Protein AF-0000000075676302 (afdb_homodimer)

Radius of gyration: 42.21 Å; Cα contacts (8 Å, |Δi|>4): 3689; chains: 2; bounding box: 155×115×108 Å

Solvent-accessible surface area (backbone atoms only — not comparable to full-atom values): 83565 Å² total; per-residue (Å²): 137,85,82,83,81,79,83,79,82,81,79,82,78,75,69,57,62,63,54,48,50,52,50,48,52,51,49,50,51,52,47,47,48,51,48,45,50,60,64,64,36,65,80,64,75,72,76,80,48,50,56,42,46,77,70,50,62,76,39,70,73,65,54,80,78,78,80,67,66,45,62,78,32,50,48,30,32,37,32,60,46,97,77,55,24,31,31,38,37,32,65,88,75,70,46,71,43,81,59,41,58,38,64,66,31,64,74,67,53,34,83,47,72,48,69,24,63,68,60,47,37,29,38,39,32,20,74,74,42,77,71,59,97,67,33,39,33,23,31,37,32,40,26,32,43,82,77,68,42,78,75,43,72,57,50,80,46,89,87,49,91,74,47,70,27,56,43,74,46,64,30,62,40,52,56,17,37,38,32,23,49,71,28,17,33,32,37,24,73,34,87,88,49,76,48,42,78,62,51,83,77,35,32,79,90,35,23,26,32,36,30,53,51,63,63,45,22,68,72,44,58,67,32,48,66,28,56,45,61,19,72,71,40,52,29,40,35,30,36,35,35,40,32,80,78,22,50,71,44,77,34,60,35,73,83,49,80,73,67,61,65,47,73,47,73,40,55,51,32,28,44,78,54,50,66,56,48,72,47,41,34,34,30,37,70,88,45,57,86,51,73,36,62,52,68,69,56,69,81,49,53,72,59,74,54,48,47,68,57,44,76,46,65,32,38,68,50,32,35,31,40,29,36,26,36,61,54,32,24,40,37,38,34,25,47,24,33,64,85,80,30,52,59,43,84,71,47,77,50,72,39,96,58,49,54,81,78,80,68,64,72,46,55,40,90,83,29,51,29,31,39,31,76,39,76,40,78,50,69,95,66,29,29,19,33,18,43,30,38,35,67,54,73,59,84,76,66,71,78,64,68,48,81,78,85,51,79,41,92,54,56,47,64,44,45,81,55,101,35,33,52,78,42,83,70,48,72,31,76,90,75,39,31,39,32,30,32,29,20,70,88,37,64,43,33,26,36,41,32,36,33,33,72,91,41,56,64,58,62,46,70,72,44,70,83,68,48,87,68,40,49,20,47,49,72,50,60,23,75,63,48,46,28,32,40,42,34,36,43,3,46,40,78,37,35,32,34,38,39,48,65,82,44,59,84,82,52,82,60,44,77,76,39,66,46,61,69,46,46,53,51,52,72,53,30,35,52,56,45,81,45,75,46,75,47,74,57,98,90,40,80,30,47,31,33,36,36,32,27,56,81,65,54,77,88,39,72,27,38,35,36,36,53,43,47,69,39,77,56,38,77,77,48,58,40,47,50,78,72,42,71,65,47,26,35,8,28,60,68,50,26,31,36,34,24,68,38,48,55,6,20,40,67,62,30,45,55,36,30,52,61,36,54,46,32,54,75,44,59,43,35,50,44,54,55,50,51,51,57,58,48,42,69,37,80,32,34,36,55,79,24,24,32,36,30,17,53,36,56,4,4,26,39,34,44,38,46,42,23,62,44,80,71,66,51,49,30,36,35,21,32,37,31,56,34,40,59,56,60,32,46,25,72,64,39,18,34,45,38,41,52,51,82,42,70,73,25,31,52,32,51,56,65,33,31,38,59,38,75,78,25,46,62,26,36,49,78,32,72,36,35,39,36,40,34,37,22,52,35,13,82,68,52,42,43,64,33,54,41,52,45,51,39,48,32,33,69,65,66,42,60,61,43,50,48,73,40,57,68,16,33,71,80,39,70,51,72,46,48,42,52,42,50,53,49,49,52,50,53,50,52,53,57,60,52,43,79,77,78,68,82,63,67,80,109,142,87,80,83,82,79,82,78,83,78,80,81,77,74,64,56,62,59,51,48,49,50,49,47,50,50,50,50,51,51,49,47,48,51,46,42,47,60,65,62,37,65,79,65,74,72,77,81,48,50,56,41,46,77,71,51,61,76,39,70,75,64,55,79,77,79,80,67,67,46,62,77,32,50,48,29,32,38,32,58,48,96,78,56,23,33,32,38,36,33,65,88,77,68,45,72,45,80,58,40,60,38,64,65,31,63,74,67,54,33,82,48,70,49,69,23,64,66,60,47,38,29,39,38,31,21,73,75,43,77,71,59,97,70,32,40,34,24,32,38,32,39,26,32,42,83,78,69,42,78,74,43,72,57,51,79,45,88,85,51,93,74,47,70,28,56,44,75,46,61,30,62,40,52,56,17,36,41,32,22,49,68,28,17,33,32,36,24,74,34,86,86,46,76,48,42,77,62,51,83,75,35,32,78,88,35,23,25,31,36,29,53,52,63,62,46,23,68,72,43,59,66,32,48,64,29,54,44,62,19,70,70,40,53,30,39,36,30,36,35,36,40,31,81,77,23,50,70,43,78,34,60,34,73,82,49,80,74,67,60,63,47,72,48,74,41,58,51,34,28,45,78,52,49,65,56,48,73,46,42,34,34,30,36,69,89,45,57,85,51,72,35,62,51,67,70,56,68,80,49,52,71,59,74,53,49,47,66,58,42,78,44,66,33,39,68,51,31,35,32,40,30,35,26,38,62,54,32,24,40,35,40,35,25,46,23,32,64,85,80,28,53,60,42,83,71,47,76,49,74,40,96,57,49,54,80,79,80,71,66,72,47,54,40,89,82,29,51,28,30,39,32,76,39,76,39,79,49,70,95,66,28,30,20,34,19,44,28,38,35,66,54,74,58,84,76,64,70,78,64,70,46,81,78,85,52,78,39,92,54,57,47,63,44,45,82,56,99,35,32,52,78,43,82,71,47,72,32,76,89,75,38,31,40,33,30,32,28,21,71,89,38,62,43,34,26,37,41,33,36,34,32,72,92,41,56,63,57,62,45,68,72,42,70,84,69,46,84,67,41,49,20,48,51,71,52,61,22,77,64,48,46,26,33,40,42,34,36,44,3,46,40,79,36,35,32,34,37,40,47,65,83,46,59,83,82,50,82,61,45,76,76,38,65,45,60,69,47,44,53,51,51,72,53,30,34,53,56,44,81,45,76,46,76,47,76,57,97,89,41,80,29,46,32,34,35,36,32,26,55,83,64,53,78,88,40,71,27,39,36,35,36,52,44,46,66,39,79,55,39,75,76,47,56,39,47,49,78,70,42,72,65,46,29,34,8,27,61,68,49,28,31,34,34,24,67,39,48,55,6,19,41,68,63,31,47,56,36,29,52,61,35,55,45,33,55,73,43,58,44,35,50,42,54,54,48,49,52,56,58,49,42,69,38,78,34,35,36,55,80,24,25,33,37,30,18,52,36,56,4,4,25,38,34,44,38,47,43,22,63,44,78,70,66,51,50,28,37,35,21,33,36,31,55,34,40,59,56,61,30,46,25,72,63,39,18,34,46,37,41,52,52,83,40,70,72,26,30,51,32,50,57,65,34,29,37,59,38,76,79,24,47,64,25,38,49,77,33,71,35,35,37,37,41,36,37,22,52,36,12,81,69,52,42,44,64,32,55,42,52,45,50,37,49,32,31,68,65,67,40,60,60,43,50,45,72,40,57,68,16,32,72,80,40,70,51,72,46,47,42,52,42,48,54,49,50,54,50,51,51,50,53,58,61,53,43,78,79,77,66,80,62,66,80,107

Secondary structure (DSSP, 8-state):
---------------HHHHHHHHHHHHHHHHHHHHHHHHHS-------SPB--GGGGG-GGGSPP---EEE-SSSEEEEE-TTS-EEEEETTTTEEEEEE-HHHHHHTTEEEEEE-TTSSEEEEEEEEEE-SSS-EEEEEEEEETTTTEEEEE--S-TT-S---BSEEEE-SSTT-EEEEETTEEEEESSTTSPPEE-----BTTTEEESS--HHIIIIIS-SS--EEE-TTSSEEEEEEEE-TTSPEEEEEETTSSSSSPEEEEEE-PPTTSPPPEEEEEEEETTEEEEEEEEPPPHHHHTTS-EEEEEEEESSSSEEEEEEEETTSSEEEEEEEETTT--EEEEEEEE-SS-PPTT---EE-TTSSEEEEEEEEE-GGG-EEEEEEEEE---SS------SSS---TTEEES--SSS-EEEEEEEETTTTEEEEEE-SS-TT-BEEEEEETTSTT-EEESSTTSSTTEEEEEEEE-TTSSEEEEEEEEESS-EEEEEESSSPTTTT-EEEE--HHHHHHHHTSB--EEEEEEEEETTEEEEEEEEE-TT--TTS-EEEEEEE---TT--S-------SHHHHIIIII-PEEEEEE-TT-SSS-HHHHGGGTT-TTTHHHHHHHHHHHHHHTSTTEEEEEEEEEEETHHHHHHHHHHHHT-S--SEEEEES--S-GGGS-HHHHHHHH--TTSHHHHHHHHHT-TT-HHHHHHGGGGTT-EEEEEETT-SSS-THHHHHHHHHHHHTT---EEEEETT--TT--SHHHHHHHHHHHHHHHHHHTS----GGGG-/---------------HHHHHHHHHHHHHHHHHHHHHHHHHS-------SPB--GGGGG-GGGSPP---EEE-SSSEEEEE-TTS-EEEEETTTTEEEEEE-HHHHHHTTEEEEEE-TTSSEEEEEEEEEE-SSS-EEEEEEEEETTTTEEEEE--S-TT-S---BSEEEE-SSTT-EEEEETTEEEEESSTTSPPEE-----BTTTEEESS--HHIIIIII-SS--EEE-TTSSEEEEEEEE-TTSPEEEEEETTSSSSSPEEEEEE-PPTTSPPPEEEEEEEETTEEEEEEEEPPPHHHHTTS-EEEEEEEESSSSEEEEEEEETTSSEEEEEEEETTT--EEEEEEEE-SS-PPTT---EE-TTSSEEEEEEEEE-GGG-EEEEEEEEE---SS------SSS---TTEEES--SSS-EEEEEEEETTTTEEEEEE-SS-TT-BEEEEEEGGGTT-EEESSTTSSTTEEEEEEEE-TTSSEEEEEEEEESS-EEEEEESSSPTTTT-EEEE--HHHHHHHHTSB--EEEEEEEEETTEEEEEEEEE-TT--TTS-EEEEEEE---TT--S-------SHHHHIIIII-PEEEEEE-TT-SSS-HHHHGGGTT-TTTHHHHHHHHHHHHHHTSTTEEEEEEEEEEETHHHHHHHHHHHHT-S--SEEEEES--S-GGGS-HHHHHHHH--TTSHHHHHHHHHT-TT-HHHHHHGGGGTT-EEEEEETT-SSS-THHHHHHHHHHHHTT---EEEEETT--TT--SHHHHHHHHHHHHHHHHHHTS----GGGG-

Organism: Branchiostoma floridae (NCBI:txid7739)

Structure (mmCIF, N/CA/C/O backbone):
data_AF-0000000075676302-model_v1
#
loop_
_entity.id
_entity.type
_entity.pdbx_description
1 polymer 'Dipeptidyl aminopeptidase-like protein 6 isoform X16'
#
loop_
_atom_site.group_PDB
_atom_site.id
_atom_site.type_symbol
_atom_site.label_atom_id
_atom_site.label_alt_id
_atom_site.label_comp_id
_atom_site.label_asym_id
_atom_site.label_entity_id
_atom_site.label_seq_id
_atom_site.pdbx_PDB_ins_code
_atom_site.Cartn_x
_atom_site.Cartn_y
_atom_site.Cartn_z
_atom_site.occupancy
_atom_site.B_iso_or_equiv
_atom_site.auth_seq_id
_atom_site.auth_comp_id
_atom_site.auth_asym_id
_atom_site.auth_atom_id
_atom_site.pdbx_PDB_model_num
ATOM 1 N N . MET A 1 1 ? 91.062 -41.625 58.625 1 20.3 1 MET A N 1
ATOM 2 C CA . MET A 1 1 ? 89.75 -41.062 58.938 1 20.3 1 MET A CA 1
ATOM 3 C C . MET A 1 1 ? 89.688 -39.594 58.594 1 20.3 1 MET A C 1
ATOM 5 O O . MET A 1 1 ? 88.812 -38.875 59.125 1 20.3 1 MET A O 1
ATOM 9 N N . ALA A 1 2 ? 90.688 -39.094 57.812 1 24.72 2 ALA A N 1
ATOM 10 C CA . ALA A 1 2 ? 91.25 -37.75 57.625 1 24.72 2 ALA A CA 1
ATOM 11 C C . ALA A 1 2 ? 90.188 -36.812 57.031 1 24.72 2 ALA A C 1
ATOM 13 O O . ALA A 1 2 ? 89.438 -37.188 56.156 1 24.72 2 ALA A O 1
ATOM 14 N N . GLN A 1 3 ? 89.938 -35.562 57.656 1 23.25 3 GLN A N 1
ATOM 15 C CA . GLN A 1 3 ? 89 -34.531 57.969 1 23.25 3 GLN A CA 1
ATOM 16 C C . GLN A 1 3 ? 88.75 -33.594 56.781 1 23.25 3 GLN A C 1
ATOM 18 O O . GLN A 1 3 ? 89.688 -32.969 56.312 1 23.25 3 GLN A O 1
ATOM 23 N N . GLN A 1 4 ? 87.875 -34 55.875 1 23.81 4 GLN A N 1
ATOM 24 C CA . GLN A 1 4 ? 87.25 -33.438 54.656 1 23.81 4 GLN A CA 1
ATOM 25 C C . GLN A 1 4 ? 86.75 -32.031 54.906 1 23.81 4 GLN A C 1
ATOM 27 O O . GLN A 1 4 ? 85.75 -31.859 55.656 1 23.81 4 GLN A O 1
ATOM 32 N N . GLU A 1 5 ? 87.688 -31.016 54.938 1 22.92 5 GLU A N 1
ATOM 33 C CA . GLU A 1 5 ? 87.562 -29.578 55.125 1 22.92 5 GLU A CA 1
ATOM 34 C C . GLU A 1 5 ? 86.625 -28.938 54.125 1 22.92 5 GLU A C 1
ATOM 36 O O . GLU A 1 5 ? 86.688 -29.172 52.906 1 22.92 5 GLU A O 1
ATOM 41 N N . LEU A 1 6 ? 85.375 -28.469 54.562 1 24.53 6 LEU A N 1
ATOM 42 C CA . LEU A 1 6 ? 84.062 -27.984 54.156 1 24.53 6 LEU A CA 1
ATOM 43 C C . LEU A 1 6 ? 84.188 -26.625 53.469 1 24.53 6 LEU A C 1
ATOM 45 O O . LEU A 1 6 ? 84.625 -25.656 54.062 1 24.53 6 LEU A O 1
ATOM 49 N N . VAL A 1 7 ? 84.5 -26.531 52.188 1 24.83 7 VAL A N 1
ATOM 50 C CA . VAL A 1 7 ? 84.75 -25.406 51.281 1 24.83 7 VAL A CA 1
ATOM 51 C C . VAL A 1 7 ? 83.562 -24.453 51.281 1 24.83 7 VAL A C 1
ATOM 53 O O . VAL A 1 7 ? 82.438 -24.875 51 1 24.83 7 VAL A O 1
ATOM 56 N N . GLY A 1 8 ? 83.5 -23.344 52.156 1 24.75 8 GLY A N 1
ATOM 57 C CA . GLY A 1 8 ? 82.625 -22.266 52.531 1 24.75 8 GLY A CA 1
ATOM 58 C C . GLY A 1 8 ? 82.25 -21.359 51.375 1 24.75 8 GLY A C 1
ATOM 59 O O . GLY A 1 8 ? 83.062 -20.766 50.75 1 24.75 8 GLY A O 1
ATOM 60 N N . ASN A 1 9 ? 81.25 -21.719 50.5 1 25.19 9 ASN A N 1
ATOM 61 C CA . ASN A 1 9 ? 80.688 -21.109 49.281 1 25.19 9 ASN A CA 1
ATOM 62 C C . ASN A 1 9 ? 80.125 -19.703 49.531 1 25.19 9 ASN A C 1
ATOM 64 O O . ASN A 1 9 ? 79.25 -19.516 50.375 1 25.19 9 ASN A O 1
ATOM 68 N N . ASN A 1 10 ? 81 -18.609 49.5 1 25.66 10 ASN A N 1
ATOM 69 C CA . ASN A 1 10 ? 80.75 -17.203 49.781 1 25.66 10 ASN A CA 1
ATOM 70 C C . ASN A 1 10 ? 79.625 -16.625 48.875 1 25.66 10 ASN A C 1
ATOM 72 O O . ASN A 1 10 ? 79.75 -16.688 47.656 1 25.66 10 ASN A O 1
ATOM 76 N N . PRO A 1 11 ? 78.312 -16.359 49.281 1 31.17 11 PRO A N 1
ATOM 77 C CA . PRO A 1 11 ? 77.125 -15.914 48.656 1 31.17 11 PRO A CA 1
ATOM 78 C C . PRO A 1 11 ? 77.188 -14.484 48.125 1 31.17 11 PRO A C 1
ATOM 80 O O . PRO A 1 11 ? 77.75 -13.617 48.781 1 31.17 11 PRO A O 1
ATOM 83 N N . SER A 1 12 ? 77.438 -14.273 46.812 1 33.12 12 SER A N 1
ATOM 84 C CA . SER A 1 12 ? 77.5 -13.008 46.125 1 33.12 12 SER A CA 1
ATOM 85 C C . SER A 1 12 ? 76.312 -12.133 46.406 1 33.12 12 SER A C 1
ATOM 87 O O . SER A 1 12 ? 75.188 -12.594 46.312 1 33.12 12 SER A O 1
ATOM 89 N N . GLN A 1 13 ? 76.375 -11.086 47.281 1 32.84 13 GLN A N 1
ATOM 90 C CA . GLN A 1 13 ? 75.438 -10.102 47.812 1 32.84 13 GLN A CA 1
ATOM 91 C C . GLN A 1 13 ? 74.875 -9.234 46.688 1 32.84 13 GLN A C 1
ATOM 93 O O . GLN A 1 13 ? 75.562 -8.477 46.031 1 32.84 13 GLN A O 1
ATOM 98 N N . ARG A 1 14 ? 73.812 -9.727 45.969 1 41.59 14 ARG A N 1
ATOM 99 C CA . ARG A 1 14 ? 73.062 -9.008 44.969 1 41.59 14 ARG A CA 1
ATOM 100 C C . ARG A 1 14 ? 72.562 -7.656 45.5 1 41.59 14 ARG A C 1
ATOM 102 O O . ARG A 1 14 ? 72.125 -7.551 46.656 1 41.59 14 ARG A O 1
ATOM 109 N N . ASN A 1 15 ? 73.25 -6.566 44.969 1 41.72 15 ASN A N 1
ATOM 110 C CA . ASN A 1 15 ? 73.062 -5.168 45.344 1 41.72 15 ASN A CA 1
ATOM 111 C C . ASN A 1 15 ? 71.625 -4.723 45.25 1 41.72 15 ASN A C 1
ATOM 113 O O . ASN A 1 15 ? 71.188 -4.234 44.219 1 41.72 15 ASN A O 1
ATOM 117 N N . TRP A 1 16 ? 70.75 -5.199 46.094 1 50.38 16 TRP A N 1
ATOM 118 C CA . TRP A 1 16 ? 69.312 -4.988 46.25 1 50.38 16 TRP A CA 1
ATOM 119 C C . TRP A 1 16 ? 69 -3.514 46.469 1 50.38 16 TRP A C 1
ATOM 121 O O . TRP A 1 16 ? 68 -3.02 46.031 1 50.38 16 TRP A O 1
ATOM 131 N N . LYS A 1 17 ? 70.062 -2.674 46.906 1 61.59 17 LYS A N 1
ATOM 132 C CA . LYS A 1 17 ? 69.75 -1.274 47.219 1 61.59 17 LYS A CA 1
ATOM 133 C C . LYS A 1 17 ? 69.625 -0.449 45.938 1 61.59 17 LYS A C 1
ATOM 135 O O . LYS A 1 17 ? 68.688 0.382 45.844 1 61.59 17 LYS A O 1
ATOM 140 N N . GLY A 1 18 ? 70.562 -0.754 45.094 1 58.59 18 GLY A N 1
ATOM 141 C CA . GLY A 1 18 ? 70.5 -0.036 43.812 1 58.59 18 GLY A CA 1
ATOM 142 C C . GLY A 1 18 ? 69.188 -0.338 43.031 1 58.59 18 GLY A C 1
ATOM 143 O O . GLY A 1 18 ? 68.625 0.56 42.438 1 58.59 18 GLY A O 1
ATOM 144 N N . ILE A 1 19 ? 68.812 -1.653 43.156 1 63.31 19 ILE A N 1
ATOM 145 C CA . ILE A 1 19 ? 67.625 -2.066 42.469 1 63.31 19 ILE A CA 1
ATOM 146 C C . ILE A 1 19 ? 66.375 -1.409 43.094 1 63.31 19 ILE A C 1
ATOM 148 O O . ILE A 1 19 ? 65.5 -0.915 42.375 1 63.31 19 ILE A O 1
ATOM 152 N N . ILE A 1 20 ? 66.438 -1.219 44.5 1 65.62 20 ILE A N 1
ATOM 153 C CA . ILE A 1 20 ? 65.312 -0.633 45.188 1 65.62 20 ILE A CA 1
ATOM 154 C C . ILE A 1 20 ? 65.25 0.862 44.875 1 65.62 20 ILE A C 1
ATOM 156 O O . ILE A 1 20 ? 64.188 1.394 44.625 1 65.62 20 ILE A O 1
ATOM 160 N N . ILE A 1 21 ? 66.438 1.527 44.844 1 67.06 21 ILE A N 1
ATOM 161 C CA . ILE A 1 21 ? 66.438 2.959 44.562 1 67.06 21 ILE A CA 1
ATOM 162 C C . ILE A 1 21 ? 66 3.215 43.125 1 67.06 21 ILE A C 1
ATOM 164 O O . ILE A 1 21 ? 65.188 4.137 42.875 1 67.06 21 ILE A O 1
ATOM 168 N N . ALA A 1 22 ? 66.438 2.348 42.219 1 67.06 22 ALA A N 1
ATOM 169 C CA . ALA A 1 22 ? 66.062 2.492 40.812 1 67.06 22 ALA A CA 1
ATOM 170 C C . ALA A 1 22 ? 64.5 2.268 40.688 1 67.06 22 ALA A C 1
ATOM 172 O O . ALA A 1 22 ? 63.844 3.008 39.969 1 67.06 22 ALA A O 1
ATOM 173 N N . LEU A 1 23 ? 64.062 1.307 41.469 1 71.12 23 LEU A N 1
ATOM 174 C CA . LEU A 1 23 ? 62.594 1.03 41.438 1 71.12 23 LEU A CA 1
ATOM 175 C C . LEU A 1 23 ? 61.812 2.17 42.094 1 71.12 23 LEU A C 1
ATOM 177 O O . LEU A 1 23 ? 60.75 2.541 41.594 1 71.12 23 LEU A O 1
ATOM 181 N N . LEU A 1 24 ? 62.438 2.822 43.094 1 71.44 24 LEU A N 1
ATOM 182 C CA . LEU A 1 24 ? 61.812 3.941 43.781 1 71.44 24 LEU A CA 1
ATOM 183 C C . LEU A 1 24 ? 61.75 5.172 42.875 1 71.44 24 LEU A C 1
ATOM 185 O O . LEU A 1 24 ? 60.75 5.879 42.812 1 71.44 24 LEU A O 1
ATOM 189 N N . VAL A 1 25 ? 62.844 5.457 42.188 1 69.31 25 VAL A N 1
ATOM 190 C CA . VAL A 1 25 ? 62.875 6.582 41.25 1 69.31 25 VAL A CA 1
ATOM 191 C C . VAL A 1 25 ? 61.875 6.359 40.125 1 69.31 25 VAL A C 1
ATOM 193 O O . VAL A 1 25 ? 61.156 7.277 39.75 1 69.31 25 VAL A O 1
ATOM 196 N N . ILE A 1 26 ? 61.781 5.137 39.594 1 69.31 26 ILE A N 1
ATOM 197 C CA . ILE A 1 26 ? 60.812 4.809 38.562 1 69.31 26 ILE A CA 1
ATOM 198 C C . ILE A 1 26 ? 59.406 4.984 39.094 1 69.31 26 ILE A C 1
ATOM 200 O O . ILE A 1 26 ? 58.562 5.559 38.406 1 69.31 26 ILE A O 1
ATOM 204 N N . LEU A 1 27 ? 59.219 4.586 40.375 1 69.56 27 LEU A N 1
ATOM 205 C CA . LEU A 1 27 ? 57.906 4.734 40.969 1 69.56 27 LEU A CA 1
ATOM 206 C C . LEU A 1 27 ? 57.562 6.203 41.156 1 69.56 27 LEU A C 1
ATOM 208 O O . LEU A 1 27 ? 56.406 6.613 40.969 1 69.56 27 LEU A O 1
ATOM 212 N N . ILE A 1 28 ? 58.5 7.004 41.531 1 68.69 28 ILE A N 1
ATOM 213 C CA . ILE A 1 28 ? 58.281 8.43 41.75 1 68.69 28 ILE A CA 1
ATOM 214 C C . ILE A 1 28 ? 58.031 9.117 40.406 1 68.69 28 ILE A C 1
ATOM 216 O O . ILE A 1 28 ? 57.125 9.93 40.281 1 68.69 28 ILE A O 1
ATOM 220 N N . VAL A 1 29 ? 58.75 8.828 39.406 1 69.19 29 VAL A N 1
ATOM 221 C CA . VAL A 1 29 ? 58.562 9.43 38.094 1 69.19 29 VAL A CA 1
ATOM 222 C C . VAL A 1 29 ? 57.219 8.984 37.5 1 69.19 29 VAL A C 1
ATOM 224 O O . VAL A 1 29 ? 56.469 9.789 36.938 1 69.19 29 VAL A O 1
ATOM 227 N N . CYS A 1 30 ? 56.844 7.703 37.625 1 69.62 30 CYS A N 1
ATOM 228 C CA . CYS A 1 30 ? 55.531 7.223 37.188 1 69.62 30 CYS A CA 1
ATOM 229 C C . CYS A 1 30 ? 54.406 7.891 37.938 1 69.62 30 CYS A C 1
ATOM 231 O O . CYS A 1 30 ? 53.375 8.25 37.375 1 69.62 30 CYS A O 1
ATOM 233 N N . SER A 1 31 ? 54.625 8.102 39.25 1 68.31 31 SER A N 1
ATOM 234 C CA . SER A 1 31 ? 53.656 8.781 40.062 1 68.31 31 SER A CA 1
ATOM 235 C C . SER A 1 31 ? 53.5 10.25 39.656 1 68.31 31 SER A C 1
ATOM 237 O O . SER A 1 31 ? 52.406 10.797 39.656 1 68.31 31 SER A O 1
ATOM 239 N N . LEU A 1 32 ? 54.562 10.883 39.344 1 66.81 32 LEU A N 1
ATOM 240 C CA . LEU A 1 32 ? 54.5 12.266 38.875 1 66.81 32 LEU A CA 1
ATOM 241 C C . LEU A 1 32 ? 53.844 12.367 37.531 1 66.81 32 LEU A C 1
ATOM 243 O O . LEU A 1 32 ? 53.094 13.305 37.281 1 66.81 32 LEU A O 1
ATOM 247 N N . ILE A 1 33 ? 54.062 11.461 36.594 1 63.94 33 ILE A N 1
ATOM 248 C CA . ILE A 1 33 ? 53.406 11.438 35.312 1 63.94 33 ILE A CA 1
ATOM 249 C C . ILE A 1 33 ? 51.906 11.211 35.5 1 63.94 33 ILE A C 1
ATOM 251 O O . ILE A 1 33 ? 51.094 11.906 34.906 1 63.94 33 ILE A O 1
ATOM 255 N N . VAL A 1 34 ? 51.562 10.242 36.375 1 62.41 34 VAL A N 1
ATOM 256 C CA . VAL A 1 34 ? 50.156 9.992 36.656 1 62.41 34 VAL A CA 1
ATOM 257 C C . VAL A 1 34 ? 49.531 11.227 37.281 1 62.41 34 VAL A C 1
ATOM 259 O O . VAL A 1 34 ? 48.406 11.633 36.938 1 62.41 34 VAL A O 1
ATOM 262 N N . THR A 1 35 ? 50.25 11.82 38.25 1 61.69 35 THR A N 1
ATOM 263 C CA . THR A 1 35 ? 49.75 13.039 38.875 1 61.69 35 THR A CA 1
ATOM 264 C C . THR A 1 35 ? 49.656 14.172 37.844 1 61.69 35 THR A C 1
ATOM 266 O O . THR A 1 35 ? 48.688 14.938 37.844 1 61.69 35 THR A O 1
ATOM 269 N N . ALA A 1 36 ? 50.656 14.391 37.062 1 58.59 36 ALA A N 1
ATOM 270 C CA . ALA A 1 36 ? 50.625 15.406 36 1 58.59 36 ALA A CA 1
ATOM 271 C C . ALA A 1 36 ? 49.469 15.125 35 1 58.59 36 ALA A C 1
ATOM 273 O O . ALA A 1 36 ? 48.781 16.047 34.594 1 58.59 36 ALA A O 1
ATOM 274 N N . VAL A 1 37 ? 49.312 13.898 34.562 1 58.81 37 VAL A N 1
ATOM 275 C CA . VAL A 1 37 ? 48.219 13.539 33.688 1 58.81 37 VAL A CA 1
ATOM 276 C C . VAL A 1 37 ? 46.875 13.836 34.406 1 58.81 37 VAL A C 1
ATOM 278 O O . VAL A 1 37 ? 45.969 14.367 33.781 1 58.81 37 VAL A O 1
ATOM 281 N N . ILE A 1 38 ? 46.844 13.438 35.656 1 55.72 38 ILE A N 1
ATOM 282 C CA . ILE A 1 38 ? 45.625 13.727 36.438 1 55.72 38 ILE A CA 1
ATOM 283 C C . ILE A 1 38 ? 45.469 15.234 36.594 1 55.72 38 ILE A C 1
ATOM 285 O O . ILE A 1 38 ? 44.344 15.758 36.469 1 55.72 38 ILE A O 1
ATOM 289 N N . LEU A 1 39 ? 46.531 15.875 36.969 1 52.34 39 LEU A N 1
ATOM 290 C CA . LEU A 1 39 ? 46.469 17.312 37.188 1 52.34 39 LEU A CA 1
ATOM 291 C C . LEU A 1 39 ? 46.312 18.078 35.875 1 52.34 39 LEU A C 1
ATOM 293 O O . LEU A 1 39 ? 45.656 19.125 35.844 1 52.34 39 LEU A O 1
ATOM 297 N N . LEU A 1 40 ? 47.094 17.75 34.938 1 48.44 40 LEU A N 1
ATOM 298 C CA . LEU A 1 40 ? 47 18.438 33.656 1 48.44 40 LEU A CA 1
ATOM 299 C C . LEU A 1 40 ? 45.844 17.906 32.812 1 48.44 40 LEU A C 1
ATOM 301 O O . LEU A 1 40 ? 45.594 18.406 31.703 1 48.44 40 LEU A O 1
ATOM 305 N N . THR A 1 41 ? 45.438 16.656 33.062 1 45 41 THR A N 1
ATOM 306 C CA . THR A 1 41 ? 44.188 16.375 32.406 1 45 41 THR A CA 1
ATOM 307 C C . THR A 1 41 ? 43.156 17.438 32.719 1 45 41 THR A C 1
ATOM 309 O O . THR A 1 41 ? 42.875 17.703 33.906 1 45 41 THR A O 1
ATOM 312 N N . PRO A 1 42 ? 43.094 18.438 31.953 1 41.59 42 PRO A N 1
ATOM 313 C CA . PRO A 1 42 ? 42.062 19.406 32.281 1 41.59 42 PRO A CA 1
ATOM 314 C C . PRO A 1 42 ? 40.875 18.766 33.031 1 41.59 42 PRO A C 1
ATOM 316 O O . PRO A 1 42 ? 40.594 17.578 32.844 1 41.59 42 PRO A O 1
ATOM 319 N N . ASP A 1 43 ? 40.625 19.203 34.281 1 41.66 43 ASP A N 1
ATOM 320 C CA . ASP A 1 43 ? 39.375 18.844 34.906 1 41.66 43 ASP A CA 1
ATOM 321 C C . ASP A 1 43 ? 38.25 18.703 33.875 1 41.66 43 ASP A C 1
ATOM 323 O O . ASP A 1 43 ? 37.656 19.703 33.469 1 41.66 43 ASP A O 1
ATOM 327 N N . SER A 1 44 ? 38.469 18.141 32.781 1 45.44 44 SER A N 1
ATOM 328 C CA . SER A 1 44 ? 37.25 17.891 32.031 1 45.44 44 SER A CA 1
ATOM 329 C C . SER A 1 44 ? 36.094 17.484 32.906 1 45.44 44 SER A C 1
ATOM 331 O O . SER A 1 44 ? 36.156 16.484 33.625 1 45.44 44 SER A O 1
ATOM 333 N N . HIS A 1 45 ? 35.594 18.375 33.656 1 50.03 45 HIS A N 1
ATOM 334 C CA . HIS A 1 45 ? 34.344 18.141 34.375 1 50.03 45 HIS A CA 1
ATOM 335 C C . HIS A 1 45 ? 33.531 17.062 33.688 1 50.03 45 HIS A C 1
ATOM 337 O O . HIS A 1 45 ? 33 17.297 32.594 1 50.03 45 HIS A O 1
ATOM 343 N N . ILE A 1 46 ? 33.938 15.875 33.844 1 60.31 46 ILE A N 1
ATOM 344 C CA . ILE A 1 46 ? 33.125 14.773 33.344 1 60.31 46 ILE A CA 1
ATOM 345 C C . ILE A 1 46 ? 31.688 14.938 33.844 1 60.31 46 ILE A C 1
ATOM 347 O O . ILE A 1 46 ? 31.422 14.914 35.062 1 60.31 46 ILE A O 1
ATOM 351 N N . ASN A 1 47 ? 30.844 15.5 33.094 1 73.06 47 ASN A N 1
ATOM 352 C CA . ASN A 1 47 ? 29.422 15.531 33.375 1 73.06 47 ASN A CA 1
ATOM 353 C C . ASN A 1 47 ? 28.875 14.133 33.688 1 73.06 47 ASN A C 1
ATOM 355 O O . ASN A 1 47 ? 28.875 13.258 32.812 1 73.06 47 ASN A O 1
ATOM 359 N N . THR A 1 48 ? 28.625 13.75 34.906 1 85.31 48 THR A N 1
ATOM 360 C CA . THR A 1 48 ? 28.188 12.43 35.344 1 85.31 48 THR A CA 1
ATOM 361 C C . THR A 1 48 ? 26.656 12.312 35.25 1 85.31 48 THR A C 1
ATOM 363 O O . THR A 1 48 ? 26.094 11.258 35.531 1 85.31 48 THR A O 1
ATOM 366 N N . ASN A 1 49 ? 26.047 13.352 34.812 1 92.62 49 ASN A N 1
ATOM 367 C CA . ASN A 1 49 ? 24.609 13.273 34.656 1 92.62 49 ASN A CA 1
ATOM 368 C C . ASN A 1 49 ? 24.219 12.258 33.562 1 92.62 49 ASN A C 1
ATOM 370 O O . ASN A 1 49 ? 25.016 11.977 32.656 1 92.62 49 ASN A O 1
ATOM 374 N N . PRO A 1 50 ? 23.047 11.703 33.812 1 95.94 50 PRO A N 1
ATOM 375 C CA . PRO A 1 50 ? 22.594 10.789 32.75 1 95.94 50 PRO A CA 1
ATOM 376 C C . PRO A 1 50 ? 22.281 11.516 31.453 1 95.94 50 PRO A C 1
ATOM 378 O O . PRO A 1 50 ? 21.922 12.695 31.453 1 95.94 50 PRO A O 1
ATOM 381 N N . LYS A 1 51 ? 22.422 10.82 30.375 1 97.25 51 LYS A N 1
ATOM 382 C CA . LYS A 1 51 ? 22.062 11.336 29.062 1 97.25 51 LYS A CA 1
ATOM 383 C C . LYS A 1 51 ? 20.562 11.258 28.812 1 97.25 51 LYS A C 1
ATOM 385 O O . LYS A 1 51 ? 19.844 10.57 29.547 1 97.25 51 LYS A O 1
ATOM 390 N N . PHE A 1 52 ? 20.062 12.055 27.875 1 98 52 PHE A N 1
ATOM 391 C CA . PHE A 1 52 ? 18.703 11.891 27.375 1 98 52 PHE A CA 1
ATOM 392 C C . PHE A 1 52 ? 18.609 10.648 26.5 1 98 52 PHE A C 1
ATOM 394 O O . PHE A 1 52 ? 19.078 10.648 25.359 1 98 52 PHE A O 1
ATOM 401 N N . MET A 1 53 ? 17.906 9.609 27.047 1 97.69 53 MET A N 1
ATOM 402 C CA . MET A 1 53 ? 17.938 8.289 26.422 1 97.69 53 MET A CA 1
ATOM 403 C C . MET A 1 53 ? 16.766 8.133 25.438 1 97.69 53 MET A C 1
ATOM 405 O O . MET A 1 53 ? 15.844 8.945 25.438 1 97.69 53 MET A O 1
ATOM 409 N N . PHE A 1 54 ? 16.859 7.051 24.688 1 97.56 54 PHE A N 1
ATOM 410 C CA . PHE A 1 54 ? 15.844 6.785 23.672 1 97.56 54 PHE A CA 1
ATOM 411 C C . PHE A 1 54 ? 14.453 6.719 24.297 1 97.56 54 PHE A C 1
ATOM 413 O O . PHE A 1 54 ? 13.5 7.293 23.766 1 97.56 54 PHE A O 1
ATOM 420 N N . ASP A 1 55 ? 14.32 6.105 25.375 1 96.75 55 ASP A N 1
ATOM 421 C CA . ASP A 1 55 ? 13.023 5.93 26.031 1 96.75 55 ASP A CA 1
ATOM 422 C C . ASP A 1 55 ? 12.461 7.266 26.5 1 96.75 55 ASP A C 1
ATOM 424 O O . ASP A 1 55 ? 11.25 7.422 26.656 1 96.75 55 ASP A O 1
ATOM 428 N N . ASP A 1 56 ? 13.367 8.234 26.75 1 97.19 56 ASP A N 1
ATOM 429 C CA . ASP A 1 56 ? 12.938 9.547 27.219 1 97.19 56 ASP A CA 1
ATOM 430 C C . ASP A 1 56 ? 12.125 10.281 26.156 1 97.19 56 ASP A C 1
ATOM 432 O O . ASP A 1 56 ? 11.312 11.148 26.484 1 97.19 56 ASP A O 1
ATOM 436 N N . LEU A 1 57 ? 12.312 9.93 24.891 1 95.5 57 LEU A N 1
ATOM 437 C CA . LEU A 1 57 ? 11.578 10.508 23.766 1 95.5 57 LEU A CA 1
ATOM 438 C C . LEU A 1 57 ? 10.07 10.305 23.953 1 95.5 57 LEU A C 1
ATOM 440 O O . LEU A 1 57 ? 9.273 11.109 23.469 1 95.5 57 LEU A O 1
ATOM 444 N N . PHE A 1 58 ? 9.758 9.273 24.641 1 95.56 58 PHE A N 1
ATOM 445 C CA . PHE A 1 58 ? 8.359 8.875 24.719 1 95.56 58 PHE A CA 1
ATOM 446 C C . PHE A 1 58 ? 7.816 9.047 26.125 1 95.56 58 PHE A C 1
ATOM 448 O O . PHE A 1 58 ? 6.684 8.648 26.422 1 95.56 58 PHE A O 1
ATOM 455 N N . ASP A 1 59 ? 8.617 9.578 27.031 1 95.88 59 ASP A N 1
ATOM 456 C CA . ASP A 1 59 ? 8.242 9.852 28.406 1 95.88 59 ASP A CA 1
ATOM 457 C C . ASP A 1 59 ? 7.625 11.234 28.562 1 95.88 59 ASP A C 1
ATOM 459 O O . ASP A 1 59 ? 8.305 12.25 28.359 1 95.88 59 ASP A O 1
ATOM 463 N N . ASP A 1 60 ? 6.406 11.312 28.969 1 92.94 60 ASP A N 1
ATOM 464 C CA . ASP A 1 60 ? 5.641 12.547 29.047 1 92.94 60 ASP A CA 1
ATOM 465 C C . ASP A 1 60 ? 6.23 13.492 30.094 1 92.94 60 ASP A C 1
ATOM 467 O O . ASP A 1 60 ? 5.91 14.68 30.125 1 92.94 60 ASP A O 1
ATOM 471 N N . SER A 1 61 ? 7.074 13 30.938 1 94.69 61 SER A N 1
ATOM 472 C CA . SER A 1 61 ? 7.668 13.836 31.969 1 94.69 61 SER A CA 1
ATOM 473 C C . SER A 1 61 ? 8.625 14.867 31.375 1 94.69 61 SER A C 1
ATOM 475 O O . SER A 1 61 ? 9.023 15.82 32.062 1 94.69 61 SER A O 1
ATOM 477 N N . TRP A 1 62 ? 8.938 14.719 30.109 1 96.94 62 TRP A N 1
ATOM 478 C CA . TRP A 1 62 ? 9.844 15.656 29.469 1 96.94 62 TRP A CA 1
ATOM 479 C C . TRP A 1 62 ? 9.062 16.734 28.703 1 96.94 62 TRP A C 1
ATOM 481 O O . TRP A 1 62 ? 9.656 17.672 28.172 1 96.94 62 TRP A O 1
ATOM 491 N N . LYS A 1 63 ? 7.797 16.609 28.703 1 94.56 63 LYS A N 1
ATOM 492 C CA . LYS A 1 63 ? 6.953 17.625 28.062 1 94.56 63 LYS A CA 1
ATOM 493 C C . LYS A 1 63 ? 6.637 18.766 29.031 1 94.56 63 LYS A C 1
ATOM 495 O O . LYS A 1 63 ? 6.352 18.516 30.219 1 94.56 63 LYS A O 1
ATOM 500 N N . ALA A 1 64 ? 6.77 19.938 28.516 1 94.75 64 ALA A N 1
ATOM 501 C CA . ALA A 1 64 ? 6.414 21.078 29.344 1 94.75 64 ALA A CA 1
ATOM 502 C C . ALA A 1 64 ? 4.902 21.172 29.531 1 94.75 64 ALA A C 1
ATOM 504 O O . ALA A 1 64 ? 4.141 20.953 28.594 1 94.75 64 ALA A O 1
ATOM 505 N N . GLN A 1 65 ? 4.539 21.406 30.703 1 90.25 65 GLN A N 1
ATOM 506 C CA . GLN A 1 65 ? 3.129 21.656 30.984 1 90.25 65 GLN A CA 1
ATOM 507 C C . GLN A 1 65 ? 2.746 23.094 30.641 1 90.25 65 GLN A C 1
ATOM 509 O O . GLN A 1 65 ? 3.469 24.031 30.969 1 90.25 65 GLN A O 1
ATOM 514 N N . GLY A 1 66 ? 1.776 23.203 29.781 1 87.56 66 GLY A N 1
ATOM 515 C CA . GLY A 1 66 ? 1.232 24.516 29.484 1 87.56 66 GLY A CA 1
ATOM 516 C C . GLY A 1 66 ? -0.053 24.812 30.234 1 87.56 66 GLY A C 1
ATOM 517 O O . GLY A 1 66 ? -0.476 24.031 31.094 1 87.56 66 GLY A O 1
ATOM 518 N N . VAL A 1 67 ? -0.552 26.047 30.047 1 88.06 67 VAL A N 1
ATOM 519 C CA . VAL A 1 67 ? -1.845 26.453 30.594 1 88.06 67 VAL A CA 1
ATOM 520 C C . VAL A 1 67 ? -2.768 26.891 29.453 1 88.06 67 VAL A C 1
ATOM 522 O O . VAL A 1 67 ? -2.607 27.969 28.891 1 88.06 67 VAL A O 1
ATOM 525 N N . SER A 1 68 ? -3.559 25.969 29.078 1 87.88 68 SER A N 1
ATOM 526 C CA . SER A 1 68 ? -4.605 26.359 28.141 1 87.88 68 SER A CA 1
ATOM 527 C C . SER A 1 68 ? -5.797 26.969 28.875 1 87.88 68 SER A C 1
ATOM 529 O O . SER A 1 68 ? -6.48 26.297 29.641 1 87.88 68 SER A O 1
ATOM 531 N N . LEU A 1 69 ? -5.98 28.234 28.641 1 92.81 69 LEU A N 1
ATOM 532 C CA . LEU A 1 69 ? -7.02 28.922 29.422 1 92.81 69 LEU A CA 1
ATOM 533 C C . LEU A 1 69 ? -7.965 29.672 28.5 1 92.81 69 LEU A C 1
ATOM 535 O O . LEU A 1 69 ? -7.652 29.906 27.328 1 92.81 69 LEU A O 1
ATOM 539 N N . LYS A 1 70 ? -9.133 29.984 29.031 1 91.88 70 LYS A N 1
ATOM 540 C CA . LYS A 1 70 ? -10.141 30.828 28.391 1 91.88 70 LYS A CA 1
ATOM 541 C C . LYS A 1 70 ? -10.562 31.969 29.312 1 91.88 70 LYS A C 1
ATOM 543 O O . LYS A 1 70 ? -11.109 31.75 30.391 1 91.88 70 LYS A O 1
ATOM 548 N N . TRP A 1 71 ? -10.242 33.219 28.844 1 94.5 71 TRP A N 1
ATOM 549 C CA . TRP A 1 71 ? -10.695 34.375 29.609 1 94.5 71 TRP A CA 1
ATOM 550 C C . TRP A 1 71 ? -12.211 34.5 29.531 1 94.5 71 TRP A C 1
ATOM 552 O O . TRP A 1 71 ? -12.797 34.469 28.453 1 94.5 71 TRP A O 1
ATOM 562 N N . ILE A 1 72 ? -12.852 34.719 30.688 1 92.19 72 ILE A N 1
ATOM 563 C CA . ILE A 1 72 ? -14.305 34.75 30.719 1 92.19 72 ILE A CA 1
ATOM 564 C C . ILE A 1 72 ? -14.758 36.156 31.141 1 92.19 72 ILE A C 1
ATOM 566 O O . ILE A 1 72 ? -15.93 36.5 30.969 1 92.19 72 ILE A O 1
ATOM 570 N N . SER A 1 73 ? -13.875 36.906 31.75 1 92.56 73 SER A N 1
ATOM 571 C CA . SER A 1 73 ? -14.156 38.281 32.125 1 92.56 73 SER A CA 1
ATOM 572 C C . SER A 1 73 ? -12.898 39.125 32.062 1 92.56 73 SER A C 1
ATOM 574 O O . SER A 1 73 ? -11.898 38.75 31.438 1 92.56 73 SER A O 1
ATOM 576 N N . GLY A 1 74 ? -13.055 40.312 32.594 1 93.56 74 GLY A N 1
ATOM 577 C CA . GLY A 1 74 ? -11.922 41.219 32.625 1 93.56 74 GLY A CA 1
ATOM 578 C C . GLY A 1 74 ? -10.82 40.781 33.562 1 93.56 74 GLY A C 1
ATOM 579 O O . GLY A 1 74 ? -9.68 41.219 33.438 1 93.56 74 GLY A O 1
ATOM 580 N N . ASP A 1 75 ? -11.141 39.875 34.406 1 95 75 ASP A N 1
ATOM 581 C CA . ASP A 1 75 ? -10.094 39.469 35.375 1 95 75 ASP A CA 1
ATOM 582 C C . ASP A 1 75 ? -10.211 38 35.75 1 95 75 ASP A C 1
ATOM 584 O O . ASP A 1 75 ? -9.609 37.562 36.719 1 95 75 ASP A O 1
ATOM 588 N N . GLU A 1 76 ? -11.055 37.312 35 1 95.44 76 GLU A N 1
ATOM 589 C CA . GLU A 1 76 ? -11.219 35.875 35.312 1 95.44 76 GLU A CA 1
ATOM 590 C C . GLU A 1 76 ? -10.969 35 34.094 1 95.44 76 GLU A C 1
ATOM 592 O O . GLU A 1 76 ? -11.328 35.406 32.969 1 95.44 76 GLU A O 1
ATOM 597 N N . PHE A 1 77 ? -10.398 33.812 34.344 1 95.56 77 PHE A N 1
ATOM 598 C CA . PHE A 1 77 ? -10.273 32.812 33.312 1 95.56 77 PHE A CA 1
ATOM 599 C C . PHE A 1 77 ? -10.484 31.422 33.875 1 95.56 77 PHE A C 1
ATOM 601 O O . PHE A 1 77 ? -10.445 31.234 35.094 1 95.56 77 PHE A O 1
ATOM 608 N N . VAL A 1 78 ? -10.828 30.516 32.969 1 94.81 78 VAL A N 1
ATOM 609 C CA . VAL A 1 78 ? -10.984 29.109 33.312 1 94.81 78 VAL A CA 1
ATOM 610 C C . VAL A 1 78 ? -9.883 28.281 32.656 1 94.81 78 VAL A C 1
ATOM 612 O O . VAL A 1 78 ? -9.469 28.578 31.531 1 94.81 78 VAL A O 1
ATOM 615 N N . TYR A 1 79 ? -9.352 27.312 33.344 1 92.69 79 TYR A N 1
ATOM 616 C CA . TYR A 1 79 ? -8.359 26.406 32.781 1 92.69 79 TYR A CA 1
ATOM 617 C C . TYR A 1 79 ? -8.367 25.062 33.531 1 92.69 79 TYR A C 1
ATOM 619 O O . TYR A 1 79 ? -8.938 24.953 34.594 1 92.69 79 TYR A O 1
ATOM 627 N N . ARG A 1 80 ? -7.914 24.094 32.812 1 89.62 80 ARG A N 1
ATOM 628 C CA . ARG A 1 80 ? -7.719 22.797 33.469 1 89.62 80 ARG A CA 1
ATOM 629 C C . ARG A 1 80 ? -6.359 22.719 34.125 1 89.62 80 ARG A C 1
ATOM 631 O O . ARG A 1 80 ? -5.324 22.906 33.5 1 89.62 80 ARG A O 1
ATOM 638 N N . ASN A 1 81 ? -6.324 22.359 35.406 1 84.38 81 ASN A N 1
ATOM 639 C CA . ASN A 1 81 ? -5.074 22.391 36.156 1 84.38 81 ASN A CA 1
ATOM 640 C C . ASN A 1 81 ? -4.371 21.031 36.125 1 84.38 81 ASN A C 1
ATOM 642 O O . ASN A 1 81 ? -4.793 20.141 35.375 1 84.38 81 ASN A O 1
ATOM 646 N N . GLY A 1 82 ? -3.258 20.906 36.75 1 78.94 82 GLY A N 1
ATOM 647 C CA . GLY A 1 82 ? -2.434 19.719 36.719 1 78.94 82 GLY A CA 1
ATOM 648 C C . GLY A 1 82 ? -3.139 18.5 37.281 1 78.94 82 GLY A C 1
ATOM 649 O O . GLY A 1 82 ? -2.789 17.359 36.938 1 78.94 82 GLY A O 1
ATOM 650 N N . SER A 1 83 ? -4.141 18.734 38.125 1 81.56 83 SER A N 1
ATOM 651 C CA . SER A 1 83 ? -4.91 17.625 38.688 1 81.56 83 SER A CA 1
ATOM 652 C C . SER A 1 83 ? -6.098 17.266 37.781 1 81.56 83 SER A C 1
ATOM 654 O O . SER A 1 83 ? -6.949 16.469 38.156 1 81.56 83 SER A O 1
ATOM 656 N N . ASP A 1 84 ? -6.246 17.969 36.688 1 86.81 84 ASP A N 1
ATOM 657 C CA . ASP A 1 84 ? -7.246 17.719 35.656 1 86.81 84 ASP A CA 1
ATOM 658 C C . ASP A 1 84 ? -8.609 18.266 36.062 1 86.81 84 ASP A C 1
ATOM 660 O O . ASP A 1 84 ? -9.641 17.859 35.5 1 86.81 84 ASP A O 1
ATOM 664 N N . ALA A 1 85 ? -8.617 19.094 37.062 1 91.88 85 ALA A N 1
ATOM 665 C CA . ALA A 1 85 ? -9.844 19.812 37.406 1 91.88 85 ALA A CA 1
ATOM 666 C C . ALA A 1 85 ? -9.961 21.109 36.625 1 91.88 85 ALA A C 1
ATOM 668 O O . ALA A 1 85 ? -8.953 21.734 36.281 1 91.88 85 ALA A O 1
ATOM 669 N N . VAL A 1 86 ? -11.203 21.484 36.375 1 94.62 86 VAL A N 1
ATOM 670 C CA . VAL A 1 86 ? -11.438 22.797 35.781 1 94.62 86 VAL A CA 1
ATOM 671 C C . VAL A 1 86 ? -11.609 23.844 36.875 1 94.62 86 VAL A C 1
ATOM 673 O O . VAL A 1 86 ? -12.477 23.703 37.75 1 94.62 86 VAL A O 1
ATOM 676 N N . VAL A 1 87 ? -10.789 24.859 36.781 1 94.44 87 VAL A N 1
ATOM 677 C CA . VAL A 1 87 ? -10.734 25.875 37.844 1 94.44 87 VAL A CA 1
ATOM 678 C C . VAL A 1 87 ? -10.977 27.25 37.25 1 94.44 87 VAL A C 1
ATOM 680 O O . VAL A 1 87 ? -10.531 27.547 36.156 1 94.44 87 VAL A O 1
ATOM 683 N N . LYS A 1 88 ? -11.727 28 37.938 1 95.69 88 LYS A N 1
ATOM 684 C CA . LYS A 1 88 ? -11.859 29.438 37.656 1 95.69 88 LYS A CA 1
ATOM 685 C C . LYS A 1 88 ? -10.875 30.25 38.5 1 95.69 88 LYS A C 1
ATOM 687 O O . LYS A 1 88 ? -10.812 30.078 39.719 1 95.69 88 LYS A O 1
ATOM 692 N N . PHE A 1 89 ? -10.109 31.062 37.906 1 95.81 89 PHE A N 1
ATOM 693 C CA . PHE A 1 89 ? -9.102 31.891 38.531 1 95.81 89 PHE A CA 1
ATOM 694 C C . PHE A 1 89 ? -9.438 33.375 38.406 1 95.81 89 PHE A C 1
ATOM 696 O O . PHE A 1 89 ? -9.82 33.812 37.344 1 95.81 89 PHE A O 1
ATOM 703 N N . LYS A 1 90 ? -9.352 34.062 39.469 1 95.94 90 LYS A N 1
ATOM 704 C CA . LYS A 1 90 ? -9.555 35.5 39.469 1 95.94 90 LYS A CA 1
ATOM 705 C C . LYS A 1 90 ? -8.227 36.25 39.656 1 95.94 90 LYS A C 1
ATOM 707 O O . LYS A 1 90 ? -7.582 36.156 40.688 1 95.94 90 LYS A O 1
ATOM 712 N N . ALA A 1 91 ? -7.887 37.062 38.75 1 94.06 91 ALA A N 1
ATOM 713 C CA . ALA A 1 91 ? -6.57 37.688 38.656 1 94.06 91 ALA A CA 1
ATOM 714 C C . ALA A 1 91 ? -6.406 38.781 39.719 1 94.06 91 ALA A C 1
ATOM 716 O O . ALA A 1 91 ? -5.305 39 40.219 1 94.06 91 ALA A O 1
ATOM 717 N N . THR A 1 92 ? -7.438 39.438 40.094 1 91.75 92 THR A N 1
ATOM 718 C CA . THR A 1 92 ? -7.375 40.594 40.969 1 91.75 92 THR A CA 1
ATOM 719 C C . THR A 1 92 ? -6.953 40.156 42.375 1 91.75 92 THR A C 1
ATOM 721 O O . THR A 1 92 ? -6.25 40.906 43.062 1 91.75 92 THR A O 1
ATOM 724 N N . ASP A 1 93 ? -7.355 38.969 42.75 1 92.06 93 ASP A N 1
ATOM 725 C CA . ASP A 1 93 ? -7.035 38.562 44.125 1 92.06 93 ASP A CA 1
ATOM 726 C C . ASP A 1 93 ? -6.383 37.188 44.156 1 92.06 93 ASP A C 1
ATOM 728 O O . ASP A 1 93 ? -6.16 36.594 45.219 1 92.06 93 ASP A O 1
ATOM 732 N N . ASN A 1 94 ? -6.156 36.625 43.094 1 91.62 94 ASN A N 1
ATOM 733 C CA . ASN A 1 94 ? -5.457 35.344 42.906 1 91.62 94 ASN A CA 1
ATOM 734 C C . ASN A 1 94 ? -6.242 34.188 43.531 1 91.62 94 ASN A C 1
ATOM 736 O O . ASN A 1 94 ? -5.656 33.219 44 1 91.62 94 ASN A O 1
ATOM 740 N N . SER A 1 95 ? -7.52 34.375 43.594 1 94.12 95 SER A N 1
ATOM 741 C CA . SER A 1 95 ? -8.336 33.281 44.125 1 94.12 95 SER A CA 1
ATOM 742 C C . SER A 1 95 ? -8.727 32.281 43.031 1 94.12 95 SER A C 1
ATOM 744 O O . SER A 1 95 ? -8.812 32.656 41.844 1 94.12 95 SER A O 1
ATOM 746 N N . SER A 1 96 ? -8.875 31.062 43.438 1 92.75 96 SER A N 1
ATOM 747 C CA . SER A 1 96 ? -9.258 30 42.531 1 92.75 96 SER A CA 1
ATOM 748 C C . SER A 1 96 ? -10.438 29.203 43.062 1 92.75 96 SER A C 1
ATOM 750 O O . SER A 1 96 ? -10.531 28.984 44.281 1 92.75 96 SER A O 1
ATOM 752 N N . THR A 1 97 ? -11.352 28.844 42.219 1 93.69 97 THR A N 1
ATOM 753 C CA . THR A 1 97 ? -12.5 28.016 42.562 1 93.69 97 THR A CA 1
ATOM 754 C C . THR A 1 97 ? -12.641 26.859 41.562 1 93.69 97 THR A C 1
ATOM 756 O O . THR A 1 97 ? -12.609 27.062 40.344 1 93.69 97 THR A O 1
ATOM 759 N N . VAL A 1 98 ? -12.859 25.641 42.156 1 93.5 98 VAL A N 1
ATOM 760 C CA . VAL A 1 98 ? -13.062 24.469 41.281 1 93.5 98 VAL A CA 1
ATOM 761 C C . VAL A 1 98 ? -14.477 24.5 40.688 1 93.5 98 VAL A C 1
ATOM 763 O O . VAL A 1 98 ? -15.461 24.609 41.438 1 93.5 98 VAL A O 1
ATOM 766 N N . ILE A 1 99 ? -14.516 24.469 39.375 1 93.44 99 ILE A N 1
ATOM 767 C CA . ILE A 1 99 ? -15.789 24.516 38.656 1 93.44 99 ILE A CA 1
ATOM 768 C C . ILE A 1 99 ? -16.234 23.094 38.312 1 93.44 99 ILE A C 1
ATOM 770 O O . ILE A 1 99 ? -17.406 22.766 38.406 1 93.44 99 ILE A O 1
ATOM 774 N N . ILE A 1 100 ? -15.344 22.266 37.844 1 93.75 100 ILE A N 1
ATOM 775 C CA . ILE A 1 100 ? -15.57 20.859 37.5 1 93.75 100 ILE A CA 1
ATOM 776 C C . ILE A 1 100 ? -14.469 20 38.125 1 93.75 100 ILE A C 1
ATOM 778 O O . ILE A 1 100 ? -13.289 20.188 37.844 1 93.75 100 ILE A O 1
ATOM 782 N N . LYS A 1 101 ? -14.828 19.047 38.844 1 93.12 101 LYS A N 1
ATOM 783 C CA . LYS A 1 101 ? -13.867 18.188 39.5 1 93.12 101 LYS A CA 1
ATOM 784 C C . LYS A 1 101 ? -13.266 17.172 38.531 1 93.12 101 LYS A C 1
ATOM 786 O O . LYS A 1 101 ? -13.875 16.828 37.531 1 93.12 101 LYS A O 1
ATOM 791 N N . ASN A 1 102 ? -12.094 16.719 38.906 1 92.12 102 ASN A N 1
ATOM 792 C CA . ASN A 1 102 ? -11.391 15.734 38.094 1 92.12 102 ASN A CA 1
ATOM 793 C C . ASN A 1 102 ? -12.18 14.438 37.969 1 92.12 102 ASN A C 1
ATOM 795 O O . ASN A 1 102 ? -12.18 13.789 36.906 1 92.12 102 ASN A O 1
ATOM 799 N N . ASP A 1 103 ? -12.898 14.016 38.969 1 91.88 103 ASP A N 1
ATOM 800 C CA . ASP A 1 103 ? -13.656 12.766 39 1 91.88 103 ASP A CA 1
ATOM 801 C C . ASP A 1 103 ? -14.789 12.797 37.969 1 91.88 103 ASP A C 1
ATOM 803 O O . ASP A 1 103 ? -15.18 11.758 37.438 1 91.88 103 ASP A O 1
ATOM 807 N N . THR A 1 104 ? -15.273 14 37.719 1 90.69 104 THR A N 1
ATOM 808 C CA . THR A 1 104 ? -16.328 14.164 36.719 1 90.69 104 THR A CA 1
ATOM 809 C C . THR A 1 104 ? -15.875 13.695 35.344 1 90.69 104 THR A C 1
ATOM 811 O O . THR A 1 104 ? -16.641 13.078 34.594 1 90.69 104 THR A O 1
ATOM 814 N N . PHE A 1 105 ? -14.711 13.891 35 1 91.56 105 PHE A N 1
ATOM 815 C CA . PHE A 1 105 ? -14.148 13.492 33.719 1 91.56 105 PHE A CA 1
ATOM 816 C C . PHE A 1 105 ? -13.922 11.984 33.688 1 91.56 105 PHE A C 1
ATOM 818 O O . PHE A 1 105 ? -14.219 11.336 32.688 1 91.56 105 PHE A O 1
ATOM 825 N N . SER A 1 106 ? -13.406 11.398 34.719 1 91.06 106 SER A N 1
ATOM 826 C CA . SER A 1 106 ? -13.055 9.977 34.781 1 91.06 106 SER A CA 1
ATOM 827 C C . SER A 1 106 ? -14.305 9.102 34.781 1 91.06 106 SER A C 1
ATOM 829 O O . SER A 1 106 ? -14.289 7.988 34.25 1 91.06 106 SER A O 1
ATOM 831 N N . ASP A 1 107 ? -15.344 9.609 35.344 1 89.94 107 ASP A N 1
ATOM 832 C CA . ASP A 1 107 ? -16.578 8.844 35.469 1 89.94 107 ASP A CA 1
ATOM 833 C C . ASP A 1 107 ? -17.125 8.43 34.094 1 89.94 107 ASP A C 1
ATOM 835 O O . ASP A 1 107 ? -17.672 7.344 33.938 1 89.94 107 ASP A O 1
ATOM 839 N N . ILE A 1 108 ? -16.969 9.266 33.094 1 90.25 108 ILE A N 1
ATOM 840 C CA . ILE A 1 108 ? -17.531 8.938 31.797 1 90.25 108 ILE A CA 1
ATOM 841 C C . ILE A 1 108 ? -16.422 8.867 30.75 1 90.25 108 ILE A C 1
ATOM 843 O O . ILE A 1 108 ? -16.672 8.875 29.547 1 90.25 108 ILE A O 1
ATOM 847 N N . ASP A 1 109 ? -15.195 9.008 31.203 1 92.56 109 ASP A N 1
ATOM 848 C CA . ASP A 1 109 ? -14.016 8.961 30.359 1 92.56 109 ASP A CA 1
ATOM 849 C C . ASP A 1 109 ? -14.008 10.117 29.359 1 92.56 109 ASP A C 1
ATOM 851 O O . ASP A 1 109 ? -13.852 9.906 28.156 1 92.56 109 ASP A O 1
ATOM 855 N N . ALA A 1 110 ? -14.352 11.273 29.844 1 93.69 110 ALA A N 1
ATOM 856 C CA . ALA A 1 110 ? -14.32 12.477 29.016 1 93.69 110 ALA A CA 1
ATOM 857 C C . ALA A 1 110 ? -12.891 12.992 28.875 1 93.69 110 ALA A C 1
ATOM 859 O O . ALA A 1 110 ? -12.156 13.109 29.859 1 93.69 110 ALA A O 1
ATOM 860 N N . SER A 1 111 ? -12.547 13.234 27.625 1 92.06 111 SER A N 1
ATOM 861 C CA . SER A 1 111 ? -11.18 13.688 27.391 1 92.06 111 SER A CA 1
ATOM 862 C C . SER A 1 111 ? -11.125 15.195 27.172 1 92.06 111 SER A C 1
ATOM 864 O O . SER A 1 111 ? -10.062 15.805 27.297 1 92.06 111 SER A O 1
ATOM 866 N N . ARG A 1 112 ? -12.219 15.852 26.828 1 93.12 112 ARG A N 1
ATOM 867 C CA . ARG A 1 112 ? -12.312 17.281 26.547 1 93.12 112 ARG A CA 1
ATOM 868 C C . ARG A 1 112 ? -13.586 17.875 27.141 1 93.12 112 ARG A C 1
ATOM 870 O O . ARG A 1 112 ? -14.445 17.141 27.641 1 93.12 112 ARG A O 1
ATOM 877 N N . TYR A 1 113 ? -13.602 19.156 27.172 1 94.06 113 TYR A N 1
ATOM 878 C CA . TYR A 1 113 ? -14.797 19.828 27.656 1 94.06 113 TYR A CA 1
ATOM 879 C C . TYR A 1 113 ? -14.945 21.219 27.031 1 94.06 113 TYR A C 1
ATOM 881 O O . TYR A 1 113 ? -13.984 21.75 26.469 1 94.06 113 TYR A O 1
ATOM 889 N N . ARG A 1 114 ? -16.125 21.75 27.031 1 93.88 114 ARG A N 1
ATOM 890 C CA . ARG A 1 114 ? -16.469 23.141 26.75 1 93.88 114 ARG A CA 1
ATOM 891 C C . ARG A 1 114 ? -17.359 23.703 27.844 1 93.88 114 ARG A C 1
ATOM 893 O O . ARG A 1 114 ? -18.203 22.984 28.406 1 93.88 114 ARG A O 1
ATOM 900 N N . ILE A 1 115 ? -17.125 24.922 28.125 1 93.19 115 ILE A N 1
ATOM 901 C CA . ILE A 1 115 ? -17.906 25.531 29.188 1 93.19 115 ILE A CA 1
ATOM 902 C C . ILE A 1 115 ? -18.719 26.703 28.641 1 93.19 115 ILE A C 1
ATOM 904 O O . ILE A 1 115 ? -18.234 27.438 27.75 1 93.19 115 ILE A O 1
ATOM 908 N N . SER A 1 116 ? -19.969 26.828 29.219 1 93.19 116 SER A N 1
ATOM 909 C CA . SER A 1 116 ? -20.859 27.875 28.75 1 93.19 116 SER A CA 1
ATOM 910 C C . SER A 1 116 ? -20.391 29.25 29.234 1 93.19 116 SER A C 1
ATOM 912 O O . SER A 1 116 ? -19.641 29.344 30.188 1 93.19 116 SER A O 1
ATOM 914 N N . ALA A 1 117 ? -20.891 30.281 28.547 1 90.31 117 ALA A N 1
ATOM 915 C CA . ALA A 1 117 ? -20.484 31.641 28.828 1 90.31 117 ALA A CA 1
ATOM 916 C C . ALA A 1 117 ? -20.875 32.031 30.25 1 90.31 117 ALA A C 1
ATOM 918 O O . ALA A 1 117 ? -20.156 32.781 30.922 1 90.31 117 ALA A O 1
ATOM 919 N N . ASP A 1 118 ? -21.953 31.531 30.781 1 90.88 118 ASP A N 1
ATOM 920 C CA . ASP A 1 118 ? -22.438 31.891 32.094 1 90.88 118 ASP A CA 1
ATOM 921 C C . ASP A 1 118 ? -21.906 30.922 33.156 1 90.88 118 ASP A C 1
ATOM 923 O O . ASP A 1 118 ? -22.266 31 34.344 1 90.88 118 ASP A O 1
ATOM 927 N N . LEU A 1 119 ? -21.141 29.938 32.781 1 92.88 119 LEU A N 1
ATOM 928 C CA . LEU A 1 119 ? -20.469 28.969 33.625 1 92.88 119 LEU A CA 1
ATOM 929 C C . LEU A 1 119 ? -21.469 28.078 34.344 1 92.88 119 LEU A C 1
ATOM 931 O O . LEU A 1 119 ? -21.156 27.484 35.375 1 92.88 119 LEU A O 1
ATOM 935 N N . GLN A 1 120 ? -22.625 27.984 33.781 1 92.25 120 GLN A N 1
ATOM 936 C CA . GLN A 1 120 ? -23.641 27.172 34.406 1 92.25 120 GLN A CA 1
ATOM 937 C C . GLN A 1 120 ? -23.625 25.734 33.906 1 92.25 120 GLN A C 1
ATOM 939 O O . GLN A 1 120 ? -24.016 24.812 34.594 1 92.25 120 GLN A O 1
ATOM 944 N N . TYR A 1 121 ? -23.234 25.641 32.688 1 92.88 121 TYR A N 1
ATOM 945 C CA . TYR A 1 121 ? -23.234 24.312 32.062 1 92.88 121 TYR A CA 1
ATOM 946 C C . TYR A 1 121 ? -21.906 24.047 31.375 1 92.88 121 TYR A C 1
ATOM 948 O O . TYR A 1 121 ? -21.156 24.969 31.047 1 92.88 121 TYR A O 1
ATOM 956 N N . ALA A 1 122 ? -21.578 22.75 31.234 1 94.31 122 ALA A N 1
ATOM 957 C CA . ALA A 1 122 ? -20.422 22.312 30.469 1 94.31 122 ALA A CA 1
ATOM 958 C C . ALA A 1 122 ? -20.766 21.125 29.578 1 94.31 122 ALA A C 1
ATOM 960 O O . ALA A 1 122 ? -21.703 20.391 29.859 1 94.31 122 ALA A O 1
ATOM 961 N N . LEU A 1 123 ? -20.172 21.031 28.422 1 95.56 123 LEU A N 1
ATOM 962 C CA . LEU A 1 123 ? -20.219 19.844 27.578 1 95.56 123 LEU A CA 1
ATOM 963 C C . LEU A 1 123 ? -19 18.953 27.844 1 95.56 123 LEU A C 1
ATOM 965 O O . LEU A 1 123 ? -17.875 19.344 27.578 1 95.56 123 LEU A O 1
ATOM 969 N N . LEU A 1 124 ? -19.25 17.797 28.391 1 95.75 124 LEU A N 1
ATOM 970 C CA . LEU A 1 124 ? -18.203 16.781 28.531 1 95.75 124 LEU A CA 1
ATOM 971 C C . LEU A 1 124 ? -18.094 15.93 27.266 1 95.75 124 LEU A C 1
ATOM 973 O O . LEU A 1 124 ? -19.078 15.305 26.859 1 95.75 124 LEU A O 1
ATOM 977 N N . ILE A 1 125 ? -16.969 15.883 26.672 1 96.62 125 ILE A N 1
ATOM 978 C CA . ILE A 1 125 ? -16.781 15.234 25.375 1 96.62 125 ILE A CA 1
ATOM 979 C C . ILE A 1 125 ? -16.094 13.883 25.578 1 96.62 125 ILE A C 1
ATOM 981 O O . ILE A 1 125 ? -14.969 13.82 26.094 1 96.62 125 ILE A O 1
ATOM 985 N N . TYR A 1 126 ? -16.75 12.797 25.172 1 95.56 126 TYR A N 1
ATOM 986 C CA . TYR A 1 126 ? -16.25 11.445 25.391 1 95.56 126 TYR A CA 1
ATOM 987 C C . TYR A 1 126 ? -16.516 10.562 24.172 1 95.56 126 TYR A C 1
ATOM 989 O O . TYR A 1 126 ? -17.203 10.984 23.234 1 95.56 126 TYR A O 1
ATOM 997 N N . ASN A 1 127 ? -15.883 9.391 24.031 1 95.94 127 ASN A N 1
ATOM 998 C CA . ASN A 1 127 ? -15.953 8.5 22.875 1 95.94 127 ASN A CA 1
ATOM 999 C C . ASN A 1 127 ? -15.484 9.203 21.609 1 95.94 127 ASN A C 1
ATOM 1001 O O . ASN A 1 127 ? -16.188 9.195 20.594 1 95.94 127 ASN A O 1
ATOM 1005 N N . VAL A 1 128 ? -14.344 9.828 21.703 1 95.69 128 VAL A N 1
ATOM 1006 C CA . VAL A 1 128 ? -13.82 10.664 20.625 1 95.69 128 VAL A CA 1
ATOM 1007 C C . VAL A 1 128 ? -13.227 9.789 19.531 1 95.69 128 VAL A C 1
ATOM 1009 O O . VAL A 1 128 ? -12.406 8.914 19.797 1 95.69 128 VAL A O 1
ATOM 1012 N N . ASN A 1 129 ? -13.727 9.93 18.344 1 93.75 129 ASN A N 1
ATOM 1013 C CA . ASN A 1 129 ? -13.203 9.266 17.156 1 93.75 129 ASN A CA 1
ATOM 1014 C C . ASN A 1 129 ? -12.664 10.273 16.141 1 93.75 129 ASN A C 1
ATOM 1016 O O . ASN A 1 129 ? -13.438 10.945 15.453 1 93.75 129 ASN A O 1
ATOM 1020 N N . LYS A 1 130 ? -11.383 10.273 15.953 1 91.94 130 LYS A N 1
ATOM 1021 C CA . LYS A 1 130 ? -10.711 11.242 15.086 1 91.94 130 LYS A CA 1
ATOM 1022 C C . LYS A 1 130 ? -11.102 11.031 13.625 1 91.94 130 LYS A C 1
ATOM 1024 O O . LYS A 1 130 ? -11.234 9.891 13.172 1 91.94 130 LYS A O 1
ATOM 1029 N N . ARG A 1 131 ? -11.273 12.078 12.844 1 91.25 131 ARG A N 1
ATOM 1030 C CA . ARG A 1 131 ? -11.609 12.016 11.43 1 91.25 131 ARG A CA 1
ATOM 1031 C C . ARG A 1 131 ? -10.477 12.57 10.57 1 91.25 131 ARG A C 1
ATOM 1033 O O . ARG A 1 131 ? -9.82 11.82 9.844 1 91.25 131 ARG A O 1
ATOM 1040 N N . TYR A 1 132 ? -10.266 13.898 10.562 1 92.25 132 TYR A N 1
ATOM 1041 C CA . TYR A 1 132 ? -9.148 14.555 9.898 1 92.25 132 TYR A CA 1
ATOM 1042 C C . TYR A 1 132 ? -8.164 15.125 10.914 1 92.25 132 TYR A C 1
ATOM 1044 O O . TYR A 1 132 ? -8.039 14.602 12.023 1 92.25 132 TYR A O 1
ATOM 1052 N N . ARG A 1 133 ? -7.402 16.109 10.523 1 91.69 133 ARG A N 1
ATOM 1053 C CA . ARG A 1 133 ? -6.363 16.672 11.375 1 91.69 133 ARG A CA 1
ATOM 1054 C C . ARG A 1 133 ? -6.965 17.312 12.625 1 91.69 133 ARG A C 1
ATOM 1056 O O . ARG A 1 133 ? -6.457 17.125 13.734 1 91.69 133 ARG A O 1
ATOM 1063 N N . HIS A 1 134 ? -8.117 18.016 12.477 1 93.75 134 HIS A N 1
ATOM 1064 C CA . HIS A 1 134 ? -8.695 18.797 13.562 1 93.75 134 HIS A CA 1
ATOM 1065 C C . HIS A 1 134 ? -10.039 18.234 14 1 93.75 134 HIS A C 1
ATOM 1067 O O . HIS A 1 134 ? -10.492 18.484 15.117 1 93.75 134 HIS A O 1
ATOM 1073 N N . SER A 1 135 ? -10.672 17.453 13.141 1 95.25 135 SER A N 1
ATOM 1074 C CA . SER A 1 135 ? -12.055 17.062 13.391 1 95.25 135 SER A CA 1
ATOM 1075 C C . SER A 1 135 ? -12.125 15.695 14.055 1 95.25 135 SER A C 1
ATOM 1077 O O . SER A 1 135 ? -11.203 14.891 13.93 1 95.25 135 SER A O 1
ATOM 1079 N N . PHE A 1 136 ? -13.164 15.531 14.781 1 96.06 136 PHE A N 1
ATOM 1080 C CA . PHE A 1 136 ? -13.531 14.273 15.422 1 96.06 136 PHE A CA 1
ATOM 1081 C C . PHE A 1 136 ? -15.039 14.172 15.609 1 96.06 136 PHE A C 1
ATOM 1083 O O . PHE A 1 136 ? -15.742 15.188 15.555 1 96.06 136 PHE A O 1
ATOM 1090 N N . ALA A 1 137 ? -15.508 13.016 15.695 1 97.19 137 ALA A N 1
ATOM 1091 C CA . ALA A 1 137 ? -16.875 12.742 16.156 1 97.19 137 ALA A CA 1
ATOM 1092 C C . ALA A 1 137 ? -16.859 12.25 17.609 1 97.19 137 ALA A C 1
ATOM 1094 O O . ALA A 1 137 ? -15.938 11.562 18.031 1 97.19 137 ALA A O 1
ATOM 1095 N N . ALA A 1 138 ? -17.859 12.719 18.344 1 97.81 138 ALA A N 1
ATOM 1096 C CA . ALA A 1 138 ? -17.891 12.375 19.75 1 97.81 138 ALA A CA 1
ATOM 1097 C C . ALA A 1 138 ? -19.297 12.445 20.312 1 97.81 138 ALA A C 1
ATOM 1099 O O . ALA A 1 138 ? -20.219 12.891 19.625 1 97.81 138 ALA A O 1
ATOM 1100 N N . LYS A 1 139 ? -19.406 11.906 21.469 1 97.06 139 LYS A N 1
ATOM 1101 C CA . LYS A 1 139 ? -20.609 12.133 22.281 1 97.06 139 LYS A CA 1
ATOM 1102 C C . LYS A 1 139 ? -20.406 13.289 23.25 1 97.06 139 LYS A C 1
ATOM 1104 O O . LYS A 1 139 ? -19.281 13.57 23.672 1 97.06 139 LYS A O 1
ATOM 1109 N N . TYR A 1 140 ? -21.484 13.969 23.516 1 96.62 140 TYR A N 1
ATOM 1110 C CA . TYR A 1 140 ? -21.453 15.148 24.391 1 96.62 140 TYR A CA 1
ATOM 1111 C C . TYR A 1 140 ? -22.453 15.016 25.516 1 96.62 140 TYR A C 1
ATOM 1113 O O . TYR A 1 140 ? -23.641 14.812 25.281 1 96.62 140 TYR A O 1
ATOM 1121 N N . SER A 1 141 ? -21.969 15.125 26.719 1 94.31 141 SER A N 1
ATOM 1122 C CA . SER A 1 141 ? -22.844 15.133 27.891 1 94.31 141 SER A CA 1
ATOM 1123 C C . SER A 1 141 ? -22.953 16.531 28.5 1 94.31 141 SER A C 1
ATOM 1125 O O . SER A 1 141 ? -21.938 17.188 28.719 1 94.31 141 SER A O 1
ATOM 1127 N N . ILE A 1 142 ? -24.141 16.938 28.75 1 93.38 142 ILE A N 1
ATOM 1128 C CA . ILE A 1 142 ? -24.359 18.234 29.375 1 93.38 142 ILE A CA 1
ATOM 1129 C C . ILE A 1 142 ? -24.188 18.125 30.891 1 93.38 142 ILE A C 1
ATOM 1131 O O . ILE A 1 142 ? -24.875 17.312 31.531 1 93.38 142 ILE A O 1
ATOM 1135 N N . PHE A 1 143 ? -23.328 18.859 31.375 1 93.69 143 PHE A N 1
ATOM 1136 C CA . PHE A 1 143 ? -23.031 18.891 32.812 1 93.69 143 PHE A CA 1
ATOM 1137 C C . PHE A 1 143 ? -23.5 20.203 33.406 1 93.69 143 PHE A C 1
ATOM 1139 O O . PHE A 1 143 ? -23.188 21.281 32.906 1 93.69 143 PHE A O 1
ATOM 1146 N N . ASN A 1 144 ? -24.25 20.031 34.5 1 92.12 144 ASN A N 1
ATOM 1147 C CA . ASN A 1 144 ? -24.656 21.203 35.25 1 92.12 144 ASN A CA 1
ATOM 1148 C C . ASN A 1 144 ? -23.641 21.547 36.344 1 92.12 144 ASN A C 1
ATOM 1150 O O . ASN A 1 144 ? -23.484 20.781 37.312 1 92.12 144 ASN A O 1
ATOM 1154 N N . VAL A 1 145 ? -23.078 22.688 36.25 1 91.75 145 VAL A N 1
ATOM 1155 C CA . VAL A 1 145 ? -21.969 23.094 37.125 1 91.75 145 VAL A CA 1
ATOM 1156 C C . VAL A 1 145 ? -22.484 23.312 38.531 1 91.75 145 VAL A C 1
ATOM 1158 O O . VAL A 1 145 ? -21.781 23.031 39.5 1 91.75 145 VAL A O 1
ATOM 1161 N N . ASN A 1 146 ? -23.688 23.734 38.719 1 88.25 146 ASN A N 1
ATOM 1162 C CA . ASN A 1 146 ? -24.25 24.031 40.031 1 88.25 146 ASN A CA 1
ATOM 1163 C C . ASN A 1 146 ? -24.656 22.766 40.75 1 88.25 146 ASN A C 1
ATOM 1165 O O . ASN A 1 146 ? -24.328 22.594 41.938 1 88.25 146 ASN A O 1
ATOM 1169 N N . THR A 1 147 ? -25.25 21.922 40.031 1 86.38 147 THR A N 1
ATOM 1170 C CA . THR A 1 147 ? -25.75 20.719 40.688 1 86.38 147 THR A CA 1
ATOM 1171 C C . THR A 1 147 ? -24.703 19.609 40.625 1 86.38 147 THR A C 1
ATOM 1173 O O . THR A 1 147 ? -24.812 18.609 41.344 1 86.38 147 THR A O 1
ATOM 1176 N N . LYS A 1 148 ? -23.719 19.812 39.875 1 84.06 148 LYS A N 1
ATOM 1177 C CA . LYS A 1 148 ? -22.609 18.875 39.719 1 84.06 148 LYS A CA 1
ATOM 1178 C C . LYS A 1 148 ? -23.094 17.531 39.188 1 84.06 148 LYS A C 1
ATOM 1180 O O . LYS A 1 148 ? -22.656 16.484 39.656 1 84.06 148 LYS A O 1
ATOM 1185 N N . ARG A 1 149 ? -24.062 17.516 38.406 1 78.94 149 ARG A N 1
ATOM 1186 C CA . ARG A 1 149 ? -24.609 16.297 37.844 1 78.94 149 ARG A CA 1
ATOM 1187 C C . ARG A 1 149 ? -24.562 16.344 36.312 1 78.94 149 ARG A C 1
ATOM 1189 O O . ARG A 1 149 ? -24.828 17.391 35.719 1 78.94 149 ARG A O 1
ATOM 1196 N N . ALA A 1 150 ? -23.891 15.172 35.844 1 69.56 150 ALA A N 1
ATOM 1197 C CA . ALA A 1 150 ? -23.938 14.977 34.375 1 69.56 150 ALA A CA 1
ATOM 1198 C C . ALA A 1 150 ? -25.219 14.266 33.969 1 69.56 150 ALA A C 1
ATOM 1200 O O . ALA A 1 150 ? -25.562 13.227 34.531 1 69.56 150 ALA A O 1
ATOM 1201 N N . SER A 1 151 ? -26.156 15.008 33.219 1 65.06 151 SER A N 1
ATOM 1202 C CA . SER A 1 151 ? -27.422 14.258 33.219 1 65.06 151 SER A CA 1
ATOM 1203 C C . SER A 1 151 ? -27.859 13.938 31.781 1 65.06 151 SER A C 1
ATOM 1205 O O . SER A 1 151 ? -28.5 12.914 31.547 1 65.06 151 SER A O 1
ATOM 1207 N N . VAL A 1 152 ? -27.406 14.672 30.781 1 79.62 152 VAL A N 1
ATOM 1208 C CA . VAL A 1 152 ? -28.141 14.406 29.562 1 79.62 152 VAL A CA 1
ATOM 1209 C C . VAL A 1 152 ? -27.203 14.469 28.359 1 79.62 152 VAL A C 1
ATOM 1211 O O . VAL A 1 152 ? -26.406 15.398 28.234 1 79.62 152 VAL A O 1
ATOM 1214 N N . GLU A 1 153 ? -27.266 13.398 27.562 1 89.12 153 GLU A N 1
ATOM 1215 C CA . GLU A 1 153 ? -26.531 13.398 26.312 1 89.12 153 GLU A CA 1
ATOM 1216 C C . GLU A 1 153 ? -27.156 14.359 25.297 1 89.12 153 GLU A C 1
ATOM 1218 O O . GLU A 1 153 ? -28.375 14.43 25.188 1 89.12 153 GLU A O 1
ATOM 1223 N N . LEU A 1 154 ? -26.297 15.156 24.688 1 93.81 154 LEU A N 1
ATOM 1224 C CA . LEU A 1 154 ? -26.75 16.062 23.625 1 93.81 154 LEU A CA 1
ATOM 1225 C C . LEU A 1 154 ? -27.094 15.281 22.359 1 93.81 154 LEU A C 1
ATOM 1227 O O . LEU A 1 154 ? -26.25 14.555 21.828 1 93.81 154 LEU A O 1
ATOM 1231 N N . LYS A 1 155 ? -28.359 15.359 21.891 1 94.94 155 LYS A N 1
ATOM 1232 C CA . LYS A 1 155 ? -28.875 14.648 20.734 1 94.94 155 LYS A CA 1
ATOM 1233 C C . LYS A 1 155 ? -29.812 15.531 19.906 1 94.94 155 LYS A C 1
ATOM 1235 O O . LYS A 1 155 ? -30.422 16.453 20.453 1 94.94 155 LYS A O 1
ATOM 1240 N N . PRO A 1 156 ? -29.906 15.258 18.641 1 94.88 156 PRO A N 1
ATOM 1241 C CA . PRO A 1 156 ? -30.828 16.031 17.812 1 94.88 156 PRO A CA 1
ATOM 1242 C C . PRO A 1 156 ? -32.281 15.797 18.188 1 94.88 156 PRO A C 1
ATOM 1244 O O . PRO A 1 156 ? -33.125 16.656 17.953 1 94.88 156 PRO A O 1
ATOM 1247 N N . ASP A 1 157 ? -32.531 14.594 18.609 1 92.19 157 ASP A N 1
ATOM 1248 C CA . ASP A 1 157 ? -33.875 14.203 19.016 1 92.19 157 ASP A CA 1
ATOM 1249 C C . ASP A 1 157 ? -33.844 13.367 20.297 1 92.19 157 ASP A C 1
ATOM 1251 O O . ASP A 1 157 ? -33.094 12.391 20.391 1 92.19 157 ASP A O 1
ATOM 1255 N N . SER A 1 158 ? -34.719 13.758 21.234 1 87.44 158 SER A N 1
ATOM 1256 C CA . SER A 1 158 ? -34.719 13.117 22.547 1 87.44 158 SER A CA 1
ATOM 1257 C C . SER A 1 158 ? -35.125 11.648 22.422 1 87.44 158 SER A C 1
ATOM 1259 O O . SER A 1 158 ? -34.812 10.844 23.312 1 87.44 158 SER A O 1
ATOM 1261 N N . SER A 1 159 ? -35.75 11.281 21.359 1 90.5 159 SER A N 1
ATOM 1262 C CA . SER A 1 159 ? -36.219 9.906 21.156 1 90.5 159 SER A CA 1
ATOM 1263 C C . SER A 1 159 ? -35.031 9 20.797 1 90.5 159 SER A C 1
ATOM 1265 O O . SER A 1 159 ? -35.125 7.773 20.906 1 90.5 159 SER A O 1
ATOM 1267 N N . MET A 1 160 ? -33.969 9.617 20.406 1 92.56 160 MET A N 1
ATOM 1268 C CA . MET A 1 160 ? -32.781 8.828 20.047 1 92.56 160 MET A CA 1
ATOM 1269 C C . MET A 1 160 ? -32.094 8.258 21.281 1 92.56 160 MET A C 1
ATOM 1271 O O . MET A 1 160 ? -32.031 8.922 22.312 1 92.56 160 MET A O 1
ATOM 1275 N N . ARG A 1 161 ? -31.641 6.992 21.156 1 91.75 161 ARG A N 1
ATOM 1276 C CA . ARG A 1 161 ? -30.906 6.371 22.25 1 91.75 161 ARG A CA 1
ATOM 1277 C C . ARG A 1 161 ? -29.547 7.031 22.438 1 91.75 161 ARG A C 1
ATOM 1279 O O . ARG A 1 161 ? -29.109 7.273 23.562 1 91.75 161 ARG A O 1
ATOM 1286 N N . GLU A 1 162 ? -28.859 7.32 21.422 1 92.69 162 GLU A N 1
ATOM 1287 C CA . GLU A 1 162 ? -27.547 7.945 21.422 1 92.69 162 GLU A CA 1
ATOM 1288 C C . GLU A 1 162 ? -27.281 8.68 20.109 1 92.69 162 GLU A C 1
ATOM 1290 O O . GLU A 1 162 ? -28 8.5 19.125 1 92.69 162 GLU A O 1
ATOM 1295 N N . ALA A 1 163 ? -26.391 9.562 20.25 1 95.94 163 ALA A N 1
ATOM 1296 C CA . ALA A 1 163 ? -26 10.273 19.031 1 95.94 163 ALA A CA 1
ATOM 1297 C C . ALA A 1 163 ? -24.516 10.672 19.094 1 95.94 163 ALA A C 1
ATOM 1299 O O . ALA A 1 163 ? -24.047 11.18 20.109 1 95.94 163 ALA A O 1
ATOM 1300 N N . THR A 1 164 ? -23.766 10.336 18.062 1 97.12 164 THR A N 1
ATOM 1301 C CA . THR A 1 164 ? -22.406 10.828 17.891 1 97.12 164 THR A CA 1
ATOM 1302 C C . THR A 1 164 ? -22.391 12.094 17.031 1 97.12 164 THR A C 1
ATOM 1304 O O . THR A 1 164 ? -22.828 12.078 15.883 1 97.12 164 THR A O 1
ATOM 1307 N N . LEU A 1 165 ? -21.906 13.172 17.641 1 98.19 165 LEU A N 1
ATOM 1308 C CA . LEU A 1 165 ? -21.953 14.469 16.984 1 98.19 165 LEU A CA 1
ATOM 1309 C C . LEU A 1 165 ? -20.594 14.828 16.375 1 98.19 165 LEU A C 1
ATOM 1311 O O . LEU A 1 165 ? -19.562 14.352 16.844 1 98.19 165 LEU A O 1
ATOM 1315 N N . GLN A 1 166 ? -20.672 15.617 15.328 1 98.31 166 GLN A N 1
ATOM 1316 C CA . GLN A 1 166 ? -19.438 16.047 14.656 1 98.31 166 GLN A CA 1
ATOM 1317 C C . GLN A 1 166 ? -18.906 17.344 15.266 1 98.31 166 GLN A C 1
ATOM 1319 O O . GLN A 1 166 ? -17.719 17.656 15.102 1 98.31 166 GLN A O 1
ATOM 1324 N N . LEU A 1 167 ? -19.734 18.109 15.922 1 98.31 167 LEU A N 1
ATOM 1325 C CA . LEU A 1 167 ? -19.359 19.359 16.562 1 98.31 167 LEU A CA 1
ATOM 1326 C C . LEU A 1 167 ? -20.438 19.812 17.531 1 98.31 167 LEU A C 1
ATOM 1328 O O . LEU A 1 167 ? -21.625 19.625 17.281 1 98.31 167 LEU A O 1
ATOM 1332 N N . ALA A 1 168 ? -20.078 20.375 18.641 1 97.81 168 ALA A N 1
ATOM 1333 C CA . ALA A 1 168 ? -20.969 21.125 19.516 1 97.81 168 ALA A CA 1
ATOM 1334 C C . ALA A 1 168 ? -20.266 22.312 20.141 1 97.81 168 ALA A C 1
ATOM 1336 O O . ALA A 1 168 ? -19.156 22.188 20.672 1 97.81 168 ALA A O 1
ATOM 1337 N N . ILE A 1 169 ? -20.906 23.516 20.047 1 96.69 169 ILE A N 1
ATOM 1338 C CA . ILE A 1 169 ? -20.297 24.719 20.625 1 96.69 169 ILE A CA 1
ATOM 1339 C C . ILE A 1 169 ? -21.344 25.484 21.422 1 96.69 169 ILE A C 1
ATOM 1341 O O . ILE A 1 169 ? -22.547 25.406 21.141 1 96.69 169 ILE A O 1
ATOM 1345 N N . PHE A 1 170 ? -20.922 26.219 22.453 1 95.56 170 PHE A N 1
ATOM 1346 C CA . PHE A 1 170 ? -21.781 27.141 23.188 1 95.56 170 PHE A CA 1
ATOM 1347 C C . PHE A 1 170 ? -21.828 28.5 22.5 1 95.56 170 PHE A C 1
ATOM 1349 O O . PHE A 1 170 ? -20.828 28.938 21.906 1 95.56 170 PHE A O 1
ATOM 1356 N N . GLY A 1 171 ? -23 29.109 22.578 1 94.06 171 GLY A N 1
ATOM 1357 C CA . GLY A 1 171 ? -23.094 30.5 22.188 1 94.06 171 GLY A CA 1
ATOM 1358 C C . GLY A 1 171 ? -22.641 31.469 23.266 1 94.06 171 GLY A C 1
ATOM 1359 O O . GLY A 1 171 ? -22.312 31.047 24.375 1 94.06 171 GLY A O 1
ATOM 1360 N N . PRO A 1 172 ? -22.547 32.75 22.922 1 92.75 172 PRO A N 1
ATOM 1361 C CA . PRO A 1 172 ? -22.031 33.75 23.859 1 92.75 172 PRO A CA 1
ATOM 1362 C C . PRO A 1 172 ? -23.078 34.156 24.891 1 92.75 172 PRO A C 1
ATOM 1364 O O . PRO A 1 172 ? -22.734 34.812 25.875 1 92.75 172 PRO A O 1
ATOM 1367 N N . ARG A 1 173 ? -24.297 33.75 24.688 1 89 173 ARG A N 1
ATOM 1368 C CA . ARG A 1 173 ? -25.344 34.125 25.625 1 89 173 ARG A CA 1
ATOM 1369 C C . ARG A 1 173 ? -25.844 32.938 26.422 1 89 173 ARG A C 1
ATOM 1371 O O . ARG A 1 173 ? -26.266 31.938 25.844 1 89 173 ARG A O 1
ATOM 1378 N N . ASP A 1 174 ? -25.75 33.125 27.656 1 88.88 174 ASP A N 1
ATOM 1379 C CA . ASP A 1 174 ? -26.234 32.094 28.562 1 88.88 174 ASP A CA 1
ATOM 1380 C C . ASP A 1 174 ? -25.625 30.719 28.219 1 88.88 174 ASP A C 1
ATOM 1382 O O . ASP A 1 174 ? -24.391 30.578 28.203 1 88.88 174 ASP A O 1
ATOM 1386 N N . HIS A 1 175 ? -26.578 29.812 27.891 1 90.25 175 HIS A N 1
ATOM 1387 C CA . HIS A 1 175 ? -26.094 28.469 27.578 1 90.25 175 HIS A CA 1
ATOM 1388 C C . HIS A 1 175 ? -26.75 27.938 26.312 1 90.25 175 HIS A C 1
ATOM 1390 O O . HIS A 1 175 ? -27.172 26.781 26.281 1 90.25 175 HIS A O 1
ATOM 1396 N N . GLN A 1 176 ? -26.844 28.828 25.312 1 93 176 GLN A N 1
ATOM 1397 C CA . GLN A 1 176 ? -27.281 28.344 24 1 93 176 GLN A CA 1
ATOM 1398 C C . GLN A 1 176 ? -26.25 27.391 23.391 1 93 176 GLN A C 1
ATOM 1400 O O . GLN A 1 176 ? -25.062 27.5 23.656 1 93 176 GLN A O 1
ATOM 1405 N N . ILE A 1 177 ? -26.734 26.422 22.625 1 95.75 177 ILE A N 1
ATOM 1406 C CA . ILE A 1 177 ? -25.875 25.422 22.031 1 95.75 177 ILE A CA 1
ATOM 1407 C C . ILE A 1 177 ? -26.188 25.266 20.547 1 95.75 177 ILE A C 1
ATOM 1409 O O . ILE A 1 177 ? -27.359 25.297 20.156 1 95.75 177 ILE A O 1
ATOM 1413 N N . ALA A 1 178 ? -25.219 25.219 19.734 1 97.25 178 ALA A N 1
ATOM 1414 C CA . ALA A 1 178 ? -25.328 24.75 18.344 1 97.25 178 ALA A CA 1
ATOM 1415 C C . ALA A 1 178 ? -24.453 23.531 18.109 1 97.25 178 ALA A C 1
ATOM 1417 O O . ALA A 1 178 ? -23.344 23.438 18.625 1 97.25 178 ALA A O 1
ATOM 1418 N N . PHE A 1 179 ? -24.953 22.578 17.406 1 98 179 PHE A N 1
ATOM 1419 C CA . PHE A 1 179 ? -24.172 21.375 17.141 1 98 179 PHE A CA 1
ATOM 1420 C C . PHE A 1 179 ? -24.5 20.797 15.773 1 98 179 PHE A C 1
ATOM 1422 O O . PHE A 1 179 ? -25.438 21.25 15.109 1 98 179 PHE A O 1
ATOM 1429 N N . VAL A 1 180 ? -23.656 19.906 15.312 1 98.69 180 VAL A N 1
ATOM 1430 C CA . VAL A 1 180 ? -23.797 19.328 13.984 1 98.69 180 VAL A CA 1
ATOM 1431 C C . VAL A 1 180 ? -23.969 17.812 14.086 1 98.69 180 VAL A C 1
ATOM 1433 O O . VAL A 1 180 ? -23.172 17.141 14.75 1 98.69 180 VAL A O 1
ATOM 1436 N N . TYR A 1 181 ? -24.984 17.312 13.477 1 98.31 181 TYR A N 1
ATOM 1437 C CA . TYR A 1 181 ? -25.281 15.898 13.352 1 98.31 181 TYR A CA 1
ATOM 1438 C C . TYR A 1 181 ? -25.594 15.523 11.906 1 98.31 181 TYR A C 1
ATOM 1440 O O . TYR A 1 181 ? -26.469 16.125 11.273 1 98.31 181 TYR A O 1
ATOM 1448 N N . LYS A 1 182 ? -24.828 14.617 11.359 1 98 182 LYS A N 1
ATOM 1449 C CA . LYS A 1 182 ? -24.969 14.156 9.977 1 98 182 LYS A CA 1
ATOM 1450 C C . LYS A 1 182 ? -24.922 15.328 9 1 98 182 LYS A C 1
ATOM 1452 O O . LYS A 1 182 ? -25.797 15.453 8.133 1 98 182 LYS A O 1
ATOM 1457 N N . ASN A 1 183 ? -24.078 16.266 9.305 1 98.44 183 ASN A N 1
ATOM 1458 C CA . ASN A 1 183 ? -23.734 17.406 8.469 1 98.44 183 ASN A CA 1
ATOM 1459 C C . ASN A 1 183 ? -24.828 18.469 8.469 1 98.44 183 ASN A C 1
ATOM 1461 O O . ASN A 1 183 ? -24.875 19.328 7.582 1 98.44 183 ASN A O 1
ATOM 1465 N N . ASN A 1 184 ? -25.719 18.406 9.422 1 98.56 184 ASN A N 1
ATOM 1466 C CA . ASN A 1 184 ? -26.719 19.438 9.594 1 98.56 184 ASN A CA 1
ATOM 1467 C C . ASN A 1 184 ? -26.578 20.141 10.938 1 98.56 184 ASN A C 1
ATOM 1469 O O . ASN A 1 184 ? -26.25 19.516 11.945 1 98.56 184 ASN A O 1
ATOM 1473 N N . ILE A 1 185 ? -26.938 21.422 10.953 1 98.31 185 ILE A N 1
ATOM 1474 C CA . ILE A 1 185 ? -26.812 22.234 12.148 1 98.31 185 ILE A CA 1
ATOM 1475 C C . ILE A 1 185 ? -28.109 22.172 12.961 1 98.31 185 ILE A C 1
ATOM 1477 O O . ILE A 1 185 ? -29.203 22.25 12.398 1 98.31 185 ILE A O 1
ATOM 1481 N N . TYR A 1 186 ? -27.953 21.984 14.211 1 97.56 186 TYR A N 1
ATOM 1482 C CA . TYR A 1 186 ? -29.031 22.062 15.195 1 97.56 186 TYR A CA 1
ATOM 1483 C C . TYR A 1 186 ? -28.75 23.172 16.219 1 97.56 186 TYR A C 1
ATOM 1485 O O . TYR A 1 186 ? -27.594 23.516 16.453 1 97.56 186 TYR A O 1
ATOM 1493 N N . TYR A 1 187 ? -29.859 23.703 16.766 1 96.56 187 TYR A N 1
ATOM 1494 C CA . TYR A 1 187 ? -29.75 24.797 17.719 1 96.56 187 TYR A CA 1
ATOM 1495 C C . TYR A 1 187 ? -30.703 24.609 18.891 1 96.56 187 TYR A C 1
ATOM 1497 O O . TYR A 1 187 ? -31.828 24.125 18.703 1 96.56 187 TYR A O 1
ATOM 1505 N N . LYS A 1 188 ? -30.156 24.922 20.031 1 92.5 188 LYS A N 1
ATOM 1506 C CA . LYS A 1 188 ? -31 24.953 21.219 1 92.5 188 LYS A CA 1
ATOM 1507 C C . LYS A 1 188 ? -30.703 26.188 22.062 1 92.5 188 LYS A C 1
ATOM 1509 O O . LYS A 1 188 ? -29.531 26.5 22.344 1 92.5 188 LYS A O 1
ATOM 1514 N N . ASN A 1 189 ? -31.734 26.781 22.484 1 88.94 189 ASN A N 1
ATOM 1515 C CA . ASN A 1 189 ? -31.594 28.016 23.234 1 88.94 189 ASN A CA 1
ATOM 1516 C C . ASN A 1 189 ? -31.281 27.75 24.703 1 88.94 189 ASN A C 1
ATOM 1518 O O . ASN A 1 189 ? -30.766 28.625 25.391 1 88.94 189 ASN A O 1
ATOM 1522 N N . SER A 1 190 ? -31.719 26.641 25.156 1 82.62 190 SER A N 1
ATOM 1523 C CA . SER A 1 190 ? -31.438 26.281 26.531 1 82.62 190 SER A CA 1
ATOM 1524 C C . SER A 1 190 ? -31.422 24.781 26.734 1 82.62 190 SER A C 1
ATOM 1526 O O . SER A 1 190 ? -31.859 24.031 25.844 1 82.62 190 SER A O 1
ATOM 1528 N N . TYR A 1 191 ? -30.938 24.469 27.891 1 78.69 191 TYR A N 1
ATOM 1529 C CA . TYR A 1 191 ? -30.859 23.047 28.25 1 78.69 191 TYR A CA 1
ATOM 1530 C C . TYR A 1 191 ? -32.219 22.391 28.172 1 78.69 191 TYR A C 1
ATOM 1532 O O . TYR A 1 191 ? -32.344 21.234 27.734 1 78.69 191 TYR A O 1
ATOM 1540 N N . ALA A 1 192 ? -33.188 23.094 28.469 1 78.12 192 ALA A N 1
ATOM 1541 C CA . ALA A 1 192 ? -34.531 22.516 28.672 1 78.12 192 ALA A CA 1
ATOM 1542 C C . ALA A 1 192 ? -35.312 22.453 27.359 1 78.12 192 ALA A C 1
ATOM 1544 O O . ALA A 1 192 ? -36.312 21.766 27.25 1 78.12 192 ALA A O 1
ATOM 1545 N N . THR A 1 193 ? -34.781 23.047 26.344 1 84.25 193 THR A N 1
ATOM 1546 C CA . THR A 1 193 ? -35.531 23.109 25.094 1 84.25 193 THR A CA 1
ATOM 1547 C C . THR A 1 193 ? -35.062 22.031 24.125 1 84.25 193 THR A C 1
ATOM 1549 O O . THR A 1 193 ? -33.938 21.562 24.219 1 84.25 193 THR A O 1
ATOM 1552 N N . GLU A 1 194 ? -36 21.641 23.25 1 90.44 194 GLU A N 1
ATOM 1553 C CA . GLU A 1 194 ? -35.625 20.719 22.172 1 90.44 194 GLU A CA 1
ATOM 1554 C C . GLU A 1 194 ? -34.844 21.438 21.078 1 90.44 194 GLU A C 1
ATOM 1556 O O . GLU A 1 194 ? -35.125 22.594 20.75 1 90.44 194 GLU A O 1
ATOM 1561 N N . PRO A 1 195 ? -33.938 20.688 20.547 1 94.38 195 PRO A N 1
ATOM 1562 C CA . PRO A 1 195 ? -33.156 21.297 19.453 1 94.38 195 PRO A CA 1
ATOM 1563 C C . PRO A 1 195 ? -34 21.516 18.203 1 94.38 195 PRO A C 1
ATOM 1565 O O . PRO A 1 195 ? -34.875 20.719 17.875 1 94.38 195 PRO A O 1
ATOM 1568 N N . VAL A 1 196 ? -33.688 22.547 17.531 1 94.81 196 VAL A N 1
ATOM 1569 C CA . VAL A 1 196 ? -34.281 22.859 16.234 1 94.81 196 VAL A CA 1
ATOM 1570 C C . VAL A 1 196 ? -33.25 22.672 15.133 1 94.81 196 VAL A C 1
ATOM 1572 O O . VAL A 1 196 ? -32.125 23.172 15.227 1 94.81 196 VAL A O 1
ATOM 1575 N N . GLN A 1 197 ? -33.688 21.938 14.117 1 96.38 197 GLN A N 1
ATOM 1576 C CA . GLN A 1 197 ? -32.781 21.766 12.977 1 96.38 197 GLN A CA 1
ATOM 1577 C C . GLN A 1 197 ? -32.75 23.016 12.102 1 96.38 197 GLN A C 1
ATOM 1579 O O . GLN A 1 197 ? -33.812 23.531 11.711 1 96.38 197 GLN A O 1
ATOM 1584 N N . LEU A 1 198 ? -31.578 23.5 11.773 1 97.06 198 LEU A N 1
ATOM 1585 C CA . LEU A 1 198 ? -31.438 24.75 11.039 1 97.06 198 LEU A CA 1
ATOM 1586 C C . LEU A 1 198 ? -31.141 24.484 9.562 1 97.06 198 LEU A C 1
ATOM 1588 O O . LEU A 1 198 ? -31.484 25.297 8.703 1 97.06 198 LEU A O 1
ATOM 1592 N N . THR A 1 199 ? -30.391 23.469 9.219 1 97.25 199 THR A N 1
ATOM 1593 C CA . THR A 1 199 ? -30.078 23.125 7.84 1 97.25 199 THR A CA 1
ATOM 1594 C C . THR A 1 199 ? -30.578 21.719 7.508 1 97.25 199 THR A C 1
ATOM 1596 O O . THR A 1 199 ? -30.75 20.891 8.398 1 97.25 199 THR A O 1
ATOM 1599 N N . PHE A 1 200 ? -30.75 21.375 6.121 1 96.69 200 PHE A N 1
ATOM 1600 C CA . PHE A 1 200 ? -31.422 20.141 5.766 1 96.69 200 PHE A CA 1
ATOM 1601 C C . PHE A 1 200 ? -30.719 19.453 4.598 1 96.69 200 PHE A C 1
ATOM 1603 O O . PHE A 1 200 ? -31.078 18.328 4.227 1 96.69 200 PHE A O 1
ATOM 1610 N N . GLU A 1 201 ? -29.766 20.062 4.039 1 96.12 201 GLU A N 1
ATOM 1611 C CA . GLU A 1 201 ? -29.141 19.547 2.828 1 96.12 201 GLU A CA 1
ATOM 1612 C C . GLU A 1 201 ? -27.891 18.75 3.156 1 96.12 201 GLU A C 1
ATOM 1614 O O . GLU A 1 201 ? -27.172 18.312 2.252 1 96.12 201 GLU A O 1
ATOM 1619 N N . GLY A 1 202 ? -27.562 18.594 4.398 1 98.25 202 GLY A N 1
ATOM 1620 C CA . GLY A 1 202 ? -26.359 17.891 4.801 1 98.25 202 GLY A CA 1
ATOM 1621 C C . GLY A 1 202 ? -26.297 16.469 4.273 1 98.25 202 GLY A C 1
ATOM 1622 O O . GLY A 1 202 ? -27.297 15.766 4.258 1 98.25 202 GLY A O 1
ATOM 1623 N N . GLN A 1 203 ? -25.188 16.109 3.67 1 97.81 203 GLN A N 1
ATOM 1624 C CA . GLN A 1 203 ? -24.859 14.758 3.227 1 97.81 203 GLN A CA 1
ATOM 1625 C C . GLN A 1 203 ? -23.453 14.367 3.654 1 97.81 203 GLN A C 1
ATOM 1627 O O . GLN A 1 203 ? -22.469 14.984 3.232 1 97.81 203 GLN A O 1
ATOM 1632 N N . GLU A 1 204 ? -23.359 13.305 4.512 1 96 204 GLU A N 1
ATOM 1633 C CA . GLU A 1 204 ? -22.047 12.914 5.039 1 96 204 GLU A CA 1
ATOM 1634 C C . GLU A 1 204 ? -21.062 12.617 3.916 1 96 204 GLU A C 1
ATOM 1636 O O . GLU A 1 204 ? -21.406 11.906 2.963 1 96 204 GLU A O 1
ATOM 1641 N N . GLY A 1 205 ? -19.938 13.281 4.004 1 95.62 205 GLY A N 1
ATOM 1642 C CA . GLY A 1 205 ? -18.859 13.078 3.045 1 95.62 205 GLY A CA 1
ATOM 1643 C C . GLY A 1 205 ? -19 13.93 1.799 1 95.62 205 GLY A C 1
ATOM 1644 O O . GLY A 1 205 ? -18.109 13.969 0.958 1 95.62 205 GLY A O 1
ATOM 1645 N N . VAL A 1 206 ? -20.125 14.711 1.646 1 97.81 206 VAL A N 1
ATOM 1646 C CA . VAL A 1 206 ? -20.375 15.383 0.375 1 97.81 206 VAL A CA 1
ATOM 1647 C C . VAL A 1 206 ? -20.719 16.844 0.625 1 97.81 206 VAL A C 1
ATOM 1649 O O . VAL A 1 206 ? -20.078 17.75 0.067 1 97.81 206 VAL A O 1
ATOM 1652 N N . VAL A 1 207 ? -21.734 17.078 1.477 1 98.75 207 VAL A N 1
ATOM 1653 C CA . VAL A 1 207 ? -22.188 18.438 1.763 1 98.75 207 VAL A CA 1
ATOM 1654 C C . VAL A 1 207 ? -22.094 18.719 3.264 1 98.75 207 VAL A C 1
ATOM 1656 O O . VAL A 1 207 ? -22.719 18.016 4.066 1 98.75 207 VAL A O 1
ATOM 1659 N N . PHE A 1 208 ? -21.422 19.719 3.656 1 98.69 208 PHE A N 1
ATOM 1660 C CA . PHE A 1 208 ? -21.141 20.016 5.051 1 98.69 208 PHE A CA 1
ATOM 1661 C C . PHE A 1 208 ? -21.719 21.375 5.445 1 98.69 208 PHE A C 1
ATOM 1663 O O . PHE A 1 208 ? -21.547 22.359 4.723 1 98.69 208 PHE A O 1
ATOM 1670 N N . ASN A 1 209 ? -22.406 21.453 6.559 1 98.75 209 ASN A N 1
ATOM 1671 C CA . ASN A 1 209 ? -22.891 22.703 7.125 1 98.75 209 ASN A CA 1
ATOM 1672 C C . ASN A 1 209 ? -22.297 22.953 8.516 1 98.75 209 ASN A C 1
ATOM 1674 O O . ASN A 1 209 ? -22.469 22.141 9.414 1 98.75 209 ASN A O 1
ATOM 1678 N N . GLY A 1 210 ? -21.625 24.031 8.656 1 98.69 210 GLY A N 1
ATOM 1679 C CA . GLY A 1 210 ? -21.141 24.422 9.961 1 98.69 210 GLY A CA 1
ATOM 1680 C C . GLY A 1 210 ? -19.859 23.719 10.367 1 98.69 210 GLY A C 1
ATOM 1681 O O . GLY A 1 210 ? -19.281 24.016 11.414 1 98.69 210 GLY A O 1
ATOM 1682 N N . ILE A 1 211 ? -19.438 22.75 9.625 1 98.69 211 ILE A N 1
ATOM 1683 C CA . ILE A 1 211 ? -18.156 22.078 9.75 1 98.69 211 ILE A CA 1
ATOM 1684 C C . ILE A 1 211 ? -17.484 22.016 8.383 1 98.69 211 ILE A C 1
ATOM 1686 O O . ILE A 1 211 ? -18.141 21.922 7.352 1 98.69 211 ILE A O 1
ATOM 1690 N N . PRO A 1 212 ? -16.203 22.062 8.383 1 98.38 212 PRO A N 1
ATOM 1691 C CA . PRO A 1 212 ? -15.523 22.109 7.09 1 98.38 212 PRO A CA 1
ATOM 1692 C C . PRO A 1 212 ? -15.367 20.719 6.461 1 98.38 212 PRO A C 1
ATOM 1694 O O . PRO A 1 212 ? -15.453 19.703 7.16 1 98.38 212 PRO A O 1
ATOM 1697 N N . ASP A 1 213 ? -15.266 20.703 5.102 1 98.12 213 ASP A N 1
ATOM 1698 C CA . ASP A 1 213 ? -14.742 19.531 4.422 1 98.12 213 ASP A CA 1
ATOM 1699 C C . ASP A 1 213 ? -13.234 19.375 4.656 1 98.12 213 ASP A C 1
ATOM 1701 O O . ASP A 1 213 ? -12.656 20.125 5.457 1 98.12 213 ASP A O 1
ATOM 1705 N N . TRP A 1 214 ? -12.641 18.359 4.043 1 97.81 214 TRP A N 1
ATOM 1706 C CA . TRP A 1 214 ? -11.242 18.047 4.332 1 97.81 214 TRP A CA 1
ATOM 1707 C C . TRP A 1 214 ? -10.336 19.203 3.932 1 97.81 214 TRP A C 1
ATOM 1709 O O . TRP A 1 214 ? -9.492 19.641 4.715 1 97.81 214 TRP A O 1
ATOM 1719 N N . VAL A 1 215 ? -10.438 19.75 2.725 1 98.19 215 VAL A N 1
ATOM 1720 C CA . VAL A 1 215 ? -9.461 20.688 2.193 1 98.19 215 VAL A CA 1
ATOM 1721 C C . VAL A 1 215 ? -9.547 22.016 2.955 1 98.19 215 VAL A C 1
ATOM 1723 O O . VAL A 1 215 ? -8.531 22.672 3.191 1 98.19 215 VAL A O 1
ATOM 1726 N N . TYR A 1 216 ? -10.781 22.5 3.334 1 98.31 216 TYR A N 1
ATOM 1727 C CA . TYR A 1 216 ? -10.914 23.734 4.105 1 98.31 216 TYR A CA 1
ATOM 1728 C C . TYR A 1 216 ? -10.375 23.547 5.52 1 98.31 216 TYR A C 1
ATOM 1730 O O . TYR A 1 216 ? -9.766 24.469 6.082 1 98.31 216 TYR A O 1
ATOM 1738 N N . GLU A 1 217 ? -10.641 22.406 6.059 1 97.75 217 GLU A N 1
ATOM 1739 C CA . GLU A 1 217 ? -10.078 22.141 7.379 1 97.75 217 GLU A CA 1
ATOM 1740 C C . GLU A 1 217 ? -8.555 22.156 7.348 1 97.75 217 GLU A C 1
ATOM 1742 O O . GLU A 1 217 ? -7.918 22.719 8.234 1 97.75 217 GLU A O 1
ATOM 1747 N N . GLU A 1 218 ? -8.023 21.594 6.344 1 97 218 GLU A N 1
ATOM 1748 C CA . GLU A 1 218 ? -6.582 21.391 6.25 1 97 218 GLU A CA 1
ATOM 1749 C C . GLU A 1 218 ? -5.859 22.672 5.859 1 97 218 GLU A C 1
ATOM 1751 O O . GLU A 1 218 ? -4.836 23.016 6.453 1 97 218 GLU A O 1
ATOM 1756 N N . GLU A 1 219 ? -6.449 23.406 4.93 1 97.75 219 GLU A N 1
ATOM 1757 C CA . GLU A 1 219 ? -5.621 24.406 4.258 1 97.75 219 GLU A CA 1
ATOM 1758 C C . GLU A 1 219 ? -6.09 25.828 4.578 1 97.75 219 GLU A C 1
ATOM 1760 O O . GLU A 1 219 ? -5.324 26.781 4.457 1 97.75 219 GLU A O 1
ATOM 1765 N N . ILE A 1 220 ? -7.34 25.984 4.973 1 97.88 220 ILE A N 1
ATOM 1766 C CA . ILE A 1 220 ? -7.844 27.344 5.012 1 97.88 220 ILE A CA 1
ATOM 1767 C C . ILE A 1 220 ? -8.234 27.719 6.441 1 97.88 220 ILE A C 1
ATOM 1769 O O . ILE A 1 220 ? -7.645 28.625 7.039 1 97.88 220 ILE A O 1
ATOM 1773 N N . LEU A 1 221 ? -9.094 26.875 7.016 1 97.56 221 LEU A N 1
ATOM 1774 C CA . LEU A 1 221 ? -9.633 27.25 8.32 1 97.56 221 LEU A CA 1
ATOM 1775 C C . LEU A 1 221 ? -8.766 26.703 9.445 1 97.56 221 LEU A C 1
ATOM 1777 O O . LEU A 1 221 ? -8.789 27.219 10.562 1 97.56 221 LEU A O 1
ATOM 1781 N N . GLN A 1 222 ? -8.07 25.594 9.148 1 96.56 222 GLN A N 1
ATOM 1782 C CA . GLN A 1 222 ? -7.289 24.922 10.172 1 96.56 222 GLN A CA 1
ATOM 1783 C C . GLN A 1 222 ? -8.102 24.734 11.453 1 96.56 222 GLN A C 1
ATOM 1785 O O . GLN A 1 222 ? -7.609 25 12.555 1 96.56 222 GLN A O 1
ATOM 1790 N N . SER A 1 223 ? -9.297 24.391 11.273 1 96.75 223 SER A N 1
ATOM 1791 C CA . SER A 1 223 ? -10.266 24.203 12.344 1 96.75 223 SER A CA 1
ATOM 1792 C C . SER A 1 223 ? -11.359 23.219 11.93 1 96.75 223 SER A C 1
ATOM 1794 O O . SER A 1 223 ? -11.617 23.047 10.742 1 96.75 223 SER A O 1
ATOM 1796 N N . HIS A 1 224 ? -11.961 22.594 12.898 1 97.5 224 HIS A N 1
ATOM 1797 C CA . HIS A 1 224 ? -13.094 21.734 12.617 1 97.5 224 HIS A CA 1
ATOM 1798 C C . HIS A 1 224 ? -14.414 22.484 12.742 1 97.5 224 HIS A C 1
ATOM 1800 O O . HIS A 1 224 ? -15.484 21.875 12.695 1 97.5 224 HIS A O 1
ATOM 1806 N N . GLU A 1 225 ? -14.312 23.812 12.969 1 98.25 225 GLU A N 1
ATOM 1807 C CA . GLU A 1 225 ? -15.5 24.656 13.094 1 98.25 225 GLU A CA 1
ATOM 1808 C C . GLU A 1 225 ? -15.656 25.562 11.875 1 98.25 225 GLU A C 1
ATOM 1810 O O . GLU A 1 225 ? -14.68 26.172 11.414 1 98.25 225 GLU A O 1
ATOM 1815 N N . ALA A 1 226 ? -16.875 25.609 11.406 1 98.69 226 ALA A N 1
ATOM 1816 C CA . ALA A 1 226 ? -17.219 26.547 10.328 1 98.69 226 ALA A CA 1
ATOM 1817 C C . ALA A 1 226 ? -18.562 27.203 10.57 1 98.69 226 ALA A C 1
ATOM 1819 O O . ALA A 1 226 ? -19.375 27.344 9.648 1 98.69 226 ALA A O 1
ATOM 1820 N N . MET A 1 227 ? -18.891 27.484 11.797 1 98.44 227 MET A N 1
ATOM 1821 C CA . MET A 1 227 ? -20.031 28.281 12.211 1 98.44 227 MET A CA 1
ATOM 1822 C C . MET A 1 227 ? -19.641 29.234 13.344 1 98.44 227 MET A C 1
ATOM 1824 O O . MET A 1 227 ? -18.797 28.906 14.18 1 98.44 227 MET A O 1
ATOM 1828 N N . TRP A 1 228 ? -20.266 30.406 13.359 1 98.31 228 TRP A N 1
ATOM 1829 C CA . TRP A 1 228 ? -19.859 31.5 14.242 1 98.31 228 TRP A CA 1
ATOM 1830 C C . TRP A 1 228 ? -21.078 32.25 14.766 1 98.31 228 TRP A C 1
ATOM 1832 O O . TRP A 1 228 ? -21.828 32.844 13.984 1 98.31 228 TRP A O 1
ATOM 1842 N N . PHE A 1 229 ? -21.234 32.281 16.078 1 97.75 229 PHE A N 1
ATOM 1843 C CA . PHE A 1 229 ? -22.297 33.062 16.703 1 97.75 229 PHE A CA 1
ATOM 1844 C C . PHE A 1 229 ? -21.984 34.562 16.656 1 97.75 229 PHE A C 1
ATOM 1846 O O . PHE A 1 229 ? -20.828 34.969 16.797 1 97.75 229 PHE A O 1
ATOM 1853 N N . SER A 1 230 ? -23.062 35.344 16.453 1 97.25 230 SER A N 1
ATOM 1854 C CA . SER A 1 230 ? -22.891 36.781 16.672 1 97.25 230 SER A CA 1
ATOM 1855 C C . SER A 1 230 ? -22.562 37.062 18.141 1 97.25 230 SER A C 1
ATOM 1857 O O . SER A 1 230 ? -22.875 36.25 19.016 1 97.25 230 SER A O 1
ATOM 1859 N N . PRO A 1 231 ? -21.922 38.219 18.422 1 95.06 231 PRO A N 1
ATOM 1860 C CA . PRO A 1 231 ? -21.5 38.5 19.797 1 95.06 231 PRO A CA 1
ATOM 1861 C C . PRO A 1 231 ? -22.656 38.469 20.797 1 95.06 231 PRO A C 1
ATOM 1863 O O . PRO A 1 231 ? -22.453 38.094 21.953 1 95.06 231 PRO A O 1
ATOM 1866 N N . ASN A 1 232 ? -23.859 38.781 20.375 1 94.38 232 ASN A N 1
ATOM 1867 C CA . ASN A 1 232 ? -24.984 38.781 21.297 1 94.38 232 ASN A CA 1
ATOM 1868 C C . ASN A 1 232 ? -25.766 37.469 21.203 1 94.38 232 ASN A C 1
ATOM 1870 O O . ASN A 1 232 ? -26.812 37.312 21.844 1 94.38 232 ASN A O 1
ATOM 1874 N N . GLY A 1 233 ? -25.391 36.531 20.312 1 95.38 233 GLY A N 1
ATOM 1875 C CA . GLY A 1 233 ? -25.953 35.219 20.234 1 95.38 233 GLY A CA 1
ATOM 1876 C C . GLY A 1 233 ? -27.25 35.156 19.453 1 95.38 233 GLY A C 1
ATOM 1877 O O . GLY A 1 233 ? -27.922 34.125 19.406 1 95.38 233 GLY A O 1
ATOM 1878 N N . THR A 1 234 ? -27.562 36.188 18.734 1 95.44 234 THR A N 1
ATOM 1879 C CA . THR A 1 234 ? -28.844 36.25 18.062 1 95.44 234 THR A CA 1
ATOM 1880 C C . THR A 1 234 ? -28.734 35.719 16.641 1 95.44 234 THR A C 1
ATOM 1882 O O . THR A 1 234 ? -29.75 35.406 16 1 95.44 234 THR A O 1
ATOM 1885 N N . HIS A 1 235 ? -27.562 35.656 16.094 1 96.94 235 HIS A N 1
ATOM 1886 C CA . HIS A 1 235 ? -27.344 35.125 14.75 1 96.94 235 HIS A CA 1
ATOM 1887 C C . HIS A 1 235 ? -26.25 34.062 14.734 1 96.94 235 HIS A C 1
ATOM 1889 O O . HIS A 1 235 ? -25.359 34.094 15.578 1 96.94 235 HIS A O 1
ATOM 1895 N N . ILE A 1 236 ? -26.391 33.125 13.82 1 97.81 236 ILE A N 1
ATOM 1896 C CA . ILE A 1 236 ? -25.328 32.188 13.5 1 97.81 236 ILE A CA 1
ATOM 1897 C C . ILE A 1 236 ? -24.938 32.312 12.039 1 97.81 236 ILE A C 1
ATOM 1899 O O . ILE A 1 236 ? -25.766 32.188 11.141 1 97.81 236 ILE A O 1
ATOM 1903 N N . CYS A 1 237 ? -23.719 32.688 11.82 1 98.62 237 CYS A N 1
ATOM 1904 C CA . CYS A 1 237 ? -23.125 32.625 10.492 1 98.62 237 CYS A CA 1
ATOM 1905 C C . CYS A 1 237 ? -22.422 31.297 10.266 1 98.62 237 CYS A C 1
ATOM 1907 O O . CYS A 1 237 ? -21.719 30.797 11.156 1 98.62 237 CYS A O 1
ATOM 1909 N N . PHE A 1 238 ? -22.672 30.656 9.156 1 98.69 238 PHE A N 1
ATOM 1910 C CA . PHE A 1 238 ? -22.016 29.375 8.914 1 98.69 238 PHE A CA 1
ATOM 1911 C C . PHE A 1 238 ? -21.688 29.188 7.441 1 98.69 238 PHE A C 1
ATOM 1913 O O . PHE A 1 238 ? -22.266 29.875 6.586 1 98.69 238 PHE A O 1
ATOM 1920 N N . ALA A 1 239 ? -20.75 28.344 7.203 1 98.81 239 ALA A N 1
ATOM 1921 C CA . ALA A 1 239 ? -20.359 28 5.836 1 98.81 239 ALA A CA 1
ATOM 1922 C C . ALA A 1 239 ? -20.953 26.656 5.418 1 98.81 239 ALA A C 1
ATOM 1924 O O . ALA A 1 239 ? -21.125 25.766 6.25 1 98.81 239 ALA A O 1
ATOM 1925 N N . THR A 1 240 ? -21.297 26.531 4.18 1 98.69 240 THR A N 1
ATOM 1926 C CA . THR A 1 240 ? -21.672 25.281 3.531 1 98.69 240 THR A CA 1
ATOM 1927 C C . THR A 1 240 ? -20.656 24.891 2.463 1 98.69 240 THR A C 1
ATOM 1929 O O . THR A 1 240 ? -20.328 25.688 1.589 1 98.69 240 THR A O 1
ATOM 1932 N N . PHE A 1 241 ? -20.188 23.719 2.545 1 98.69 241 PHE A N 1
ATOM 1933 C CA . PHE A 1 241 ? -19.25 23.172 1.564 1 98.69 241 PHE A CA 1
ATOM 1934 C C . PHE A 1 241 ? -19.891 22.062 0.753 1 98.69 241 PHE A C 1
ATOM 1936 O O . PHE A 1 241 ? -20.438 21.109 1.319 1 98.69 241 PHE A O 1
ATOM 1943 N N . ASN A 1 242 ? -19.891 22.141 -0.498 1 98.62 242 ASN A N 1
ATOM 1944 C CA . ASN A 1 242 ? -20.438 21.125 -1.396 1 98.62 242 ASN A CA 1
ATOM 1945 C C . ASN A 1 242 ? -19.328 20.453 -2.221 1 98.62 242 ASN A C 1
ATOM 1947 O O . ASN A 1 242 ? -18.797 21.062 -3.154 1 98.62 242 ASN A O 1
ATOM 1951 N N . ASP A 1 243 ? -19.078 19.188 -1.919 1 98.56 243 ASP A N 1
ATOM 1952 C CA . ASP A 1 243 ? -18 18.438 -2.562 1 98.56 243 ASP A CA 1
ATOM 1953 C C . ASP A 1 243 ? -18.562 17.484 -3.617 1 98.56 243 ASP A C 1
ATOM 1955 O O . ASP A 1 243 ? -17.859 16.578 -4.062 1 98.56 243 ASP A O 1
ATOM 1959 N N . SER A 1 244 ? -19.766 17.578 -4.055 1 98.25 244 SER A N 1
ATOM 1960 C CA . SER A 1 244 ? -20.406 16.625 -4.949 1 98.25 244 SER A CA 1
ATOM 1961 C C . SER A 1 244 ? -19.625 16.469 -6.25 1 98.25 244 SER A C 1
ATOM 1963 O O . SER A 1 244 ? -19.641 15.398 -6.859 1 98.25 244 SER A O 1
ATOM 1965 N N . ALA A 1 245 ? -18.938 17.531 -6.68 1 98.06 245 ALA A N 1
ATOM 1966 C CA . ALA A 1 245 ? -18.219 17.5 -7.953 1 98.06 245 ALA A CA 1
ATOM 1967 C C . ALA A 1 245 ? -16.719 17.234 -7.734 1 98.06 245 ALA A C 1
ATOM 1969 O O . ALA A 1 245 ? -15.945 17.203 -8.688 1 98.06 245 ALA A O 1
ATOM 1970 N N . VAL A 1 246 ? -16.281 17.141 -6.488 1 98.38 246 VAL A N 1
ATOM 1971 C CA . VAL A 1 246 ? -14.875 16.891 -6.168 1 98.38 246 VAL A CA 1
ATOM 1972 C C . VAL A 1 246 ? -14.578 15.391 -6.277 1 98.38 246 VAL A C 1
ATOM 1974 O O . VAL A 1 246 ? -15.367 14.562 -5.816 1 98.38 246 VAL A O 1
ATOM 1977 N N . GLN A 1 247 ? -13.5 15.031 -6.898 1 97.38 247 GLN A N 1
ATOM 1978 C CA . GLN A 1 247 ? -13.141 13.633 -7.09 1 97.38 247 GLN A CA 1
ATOM 1979 C C . GLN A 1 247 ? -12.648 13.008 -5.785 1 97.38 247 GLN A C 1
ATOM 1981 O O . GLN A 1 247 ? -12.008 13.68 -4.973 1 97.38 247 GLN A O 1
ATOM 1986 N N . ASP A 1 248 ? -12.883 11.695 -5.629 1 95.75 248 ASP A N 1
ATOM 1987 C CA . ASP A 1 248 ? -12.492 10.961 -4.434 1 95.75 248 ASP A CA 1
ATOM 1988 C C . ASP A 1 248 ? -11.078 10.398 -4.574 1 95.75 248 ASP A C 1
ATOM 1990 O O . ASP A 1 248 ? -10.617 10.125 -5.688 1 95.75 248 ASP A O 1
ATOM 1994 N N . VAL A 1 249 ? -10.406 10.375 -3.492 1 96.5 249 VAL A N 1
ATOM 1995 C CA . VAL A 1 249 ? -9.281 9.461 -3.318 1 96.5 249 VAL A CA 1
ATOM 1996 C C . VAL A 1 249 ? -9.695 8.305 -2.418 1 96.5 249 VAL A C 1
ATOM 1998 O O . VAL A 1 249 ? -10.508 8.477 -1.502 1 96.5 249 VAL A O 1
ATOM 2001 N N . ALA A 1 250 ? -9.25 7.117 -2.717 1 95.25 250 ALA A N 1
ATOM 2002 C CA . ALA A 1 250 ? -9.625 5.914 -1.983 1 95.25 250 ALA A CA 1
ATOM 2003 C C . ALA A 1 250 ? -8.453 5.367 -1.18 1 95.25 250 ALA A C 1
ATOM 2005 O O . ALA A 1 250 ? -7.414 5.02 -1.747 1 95.25 250 ALA A O 1
ATOM 2006 N N . ILE A 1 251 ? -8.562 5.262 0.133 1 96.25 251 ILE A N 1
ATOM 2007 C CA . ILE A 1 251 ? -7.504 4.816 1.028 1 96.25 251 ILE A CA 1
ATOM 2008 C C . ILE A 1 251 ? -7.891 3.48 1.661 1 96.25 251 ILE A C 1
ATOM 2010 O O . ILE A 1 251 ? -8.93 3.373 2.314 1 96.25 251 ILE A O 1
ATOM 2014 N N . PRO A 1 252 ? -7.086 2.453 1.498 1 95.31 252 PRO A N 1
ATOM 2015 C CA . PRO A 1 252 ? -7.395 1.191 2.176 1 95.31 252 PRO A CA 1
ATOM 2016 C C . PRO A 1 252 ? -7.348 1.311 3.697 1 95.31 252 PRO A C 1
ATOM 2018 O O . PRO A 1 252 ? -6.477 1.998 4.238 1 95.31 252 PRO A O 1
ATOM 2021 N N . ASP A 1 253 ? -8.312 0.725 4.363 1 96.06 253 ASP A N 1
ATOM 2022 C CA . ASP A 1 253 ? -8.398 0.636 5.816 1 96.06 253 ASP A CA 1
ATOM 2023 C C . ASP A 1 253 ? -8.344 -0.817 6.285 1 96.06 253 ASP A C 1
ATOM 2025 O O . ASP A 1 253 ? -9.336 -1.543 6.195 1 96.06 253 ASP A O 1
ATOM 2029 N N . TYR A 1 254 ? -7.203 -1.238 6.844 1 96.44 254 TYR A N 1
ATOM 2030 C CA . TYR A 1 254 ? -6.984 -2.623 7.25 1 96.44 254 TYR A CA 1
ATOM 2031 C C . TYR A 1 254 ? -7.375 -2.832 8.711 1 96.44 254 TYR A C 1
ATOM 2033 O O . TYR A 1 254 ? -7.184 -3.92 9.258 1 96.44 254 TYR A O 1
ATOM 2041 N N . SER A 1 255 ? -7.871 -1.857 9.336 1 91.94 255 SER A N 1
ATOM 2042 C CA . SER A 1 255 ? -8.156 -1.92 10.766 1 91.94 255 SER A CA 1
ATOM 2043 C C . SER A 1 255 ? -9.539 -2.5 11.031 1 91.94 255 SER A C 1
ATOM 2045 O O . SER A 1 255 ? -9.875 -2.812 12.172 1 91.94 255 SER A O 1
ATOM 2047 N N . VAL A 1 256 ? -10.289 -2.666 9.969 1 86.25 256 VAL A N 1
ATOM 2048 C CA . VAL A 1 256 ? -11.648 -3.143 10.148 1 86.25 256 VAL A CA 1
ATOM 2049 C C . VAL A 1 256 ? -11.641 -4.629 10.508 1 86.25 256 VAL A C 1
ATOM 2051 O O . VAL A 1 256 ? -10.742 -5.363 10.094 1 86.25 256 VAL A O 1
ATOM 2054 N N . GLU A 1 257 ? -12.641 -5.02 11.211 1 87.56 257 GLU A N 1
ATOM 2055 C CA . GLU A 1 257 ? -12.766 -6.422 11.602 1 87.56 257 GLU A CA 1
ATOM 2056 C C . GLU A 1 257 ? -13.227 -7.277 10.422 1 87.56 257 GLU A C 1
ATOM 2058 O O . GLU A 1 257 ? -13.938 -6.797 9.539 1 87.56 257 GLU A O 1
ATOM 2063 N N . GLY A 1 258 ? -12.797 -8.469 10.445 1 90.62 258 GLY A N 1
ATOM 2064 C CA . GLY A 1 258 ? -13.195 -9.391 9.398 1 90.62 258 GLY A CA 1
ATOM 2065 C C . GLY A 1 258 ? -12.086 -9.695 8.414 1 90.62 258 GLY A C 1
ATOM 2066 O O . GLY A 1 258 ? -10.961 -9.219 8.57 1 90.62 258 GLY A O 1
ATOM 2067 N N . SER A 1 259 ? -12.445 -10.438 7.406 1 95.5 259 SER A N 1
ATOM 2068 C CA . SER A 1 259 ? -11.43 -10.906 6.477 1 95.5 259 SER A CA 1
ATOM 2069 C C . SER A 1 259 ? -11.219 -9.922 5.332 1 95.5 259 SER A C 1
ATOM 2071 O O . SER A 1 259 ? -10.203 -9.969 4.641 1 95.5 259 SER A O 1
ATOM 2073 N N . TYR A 1 260 ? -12.219 -9.039 5.047 1 96.88 260 TYR A N 1
ATOM 2074 C CA . TYR A 1 260 ? -12.086 -8.039 3.996 1 96.88 260 TYR A CA 1
ATOM 2075 C C . TYR A 1 260 ? -11.688 -6.691 4.574 1 96.88 260 TYR A C 1
ATOM 2077 O O . TYR A 1 260 ? -12.133 -6.32 5.664 1 96.88 260 TYR A O 1
ATOM 2085 N N . TYR A 1 261 ? -10.781 -5.973 3.998 1 95.56 261 TYR A N 1
ATOM 2086 C CA . TYR A 1 261 ? -10.5 -4.602 4.41 1 95.56 261 TYR A CA 1
ATOM 2087 C C . TYR A 1 261 ? -11.461 -3.621 3.76 1 95.56 261 TYR A C 1
ATOM 2089 O O . TYR A 1 261 ? -12.148 -3.967 2.795 1 95.56 261 TYR A O 1
ATOM 2097 N N . ALA A 1 262 ? -11.586 -2.488 4.289 1 95.19 262 ALA A N 1
ATOM 2098 C CA . ALA A 1 262 ? -12.492 -1.461 3.785 1 95.19 262 ALA A CA 1
ATOM 2099 C C . ALA A 1 262 ? -11.734 -0.405 2.984 1 95.19 262 ALA A C 1
ATOM 2101 O O . ALA A 1 262 ? -10.5 -0.358 3.016 1 95.19 262 ALA A O 1
ATOM 2102 N N . ILE A 1 263 ? -12.43 0.379 2.174 1 95.31 263 ILE A N 1
ATOM 2103 C CA . ILE A 1 263 ? -11.883 1.523 1.449 1 95.31 263 ILE A CA 1
ATOM 2104 C C . ILE A 1 263 ? -12.508 2.812 1.978 1 95.31 263 ILE A C 1
ATOM 2106 O O . ILE A 1 263 ? -13.734 2.975 1.946 1 95.31 263 ILE A O 1
ATOM 2110 N N . ARG A 1 264 ? -11.672 3.662 2.502 1 94.12 264 ARG A N 1
ATOM 2111 C CA . ARG A 1 264 ? -12.125 4.98 2.932 1 94.12 264 ARG A CA 1
ATOM 2112 C C . ARG A 1 264 ? -11.992 6 1.806 1 94.12 264 ARG A C 1
ATOM 2114 O O . ARG A 1 264 ? -10.891 6.219 1.292 1 94.12 264 ARG A O 1
ATOM 2121 N N . LYS A 1 265 ? -13.117 6.621 1.473 1 94.69 265 LYS A N 1
ATOM 2122 C CA . LYS A 1 265 ? -13.109 7.625 0.413 1 94.69 265 LYS A CA 1
ATOM 2123 C C . LYS A 1 265 ? -13.086 9.039 0.994 1 94.69 265 LYS A C 1
ATOM 2125 O O . LYS A 1 265 ? -13.797 9.328 1.958 1 94.69 265 LYS A O 1
ATOM 2130 N N . ILE A 1 266 ? -12.258 9.875 0.479 1 95.75 266 ILE A N 1
ATOM 2131 C CA . ILE A 1 266 ? -12.156 11.281 0.866 1 95.75 266 ILE A CA 1
ATOM 2132 C C . ILE A 1 266 ? -12.195 12.164 -0.379 1 95.75 266 ILE A C 1
ATOM 2134 O O . ILE A 1 266 ? -11.484 11.906 -1.353 1 95.75 266 ILE A O 1
ATOM 2138 N N . LYS A 1 267 ? -13.156 13.133 -0.364 1 97.94 267 LYS A N 1
ATOM 2139 C CA . LYS A 1 267 ? -13.117 14.141 -1.421 1 97.94 267 LYS A CA 1
ATOM 2140 C C . LYS A 1 267 ? -11.844 14.984 -1.332 1 97.94 267 LYS A C 1
ATOM 2142 O O . LYS A 1 267 ? -11.586 15.617 -0.309 1 97.94 267 LYS A O 1
ATOM 2147 N N . TYR A 1 268 ? -11.031 14.922 -2.334 1 98.19 268 TYR A N 1
ATOM 2148 C CA . TYR A 1 268 ? -9.703 15.531 -2.305 1 98.19 268 TYR A CA 1
ATOM 2149 C C . TYR A 1 268 ? -9.398 16.234 -3.621 1 98.19 268 TYR A C 1
ATOM 2151 O O . TYR A 1 268 ? -8.93 15.602 -4.574 1 98.19 268 TYR A O 1
ATOM 2159 N N . PRO A 1 269 ? -9.609 17.531 -3.719 1 98.56 269 PRO A N 1
ATOM 2160 C CA . PRO A 1 269 ? -9.289 18.234 -4.961 1 98.56 269 PRO A CA 1
ATOM 2161 C C . PRO A 1 269 ? -7.789 18.344 -5.211 1 98.56 269 PRO A C 1
ATOM 2163 O O . PRO A 1 269 ? -7.035 18.75 -4.324 1 98.56 269 PRO A O 1
ATOM 2166 N N . LYS A 1 270 ? -7.336 17.922 -6.352 1 98.56 270 LYS A N 1
ATOM 2167 C CA . LYS A 1 270 ? -5.945 18.047 -6.773 1 98.56 270 LYS A CA 1
ATOM 2168 C C . LYS A 1 270 ? -5.77 19.219 -7.75 1 98.56 270 LYS A C 1
ATOM 2170 O O . LYS A 1 270 ? -6.754 19.734 -8.273 1 98.56 270 LYS A O 1
ATOM 2175 N N . PRO A 1 271 ? -4.555 19.703 -7.926 1 98.38 271 PRO A N 1
ATOM 2176 C CA . PRO A 1 271 ? -4.348 20.891 -8.766 1 98.38 271 PRO A CA 1
ATOM 2177 C C . PRO A 1 271 ? -4.969 20.734 -10.156 1 98.38 271 PRO A C 1
ATOM 2179 O O . PRO A 1 271 ? -4.797 19.703 -10.805 1 98.38 271 PRO A O 1
ATOM 2182 N N . GLY A 1 272 ? -5.668 21.734 -10.547 1 97.44 272 GLY A N 1
ATOM 2183 C CA . GLY A 1 272 ? -6.293 21.734 -11.859 1 97.44 272 GLY A CA 1
ATOM 2184 C C . GLY A 1 272 ? -7.652 21.062 -11.867 1 97.44 272 GLY A C 1
ATOM 2185 O O . GLY A 1 272 ? -8.406 21.203 -12.836 1 97.44 272 GLY A O 1
ATOM 2186 N N . SER A 1 273 ? -8.055 20.359 -10.82 1 97.62 273 SER A N 1
ATOM 2187 C CA . SER A 1 273 ? -9.352 19.688 -10.75 1 97.62 273 SER A CA 1
ATOM 2188 C C . SER A 1 273 ? -10.383 20.547 -10.039 1 97.62 273 SER A C 1
ATOM 2190 O O . SER A 1 273 ? -10.094 21.672 -9.641 1 97.62 273 SER A O 1
ATOM 2192 N N . THR A 1 274 ? -11.609 20.078 -9.891 1 97.75 274 THR A N 1
ATOM 2193 C CA . THR A 1 274 ? -12.719 20.828 -9.336 1 97.75 274 THR A CA 1
ATOM 2194 C C . THR A 1 274 ? -12.586 20.953 -7.82 1 97.75 274 THR A C 1
ATOM 2196 O O . THR A 1 274 ? -12.328 19.969 -7.133 1 97.75 274 THR A O 1
ATOM 2199 N N . ASN A 1 275 ? -12.688 22.172 -7.305 1 98.25 275 ASN A N 1
ATOM 2200 C CA . ASN A 1 275 ? -12.734 22.453 -5.871 1 98.25 275 ASN A CA 1
ATOM 2201 C C . ASN A 1 275 ? -14.156 22.391 -5.336 1 98.25 275 ASN A C 1
ATOM 2203 O O . ASN A 1 275 ? -15.117 22.422 -6.109 1 98.25 275 ASN A O 1
ATOM 2207 N N . PRO A 1 276 ? -14.305 22.281 -4.02 1 98.06 276 PRO A N 1
ATOM 2208 C CA . PRO A 1 276 ? -15.648 22.438 -3.459 1 98.06 276 PRO A CA 1
ATOM 2209 C C . PRO A 1 276 ? -16.234 23.828 -3.688 1 98.06 276 PRO A C 1
ATOM 2211 O O . PRO A 1 276 ? -15.492 24.812 -3.729 1 98.06 276 PRO A O 1
ATOM 2214 N N . THR A 1 277 ? -17.562 23.875 -3.826 1 97.81 277 THR A N 1
ATOM 2215 C CA . THR A 1 277 ? -18.234 25.172 -3.803 1 97.81 277 THR A CA 1
ATOM 2216 C C . THR A 1 277 ? -18.609 25.562 -2.375 1 97.81 277 THR A C 1
ATOM 2218 O O . THR A 1 277 ? -18.906 24.703 -1.552 1 97.81 277 THR A O 1
ATOM 2221 N N . VAL A 1 278 ? -18.594 26.906 -2.094 1 97.75 278 VAL A N 1
ATOM 2222 C CA . VAL A 1 278 ? -18.812 27.344 -0.721 1 97.75 278 VAL A CA 1
ATOM 2223 C C . VAL A 1 278 ? -19.891 28.438 -0.696 1 97.75 278 VAL A C 1
ATOM 2225 O O . VAL A 1 278 ? -19.984 29.234 -1.634 1 97.75 278 VAL A O 1
ATOM 2228 N N . LYS A 1 279 ? -20.672 28.375 0.285 1 97.56 279 LYS A N 1
ATOM 2229 C CA . LYS A 1 279 ? -21.672 29.406 0.589 1 97.56 279 LYS A CA 1
ATOM 2230 C C . LYS A 1 279 ? -21.578 29.859 2.045 1 97.56 279 LYS A C 1
ATOM 2232 O O . LYS A 1 279 ? -21.344 29.031 2.938 1 97.56 279 LYS A O 1
ATOM 2237 N N . ILE A 1 280 ? -21.672 31.156 2.217 1 98.69 280 ILE A N 1
ATOM 2238 C CA . ILE A 1 280 ? -21.766 31.703 3.566 1 98.69 280 ILE A CA 1
ATOM 2239 C C . ILE A 1 280 ? -23.188 32.156 3.832 1 98.69 280 ILE A C 1
ATOM 2241 O O . ILE A 1 280 ? -23.75 32.938 3.049 1 98.69 280 ILE A O 1
ATOM 2245 N N . SER A 1 281 ? -23.75 31.688 4.945 1 98.5 281 SER A N 1
ATOM 2246 C CA . SER A 1 281 ? -25.125 32.031 5.285 1 98.5 281 SER A CA 1
ATOM 2247 C C . SER A 1 281 ? -25.25 32.531 6.715 1 98.5 281 SER A C 1
ATOM 2249 O O . SER A 1 281 ? -24.359 32.312 7.535 1 98.5 281 SER A O 1
ATOM 2251 N N . VAL A 1 282 ? -26.328 33.25 6.957 1 98.25 282 VAL A N 1
ATOM 2252 C CA . VAL A 1 282 ? -26.641 33.719 8.297 1 98.25 282 VAL A CA 1
ATOM 2253 C C . VAL A 1 282 ? -28.094 33.406 8.648 1 98.25 282 VAL A C 1
ATOM 2255 O O . VAL A 1 282 ? -28.984 33.531 7.801 1 98.25 282 VAL A O 1
ATOM 2258 N N . ILE A 1 283 ? -28.281 32.969 9.875 1 97.12 283 ILE A N 1
ATOM 2259 C CA . ILE A 1 283 ? -29.609 32.688 10.383 1 97.12 283 ILE A CA 1
ATOM 2260 C C . ILE A 1 283 ? -29.844 33.469 11.68 1 97.12 283 ILE A C 1
ATOM 2262 O O . ILE A 1 283 ? -28.938 33.594 12.508 1 97.12 283 ILE A O 1
ATOM 2266 N N . ASN A 1 284 ? -31 33.969 11.742 1 95.5 284 ASN A N 1
ATOM 2267 C CA . ASN A 1 284 ? -31.453 34.5 13.023 1 95.5 284 ASN A CA 1
ATOM 2268 C C . ASN A 1 284 ? -32 33.375 13.914 1 95.5 284 ASN A C 1
ATOM 2270 O O . ASN A 1 284 ? -32.969 32.688 13.531 1 95.5 284 ASN A O 1
ATOM 2274 N N . THR A 1 285 ? -31.484 33.25 15.109 1 90.81 285 THR A N 1
ATOM 2275 C CA . THR A 1 285 ? -31.812 32.094 15.969 1 90.81 285 THR A CA 1
ATOM 2276 C C . THR A 1 285 ? -33.25 32.188 16.438 1 90.81 285 THR A C 1
ATOM 2278 O O . THR A 1 285 ? -33.844 31.156 16.828 1 90.81 285 THR A O 1
ATOM 2281 N N . ASN A 1 286 ? -33.844 33.312 16.359 1 88.81 286 ASN A N 1
ATOM 2282 C CA . ASN A 1 286 ? -35.25 33.469 16.75 1 88.81 286 ASN A CA 1
ATOM 2283 C C . ASN A 1 286 ? -36.188 33.188 15.586 1 88.81 286 ASN A C 1
ATOM 2285 O O . ASN A 1 286 ? -37.375 33 15.781 1 88.81 286 ASN A O 1
ATOM 2289 N N . ASN A 1 287 ? -35.719 33.219 14.43 1 88.94 287 ASN A N 1
ATOM 2290 C CA . ASN A 1 287 ? -36.438 32.906 13.211 1 88.94 287 ASN A CA 1
ATOM 2291 C C . ASN A 1 287 ? -35.656 32 12.297 1 88.94 287 ASN A C 1
ATOM 2293 O O . ASN A 1 287 ? -35.25 32.406 11.195 1 88.94 287 ASN A O 1
ATOM 2297 N N . PRO A 1 288 ? -35.594 30.812 12.625 1 88.19 288 PRO A N 1
ATOM 2298 C CA . PRO A 1 288 ? -34.656 29.922 11.938 1 88.19 288 PRO A CA 1
ATOM 2299 C C . PRO A 1 288 ? -35.125 29.578 10.516 1 88.19 288 PRO A C 1
ATOM 2301 O O . PRO A 1 288 ? -34.344 29.016 9.734 1 88.19 288 PRO A O 1
ATOM 2304 N N . SER A 1 289 ? -36.25 29.891 10.102 1 87.38 289 SER A N 1
ATOM 2305 C CA . SER A 1 289 ? -36.75 29.547 8.781 1 87.38 289 SER A CA 1
ATOM 2306 C C . SER A 1 289 ? -36.188 30.453 7.707 1 87.38 289 SER A C 1
ATOM 2308 O O . SER A 1 289 ? -36.188 30.125 6.52 1 87.38 289 SER A O 1
ATOM 2310 N N . ARG A 1 290 ? -35.688 31.547 8.141 1 90.31 290 ARG A N 1
ATOM 2311 C CA . ARG A 1 290 ? -35.156 32.5 7.176 1 90.31 290 ARG A CA 1
ATOM 2312 C C . ARG A 1 290 ? -33.625 32.406 7.125 1 90.31 290 ARG A C 1
ATOM 2314 O O . ARG A 1 290 ? -32.938 32.844 8.055 1 90.31 290 ARG A O 1
ATOM 2321 N N . VAL A 1 291 ? -33.156 31.922 6.07 1 94 291 VAL A N 1
ATOM 2322 C CA . VAL A 1 291 ? -31.719 31.812 5.855 1 94 291 VAL A CA 1
ATOM 2323 C C . VAL A 1 291 ? -31.266 32.844 4.836 1 94 291 VAL A C 1
ATOM 2325 O O . VAL A 1 291 ? -31.812 32.938 3.734 1 94 291 VAL A O 1
ATOM 2328 N N . LEU A 1 292 ? -30.312 33.719 5.145 1 96.62 292 LEU A N 1
ATOM 2329 C CA . LEU A 1 292 ? -29.75 34.719 4.242 1 96.62 292 LEU A CA 1
ATOM 2330 C C . LEU A 1 292 ? -28.391 34.25 3.727 1 96.62 292 LEU A C 1
ATOM 2332 O O . LEU A 1 292 ? -27.547 33.781 4.496 1 96.62 292 LEU A O 1
ATOM 2336 N N . ASN A 1 293 ? -28.203 34.406 2.461 1 96.81 293 ASN A N 1
ATOM 2337 C CA . ASN A 1 293 ? -26.906 34.125 1.857 1 96.81 293 ASN A CA 1
ATOM 2338 C C . ASN A 1 293 ? -26.062 35.375 1.688 1 96.81 293 ASN A C 1
ATOM 2340 O O . ASN A 1 293 ? -26.547 36.406 1.195 1 96.81 293 ASN A O 1
ATOM 2344 N N . LEU A 1 294 ? -24.859 35.344 2.166 1 98.06 294 LEU A N 1
ATOM 2345 C CA . LEU A 1 294 ? -23.922 36.438 1.961 1 98.06 294 LEU A CA 1
ATOM 2346 C C . LEU A 1 294 ? -23.125 36.219 0.672 1 98.06 294 LEU A C 1
ATOM 2348 O O . LEU A 1 294 ? -22.281 35.344 0.594 1 98.06 294 LEU A O 1
ATOM 2352 N N . GLU A 1 295 ? -23.297 37.094 -0.281 1 96.56 295 GLU A N 1
ATOM 2353 C CA . GLU A 1 295 ? -22.734 36.906 -1.615 1 96.56 295 GLU A CA 1
ATOM 2354 C C . GLU A 1 295 ? -21.328 37.5 -1.71 1 96.56 295 GLU A C 1
ATOM 2356 O O . GLU A 1 295 ? -21.047 38.562 -1.144 1 96.56 295 GLU A O 1
ATOM 2361 N N . PRO A 1 296 ? -20.453 36.812 -2.395 1 97.19 296 PRO A N 1
ATOM 2362 C CA . PRO A 1 296 ? -19.156 37.438 -2.688 1 97.19 296 PRO A CA 1
ATOM 2363 C C . PRO A 1 296 ? -19.266 38.656 -3.596 1 97.19 296 PRO A C 1
ATOM 2365 O O . PRO A 1 296 ? -20.281 38.844 -4.266 1 97.19 296 PRO A O 1
ATOM 2368 N N . PRO A 1 297 ? -18.234 39.469 -3.551 1 95.88 297 PRO A N 1
ATOM 2369 C CA . PRO A 1 297 ? -18.281 40.594 -4.492 1 95.88 297 PRO A CA 1
ATOM 2370 C C . PRO A 1 297 ? -18.188 40.156 -5.949 1 95.88 297 PRO A C 1
ATOM 2372 O O . PRO A 1 297 ? -17.703 39.062 -6.23 1 95.88 297 PRO A O 1
ATOM 2375 N N . ALA A 1 298 ? -18.578 41 -6.887 1 94.19 298 ALA A N 1
ATOM 2376 C CA . ALA A 1 298 ? -18.766 40.656 -8.297 1 94.19 298 ALA A CA 1
ATOM 2377 C C . ALA A 1 298 ? -17.453 40.125 -8.906 1 94.19 298 ALA A C 1
ATOM 2379 O O . ALA A 1 298 ? -17.469 39.188 -9.688 1 94.19 298 ALA A O 1
ATOM 2380 N N . ASP A 1 299 ? -16.359 40.719 -8.531 1 92.69 299 ASP A N 1
ATOM 2381 C CA . ASP A 1 299 ? -15.062 40.344 -9.102 1 92.69 299 ASP A CA 1
ATOM 2382 C C . ASP A 1 299 ? -14.68 38.906 -8.727 1 92.69 299 ASP A C 1
ATOM 2384 O O . ASP A 1 299 ? -14.023 38.219 -9.5 1 92.69 299 ASP A O 1
ATOM 2388 N N . ILE A 1 300 ? -15.078 38.531 -7.535 1 95.56 300 ILE A N 1
ATOM 2389 C CA . ILE A 1 300 ? -14.789 37.188 -7.055 1 95.56 300 ILE A CA 1
ATOM 2390 C C . ILE A 1 300 ? -15.789 36.188 -7.641 1 95.56 300 ILE A C 1
ATOM 2392 O O . ILE A 1 300 ? -15.414 35.125 -8.133 1 95.56 300 ILE A O 1
ATOM 2396 N N . LYS A 1 301 ? -17 36.531 -7.609 1 93.56 301 LYS A N 1
ATOM 2397 C CA . LYS A 1 301 ? -18.094 35.688 -8.07 1 93.56 301 LYS A CA 1
ATOM 2398 C C . LYS A 1 301 ? -17.922 35.344 -9.547 1 93.56 301 LYS A C 1
ATOM 2400 O O . LYS A 1 301 ? -18.234 34.219 -9.977 1 93.56 301 LYS A O 1
ATOM 2405 N N . ALA A 1 302 ? -17.438 36.312 -10.281 1 92.44 302 ALA A N 1
ATOM 2406 C CA . ALA A 1 302 ? -17.266 36.125 -11.719 1 92.44 302 ALA A CA 1
ATOM 2407 C C . ALA A 1 302 ? -16.25 35.031 -12.023 1 92.44 302 ALA A C 1
ATOM 2409 O O . ALA A 1 302 ? -16.297 34.438 -13.102 1 92.44 302 ALA A O 1
ATOM 2410 N N . GLN A 1 303 ? -15.391 34.75 -11.148 1 91.44 303 GLN A N 1
ATOM 2411 C CA . GLN A 1 303 ? -14.367 33.719 -11.352 1 91.44 303 GLN A CA 1
ATOM 2412 C C . GLN A 1 303 ? -14.945 32.312 -11.156 1 91.44 303 GLN A C 1
ATOM 2414 O O . GLN A 1 303 ? -14.336 31.328 -11.562 1 91.44 303 GLN A O 1
ATOM 2419 N N . ARG A 1 304 ? -16.062 32.156 -10.617 1 87.81 304 ARG A N 1
ATOM 2420 C CA . ARG A 1 304 ? -16.812 30.906 -10.406 1 87.81 304 ARG A CA 1
ATOM 2421 C C . ARG A 1 304 ? -16.125 30.031 -9.375 1 87.81 304 ARG A C 1
ATOM 2423 O O . ARG A 1 304 ? -16.781 29.406 -8.539 1 87.81 304 ARG A O 1
ATOM 2430 N N . ASP A 1 305 ? -14.789 29.938 -9.469 1 94.5 305 ASP A N 1
ATOM 2431 C CA . ASP A 1 305 ? -14.023 29.188 -8.492 1 94.5 305 ASP A CA 1
ATOM 2432 C C . ASP A 1 305 ? -13.312 30.109 -7.512 1 94.5 305 ASP A C 1
ATOM 2434 O O . ASP A 1 305 ? -12.414 30.859 -7.895 1 94.5 305 ASP A O 1
ATOM 2438 N N . TYR A 1 306 ? -13.781 30.141 -6.262 1 97.69 306 TYR A N 1
ATOM 2439 C CA . TYR A 1 306 ? -13.25 31.031 -5.242 1 97.69 306 TYR A CA 1
ATOM 2440 C C . TYR A 1 306 ? -13.32 30.391 -3.859 1 97.69 306 TYR A C 1
ATOM 2442 O O . TYR A 1 306 ? -13.875 29.312 -3.703 1 97.69 306 TYR A O 1
ATOM 2450 N N . TYR A 1 307 ? -12.625 30.984 -2.918 1 98.19 307 TYR A N 1
ATOM 2451 C CA . TYR A 1 307 ? -12.617 30.562 -1.522 1 98.19 307 TYR A CA 1
ATOM 2452 C C . TYR A 1 307 ? -13.117 31.672 -0.61 1 98.19 307 TYR A C 1
ATOM 2454 O O . TYR A 1 307 ? -13.344 32.812 -1.06 1 98.19 307 TYR A O 1
ATOM 2462 N N . PHE A 1 308 ? -13.398 31.375 0.604 1 98 308 PHE A N 1
ATOM 2463 C CA . PHE A 1 308 ? -13.367 32.312 1.708 1 98 308 PHE A CA 1
ATOM 2464 C C . PHE A 1 308 ? -12.305 31.922 2.732 1 98 308 PHE A C 1
ATOM 2466 O O . PHE A 1 308 ? -12 30.75 2.889 1 98 308 PHE A O 1
ATOM 2473 N N . SER A 1 309 ? -11.727 32.875 3.355 1 97 309 SER A N 1
ATOM 2474 C CA . SER A 1 309 ? -10.625 32.562 4.254 1 97 309 SER A CA 1
ATOM 2475 C C . SER A 1 309 ? -10.984 32.844 5.703 1 97 309 SER A C 1
ATOM 2477 O O . SER A 1 309 ? -10.398 32.281 6.625 1 97 309 SER A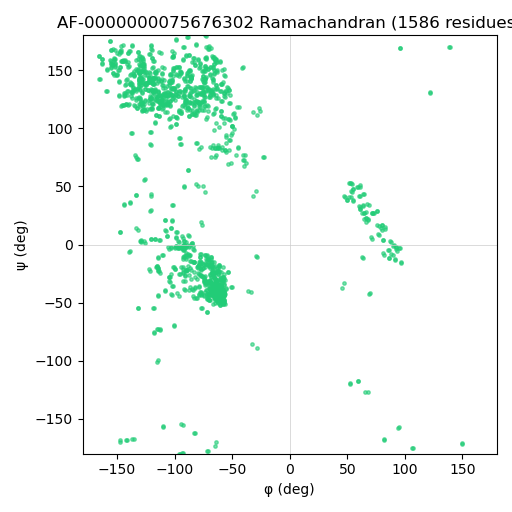 O 1
ATOM 2479 N N . SER A 1 310 ? -11.969 33.781 5.922 1 97.5 310 SER A N 1
ATOM 2480 C CA . SER A 1 310 ? -12.312 34.031 7.309 1 97.5 310 SER A CA 1
ATOM 2481 C C . SER A 1 310 ? -13.711 34.656 7.418 1 97.5 310 SER A C 1
ATOM 2483 O O . SER A 1 310 ? -14.211 35.25 6.465 1 97.5 310 SER A O 1
ATOM 2485 N N . VAL A 1 311 ? -14.328 34.406 8.477 1 98.38 311 VAL A N 1
ATOM 2486 C CA . VAL A 1 311 ? -15.562 35.031 8.93 1 98.38 311 VAL A CA 1
ATOM 2487 C C . VAL A 1 311 ? -15.375 35.562 10.344 1 98.38 311 VAL A C 1
ATOM 2489 O O . VAL A 1 311 ? -15.047 34.844 11.266 1 98.38 311 VAL A O 1
ATOM 2492 N N . VAL A 1 312 ? -15.555 36.938 10.477 1 97.94 312 VAL A N 1
ATOM 2493 C CA . VAL A 1 312 ? -15.375 37.562 11.773 1 97.94 312 VAL A CA 1
ATOM 2494 C C . VAL A 1 312 ? -16.484 38.594 12.016 1 97.94 312 VAL A C 1
ATOM 2496 O O . VAL A 1 312 ? -16.75 39.438 11.18 1 97.94 312 VAL A O 1
ATOM 2499 N N . TRP A 1 313 ? -17.156 38.5 13.141 1 97.5 313 TRP A N 1
ATOM 2500 C CA . TRP A 1 313 ? -18.219 39.438 13.484 1 97.5 313 TRP A CA 1
ATOM 2501 C C . TRP A 1 313 ? -17.625 40.781 13.891 1 97.5 313 TRP A C 1
ATOM 2503 O O . TRP A 1 313 ? -16.734 40.844 14.75 1 97.5 313 TRP A O 1
ATOM 2513 N N . ALA A 1 314 ? -18.078 41.844 13.266 1 95.69 314 ALA A N 1
ATOM 2514 C CA . ALA A 1 314 ? -17.703 43.219 13.633 1 95.69 314 ALA A CA 1
ATOM 2515 C C . ALA A 1 314 ? -18.562 43.719 14.773 1 95.69 314 ALA A C 1
ATOM 2517 O O . ALA A 1 314 ? -18.078 44.406 15.68 1 95.69 314 ALA A O 1
ATOM 2518 N N . THR A 1 315 ? -19.797 43.5 14.641 1 95.44 315 THR A N 1
ATOM 2519 C CA . THR A 1 315 ? -20.797 43.812 15.648 1 95.44 315 THR A CA 1
ATOM 2520 C C . THR A 1 315 ? -21.875 42.719 15.719 1 95.44 315 THR A C 1
ATOM 2522 O O . THR A 1 315 ? -21.703 41.656 15.133 1 95.44 315 THR A O 1
ATOM 2525 N N . ASP A 1 316 ? -22.953 43.031 16.438 1 94.88 316 ASP A N 1
ATOM 2526 C CA . ASP A 1 316 ? -24.031 42.062 16.594 1 94.88 316 ASP A CA 1
ATOM 2527 C C . ASP A 1 316 ? -24.75 41.812 15.266 1 94.88 316 ASP A C 1
ATOM 2529 O O . ASP A 1 316 ? -25.297 40.719 15.047 1 94.88 316 ASP A O 1
ATOM 2533 N N . ASN A 1 317 ? -24.641 42.781 14.398 1 94.75 317 ASN A N 1
ATOM 2534 C CA . ASN A 1 317 ? -25.422 42.656 13.172 1 94.75 317 ASN A CA 1
ATOM 2535 C C . ASN A 1 317 ? -24.547 42.812 11.938 1 94.75 317 ASN A C 1
ATOM 2537 O O . ASN A 1 317 ? -25.047 42.812 10.812 1 94.75 317 ASN A O 1
ATOM 2541 N N . LYS A 1 318 ? -23.281 42.969 12.141 1 95.56 318 LYS A N 1
ATOM 2542 C CA . LYS A 1 318 ? -22.344 43.094 11.016 1 95.56 318 LYS A CA 1
ATOM 2543 C C . LYS A 1 318 ? -21.281 42 11.086 1 95.56 318 LYS A C 1
ATOM 2545 O O . LYS A 1 318 ? -20.672 41.781 12.133 1 95.56 318 LYS A O 1
ATOM 2550 N N . VAL A 1 319 ? -21.078 41.375 9.961 1 97.38 319 VAL A N 1
ATOM 2551 C CA . VAL A 1 319 ? -20.094 40.281 9.883 1 97.38 319 VAL A CA 1
ATOM 2552 C C . VAL A 1 319 ? -19.203 40.469 8.664 1 97.38 319 VAL A C 1
ATOM 2554 O O . VAL A 1 319 ? -19.672 40.844 7.59 1 97.38 319 VAL A O 1
ATOM 2557 N N . ALA A 1 320 ? -17.922 40.312 8.859 1 97.31 320 ALA A N 1
ATOM 2558 C CA . ALA A 1 320 ? -16.938 40.438 7.777 1 97.31 320 ALA A CA 1
ATOM 2559 C C . ALA A 1 320 ? -16.594 39.062 7.191 1 97.31 320 ALA A C 1
ATOM 2561 O O . ALA A 1 320 ? -16.344 38.125 7.93 1 97.31 320 ALA A O 1
ATOM 2562 N N . VAL A 1 321 ? -16.656 38.969 5.879 1 98.12 321 VAL A N 1
ATOM 2563 C CA . VAL A 1 321 ? -16.219 37.781 5.148 1 98.12 321 VAL A CA 1
ATOM 2564 C C . VAL A 1 321 ? -15.047 38.156 4.242 1 98.12 321 VAL A C 1
ATOM 2566 O O . VAL A 1 321 ? -15.117 39.094 3.467 1 98.12 321 VAL A O 1
ATOM 2569 N N . THR A 1 322 ? -13.961 37.438 4.391 1 97.81 322 THR A N 1
ATOM 2570 C CA . THR A 1 322 ? -12.828 37.625 3.484 1 97.81 322 THR A CA 1
ATOM 2571 C C . THR A 1 322 ? -12.875 36.594 2.359 1 97.81 322 THR A C 1
ATOM 2573 O O . THR A 1 322 ? -12.742 35.375 2.604 1 97.81 322 THR A O 1
ATOM 2576 N N . TRP A 1 323 ? -13.039 37.062 1.174 1 98 323 TRP A N 1
ATOM 2577 C CA . TRP A 1 323 ? -13.094 36.219 -0.011 1 98 323 TRP A CA 1
ATOM 2578 C C . TRP A 1 323 ? -11.727 36.125 -0.689 1 98 323 TRP A C 1
ATOM 2580 O O . TRP A 1 323 ? -10.922 37.062 -0.582 1 98 323 TRP A O 1
ATOM 2590 N N . LEU A 1 324 ? -11.469 35.031 -1.309 1 97.44 324 LEU A N 1
ATOM 2591 C CA . LEU A 1 324 ? -10.195 34.75 -1.972 1 97.44 324 LEU A CA 1
ATOM 2592 C C . LEU A 1 324 ? -10.43 34.125 -3.338 1 97.44 324 LEU A C 1
ATOM 2594 O O . LEU A 1 324 ? -11.281 33.25 -3.482 1 97.44 324 LEU A O 1
ATOM 2598 N N . ASN A 1 325 ? -9.727 34.594 -4.367 1 96.88 325 ASN A N 1
ATOM 2599 C CA . ASN A 1 325 ? -9.789 33.906 -5.641 1 96.88 325 ASN A CA 1
ATOM 2600 C C . ASN A 1 325 ? -9.055 32.562 -5.574 1 96.88 325 ASN A C 1
ATOM 2602 O O . ASN A 1 325 ? -8.344 32.281 -4.605 1 96.88 325 ASN A O 1
ATOM 2606 N N . ARG A 1 326 ? -9.188 31.734 -6.488 1 97 326 ARG A N 1
ATOM 2607 C CA . ARG A 1 326 ? -8.609 30.391 -6.473 1 97 326 ARG A CA 1
ATOM 2608 C C . ARG A 1 326 ? -7.086 30.469 -6.422 1 97 326 ARG A C 1
ATOM 2610 O O . ARG A 1 326 ? -6.449 29.703 -5.684 1 97 326 ARG A O 1
ATOM 2617 N N . ARG A 1 327 ? -6.473 31.406 -7.203 1 96.5 327 ARG A N 1
ATOM 2618 C CA . ARG A 1 327 ? -5.023 31.578 -7.262 1 96.5 327 ARG A CA 1
ATOM 2619 C C . ARG A 1 327 ? -4.473 32.094 -5.934 1 96.5 327 ARG A C 1
ATOM 2621 O O . ARG A 1 327 ? -3.279 31.953 -5.66 1 96.5 327 ARG A O 1
ATOM 2628 N N . GLN A 1 328 ? -5.336 32.719 -5.121 1 97.5 328 GLN A N 1
ATOM 2629 C CA . GLN A 1 328 ? -5.043 33.219 -3.785 1 97.5 328 GLN A CA 1
ATOM 2630 C C . GLN A 1 328 ? -4.078 34.406 -3.85 1 97.5 328 GLN A C 1
ATOM 2632 O O . GLN A 1 328 ? -3.143 34.5 -3.049 1 97.5 328 GLN A O 1
ATOM 2637 N N . ASN A 1 329 ? -4.188 35.188 -4.859 1 97.12 329 ASN A N 1
ATOM 2638 C CA . ASN A 1 329 ? -3.402 36.406 -4.973 1 97.12 329 ASN A CA 1
ATOM 2639 C C . ASN A 1 329 ? -4.297 37.656 -4.988 1 97.12 329 ASN A C 1
ATOM 2641 O O . ASN A 1 329 ? -3.826 38.75 -5.254 1 97.12 329 ASN A O 1
ATOM 2645 N N . LEU A 1 330 ? -5.598 37.438 -4.805 1 96.69 330 LEU A N 1
ATOM 2646 C CA . LEU A 1 330 ? -6.586 38.5 -4.609 1 96.69 330 LEU A CA 1
ATOM 2647 C C . LEU A 1 330 ? -7.512 38.156 -3.445 1 96.69 330 LEU A C 1
ATOM 2649 O O . LEU A 1 330 ? -8.109 37.094 -3.408 1 96.69 330 LEU A O 1
ATOM 2653 N N . SER A 1 331 ? -7.602 39.062 -2.51 1 96.44 331 SER A N 1
ATOM 2654 C CA . SER A 1 331 ? -8.531 38.938 -1.394 1 96.44 331 SER A CA 1
ATOM 2655 C C . SER A 1 331 ? -9.383 40.188 -1.217 1 96.44 331 SER A C 1
ATOM 2657 O O . SER A 1 331 ? -8.898 41.312 -1.438 1 96.44 331 SER A O 1
ATOM 2659 N N . ILE A 1 332 ? -10.625 40.031 -0.918 1 95.88 332 ILE A N 1
ATOM 2660 C CA . ILE A 1 332 ? -11.547 41.125 -0.675 1 95.88 332 ILE A CA 1
ATOM 2661 C C . ILE A 1 332 ? -12.281 40.906 0.646 1 95.88 332 ILE A C 1
ATOM 2663 O O . ILE A 1 332 ? -12.93 39.875 0.836 1 95.88 332 ILE A O 1
ATOM 2667 N N . ILE A 1 333 ? -12.172 41.844 1.558 1 95.88 333 ILE A N 1
ATOM 2668 C CA . ILE A 1 333 ? -12.953 41.812 2.793 1 95.88 333 ILE A CA 1
ATOM 2669 C C . ILE A 1 333 ? -14.273 42.562 2.578 1 95.88 333 ILE A C 1
ATOM 2671 O O . ILE A 1 333 ? -14.281 43.75 2.201 1 95.88 333 ILE A O 1
ATOM 2675 N N . CYS A 1 334 ? -15.352 41.844 2.797 1 95.81 334 CYS A N 1
ATOM 2676 C CA . CYS A 1 334 ? -16.688 42.438 2.723 1 95.81 334 CYS A CA 1
ATOM 2677 C C . CYS A 1 334 ? -17.328 42.5 4.105 1 95.81 334 CYS A C 1
ATOM 2679 O O . CYS A 1 334 ? -17.188 41.594 4.91 1 95.81 334 CYS A O 1
ATOM 2681 N N . ILE A 1 335 ? -17.953 43.594 4.379 1 95.69 335 ILE A N 1
ATOM 2682 C CA . ILE A 1 335 ? -18.766 43.719 5.59 1 95.69 335 ILE A CA 1
ATOM 2683 C C . ILE A 1 335 ? -20.234 43.531 5.246 1 95.69 335 ILE A C 1
ATOM 2685 O O . ILE A 1 335 ? -20.781 44.25 4.406 1 95.69 335 ILE A O 1
ATOM 2689 N N . CYS A 1 336 ? -20.859 42.625 5.891 1 96.56 336 CYS A N 1
ATOM 2690 C CA . CYS A 1 336 ? -22.234 42.25 5.57 1 96.56 336 CYS A CA 1
ATOM 2691 C C . CYS A 1 336 ? -23.172 42.531 6.734 1 96.56 336 CYS A C 1
ATOM 2693 O O . CYS A 1 336 ? -22.781 42.406 7.898 1 96.56 336 CYS A O 1
ATOM 2695 N N . ASN A 1 337 ? -24.359 42.938 6.336 1 95.75 337 ASN A N 1
ATOM 2696 C CA . ASN A 1 337 ? -25.422 43.125 7.316 1 95.75 337 ASN A CA 1
ATOM 2697 C C . ASN A 1 337 ? -26.172 41.812 7.562 1 95.75 337 ASN A C 1
ATOM 2699 O O . ASN A 1 337 ? -26.812 41.281 6.66 1 95.75 337 ASN A O 1
ATOM 2703 N N . ALA A 1 338 ? -26.203 41.344 8.758 1 95.94 338 ALA A N 1
ATOM 2704 C CA . ALA A 1 338 ? -26.766 40.031 9.086 1 95.94 338 ALA A CA 1
ATOM 2705 C C . ALA A 1 338 ? -28.281 40.062 9.031 1 95.94 338 ALA A C 1
ATOM 2707 O O . ALA A 1 338 ? -28.922 39 8.961 1 95.94 338 ALA A O 1
ATOM 2708 N N . VAL A 1 339 ? -28.875 41.188 9.07 1 94.62 339 VAL A N 1
ATOM 2709 C CA . VAL A 1 339 ? -30.328 41.312 9.07 1 94.62 339 VAL A CA 1
ATOM 2710 C C . VAL A 1 339 ? -30.844 41.344 7.633 1 94.62 339 VAL A C 1
ATOM 2712 O O . VAL A 1 339 ? -31.875 40.719 7.32 1 94.62 339 VAL A O 1
ATOM 2715 N N . THR A 1 340 ? -30.109 42.031 6.727 1 94.88 340 THR A N 1
ATOM 2716 C CA . THR A 1 340 ? -30.594 42.188 5.363 1 94.88 340 THR A CA 1
ATOM 2717 C C . THR A 1 340 ? -29.875 41.25 4.41 1 94.88 340 THR A C 1
ATOM 2719 O O . THR A 1 340 ? -30.375 40.969 3.318 1 94.88 340 THR A O 1
ATOM 2722 N N . GLY A 1 341 ? -28.719 40.906 4.797 1 95.12 341 GLY A N 1
ATOM 2723 C CA . GLY A 1 341 ? -27.922 40.062 3.92 1 95.12 341 GLY A CA 1
ATOM 2724 C C . GLY A 1 341 ? -27.062 40.844 2.947 1 95.12 341 GLY A C 1
ATOM 2725 O O . GLY A 1 341 ? -26.266 40.25 2.211 1 95.12 341 GLY A O 1
ATOM 2726 N N . SER A 1 342 ? -27.125 42.156 2.967 1 95.12 342 SER A N 1
ATOM 2727 C CA . SER A 1 342 ? -26.359 43 2.045 1 95.12 342 SER A CA 1
ATOM 2728 C C . SER A 1 342 ? -24.891 43.062 2.445 1 95.12 342 SER A C 1
ATOM 2730 O O . SER A 1 342 ? -24.562 43.156 3.629 1 95.12 342 SER A O 1
ATOM 2732 N N . CYS A 1 343 ? -24.047 42.938 1.494 1 95.5 343 CYS A N 1
ATOM 2733 C CA . CYS A 1 343 ? -22.594 42.969 1.717 1 95.5 343 CYS A CA 1
ATOM 2734 C C . CYS A 1 343 ? -21.953 44.094 0.891 1 95.5 343 CYS A C 1
ATOM 2736 O O . CYS A 1 343 ? -22.359 44.312 -0.247 1 95.5 343 CYS A O 1
ATOM 2738 N N . SER A 1 344 ? -20.969 44.719 1.438 1 92.38 344 SER A N 1
ATOM 2739 C CA . SER A 1 344 ? -20.203 45.75 0.745 1 92.38 344 SER A CA 1
ATOM 2740 C C . SER A 1 344 ? -18.703 45.5 0.874 1 92.38 344 SER A C 1
ATOM 2742 O O . SER A 1 344 ? -18.219 45.125 1.943 1 92.38 344 SER A O 1
ATOM 2744 N N . GLU A 1 345 ? -18 45.75 -0.211 1 93.12 345 GLU A N 1
ATOM 2745 C CA . GLU A 1 345 ? -16.547 45.656 -0.174 1 93.12 345 GLU A CA 1
ATOM 2746 C C . GLU A 1 345 ? -15.938 46.688 0.741 1 93.12 345 GLU A C 1
ATOM 2748 O O . GLU A 1 345 ? -16.359 47.875 0.717 1 93.12 345 GLU A O 1
ATOM 2753 N N . ASN A 1 346 ? -15.023 46.25 1.544 1 92.31 346 ASN A N 1
ATOM 2754 C CA . ASN A 1 346 ? -14.359 47.188 2.451 1 92.31 346 ASN A CA 1
ATOM 2755 C C . ASN A 1 346 ? -12.883 47.344 2.104 1 92.31 346 ASN A C 1
ATOM 2757 O O . ASN A 1 346 ? -12.359 48.469 2.09 1 92.31 346 ASN A O 1
ATOM 2761 N N . TYR A 1 347 ? -12.219 46.25 1.828 1 91.69 347 TYR A N 1
ATOM 2762 C CA . TYR A 1 347 ? -10.789 46.281 1.548 1 91.69 347 TYR A CA 1
ATOM 2763 C C . TYR A 1 347 ? -10.398 45.188 0.557 1 91.69 347 TYR A C 1
ATOM 2765 O O . TYR A 1 347 ? -10.906 44.094 0.625 1 91.69 347 TYR A O 1
ATOM 2773 N N . ARG A 1 348 ? -9.5 45.594 -0.324 1 93.06 348 ARG A N 1
ATOM 2774 C CA . ARG A 1 348 ? -8.992 44.656 -1.334 1 93.06 348 ARG A CA 1
ATOM 2775 C C . ARG A 1 348 ? -7.473 44.594 -1.304 1 93.06 348 ARG A C 1
ATOM 2777 O O . ARG A 1 348 ? -6.801 45.625 -1.161 1 93.06 348 ARG A O 1
ATOM 2784 N N . GLN A 1 349 ? -6.91 43.375 -1.325 1 92.44 349 GLN A N 1
ATOM 2785 C CA . GLN A 1 349 ? -5.473 43.156 -1.37 1 92.44 349 GLN A CA 1
ATOM 2786 C C . GLN A 1 349 ? -5.098 42.25 -2.551 1 92.44 349 GLN A C 1
ATOM 2788 O O . GLN A 1 349 ? -5.797 41.281 -2.846 1 92.44 349 GLN A O 1
ATOM 2793 N N . THR A 1 350 ? -4.027 42.562 -3.234 1 94.88 350 THR A N 1
ATOM 2794 C CA . THR A 1 350 ? -3.494 41.75 -4.324 1 94.88 350 THR A CA 1
ATOM 2795 C C . THR A 1 350 ? -2.016 41.469 -4.094 1 94.88 350 THR A C 1
ATOM 2797 O O . THR A 1 350 ? -1.349 42.156 -3.316 1 94.88 350 THR A O 1
ATOM 2800 N N . SER A 1 351 ? -1.56 40.438 -4.629 1 94.94 351 SER A N 1
ATOM 2801 C CA . SER A 1 351 ? -0.153 40.031 -4.598 1 94.94 351 SER A CA 1
ATOM 2802 C C . SER A 1 351 ? 0.318 39.562 -5.965 1 94.94 351 SER A C 1
ATOM 2804 O O . SER A 1 351 ? -0.469 39 -6.742 1 94.94 351 SER A O 1
ATOM 2806 N N . THR A 1 352 ? 1.614 39.844 -6.25 1 92.19 352 THR A N 1
ATOM 2807 C CA . THR A 1 352 ? 2.199 39.312 -7.48 1 92.19 352 THR A CA 1
ATOM 2808 C C . THR A 1 352 ? 2.541 37.844 -7.332 1 92.19 352 THR A C 1
ATOM 2810 O O . THR A 1 352 ? 2.779 37.125 -8.328 1 92.19 352 THR A O 1
ATOM 2813 N N . ALA A 1 353 ? 2.58 37.344 -6.191 1 96.69 353 ALA A N 1
ATOM 2814 C CA . ALA A 1 353 ? 2.795 35.938 -5.891 1 96.69 353 ALA A CA 1
ATOM 2815 C C . ALA A 1 353 ? 1.565 35.344 -5.223 1 96.69 353 ALA A C 1
ATOM 2817 O O . ALA A 1 353 ? 0.55 35.094 -5.879 1 96.69 353 ALA A O 1
ATOM 2818 N N . TRP A 1 354 ? 1.587 35.188 -3.918 1 97.5 354 TRP A N 1
ATOM 2819 C CA . TRP A 1 354 ? 0.427 34.75 -3.164 1 97.5 354 TRP A CA 1
ATOM 2820 C C . TRP A 1 354 ? 0.182 35.625 -1.945 1 97.5 354 TRP A C 1
ATOM 2822 O O . TRP A 1 354 ? 1.056 36.406 -1.549 1 97.5 354 TRP A O 1
ATOM 2832 N N . LEU A 1 355 ? -1.025 35.562 -1.483 1 96.69 355 LEU A N 1
ATOM 2833 C CA . LEU A 1 355 ? -1.347 36.219 -0.225 1 96.69 355 LEU A CA 1
ATOM 2834 C C . LEU A 1 355 ? -1.037 35.312 0.962 1 96.69 355 LEU A C 1
ATOM 2836 O O . LEU A 1 355 ? -1.246 34.094 0.895 1 96.69 355 LEU A O 1
ATOM 2840 N N . ARG A 1 356 ? -0.542 35.969 2.062 1 93.06 356 ARG A N 1
ATOM 2841 C CA . ARG A 1 356 ? -0.267 35.188 3.264 1 93.06 356 ARG A CA 1
ATOM 2842 C C . ARG A 1 356 ? -1.533 34.5 3.781 1 93.06 356 ARG A C 1
ATOM 2844 O O . ARG A 1 356 ? -2.574 35.156 3.916 1 93.06 356 ARG A O 1
ATOM 2851 N N . PRO A 1 357 ? -1.398 33.25 4.066 1 92.25 357 PRO A N 1
ATOM 2852 C CA . PRO A 1 357 ? -2.578 32.5 4.516 1 92.25 357 PRO A CA 1
ATOM 2853 C C . PRO A 1 357 ? -2.916 32.75 5.98 1 92.25 357 PRO A C 1
ATOM 2855 O O . PRO A 1 357 ? -2.047 33.156 6.758 1 92.25 357 PRO A O 1
ATOM 2858 N N . HIS A 1 358 ? -4.164 32.625 6.348 1 91.69 358 HIS A N 1
ATOM 2859 C CA . HIS A 1 358 ? -4.676 32.562 7.711 1 91.69 358 HIS A CA 1
ATOM 2860 C C . HIS A 1 358 ? -4.621 33.906 8.383 1 91.69 358 HIS A C 1
ATOM 2862 O O . HIS A 1 358 ? -4.352 34 9.586 1 91.69 358 HIS A O 1
ATOM 2868 N N . ILE A 1 359 ? -4.676 34.969 7.652 1 92.88 359 ILE A N 1
ATOM 2869 C CA . ILE A 1 359 ? -4.766 36.312 8.188 1 92.88 359 ILE A CA 1
ATOM 2870 C C . ILE A 1 359 ? -6.23 36.719 8.32 1 92.88 359 ILE A C 1
ATOM 2872 O O . ILE A 1 359 ? -7.016 36.562 7.383 1 92.88 359 ILE A O 1
ATOM 2876 N N . LYS A 1 360 ? -6.598 37.188 9.523 1 95.06 360 LYS A N 1
ATOM 2877 C CA . LYS A 1 360 ? -7.965 37.625 9.766 1 95.06 360 LYS A CA 1
ATOM 2878 C C . LYS A 1 360 ? -7.984 39 10.438 1 95.06 360 LYS A C 1
ATOM 2880 O O . LYS A 1 360 ? -7.082 39.344 11.211 1 95.06 360 LYS A O 1
ATOM 2885 N N . PRO A 1 361 ? -8.992 39.781 10.172 1 96.31 361 PRO A N 1
ATOM 2886 C CA . PRO A 1 361 ? -9.102 41.094 10.844 1 96.31 361 PRO A CA 1
ATOM 2887 C C . PRO A 1 361 ? -9.508 40.969 12.312 1 96.31 361 PRO A C 1
ATOM 2889 O O . PRO A 1 361 ? -10.266 40.062 12.672 1 96.31 361 PRO A O 1
ATOM 2892 N N . MET A 1 362 ? -8.945 41.812 13.109 1 96.94 362 MET A N 1
ATOM 2893 C CA . MET A 1 362 ? -9.383 42 14.492 1 96.94 362 MET A CA 1
ATOM 2894 C C . MET A 1 362 ? -10.133 43.312 14.68 1 96.94 362 MET A C 1
ATOM 2896 O O . MET A 1 362 ? -9.531 44.375 14.633 1 96.94 362 MET A O 1
ATOM 2900 N N . PHE A 1 363 ? -11.445 43.281 14.992 1 95.56 363 PHE A N 1
ATOM 2901 C CA . PHE A 1 363 ? -12.281 44.469 15.055 1 95.56 363 PHE A CA 1
ATOM 2902 C C . PHE A 1 363 ? -12.195 45.094 16.438 1 95.56 363 PHE A C 1
ATOM 2904 O O . PHE A 1 363 ? -12.062 44.406 17.438 1 95.56 363 PHE A O 1
ATOM 2911 N N . ALA A 1 364 ? -12.266 46.406 16.375 1 93.31 364 ALA A N 1
ATOM 2912 C CA . ALA A 1 364 ? -12.531 47.125 17.609 1 93.31 364 ALA A CA 1
ATOM 2913 C C . ALA A 1 364 ? -13.914 46.781 18.156 1 93.31 364 ALA A C 1
ATOM 2915 O O . ALA A 1 364 ? -14.781 46.281 17.438 1 93.31 364 ALA A O 1
ATOM 2916 N N . ALA A 1 365 ? -14.117 47.031 19.453 1 89.88 365 ALA A N 1
ATOM 2917 C CA . ALA A 1 365 ? -15.344 46.625 20.125 1 89.88 365 ALA A CA 1
ATOM 2918 C C . ALA A 1 365 ? -16.562 47.25 19.469 1 89.88 365 ALA A C 1
ATOM 2920 O O . ALA A 1 365 ? -17.641 46.625 19.422 1 89.88 365 ALA A O 1
ATOM 2921 N N . ASP A 1 366 ? -16.406 48.438 18.922 1 88.75 366 ASP A N 1
ATOM 2922 C CA . ASP A 1 366 ? -17.547 49.156 18.359 1 88.75 366 ASP A CA 1
ATOM 2923 C C . ASP A 1 366 ? -17.688 48.844 16.859 1 88.75 366 ASP A C 1
ATOM 2925 O O . ASP A 1 366 ? -18.594 49.344 16.203 1 88.75 366 ASP A O 1
ATOM 2929 N N . GLY A 1 367 ? -16.781 48.094 16.312 1 91.56 367 GLY A N 1
ATOM 2930 C CA . GLY A 1 367 ? -16.859 47.688 14.93 1 91.56 367 GLY A CA 1
ATOM 2931 C C . GLY A 1 367 ? -16.484 48.781 13.945 1 91.56 367 GLY A C 1
ATOM 2932 O O . GLY A 1 367 ? -16.578 48.594 12.734 1 91.56 367 GLY A O 1
ATOM 2933 N N . SER A 1 368 ? -15.969 49.906 14.383 1 89 368 SER A N 1
ATOM 2934 C CA . SER A 1 368 ? -15.711 51.062 13.539 1 89 368 SER A CA 1
ATOM 2935 C C . SER A 1 368 ? -14.438 50.875 12.719 1 89 368 SER A C 1
ATOM 2937 O O . SER A 1 368 ? -14.281 51.5 11.656 1 89 368 SER A O 1
ATOM 2939 N N . LYS A 1 369 ? -13.594 50.094 13.227 1 92.06 369 LYS A N 1
ATOM 2940 C CA . LYS A 1 369 ? -12.32 49.812 12.562 1 92.06 369 LYS A CA 1
ATOM 2941 C C . LYS A 1 369 ? -11.828 48.406 12.891 1 92.06 369 LYS A C 1
ATOM 2943 O O . LYS A 1 369 ? -12.359 47.75 13.789 1 92.06 369 LYS A O 1
ATOM 2948 N N . TYR A 1 370 ? -10.906 48 12.125 1 95.06 370 TYR A N 1
ATOM 2949 C CA . TYR A 1 370 ? -10.258 46.719 12.445 1 95.06 370 TYR A CA 1
ATOM 2950 C C . TYR A 1 370 ? -8.758 46.781 12.172 1 95.06 370 TYR A C 1
ATOM 2952 O O . TYR A 1 370 ? -8.289 47.688 11.477 1 95.06 370 TYR A O 1
ATOM 2960 N N . PHE A 1 371 ? -8.008 45.938 12.852 1 96.12 371 PHE A N 1
ATOM 2961 C CA . PHE A 1 371 ? -6.562 45.781 12.727 1 96.12 371 PHE A CA 1
ATOM 2962 C C . PHE A 1 371 ? -6.23 44.5 11.969 1 96.12 371 PHE A C 1
ATOM 2964 O O . PHE A 1 371 ? -6.848 43.438 12.203 1 96.12 371 PHE A O 1
ATOM 2971 N N . ILE A 1 372 ? -5.258 44.594 11.062 1 96.38 372 ILE A N 1
ATOM 2972 C CA . ILE A 1 372 ? -4.938 43.438 10.227 1 96.38 372 ILE A CA 1
ATOM 2973 C C . ILE A 1 372 ? -3.469 43.5 9.805 1 96.38 372 ILE A C 1
ATOM 2975 O O . ILE A 1 372 ? -2.877 44.594 9.75 1 96.38 372 ILE A O 1
ATOM 2979 N N . GLN A 1 373 ? -2.83 42.375 9.68 1 96.5 373 GLN A N 1
ATOM 2980 C CA . GLN A 1 373 ? -1.465 42.312 9.172 1 96.5 373 GLN A CA 1
ATOM 2981 C C . GLN A 1 373 ? -1.431 42.531 7.66 1 96.5 373 GLN A C 1
ATOM 2983 O O . GLN A 1 373 ? -2.033 41.75 6.902 1 96.5 373 GLN A O 1
ATOM 2988 N N . LEU A 1 374 ? -0.762 43.531 7.211 1 95.25 374 LEU A N 1
ATOM 2989 C CA . LEU A 1 374 ? -0.583 43.812 5.793 1 95.25 374 LEU A CA 1
ATOM 2990 C C . LEU A 1 374 ? 0.882 44.094 5.48 1 95.25 374 LEU A C 1
ATOM 2992 O O . LEU A 1 374 ? 1.626 44.562 6.34 1 95.25 374 LEU A O 1
ATOM 2996 N N . PRO A 1 375 ? 1.26 43.781 4.273 1 95.06 375 PRO A N 1
ATOM 2997 C CA . PRO A 1 375 ? 2.65 44.031 3.902 1 95.06 375 PRO A CA 1
ATOM 2998 C C . PRO A 1 375 ? 2.967 45.531 3.832 1 95.06 375 PRO A C 1
ATOM 3000 O O . PRO A 1 375 ? 2.203 46.312 3.244 1 95.06 375 PRO A O 1
ATOM 3003 N N . TYR A 1 376 ? 4.016 45.875 4.457 1 94.81 376 TYR A N 1
ATOM 3004 C CA . TYR A 1 376 ? 4.531 47.25 4.418 1 94.81 376 TYR A CA 1
ATOM 3005 C C . TYR A 1 376 ? 5.914 47.281 3.781 1 94.81 376 TYR A C 1
ATOM 3007 O O . TYR A 1 376 ? 6.812 46.531 4.18 1 94.81 376 TYR A O 1
ATOM 3015 N N . SER A 1 377 ? 6.137 48.188 2.873 1 94.44 377 SER A N 1
ATOM 3016 C CA . SER A 1 377 ? 7.379 48.25 2.115 1 94.44 377 SER A CA 1
ATOM 3017 C C . SER A 1 377 ? 8.516 48.812 2.963 1 94.44 377 SER A C 1
ATOM 3019 O O . SER A 1 377 ? 8.336 49.812 3.67 1 94.44 377 SER A O 1
ATOM 3021 N N . GLN A 1 378 ? 9.602 48.188 2.949 1 93.69 378 GLN A N 1
ATOM 3022 C CA . GLN A 1 378 ? 10.828 48.656 3.592 1 93.69 378 GLN A CA 1
ATOM 3023 C C . GLN A 1 378 ? 11.953 48.812 2.57 1 93.69 378 GLN A C 1
ATOM 3025 O O . GLN A 1 378 ? 13.062 48.312 2.764 1 93.69 378 GLN A O 1
ATOM 3030 N N . GLY A 1 379 ? 11.641 49.375 1.423 1 91.81 379 GLY A N 1
ATOM 3031 C CA . GLY A 1 379 ? 12.617 49.625 0.377 1 91.81 379 GLY A CA 1
ATOM 3032 C C . GLY A 1 379 ? 13.203 48.375 -0.237 1 91.81 379 GLY A C 1
ATOM 3033 O O . GLY A 1 379 ? 12.461 47.469 -0.649 1 91.81 379 GLY A O 1
ATOM 3034 N N . ASN A 1 380 ? 14.57 48.344 -0.227 1 87.88 380 ASN A N 1
ATOM 3035 C CA . ASN A 1 380 ? 15.281 47.25 -0.888 1 87.88 380 ASN A CA 1
ATOM 3036 C C . ASN A 1 380 ? 15.148 45.938 -0.12 1 87.88 380 ASN A C 1
ATOM 3038 O O . ASN A 1 380 ? 15.414 44.875 -0.664 1 87.88 380 ASN A O 1
ATOM 3042 N N . ARG A 1 381 ? 14.625 46 1.013 1 90.12 381 ARG A N 1
ATOM 3043 C CA . ARG A 1 381 ? 14.508 44.812 1.842 1 90.12 381 ARG A CA 1
ATOM 3044 C C . ARG A 1 381 ? 13.188 44.094 1.592 1 90.12 381 ARG A C 1
ATOM 3046 O O . ARG A 1 381 ? 12.984 42.969 2.068 1 90.12 381 ARG A O 1
ATOM 3053 N N . GLY A 1 382 ? 12.32 44.781 0.812 1 92.81 382 GLY A N 1
ATOM 3054 C CA . GLY A 1 382 ? 11.039 44.156 0.501 1 92.81 382 GLY A CA 1
ATOM 3055 C C . GLY A 1 382 ? 9.93 44.594 1.448 1 92.81 382 GLY A C 1
ATOM 3056 O O . GLY A 1 382 ? 9.969 45.688 1.996 1 92.81 382 GLY A O 1
ATOM 3057 N N . LYS A 1 383 ? 8.938 43.75 1.515 1 96.31 383 LYS A N 1
ATOM 3058 C CA . LYS A 1 383 ? 7.801 44.062 2.371 1 96.31 383 LYS A CA 1
ATOM 3059 C C . LYS A 1 383 ? 7.734 43.125 3.57 1 96.31 383 LYS A C 1
ATOM 3061 O O . LYS A 1 383 ? 8.18 41.969 3.49 1 96.31 383 LYS A O 1
ATOM 3066 N N . PHE A 1 384 ? 7.281 43.625 4.625 1 96.81 384 PHE A N 1
ATOM 3067 C CA . PHE A 1 384 ? 7.086 42.875 5.859 1 96.81 384 PHE A CA 1
ATOM 3068 C C . PHE A 1 384 ? 5.68 43.094 6.406 1 96.81 384 PHE A C 1
ATOM 3070 O O . PHE A 1 384 ? 5.133 44.188 6.316 1 96.81 384 PHE A O 1
ATOM 3077 N N . PRO A 1 385 ? 5.047 42.062 6.961 1 96.81 385 PRO A N 1
ATOM 3078 C CA . PRO A 1 385 ? 3.719 42.25 7.551 1 96.81 385 PRO A CA 1
ATOM 3079 C C . PRO A 1 385 ? 3.752 43.156 8.789 1 96.81 385 PRO A C 1
ATOM 3081 O O . PRO A 1 385 ? 4.527 42.906 9.719 1 96.81 385 PRO A O 1
ATOM 3084 N N . HIS A 1 386 ? 2.953 44.094 8.773 1 96.75 386 HIS A N 1
ATOM 3085 C CA . HIS A 1 386 ? 2.811 45.062 9.883 1 96.75 386 HIS A CA 1
ATOM 3086 C C . HIS A 1 386 ? 1.342 45.344 10.172 1 96.75 386 HIS A C 1
ATOM 3088 O O . HIS A 1 386 ? 0.458 44.875 9.445 1 96.75 386 HIS A O 1
ATOM 3094 N N . ILE A 1 387 ? 1.025 46.062 11.281 1 97 387 ILE A N 1
ATOM 3095 C CA . ILE A 1 387 ? -0.344 46.312 11.703 1 97 387 ILE A CA 1
ATOM 3096 C C . ILE A 1 387 ? -0.916 47.469 10.914 1 97 387 ILE A C 1
ATOM 3098 O O . ILE A 1 387 ? -0.441 48.625 11.039 1 97 387 ILE A O 1
ATOM 3102 N N . ALA A 1 388 ? -1.865 47.219 10.148 1 94.75 388 ALA A N 1
ATOM 3103 C CA . ALA A 1 388 ? -2.656 48.25 9.477 1 94.75 388 ALA A CA 1
ATOM 3104 C C . ALA A 1 388 ? -4 48.438 10.172 1 94.75 388 ALA A C 1
ATOM 3106 O O . ALA A 1 388 ? -4.625 47.469 10.617 1 94.75 388 ALA A O 1
ATOM 3107 N N . VAL A 1 389 ? -4.418 49.656 10.297 1 93.81 389 VAL A N 1
ATOM 3108 C CA . VAL A 1 389 ? -5.746 50 10.781 1 93.81 389 VAL A CA 1
ATOM 3109 C C . VAL A 1 389 ? -6.637 50.438 9.609 1 93.81 389 VAL A C 1
ATOM 3111 O O . VAL A 1 389 ? -6.281 51.344 8.852 1 93.81 389 VAL A O 1
ATOM 3114 N N . ILE A 1 390 ? -7.727 49.719 9.516 1 92.44 390 ILE A N 1
ATOM 3115 C CA . ILE A 1 390 ? -8.672 50 8.438 1 92.44 390 ILE A CA 1
ATOM 3116 C C . ILE A 1 390 ? -10.016 50.438 9.031 1 92.44 390 ILE A C 1
ATOM 3118 O O . ILE A 1 390 ? -10.531 49.781 9.938 1 92.44 390 ILE A O 1
ATOM 3122 N N . ARG A 1 391 ? -10.594 51.469 8.586 1 89.62 391 ARG A N 1
ATOM 3123 C CA . ARG A 1 391 ? -11.922 51.906 9.016 1 89.62 391 ARG A CA 1
ATOM 3124 C C . ARG A 1 391 ? -13.008 51.031 8.375 1 89.62 391 ARG A C 1
ATOM 3126 O O . ARG A 1 391 ? -12.914 50.688 7.195 1 89.62 391 ARG A O 1
ATOM 3133 N N . ALA A 1 392 ? -13.969 50.625 9.219 1 84.94 392 ALA A N 1
ATOM 3134 C CA . ALA A 1 392 ? -15.023 49.75 8.75 1 84.94 392 ALA A CA 1
ATOM 3135 C C . ALA A 1 392 ? -16.219 50.531 8.242 1 84.94 392 ALA A C 1
ATOM 3137 O O . ALA A 1 392 ? -17.047 50 7.484 1 84.94 392 ALA A O 1
ATOM 3138 N N . ASP A 1 393 ? -16.734 51.75 8.859 1 66.06 393 ASP A N 1
ATOM 3139 C CA . ASP A 1 393 ? -17.969 52.5 8.617 1 66.06 393 ASP A CA 1
ATOM 3140 C C . ASP A 1 393 ? -17.984 53.125 7.234 1 66.06 393 ASP A C 1
ATOM 3142 O O . ASP A 1 393 ? -17.016 53.812 6.848 1 66.06 393 ASP A O 1
ATOM 3146 N N . TRP A 1 394 ? -18.422 52.375 6.215 1 51.16 394 TRP A N 1
ATOM 3147 C CA . TRP A 1 394 ? -18.578 52.969 4.895 1 51.16 394 TRP A CA 1
ATOM 3148 C C . TRP A 1 394 ? -19.797 53.875 4.848 1 51.16 394 TRP A C 1
ATOM 3150 O O . TRP A 1 394 ? -20.938 53.406 4.867 1 51.16 394 TRP A O 1
ATOM 3160 N N . ASN A 1 395 ? -20.109 54.719 5.727 1 40.84 395 ASN A N 1
ATOM 3161 C CA . ASN A 1 395 ? -21.188 55.469 5.086 1 40.84 395 ASN A CA 1
ATOM 3162 C C . ASN A 1 395 ? -20.906 55.688 3.605 1 40.84 395 ASN A C 1
ATOM 3164 O O . ASN A 1 395 ? -20.391 56.75 3.229 1 40.84 395 ASN A O 1
ATOM 3168 N N . GLY A 1 396 ? -21.078 54.656 2.656 1 40.91 396 GLY A N 1
ATOM 3169 C CA . GLY A 1 396 ? -21.234 54.656 1.21 1 40.91 396 GLY A CA 1
ATOM 3170 C C . GLY A 1 396 ? -20.016 55.219 0.48 1 40.91 396 GLY A C 1
ATOM 3171 O O . GLY A 1 396 ? -20.109 55.594 -0.684 1 40.91 396 GLY A O 1
ATOM 3172 N N . TYR A 1 397 ? -19.125 55.781 1.078 1 37.94 397 TYR A N 1
ATOM 3173 C CA . TYR A 1 397 ? -18.125 56.406 0.208 1 37.94 397 TYR A CA 1
ATOM 3174 C C . TYR A 1 397 ? -17.344 55.344 -0.574 1 37.94 397 TYR A C 1
ATOM 3176 O O . TYR A 1 397 ? -16.938 54.344 -0.016 1 37.94 397 TYR A O 1
ATOM 3184 N N . PRO A 1 398 ? -17.594 55.375 -1.933 1 40.72 398 PRO A N 1
ATOM 3185 C CA . PRO A 1 398 ? -16.984 54.438 -2.873 1 40.72 398 PRO A CA 1
ATOM 3186 C C . PRO A 1 398 ? -15.5 54.188 -2.574 1 40.72 398 PRO A C 1
ATOM 3188 O O . PRO A 1 398 ? -14.844 55.031 -1.957 1 40.72 398 PRO A O 1
ATOM 3191 N N . PHE A 1 399 ? -15.094 53.062 -2.932 1 42.91 399 PHE A N 1
ATOM 3192 C CA . PHE A 1 399 ? -13.75 52.531 -3.074 1 42.91 399 PHE A CA 1
ATOM 3193 C C . PHE A 1 399 ? -12.805 53.562 -3.67 1 42.91 399 PHE A C 1
ATOM 3195 O O . PHE A 1 399 ? -13.031 54.062 -4.777 1 42.91 399 PHE A O 1
ATOM 3202 N N . VAL A 1 400 ? -12.391 54.562 -3.021 1 36.69 400 VAL A N 1
ATOM 3203 C CA . VAL A 1 400 ? -11.406 55.312 -3.795 1 36.69 400 VAL A CA 1
ATOM 3204 C C . VAL A 1 400 ? -10.258 54.375 -4.199 1 36.69 400 VAL A C 1
ATOM 3206 O O . VAL A 1 400 ? -9.547 53.844 -3.344 1 36.69 400 VAL A O 1
ATOM 3209 N N . GLN A 1 401 ? -10.508 53.656 -5.23 1 37.03 401 GLN A N 1
ATOM 3210 C CA . GLN A 1 401 ? -9.367 53 -5.852 1 37.03 401 GLN A CA 1
ATOM 3211 C C . GLN A 1 401 ? -8.18 53.938 -5.996 1 37.03 401 GLN A C 1
ATOM 3213 O O . GLN A 1 401 ? -8.305 55 -6.605 1 37.03 401 GLN A O 1
ATOM 3218 N N . SER A 1 402 ? -7.312 54.188 -5.066 1 33.97 402 SER A N 1
ATOM 3219 C CA . SER A 1 402 ? -6.16 55 -5.484 1 33.97 402 SER A CA 1
ATOM 3220 C C . SER A 1 402 ? -5.57 54.469 -6.789 1 33.97 402 SER A C 1
ATOM 3222 O O . SER A 1 402 ? -5.512 53.25 -7.004 1 33.97 402 SER A O 1
ATOM 3224 N N . GLU A 1 403 ? -5.758 55.25 -7.941 1 33.94 403 GLU A N 1
ATOM 3225 C CA . GLU A 1 403 ? -5.129 54.906 -9.203 1 33.94 403 GLU A CA 1
ATOM 3226 C C . GLU A 1 403 ? -3.809 54.156 -8.977 1 33.94 403 GLU A C 1
ATOM 3228 O O . GLU A 1 403 ? -3.434 53.281 -9.758 1 33.94 403 GLU A O 1
ATOM 3233 N N . ALA A 1 404 ? -2.662 55.062 -8.852 1 30.88 404 ALA A N 1
ATOM 3234 C CA . ALA A 1 404 ? -1.243 54.719 -8.844 1 30.88 404 ALA A CA 1
ATOM 3235 C C . ALA A 1 404 ? -0.897 53.875 -7.621 1 30.88 404 ALA A C 1
ATOM 3237 O O . ALA A 1 404 ? -0.666 54.406 -6.531 1 30.88 404 ALA A O 1
ATOM 3238 N N . GLY A 1 405 ? -1.2 52.562 -7.473 1 34.62 405 GLY A N 1
ATOM 3239 C CA . GLY A 1 405 ? -0.964 51.531 -6.484 1 34.62 405 GLY A CA 1
ATOM 3240 C C . GLY A 1 405 ? -1.266 51.969 -5.066 1 34.62 405 GLY A C 1
ATOM 3241 O O . GLY A 1 405 ? -0.993 51.25 -4.109 1 34.62 405 GLY A O 1
ATOM 3242 N N . GLY A 1 406 ? -1.046 53.281 -4.68 1 32.72 406 GLY A N 1
ATOM 3243 C CA . GLY A 1 406 ? -0.87 53.688 -3.299 1 32.72 406 GLY A CA 1
ATOM 3244 C C . GLY A 1 406 ? -2.109 53.469 -2.447 1 32.72 406 GLY A C 1
ATOM 3245 O O . GLY A 1 406 ? -3.168 53.125 -2.965 1 32.72 406 GLY A O 1
ATOM 3246 N N . VAL A 1 407 ? -1.982 54.031 -1.043 1 37.28 407 VAL A N 1
ATOM 3247 C CA . VAL A 1 407 ? -2.676 53.906 0.235 1 37.28 407 VAL A CA 1
ATOM 3248 C C . VAL A 1 407 ? -4.109 54.406 0.093 1 37.28 407 VAL A C 1
ATOM 3250 O O . VAL A 1 407 ? -4.328 55.562 -0.318 1 37.28 407 VAL A O 1
ATOM 3253 N N . ASN A 1 408 ? -5.012 53.844 -0.29 1 40.59 408 ASN A N 1
ATOM 3254 C CA . ASN A 1 408 ? -6.355 54.25 0.108 1 40.59 408 ASN A CA 1
ATOM 3255 C C . ASN A 1 408 ? -6.355 54.906 1.485 1 40.59 408 ASN A C 1
ATOM 3257 O O . ASN A 1 408 ? -5.602 54.5 2.371 1 40.59 408 ASN A O 1
ATOM 3261 N N . LYS A 1 409 ? -6.617 56.188 1.635 1 48.34 409 LYS A N 1
ATOM 3262 C CA . LYS A 1 409 ? -6.75 57.062 2.791 1 48.34 409 LYS A CA 1
ATOM 3263 C C . LYS A 1 409 ? -7.223 56.312 4.02 1 48.34 409 LYS A C 1
ATOM 3265 O O . LYS A 1 409 ? -7.164 56.812 5.141 1 48.34 409 LYS A O 1
ATOM 3270 N N . VAL A 1 410 ? -7.672 55.031 3.822 1 56.88 410 VAL A N 1
ATOM 3271 C CA . VAL A 1 410 ? -8.422 54.312 4.828 1 56.88 410 VAL A CA 1
ATOM 3272 C C . VAL A 1 410 ? -7.488 53.375 5.594 1 56.88 410 VAL A C 1
ATOM 3274 O O . VAL A 1 410 ? -7.93 52.625 6.465 1 56.88 410 VAL A O 1
ATOM 3277 N N . GLN A 1 411 ? -6.168 53.438 5.352 1 73.5 411 GLN A N 1
ATOM 3278 C CA . GLN A 1 411 ? -5.277 52.531 6.051 1 73.5 411 GLN A CA 1
ATOM 3279 C C . GLN A 1 411 ? -4.129 53.281 6.723 1 73.5 411 GLN A C 1
ATOM 3281 O O . GLN A 1 411 ? -3.553 54.188 6.137 1 73.5 411 GLN A O 1
ATOM 3286 N N . GLU A 1 412 ? -3.979 53.219 7.961 1 86.12 412 GLU A N 1
ATOM 3287 C CA . GLU A 1 412 ? -2.824 53.688 8.719 1 86.12 412 GLU A CA 1
ATOM 3288 C C . GLU A 1 412 ? -2.043 52.531 9.32 1 86.12 412 GLU A C 1
ATOM 3290 O O . GLU A 1 412 ? -2.629 51.625 9.906 1 86.12 412 GLU A O 1
ATOM 3295 N N . PHE A 1 413 ? -0.694 52.562 9.016 1 93.12 413 PHE A N 1
ATOM 3296 C CA . PHE A 1 413 ? 0.137 51.531 9.633 1 93.12 413 PHE A CA 1
ATOM 3297 C C . PHE A 1 413 ? 0.608 51.969 11.008 1 93.12 413 PHE A C 1
ATOM 3299 O O . PHE A 1 413 ? 1.144 53.062 11.164 1 93.12 413 PHE A O 1
ATOM 3306 N N . LEU A 1 414 ? 0.436 51.125 11.93 1 95.56 414 LEU A N 1
ATOM 3307 C CA . LEU A 1 414 ? 0.842 51.406 13.297 1 95.56 414 LEU A CA 1
ATOM 3308 C C . LEU A 1 414 ? 2.307 51.062 13.531 1 95.56 414 LEU A C 1
ATOM 3310 O O . LEU A 1 414 ? 2.938 51.562 14.453 1 95.56 414 LEU A O 1
ATOM 3314 N N . THR A 1 415 ? 2.797 50.094 12.805 1 96.31 415 THR A N 1
ATOM 3315 C CA . THR A 1 415 ? 4.18 49.656 12.93 1 96.31 415 THR A CA 1
ATOM 3316 C C . THR A 1 415 ? 4.852 49.594 11.555 1 96.31 415 THR A C 1
ATOM 3318 O O . THR A 1 415 ? 4.172 49.594 10.531 1 96.31 415 THR A O 1
ATOM 3321 N N . SER A 1 416 ? 6.164 49.562 11.562 1 94.44 416 SER A N 1
ATOM 3322 C CA . SER A 1 416 ? 6.98 49.406 10.359 1 94.44 416 SER A CA 1
ATOM 3323 C C . SER A 1 416 ? 8.406 49 10.719 1 94.44 416 SER A C 1
ATOM 3325 O O . SER A 1 416 ? 8.844 49.156 11.859 1 94.44 416 SER A O 1
ATOM 3327 N N . GLY A 1 417 ? 9.125 48.438 9.758 1 95.12 417 GLY A N 1
ATOM 3328 C CA . GLY A 1 417 ? 10.5 48.031 9.93 1 95.12 417 GLY A CA 1
ATOM 3329 C C . GLY A 1 417 ? 10.797 46.688 9.273 1 95.12 417 GLY A C 1
ATOM 3330 O O . GLY A 1 417 ? 9.883 46 8.789 1 95.12 417 GLY A O 1
ATOM 3331 N N . PRO A 1 418 ? 12.094 46.375 9.219 1 94.75 418 PRO A N 1
ATOM 3332 C CA . PRO A 1 418 ? 12.477 45.062 8.641 1 94.75 418 PRO A CA 1
ATOM 3333 C C . PRO A 1 418 ? 12.312 43.906 9.617 1 94.75 418 PRO A C 1
ATOM 3335 O O . PRO A 1 418 ? 13.25 43.156 9.82 1 94.75 418 PRO A O 1
ATOM 3338 N N . TRP A 1 419 ? 11.203 43.875 10.164 1 96.19 419 TRP A N 1
ATOM 3339 C CA . TRP A 1 419 ? 10.742 42.812 11.055 1 96.19 419 TRP A CA 1
ATOM 3340 C C . TRP A 1 419 ? 9.242 42.562 10.875 1 96.19 419 TRP A C 1
ATOM 3342 O O . TRP A 1 419 ? 8.578 43.312 10.141 1 96.19 419 TRP A O 1
ATOM 3352 N N . GLU A 1 420 ? 8.711 41.5 11.5 1 97.44 420 GLU A N 1
ATOM 3353 C CA . GLU A 1 420 ? 7.332 41.125 11.211 1 97.44 420 GLU A CA 1
ATOM 3354 C C . GLU A 1 420 ? 6.477 41.156 12.477 1 97.44 420 GLU A C 1
ATOM 3356 O O . GLU A 1 420 ? 6.949 40.781 13.555 1 97.44 420 GLU A O 1
ATOM 3361 N N . VAL A 1 421 ? 5.242 41.625 12.297 1 98 421 VAL A N 1
ATOM 3362 C CA . VAL A 1 421 ? 4.176 41.281 13.234 1 98 421 VAL A CA 1
ATOM 3363 C C . VAL A 1 421 ? 3.65 39.875 12.945 1 98 421 VAL A C 1
ATOM 3365 O O . VAL A 1 421 ? 3.098 39.625 11.875 1 98 421 VAL A O 1
ATOM 3368 N N . THR A 1 422 ? 3.85 39.031 13.898 1 97.38 422 THR A N 1
ATOM 3369 C CA . THR A 1 422 ? 3.496 37.625 13.617 1 97.38 422 THR A CA 1
ATOM 3370 C C . THR A 1 422 ? 2.066 37.344 14.062 1 97.38 422 THR A C 1
ATOM 3372 O O . THR A 1 422 ? 1.425 36.438 13.547 1 97.38 422 THR A O 1
ATOM 3375 N N . LYS A 1 423 ? 1.551 38.125 15.008 1 97.56 423 LYS A N 1
ATOM 3376 C CA . LYS A 1 423 ? 0.196 37.938 15.523 1 97.56 423 LYS A CA 1
ATOM 3377 C C . LYS A 1 423 ? -0.307 39.219 16.188 1 97.56 423 LYS A C 1
ATOM 3379 O O . LYS A 1 423 ? 0.435 39.875 16.922 1 97.56 423 LYS A O 1
ATOM 3384 N N . ILE A 1 424 ? -1.503 39.625 15.844 1 98.06 424 ILE A N 1
ATOM 3385 C CA . ILE A 1 424 ? -2.18 40.688 16.594 1 98.06 424 ILE A CA 1
ATOM 3386 C C . ILE A 1 424 ? -3.014 40.062 17.719 1 98.06 424 ILE A C 1
ATOM 3388 O O . ILE A 1 424 ? -3.893 39.219 17.453 1 98.06 424 ILE A O 1
ATOM 3392 N N . LEU A 1 425 ? -2.783 40.5 18.953 1 97.88 425 LEU A N 1
ATOM 3393 C CA . LEU A 1 425 ? -3.316 39.75 20.094 1 97.88 425 LEU A CA 1
ATOM 3394 C C . LEU A 1 425 ? -4.551 40.438 20.656 1 97.88 425 LEU A C 1
ATOM 3396 O O . LEU A 1 425 ? -5.516 39.781 21.047 1 97.88 425 LEU A O 1
ATOM 3400 N N . ALA A 1 426 ? -4.438 41.75 20.766 1 97.38 426 ALA A N 1
ATOM 3401 C CA . ALA A 1 426 ? -5.527 42.469 21.453 1 97.38 426 ALA A CA 1
ATOM 3402 C C . ALA A 1 426 ? -5.477 43.969 21.156 1 97.38 426 ALA A C 1
ATOM 3404 O O . ALA A 1 426 ? -4.434 44.5 20.766 1 97.38 426 ALA A O 1
ATOM 3405 N N . PHE A 1 427 ? -6.617 44.656 21.266 1 96.62 427 PHE A N 1
ATOM 3406 C CA . PHE A 1 427 ? -6.758 46.125 21.203 1 96.62 427 PHE A CA 1
ATOM 3407 C C . PHE A 1 427 ? -7.516 46.656 22.406 1 96.62 427 PHE A C 1
ATOM 3409 O O . PHE A 1 427 ? -8.672 46.281 22.641 1 96.62 427 PHE A O 1
ATOM 3416 N N . ASP A 1 428 ? -6.828 47.406 23.156 1 94.56 428 ASP A N 1
ATOM 3417 C CA . ASP A 1 428 ? -7.457 48.094 24.281 1 94.56 428 ASP A CA 1
ATOM 3418 C C . ASP A 1 428 ? -8.039 49.438 23.828 1 94.56 428 ASP A C 1
ATOM 3420 O O . ASP A 1 428 ? -7.305 50.406 23.641 1 94.56 428 ASP A O 1
ATOM 3424 N N . GLN A 1 429 ? -9.289 49.469 23.828 1 90.75 429 GLN A N 1
ATOM 3425 C CA . GLN A 1 429 ? -9.977 50.656 23.312 1 90.75 429 GLN A CA 1
ATOM 3426 C C . GLN A 1 429 ? -9.797 51.844 24.266 1 90.75 429 GLN A C 1
ATOM 3428 O O . GLN A 1 429 ? -9.75 53 23.828 1 90.75 429 GLN A O 1
ATOM 3433 N N . MET A 1 430 ? -9.703 51.625 25.484 1 89.31 430 MET A N 1
ATOM 3434 C CA . MET A 1 430 ? -9.594 52.688 26.469 1 89.31 430 MET A CA 1
ATOM 3435 C C . MET A 1 430 ? -8.266 53.406 26.344 1 89.31 430 MET A C 1
ATOM 3437 O O . MET A 1 430 ? -8.227 54.656 26.438 1 89.31 430 MET A O 1
ATOM 3441 N N . THR A 1 431 ? -7.262 52.656 26.125 1 90.06 431 THR A N 1
ATOM 3442 C CA . THR A 1 431 ? -5.941 53.281 26.062 1 90.06 431 THR A CA 1
ATOM 3443 C C . THR A 1 431 ? -5.484 53.406 24.609 1 90.06 431 THR A C 1
ATOM 3445 O O . THR A 1 431 ? -4.414 53.969 24.344 1 90.06 431 THR A O 1
ATOM 3448 N N . ASN A 1 432 ? -6.289 52.906 23.672 1 92.44 432 ASN A N 1
ATOM 3449 C CA . ASN A 1 432 ? -5.953 52.875 22.266 1 92.44 432 ASN A CA 1
ATOM 3450 C C . ASN A 1 432 ? -4.629 52.188 22 1 92.44 432 ASN A C 1
ATOM 3452 O O . ASN A 1 432 ? -3.766 52.688 21.297 1 92.44 432 ASN A O 1
ATOM 3456 N N . THR A 1 433 ? -4.527 51.062 22.609 1 94.75 433 THR A N 1
ATOM 3457 C CA . THR A 1 433 ? -3.279 50.312 22.547 1 94.75 433 THR A CA 1
ATOM 3458 C C . THR A 1 433 ? -3.502 48.938 21.875 1 94.75 433 THR A C 1
ATOM 3460 O O . THR A 1 433 ? -4.438 48.219 22.234 1 94.75 433 THR A O 1
ATOM 3463 N N . VAL A 1 434 ? -2.623 48.625 20.891 1 96.75 434 VAL A N 1
ATOM 3464 C CA . VAL A 1 434 ? -2.645 47.312 20.25 1 96.75 434 VAL A CA 1
ATOM 3465 C C . VAL A 1 434 ? -1.493 46.469 20.781 1 96.75 434 VAL A C 1
ATOM 3467 O O . VAL A 1 434 ? -0.357 46.938 20.875 1 96.75 434 VAL A O 1
ATOM 3470 N N . TYR A 1 435 ? -1.763 45.219 21.203 1 97.5 435 TYR A N 1
ATOM 3471 C CA . TYR A 1 435 ? -0.764 44.25 21.641 1 97.5 435 TYR A CA 1
ATOM 3472 C C . TYR A 1 435 ? -0.509 43.219 20.562 1 97.5 435 TYR A C 1
ATOM 3474 O O . TYR A 1 435 ? -1.447 42.719 19.922 1 97.5 435 TYR A O 1
ATOM 3482 N N . PHE A 1 436 ? 0.768 42.938 20.312 1 98.12 436 PHE A N 1
ATOM 3483 C CA . PHE A 1 436 ? 1.098 42.031 19.203 1 98.12 436 PHE A CA 1
ATOM 3484 C C . PHE A 1 436 ? 2.42 41.312 19.453 1 98.12 436 PHE A C 1
ATOM 3486 O O . PHE A 1 436 ? 3.176 41.719 20.359 1 98.12 436 PHE A O 1
ATOM 3493 N N . LEU A 1 437 ? 2.65 40.25 18.797 1 98.38 437 LEU A N 1
ATOM 3494 C CA . LEU A 1 437 ? 3.93 39.531 18.797 1 98.38 437 LEU A CA 1
ATOM 3495 C C . LEU A 1 437 ? 4.77 39.938 17.594 1 98.38 437 LEU A C 1
ATOM 3497 O O . LEU A 1 437 ? 4.234 40.188 16.5 1 98.38 437 LEU A O 1
ATOM 3501 N N . SER A 1 438 ? 6.094 39.969 17.844 1 97.62 438 SER A N 1
ATOM 3502 C CA . SER A 1 438 ? 6.961 40.5 16.797 1 97.62 438 SER A CA 1
ATOM 3503 C C . SER A 1 438 ? 8.289 39.75 16.75 1 97.62 438 SER A C 1
ATOM 3505 O O . SER A 1 438 ? 8.727 39.188 17.75 1 97.62 438 SER A O 1
ATOM 3507 N N . THR A 1 439 ? 8.945 39.844 15.562 1 97.19 439 THR A N 1
ATOM 3508 C CA . THR A 1 439 ? 10.289 39.344 15.352 1 97.19 439 THR A CA 1
ATOM 3509 C C . THR A 1 439 ? 11.32 40.469 15.367 1 97.19 439 THR A C 1
ATOM 3511 O O . THR A 1 439 ? 12.414 40.312 14.82 1 97.19 439 THR A O 1
ATOM 3514 N N . GLU A 1 440 ? 10.984 41.531 15.922 1 96.25 440 GLU A N 1
ATOM 3515 C CA . GLU A 1 440 ? 11.812 42.719 15.844 1 96.25 440 GLU A CA 1
ATOM 3516 C C . GLU A 1 440 ? 13.234 42.438 16.328 1 96.25 440 GLU A C 1
ATOM 3518 O O . GLU A 1 440 ? 14.203 42.938 15.758 1 96.25 440 GLU A O 1
ATOM 3523 N N . VAL A 1 441 ? 13.391 41.625 17.359 1 94.88 441 VAL A N 1
ATOM 3524 C CA . VAL A 1 441 ? 14.719 41.312 17.891 1 94.88 441 VAL A CA 1
ATOM 3525 C C . VAL A 1 441 ? 15.469 40.406 16.922 1 94.88 441 VAL A C 1
ATOM 3527 O O . VAL A 1 441 ? 16.594 40.719 16.516 1 94.88 441 VAL A O 1
ATOM 3530 N N . ARG A 1 442 ? 14.906 39.281 16.625 1 93.25 442 ARG A N 1
ATOM 3531 C CA . ARG A 1 442 ? 15.43 38.312 15.656 1 93.25 442 ARG A CA 1
ATOM 3532 C C . ARG A 1 442 ? 14.305 37.5 15.023 1 93.25 442 ARG A C 1
ATOM 3534 O O . ARG A 1 442 ? 13.266 37.281 15.648 1 93.25 442 ARG A O 1
ATOM 3541 N N . ALA A 1 443 ? 14.578 37.031 13.789 1 93.56 443 ALA A N 1
ATOM 3542 C CA . ALA A 1 443 ? 13.586 36.219 13.086 1 93.56 443 ALA A CA 1
ATOM 3543 C C . ALA A 1 443 ? 13.25 34.938 13.875 1 93.56 443 ALA A C 1
ATOM 3545 O O . ALA A 1 443 ? 12.117 34.469 13.812 1 93.56 443 ALA A O 1
ATOM 3546 N N . ARG A 1 444 ? 14.195 34.469 14.656 1 95 444 ARG A N 1
ATOM 3547 C CA . ARG A 1 444 ? 14.031 33.188 15.359 1 95 444 ARG A CA 1
ATOM 3548 C C . ARG A 1 444 ? 13.414 33.406 16.734 1 95 444 ARG A C 1
ATOM 3550 O O . ARG A 1 444 ? 13.164 32.438 17.469 1 95 444 ARG A O 1
ATOM 3557 N N . SER A 1 445 ? 13.133 34.594 17.188 1 96.12 445 SER A N 1
ATOM 3558 C CA . SER A 1 445 ? 12.531 34.938 18.469 1 96.12 445 SER A CA 1
ATOM 3559 C C . SER A 1 445 ? 11.133 35.5 18.297 1 96.12 445 SER A C 1
ATOM 3561 O O . SER A 1 445 ? 10.711 35.812 17.172 1 96.12 445 SER A O 1
ATOM 3563 N N . ARG A 1 446 ? 10.344 35.562 19.391 1 98.31 446 ARG A N 1
ATOM 3564 C CA . ARG A 1 446 ? 9.023 36.188 19.469 1 98.31 446 ARG A CA 1
ATOM 3565 C C . ARG A 1 446 ? 8.852 36.938 20.781 1 98.31 446 ARG A C 1
ATOM 3567 O O . ARG A 1 446 ? 9.023 36.375 21.859 1 98.31 446 ARG A O 1
ATOM 3574 N N . HIS A 1 447 ? 8.602 38.219 20.609 1 98 447 HIS A N 1
ATOM 3575 C CA . HIS A 1 447 ? 8.406 39.031 21.812 1 98 447 HIS A CA 1
ATOM 3576 C C . HIS A 1 447 ? 7.074 39.781 21.766 1 98 447 HIS A C 1
ATOM 3578 O O . HIS A 1 447 ? 6.543 40.062 20.688 1 98 447 HIS A O 1
ATOM 3584 N N . LEU A 1 448 ? 6.555 39.969 22.953 1 98.06 448 LEU A N 1
ATOM 3585 C CA . LEU A 1 448 ? 5.309 40.719 23.109 1 98.06 448 LEU A CA 1
ATOM 3586 C C . LEU A 1 448 ? 5.57 42.219 23.062 1 98.06 448 LEU A C 1
ATOM 3588 O O . LEU A 1 448 ? 6.422 42.719 23.797 1 98.06 448 LEU A O 1
ATOM 3592 N N . TYR A 1 449 ? 4.824 42.938 22.219 1 97.56 449 TYR A N 1
ATOM 3593 C CA . TYR A 1 449 ? 4.938 44.375 22.078 1 97.56 449 TYR A CA 1
ATOM 3594 C C . TYR A 1 449 ? 3.576 45.062 22.234 1 97.56 449 TYR A C 1
ATOM 3596 O O . TYR A 1 449 ? 2.537 44.406 22.125 1 97.56 449 TYR A O 1
ATOM 3604 N N . SER A 1 450 ? 3.596 46.312 22.562 1 96.25 450 SER A N 1
ATOM 3605 C CA . SER A 1 450 ? 2.422 47.188 22.484 1 96.25 450 SER A CA 1
ATOM 3606 C C . SER A 1 450 ? 2.715 48.438 21.688 1 96.25 450 SER A C 1
ATOM 3608 O O . SER A 1 450 ? 3.863 48.906 21.609 1 96.25 450 SER A O 1
ATOM 3610 N N . VAL A 1 451 ? 1.722 48.938 21.031 1 96.5 451 VAL A N 1
ATOM 3611 C CA . VAL A 1 451 ? 1.821 50.188 20.297 1 96.5 451 VAL A CA 1
ATOM 3612 C C . VAL A 1 451 ? 0.516 50.969 20.438 1 96.5 451 VAL A C 1
ATOM 3614 O O . VAL A 1 451 ? -0.569 50.406 20.406 1 96.5 451 VAL A O 1
ATOM 3617 N N . SER A 1 452 ? 0.668 52.25 20.641 1 92.12 452 SER A N 1
ATOM 3618 C CA . SER A 1 452 ? -0.509 53.094 20.75 1 92.12 452 SER A CA 1
ATOM 3619 C C . SER A 1 452 ? -0.914 53.688 19.406 1 92.12 452 SER A C 1
ATOM 3621 O O . SER A 1 452 ? -0.056 54 18.578 1 92.12 452 SER A O 1
ATOM 3623 N N . MET A 1 453 ? -2.182 53.844 19.078 1 89.25 453 MET A N 1
ATOM 3624 C CA . MET A 1 453 ? -2.666 54.438 17.828 1 89.25 453 MET A CA 1
ATOM 3625 C C . MET A 1 453 ? -2.293 55.906 17.75 1 89.25 453 MET A C 1
ATOM 3627 O O . MET A 1 453 ? -2.115 56.438 16.656 1 89.25 453 MET A O 1
ATOM 3631 N N . GLY A 1 454 ? -2.145 56.594 18.812 1 80.88 454 GLY A N 1
ATOM 3632 C CA . GLY A 1 454 ? -1.787 58 18.828 1 80.88 454 GLY A CA 1
ATOM 3633 C C . GLY A 1 454 ? -0.307 58.25 18.594 1 80.88 454 GLY A C 1
ATOM 3634 O O . GLY A 1 454 ? 0.1 59.344 18.266 1 80.88 454 GLY A O 1
ATOM 3635 N N . SER A 1 455 ? 0.465 57.219 18.766 1 80.31 455 SER A N 1
ATOM 3636 C CA . SER A 1 455 ? 1.909 57.312 18.578 1 80.31 455 SER A CA 1
ATOM 3637 C C . SER A 1 455 ? 2.42 56.156 17.703 1 80.31 455 SER A C 1
ATOM 3639 O O . SER A 1 455 ? 3.174 55.312 18.188 1 80.31 455 SER A O 1
ATOM 3641 N N . ALA A 1 456 ? 2.115 56.312 16.484 1 77.38 456 ALA A N 1
ATOM 3642 C CA . ALA A 1 456 ? 2.492 55.25 15.547 1 77.38 456 ALA A CA 1
ATOM 3643 C C . ALA A 1 456 ? 4.008 55.094 15.469 1 77.38 456 ALA A C 1
ATOM 3645 O O . ALA A 1 456 ? 4.746 56.062 15.602 1 77.38 456 ALA A O 1
ATOM 3646 N N . GLN A 1 457 ? 4.457 53.938 15.5 1 82.81 457 GLN A N 1
ATOM 3647 C CA . GLN A 1 457 ? 5.852 53.531 15.305 1 82.81 457 GLN A CA 1
ATOM 3648 C C . GLN A 1 457 ? 6.617 53.562 16.625 1 82.81 457 GLN A C 1
ATOM 3650 O O . GLN A 1 457 ? 7.734 53.062 16.703 1 82.81 457 GLN A O 1
ATOM 3655 N N . ASP A 1 458 ? 5.891 54.125 17.672 1 87.5 458 ASP A N 1
ATOM 3656 C CA . ASP A 1 458 ? 6.508 54.062 18.984 1 87.5 458 ASP A CA 1
ATOM 3657 C C . ASP A 1 458 ? 6.035 52.844 19.781 1 87.5 458 ASP A C 1
ATOM 3659 O O . ASP A 1 458 ? 5.102 52.938 20.578 1 87.5 458 ASP A O 1
ATOM 3663 N N . ARG A 1 459 ? 6.695 51.719 19.594 1 92.31 459 ARG A N 1
ATOM 3664 C CA . ARG A 1 459 ? 6.273 50.469 20.219 1 92.31 459 ARG A CA 1
ATOM 3665 C C . ARG A 1 459 ? 7.125 50.156 21.438 1 92.31 459 ARG A C 1
ATOM 3667 O O . ARG A 1 459 ? 8.258 50.656 21.547 1 92.31 459 ARG A O 1
ATOM 3674 N N . THR A 1 460 ? 6.57 49.5 22.406 1 94 460 THR A N 1
ATOM 3675 C CA . THR A 1 460 ? 7.23 49.062 23.641 1 94 460 THR A CA 1
ATOM 3676 C C . THR A 1 460 ? 7.285 47.531 23.719 1 94 460 THR A C 1
ATOM 3678 O O . THR A 1 460 ? 6.27 46.875 23.547 1 94 460 THR A O 1
ATOM 3681 N N . CYS A 1 461 ? 8.492 47.062 23.938 1 95.62 461 CYS A N 1
ATOM 3682 C CA . CYS A 1 461 ? 8.633 45.625 24.141 1 95.62 461 CYS A CA 1
ATOM 3683 C C . CYS A 1 461 ? 8.328 45.25 25.578 1 95.62 461 CYS A C 1
ATOM 3685 O O . CYS A 1 461 ? 9.023 45.688 26.5 1 95.62 461 CYS A O 1
ATOM 3687 N N . LEU A 1 462 ? 7.34 44.438 25.797 1 94.94 462 LEU A N 1
ATOM 3688 C CA . LEU A 1 462 ? 6.871 44.094 27.141 1 94.94 462 LEU A CA 1
ATOM 3689 C C . LEU A 1 462 ? 7.598 42.875 27.688 1 94.94 462 LEU A C 1
ATOM 3691 O O . LEU A 1 462 ? 7.625 42.656 28.891 1 94.94 462 LEU A O 1
ATOM 3695 N N . SER A 1 463 ? 8.148 42.062 26.797 1 95.31 463 SER A N 1
ATOM 3696 C CA . SER A 1 463 ? 8.727 40.812 27.266 1 95.31 463 SER A CA 1
ATOM 3697 C C . SER A 1 463 ? 10.25 40.844 27.125 1 95.31 463 SER A C 1
ATOM 3699 O O . SER A 1 463 ? 10.93 39.906 27.594 1 95.31 463 SER A O 1
ATOM 3701 N N . CYS A 1 464 ? 10.836 41.844 26.469 1 94.44 464 CYS A N 1
ATOM 3702 C CA . CYS A 1 464 ? 12.281 41.875 26.25 1 94.44 464 CYS A CA 1
ATOM 3703 C C . CYS A 1 464 ? 13.031 41.969 27.578 1 94.44 464 CYS A C 1
ATOM 3705 O O . CYS A 1 464 ? 12.742 42.812 28.422 1 94.44 464 CYS A O 1
ATOM 3707 N N . GLY A 1 465 ? 13.953 41.031 27.75 1 90.38 465 GLY A N 1
ATOM 3708 C CA . GLY A 1 465 ? 14.812 41.031 28.922 1 90.38 465 GLY A CA 1
ATOM 3709 C C . GLY A 1 465 ? 14.086 40.656 30.203 1 90.38 465 GLY A C 1
ATOM 3710 O O . GLY A 1 465 ? 14.648 40.781 31.297 1 90.38 465 GLY A O 1
ATOM 3711 N N . LEU A 1 466 ? 12.82 40.281 30.172 1 90.81 466 LEU A N 1
ATOM 3712 C CA . LEU A 1 466 ? 12.008 40 31.344 1 90.81 466 LEU A CA 1
ATOM 3713 C C . LEU A 1 466 ? 12.531 38.781 32.094 1 90.81 466 LEU A C 1
ATOM 3715 O O . LEU A 1 466 ? 12.633 38.781 33.312 1 90.81 466 LEU A O 1
ATOM 3719 N N . TYR A 1 467 ? 12.75 37.688 31.375 1 89.44 467 TYR A N 1
ATOM 3720 C CA . TYR A 1 467 ? 13.289 36.469 31.953 1 89.44 467 TYR A CA 1
ATOM 3721 C C . TYR A 1 467 ? 14.578 36.062 31.266 1 89.44 467 TYR A C 1
ATOM 3723 O O . TYR A 1 467 ? 14.703 36.156 30.031 1 89.44 467 TYR A O 1
ATOM 3731 N N . PRO A 1 468 ? 15.469 35.594 32.125 1 89 468 PRO A N 1
ATOM 3732 C CA . PRO A 1 468 ? 16.688 35.094 31.5 1 89 468 PRO A CA 1
ATOM 3733 C C . PRO A 1 468 ? 16.438 33.844 30.656 1 89 468 PRO A C 1
ATOM 3735 O O . PRO A 1 468 ? 15.625 33 31.031 1 89 468 PRO A O 1
ATOM 3738 N N . ASN A 1 469 ? 17.047 33.75 29.609 1 89.69 469 ASN A N 1
ATOM 3739 C CA . ASN A 1 469 ? 17.047 32.594 28.719 1 89.69 469 ASN A CA 1
ATOM 3740 C C . ASN A 1 469 ? 15.648 32.312 28.156 1 89.69 469 ASN A C 1
ATOM 3742 O O . ASN A 1 469 ? 15.211 31.172 28.062 1 89.69 469 ASN A O 1
ATOM 3746 N N . CYS A 1 470 ? 14.797 33.281 28.031 1 94.81 470 CYS A N 1
ATOM 3747 C CA . CYS A 1 470 ? 13.523 33.188 27.328 1 94.81 470 CYS A CA 1
ATOM 3748 C C . CYS A 1 470 ? 13.422 34.25 26.234 1 94.81 470 CYS A C 1
ATOM 3750 O O . CYS A 1 470 ? 13.484 35.469 26.531 1 94.81 470 CYS A O 1
ATOM 3752 N N . THR A 1 471 ? 13.328 33.844 25.031 1 97.06 471 THR A N 1
ATOM 3753 C CA . THR A 1 471 ? 13.281 34.75 23.906 1 97.06 471 THR A CA 1
ATOM 3754 C C . THR A 1 471 ? 12.117 34.438 22.969 1 97.06 471 THR A C 1
ATOM 3756 O O . THR A 1 471 ? 11.984 35.031 21.906 1 97.06 471 THR A O 1
ATOM 3759 N N . PHE A 1 472 ? 11.32 33.5 23.297 1 97.88 472 PHE A N 1
ATOM 3760 C CA . PHE A 1 472 ? 10.148 33.125 22.5 1 97.88 472 PHE A CA 1
ATOM 3761 C C . PHE A 1 472 ? 8.891 33.125 23.359 1 97.88 472 PHE A C 1
ATOM 3763 O O . PHE A 1 472 ? 8.758 32.312 24.281 1 97.88 472 PHE A O 1
ATOM 3770 N N . TYR A 1 473 ? 7.961 34.031 23 1 98.06 473 TYR A N 1
ATOM 3771 C CA . TYR A 1 473 ? 6.82 34.25 23.875 1 98.06 473 TYR A CA 1
ATOM 3772 C C . TYR A 1 473 ? 5.508 34.125 23.125 1 98.06 473 TYR A C 1
ATOM 3774 O O . TYR A 1 473 ? 5.484 34.188 21.891 1 98.06 473 TYR A O 1
ATOM 3782 N N . ASP A 1 474 ? 4.457 33.812 23.797 1 97.75 474 ASP A N 1
ATOM 3783 C CA . ASP A 1 474 ? 3.057 33.969 23.422 1 97.75 474 ASP A CA 1
ATOM 3784 C C . ASP A 1 474 ? 2.256 34.625 24.547 1 97.75 474 ASP A C 1
ATOM 3786 O O . ASP A 1 474 ? 2.756 34.75 25.672 1 97.75 474 ASP A O 1
ATOM 3790 N N . ALA A 1 475 ? 1.049 35.094 24.219 1 97.62 475 ALA A N 1
ATOM 3791 C CA . ALA A 1 475 ? 0.269 35.75 25.266 1 97.62 475 ALA A CA 1
ATOM 3792 C C . ALA A 1 475 ? -1.224 35.688 24.953 1 97.62 475 ALA A C 1
ATOM 3794 O O . ALA A 1 475 ? -1.617 35.531 23.781 1 97.62 475 ALA A O 1
ATOM 3795 N N . THR A 1 476 ? -2.021 35.719 26.016 1 96.94 476 THR A N 1
ATOM 3796 C CA . THR A 1 476 ? -3.471 35.875 25.922 1 96.94 476 THR A CA 1
ATOM 3797 C C . THR A 1 476 ? -3.965 36.969 26.844 1 96.94 476 THR A C 1
ATOM 3799 O O . THR A 1 476 ? -3.438 37.125 27.953 1 96.94 476 THR A O 1
ATOM 3802 N N . PHE A 1 477 ? -4.973 37.719 26.422 1 96.94 477 PHE A N 1
ATOM 3803 C CA . PHE A 1 477 ? -5.426 38.875 27.172 1 96.94 477 PHE A CA 1
ATOM 3804 C C . PHE A 1 477 ? -6.844 38.656 27.688 1 96.94 477 PHE A C 1
ATOM 3806 O O . PHE A 1 477 ? -7.652 38 27.047 1 96.94 477 PHE A O 1
ATOM 3813 N N . SER A 1 478 ? -7.07 39.312 28.844 1 96.38 478 SER A N 1
ATOM 3814 C CA . SER A 1 478 ? -8.414 39.344 29.391 1 96.38 478 SER A CA 1
ATOM 3815 C C . SER A 1 478 ? -9.359 40.156 28.547 1 96.38 478 SER A C 1
ATOM 3817 O O . SER A 1 478 ? -8.922 40.875 27.641 1 96.38 478 SER A O 1
ATOM 3819 N N . LYS A 1 479 ? -10.648 40.094 28.812 1 93.06 479 LYS A N 1
ATOM 3820 C CA . LYS A 1 479 ? -11.664 40.719 27.969 1 93.06 479 LYS A CA 1
ATOM 3821 C C . LYS A 1 479 ? -11.5 42.25 27.938 1 93.06 479 LYS A C 1
ATOM 3823 O O . LYS A 1 479 ? -11.797 42.875 26.938 1 93.06 479 LYS A O 1
ATOM 3828 N N . ASN A 1 480 ? -10.977 42.844 29.047 1 92.44 480 ASN A N 1
ATOM 3829 C CA . ASN A 1 480 ? -10.789 44.281 29.078 1 92.44 480 ASN A CA 1
ATOM 3830 C C . ASN A 1 480 ? -9.32 44.688 28.953 1 92.44 480 ASN A C 1
ATOM 3832 O O . ASN A 1 480 ? -8.945 45.812 29.203 1 92.44 480 ASN A O 1
ATOM 3836 N N . GLN A 1 481 ? -8.492 43.688 28.688 1 94.75 481 GLN A N 1
ATOM 3837 C CA . GLN A 1 481 ? -7.07 43.812 28.375 1 94.75 481 GLN A CA 1
ATOM 3838 C C . GLN A 1 481 ? -6.305 44.344 29.594 1 94.75 481 GLN A C 1
ATOM 3840 O O . GLN A 1 481 ? -5.184 44.844 29.453 1 94.75 481 GLN A O 1
ATOM 3845 N N . LYS A 1 482 ? -6.895 44.219 30.75 1 93.94 482 LYS A N 1
ATOM 3846 C CA . LYS A 1 482 ? -6.207 44.688 31.953 1 93.94 482 LYS A CA 1
ATOM 3847 C C . LYS A 1 482 ? -5.227 43.625 32.469 1 93.94 482 LYS A C 1
ATOM 3849 O O . LYS A 1 482 ? -4.316 43.938 33.25 1 93.94 482 LYS A O 1
ATOM 3854 N N . TRP A 1 483 ? -5.527 42.438 32.094 1 95.25 483 TRP A N 1
ATOM 3855 C CA . TRP A 1 483 ? -4.656 41.312 32.469 1 95.25 483 TRP A CA 1
ATOM 3856 C C . TRP A 1 483 ? -4.246 40.5 31.234 1 95.25 483 TRP A C 1
ATOM 3858 O O . TRP A 1 483 ? -4.961 40.469 30.234 1 95.25 483 TRP A O 1
ATOM 3868 N N . TYR A 1 484 ? -3.096 39.875 31.312 1 96.06 484 TYR A N 1
ATOM 3869 C CA . TYR A 1 484 ? -2.684 38.938 30.266 1 96.06 484 TYR A CA 1
ATOM 3870 C C . TYR A 1 484 ? -1.79 37.844 30.844 1 96.06 484 TYR A C 1
ATOM 3872 O O . TYR A 1 484 ? -1.112 38.062 31.844 1 96.06 484 TYR A O 1
ATOM 3880 N N . THR A 1 485 ? -1.909 36.688 30.297 1 95.75 485 THR A N 1
ATOM 3881 C CA . THR A 1 485 ? -0.955 35.625 30.562 1 95.75 485 THR A CA 1
ATOM 3882 C C . THR A 1 485 ? 0.203 35.688 29.578 1 95.75 485 THR A C 1
ATOM 3884 O O . THR A 1 485 ? 0.002 35.938 28.391 1 95.75 485 THR A O 1
ATOM 3887 N N . LEU A 1 486 ? 1.378 35.531 30.062 1 96.38 486 LEU A N 1
ATOM 3888 C CA . LEU A 1 486 ? 2.592 35.469 29.266 1 96.38 486 LEU A CA 1
ATOM 3889 C C . LEU A 1 486 ? 3.223 34.094 29.297 1 96.38 486 LEU A C 1
ATOM 3891 O O . LEU A 1 486 ? 3.52 33.562 30.359 1 96.38 486 LEU A O 1
ATOM 3895 N N . HIS A 1 487 ? 3.342 33.531 28.141 1 97.06 487 HIS A N 1
ATOM 3896 C CA . HIS A 1 487 ? 3.916 32.188 27.984 1 97.06 487 HIS A CA 1
ATOM 3897 C C . HIS A 1 487 ? 5.344 32.281 27.453 1 97.06 487 HIS A C 1
ATOM 3899 O O . HIS A 1 487 ? 5.555 32.594 26.281 1 97.06 487 HIS A O 1
ATOM 3905 N N . CYS A 1 488 ? 6.305 32.125 28.344 1 97 488 CYS A N 1
ATOM 3906 C CA . CYS A 1 488 ? 7.672 31.906 27.891 1 97 488 CYS A CA 1
ATOM 3907 C C . CYS A 1 488 ? 7.852 30.484 27.359 1 97 488 CYS A C 1
ATOM 3909 O O . CYS A 1 488 ? 7.777 29.516 28.125 1 97 488 CYS A O 1
ATOM 3911 N N . LEU A 1 489 ? 8.141 30.328 26.109 1 97.44 489 LEU A N 1
ATOM 3912 C CA . LEU A 1 489 ? 8.133 29.016 25.484 1 97.44 489 LEU A CA 1
ATOM 3913 C C . LEU A 1 489 ? 9.547 28.516 25.234 1 97.44 489 LEU A C 1
ATOM 3915 O O . LEU A 1 489 ? 9.742 27.391 24.766 1 97.44 489 LEU A O 1
ATOM 3919 N N . GLY A 1 490 ? 10.609 29.328 25.562 1 95.44 490 GLY A N 1
ATOM 3920 C CA . GLY A 1 490 ? 11.984 28.859 25.453 1 95.44 490 GLY A CA 1
ATOM 3921 C C . GLY A 1 490 ? 12.969 29.969 25.141 1 95.44 490 GLY A C 1
ATOM 3922 O O . GLY A 1 490 ? 12.602 31.156 25.141 1 95.44 490 GLY A O 1
ATOM 3923 N N . PRO A 1 491 ? 14.141 29.531 24.875 1 94.81 491 PRO A N 1
ATOM 3924 C CA . PRO A 1 491 ? 14.641 28.188 24.594 1 94.81 491 PRO A CA 1
ATOM 3925 C C . PRO A 1 491 ? 14.781 27.328 25.844 1 94.81 491 PRO A C 1
ATOM 3927 O O . PRO A 1 491 ? 14.867 26.094 25.75 1 94.81 491 PRO A O 1
ATOM 3930 N N . ALA A 1 492 ? 14.875 27.906 27.047 1 94.81 492 ALA A N 1
ATOM 3931 C CA . ALA A 1 492 ? 14.891 27.141 28.297 1 94.81 492 ALA A CA 1
ATOM 3932 C C . ALA A 1 492 ? 13.5 26.594 28.609 1 94.81 492 ALA A C 1
ATOM 3934 O O . ALA A 1 492 ? 12.555 26.781 27.844 1 94.81 492 ALA A O 1
ATOM 3935 N N . VAL A 1 493 ? 13.422 25.859 29.766 1 96.69 493 VAL A N 1
ATOM 3936 C CA . VAL A 1 493 ? 12.164 25.25 30.172 1 96.69 493 VAL A CA 1
ATOM 3937 C C . VAL A 1 493 ? 11.078 26.312 30.266 1 96.69 493 VAL A C 1
ATOM 3939 O O . VAL A 1 493 ? 11.273 27.359 30.891 1 96.69 493 VAL A O 1
ATOM 3942 N N . PRO A 1 494 ? 9.875 26.109 29.703 1 96.81 494 PRO A N 1
ATOM 3943 C CA . PRO A 1 494 ? 8.789 27.094 29.625 1 96.81 494 PRO A CA 1
ATOM 3944 C C . PRO A 1 494 ? 8.234 27.469 31 1 96.81 494 PRO A C 1
ATOM 3946 O O . PRO A 1 494 ? 8.414 26.719 31.969 1 96.81 494 PRO A O 1
ATOM 3949 N N . ARG A 1 495 ? 7.605 28.609 31.062 1 95.5 495 ARG A N 1
ATOM 3950 C CA . ARG A 1 495 ? 6.863 29.078 32.219 1 95.5 495 ARG A CA 1
ATOM 3951 C C . ARG A 1 495 ? 5.684 29.953 31.812 1 95.5 495 ARG A C 1
ATOM 3953 O O . ARG A 1 495 ? 5.711 30.562 30.734 1 95.5 495 ARG A O 1
ATOM 3960 N N . VAL A 1 496 ? 4.66 29.953 32.562 1 95.25 496 VAL A N 1
ATOM 3961 C CA . VAL A 1 496 ? 3.486 30.781 32.312 1 95.25 496 VAL A CA 1
ATOM 3962 C C . VAL A 1 496 ? 3.258 31.703 33.5 1 95.25 496 VAL A C 1
ATOM 3964 O O . VAL A 1 496 ? 3.217 31.266 34.656 1 95.25 496 VAL A O 1
ATOM 3967 N N . THR A 1 497 ? 3.186 33 33.219 1 94.94 497 THR A N 1
ATOM 3968 C CA . THR A 1 497 ? 2.986 34 34.281 1 94.94 497 THR A CA 1
ATOM 3969 C C . THR A 1 497 ? 1.796 34.875 33.938 1 94.94 497 THR A C 1
ATOM 3971 O O . THR A 1 497 ? 1.375 34.969 32.781 1 94.94 497 THR A O 1
ATOM 3974 N N . LEU A 1 498 ? 1.2 35.406 34.969 1 95.25 498 LEU A N 1
ATOM 3975 C CA . LEU A 1 498 ? 0.091 36.344 34.875 1 95.25 498 LEU A CA 1
ATOM 3976 C C . LEU A 1 498 ? 0.559 37.781 35.156 1 95.25 498 LEU A C 1
ATOM 3978 O O . LEU A 1 498 ? 1.258 38.031 36.156 1 95.25 498 LEU A O 1
ATOM 3982 N N . HIS A 1 499 ? 0.22 38.719 34.281 1 95.12 499 HIS A N 1
ATOM 3983 C CA . HIS A 1 499 ? 0.654 40.094 34.375 1 95.12 499 HIS A CA 1
ATOM 3984 C C . HIS A 1 499 ? -0.531 41.062 34.25 1 95.12 499 HIS A C 1
ATOM 3986 O O . HIS A 1 499 ? -1.572 40.688 33.719 1 95.12 499 HIS A O 1
ATOM 3992 N N . SER A 1 500 ? -0.335 42.219 34.844 1 93.19 500 SER A N 1
ATOM 3993 C CA . SER A 1 500 ? -1.258 43.344 34.656 1 93.19 500 SER A CA 1
ATOM 3994 C C . SER A 1 500 ? -0.721 44.312 33.594 1 93.19 500 SER A C 1
ATOM 3996 O O . SER A 1 500 ? 0.482 44.562 33.562 1 93.19 500 SER A O 1
ATOM 3998 N N . THR A 1 501 ? -1.616 44.938 32.812 1 92.25 501 THR A N 1
ATOM 3999 C CA . THR A 1 501 ? -1.186 45.938 31.812 1 92.25 501 THR A CA 1
ATOM 4000 C C . THR A 1 501 ? -0.992 47.312 32.469 1 92.25 501 THR A C 1
ATOM 4002 O O . THR A 1 501 ? -0.386 48.188 31.859 1 92.25 501 THR A O 1
ATOM 4005 N N . THR A 1 502 ? -1.48 47.469 33.594 1 87.06 502 THR A N 1
ATOM 4006 C CA . THR A 1 502 ? -1.441 48.781 34.25 1 87.06 502 THR A CA 1
ATOM 4007 C C . THR A 1 502 ? -0.256 48.875 35.188 1 87.06 502 THR A C 1
ATOM 4009 O O . THR A 1 502 ? 0.174 49.969 35.562 1 87.06 502 THR A O 1
ATOM 4012 N N . ASP A 1 503 ? 0.151 47.781 35.625 1 81.31 503 ASP A N 1
ATOM 4013 C CA . ASP A 1 503 ? 1.3 47.781 36.5 1 81.31 503 ASP A CA 1
ATOM 4014 C C . ASP A 1 503 ? 2.611 47.812 35.719 1 81.31 503 ASP A C 1
ATOM 4016 O O . ASP A 1 503 ? 2.637 47.531 34.531 1 81.31 503 ASP A O 1
ATOM 4020 N N . GLU A 1 504 ? 3.518 48.281 36.5 1 77.12 504 GLU A N 1
ATOM 4021 C CA . GLU A 1 504 ? 4.852 48.188 35.906 1 77.12 504 GLU A CA 1
ATOM 4022 C C . GLU A 1 504 ? 5.207 46.75 35.594 1 77.12 504 GLU A C 1
ATOM 4024 O O . GLU A 1 504 ? 4.871 45.844 36.344 1 77.12 504 GLU A O 1
ATOM 4029 N N . ILE A 1 505 ? 5.797 46.688 34.438 1 72.31 505 ILE A N 1
ATOM 4030 C CA . ILE A 1 505 ? 6.176 45.375 33.969 1 72.31 505 ILE A CA 1
ATOM 4031 C C . ILE A 1 505 ? 6.988 44.656 35.031 1 72.31 505 ILE A C 1
ATOM 4033 O O . ILE A 1 505 ? 7.914 45.219 35.625 1 72.31 505 ILE A O 1
ATOM 4037 N N . GLY A 1 506 ? 6.605 43.469 35.344 1 69.88 506 GLY A N 1
ATOM 4038 C CA . GLY A 1 506 ? 7.344 42.656 36.281 1 69.88 506 GLY A CA 1
ATOM 4039 C C . GLY A 1 506 ? 6.859 42.812 37.719 1 69.88 506 GLY A C 1
ATOM 4040 O O . GLY A 1 506 ? 7.234 42.031 38.594 1 69.88 506 GLY A O 1
ATOM 4041 N N . ARG A 1 507 ? 6.098 43.781 37.875 1 72.38 507 ARG A N 1
ATOM 4042 C CA . ARG A 1 507 ? 5.574 43.969 39.219 1 72.38 507 ARG A CA 1
ATOM 4043 C C . ARG A 1 507 ? 4.348 43.094 39.469 1 72.38 507 ARG A C 1
ATOM 4045 O O . ARG A 1 507 ? 3.457 43.031 38.625 1 72.38 507 ARG A O 1
ATOM 4052 N N . LYS A 1 508 ? 4.27 42.406 40.562 1 74.38 508 LYS A N 1
ATOM 4053 C CA . LYS A 1 508 ? 3.139 41.594 41 1 74.38 508 LYS A CA 1
ATOM 4054 C C . LYS A 1 508 ? 2.818 40.469 40.031 1 74.38 508 LYS A C 1
ATOM 4056 O O . LYS A 1 508 ? 1.683 40.375 39.562 1 74.38 508 LYS A O 1
ATOM 4061 N N . VAL A 1 509 ? 3.771 39.781 39.688 1 86.88 509 VAL A N 1
ATOM 4062 C CA . VAL A 1 509 ? 3.637 38.688 38.719 1 86.88 509 VAL A CA 1
ATOM 4063 C C . VAL A 1 509 ? 3.262 37.406 39.469 1 86.88 509 VAL A C 1
ATOM 4065 O O . VAL A 1 509 ? 3.848 37.094 40.5 1 86.88 509 VAL A O 1
ATOM 4068 N N . VAL A 1 510 ? 2.219 36.75 39.031 1 91.06 510 VAL A N 1
ATOM 4069 C CA . VAL A 1 510 ? 1.826 35.438 39.531 1 91.06 510 VAL A CA 1
ATOM 4070 C C . VAL A 1 510 ? 2.287 34.375 38.562 1 91.06 510 VAL A C 1
ATOM 4072 O O . VAL A 1 510 ? 2.021 34.438 37.375 1 91.06 510 VAL A O 1
ATOM 4075 N N . THR A 1 511 ? 2.998 33.406 39.156 1 92.06 511 THR A N 1
ATOM 4076 C CA . THR A 1 511 ? 3.398 32.281 38.344 1 92.06 511 THR A CA 1
ATOM 4077 C C . THR A 1 511 ? 2.301 31.203 38.312 1 92.06 511 THR A C 1
ATOM 4079 O O . THR A 1 511 ? 1.964 30.625 39.344 1 92.06 511 THR A O 1
ATOM 4082 N N . LEU A 1 512 ? 1.768 31 37.094 1 91.38 512 LEU A N 1
ATOM 4083 C CA . LEU A 1 512 ? 0.718 30 36.969 1 91.38 512 LEU A CA 1
ATOM 4084 C C . LEU A 1 512 ? 1.315 28.609 36.781 1 91.38 512 LEU A C 1
ATOM 4086 O O . LEU A 1 512 ? 0.758 27.625 37.281 1 91.38 512 LEU A O 1
ATOM 4090 N N . GLU A 1 513 ? 2.363 28.469 36.062 1 92.44 513 GLU A N 1
ATOM 4091 C CA . GLU A 1 513 ? 3.096 27.219 35.844 1 92.44 513 GLU A CA 1
ATOM 4092 C C . GLU A 1 513 ? 4.594 27.484 35.688 1 92.44 513 GLU A C 1
ATOM 4094 O O . GLU A 1 513 ? 5.027 28.156 34.75 1 92.44 513 GLU A O 1
ATOM 4099 N N . SER A 1 514 ? 5.41 26.922 36.562 1 92.62 514 SER A N 1
ATOM 4100 C CA . SER A 1 514 ? 6.852 27.156 36.562 1 92.62 514 SER A CA 1
ATOM 4101 C C . SER A 1 514 ? 7.594 26 35.875 1 92.62 514 SER A C 1
ATOM 4103 O O . SER A 1 514 ? 8.75 26.156 35.469 1 92.62 514 SER A O 1
ATOM 4105 N N . ASN A 1 515 ? 6.984 24.859 35.781 1 95.06 515 ASN A N 1
ATOM 4106 C CA . ASN A 1 515 ? 7.625 23.625 35.312 1 95.06 515 ASN A CA 1
ATOM 4107 C C . ASN A 1 515 ? 8.883 23.328 36.125 1 95.06 515 ASN A C 1
ATOM 4109 O O . ASN A 1 515 ? 9.922 23 35.562 1 95.06 515 ASN A O 1
ATOM 4113 N N . GLY A 1 516 ? 8.719 23.469 37.438 1 95.25 516 GLY A N 1
ATOM 4114 C CA . GLY A 1 516 ? 9.859 23.297 38.312 1 95.25 516 GLY A CA 1
ATOM 4115 C C . GLY A 1 516 ? 10.445 21.906 38.281 1 95.25 516 GLY A C 1
ATOM 4116 O O . GLY A 1 516 ? 11.664 21.734 38.281 1 95.25 516 GLY A O 1
ATOM 4117 N N . VAL A 1 517 ? 9.586 20.938 38.219 1 95.38 517 VAL A N 1
ATOM 4118 C CA . VAL A 1 517 ? 10.031 19.547 38.188 1 95.38 517 VAL A CA 1
ATOM 4119 C C . VAL A 1 517 ? 10.805 19.297 36.875 1 95.38 517 VAL A C 1
ATOM 4121 O O . VAL A 1 517 ? 11.867 18.672 36.906 1 95.38 517 VAL A O 1
ATOM 4124 N N . LEU A 1 518 ? 10.25 19.75 35.812 1 96.75 518 LEU A N 1
ATOM 4125 C CA . LEU A 1 518 ? 10.906 19.594 34.5 1 96.75 518 LEU A CA 1
ATOM 4126 C C . LEU A 1 518 ? 12.242 20.328 34.469 1 96.75 518 LEU A C 1
ATOM 4128 O O . LEU A 1 518 ? 13.219 19.812 33.938 1 96.75 518 LEU A O 1
ATOM 4132 N N . ARG A 1 519 ? 12.328 21.5 35.062 1 96.25 519 ARG A N 1
ATOM 4133 C CA . ARG A 1 519 ? 13.547 22.297 35.094 1 96.25 519 ARG A CA 1
ATOM 4134 C C . ARG A 1 519 ? 14.664 21.562 35.844 1 96.25 519 ARG A C 1
ATOM 4136 O O . ARG A 1 519 ? 15.812 21.547 35.375 1 96.25 519 ARG A O 1
ATOM 4143 N N . LYS A 1 520 ? 14.305 20.969 36.938 1 96.88 520 LYS A N 1
ATOM 4144 C CA . LYS A 1 520 ? 15.273 20.203 37.688 1 96.88 520 LYS A CA 1
ATOM 4145 C C . LYS A 1 520 ? 15.75 18.984 36.906 1 96.88 520 LYS A C 1
ATOM 4147 O O . LYS A 1 520 ? 16.938 18.641 36.938 1 96.88 520 LYS A O 1
ATOM 4152 N N . ARG A 1 521 ? 14.812 18.391 36.25 1 96.81 521 ARG A N 1
ATOM 4153 C CA . ARG A 1 521 ? 15.148 17.219 35.438 1 96.81 521 ARG A CA 1
ATOM 4154 C C . ARG A 1 521 ? 16.109 17.562 34.312 1 96.81 521 ARG A C 1
ATOM 4156 O O . ARG A 1 521 ? 17.078 16.844 34.094 1 96.81 521 ARG A O 1
ATOM 4163 N N . VAL A 1 522 ? 15.82 18.625 33.625 1 97 522 VAL A N 1
ATOM 4164 C CA . VAL A 1 522 ? 16.672 19.062 32.531 1 97 522 VAL A CA 1
ATOM 4165 C C . VAL A 1 522 ? 18.062 19.406 33.031 1 97 522 VAL A C 1
ATOM 4167 O O . VAL A 1 522 ? 19.062 19.047 32.438 1 97 522 VAL A O 1
ATOM 4170 N N . SER A 1 523 ? 18.172 20.078 34.219 1 95.12 523 SER A N 1
ATOM 4171 C CA . SER A 1 523 ? 19.438 20.484 34.812 1 95.12 523 SER A CA 1
ATOM 4172 C C . SER A 1 523 ? 20.266 19.266 35.219 1 95.12 523 SER A C 1
ATOM 4174 O O . SER A 1 523 ? 21.484 19.328 35.281 1 95.12 523 SER A O 1
ATOM 4176 N N . ALA A 1 524 ? 19.562 18.203 35.438 1 96.56 524 ALA A N 1
ATOM 4177 C CA . ALA A 1 524 ? 20.219 17 35.906 1 96.56 524 ALA A CA 1
ATOM 4178 C C . ALA A 1 524 ? 20.5 16.031 34.781 1 96.56 524 ALA A C 1
ATOM 4180 O O . ALA A 1 524 ? 20.781 14.852 35 1 96.56 524 ALA A O 1
ATOM 4181 N N . THR A 1 525 ? 20.344 16.438 33.625 1 96.94 525 THR A N 1
ATOM 4182 C CA . THR A 1 525 ? 20.547 15.617 32.438 1 96.94 525 THR A CA 1
ATOM 4183 C C . THR A 1 525 ? 21.594 16.234 31.516 1 96.94 525 THR A C 1
ATOM 4185 O O . THR A 1 525 ? 21.734 17.453 31.469 1 96.94 525 THR A O 1
ATOM 4188 N N . GLN A 1 526 ? 22.422 15.367 30.875 1 96.81 526 GLN A N 1
ATOM 4189 C CA . GLN A 1 526 ? 23.328 15.867 29.844 1 96.81 526 GLN A CA 1
ATOM 4190 C C . GLN A 1 526 ? 22.547 16.422 28.641 1 96.81 526 GLN A C 1
ATOM 4192 O O . GLN A 1 526 ? 22.391 15.734 27.625 1 96.81 526 GLN A O 1
ATOM 4197 N N . TRP A 1 527 ? 22.172 17.641 28.844 1 96.38 527 TRP A N 1
ATOM 4198 C CA . TRP A 1 527 ? 21.344 18.312 27.859 1 96.38 527 TRP A CA 1
ATOM 4199 C C . TRP A 1 527 ? 22.188 18.938 26.766 1 96.38 527 TRP A C 1
ATOM 4201 O O . TRP A 1 527 ? 23.266 19.469 27.031 1 96.38 527 TRP A O 1
ATOM 4211 N N . PRO A 1 528 ? 21.75 18.938 25.484 1 96.56 528 PRO A N 1
ATOM 4212 C CA . PRO A 1 528 ? 22.516 19.562 24.406 1 96.56 528 PRO A CA 1
ATOM 4213 C C . PRO A 1 528 ? 22.578 21.094 24.547 1 96.56 528 PRO A C 1
ATOM 4215 O O . PRO A 1 528 ? 21.781 21.672 25.281 1 96.56 528 PRO A O 1
ATOM 4218 N N . THR A 1 529 ? 23.547 21.609 23.828 1 95.12 529 THR A N 1
ATOM 4219 C CA . THR A 1 529 ? 23.625 23.062 23.734 1 95.12 529 THR A CA 1
ATOM 4220 C C . THR A 1 529 ? 23.281 23.547 22.328 1 95.12 529 THR A C 1
ATOM 4222 O O . THR A 1 529 ? 23.438 22.797 21.359 1 95.12 529 THR A O 1
ATOM 4225 N N . TYR A 1 530 ? 22.781 24.766 22.234 1 95.25 530 TYR A N 1
ATOM 4226 C CA . TYR A 1 530 ? 22.359 25.328 20.969 1 95.25 530 TYR A CA 1
ATOM 4227 C C . TYR A 1 530 ? 23.312 26.422 20.5 1 95.25 530 TYR A C 1
ATOM 4229 O O . TYR A 1 530 ? 23.719 27.266 21.297 1 95.25 530 TYR A O 1
ATOM 4237 N N . ARG A 1 531 ? 23.734 26.266 19.281 1 96.06 531 ARG A N 1
ATOM 4238 C CA . ARG A 1 531 ? 24.562 27.281 18.641 1 96.06 531 ARG A CA 1
ATOM 4239 C C . ARG A 1 531 ? 23.906 27.766 17.344 1 96.06 531 ARG A C 1
ATOM 4241 O O . ARG A 1 531 ? 23.312 26.969 16.609 1 96.06 531 ARG A O 1
ATOM 4248 N N . TYR A 1 532 ? 24 29.062 17.125 1 95.19 532 TYR A N 1
ATOM 4249 C CA . TYR A 1 532 ? 23.438 29.641 15.914 1 95.19 532 TYR A CA 1
ATOM 4250 C C . TYR A 1 532 ? 24.516 30.219 15.008 1 95.19 532 TYR A C 1
ATOM 4252 O O . TYR A 1 532 ? 25.516 30.75 15.5 1 95.19 532 TYR A O 1
ATOM 4260 N N . ARG A 1 533 ? 24.297 30 13.734 1 94.5 533 ARG A N 1
ATOM 4261 C CA . ARG A 1 533 ? 25.203 30.531 12.719 1 94.5 533 ARG A CA 1
ATOM 4262 C C . ARG A 1 533 ? 24.438 31.203 11.594 1 94.5 533 ARG A C 1
ATOM 4264 O O . ARG A 1 533 ? 23.266 30.875 11.352 1 94.5 533 ARG A O 1
ATOM 4271 N N . ASP A 1 534 ? 25.078 32.188 11.039 1 92.38 534 ASP A N 1
ATOM 4272 C CA . ASP A 1 534 ? 24.453 32.875 9.906 1 92.38 534 ASP A CA 1
ATOM 4273 C C . ASP A 1 534 ? 25.25 32.656 8.625 1 92.38 534 ASP A C 1
ATOM 4275 O O . ASP A 1 534 ? 26.469 32.5 8.664 1 92.38 534 ASP A O 1
ATOM 4279 N N . TYR A 1 535 ? 24.562 32.531 7.602 1 94.62 535 TYR A N 1
ATOM 4280 C CA . TYR A 1 535 ? 25.141 32.406 6.262 1 94.62 535 TYR A CA 1
ATOM 4281 C C . TYR A 1 535 ? 24.531 33.406 5.312 1 94.62 535 TYR A C 1
ATOM 4283 O O . TYR A 1 535 ? 23.328 33.719 5.395 1 94.62 535 TYR A O 1
ATOM 4291 N N . THR A 1 536 ? 25.391 33.938 4.434 1 91.12 536 THR A N 1
ATOM 4292 C CA . THR A 1 536 ? 24.906 34.938 3.465 1 91.12 536 THR A CA 1
ATOM 4293 C C . THR A 1 536 ? 24.797 34.312 2.074 1 91.12 536 THR A C 1
ATOM 4295 O O . THR A 1 536 ? 25.766 33.719 1.576 1 91.12 536 THR A O 1
ATOM 4298 N N . ILE A 1 537 ? 23.625 34.344 1.551 1 89.81 537 ILE A N 1
ATOM 4299 C CA . ILE A 1 537 ? 23.359 33.938 0.184 1 89.81 537 ILE A CA 1
ATOM 4300 C C . ILE A 1 537 ? 22.781 35.094 -0.62 1 89.81 537 ILE A C 1
ATOM 4302 O O . ILE A 1 537 ? 21.719 35.625 -0.273 1 89.81 537 ILE A O 1
ATOM 4306 N N . ASP A 1 538 ? 23.391 35.5 -1.701 1 82.81 538 ASP A N 1
ATOM 4307 C CA . ASP A 1 538 ? 22.938 36.562 -2.6 1 82.81 538 ASP A CA 1
ATOM 4308 C C . ASP A 1 538 ? 22.578 37.844 -1.823 1 82.81 538 ASP A C 1
ATOM 4310 O O . ASP A 1 538 ? 21.516 38.406 -2.02 1 82.81 538 ASP A O 1
ATOM 4314 N N . GLY A 1 539 ? 23.312 38.156 -0.821 1 81.5 539 GLY A N 1
ATOM 4315 C CA . GLY A 1 539 ? 23.172 39.438 -0.114 1 81.5 539 GLY A CA 1
ATOM 4316 C C . GLY A 1 539 ? 22.234 39.344 1.073 1 81.5 539 GLY A C 1
ATOM 4317 O O . GLY A 1 539 ? 22.109 40.312 1.84 1 81.5 539 GLY A O 1
ATOM 4318 N N . ASN A 1 540 ? 21.578 38.25 1.298 1 86.75 540 ASN A N 1
ATOM 4319 C CA . ASN A 1 540 ? 20.688 38.062 2.438 1 86.75 540 ASN A CA 1
ATOM 4320 C C . ASN A 1 540 ? 21.266 37.094 3.455 1 86.75 540 ASN A C 1
ATOM 4322 O O . ASN A 1 540 ? 21.906 36.125 3.082 1 86.75 540 ASN A O 1
ATOM 4326 N N . THR A 1 541 ? 21.031 37.438 4.672 1 89.12 541 THR A N 1
ATOM 4327 C CA . THR A 1 541 ? 21.547 36.594 5.75 1 89.12 541 THR A CA 1
ATOM 4328 C C . THR A 1 541 ? 20.469 35.625 6.23 1 89.12 541 THR A C 1
ATOM 4330 O O . THR A 1 541 ? 19.328 36 6.457 1 89.12 541 THR A O 1
ATOM 4333 N N . TYR A 1 542 ? 20.875 34.344 6.34 1 94 542 TYR A N 1
ATOM 4334 C CA . TYR A 1 542 ? 20.016 33.281 6.816 1 94 542 TYR A CA 1
ATOM 4335 C C . TYR A 1 542 ? 20.625 32.594 8.039 1 94 542 TYR A C 1
ATOM 4337 O O . TYR A 1 542 ? 21.812 32.781 8.344 1 94 542 TYR A O 1
ATOM 4345 N N . TRP A 1 543 ? 19.797 31.859 8.742 1 91.75 543 TRP A N 1
ATOM 4346 C CA . TRP A 1 543 ? 20.25 31.359 10.039 1 91.75 543 TRP A CA 1
ATOM 4347 C C . TRP A 1 543 ? 20.219 29.828 10.078 1 91.75 543 TRP A C 1
ATOM 4349 O O . TRP A 1 543 ? 19.312 29.203 9.531 1 91.75 543 TRP A O 1
ATOM 4359 N N . ALA A 1 544 ? 21.219 29.312 10.727 1 97 544 ALA A N 1
ATOM 4360 C CA . ALA A 1 544 ? 21.281 27.891 11.039 1 97 544 ALA A CA 1
ATOM 4361 C C . ALA A 1 544 ? 21.312 27.656 12.547 1 97 544 ALA A C 1
ATOM 4363 O O . ALA A 1 544 ? 21.891 28.453 13.297 1 97 544 ALA A O 1
ATOM 4364 N N . GLU A 1 545 ? 20.609 26.672 12.961 1 97.94 545 GLU A N 1
ATOM 4365 C CA . GLU A 1 545 ? 20.672 26.203 14.336 1 97.94 545 GLU A CA 1
ATOM 4366 C C . GLU A 1 545 ? 21.422 24.875 14.422 1 97.94 545 GLU A C 1
ATOM 4368 O O . GLU A 1 545 ? 21.125 23.938 13.664 1 97.94 545 GLU A O 1
ATOM 4373 N N . MET A 1 546 ? 22.391 24.812 15.305 1 98.25 546 MET A N 1
ATOM 4374 C CA . MET A 1 546 ? 23.141 23.578 15.562 1 98.25 546 MET A CA 1
ATOM 4375 C C . MET A 1 546 ? 22.906 23.094 16.984 1 98.25 546 MET A C 1
ATOM 4377 O O . MET A 1 546 ? 23.109 23.828 17.938 1 98.25 546 MET A O 1
ATOM 4381 N N . ILE A 1 547 ? 22.469 21.922 17.109 1 98.38 547 ILE A N 1
ATOM 4382 C CA . ILE A 1 547 ? 22.328 21.25 18.391 1 98.38 547 ILE A CA 1
ATOM 4383 C C . ILE A 1 547 ? 23.562 20.375 18.656 1 98.38 547 ILE A C 1
ATOM 4385 O O . ILE A 1 547 ? 23.781 19.391 17.953 1 98.38 547 ILE A O 1
ATOM 4389 N N . LEU A 1 548 ? 24.312 20.75 19.672 1 98.19 548 LEU A N 1
ATOM 4390 C CA . LEU A 1 548 ? 25.609 20.141 19.906 1 98.19 548 LEU A CA 1
ATOM 4391 C C . LEU A 1 548 ? 25.562 19.141 21.062 1 98.19 548 LEU A C 1
ATOM 4393 O O . LEU A 1 548 ? 24.812 19.344 22.016 1 98.19 548 LEU A O 1
ATOM 4397 N N . PRO A 1 549 ? 26.344 18.109 20.938 1 97.56 549 PRO A N 1
ATOM 4398 C CA . PRO A 1 549 ? 26.438 17.172 22.062 1 97.56 549 PRO A CA 1
ATOM 4399 C C . PRO A 1 549 ? 26.891 17.859 23.359 1 97.56 549 PRO A C 1
ATOM 4401 O O . PRO A 1 549 ? 27.625 18.844 23.312 1 97.56 549 PRO A O 1
ATOM 4404 N N . PRO A 1 550 ? 26.438 17.297 24.531 1 95.69 550 PRO A N 1
ATOM 4405 C CA . PRO A 1 550 ? 26.781 17.922 25.812 1 95.69 550 PRO A CA 1
ATOM 4406 C C . PRO A 1 550 ? 28.297 17.969 26.062 1 95.69 550 PRO A C 1
ATOM 4408 O O . PRO A 1 550 ? 28.781 18.906 26.703 1 95.69 550 PRO A O 1
ATOM 4411 N N . ASP A 1 551 ? 29.047 17.062 25.562 1 92.06 551 ASP A N 1
ATOM 4412 C CA . ASP A 1 551 ? 30.5 17.016 25.75 1 92.06 551 ASP A CA 1
ATOM 4413 C C . ASP A 1 551 ? 31.219 17.516 24.5 1 92.06 551 ASP A C 1
ATOM 4415 O O . ASP A 1 551 ? 32.312 17.062 24.203 1 92.06 551 ASP A O 1
ATOM 4419 N N . PHE A 1 552 ? 30.594 18.438 23.891 1 96 552 PHE A N 1
ATOM 4420 C CA . PHE A 1 552 ? 31.125 18.953 22.641 1 96 552 PHE A CA 1
ATOM 4421 C C . PHE A 1 552 ? 32.531 19.516 22.844 1 96 552 PHE A C 1
ATOM 4423 O O . PHE A 1 552 ? 32.812 20.172 23.844 1 96 552 PHE A O 1
ATOM 4430 N N . SER A 1 553 ? 33.375 19.203 21.875 1 95.31 553 SER A N 1
ATOM 4431 C CA . SER A 1 553 ? 34.75 19.734 21.781 1 95.31 553 SER A CA 1
ATOM 4432 C C . SER A 1 553 ? 35.094 20.094 20.359 1 95.31 553 SER A C 1
ATOM 4434 O O . SER A 1 553 ? 34.844 19.344 19.422 1 95.31 553 SER A O 1
ATOM 4436 N N . GLU A 1 554 ? 35.781 21.219 20.219 1 95.19 554 GLU A N 1
ATOM 4437 C CA . GLU A 1 554 ? 36.188 21.656 18.891 1 95.19 554 GLU A CA 1
ATOM 4438 C C . GLU A 1 554 ? 37.281 20.75 18.328 1 95.19 554 GLU A C 1
ATOM 4440 O O . GLU A 1 554 ? 37.531 20.766 17.125 1 95.19 554 GLU A O 1
ATOM 4445 N N . ASP A 1 555 ? 37.844 19.953 19.188 1 94 555 ASP A N 1
ATOM 4446 C CA . ASP A 1 555 ? 38.969 19.109 18.781 1 94 555 ASP A CA 1
ATOM 4447 C C . ASP A 1 555 ? 38.5 17.719 18.328 1 94 555 ASP A C 1
ATOM 4449 O O . ASP A 1 555 ? 39.281 16.906 17.859 1 94 555 ASP A O 1
ATOM 4453 N N . SER A 1 556 ? 37.25 17.547 18.438 1 94.81 556 SER A N 1
ATOM 4454 C CA . SER A 1 556 ? 36.656 16.281 18.016 1 94.81 556 SER A CA 1
ATOM 4455 C C . SER A 1 556 ? 36 16.391 16.641 1 94.81 556 SER A C 1
ATOM 4457 O O . SER A 1 556 ? 35.875 17.484 16.094 1 94.81 556 SER A O 1
ATOM 4459 N N . LYS A 1 557 ? 35.719 15.188 16.031 1 96 557 LYS A N 1
ATOM 4460 C CA . LYS A 1 557 ? 34.969 15.133 14.773 1 96 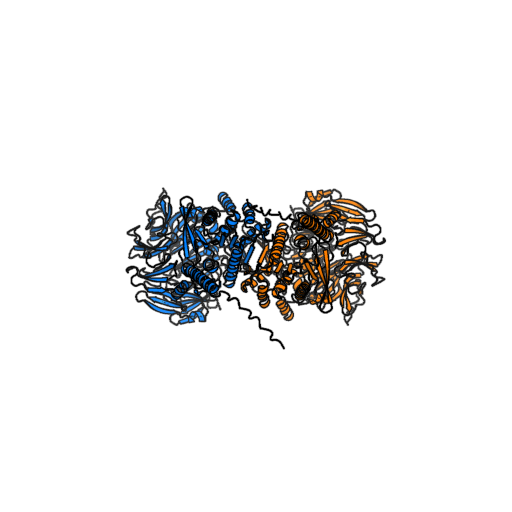557 LYS A CA 1
ATOM 4461 C C . LYS A 1 557 ? 33.594 14.492 14.969 1 96 557 LYS A C 1
ATOM 4463 O O . LYS A 1 557 ? 33.5 13.406 15.539 1 96 557 LYS A O 1
ATOM 4468 N N . TYR A 1 558 ? 32.625 15.188 14.492 1 97.75 558 TYR A N 1
ATOM 4469 C CA . TYR A 1 558 ? 31.25 14.742 14.734 1 97.75 558 TYR A CA 1
ATOM 4470 C C . TYR A 1 558 ? 30.531 14.484 13.414 1 97.75 558 TYR A C 1
ATOM 4472 O O . TYR A 1 558 ? 30.75 15.188 12.43 1 97.75 558 TYR A O 1
ATOM 4480 N N . PRO A 1 559 ? 29.656 13.398 13.367 1 98.06 559 PRO A N 1
ATOM 4481 C CA . PRO A 1 559 ? 28.672 13.344 12.281 1 98.06 559 PRO A CA 1
ATOM 4482 C C . PRO A 1 559 ? 27.641 14.461 12.359 1 98.06 559 PRO A C 1
ATOM 4484 O O . PRO A 1 559 ? 27.391 15.008 13.445 1 98.06 559 PRO A O 1
ATOM 4487 N N . VAL A 1 560 ? 27.062 14.797 11.219 1 98.56 560 VAL A N 1
ATOM 4488 C CA . VAL A 1 560 ? 26.062 15.859 11.156 1 98.56 560 VAL A CA 1
ATOM 4489 C C . VAL A 1 560 ? 24.812 15.352 10.461 1 98.56 560 VAL A C 1
ATOM 4491 O O . VAL A 1 560 ? 24.891 14.648 9.453 1 98.56 560 VAL A O 1
ATOM 4494 N N . LEU A 1 561 ? 23.719 15.586 11.055 1 98.81 561 LEU A N 1
ATOM 4495 C CA . LEU A 1 561 ? 22.422 15.32 10.43 1 98.81 561 LEU A CA 1
ATOM 4496 C C . LEU A 1 561 ? 21.656 16.609 10.188 1 98.81 561 LEU A C 1
ATOM 4498 O O . LEU A 1 561 ? 21.359 17.344 11.141 1 98.81 561 LEU A O 1
ATOM 4502 N N . LEU A 1 562 ? 21.391 16.906 8.93 1 98.81 562 LEU A N 1
ATOM 4503 C CA . LEU A 1 562 ? 20.516 18.031 8.609 1 98.81 562 LEU A CA 1
ATOM 4504 C C . LEU A 1 562 ? 19.047 17.656 8.789 1 98.81 562 LEU A C 1
ATOM 4506 O O . LEU A 1 562 ? 18.594 16.641 8.258 1 98.81 562 LEU A O 1
ATOM 4510 N N . ASP A 1 563 ? 18.359 18.375 9.641 1 98.62 563 ASP A N 1
ATOM 4511 C CA . ASP A 1 563 ? 16.922 18.297 9.828 1 98.62 563 ASP A CA 1
ATOM 4512 C C . ASP A 1 563 ? 16.203 19.406 9.055 1 98.62 563 ASP A C 1
ATOM 4514 O O . ASP A 1 563 ? 16.172 20.547 9.484 1 98.62 563 ASP A O 1
ATOM 4518 N N . VAL A 1 564 ? 15.461 18.984 7.922 1 98.25 564 VAL A N 1
ATOM 4519 C CA . VAL A 1 564 ? 15 20.016 6.984 1 98.25 564 VAL A CA 1
ATOM 4520 C C . VAL A 1 564 ? 13.477 20 6.902 1 98.25 564 VAL A C 1
ATOM 4522 O O . VAL A 1 564 ? 12.859 18.938 7.016 1 98.25 564 VAL A O 1
ATOM 4525 N N . TYR A 1 565 ? 12.852 21.094 6.809 1 96.81 565 TYR A N 1
ATOM 4526 C CA . TYR A 1 565 ? 11.5 21.234 6.289 1 96.81 565 TYR A CA 1
ATOM 4527 C C . TYR A 1 565 ? 11.492 22 4.969 1 96.81 565 TYR A C 1
ATOM 4529 O O . TYR A 1 565 ? 11.641 21.391 3.9 1 96.81 565 TYR A O 1
ATOM 4537 N N . GLY A 1 566 ? 11.711 23.328 4.949 1 95.06 566 GLY A N 1
ATOM 4538 C CA . GLY A 1 566 ? 12.008 24.062 3.73 1 95.06 566 GLY A CA 1
ATOM 4539 C C . GLY A 1 566 ? 10.758 24.531 3.01 1 95.06 566 GLY A C 1
ATOM 4540 O O . GLY A 1 566 ? 10.844 25.172 1.96 1 95.06 566 GLY A O 1
ATOM 4541 N N . GLY A 1 567 ? 9.508 24.297 3.516 1 97.19 567 GLY A N 1
ATOM 4542 C CA . GLY A 1 567 ? 8.281 24.75 2.875 1 97.19 567 GLY A CA 1
ATOM 4543 C C . GLY A 1 567 ? 8.062 26.25 2.98 1 97.19 567 GLY A C 1
ATOM 4544 O O . GLY A 1 567 ? 8.672 26.906 3.828 1 97.19 567 GLY A O 1
ATOM 4545 N N . PRO A 1 568 ? 7.238 26.797 2.121 1 97.44 568 PRO A N 1
ATOM 4546 C CA . PRO A 1 568 ? 7.016 28.25 2.119 1 97.44 568 PRO A CA 1
ATOM 4547 C C . PRO A 1 568 ? 6.484 28.766 3.453 1 97.44 568 PRO A C 1
ATOM 4549 O O . PRO A 1 568 ? 5.453 28.297 3.938 1 97.44 568 PRO A O 1
ATOM 4552 N N . GLY A 1 569 ? 7.184 29.688 4.027 1 96.31 569 GLY A N 1
ATOM 4553 C CA . GLY A 1 569 ? 6.73 30.375 5.219 1 96.31 569 GLY A CA 1
ATOM 4554 C C . GLY A 1 569 ? 6.969 29.594 6.496 1 96.31 569 GLY A C 1
ATOM 4555 O O . GLY A 1 569 ? 6.578 30.031 7.578 1 96.31 569 GLY A O 1
ATOM 4556 N N . THR A 1 570 ? 7.617 28.469 6.375 1 96.19 570 THR A N 1
ATOM 4557 C CA . THR A 1 570 ? 7.859 27.641 7.555 1 96.19 570 THR A CA 1
ATOM 4558 C C . THR A 1 570 ? 9.188 28.016 8.211 1 96.19 570 THR A C 1
ATOM 4560 O O . THR A 1 570 ? 10.008 28.703 7.609 1 96.19 570 THR A O 1
ATOM 4563 N N . GLN A 1 571 ? 9.367 27.609 9.43 1 96.12 571 GLN A N 1
ATOM 4564 C CA . GLN A 1 571 ? 10.562 27.891 10.211 1 96.12 571 GLN A CA 1
ATOM 4565 C C . GLN A 1 571 ? 10.945 26.703 11.086 1 96.12 571 GLN A C 1
ATOM 4567 O O . GLN A 1 571 ? 10.094 26.109 11.742 1 96.12 571 GLN A O 1
ATOM 4572 N N . LYS A 1 572 ? 12.188 26.297 10.992 1 96.25 572 LYS A N 1
ATOM 4573 C CA . LYS A 1 572 ? 12.727 25.266 11.875 1 96.25 572 LYS A CA 1
ATOM 4574 C C . LYS A 1 572 ? 13.617 25.891 12.953 1 96.25 572 LYS A C 1
ATOM 4576 O O . LYS A 1 572 ? 13.688 25.375 14.07 1 96.25 572 LYS A O 1
ATOM 4581 N N . VAL A 1 573 ? 14.266 26.953 12.609 1 96.75 573 VAL A N 1
ATOM 4582 C CA . VAL A 1 573 ? 15.156 27.641 13.547 1 96.75 573 VAL A CA 1
ATOM 4583 C C . VAL A 1 573 ? 14.344 28.531 14.477 1 96.75 573 VAL A C 1
ATOM 4585 O O . VAL A 1 573 ? 14.117 29.703 14.18 1 96.75 573 VAL A O 1
ATOM 4588 N N . GLN A 1 574 ? 13.867 28.031 15.547 1 94.06 574 GLN A N 1
ATOM 4589 C CA . GLN A 1 574 ? 13.078 28.75 16.531 1 94.06 574 GLN A CA 1
ATOM 4590 C C . GLN A 1 574 ? 13.633 28.547 17.938 1 94.06 574 GLN A C 1
ATOM 4592 O O . GLN A 1 574 ? 14.07 27.453 18.281 1 94.06 574 GLN A O 1
ATOM 4597 N N . GLU A 1 575 ? 13.617 29.547 18.75 1 95.5 575 GLU A N 1
ATOM 4598 C CA . GLU A 1 575 ? 14.164 29.5 20.094 1 95.5 575 GLU A CA 1
ATOM 4599 C C . GLU A 1 575 ? 13.125 29.016 21.094 1 95.5 575 GLU A C 1
ATOM 4601 O O . GLU A 1 575 ? 12.734 29.766 22 1 95.5 575 GLU A O 1
ATOM 4606 N N . THR A 1 576 ? 12.68 27.766 20.953 1 96.31 576 THR A N 1
ATOM 4607 C CA . THR A 1 576 ? 11.711 27.141 21.844 1 96.31 576 THR A CA 1
ATOM 4608 C C . THR A 1 576 ? 12.32 25.938 22.547 1 96.31 576 THR A C 1
ATOM 4610 O O . THR A 1 576 ? 13.328 25.391 22.094 1 96.31 576 THR A O 1
ATOM 4613 N N . TYR A 1 577 ? 11.695 25.594 23.688 1 96.81 577 TYR A N 1
ATOM 4614 C CA . TYR A 1 577 ? 12.055 24.359 24.375 1 96.81 577 TYR A CA 1
ATOM 4615 C C . TYR A 1 577 ? 11.633 23.141 23.562 1 96.81 577 TYR A C 1
ATOM 4617 O O . TYR A 1 577 ? 10.516 23.094 23.031 1 96.81 577 TYR A O 1
ATOM 4625 N N . ARG A 1 578 ? 12.594 22.219 23.422 1 95 578 ARG A N 1
ATOM 4626 C CA . ARG A 1 578 ? 12.297 20.984 22.703 1 95 578 ARG A CA 1
ATOM 4627 C C . ARG A 1 578 ? 12.961 19.781 23.375 1 95 578 ARG A C 1
ATOM 4629 O O . ARG A 1 578 ? 14.133 19.859 23.766 1 95 578 ARG A O 1
ATOM 4636 N N . ALA A 1 579 ? 12.242 18.734 23.578 1 96.88 579 ALA A N 1
ATOM 4637 C CA . ALA A 1 579 ? 12.727 17.406 23.922 1 96.88 579 ALA A CA 1
ATOM 4638 C C . ALA A 1 579 ? 12.281 16.375 22.891 1 96.88 579 ALA A C 1
ATOM 4640 O O . ALA A 1 579 ? 11.211 15.773 23.016 1 96.88 579 ALA A O 1
ATOM 4641 N N . ASN A 1 580 ? 13.039 16.234 21.875 1 96.56 580 ASN A N 1
ATOM 4642 C CA . ASN A 1 580 ? 12.625 15.422 20.734 1 96.56 580 ASN A CA 1
ATOM 4643 C C . ASN A 1 580 ? 13.773 14.547 20.234 1 96.56 580 ASN A C 1
ATOM 4645 O O . ASN A 1 580 ? 14.734 14.305 20.953 1 96.56 580 ASN A O 1
ATOM 4649 N N . TRP A 1 581 ? 13.609 13.961 19.047 1 98.31 581 TRP A N 1
ATOM 4650 C CA . TRP A 1 581 ? 14.57 13.016 18.484 1 98.31 581 TRP A CA 1
ATOM 4651 C C . TRP A 1 581 ? 15.945 13.664 18.312 1 98.31 581 TRP A C 1
ATOM 4653 O O . TRP A 1 581 ? 16.969 13.023 18.531 1 98.31 581 TRP A O 1
ATOM 4663 N N . ALA A 1 582 ? 16.016 14.961 17.891 1 98.25 582 ALA A N 1
ATOM 4664 C CA . ALA A 1 582 ? 17.281 15.672 17.781 1 98.25 582 ALA A CA 1
ATOM 4665 C C . ALA A 1 582 ? 18 15.742 19.125 1 98.25 582 ALA A C 1
ATOM 4667 O O . ALA A 1 582 ? 19.234 15.656 19.172 1 98.25 582 ALA A O 1
ATOM 4668 N N . THR A 1 583 ? 17.219 15.93 20.234 1 98.12 583 THR A N 1
ATOM 4669 C CA . THR A 1 583 ? 17.781 15.945 21.578 1 98.12 583 THR A CA 1
ATOM 4670 C C . THR A 1 583 ? 18.469 14.625 21.891 1 98.12 583 THR A C 1
ATOM 4672 O O . THR A 1 583 ? 19.594 14.602 22.422 1 98.12 583 THR A O 1
ATOM 4675 N N . TYR A 1 584 ? 17.812 13.562 21.578 1 98.44 584 TYR A N 1
ATOM 4676 C CA . TYR A 1 584 ? 18.359 12.234 21.797 1 98.44 584 TYR A CA 1
ATOM 4677 C C . TYR A 1 584 ? 19.625 12.023 20.969 1 98.44 584 TYR A C 1
ATOM 4679 O O . TYR A 1 584 ? 20.625 11.531 21.484 1 98.44 584 TYR A O 1
ATOM 4687 N N . LEU A 1 585 ? 19.625 12.391 19.688 1 98.5 585 LEU A N 1
ATOM 4688 C CA . LEU A 1 585 ? 20.766 12.211 18.797 1 98.5 585 LEU A CA 1
ATOM 4689 C C . LEU A 1 585 ? 21.984 12.953 19.328 1 98.5 585 LEU A C 1
ATOM 4691 O O . LEU A 1 585 ? 23.094 12.422 19.328 1 98.5 585 LEU A O 1
ATOM 4695 N N . ALA A 1 586 ? 21.766 14.18 19.781 1 98.25 586 ALA A N 1
ATOM 4696 C CA . ALA A 1 586 ? 22.875 14.977 20.281 1 98.25 586 ALA A CA 1
ATOM 4697 C C . ALA A 1 586 ? 23.359 14.445 21.625 1 98.25 586 ALA A C 1
ATOM 4699 O O . ALA A 1 586 ? 24.562 14.281 21.844 1 98.25 586 ALA A O 1
ATOM 4700 N N . SER A 1 587 ? 22.453 14.156 22.516 1 97.94 587 SER A N 1
ATOM 4701 C CA . SER A 1 587 ? 22.781 13.797 23.891 1 97.94 587 SER A CA 1
ATOM 4702 C C . SER A 1 587 ? 23.406 12.406 23.953 1 97.94 587 SER A C 1
ATOM 4704 O O . SER A 1 587 ? 24.391 12.195 24.672 1 97.94 587 SER A O 1
ATOM 4706 N N . THR A 1 588 ? 22.859 11.5 23.219 1 97.44 588 THR A N 1
ATOM 4707 C CA . THR A 1 588 ? 23.234 10.102 23.391 1 97.44 588 THR A CA 1
ATOM 4708 C C . THR A 1 588 ? 24.062 9.617 22.203 1 97.44 588 THR A C 1
ATOM 4710 O O . THR A 1 588 ? 25.062 8.906 22.391 1 97.44 588 THR A O 1
ATOM 4713 N N . GLU A 1 589 ? 23.766 9.977 20.984 1 97.12 589 GLU A N 1
ATOM 4714 C CA . GLU A 1 589 ? 24.406 9.406 19.812 1 97.12 589 GLU A CA 1
ATOM 4715 C C . GLU A 1 589 ? 25.609 10.242 19.375 1 97.12 589 GLU A C 1
ATOM 4717 O O . GLU A 1 589 ? 26.391 9.828 18.516 1 97.12 589 GLU A O 1
ATOM 4722 N N . GLY A 1 590 ? 25.781 11.453 19.938 1 97.06 590 GLY A N 1
ATOM 4723 C CA . GLY A 1 590 ? 26.922 12.305 19.625 1 97.06 590 GLY A CA 1
ATOM 4724 C C . GLY A 1 590 ? 26.844 12.891 18.219 1 97.06 590 GLY A C 1
ATOM 4725 O O . GLY A 1 590 ? 27.875 13.133 17.594 1 97.06 590 GLY A O 1
ATOM 4726 N N . VAL A 1 591 ? 25.625 13.047 17.719 1 98.25 591 VAL A N 1
ATOM 4727 C CA . VAL A 1 591 ? 25.406 13.609 16.391 1 98.25 591 VAL A CA 1
ATOM 4728 C C . VAL A 1 591 ? 25.047 15.086 16.5 1 98.25 591 VAL A C 1
ATOM 4730 O O . VAL A 1 591 ? 24.25 15.477 17.359 1 98.25 591 VAL A O 1
ATOM 4733 N N . ILE A 1 592 ? 25.688 15.945 15.727 1 98.62 592 ILE A N 1
ATOM 4734 C CA . ILE A 1 592 ? 25.266 17.344 15.625 1 98.62 592 ILE A CA 1
ATOM 4735 C C . ILE A 1 592 ? 24.062 17.453 14.688 1 98.62 592 ILE A C 1
ATOM 4737 O O . ILE A 1 592 ? 24.109 16.984 13.539 1 98.62 592 ILE A O 1
ATOM 4741 N N . VAL A 1 593 ? 22.969 17.984 15.164 1 98.75 593 VAL A N 1
ATOM 4742 C CA . VAL A 1 593 ? 21.781 18.172 14.328 1 98.75 593 VAL A CA 1
ATOM 4743 C C . VAL A 1 593 ? 21.688 19.641 13.906 1 98.75 593 VAL A C 1
ATOM 4745 O O . VAL A 1 593 ? 21.734 20.547 14.742 1 98.75 593 VAL A O 1
ATOM 4748 N N . VAL A 1 594 ? 21.531 19.859 12.586 1 98.75 594 VAL A N 1
ATOM 4749 C CA . VAL A 1 594 ? 21.516 21.219 12.062 1 98.75 594 VAL A CA 1
ATOM 4750 C C . VAL A 1 594 ? 20.219 21.469 11.305 1 98.75 594 VAL A C 1
ATOM 4752 O O . VAL A 1 594 ? 19.75 20.609 10.547 1 98.75 594 VAL A O 1
ATOM 4755 N N . SER A 1 595 ? 19.609 22.578 11.578 1 98.5 595 SER A N 1
ATOM 4756 C CA . SER A 1 595 ? 18.5 23.109 10.773 1 98.5 595 SER A CA 1
ATOM 4757 C C . SER A 1 595 ? 18.859 24.453 10.164 1 98.5 595 SER A C 1
ATOM 4759 O O . SER A 1 595 ? 19.578 25.25 10.773 1 98.5 595 SER A O 1
ATOM 4761 N N . PHE A 1 596 ? 18.406 24.672 8.938 1 98.19 596 PHE A N 1
ATOM 4762 C CA . PHE A 1 596 ? 18.75 25.891 8.211 1 98.19 596 PHE A CA 1
ATOM 4763 C C . PHE A 1 596 ? 17.516 26.5 7.543 1 98.19 596 PHE A C 1
ATOM 4765 O O . PHE A 1 596 ? 16.875 25.844 6.719 1 98.19 596 PHE A O 1
ATOM 4772 N N . ASP A 1 597 ? 17.172 27.703 7.902 1 97.25 597 ASP A N 1
ATOM 4773 C CA . ASP A 1 597 ? 16.078 28.438 7.277 1 97.25 597 ASP A CA 1
ATOM 4774 C C . ASP A 1 597 ? 16.594 29.359 6.172 1 97.25 597 ASP A C 1
ATOM 4776 O O . ASP A 1 597 ? 16.922 30.516 6.426 1 97.25 597 ASP A O 1
ATOM 4780 N N . GLY A 1 598 ? 16.609 28.828 4.98 1 96.44 598 GLY A N 1
ATOM 4781 C CA . GLY A 1 598 ? 17.062 29.562 3.814 1 96.44 598 GLY A CA 1
ATOM 4782 C C . GLY A 1 598 ? 15.945 30.266 3.066 1 96.44 598 GLY A C 1
ATOM 4783 O O . GLY A 1 598 ? 15.008 30.766 3.68 1 96.44 598 GLY A O 1
ATOM 4784 N N . ARG A 1 599 ? 16.172 30.5 1.78 1 95.62 599 ARG A N 1
ATOM 4785 C CA . ARG A 1 599 ? 15.172 31.141 0.922 1 95.62 599 ARG A CA 1
ATOM 4786 C C . ARG A 1 599 ? 13.844 30.406 0.987 1 95.62 599 ARG A C 1
ATOM 4788 O O . ARG A 1 599 ? 13.805 29.172 0.977 1 95.62 599 ARG A O 1
ATOM 4795 N N . GLY A 1 600 ? 12.727 31.125 1.114 1 96.19 600 GLY A N 1
ATOM 4796 C CA . GLY A 1 600 ? 11.383 30.578 1.206 1 96.19 600 GLY A CA 1
ATOM 4797 C C . GLY A 1 600 ? 10.891 30.438 2.635 1 96.19 600 GLY A C 1
ATOM 4798 O O . GLY A 1 600 ? 9.695 30.25 2.869 1 96.19 600 GLY A O 1
ATOM 4799 N N . SER A 1 601 ? 11.742 30.5 3.604 1 95.31 601 SER A N 1
ATOM 4800 C CA . SER A 1 601 ? 11.367 30.344 5.004 1 95.31 601 SER A CA 1
ATOM 4801 C C . SER A 1 601 ? 10.578 31.547 5.508 1 95.31 601 SER A C 1
ATOM 4803 O O . SER A 1 601 ? 10.484 32.562 4.828 1 95.31 601 SER A O 1
ATOM 4805 N N . GLY A 1 602 ? 10.031 31.422 6.68 1 94.88 602 GLY A N 1
ATOM 4806 C CA . GLY A 1 602 ? 9.156 32.438 7.227 1 94.88 602 GLY A CA 1
ATOM 4807 C C . GLY A 1 602 ? 9.891 33.438 8.086 1 94.88 602 GLY A C 1
ATOM 4808 O O . GLY A 1 602 ? 11.047 33.25 8.453 1 94.88 602 GLY A O 1
ATOM 4809 N N . TYR A 1 603 ? 9.258 34.625 8.242 1 95.5 603 TYR A N 1
ATOM 4810 C CA . TYR A 1 603 ? 9.602 35.656 9.203 1 95.5 603 TYR A CA 1
ATOM 4811 C C . TYR A 1 603 ? 10.844 36.406 8.758 1 95.5 603 TYR A C 1
ATOM 4813 O O . TYR A 1 603 ? 11.625 36.875 9.586 1 95.5 603 TYR A O 1
ATOM 4821 N N . GLN A 1 604 ? 11.031 36.469 7.445 1 92.94 604 GLN A N 1
ATOM 4822 C CA . GLN A 1 604 ? 12.172 37.188 6.887 1 92.94 604 GLN A CA 1
ATOM 4823 C C . GLN A 1 604 ? 11.75 38.094 5.738 1 92.94 604 GLN A C 1
ATOM 4825 O O . GLN A 1 604 ? 12.578 38.469 4.91 1 92.94 604 GLN A O 1
ATOM 4830 N N . GLY A 1 605 ? 10.453 38.312 5.641 1 93.88 605 GLY A N 1
ATOM 4831 C CA . GLY A 1 605 ? 9.945 39.219 4.637 1 93.88 605 GLY A CA 1
ATOM 4832 C C . GLY A 1 605 ? 9.5 38.531 3.365 1 93.88 605 GLY A C 1
ATOM 4833 O O . GLY A 1 605 ? 9.812 37.344 3.15 1 93.88 605 GLY A O 1
ATOM 4834 N N . ASP A 1 606 ? 8.82 39.281 2.502 1 94.81 606 ASP A N 1
ATOM 4835 C CA . ASP A 1 606 ? 8.195 38.75 1.304 1 94.81 606 ASP A CA 1
ATOM 4836 C C . ASP A 1 606 ? 9.234 38.406 0.233 1 94.81 606 ASP A C 1
ATOM 4838 O O . ASP A 1 606 ? 9.055 37.5 -0.564 1 94.81 606 ASP A O 1
ATOM 4842 N N . LYS A 1 607 ? 10.281 39.25 0.235 1 93.69 607 LYS A N 1
ATOM 4843 C CA . LYS A 1 607 ? 11.328 38.969 -0.752 1 93.69 607 LYS A CA 1
ATOM 4844 C C . LYS A 1 607 ? 11.906 37.594 -0.593 1 93.69 607 LYS A C 1
ATOM 4846 O O . LYS A 1 607 ? 12.094 36.875 -1.58 1 93.69 607 LYS A O 1
ATOM 4851 N N . VAL A 1 608 ? 12.195 37.188 0.642 1 93.88 608 VAL A N 1
ATOM 4852 C CA . VAL A 1 608 ? 12.711 35.844 0.94 1 93.88 608 VAL A CA 1
ATOM 4853 C C . VAL A 1 608 ? 11.633 34.812 0.678 1 93.88 608 VAL A C 1
ATOM 4855 O O . VAL A 1 608 ? 11.898 33.781 0.057 1 93.88 608 VAL A O 1
ATOM 4858 N N . LEU A 1 609 ? 10.438 35.094 1.061 1 95.75 609 LEU A N 1
ATOM 4859 C CA . LEU A 1 609 ? 9.32 34.156 0.968 1 95.75 609 LEU A CA 1
ATOM 4860 C C . LEU A 1 609 ? 9.008 33.844 -0.487 1 95.75 609 LEU A C 1
ATOM 4862 O O . LEU A 1 609 ? 8.812 32.656 -0.833 1 95.75 609 LEU A O 1
ATOM 4866 N N . TYR A 1 610 ? 9.023 34.812 -1.4 1 96.31 610 TYR A N 1
ATOM 4867 C CA . TYR A 1 610 ? 8.531 34.656 -2.766 1 96.31 610 TYR A CA 1
ATOM 4868 C C . TYR A 1 610 ? 9.609 34.062 -3.674 1 96.31 610 TYR A C 1
ATOM 4870 O O . TYR A 1 610 ? 9.359 33.812 -4.859 1 96.31 610 TYR A O 1
ATOM 4878 N N . GLU A 1 611 ? 10.758 33.781 -3.041 1 95.56 611 GLU A N 1
ATOM 4879 C CA . GLU A 1 611 ? 11.781 33.062 -3.814 1 95.56 611 GLU A CA 1
ATOM 4880 C C . GLU A 1 611 ? 11.273 31.703 -4.266 1 95.56 611 GLU A C 1
ATOM 4882 O O . GLU A 1 611 ? 11.789 31.141 -5.234 1 95.56 611 GLU A O 1
ATOM 4887 N N . LEU A 1 612 ? 10.234 31.219 -3.615 1 97.38 612 LEU A N 1
ATOM 4888 C CA . LEU A 1 612 ? 9.688 29.891 -3.926 1 97.38 612 LEU A CA 1
ATOM 4889 C C . LEU A 1 612 ? 8.523 30 -4.902 1 97.38 612 LEU A C 1
ATOM 4891 O O . LEU A 1 612 ? 7.953 28.984 -5.309 1 97.38 612 LEU A O 1
ATOM 4895 N N . HIS A 1 613 ? 8.125 31.266 -5.312 1 98 613 HIS A N 1
ATOM 4896 C CA . HIS A 1 613 ? 6.969 31.453 -6.184 1 98 613 HIS A CA 1
ATOM 4897 C C . HIS A 1 613 ? 7.156 30.719 -7.512 1 98 613 HIS A C 1
ATOM 4899 O O . HIS A 1 613 ? 8.016 31.109 -8.312 1 98 613 HIS A O 1
ATOM 4905 N N . GLU A 1 614 ? 6.336 29.625 -7.715 1 98.12 614 GLU A N 1
ATOM 4906 C CA . GLU A 1 614 ? 6.367 28.812 -8.922 1 98.12 614 GLU A CA 1
ATOM 4907 C C . GLU A 1 614 ? 7.734 28.172 -9.125 1 98.12 614 GLU A C 1
ATOM 4909 O O . GLU A 1 614 ? 8.188 28 -10.258 1 98.12 614 GLU A O 1
ATOM 4914 N N . LYS A 1 615 ? 8.43 27.891 -7.98 1 97.69 615 LYS A N 1
ATOM 4915 C CA . LYS A 1 615 ? 9.805 27.406 -8.07 1 97.69 615 LYS A CA 1
ATOM 4916 C C . LYS A 1 615 ? 10.094 26.391 -6.977 1 97.69 615 LYS A C 1
ATOM 4918 O O . LYS A 1 615 ? 11.188 26.375 -6.402 1 97.69 615 LYS A O 1
ATOM 4923 N N . PHE A 1 616 ? 9.109 25.609 -6.637 1 98.12 616 PHE A N 1
ATOM 4924 C CA . PHE A 1 616 ? 9.383 24.578 -5.645 1 98.12 616 PHE A CA 1
ATOM 4925 C C . PHE A 1 616 ? 10.508 23.672 -6.105 1 98.12 616 PHE A C 1
ATOM 4927 O O . PHE A 1 616 ? 10.672 23.422 -7.305 1 98.12 616 PHE A O 1
ATOM 4934 N N . GLY A 1 617 ? 11.328 23.188 -5.16 1 97.19 617 GLY A N 1
ATOM 4935 C CA . GLY A 1 617 ? 12.359 22.203 -5.434 1 97.19 617 GLY A CA 1
ATOM 4936 C C . GLY A 1 617 ? 13.617 22.797 -6.043 1 97.19 617 GLY A C 1
ATOM 4937 O O . GLY A 1 617 ? 14.422 22.078 -6.641 1 97.19 617 GLY A O 1
ATOM 4938 N N . THR A 1 618 ? 13.805 24.078 -5.953 1 96.38 618 THR A N 1
ATOM 4939 C CA . THR A 1 618 ? 14.961 24.719 -6.586 1 96.38 618 THR A CA 1
ATOM 4940 C C . THR A 1 618 ? 15.859 25.375 -5.539 1 96.38 618 THR A C 1
ATOM 4942 O O . THR A 1 618 ? 16.75 24.719 -4.98 1 96.38 618 THR A O 1
ATOM 4945 N N . VAL A 1 619 ? 15.375 26.531 -5.051 1 96.69 619 VAL A N 1
ATOM 4946 C CA . VAL A 1 619 ? 16.281 27.359 -4.246 1 96.69 619 VAL A CA 1
ATOM 4947 C C . VAL A 1 619 ? 16.406 26.766 -2.844 1 96.69 619 VAL A C 1
ATOM 4949 O O . VAL A 1 619 ? 17.469 26.844 -2.221 1 96.69 619 VAL A O 1
ATOM 4952 N N . GLU A 1 620 ? 15.289 26.312 -2.26 1 97.06 620 GLU A N 1
ATOM 4953 C CA . GLU A 1 620 ? 15.352 25.734 -0.916 1 97.06 620 GLU A CA 1
ATOM 4954 C C . GLU A 1 620 ? 16.188 24.469 -0.893 1 97.06 620 GLU A C 1
ATOM 4956 O O . GLU A 1 620 ? 16.828 24.156 0.114 1 97.06 620 GLU A O 1
ATOM 4961 N N . VAL A 1 621 ? 16.203 23.719 -1.995 1 97.88 621 VAL A N 1
ATOM 4962 C CA . VAL A 1 621 ? 17.031 22.516 -2.117 1 97.88 621 VAL A CA 1
ATOM 4963 C C . VAL A 1 621 ? 18.5 22.922 -2.207 1 97.88 621 VAL A C 1
ATOM 4965 O O . VAL A 1 621 ? 19.344 22.375 -1.489 1 97.88 621 VAL A O 1
ATOM 4968 N N . ARG A 1 622 ? 18.844 23.875 -3.041 1 97.19 622 ARG A N 1
ATOM 4969 C CA . ARG A 1 622 ? 20.203 24.375 -3.207 1 97.19 622 ARG A CA 1
ATOM 4970 C C . ARG A 1 622 ? 20.75 24.922 -1.898 1 97.19 622 ARG A C 1
ATOM 4972 O O . ARG A 1 622 ? 21.938 24.797 -1.607 1 97.19 622 ARG A O 1
ATOM 4979 N N . ASP A 1 623 ? 19.875 25.578 -1.155 1 97.25 623 ASP A N 1
ATOM 4980 C CA . ASP A 1 623 ? 20.297 26.172 0.111 1 97.25 623 ASP A CA 1
ATOM 4981 C C . ASP A 1 623 ? 20.734 25.094 1.102 1 97.25 623 ASP A C 1
ATOM 4983 O O . ASP A 1 623 ? 21.688 25.297 1.865 1 97.25 623 ASP A O 1
ATOM 4987 N N . GLN A 1 624 ? 20 23.953 1.165 1 97.94 624 GLN A N 1
ATOM 4988 C CA . GLN A 1 624 ? 20.375 22.875 2.064 1 97.94 624 GLN A CA 1
ATOM 4989 C C . GLN A 1 624 ? 21.719 22.266 1.649 1 97.94 624 GLN A C 1
ATOM 4991 O O . GLN A 1 624 ? 22.547 21.922 2.502 1 97.94 624 GLN A O 1
ATOM 4996 N N . ILE A 1 625 ? 21.922 22.062 0.365 1 97.94 625 ILE A N 1
ATOM 4997 C CA . ILE A 1 625 ? 23.188 21.547 -0.144 1 97.94 625 ILE A CA 1
ATOM 4998 C C . ILE A 1 625 ? 24.312 22.531 0.179 1 97.94 625 ILE A C 1
ATOM 5000 O O . ILE A 1 625 ? 25.391 22.125 0.625 1 97.94 625 ILE A O 1
ATOM 5004 N N . PHE A 1 626 ? 24.062 23.812 -0.017 1 97.25 626 PHE A N 1
ATOM 5005 C CA . PHE A 1 626 ? 25.031 24.875 0.26 1 97.25 626 PHE A CA 1
ATOM 5006 C C . PHE A 1 626 ? 25.484 24.828 1.714 1 97.25 626 PHE A C 1
ATOM 5008 O O . PHE A 1 626 ? 26.688 24.812 1.996 1 97.25 626 PHE A O 1
ATOM 5015 N N . VAL A 1 627 ? 24.516 24.766 2.635 1 97.5 627 VAL A N 1
ATOM 5016 C CA . VAL A 1 627 ? 24.875 24.812 4.047 1 97.5 627 VAL A CA 1
ATOM 5017 C C . VAL A 1 627 ? 25.625 23.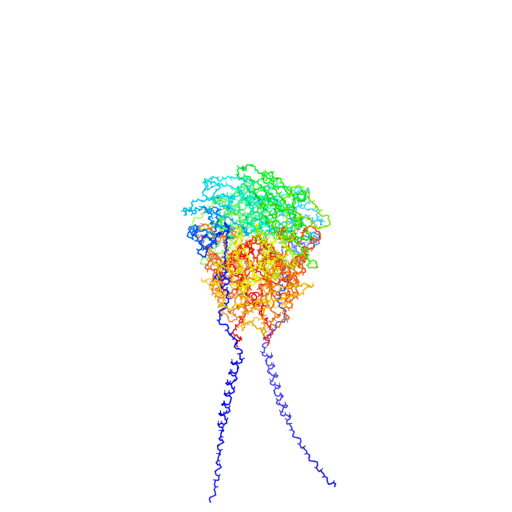547 4.422 1 97.5 627 VAL A C 1
ATOM 5019 O O . VAL A 1 627 ? 26.547 23.578 5.242 1 97.5 627 VAL A O 1
ATOM 5022 N N . ALA A 1 628 ? 25.234 22.422 3.875 1 98.06 628 ALA A N 1
ATOM 5023 C CA . ALA A 1 628 ? 25.953 21.172 4.137 1 98.06 628 ALA A CA 1
ATOM 5024 C C . ALA A 1 628 ? 27.406 21.281 3.707 1 98.06 628 ALA A C 1
ATOM 5026 O O . ALA A 1 628 ? 28.312 20.828 4.418 1 98.06 628 ALA A O 1
ATOM 5027 N N . LYS A 1 629 ? 27.672 21.891 2.584 1 97.62 629 LYS A N 1
ATOM 5028 C CA . LYS A 1 629 ? 29.031 22.078 2.092 1 97.62 629 LYS A CA 1
ATOM 5029 C C . LYS A 1 629 ? 29.812 23.031 2.992 1 97.62 629 LYS A C 1
ATOM 5031 O O . LYS A 1 629 ? 31 22.812 3.254 1 97.62 629 LYS A O 1
ATOM 5036 N N . GLU A 1 630 ? 29.156 24.062 3.404 1 97.25 630 GLU A N 1
ATOM 5037 C CA . GLU A 1 630 ? 29.812 25 4.316 1 97.25 630 GLU A CA 1
ATOM 5038 C C . GLU A 1 630 ? 30.156 24.328 5.645 1 97.25 630 GLU A C 1
ATOM 5040 O O . GLU A 1 630 ? 31.219 24.562 6.207 1 97.25 630 GLU A O 1
ATOM 5045 N N . LEU A 1 631 ? 29.219 23.5 6.113 1 97.25 631 LEU A N 1
ATOM 5046 C CA . LEU A 1 631 ? 29.453 22.781 7.355 1 97.25 631 LEU A CA 1
ATOM 5047 C C . LEU A 1 631 ? 30.625 21.812 7.211 1 97.25 631 LEU A C 1
ATOM 5049 O O . LEU A 1 631 ? 31.406 21.641 8.141 1 97.25 631 LEU A O 1
ATOM 5053 N N . ALA A 1 632 ? 30.766 21.219 6.117 1 97.31 632 ALA A N 1
ATOM 5054 C CA . ALA A 1 632 ? 31.812 20.234 5.855 1 97.31 632 ALA A CA 1
ATOM 5055 C C . ALA A 1 632 ? 33.219 20.844 5.996 1 97.31 632 ALA A C 1
ATOM 5057 O O . ALA A 1 632 ? 34.188 20.141 6.227 1 97.31 632 ALA A O 1
ATOM 5058 N N . LYS A 1 633 ? 33.281 22.172 5.961 1 96.94 633 LYS A N 1
ATOM 5059 C CA . LYS A 1 633 ? 34.562 22.875 6.039 1 96.94 633 LYS A CA 1
ATOM 5060 C C . LYS A 1 633 ? 34.969 23.094 7.488 1 96.94 633 LYS A C 1
ATOM 5062 O O . LYS A 1 633 ? 36.125 23.422 7.77 1 96.94 633 LYS A O 1
ATOM 5067 N N . ILE A 1 634 ? 34.031 22.906 8.359 1 97.06 634 ILE A N 1
ATOM 5068 C CA . ILE A 1 634 ? 34.312 23.125 9.766 1 97.06 634 ILE A CA 1
ATOM 5069 C C . ILE A 1 634 ? 35.156 21.984 10.312 1 97.06 634 ILE A C 1
ATOM 5071 O O . ILE A 1 634 ? 34.875 20.812 10.07 1 97.06 634 ILE A O 1
ATOM 5075 N N . ASP A 1 635 ? 36.125 22.234 11.133 1 96.88 635 ASP A N 1
ATOM 5076 C CA . ASP A 1 635 ? 37.125 21.25 11.586 1 96.88 635 ASP A CA 1
ATOM 5077 C C . ASP A 1 635 ? 36.469 20.156 12.422 1 96.88 635 ASP A C 1
ATOM 5079 O O . ASP A 1 635 ? 36.875 18.984 12.344 1 96.88 635 ASP A O 1
ATOM 5083 N N . TYR A 1 636 ? 35.5 20.484 13.211 1 97.38 636 TYR A N 1
ATOM 5084 C CA . TYR A 1 636 ? 34.906 19.5 14.117 1 97.38 636 TYR A CA 1
ATOM 5085 C C . TYR A 1 636 ? 33.781 18.719 13.445 1 97.38 636 TYR A C 1
ATOM 5087 O O . TYR A 1 636 ? 33.094 17.938 14.094 1 97.38 636 TYR A O 1
ATOM 5095 N N . ILE A 1 637 ? 33.625 18.922 12.195 1 97.75 637 ILE A N 1
ATOM 5096 C CA . ILE A 1 637 ? 32.625 18.172 11.438 1 97.75 637 ILE A CA 1
ATOM 5097 C C . ILE A 1 637 ? 33.312 17.141 10.539 1 97.75 637 ILE A C 1
ATOM 5099 O O . ILE A 1 637 ? 34.312 17.469 9.867 1 97.75 637 ILE A O 1
ATOM 5103 N N . ASP A 1 638 ? 32.875 15.938 10.602 1 96.69 638 ASP A N 1
ATOM 5104 C CA . ASP A 1 638 ? 33.375 14.898 9.695 1 96.69 638 ASP A CA 1
ATOM 5105 C C . ASP A 1 638 ? 32.625 14.953 8.359 1 96.69 638 ASP A C 1
ATOM 5107 O O . ASP A 1 638 ? 31.469 14.555 8.266 1 96.69 638 ASP A O 1
ATOM 5111 N N . GLU A 1 639 ? 33.25 15.297 7.34 1 95.62 639 GLU A N 1
ATOM 5112 C CA . GLU A 1 639 ? 32.656 15.531 6.039 1 95.62 639 GLU A CA 1
ATOM 5113 C C . GLU A 1 639 ? 32.156 14.234 5.422 1 95.62 639 GLU A C 1
ATOM 5115 O O . GLU A 1 639 ? 31.312 14.258 4.504 1 95.62 639 GLU A O 1
ATOM 5120 N N . THR A 1 640 ? 32.562 13.086 5.879 1 95.38 640 THR A N 1
ATOM 5121 C CA . THR A 1 640 ? 32.156 11.797 5.324 1 95.38 640 THR A CA 1
ATOM 5122 C C . THR A 1 640 ? 30.938 11.258 6.051 1 95.38 640 THR A C 1
ATOM 5124 O O . THR A 1 640 ? 30.391 10.219 5.668 1 95.38 640 THR A O 1
ATOM 5127 N N . ARG A 1 641 ? 30.5 11.953 7.086 1 97.38 641 ARG A N 1
ATOM 5128 C CA . ARG A 1 641 ? 29.359 11.5 7.887 1 97.38 641 ARG A CA 1
ATOM 5129 C C . ARG A 1 641 ? 28.297 12.578 7.973 1 97.38 641 ARG A C 1
ATOM 5131 O O . ARG A 1 641 ? 27.828 12.922 9.062 1 97.38 641 ARG A O 1
ATOM 5138 N N . ILE A 1 642 ? 27.812 13.047 6.855 1 98.25 642 ILE A N 1
ATOM 5139 C CA . ILE A 1 642 ? 26.75 14.039 6.777 1 98.25 642 ILE A CA 1
ATOM 5140 C C . ILE A 1 642 ? 25.5 13.398 6.18 1 98.25 642 ILE A C 1
ATOM 5142 O O . ILE A 1 642 ? 25.562 12.781 5.117 1 98.25 642 ILE A O 1
ATOM 5146 N N . GLY A 1 643 ? 24.422 13.453 6.902 1 98.56 643 GLY A N 1
ATOM 5147 C CA . GLY A 1 643 ? 23.125 12.969 6.438 1 98.56 643 GLY A CA 1
ATOM 5148 C C . GLY A 1 643 ? 22.062 14.039 6.41 1 98.56 643 GLY A C 1
ATOM 5149 O O . GLY A 1 643 ? 22.281 15.156 6.875 1 98.56 643 GLY A O 1
ATOM 5150 N N . ILE A 1 644 ? 20.938 13.734 5.836 1 98.81 644 ILE A N 1
ATOM 5151 C CA . ILE A 1 644 ? 19.797 14.656 5.77 1 98.81 644 ILE A CA 1
ATOM 5152 C C . ILE A 1 644 ? 18.5 13.883 5.961 1 98.81 644 ILE A C 1
ATOM 5154 O O . ILE A 1 644 ? 18.375 12.742 5.512 1 98.81 644 ILE A O 1
ATOM 5158 N N . TRP A 1 645 ? 17.547 14.461 6.66 1 98.75 645 TRP A N 1
ATOM 5159 C CA . TRP A 1 645 ? 16.219 13.867 6.773 1 98.75 645 TRP A CA 1
ATOM 5160 C C . TRP A 1 645 ? 15.148 14.945 6.859 1 98.75 645 TRP A C 1
ATOM 5162 O O . TRP A 1 645 ? 15.445 16.109 7.168 1 98.75 645 TRP A O 1
ATOM 5172 N N . GLY A 1 646 ? 14 14.602 6.539 1 98.69 646 GLY A N 1
ATOM 5173 C CA . GLY A 1 646 ? 12.867 15.516 6.652 1 98.69 646 GLY A CA 1
ATOM 5174 C C . GLY A 1 646 ? 11.523 14.812 6.539 1 98.69 646 GLY A C 1
ATOM 5175 O O . GLY A 1 646 ? 11.453 13.664 6.105 1 98.69 646 GLY A O 1
ATOM 5176 N N . TRP A 1 647 ? 10.484 15.469 6.98 1 98.44 647 TRP A N 1
ATOM 5177 C CA . TRP A 1 647 ? 9.109 14.984 7.027 1 98.44 647 TRP A CA 1
ATOM 5178 C C . TRP A 1 647 ? 8.188 15.867 6.199 1 98.44 647 TRP A C 1
ATOM 5180 O O . TRP A 1 647 ? 8.336 17.094 6.195 1 98.44 647 TRP A O 1
ATOM 5190 N N . SER A 1 648 ? 7.227 15.297 5.434 1 98.38 648 SER A N 1
ATOM 5191 C CA . SER A 1 648 ? 6.289 16.047 4.613 1 98.38 648 SER A CA 1
ATOM 5192 C C . SER A 1 648 ? 7.02 16.906 3.578 1 98.38 648 SER A C 1
ATOM 5194 O O . SER A 1 648 ? 7.832 16.391 2.809 1 98.38 648 SER A O 1
ATOM 5196 N N . TYR A 1 649 ? 6.918 18.25 3.609 1 98.56 649 TYR A N 1
ATOM 5197 C CA . TYR A 1 649 ? 7.703 19.094 2.711 1 98.56 649 TYR A CA 1
ATOM 5198 C C . TYR A 1 649 ? 9.195 18.859 2.918 1 98.56 649 TYR A C 1
ATOM 5200 O O . TYR A 1 649 ? 9.977 18.906 1.964 1 98.56 649 TYR A O 1
ATOM 5208 N N . GLY A 1 650 ? 9.617 18.625 4.168 1 98.62 650 GLY A N 1
ATOM 5209 C CA . GLY A 1 650 ? 11.008 18.25 4.418 1 98.62 650 GLY A CA 1
ATOM 5210 C C . GLY A 1 650 ? 11.414 16.969 3.738 1 98.62 650 GLY A C 1
ATOM 5211 O O . GLY A 1 650 ? 12.555 16.812 3.303 1 98.62 650 GLY A O 1
ATOM 5212 N N . GLY A 1 651 ? 10.43 16 3.705 1 98.81 651 GLY A N 1
ATOM 5213 C CA . GLY A 1 651 ? 10.656 14.789 2.928 1 98.81 651 GLY A CA 1
ATOM 5214 C C . GLY A 1 651 ? 10.844 15.062 1.447 1 98.81 651 GLY A C 1
ATOM 5215 O O . GLY A 1 651 ? 11.68 14.438 0.796 1 98.81 651 GLY A O 1
ATOM 5216 N N . TYR A 1 652 ? 10.07 16.016 0.919 1 98.75 652 TYR A N 1
ATOM 5217 C CA . TYR A 1 652 ? 10.203 16.438 -0.469 1 98.75 652 TYR A CA 1
ATOM 5218 C C . TYR A 1 652 ? 11.594 17 -0.735 1 98.75 652 TYR A C 1
ATOM 5220 O O . TYR A 1 652 ? 12.273 16.578 -1.676 1 98.75 652 TYR A O 1
ATOM 5228 N N . VAL A 1 653 ? 12.039 17.891 0.17 1 98.75 653 VAL A N 1
ATOM 5229 C CA . VAL A 1 653 ? 13.352 18.516 -0.007 1 98.75 653 VAL A CA 1
ATOM 5230 C C . VAL A 1 653 ? 14.438 17.453 0.087 1 98.75 653 VAL A C 1
ATOM 5232 O O . VAL A 1 653 ? 15.383 17.438 -0.708 1 98.75 653 VAL A O 1
ATOM 5235 N N . THR A 1 654 ? 14.312 16.547 1.031 1 98.75 654 THR A N 1
ATOM 5236 C CA . THR A 1 654 ? 15.266 15.453 1.198 1 98.75 654 THR A CA 1
ATOM 5237 C C . THR A 1 654 ? 15.328 14.602 -0.064 1 98.75 654 THR A C 1
ATOM 5239 O O . THR A 1 654 ? 16.422 14.234 -0.514 1 98.75 654 THR A O 1
ATOM 5242 N N . THR A 1 655 ? 14.148 14.289 -0.659 1 98.69 655 THR A N 1
ATOM 5243 C CA . THR A 1 655 ? 14.078 13.5 -1.884 1 98.69 655 THR A CA 1
ATOM 5244 C C . THR A 1 655 ? 14.719 14.258 -3.049 1 98.69 655 THR A C 1
ATOM 5246 O O . THR A 1 655 ? 15.445 13.664 -3.85 1 98.69 655 THR A O 1
ATOM 5249 N N . MET A 1 656 ? 14.461 15.578 -3.115 1 98.44 656 MET A N 1
ATOM 5250 C CA . MET A 1 656 ? 15.047 16.406 -4.164 1 98.44 656 MET A CA 1
ATOM 5251 C C . MET A 1 656 ? 16.562 16.469 -4.031 1 98.44 656 MET A C 1
ATOM 5253 O O . MET A 1 656 ? 17.281 16.438 -5.035 1 98.44 656 MET A O 1
ATOM 5257 N N . VAL A 1 657 ? 17.047 16.562 -2.783 1 98 657 VAL A N 1
ATOM 5258 C CA . VAL A 1 657 ? 18.484 16.594 -2.525 1 98 657 VAL A CA 1
ATOM 5259 C C . VAL A 1 657 ? 19.125 15.281 -3.004 1 98 657 VAL A C 1
ATOM 5261 O O . VAL A 1 657 ? 20.188 15.297 -3.621 1 98 657 VAL A O 1
ATOM 5264 N N . ALA A 1 658 ? 18.469 14.172 -2.738 1 97.31 658 ALA A N 1
ATOM 5265 C CA . ALA A 1 658 ? 18.938 12.875 -3.219 1 97.31 658 ALA A CA 1
ATOM 5266 C C . ALA A 1 658 ? 19.016 12.844 -4.742 1 97.31 658 ALA A C 1
ATOM 5268 O O . ALA A 1 658 ? 19.938 12.273 -5.316 1 97.31 658 ALA A O 1
ATOM 5269 N N . GLY A 1 659 ? 18.078 13.531 -5.391 1 96.56 659 GLY A N 1
ATOM 5270 C CA . GLY A 1 659 ? 18 13.562 -6.844 1 96.56 659 GLY A CA 1
ATOM 5271 C C . GLY A 1 659 ? 18.984 14.523 -7.473 1 96.56 659 GLY A C 1
ATOM 5272 O O . GLY A 1 659 ? 19.234 14.469 -8.68 1 96.56 659 GLY A O 1
ATOM 5273 N N . GLU A 1 660 ? 19.469 15.43 -6.672 1 95 660 GLU A N 1
ATOM 5274 C CA . GLU A 1 660 ? 20.5 16.344 -7.18 1 95 660 GLU A CA 1
ATOM 5275 C C . GLU A 1 660 ? 21.844 15.625 -7.324 1 95 660 GLU A C 1
ATOM 5277 O O . GLU A 1 660 ? 22.641 15.969 -8.195 1 95 660 GLU A O 1
ATOM 5282 N N . GLY A 1 661 ? 22.125 14.688 -6.484 1 90.56 661 GLY A N 1
ATOM 5283 C CA . GLY A 1 661 ? 23.328 13.875 -6.578 1 90.56 661 GLY A CA 1
ATOM 5284 C C . GLY A 1 661 ? 24.609 14.68 -6.402 1 90.56 661 GLY A C 1
ATOM 5285 O O . GLY A 1 661 ? 25.609 14.422 -7.082 1 90.56 661 GLY A O 1
ATOM 5286 N N . ASP A 1 662 ? 24.547 15.672 -5.586 1 88.75 662 ASP A N 1
ATOM 5287 C CA . ASP A 1 662 ? 25.688 16.562 -5.402 1 88.75 662 ASP A CA 1
ATOM 5288 C C . ASP A 1 662 ? 26.828 15.844 -4.68 1 88.75 662 ASP A C 1
ATOM 5290 O O . ASP A 1 662 ? 27.984 16.281 -4.75 1 88.75 662 ASP A O 1
ATOM 5294 N N . GLY A 1 663 ? 26.531 14.805 -3.857 1 92.38 663 GLY A N 1
ATOM 5295 C CA . GLY A 1 663 ? 27.547 13.961 -3.268 1 92.38 663 GLY A CA 1
ATOM 5296 C C . GLY A 1 663 ? 27.938 14.375 -1.861 1 92.38 663 GLY A C 1
ATOM 5297 O O . GLY A 1 663 ? 28.734 13.703 -1.2 1 92.38 663 GLY A O 1
ATOM 5298 N N . VAL A 1 664 ? 27.375 15.469 -1.356 1 95.94 664 VAL A N 1
ATOM 5299 C CA . VAL A 1 664 ? 27.75 15.969 -0.039 1 95.94 664 VAL A CA 1
ATOM 5300 C C . VAL A 1 664 ? 27.109 15.109 1.045 1 95.94 664 VAL A C 1
ATOM 5302 O O . VAL A 1 664 ? 27.656 14.953 2.135 1 95.94 664 VAL A O 1
ATOM 5305 N N . PHE A 1 665 ? 26.016 14.492 0.774 1 97.69 665 PHE A N 1
ATOM 5306 C CA . PHE A 1 665 ? 25.312 13.695 1.762 1 97.69 665 PHE A CA 1
ATOM 5307 C C . PHE A 1 665 ? 25.594 12.211 1.562 1 97.69 665 PHE A C 1
ATOM 5309 O O . PHE A 1 665 ? 25.516 11.703 0.44 1 97.69 665 PHE A O 1
ATOM 5316 N N . LYS A 1 666 ? 25.875 11.555 2.668 1 96.38 666 LYS A N 1
ATOM 5317 C CA . LYS A 1 666 ? 26.125 10.109 2.645 1 96.38 666 LYS A CA 1
ATOM 5318 C C . LYS A 1 666 ? 24.812 9.328 2.654 1 96.38 666 LYS A C 1
ATOM 5320 O O . LYS A 1 666 ? 24.734 8.234 2.098 1 96.38 666 LYS A O 1
ATOM 5325 N N . CYS A 1 667 ? 23.859 9.828 3.383 1 96.75 667 CYS A N 1
ATOM 5326 C CA . CYS A 1 667 ? 22.578 9.141 3.484 1 96.75 667 CYS A CA 1
ATOM 5327 C C . CYS A 1 667 ? 21.438 10.133 3.643 1 96.75 667 CYS A C 1
ATOM 5329 O O . CYS A 1 667 ? 21.656 11.273 4.066 1 96.75 667 CYS A O 1
ATOM 5331 N N . ALA A 1 668 ? 20.25 9.75 3.201 1 98.69 668 ALA A N 1
ATOM 5332 C CA . ALA A 1 668 ? 19.047 10.578 3.23 1 98.69 668 ALA A CA 1
ATOM 5333 C C . ALA A 1 668 ? 17.828 9.75 3.654 1 98.69 668 ALA A C 1
ATOM 5335 O O . ALA A 1 668 ? 17.703 8.586 3.266 1 98.69 668 ALA A O 1
ATOM 5336 N N . ALA A 1 669 ? 16.969 10.312 4.512 1 98.88 669 ALA A N 1
ATOM 5337 C CA . ALA A 1 669 ? 15.711 9.688 4.914 1 98.88 669 ALA A CA 1
ATOM 5338 C C . ALA A 1 669 ? 14.539 10.641 4.727 1 98.88 669 ALA A C 1
ATOM 5340 O O . ALA A 1 669 ? 14.539 11.75 5.262 1 98.88 669 ALA A O 1
ATOM 5341 N N . ALA A 1 670 ? 13.562 10.273 3.957 1 98.88 670 ALA A N 1
ATOM 5342 C CA . ALA A 1 670 ? 12.375 11.078 3.689 1 98.88 670 ALA A CA 1
ATOM 5343 C C . ALA A 1 670 ? 11.125 10.438 4.277 1 98.88 670 ALA A C 1
ATOM 5345 O O . ALA A 1 670 ? 10.805 9.289 3.957 1 98.88 670 ALA A O 1
ATOM 5346 N N . VAL A 1 671 ? 10.406 11.148 5.129 1 98.81 671 VAL A N 1
ATOM 5347 C CA . VAL A 1 671 ? 9.172 10.648 5.727 1 98.81 671 VAL A CA 1
ATOM 5348 C C . VAL A 1 671 ? 7.969 11.352 5.105 1 98.81 671 VAL A C 1
ATOM 5350 O O . VAL A 1 671 ? 7.875 12.578 5.137 1 98.81 671 VAL A O 1
ATOM 5353 N N . ALA A 1 672 ? 7.051 10.625 4.48 1 98.62 672 ALA A N 1
ATOM 5354 C CA . ALA A 1 672 ? 5.801 11.078 3.877 1 98.62 672 ALA A CA 1
ATOM 5355 C C . ALA A 1 672 ? 6.047 12.211 2.885 1 98.62 672 ALA A C 1
ATOM 5357 O O . ALA A 1 672 ? 5.402 13.258 2.959 1 98.62 672 ALA A O 1
ATOM 5358 N N . PRO A 1 673 ? 6.961 12.031 1.929 1 98.75 673 PRO A N 1
ATOM 5359 C CA . PRO A 1 673 ? 7.301 13.102 0.995 1 98.75 673 PRO A CA 1
ATOM 5360 C C . PRO A 1 673 ? 6.234 13.312 -0.08 1 98.75 673 PRO A C 1
ATOM 5362 O O . PRO A 1 673 ? 5.633 12.344 -0.553 1 98.75 673 PRO A O 1
ATOM 5365 N N . VAL A 1 674 ? 6.004 14.547 -0.43 1 98.62 674 VAL A N 1
ATOM 5366 C CA . VAL A 1 674 ? 5.402 14.836 -1.728 1 98.62 674 VAL A CA 1
ATOM 5367 C C . VAL A 1 674 ? 6.438 14.633 -2.832 1 98.62 674 VAL A C 1
ATOM 5369 O O . VAL A 1 674 ? 7.574 15.094 -2.715 1 98.62 674 VAL A O 1
ATOM 5372 N N . VAL A 1 675 ? 6.129 13.93 -3.877 1 98.31 675 VAL A N 1
ATOM 5373 C CA . VAL A 1 675 ? 7.145 13.695 -4.895 1 98.31 675 VAL A CA 1
ATOM 5374 C C . VAL A 1 675 ? 6.73 14.359 -6.207 1 98.31 675 VAL A C 1
ATOM 5376 O O . VAL A 1 675 ? 7.559 14.547 -7.102 1 98.31 675 VAL A O 1
ATOM 5379 N N . ASP A 1 676 ? 5.441 14.68 -6.336 1 98.06 676 ASP A N 1
ATOM 5380 C CA . ASP A 1 676 ? 4.84 15.438 -7.426 1 98.06 676 ASP A CA 1
ATOM 5381 C C . ASP A 1 676 ? 3.701 16.328 -6.914 1 98.06 676 ASP A C 1
ATOM 5383 O O . ASP A 1 676 ? 2.701 15.82 -6.398 1 98.06 676 ASP A O 1
ATOM 5387 N N . TRP A 1 677 ? 3.867 17.594 -7.125 1 98.56 677 TRP A N 1
ATOM 5388 C CA . TRP A 1 677 ? 2.922 18.531 -6.531 1 98.56 677 TRP A CA 1
ATOM 5389 C C . TRP A 1 677 ? 1.563 18.453 -7.219 1 98.56 677 TRP A C 1
ATOM 5391 O O . TRP A 1 677 ? 0.565 18.953 -6.703 1 98.56 677 TRP A O 1
ATOM 5401 N N . ARG A 1 678 ? 1.428 17.797 -8.367 1 98.25 678 ARG A N 1
ATOM 5402 C CA . ARG A 1 678 ? 0.141 17.547 -9.008 1 98.25 678 ARG A CA 1
ATOM 5403 C C . ARG A 1 678 ? -0.679 16.547 -8.195 1 98.25 678 ARG A C 1
ATOM 5405 O O . ARG A 1 678 ? -1.889 16.422 -8.398 1 98.25 678 ARG A O 1
ATOM 5412 N N . LEU A 1 679 ? 0.025 15.805 -7.293 1 98.31 679 LEU A N 1
ATOM 5413 C CA . LEU A 1 679 ? -0.641 14.781 -6.492 1 98.31 679 LEU A CA 1
ATOM 5414 C C . LEU A 1 679 ? -1.151 15.359 -5.18 1 98.31 679 LEU A C 1
ATOM 5416 O O . LEU A 1 679 ? -1.872 14.688 -4.438 1 98.31 679 LEU A O 1
ATOM 5420 N N . TYR A 1 680 ? -0.791 16.578 -4.801 1 98.5 680 TYR A N 1
ATOM 5421 C CA . TYR A 1 680 ? -1.193 17.219 -3.557 1 98.5 680 TYR A CA 1
ATOM 5422 C C . TYR A 1 680 ? -2.504 17.984 -3.736 1 98.5 680 TYR A C 1
ATOM 5424 O O . TYR A 1 680 ? -3.117 17.922 -4.805 1 98.5 680 TYR A O 1
ATOM 5432 N N . ASP A 1 681 ? -3.021 18.594 -2.711 1 98.38 681 ASP A N 1
ATOM 5433 C CA . ASP A 1 681 ? -4.316 19.266 -2.82 1 98.38 681 ASP A CA 1
ATOM 5434 C C . ASP A 1 681 ? -4.199 20.562 -3.617 1 98.38 681 ASP A C 1
ATOM 5436 O O . ASP A 1 681 ? -3.141 21.188 -3.639 1 98.38 681 ASP A O 1
ATOM 5440 N N . SER A 1 682 ? -5.25 20.953 -4.215 1 98.5 682 SER A N 1
ATOM 5441 C CA . SER A 1 682 ? -5.301 22.094 -5.117 1 98.5 682 SER A CA 1
ATOM 5442 C C . SER A 1 682 ? -5.043 23.406 -4.371 1 98.5 682 SER A C 1
ATOM 5444 O O . SER A 1 682 ? -4.352 24.297 -4.875 1 98.5 682 SER A O 1
ATOM 5446 N N . VAL A 1 683 ? -5.57 23.547 -3.125 1 98.38 683 VAL A N 1
ATOM 5447 C CA . VAL A 1 683 ? -5.508 24.812 -2.395 1 98.38 683 VAL A CA 1
ATOM 5448 C C . VAL A 1 683 ? -4.051 25.172 -2.109 1 98.38 683 VAL A C 1
ATOM 5450 O O . VAL A 1 683 ? -3.621 26.297 -2.357 1 98.38 683 VAL A O 1
ATOM 5453 N N . TYR A 1 684 ? -3.287 24.234 -1.698 1 98.5 684 TYR A N 1
ATOM 5454 C CA . TYR A 1 684 ? -1.89 24.469 -1.352 1 98.5 684 TYR A CA 1
ATOM 5455 C C . TYR A 1 684 ? -1.031 24.594 -2.605 1 98.5 684 TYR A C 1
ATOM 5457 O O . TYR A 1 684 ? -0.294 25.562 -2.764 1 98.5 684 TYR A O 1
ATOM 5465 N N . ALA A 1 685 ? -1.065 23.641 -3.482 1 98.62 685 ALA A N 1
ATOM 5466 C CA . ALA A 1 685 ? -0.175 23.578 -4.637 1 98.62 685 ALA A CA 1
ATOM 5467 C C . ALA A 1 685 ? -0.391 24.781 -5.559 1 98.62 685 ALA A C 1
ATOM 5469 O O . ALA A 1 685 ? 0.572 25.391 -6.027 1 98.62 685 ALA A O 1
ATOM 5470 N N . GLU A 1 686 ? -1.661 25.172 -5.797 1 98.44 686 GLU A N 1
ATOM 5471 C CA . GLU A 1 686 ? -1.942 26.266 -6.723 1 98.44 686 GLU A CA 1
ATOM 5472 C C . GLU A 1 686 ? -1.586 27.609 -6.105 1 98.44 686 GLU A C 1
ATOM 5474 O O . GLU A 1 686 ? -1.239 28.562 -6.816 1 98.44 686 GLU A O 1
ATOM 5479 N N . ARG A 1 687 ? -1.649 27.672 -4.773 1 98.19 687 ARG A N 1
ATOM 5480 C CA . ARG A 1 687 ? -1.227 28.906 -4.102 1 98.19 687 ARG A CA 1
ATOM 5481 C C . ARG A 1 687 ? 0.212 29.25 -4.461 1 98.19 687 ARG A C 1
ATOM 5483 O O . ARG A 1 687 ? 0.514 30.406 -4.762 1 98.19 687 ARG A O 1
ATOM 5490 N N . TYR A 1 688 ? 1.035 28.25 -4.523 1 98.5 688 TYR A N 1
ATOM 5491 C CA . TYR A 1 688 ? 2.463 28.531 -4.641 1 98.5 688 TYR A CA 1
ATOM 5492 C C . TYR A 1 688 ? 2.957 28.266 -6.055 1 98.5 688 TYR A C 1
ATOM 5494 O O . TYR A 1 688 ? 3.91 28.891 -6.516 1 98.5 688 TYR A O 1
ATOM 5502 N N . MET A 1 689 ? 2.285 27.328 -6.758 1 98.38 689 MET A N 1
ATOM 5503 C CA . MET A 1 689 ? 2.828 26.859 -8.031 1 98.38 689 MET A CA 1
ATOM 5504 C C . MET A 1 689 ? 1.916 27.25 -9.188 1 98.38 689 MET A C 1
ATOM 5506 O O . MET A 1 689 ? 2.297 27.141 -10.352 1 98.38 689 MET A O 1
ATOM 5510 N N . GLY A 1 690 ? 0.735 27.719 -8.914 1 97.81 690 GLY A N 1
ATOM 5511 C CA . GLY A 1 690 ? -0.196 28.141 -9.945 1 97.81 690 GLY A CA 1
ATOM 5512 C C . GLY A 1 690 ? -0.962 26.984 -10.57 1 97.81 690 GLY A C 1
ATOM 5513 O O . GLY A 1 690 ? -1.01 25.891 -10.008 1 97.81 690 GLY A O 1
ATOM 5514 N N . ASP A 1 691 ? -1.636 27.25 -11.656 1 97.19 691 ASP A N 1
ATOM 5515 C CA . ASP A 1 691 ? -2.471 26.297 -12.391 1 97.19 691 ASP A CA 1
ATOM 5516 C C . ASP A 1 691 ? -1.621 25.359 -13.25 1 97.19 691 ASP A C 1
ATOM 5518 O O . ASP A 1 691 ? -0.969 25.797 -14.195 1 97.19 691 ASP A O 1
ATOM 5522 N N . PRO A 1 692 ? -1.706 24.047 -12.953 1 97.5 692 PRO A N 1
ATOM 5523 C CA . PRO A 1 692 ? -0.846 23.109 -13.695 1 97.5 692 PRO A CA 1
ATOM 5524 C C . PRO A 1 692 ? -1.166 23.078 -15.188 1 97.5 692 PRO A C 1
ATOM 5526 O O . PRO A 1 692 ? -0.361 22.578 -15.977 1 97.5 692 PRO A O 1
ATOM 5529 N N . HIS A 1 693 ? -2.391 23.531 -15.617 1 96.19 693 HIS A N 1
ATOM 5530 C CA . HIS A 1 693 ? -2.795 23.5 -17.016 1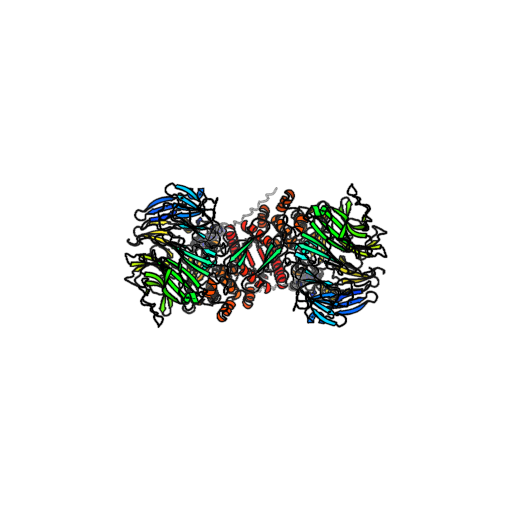 96.19 693 HIS A CA 1
ATOM 5531 C C . HIS A 1 693 ? -2.197 24.672 -17.781 1 96.19 693 HIS A C 1
ATOM 5533 O O . HIS A 1 693 ? -2.191 24.672 -19.016 1 96.19 693 HIS A O 1
ATOM 5539 N N . HIS A 1 694 ? -1.779 25.719 -17.047 1 96.06 694 HIS A N 1
ATOM 5540 C CA . HIS A 1 694 ? -1.059 26.812 -17.703 1 96.06 694 HIS A CA 1
ATOM 5541 C C . HIS A 1 694 ? 0.342 26.375 -18.125 1 96.06 694 HIS A C 1
ATOM 5543 O O . HIS A 1 694 ? 1.069 25.781 -17.328 1 96.06 694 HIS A O 1
ATOM 5549 N N . PRO A 1 695 ? 0.807 26.641 -19.297 1 95.81 695 PRO A N 1
ATOM 5550 C CA . PRO A 1 695 ? 2.082 26.125 -19.797 1 95.81 695 PRO A CA 1
ATOM 5551 C C . PRO A 1 695 ? 3.264 26.5 -18.906 1 95.81 695 PRO A C 1
ATOM 5553 O O . PRO A 1 695 ? 4.129 25.672 -18.641 1 95.81 695 PRO A O 1
ATOM 5556 N N . LYS A 1 696 ? 3.271 27.781 -18.484 1 94.69 696 LYS A N 1
ATOM 5557 C CA . LYS A 1 696 ? 4.363 28.203 -17.625 1 94.69 696 LYS A CA 1
ATOM 5558 C C . LYS A 1 696 ? 4.367 27.438 -16.312 1 94.69 696 LYS A C 1
ATOM 5560 O O . LYS A 1 696 ? 5.422 26.984 -15.852 1 94.69 696 LYS A O 1
ATOM 5565 N N . ASN A 1 697 ? 3.234 27.312 -15.688 1 97.31 697 ASN A N 1
ATOM 5566 C CA . ASN A 1 697 ? 3.133 26.578 -14.43 1 97.31 697 ASN A CA 1
ATOM 5567 C C . ASN A 1 697 ? 3.389 25.078 -14.625 1 97.31 697 ASN A C 1
ATOM 5569 O O . ASN A 1 697 ? 3.969 24.422 -13.758 1 97.31 697 ASN A O 1
ATOM 5573 N N . SER A 1 698 ? 2.93 24.562 -15.758 1 97.19 698 SER A N 1
ATOM 5574 C CA . SER A 1 698 ? 3.16 23.156 -16.062 1 97.19 698 SER A CA 1
ATOM 5575 C C . SER A 1 698 ? 4.648 22.828 -16.047 1 97.19 698 SER A C 1
ATOM 5577 O O . SER A 1 698 ? 5.051 21.781 -15.508 1 97.19 698 SER A O 1
ATOM 5579 N N . ARG A 1 699 ? 5.465 23.641 -16.594 1 96.94 699 ARG A N 1
ATOM 5580 C CA . ARG A 1 699 ? 6.914 23.453 -16.609 1 96.94 699 ARG A CA 1
ATOM 5581 C C . ARG A 1 699 ? 7.477 23.516 -15.188 1 96.94 699 ARG A C 1
ATOM 5583 O O . ARG A 1 699 ? 8.414 22.781 -14.859 1 96.94 699 ARG A O 1
ATOM 5590 N N . ALA A 1 700 ? 6.945 24.453 -14.383 1 97.56 700 ALA A N 1
ATOM 5591 C CA . ALA A 1 700 ? 7.379 24.547 -12.992 1 97.56 700 ALA A CA 1
ATOM 5592 C C . ALA A 1 700 ? 7.051 23.281 -12.227 1 97.56 700 ALA A C 1
ATOM 5594 O O . ALA A 1 700 ? 7.855 22.812 -11.414 1 97.56 700 ALA A O 1
ATOM 5595 N N . TYR A 1 701 ? 5.84 22.734 -12.539 1 97.75 701 TYR A N 1
ATOM 5596 C CA . TYR A 1 701 ? 5.449 21.469 -11.922 1 97.75 701 TYR A CA 1
ATOM 5597 C C . TYR A 1 701 ? 6.387 20.344 -12.344 1 97.75 701 TYR A C 1
ATOM 5599 O O . TYR A 1 701 ? 6.754 19.5 -11.523 1 97.75 701 TYR A O 1
ATOM 5607 N N . ASP A 1 702 ? 6.82 20.312 -13.602 1 96.69 702 ASP A N 1
ATOM 5608 C CA . ASP A 1 702 ? 7.77 19.328 -14.094 1 96.69 702 ASP A CA 1
ATOM 5609 C C . ASP A 1 702 ? 9.117 19.453 -13.383 1 96.69 702 ASP A C 1
ATOM 5611 O O . ASP A 1 702 ? 9.711 18.453 -12.984 1 96.69 702 ASP A O 1
ATOM 5615 N N . ALA A 1 703 ? 9.484 20.688 -13.266 1 96 703 ALA A N 1
ATOM 5616 C CA . ALA A 1 703 ? 10.781 20.953 -12.641 1 96 703 ALA A CA 1
ATOM 5617 C C . ALA A 1 703 ? 10.766 20.578 -11.164 1 96 703 ALA A C 1
ATOM 5619 O O . ALA A 1 703 ? 11.805 20.219 -10.594 1 96 703 ALA A O 1
ATOM 5620 N N . ALA A 1 704 ? 9.594 20.578 -10.562 1 97.81 704 ALA A N 1
ATOM 5621 C CA . ALA A 1 704 ? 9.445 20.312 -9.133 1 97.81 704 ALA A CA 1
ATOM 5622 C C . ALA A 1 704 ? 9.203 18.828 -8.883 1 97.81 704 ALA A C 1
ATOM 5624 O O . ALA A 1 704 ? 9.078 18.391 -7.734 1 97.81 704 ALA A O 1
ATOM 5625 N N . ASN A 1 705 ? 9.148 18.031 -9.922 1 97.38 705 ASN A N 1
ATOM 5626 C CA . ASN A 1 705 ? 8.906 16.594 -9.812 1 97.38 705 ASN A CA 1
ATOM 5627 C C . ASN A 1 705 ? 10.133 15.852 -9.289 1 97.38 705 ASN A C 1
ATOM 5629 O O . ASN A 1 705 ? 11.195 15.883 -9.922 1 97.38 705 ASN A O 1
ATOM 5633 N N . ALA A 1 706 ? 9.969 15.133 -8.18 1 96.94 706 ALA A N 1
ATOM 5634 C CA . ALA A 1 706 ? 11.109 14.555 -7.469 1 96.94 706 ALA A CA 1
ATOM 5635 C C . ALA A 1 706 ? 11.531 13.227 -8.094 1 96.94 706 ALA A C 1
ATOM 5637 O O . ALA A 1 706 ? 12.617 12.711 -7.801 1 96.94 706 ALA A O 1
ATOM 5638 N N . TYR A 1 707 ? 10.75 12.602 -8.922 1 93.38 707 TYR A N 1
ATOM 5639 C CA . TYR A 1 707 ? 11.133 11.32 -9.5 1 93.38 707 TYR A CA 1
ATOM 5640 C C . TYR A 1 707 ? 11.172 11.406 -11.023 1 93.38 707 TYR A C 1
ATOM 5642 O O . TYR A 1 707 ? 10.836 10.438 -11.719 1 93.38 707 TYR A O 1
ATOM 5650 N N . SER A 1 708 ? 11.469 12.602 -11.508 1 90.44 708 SER A N 1
ATOM 5651 C CA . SER A 1 708 ? 11.703 12.75 -12.945 1 90.44 708 SER A CA 1
ATOM 5652 C C . SER A 1 708 ? 12.883 11.898 -13.406 1 90.44 708 SER A C 1
ATOM 5654 O O . SER A 1 708 ? 13.727 11.508 -12.594 1 90.44 708 SER A O 1
ATOM 5656 N N . GLY A 1 709 ? 12.938 11.57 -14.633 1 84.25 709 GLY A N 1
ATOM 5657 C CA . GLY A 1 709 ? 13.914 10.641 -15.172 1 84.25 709 GLY A CA 1
ATOM 5658 C C . GLY A 1 709 ? 15.352 11.039 -14.891 1 84.25 709 GLY A C 1
ATOM 5659 O O . GLY A 1 709 ? 16.156 10.219 -14.461 1 84.25 709 GLY A O 1
ATOM 5660 N N . HIS A 1 710 ? 15.641 12.273 -15.039 1 88.44 710 HIS A N 1
ATOM 5661 C CA . HIS A 1 710 ? 17.016 12.695 -14.836 1 88.44 710 HIS A CA 1
ATOM 5662 C C . HIS A 1 710 ? 17.391 12.68 -13.352 1 88.44 710 HIS A C 1
ATOM 5664 O O . HIS A 1 710 ? 18.531 12.383 -13 1 88.44 710 HIS A O 1
ATOM 5670 N N . ARG A 1 711 ? 16.453 12.93 -12.484 1 93.56 711 ARG A N 1
ATOM 5671 C CA . ARG A 1 711 ? 16.734 12.984 -11.047 1 93.56 711 ARG A CA 1
ATOM 5672 C C . ARG A 1 711 ? 16.844 11.586 -10.461 1 93.56 711 ARG A C 1
ATOM 5674 O O . ARG A 1 711 ? 17.703 11.344 -9.602 1 93.56 711 ARG A O 1
ATOM 5681 N N . ILE A 1 712 ? 16.062 10.703 -10.961 1 95.94 712 ILE A N 1
ATOM 5682 C CA . ILE A 1 712 ? 15.953 9.375 -10.359 1 95.94 712 ILE A CA 1
ATOM 5683 C C . ILE A 1 712 ? 17.281 8.641 -10.484 1 95.94 712 ILE A C 1
ATOM 5685 O O . ILE A 1 712 ? 17.688 7.914 -9.57 1 95.94 712 ILE A O 1
ATOM 5689 N N . LYS A 1 713 ? 18 8.844 -11.539 1 95 713 LYS A N 1
ATOM 5690 C CA . LYS A 1 713 ? 19.281 8.164 -11.766 1 95 713 LYS A CA 1
ATOM 5691 C C . LYS A 1 713 ? 20.328 8.625 -10.766 1 95 713 LYS A C 1
ATOM 5693 O O . LYS A 1 713 ? 21.234 7.867 -10.422 1 95 713 LYS A O 1
ATOM 5698 N N . GLU A 1 714 ? 20.203 9.844 -10.281 1 95.94 714 GLU A N 1
ATOM 5699 C CA . GLU A 1 714 ? 21.188 10.43 -9.375 1 95.94 714 GLU A CA 1
ATOM 5700 C C . GLU A 1 714 ? 21.109 9.797 -7.988 1 95.94 714 GLU A C 1
ATOM 5702 O O . GLU A 1 714 ? 22.062 9.883 -7.211 1 95.94 714 GLU A O 1
ATOM 5707 N N . PHE A 1 715 ? 20.031 9.117 -7.703 1 96.75 715 PHE A N 1
ATOM 5708 C CA . PHE A 1 715 ? 19.906 8.43 -6.422 1 96.75 715 PHE A CA 1
ATOM 5709 C C . PHE A 1 715 ? 20.969 7.355 -6.266 1 96.75 715 PHE A C 1
ATOM 5711 O O . PHE A 1 715 ? 21.266 6.926 -5.148 1 96.75 715 PHE A O 1
ATOM 5718 N N . SER A 1 716 ? 21.469 6.84 -7.395 1 94.62 716 SER A N 1
ATOM 5719 C CA . SER A 1 716 ? 22.484 5.785 -7.359 1 94.62 716 SER A CA 1
ATOM 5720 C C . SER A 1 716 ? 23.734 6.242 -6.629 1 94.62 716 SER A C 1
ATOM 5722 O O . SER A 1 716 ? 24.469 5.422 -6.07 1 94.62 716 SER A O 1
ATOM 5724 N N . LYS A 1 717 ? 23.953 7.535 -6.562 1 94.75 717 LYS A N 1
ATOM 5725 C CA . LYS A 1 717 ? 25.141 8.094 -5.926 1 94.75 717 LYS A CA 1
ATOM 5726 C C . LYS A 1 717 ? 25.094 7.914 -4.41 1 94.75 717 LYS A C 1
ATOM 5728 O O . LYS A 1 717 ? 26.125 7.996 -3.732 1 94.75 717 LYS A O 1
ATOM 5733 N N . LEU A 1 718 ? 23.891 7.668 -3.881 1 95.5 718 LEU A N 1
ATOM 5734 C CA . LEU A 1 718 ? 23.766 7.414 -2.449 1 95.5 718 LEU A CA 1
ATOM 5735 C C . LEU A 1 718 ? 24.062 5.957 -2.123 1 95.5 718 LEU A C 1
ATOM 5737 O O . LEU A 1 718 ? 24.047 5.562 -0.953 1 95.5 718 LEU A O 1
ATOM 5741 N N . GLU A 1 719 ? 24.281 5.137 -3.139 1 92.81 719 GLU A N 1
ATOM 5742 C CA . GLU A 1 719 ? 24.688 3.742 -2.988 1 92.81 719 GLU A CA 1
ATOM 5743 C C . GLU A 1 719 ? 23.734 2.992 -2.062 1 92.81 719 GLU A C 1
ATOM 5745 O O . GLU A 1 719 ? 24.172 2.326 -1.121 1 92.81 719 GLU A O 1
ATOM 5750 N N . GLY A 1 720 ? 22.5 3.297 -2.25 1 93.69 720 GLY A N 1
ATOM 5751 C CA . GLY A 1 720 ? 21.469 2.561 -1.524 1 93.69 720 GLY A CA 1
ATOM 5752 C C . GLY A 1 720 ? 21.078 3.219 -0.216 1 93.69 720 GLY A C 1
ATOM 5753 O O . GLY A 1 720 ? 20.156 2.758 0.468 1 93.69 720 GLY A O 1
ATOM 5754 N N . ASN A 1 721 ? 21.703 4.32 0.153 1 96.44 721 ASN A N 1
ATOM 5755 C CA . ASN A 1 721 ? 21.469 4.977 1.435 1 96.44 721 ASN A CA 1
ATOM 5756 C C . ASN A 1 721 ? 20.375 6.043 1.321 1 96.44 721 ASN A C 1
ATOM 5758 O O . ASN A 1 721 ? 20.578 7.184 1.745 1 96.44 721 ASN A O 1
ATOM 5762 N N . PHE A 1 722 ? 19.281 5.672 0.737 1 98.25 722 PHE A N 1
ATOM 5763 C CA . PHE A 1 722 ? 18.047 6.445 0.708 1 98.25 722 PHE A CA 1
ATOM 5764 C C . PHE A 1 722 ? 16.906 5.664 1.346 1 98.25 722 PHE A C 1
ATOM 5766 O O . PHE A 1 722 ? 16.578 4.559 0.905 1 98.25 722 PHE A O 1
ATOM 5773 N N . LEU A 1 723 ? 16.359 6.176 2.41 1 98.69 723 LEU A N 1
ATOM 5774 C CA . LEU A 1 723 ? 15.25 5.566 3.129 1 98.69 723 LEU A CA 1
ATOM 5775 C C . LEU A 1 723 ? 13.977 6.395 2.963 1 98.69 723 LEU A C 1
ATOM 5777 O O . LEU A 1 723 ? 13.969 7.594 3.254 1 98.69 723 LEU A O 1
ATOM 5781 N N . VAL A 1 724 ? 12.938 5.828 2.438 1 98.81 724 VAL A N 1
ATOM 5782 C CA . VAL A 1 724 ? 11.648 6.512 2.332 1 98.81 724 VAL A CA 1
ATOM 5783 C C . VAL A 1 724 ? 10.617 5.805 3.207 1 98.81 724 VAL A C 1
ATOM 5785 O O . VAL A 1 724 ? 10.555 4.574 3.232 1 98.81 724 VAL A O 1
ATOM 5788 N N . ILE A 1 725 ? 9.875 6.543 4.02 1 98.81 725 ILE A N 1
ATOM 5789 C CA . ILE A 1 725 ? 8.914 6.039 4.996 1 98.81 725 ILE A CA 1
ATOM 5790 C C . ILE A 1 725 ? 7.547 6.672 4.746 1 98.81 725 ILE A C 1
ATOM 5792 O O . ILE A 1 725 ? 7.449 7.867 4.457 1 98.81 725 ILE A O 1
ATOM 5796 N N . HIS A 1 726 ? 6.461 5.926 4.844 1 98.81 726 HIS A N 1
ATOM 5797 C CA . HIS A 1 726 ? 5.137 6.484 4.578 1 98.81 726 HIS A CA 1
ATOM 5798 C C . HIS A 1 726 ? 4.055 5.727 5.34 1 98.81 726 HIS A C 1
ATOM 5800 O O . HIS A 1 726 ? 4.215 4.539 5.633 1 98.81 726 HIS A O 1
ATOM 5806 N N . GLY A 1 727 ? 3 6.383 5.758 1 98.44 727 GLY A N 1
ATOM 5807 C CA . GLY A 1 727 ? 1.808 5.727 6.27 1 98.44 727 GLY A CA 1
ATOM 5808 C C . GLY A 1 727 ? 0.82 5.348 5.184 1 98.44 727 GLY A C 1
ATOM 5809 O O . GLY A 1 727 ? 0.575 6.129 4.262 1 98.44 727 GLY A O 1
ATOM 5810 N N . THR A 1 728 ? 0.195 4.191 5.289 1 98 728 THR A N 1
ATOM 5811 C CA . THR A 1 728 ? -0.69 3.729 4.227 1 98 728 THR A CA 1
ATOM 5812 C C . THR A 1 728 ? -2.014 4.488 4.258 1 98 728 THR A C 1
ATOM 5814 O O . THR A 1 728 ? -2.754 4.496 3.27 1 98 728 THR A O 1
ATOM 5817 N N . ALA A 1 729 ? -2.35 5.105 5.387 1 97.06 729 ALA A N 1
ATOM 5818 C CA . ALA A 1 729 ? -3.625 5.801 5.527 1 97.06 729 ALA A CA 1
ATOM 5819 C C . ALA A 1 729 ? -3.422 7.312 5.555 1 97.06 729 ALA A C 1
ATOM 5821 O O . ALA A 1 729 ? -4.242 8.047 6.109 1 97.06 729 ALA A O 1
ATOM 5822 N N . ASP A 1 730 ? -2.305 7.789 5.043 1 97.69 730 ASP A N 1
ATOM 5823 C CA . ASP A 1 730 ? -2.016 9.219 4.977 1 97.69 730 ASP A CA 1
ATOM 5824 C C . ASP A 1 730 ? -3.076 9.953 4.16 1 97.69 730 ASP A C 1
ATOM 5826 O O . ASP A 1 730 ? -3.184 9.758 2.947 1 97.69 730 ASP A O 1
ATOM 5830 N N . ASP A 1 731 ? -3.818 10.812 4.762 1 96.62 731 ASP A N 1
ATOM 5831 C CA . ASP A 1 731 ? -4.902 11.508 4.082 1 96.62 731 ASP A CA 1
ATOM 5832 C C . ASP A 1 731 ? -4.465 12.906 3.643 1 96.62 731 ASP A C 1
ATOM 5834 O O . ASP A 1 731 ? -5.273 13.68 3.125 1 96.62 731 ASP A O 1
ATOM 5838 N N . ASN A 1 732 ? -3.213 13.227 3.973 1 97.69 732 ASN A N 1
ATOM 5839 C CA . ASN A 1 732 ? -2.646 14.508 3.553 1 97.69 732 ASN A CA 1
ATOM 5840 C C . ASN A 1 732 ? -1.751 14.344 2.326 1 97.69 732 ASN A C 1
ATOM 5842 O O . ASN A 1 732 ? -2.127 14.742 1.223 1 97.69 732 ASN A O 1
ATOM 5846 N N . VAL A 1 733 ? -0.639 13.734 2.51 1 98.44 733 VAL A N 1
ATOM 5847 C CA . VAL A 1 733 ? 0.194 13.273 1.404 1 98.44 733 VAL A CA 1
ATOM 5848 C C . VAL A 1 733 ? -0.048 11.781 1.159 1 98.44 733 VAL A C 1
ATOM 5850 O O . VAL A 1 733 ? 0.52 10.93 1.849 1 98.44 733 VAL A O 1
ATOM 5853 N N . HIS A 1 734 ? -0.782 11.5 0.138 1 98.25 734 HIS A N 1
ATOM 5854 C CA . HIS A 1 734 ? -1.283 10.141 -0.041 1 98.25 734 HIS A CA 1
ATOM 5855 C C . HIS A 1 734 ? -0.149 9.172 -0.363 1 98.25 734 HIS A C 1
ATOM 5857 O O . HIS A 1 734 ? 0.854 9.562 -0.963 1 98.25 734 HIS A O 1
ATOM 5863 N N . PHE A 1 735 ? -0.319 7.91 -0.015 1 98.31 735 PHE A N 1
ATOM 5864 C CA . PHE A 1 735 ? 0.629 6.82 -0.223 1 98.31 735 PHE A CA 1
ATOM 5865 C C . PHE A 1 735 ? 1.046 6.738 -1.687 1 98.31 735 PHE A C 1
ATOM 5867 O O . PHE A 1 735 ? 2.131 6.25 -2.002 1 98.31 735 PHE A O 1
ATOM 5874 N N . GLN A 1 736 ? 0.233 7.238 -2.609 1 98.12 736 GLN A N 1
ATOM 5875 C CA . GLN A 1 736 ? 0.503 7.301 -4.043 1 98.12 736 GLN A CA 1
ATOM 5876 C C . GLN A 1 736 ? 1.868 7.922 -4.32 1 98.12 736 GLN A C 1
ATOM 5878 O O . GLN A 1 736 ? 2.561 7.523 -5.258 1 98.12 736 GLN A O 1
ATOM 5883 N N . ASN A 1 737 ? 2.23 8.914 -3.498 1 98.5 737 ASN A N 1
ATOM 5884 C CA . ASN A 1 737 ? 3.512 9.586 -3.682 1 98.5 737 ASN A CA 1
ATOM 5885 C C . ASN A 1 737 ? 4.68 8.617 -3.537 1 98.5 737 ASN A C 1
ATOM 5887 O O . ASN A 1 737 ? 5.48 8.461 -4.461 1 98.5 737 ASN A O 1
ATOM 5891 N N . THR A 1 738 ? 4.742 7.879 -2.475 1 98.62 738 THR A N 1
ATOM 5892 C CA . THR A 1 738 ? 5.816 6.922 -2.236 1 98.62 738 THR A CA 1
ATOM 5893 C C . THR A 1 738 ? 5.715 5.742 -3.199 1 98.62 738 THR A C 1
ATOM 5895 O O . THR A 1 738 ? 6.734 5.219 -3.656 1 98.62 738 THR A O 1
ATOM 5898 N N . ALA A 1 739 ? 4.488 5.324 -3.521 1 98.38 739 ALA A N 1
ATOM 5899 C CA . ALA A 1 739 ? 4.305 4.23 -4.473 1 98.38 739 ALA A CA 1
ATOM 5900 C C . ALA A 1 739 ? 4.941 4.566 -5.82 1 98.38 739 ALA A C 1
ATOM 5902 O O . ALA A 1 739 ? 5.648 3.74 -6.402 1 98.38 739 ALA A O 1
ATOM 5903 N N . LEU A 1 740 ? 4.715 5.773 -6.32 1 97.81 740 LEU A N 1
ATOM 5904 C CA . LEU A 1 740 ? 5.238 6.172 -7.621 1 97.81 740 LEU A CA 1
ATOM 5905 C C . LEU A 1 740 ? 6.75 6.383 -7.559 1 97.81 740 LEU A C 1
ATOM 5907 O O . LEU A 1 740 ? 7.465 6.047 -8.5 1 97.81 740 LEU A O 1
ATOM 5911 N N . LEU A 1 741 ? 7.223 6.984 -6.43 1 98.19 741 LEU A N 1
ATOM 5912 C CA . LEU A 1 741 ? 8.664 7.117 -6.246 1 98.19 741 LEU A CA 1
ATOM 5913 C C . LEU A 1 741 ? 9.336 5.75 -6.258 1 98.19 741 LEU A C 1
ATOM 5915 O O . LEU A 1 741 ? 10.352 5.562 -6.938 1 98.19 741 LEU A O 1
ATOM 5919 N N . ASN A 1 742 ? 8.812 4.797 -5.535 1 97.5 742 ASN A N 1
ATOM 5920 C CA . ASN A 1 742 ? 9.32 3.434 -5.477 1 97.5 742 ASN A CA 1
ATOM 5921 C C . ASN A 1 742 ? 9.359 2.789 -6.859 1 97.5 742 ASN A C 1
ATOM 5923 O O . ASN A 1 742 ? 10.344 2.135 -7.219 1 97.5 742 ASN A O 1
ATOM 5927 N N . LYS A 1 743 ? 8.266 2.918 -7.578 1 96.88 743 LYS A N 1
ATOM 5928 C CA . LYS A 1 743 ? 8.18 2.371 -8.93 1 96.88 743 LYS A CA 1
ATOM 5929 C C . LYS A 1 743 ? 9.289 2.922 -9.82 1 96.88 743 LYS A C 1
ATOM 5931 O O . LYS A 1 743 ? 9.938 2.17 -10.547 1 96.88 743 LYS A O 1
ATOM 5936 N N . ALA A 1 744 ? 9.539 4.223 -9.734 1 97.19 744 ALA A N 1
ATOM 5937 C CA . ALA A 1 744 ? 10.578 4.867 -10.539 1 97.19 744 ALA A CA 1
ATOM 5938 C C . ALA A 1 744 ? 11.969 4.367 -10.148 1 97.19 744 ALA A C 1
ATOM 5940 O O . ALA A 1 744 ? 12.812 4.121 -11.016 1 97.19 744 ALA A O 1
ATOM 5941 N N . LEU A 1 745 ? 12.25 4.27 -8.844 1 97.88 745 LEU A N 1
ATOM 5942 C CA . LEU A 1 745 ? 13.539 3.785 -8.367 1 97.88 745 LEU A CA 1
ATOM 5943 C C . LEU A 1 745 ? 13.805 2.367 -8.867 1 97.88 745 LEU A C 1
ATOM 5945 O O . LEU A 1 745 ? 14.891 2.072 -9.367 1 97.88 745 LEU A O 1
ATOM 5949 N N . VAL A 1 746 ? 12.805 1.464 -8.828 1 97.38 746 VAL A N 1
ATOM 5950 C CA . VAL A 1 746 ? 12.922 0.07 -9.242 1 97.38 746 VAL A CA 1
ATOM 5951 C C . VAL A 1 746 ? 13.148 -0.002 -10.75 1 97.38 746 VAL A C 1
ATOM 5953 O O . VAL A 1 746 ? 14.023 -0.738 -11.219 1 97.38 746 VAL A O 1
ATOM 5956 N N . GLU A 1 747 ? 12.383 0.809 -11.484 1 95.5 747 GLU A N 1
ATOM 5957 C CA . GLU A 1 747 ? 12.469 0.792 -12.945 1 95.5 747 GLU A CA 1
ATOM 5958 C C . GLU A 1 747 ? 13.82 1.319 -13.422 1 95.5 747 GLU A C 1
ATOM 5960 O O . GLU A 1 747 ? 14.219 1.069 -14.562 1 95.5 747 GLU A O 1
ATOM 5965 N N . ASN A 1 748 ? 14.508 2.029 -12.562 1 95.31 748 ASN A N 1
ATOM 5966 C CA . ASN A 1 748 ? 15.82 2.543 -12.93 1 95.31 748 ASN A CA 1
ATOM 5967 C C . ASN A 1 748 ? 16.938 1.796 -12.195 1 95.31 748 ASN A C 1
ATOM 5969 O O . ASN A 1 748 ? 18.078 2.26 -12.156 1 95.31 748 ASN A O 1
ATOM 5973 N N . ASP A 1 749 ? 16.594 0.702 -11.586 1 93.75 749 ASP A N 1
ATOM 5974 C CA . ASP A 1 749 ? 17.531 -0.231 -10.961 1 93.75 749 ASP A CA 1
ATOM 5975 C C . ASP A 1 749 ? 18.328 0.452 -9.859 1 93.75 749 ASP A C 1
ATOM 5977 O O . ASP A 1 749 ? 19.562 0.328 -9.812 1 93.75 749 ASP A O 1
ATOM 5981 N N . ILE A 1 750 ? 17.656 1.278 -9.062 1 96.62 750 ILE A N 1
ATOM 5982 C CA . ILE A 1 750 ? 18.266 2 -7.953 1 96.62 750 ILE A CA 1
ATOM 5983 C C . ILE A 1 750 ? 17.984 1.269 -6.641 1 96.62 750 ILE A C 1
ATOM 5985 O O . ILE A 1 750 ? 16.828 0.94 -6.344 1 96.62 750 ILE A O 1
ATOM 5989 N N . ASP A 1 751 ? 19.047 1.01 -5.852 1 95.75 751 ASP A N 1
ATOM 5990 C CA . ASP A 1 751 ? 18.875 0.428 -4.523 1 95.75 751 ASP A CA 1
ATOM 5991 C C . ASP A 1 751 ? 18.438 1.484 -3.514 1 95.75 751 ASP A C 1
ATOM 5993 O O . ASP A 1 751 ? 18.906 2.623 -3.549 1 95.75 751 ASP A O 1
ATOM 5997 N N . TYR A 1 752 ? 17.516 1.163 -2.734 1 97.44 752 TYR A N 1
ATOM 5998 C CA . TYR A 1 752 ? 16.969 2.025 -1.695 1 97.44 752 TYR A CA 1
ATOM 5999 C C . TYR A 1 752 ? 16.328 1.201 -0.585 1 97.44 752 TYR A C 1
ATOM 6001 O O . TYR A 1 752 ? 16.359 -0.031 -0.624 1 97.44 752 TYR A O 1
ATOM 6009 N N . ARG A 1 753 ? 15.883 1.846 0.477 1 97.69 753 ARG A N 1
ATOM 6010 C CA . ARG A 1 753 ? 15.117 1.225 1.552 1 97.69 753 ARG A CA 1
ATOM 6011 C C . ARG A 1 753 ? 13.758 1.898 1.716 1 97.69 753 ARG A C 1
ATOM 6013 O O . ARG A 1 753 ? 13.641 3.115 1.551 1 97.69 753 ARG A O 1
ATOM 6020 N N . VAL A 1 754 ? 12.766 1.081 1.99 1 98.44 754 VAL A N 1
ATOM 6021 C CA . VAL A 1 754 ? 11.43 1.632 2.189 1 98.44 754 VAL A CA 1
ATOM 6022 C C . VAL A 1 754 ? 10.828 1.07 3.477 1 98.44 754 VAL A C 1
ATOM 6024 O O . VAL A 1 754 ? 11.211 -0.011 3.928 1 98.44 754 VAL A O 1
ATOM 6027 N N . GLN A 1 755 ? 10.031 1.821 4.164 1 98.56 755 GLN A N 1
ATOM 6028 C CA . GLN A 1 755 ? 9.211 1.418 5.301 1 98.56 755 GLN A CA 1
ATOM 6029 C C . GLN A 1 755 ? 7.805 2.012 5.203 1 98.56 755 GLN A C 1
ATOM 6031 O O . GLN A 1 755 ? 7.641 3.176 4.836 1 98.56 755 GLN A O 1
ATOM 6036 N N . PHE A 1 756 ? 6.773 1.198 5.371 1 98.38 756 PHE A N 1
ATOM 6037 C CA . PHE A 1 756 ? 5.438 1.769 5.5 1 98.38 756 PHE A CA 1
ATOM 6038 C C . PHE A 1 756 ? 4.801 1.358 6.82 1 98.38 756 PHE A C 1
ATOM 6040 O O . PHE A 1 756 ? 5.137 0.313 7.379 1 98.38 756 PHE A O 1
ATOM 6047 N N . TYR A 1 757 ? 4.008 2.162 7.383 1 98.56 757 TYR A N 1
ATOM 6048 C CA . TYR A 1 757 ? 3.244 1.909 8.594 1 98.56 757 TYR A CA 1
ATOM 6049 C C . TYR A 1 757 ? 1.756 1.788 8.289 1 98.56 757 TYR A C 1
ATOM 6051 O O . TYR A 1 757 ? 1.125 2.754 7.852 1 98.56 757 TYR A O 1
ATOM 6059 N N . THR A 1 758 ? 1.214 0.639 8.547 1 98.06 758 THR A N 1
ATOM 6060 C CA . THR A 1 758 ? -0.146 0.277 8.164 1 98.06 758 THR A CA 1
ATOM 6061 C C . THR A 1 758 ? -1.166 1.072 8.977 1 98.06 758 THR A C 1
ATOM 6063 O O . THR A 1 758 ? -1.075 1.14 10.203 1 98.06 758 THR A O 1
ATOM 6066 N N . ASP A 1 759 ? -2.117 1.705 8.32 1 96.88 759 ASP A N 1
ATOM 6067 C CA . ASP A 1 759 ? -3.273 2.395 8.883 1 96.88 759 ASP A CA 1
ATOM 6068 C C . ASP A 1 759 ? -2.85 3.645 9.648 1 96.88 759 ASP A C 1
ATOM 6070 O O . ASP A 1 759 ? -3.535 4.07 10.578 1 96.88 759 ASP A O 1
ATOM 6074 N N . ARG A 1 760 ? -1.632 4.137 9.312 1 97.25 760 ARG A N 1
ATOM 6075 C CA . ARG A 1 760 ? -1.181 5.371 9.945 1 97.25 760 ARG A CA 1
ATOM 6076 C C . ARG A 1 760 ? -1.294 6.555 8.992 1 97.25 760 ARG A C 1
ATOM 6078 O O . ARG A 1 760 ? -1.006 6.426 7.797 1 97.25 760 ARG A O 1
ATOM 6085 N N . ALA A 1 761 ? -1.727 7.645 9.531 1 96.25 761 ALA A N 1
ATOM 6086 C CA . ALA A 1 761 ? -1.912 8.875 8.758 1 96.25 761 ALA A CA 1
ATOM 6087 C C . ALA A 1 761 ? -0.595 9.625 8.609 1 96.25 761 ALA A C 1
ATOM 6089 O O . ALA A 1 761 ? 0.483 9.039 8.734 1 96.25 761 ALA A O 1
ATOM 6090 N N . HIS A 1 762 ? -0.645 10.875 8.273 1 96.75 762 HIS A N 1
ATOM 6091 C CA . HIS A 1 762 ? 0.486 11.695 7.859 1 96.75 762 HIS A CA 1
ATOM 6092 C C . HIS A 1 762 ? 1.502 11.852 8.984 1 96.75 762 HIS A C 1
ATOM 6094 O O . HIS A 1 762 ? 2.709 11.883 8.734 1 96.75 762 HIS A O 1
ATOM 6100 N N . ASN A 1 763 ? 1.044 11.906 10.25 1 95.19 763 ASN A N 1
ATOM 6101 C CA . ASN A 1 763 ? 1.927 12.156 11.383 1 95.19 763 ASN A CA 1
ATOM 6102 C C . ASN A 1 763 ? 2.41 10.859 12.016 1 95.19 763 ASN A C 1
ATOM 6104 O O . ASN A 1 763 ? 3.168 10.875 12.984 1 95.19 763 ASN A O 1
ATOM 6108 N N . LEU A 1 764 ? 1.927 9.727 11.469 1 96.12 764 LEU A N 1
ATOM 6109 C CA . LEU A 1 764 ? 2.301 8.414 11.984 1 96.12 764 LEU A CA 1
ATOM 6110 C C . LEU A 1 764 ? 2.08 8.336 13.492 1 96.12 764 LEU A C 1
ATOM 6112 O O . LEU A 1 764 ? 2.982 7.941 14.234 1 96.12 764 LEU A O 1
ATOM 6116 N N . GLN A 1 765 ? 0.912 8.672 13.875 1 89.62 765 GLN A N 1
ATOM 6117 C CA . GLN A 1 765 ? 0.584 8.773 15.289 1 89.62 765 GLN A CA 1
ATOM 6118 C C . GLN A 1 765 ? 0.534 7.391 15.938 1 89.62 765 GLN A C 1
ATOM 6120 O O . GLN A 1 765 ? 0.182 6.402 15.289 1 89.62 765 GLN A O 1
ATOM 6125 N N . GLY A 1 766 ? 0.834 7.277 17.219 1 88.56 766 GLY A N 1
ATOM 6126 C CA . GLY A 1 766 ? 0.885 6.07 18.031 1 88.56 766 GLY A CA 1
ATOM 6127 C C . GLY A 1 766 ? 2.24 5.84 18.672 1 88.56 766 GLY A C 1
ATOM 6128 O O . GLY A 1 766 ? 3.273 5.945 18.016 1 88.56 766 GLY A O 1
ATOM 6129 N N . GLN A 1 767 ? 2.127 5.586 19.953 1 84.88 767 GLN A N 1
ATOM 6130 C CA . GLN A 1 767 ? 3.381 5.457 20.688 1 84.88 767 GLN A CA 1
ATOM 6131 C C . GLN A 1 767 ? 4.234 4.324 20.125 1 84.88 767 GLN A C 1
ATOM 6133 O O . GLN A 1 767 ? 5.441 4.484 19.922 1 84.88 767 GLN A O 1
ATOM 6138 N N . LYS A 1 768 ? 3.66 3.23 19.859 1 93.69 768 LYS A N 1
ATOM 6139 C CA . LYS A 1 768 ? 4.414 2.086 19.359 1 93.69 768 LYS A CA 1
ATOM 6140 C C . LYS A 1 768 ? 4.98 2.369 17.969 1 93.69 768 LYS A C 1
ATOM 6142 O O . LYS A 1 768 ? 6.121 2.012 17.672 1 93.69 768 LYS A O 1
ATOM 6147 N N . THR A 1 769 ? 4.168 3.002 17.156 1 96.69 769 THR A N 1
ATOM 6148 C CA . THR A 1 769 ? 4.605 3.355 15.805 1 96.69 769 THR A CA 1
ATOM 6149 C C . THR A 1 769 ? 5.762 4.344 15.852 1 96.69 769 THR A C 1
ATOM 6151 O O . THR A 1 769 ? 6.766 4.172 15.156 1 96.69 769 THR A O 1
ATOM 6154 N N . LYS A 1 770 ? 5.668 5.348 16.703 1 96.94 770 LYS A N 1
ATOM 6155 C CA . LYS A 1 770 ? 6.719 6.355 16.812 1 96.94 770 LYS A CA 1
ATOM 6156 C C . LYS A 1 770 ? 8.008 5.75 17.359 1 96.94 770 LYS A C 1
ATOM 6158 O O . LYS A 1 770 ? 9.102 6.105 16.922 1 96.94 770 LYS A O 1
ATOM 6163 N N . ARG A 1 771 ? 7.844 4.902 18.344 1 96.81 771 ARG A N 1
ATOM 6164 C CA . ARG A 1 771 ? 9.016 4.227 18.906 1 96.81 771 ARG A CA 1
ATOM 6165 C C . ARG A 1 771 ? 9.75 3.439 17.828 1 96.81 771 ARG A C 1
ATOM 6167 O O . ARG A 1 771 ? 10.969 3.545 17.688 1 96.81 771 ARG A O 1
ATOM 6174 N N . HIS A 1 772 ? 8.977 2.65 17.078 1 97.62 772 HIS A N 1
ATOM 6175 C CA . HIS A 1 772 ? 9.578 1.877 15.992 1 97.62 772 HIS A CA 1
ATOM 6176 C C . HIS A 1 772 ? 10.227 2.791 14.961 1 97.62 772 HIS A C 1
ATOM 6178 O O . HIS A 1 772 ? 11.336 2.521 14.492 1 97.62 772 HIS A O 1
ATOM 6184 N N . LEU A 1 773 ? 9.539 3.857 14.586 1 98.19 773 LEU A N 1
ATOM 6185 C CA . LEU A 1 773 ? 10.008 4.801 13.578 1 98.19 773 LEU A CA 1
ATOM 6186 C C . LEU A 1 773 ? 11.352 5.398 13.969 1 98.19 773 LEU A C 1
ATOM 6188 O O . LEU A 1 773 ? 12.305 5.363 13.188 1 98.19 773 LEU A O 1
ATOM 6192 N N . TYR A 1 774 ? 11.477 5.914 15.148 1 98.06 774 TYR A N 1
ATOM 6193 C CA . TYR A 1 774 ? 12.695 6.617 15.539 1 98.06 774 TYR A CA 1
ATOM 6194 C C . TYR A 1 774 ? 13.828 5.637 15.805 1 98.06 774 TYR A C 1
ATOM 6196 O O . TYR A 1 774 ? 15 5.973 15.633 1 98.06 774 TYR A O 1
ATOM 6204 N N . ARG A 1 775 ? 13.477 4.449 16.219 1 97.38 775 ARG A N 1
ATOM 6205 C CA . ARG A 1 775 ? 14.523 3.432 16.312 1 97.38 775 ARG A CA 1
ATOM 6206 C C . ARG A 1 775 ? 15.07 3.1 14.922 1 97.38 775 ARG A C 1
ATOM 6208 O O . ARG A 1 775 ? 16.281 2.979 14.75 1 97.38 775 ARG A O 1
ATOM 6215 N N . LEU A 1 776 ? 14.164 2.928 13.984 1 97.69 776 LEU A N 1
ATOM 6216 C CA . LEU A 1 776 ? 14.578 2.668 12.609 1 97.69 776 LEU A CA 1
ATOM 6217 C C . LEU A 1 776 ? 15.469 3.791 12.086 1 97.69 776 LEU A C 1
ATOM 6219 O O . LEU A 1 776 ? 16.547 3.533 11.539 1 97.69 776 LEU A O 1
ATOM 6223 N N . LEU A 1 777 ? 15.031 5.004 12.273 1 98.5 777 LEU A N 1
ATOM 6224 C CA . LEU A 1 777 ? 15.797 6.156 11.797 1 98.5 777 LEU A CA 1
ATOM 6225 C C . LEU A 1 777 ? 17.156 6.23 12.484 1 98.5 777 LEU A C 1
ATOM 6227 O O . LEU A 1 777 ? 18.172 6.5 11.828 1 98.5 777 LEU A O 1
ATOM 6231 N N . SER A 1 778 ? 17.188 5.973 13.812 1 98.12 778 SER A N 1
ATOM 6232 C CA . SER A 1 778 ? 18.453 6.012 14.547 1 98.12 778 SER A CA 1
ATOM 6233 C C . SER A 1 778 ? 19.422 4.941 14.055 1 98.12 778 SER A C 1
ATOM 6235 O O . SER A 1 778 ? 20.594 5.223 13.828 1 98.12 778 SER A O 1
ATOM 6237 N N . SER A 1 779 ? 18.875 3.744 13.875 1 96.38 779 SER A N 1
ATOM 6238 C CA . SER A 1 779 ? 19.703 2.646 13.398 1 96.38 779 SER A CA 1
ATOM 6239 C C . SER A 1 779 ? 20.188 2.902 11.969 1 96.38 779 SER A C 1
ATOM 6241 O O . SER A 1 779 ? 21.344 2.609 11.641 1 96.38 779 SER A O 1
ATOM 6243 N N . TYR A 1 780 ? 19.406 3.408 11.172 1 97.5 780 TYR A N 1
ATOM 6244 C CA . TYR A 1 780 ? 19.719 3.705 9.781 1 97.5 780 TYR A CA 1
ATOM 6245 C C . TYR A 1 780 ? 20.891 4.684 9.688 1 97.5 780 TYR A C 1
ATOM 6247 O O . TYR A 1 780 ? 21.859 4.449 8.961 1 97.5 780 TYR A O 1
ATOM 6255 N N . PHE A 1 781 ? 20.781 5.789 10.438 1 98.06 781 PHE A N 1
ATOM 6256 C CA . PHE A 1 781 ? 21.828 6.805 10.367 1 98.06 781 PHE A CA 1
ATOM 6257 C C . PHE A 1 781 ? 23.078 6.34 11.078 1 98.06 781 PHE A C 1
ATOM 6259 O O . PHE A 1 781 ? 24.203 6.684 10.672 1 98.06 781 PHE A O 1
ATOM 6266 N N . ARG A 1 782 ? 22.969 5.527 12.117 1 96.31 782 ARG A N 1
ATOM 6267 C CA . ARG A 1 782 ? 24.141 4.949 12.773 1 96.31 782 ARG A CA 1
ATOM 6268 C C . ARG A 1 782 ? 24.969 4.125 11.789 1 96.31 782 ARG A C 1
ATOM 6270 O O . ARG A 1 782 ? 26.188 4.273 11.711 1 96.31 782 ARG A O 1
ATOM 6277 N N . VAL A 1 783 ? 24.219 3.314 11.031 1 93.19 783 VAL A N 1
ATOM 6278 C CA . VAL A 1 783 ? 24.891 2.455 10.055 1 93.19 783 VAL A CA 1
ATOM 6279 C C . VAL A 1 783 ? 25.469 3.307 8.93 1 93.19 783 VAL A C 1
ATOM 6281 O O . VAL A 1 783 ? 26.609 3.066 8.492 1 93.19 783 VAL A O 1
ATOM 6284 N N . CYS A 1 784 ? 24.703 4.254 8.523 1 93.88 784 CYS A N 1
ATOM 6285 C CA . CYS A 1 784 ? 25.141 5.148 7.457 1 93.88 784 CYS A CA 1
ATOM 6286 C C . CYS A 1 784 ? 26.422 5.867 7.84 1 93.88 784 CYS A C 1
ATOM 6288 O O . CYS A 1 784 ? 27.312 6.051 7 1 93.88 784 CYS A O 1
ATOM 6290 N N . PHE A 1 785 ? 26.594 6.277 9.109 1 94.81 785 PHE A N 1
ATOM 6291 C CA . PHE A 1 785 ? 27.719 7.094 9.562 1 94.81 785 PHE A CA 1
ATOM 6292 C C . PHE A 1 785 ? 28.906 6.215 9.953 1 94.81 785 PHE A C 1
ATOM 6294 O O . PHE A 1 785 ? 29.984 6.723 10.258 1 94.81 785 PHE A O 1
ATOM 6301 N N . GLU A 1 786 ? 28.688 4.945 9.836 1 85.31 786 GLU A N 1
ATOM 6302 C CA . GLU A 1 786 ? 29.797 4.051 10.125 1 85.31 786 GLU A CA 1
ATOM 6303 C C . GLU A 1 786 ? 30.75 3.947 8.938 1 85.31 786 GLU A C 1
ATOM 6305 O O . GLU A 1 786 ? 30.328 4.094 7.785 1 85.31 786 GLU A O 1
ATOM 6310 N N . GLU A 1 787 ? 32.062 4.105 9.211 1 63.31 787 GLU A N 1
ATOM 6311 C CA . GLU A 1 787 ? 33.094 4.012 8.18 1 63.31 787 GLU A CA 1
ATOM 6312 C C . GLU A 1 787 ? 32.969 2.707 7.398 1 63.31 787 GLU A C 1
ATOM 6314 O O . GLU A 1 787 ? 32.719 1.646 7.977 1 63.31 787 GLU A O 1
ATOM 6319 N N . PRO A 1 788 ? 32.781 2.787 6.031 1 55 788 PRO A N 1
ATOM 6320 C CA . PRO A 1 788 ? 32.781 1.562 5.227 1 55 788 PRO A CA 1
ATOM 6321 C C . PRO A 1 788 ? 33.906 0.602 5.598 1 55 788 PRO A C 1
ATOM 6323 O O . PRO A 1 788 ? 35.031 1.036 5.855 1 55 788 PRO A O 1
ATOM 6326 N N . LYS A 1 789 ? 33.688 -0.487 6.008 1 45.16 789 LYS A N 1
ATOM 6327 C CA . LYS A 1 789 ? 34.75 -1.471 6.141 1 45.16 789 LYS A CA 1
ATOM 6328 C C . LYS A 1 789 ? 35.531 -1.626 4.836 1 45.16 789 LYS A C 1
ATOM 6330 O O . LYS A 1 789 ? 34.906 -1.787 3.77 1 45.16 789 LYS A O 1
ATOM 6335 N N . LYS A 1 790 ? 36.75 -1.202 4.605 1 39.47 790 LYS A N 1
ATOM 6336 C CA . LYS A 1 790 ? 37.594 -1.486 3.441 1 39.47 790 LYS A CA 1
ATOM 6337 C C . LYS A 1 790 ? 37.594 -2.982 3.137 1 39.47 790 LYS A C 1
ATOM 6339 O O . LYS A 1 790 ? 37.844 -3.797 4.027 1 39.47 790 LYS A O 1
ATOM 6344 N N . GLU A 1 791 ? 37.062 -3.451 2.064 1 38 791 GLU A N 1
ATOM 6345 C CA . GLU A 1 791 ? 37.344 -4.797 1.579 1 38 791 GLU A CA 1
ATOM 6346 C C . GLU A 1 791 ? 38.812 -5.168 1.852 1 38 791 GLU A C 1
ATOM 6348 O O . GLU A 1 791 ? 39.156 -6.348 1.975 1 38 791 GLU A O 1
ATOM 6353 N N . GLY A 1 792 ? 39.75 -4.16 1.641 1 34.72 792 GLY A N 1
ATOM 6354 C CA . GLY A 1 792 ? 41.125 -4.551 1.498 1 34.72 792 GLY A CA 1
ATOM 6355 C C . GLY A 1 792 ? 41.781 -4.992 2.805 1 34.72 792 GLY A C 1
ATOM 6356 O O . GLY A 1 792 ? 42.969 -5.32 2.846 1 34.72 792 GLY A O 1
ATOM 6357 N N . ASP A 1 793 ? 41.219 -4.766 3.809 1 32.22 793 ASP A N 1
ATOM 6358 C CA . ASP A 1 793 ? 42.188 -4.988 4.879 1 32.22 793 ASP A CA 1
ATOM 6359 C C . ASP A 1 793 ? 42.375 -6.48 5.148 1 32.22 793 ASP A C 1
ATOM 6361 O O . ASP A 1 793 ? 42.938 -6.867 6.172 1 32.22 793 ASP A O 1
ATOM 6365 N N . ASP A 1 794 ? 41.562 -7.293 4.535 1 28.77 794 ASP A N 1
ATOM 6366 C CA . ASP A 1 794 ? 42.094 -8.648 4.641 1 28.77 794 ASP A CA 1
ATOM 6367 C C . ASP A 1 794 ? 43.25 -8.859 3.672 1 28.77 794 ASP A C 1
ATOM 6369 O O . ASP A 1 794 ? 43.625 -9.992 3.377 1 28.77 794 ASP A O 1
ATOM 6373 N N . GLU A 1 795 ? 43.969 -7.848 3.096 1 23.33 795 GLU A N 1
ATOM 6374 C CA . GLU A 1 795 ? 45.281 -8.359 2.779 1 23.33 795 GLU A CA 1
ATOM 6375 C C . GLU A 1 795 ? 46.125 -8.539 4.043 1 23.33 795 GLU A C 1
ATOM 6377 O O . GLU A 1 795 ? 46.125 -7.688 4.934 1 23.33 795 GLU A O 1
ATOM 6382 N N . MET B 1 1 ? 119.25 -3.814 21.609 1 22.34 1 MET B N 1
ATOM 6383 C CA . MET B 1 1 ? 118.25 -2.982 20.938 1 22.34 1 MET B CA 1
ATOM 6384 C C . MET B 1 1 ? 117 -3.803 20.547 1 22.34 1 MET B C 1
ATOM 6386 O O . MET B 1 1 ? 117.062 -4.672 19.688 1 22.34 1 MET B O 1
ATOM 6390 N N . ALA B 1 2 ? 116.125 -4.102 21.594 1 24.55 2 ALA B N 1
ATOM 6391 C CA . ALA B 1 2 ? 115.125 -5.035 22.109 1 24.55 2 ALA B CA 1
ATOM 6392 C C . ALA B 1 2 ? 113.812 -4.949 21.328 1 24.55 2 ALA B C 1
ATOM 6394 O O . ALA B 1 2 ? 113.312 -3.859 21.109 1 24.55 2 ALA B O 1
ATOM 6395 N N . GLN B 1 3 ? 113.438 -6.082 20.594 1 23.3 3 GLN B N 1
ATOM 6396 C CA . GLN B 1 3 ? 112.75 -6.664 19.438 1 23.3 3 GLN B CA 1
ATOM 6397 C C . GLN B 1 3 ? 111.25 -6.68 19.641 1 23.3 3 GLN B C 1
ATOM 6399 O O . GLN B 1 3 ? 110.75 -7.297 20.578 1 23.3 3 GLN B O 1
ATOM 6404 N N . GLN B 1 4 ? 110.625 -5.559 19.328 1 24.34 4 GLN B N 1
ATOM 6405 C CA . GLN B 1 4 ? 109.188 -5.137 19.375 1 24.34 4 GLN B CA 1
ATOM 6406 C C . GLN B 1 4 ? 108.312 -6.137 18.641 1 24.34 4 GLN B C 1
ATOM 6408 O O . GLN B 1 4 ? 108.438 -6.328 17.438 1 24.34 4 GLN B O 1
ATOM 6413 N N . GLU B 1 5 ? 107.938 -7.305 19.344 1 24.31 5 GLU B N 1
ATOM 6414 C CA . GLU B 1 5 ? 107.25 -8.516 18.906 1 24.31 5 GLU B CA 1
ATOM 6415 C C . GLU B 1 5 ? 105.812 -8.195 18.422 1 24.31 5 GLU B C 1
ATOM 6417 O O . GLU B 1 5 ? 105 -7.691 19.172 1 24.31 5 GLU B O 1
ATOM 6422 N N . LEU B 1 6 ? 105.625 -7.742 17.109 1 23.61 6 LEU B N 1
ATOM 6423 C CA . LEU B 1 6 ? 104.5 -7.242 16.297 1 23.61 6 LEU B CA 1
ATOM 6424 C C . LEU B 1 6 ? 103.438 -8.305 16.141 1 23.61 6 LEU B C 1
ATOM 6426 O O . LEU B 1 6 ? 103.688 -9.383 15.594 1 23.61 6 LEU B O 1
ATOM 6430 N N . VAL B 1 7 ? 102.438 -8.508 17.062 1 26.91 7 VAL B N 1
ATOM 6431 C CA . VAL B 1 7 ? 101.438 -9.547 17.297 1 26.91 7 VAL B CA 1
ATOM 6432 C C . VAL B 1 7 ? 100.438 -9.523 16.172 1 26.91 7 VAL B C 1
ATOM 6434 O O . VAL B 1 7 ? 99.75 -8.523 15.977 1 26.91 7 VAL B O 1
ATOM 6437 N N . GLY B 1 8 ? 100.75 -10.047 14.898 1 24.73 8 GLY B N 1
ATOM 6438 C CA . GLY B 1 8 ? 100 -10.039 13.648 1 24.73 8 GLY B CA 1
ATOM 6439 C C . GLY B 1 8 ? 98.625 -10.703 13.758 1 24.73 8 GLY B C 1
ATOM 6440 O O . GLY B 1 8 ? 98.5 -11.734 14.414 1 24.73 8 GLY B O 1
ATOM 6441 N N . ASN B 1 9 ? 97.438 -9.961 13.719 1 25.52 9 ASN B N 1
ATOM 6442 C CA . ASN B 1 9 ? 96 -10.086 13.781 1 25.52 9 ASN B CA 1
ATOM 6443 C C . ASN B 1 9 ? 95.5 -11.047 12.719 1 25.52 9 ASN B C 1
ATOM 6445 O O . ASN B 1 9 ? 95.688 -10.805 11.523 1 25.52 9 ASN B O 1
ATOM 6449 N N . ASN B 1 10 ? 95.562 -12.398 12.859 1 25.72 10 ASN B N 1
ATOM 6450 C CA . ASN B 1 10 ? 95.25 -13.438 11.906 1 25.72 10 ASN B CA 1
ATOM 6451 C C . ASN B 1 10 ? 93.75 -13.391 11.555 1 25.72 10 ASN B C 1
ATOM 6453 O O . ASN B 1 10 ? 92.875 -13.406 12.445 1 25.72 10 ASN B O 1
ATOM 6457 N N . PRO B 1 11 ? 93.312 -12.883 10.352 1 31.62 11 PRO B N 1
ATOM 6458 C CA . PRO B 1 11 ? 91.938 -12.641 9.789 1 31.62 11 PRO B CA 1
ATOM 6459 C C . PRO B 1 11 ? 91.125 -13.914 9.648 1 31.62 11 PRO B C 1
ATOM 6461 O O . PRO B 1 11 ? 91.688 -14.953 9.25 1 31.62 11 PRO B O 1
ATOM 6464 N N . SER B 1 12 ? 90.188 -14.195 10.578 1 33.5 12 SER B N 1
ATOM 6465 C CA . SER B 1 12 ? 89.312 -15.328 10.641 1 33.5 12 SER B CA 1
ATOM 6466 C C . SER B 1 12 ? 88.5 -15.469 9.344 1 33.5 12 SER B C 1
ATOM 6468 O O . SER B 1 12 ? 87.875 -14.508 8.867 1 33.5 12 SER B O 1
ATOM 6470 N N . GLN B 1 13 ? 88.938 -16.266 8.367 1 32.78 13 GLN B N 1
ATOM 6471 C CA . GLN B 1 13 ? 88.375 -16.625 7.062 1 32.78 13 GLN B CA 1
ATOM 6472 C C . GLN B 1 13 ? 87 -17.188 7.199 1 32.78 13 GLN B C 1
ATOM 6474 O O . GLN B 1 13 ? 86.812 -18.234 7.824 1 32.78 13 GLN B O 1
ATOM 6479 N N . ARG B 1 14 ? 86 -16.281 7.211 1 41.62 14 ARG B N 1
ATOM 6480 C CA . ARG B 1 14 ? 84.562 -16.578 7.191 1 41.62 14 ARG B CA 1
ATOM 6481 C C . ARG B 1 14 ? 84.25 -17.578 6.098 1 41.62 14 ARG B C 1
ATOM 6483 O O . ARG B 1 14 ? 84.688 -17.453 4.961 1 41.62 14 ARG B O 1
ATOM 6490 N N . ASN B 1 15 ? 84.125 -18.859 6.559 1 42.09 15 ASN B N 1
ATOM 6491 C CA . ASN B 1 15 ? 83.875 -20.047 5.746 1 42.09 15 ASN B CA 1
ATOM 6492 C C . ASN B 1 15 ? 82.688 -19.859 4.809 1 42.09 15 ASN B C 1
ATOM 6494 O O . ASN B 1 15 ? 81.562 -20.156 5.172 1 42.09 15 ASN B O 1
ATOM 6498 N N . TRP B 1 16 ? 82.875 -19 3.797 1 50.25 16 TRP B N 1
ATOM 6499 C CA . TRP B 1 16 ? 81.875 -18.625 2.771 1 50.25 16 TRP B CA 1
ATOM 6500 C C . TRP B 1 16 ? 81.375 -19.859 2.043 1 50.25 16 TRP B C 1
ATOM 6502 O O . TRP B 1 16 ? 80.188 -19.906 1.647 1 50.25 16 TRP B O 1
ATOM 6512 N N . LYS B 1 17 ? 82.188 -20.953 1.992 1 61.34 17 LYS B N 1
ATOM 6513 C CA . LYS B 1 17 ? 81.75 -22.156 1.267 1 61.34 17 LYS B CA 1
ATOM 6514 C C . LYS B 1 17 ? 80.625 -22.844 1.988 1 61.34 17 LYS B C 1
ATOM 6516 O O . LYS B 1 17 ? 79.625 -23.281 1.355 1 61.34 17 LYS B O 1
ATOM 6521 N N . GLY B 1 18 ? 80.875 -22.875 3.326 1 57.66 18 GLY B N 1
ATOM 6522 C CA . GLY B 1 18 ? 79.75 -23.469 4.102 1 57.66 18 GLY B CA 1
ATOM 6523 C C . GLY B 1 18 ? 78.5 -22.703 4.008 1 57.66 18 GLY B C 1
ATOM 6524 O O . GLY B 1 18 ? 77.375 -23.297 3.938 1 57.66 18 GLY B O 1
ATOM 6525 N N . ILE B 1 19 ? 78.688 -21.359 3.922 1 63.75 19 ILE B N 1
ATOM 6526 C CA . ILE B 1 19 ? 77.5 -20.5 3.846 1 63.75 19 ILE B CA 1
ATOM 6527 C C . ILE B 1 19 ? 76.812 -20.688 2.494 1 63.75 19 ILE B C 1
ATOM 6529 O O . ILE B 1 19 ? 75.625 -20.797 2.422 1 63.75 19 ILE B O 1
ATOM 6533 N N . ILE B 1 20 ? 77.688 -20.859 1.414 1 65.5 20 ILE B N 1
ATOM 6534 C CA . ILE B 1 20 ? 77.125 -21.016 0.077 1 65.5 20 ILE B CA 1
ATOM 6535 C C . ILE B 1 20 ? 76.438 -22.375 -0.047 1 65.5 20 ILE B C 1
ATOM 6537 O O . ILE B 1 20 ? 75.375 -22.484 -0.594 1 65.5 20 ILE B O 1
ATOM 6541 N N . ILE B 1 21 ? 77.125 -23.422 0.502 1 66.5 21 ILE B N 1
ATOM 6542 C CA . ILE B 1 21 ? 76.562 -24.766 0.447 1 66.5 21 ILE B CA 1
ATOM 6543 C C . ILE B 1 21 ? 75.25 -24.797 1.265 1 66.5 21 ILE B C 1
ATOM 6545 O O . ILE B 1 21 ? 74.25 -25.375 0.833 1 66.5 21 ILE B O 1
ATOM 6549 N N . ALA B 1 22 ? 75.312 -24.094 2.424 1 66.62 22 ALA B N 1
ATOM 6550 C CA . ALA B 1 22 ? 74.125 -24.031 3.244 1 66.62 22 ALA B CA 1
ATOM 6551 C C . ALA B 1 22 ? 73 -23.281 2.516 1 66.62 22 ALA B C 1
ATOM 6553 O O . ALA B 1 22 ? 71.812 -23.719 2.537 1 66.62 22 ALA B O 1
ATOM 6554 N N . LEU B 1 23 ? 73.438 -22.234 1.798 1 71.75 23 LEU B N 1
ATOM 6555 C CA . LEU B 1 23 ? 72.438 -21.469 1.035 1 71.75 23 LEU B CA 1
ATOM 6556 C C . LEU B 1 23 ? 71.938 -22.281 -0.144 1 71.75 23 LEU B C 1
ATOM 6558 O O . LEU B 1 23 ? 70.75 -22.234 -0.45 1 71.75 23 LEU B O 1
ATOM 6562 N N . LEU B 1 24 ? 72.812 -23.109 -0.737 1 70.56 24 LEU B N 1
ATOM 6563 C CA . LEU B 1 24 ? 72.438 -23.953 -1.855 1 70.56 24 LEU B CA 1
ATOM 6564 C C . LEU B 1 24 ? 71.5 -25.078 -1.388 1 70.56 24 LEU B C 1
ATOM 6566 O O . LEU B 1 24 ? 70.5 -25.391 -2.057 1 70.56 24 LEU B O 1
ATOM 6570 N N . VAL B 1 25 ? 71.812 -25.672 -0.269 1 68.44 25 VAL B N 1
ATOM 6571 C CA . VAL B 1 25 ? 71 -26.703 0.296 1 68.44 25 VAL B CA 1
ATOM 6572 C C . VAL B 1 25 ? 69.625 -26.109 0.67 1 68.44 25 VAL B C 1
ATOM 6574 O O . VAL B 1 25 ? 68.562 -26.703 0.406 1 68.44 25 VAL B O 1
ATOM 6577 N N . ILE B 1 26 ? 69.625 -24.906 1.223 1 69.69 26 ILE B N 1
ATOM 6578 C CA . ILE B 1 26 ? 68.375 -24.219 1.565 1 69.69 26 ILE B CA 1
ATOM 6579 C C . ILE B 1 26 ? 67.562 -23.922 0.295 1 69.69 26 ILE B C 1
ATOM 6581 O O . ILE B 1 26 ? 66.375 -24.141 0.247 1 69.69 26 ILE B O 1
ATOM 6585 N N . LEU B 1 27 ? 68.312 -23.531 -0.746 1 69.75 27 LEU B N 1
ATOM 6586 C CA . LEU B 1 27 ? 67.688 -23.234 -2.008 1 69.75 27 LEU B CA 1
ATOM 6587 C C . LEU B 1 27 ? 67.125 -24.5 -2.627 1 69.75 27 LEU B C 1
ATOM 6589 O O . LEU B 1 27 ? 66 -24.5 -3.172 1 69.75 27 LEU B O 1
ATOM 6593 N N . ILE B 1 28 ? 67.812 -25.594 -2.547 1 68.12 28 ILE B N 1
ATOM 6594 C CA . ILE B 1 28 ? 67.375 -26.859 -3.082 1 68.12 28 ILE B CA 1
ATOM 6595 C C . ILE B 1 28 ? 66.188 -27.375 -2.258 1 68.12 28 ILE B C 1
ATOM 6597 O O . ILE B 1 28 ? 65.188 -27.828 -2.814 1 68.12 28 ILE B O 1
ATOM 6601 N N . VAL B 1 29 ? 66.25 -27.281 -0.98 1 68.69 29 VAL B N 1
ATOM 6602 C CA . VAL B 1 29 ? 65.125 -27.719 -0.13 1 68.69 29 VAL B CA 1
ATOM 6603 C C . VAL B 1 29 ? 63.906 -26.828 -0.354 1 68.69 29 VAL B C 1
ATOM 6605 O O . VAL B 1 29 ? 62.781 -27.312 -0.454 1 68.69 29 VAL B O 1
ATOM 6608 N N . CYS B 1 30 ? 64.062 -25.516 -0.479 1 69.69 30 CYS B N 1
ATOM 6609 C CA . CYS B 1 30 ? 62.938 -24.609 -0.774 1 69.69 30 CYS B CA 1
ATOM 6610 C C . CYS B 1 30 ? 62.344 -24.891 -2.146 1 69.69 30 CYS B C 1
ATOM 6612 O O . CYS B 1 30 ? 61.125 -24.875 -2.316 1 69.69 30 CYS B O 1
ATOM 6614 N N . SER B 1 31 ? 63.25 -25.203 -3.096 1 68.25 31 SER B N 1
ATOM 6615 C CA . SER B 1 31 ? 62.781 -25.562 -4.43 1 68.25 31 SER B CA 1
ATOM 6616 C C . SER B 1 31 ? 62 -26.891 -4.41 1 68.25 31 SER B C 1
ATOM 6618 O O . SER B 1 31 ? 61 -27.047 -5.102 1 68.25 31 SER B O 1
ATOM 6620 N N . LEU B 1 32 ? 62.469 -27.797 -3.674 1 66.31 32 LEU B N 1
ATOM 6621 C CA . LEU B 1 32 ? 61.75 -29.078 -3.535 1 66.31 32 LEU B CA 1
ATOM 6622 C C . LEU B 1 32 ? 60.438 -28.891 -2.807 1 66.31 32 LEU B C 1
ATOM 6624 O O . LEU B 1 32 ? 59.438 -29.516 -3.166 1 66.31 32 LEU B O 1
ATOM 6628 N N . ILE B 1 33 ? 60.344 -28.062 -1.807 1 63.75 33 ILE B N 1
ATOM 6629 C CA . ILE B 1 33 ? 59.094 -27.766 -1.115 1 63.75 33 ILE B CA 1
ATOM 6630 C C . ILE B 1 33 ? 58.125 -27.078 -2.074 1 63.75 33 ILE B C 1
ATOM 6632 O O . ILE B 1 33 ? 56.969 -27.438 -2.145 1 63.75 33 ILE B O 1
ATOM 6636 N N . VAL B 1 34 ? 58.656 -26.078 -2.824 1 62.31 34 VAL B N 1
ATOM 6637 C CA . VAL B 1 34 ? 57.781 -25.406 -3.799 1 62.31 34 VAL B CA 1
ATOM 6638 C C . VAL B 1 34 ? 57.312 -26.406 -4.852 1 62.31 34 VAL B C 1
ATOM 6640 O O . VAL B 1 34 ? 56.156 -26.422 -5.215 1 62.31 34 VAL B O 1
ATOM 6643 N N . THR B 1 35 ? 58.25 -27.219 -5.34 1 61.44 35 THR B N 1
ATOM 6644 C CA . THR B 1 35 ? 57.875 -28.25 -6.297 1 61.44 35 THR B CA 1
ATOM 6645 C C . THR B 1 35 ? 56.906 -29.25 -5.66 1 61.44 35 THR B C 1
ATOM 6647 O O . THR B 1 35 ? 55.938 -29.672 -6.285 1 61.44 35 THR B O 1
ATOM 6650 N N . ALA B 1 36 ? 57.188 -29.719 -4.496 1 58.03 36 ALA B N 1
ATOM 6651 C CA . ALA B 1 36 ? 56.281 -30.609 -3.783 1 58.03 36 ALA B CA 1
ATOM 6652 C C . ALA B 1 36 ? 54.938 -29.938 -3.541 1 58.03 36 ALA B C 1
ATOM 6654 O O . ALA B 1 36 ? 53.875 -30.562 -3.689 1 58.03 36 ALA B O 1
ATOM 6655 N N . VAL B 1 37 ? 54.906 -28.703 -3.086 1 58.56 37 VAL B N 1
ATOM 6656 C CA . VAL B 1 37 ? 53.656 -27.969 -2.934 1 58.56 37 VAL B CA 1
ATOM 6657 C C . VAL B 1 37 ? 52.938 -27.875 -4.281 1 58.56 37 VAL B C 1
ATOM 6659 O O . VAL B 1 37 ? 51.719 -28.062 -4.359 1 58.56 37 VAL B O 1
ATOM 6662 N N . ILE B 1 38 ? 53.719 -27.531 -5.293 1 55.91 38 ILE B N 1
ATOM 6663 C CA . ILE B 1 38 ? 53.125 -27.484 -6.629 1 55.91 38 ILE B CA 1
ATOM 6664 C C . ILE B 1 38 ? 52.656 -28.875 -7.043 1 55.91 38 ILE B C 1
ATOM 6666 O O . ILE B 1 38 ? 51.562 -29.016 -7.609 1 55.91 38 ILE B O 1
ATOM 6670 N N . LEU B 1 39 ? 53.5 -29.812 -6.887 1 52.19 39 LEU B N 1
ATOM 6671 C CA . LEU B 1 39 ? 53.156 -31.172 -7.289 1 52.19 39 LEU B CA 1
ATOM 6672 C C . LEU B 1 39 ? 52.094 -31.766 -6.371 1 52.19 39 LEU B C 1
ATOM 6674 O O . LEU B 1 39 ? 51.281 -32.562 -6.809 1 52.19 39 LEU B O 1
ATOM 6678 N N . LEU B 1 40 ? 52.281 -31.641 -5.105 1 48.09 40 LEU B N 1
ATOM 6679 C CA . LEU B 1 40 ? 51.344 -32.188 -4.156 1 48.09 40 LEU B CA 1
ATOM 6680 C C . LEU B 1 40 ? 50.125 -31.281 -4.012 1 48.09 40 LEU B C 1
ATOM 6682 O O . LEU B 1 40 ? 49.188 -31.609 -3.299 1 48.09 40 LEU B O 1
ATOM 6686 N N . THR B 1 41 ? 50.312 -29.984 -4.305 1 45 41 THR B N 1
ATOM 6687 C CA . THR B 1 41 ? 49.031 -29.281 -4.398 1 45 41 THR B CA 1
ATOM 6688 C C . THR B 1 41 ? 48.094 -30 -5.359 1 45 41 THR B C 1
ATOM 6690 O O . THR B 1 41 ? 48.438 -30.266 -6.512 1 45 41 THR B O 1
ATOM 6693 N N . PRO B 1 42 ? 47.344 -30.891 -4.832 1 41.19 42 PRO B N 1
ATOM 6694 C CA . PRO B 1 42 ? 46.406 -31.531 -5.773 1 41.19 42 PRO B CA 1
ATOM 6695 C C . PRO B 1 42 ? 46.062 -30.625 -6.957 1 41.19 42 PRO B C 1
ATOM 6697 O O . PRO B 1 42 ? 46.094 -29.406 -6.828 1 41.19 42 PRO B O 1
ATOM 6700 N N . ASP B 1 43 ? 46.469 -31.047 -8.18 1 41.59 43 ASP B N 1
ATOM 6701 C CA . ASP B 1 43 ? 45.906 -30.406 -9.359 1 41.59 43 ASP B CA 1
ATOM 6702 C C . ASP B 1 43 ? 44.469 -29.891 -9.078 1 41.59 43 ASP B C 1
ATOM 6704 O O . ASP B 1 43 ? 43.531 -30.656 -9.148 1 41.59 43 ASP B O 1
ATOM 6708 N N . SER B 1 44 ? 44.25 -29.281 -8.047 1 45.53 44 SER B N 1
ATOM 6709 C CA . SER B 1 44 ? 42.938 -28.656 -8.039 1 45.53 44 SER B CA 1
ATOM 6710 C C . SER B 1 44 ? 42.594 -28.062 -9.406 1 45.53 44 SER B C 1
ATOM 6712 O O . SER B 1 44 ? 43.281 -27.172 -9.891 1 45.53 44 SER B O 1
ATOM 6714 N N . HIS B 1 45 ? 42.406 -28.859 -10.359 1 50.16 45 HIS B N 1
ATOM 6715 C CA . HIS B 1 45 ? 41.844 -28.391 -11.625 1 50.16 45 HIS B CA 1
ATOM 6716 C C . HIS B 1 45 ? 41.062 -27.094 -11.438 1 50.16 45 HIS B C 1
ATOM 6718 O O . HIS B 1 45 ? 40 -27.094 -10.836 1 50.16 45 HIS B O 1
ATOM 6724 N N . ILE B 1 46 ? 41.812 -26.062 -11.289 1 60.34 46 ILE B N 1
ATOM 6725 C CA . ILE B 1 46 ? 41.156 -24.75 -11.25 1 60.34 46 ILE B CA 1
ATOM 6726 C C . ILE B 1 46 ? 40.219 -24.609 -12.445 1 60.34 46 ILE B C 1
ATOM 6728 O O . ILE B 1 46 ? 40.656 -24.625 -13.594 1 60.34 46 ILE B O 1
ATOM 6732 N N . ASN B 1 47 ? 39 -24.891 -12.336 1 73.12 47 ASN B N 1
ATOM 6733 C CA . ASN B 1 47 ? 38 -24.594 -13.344 1 73.12 47 ASN B CA 1
ATOM 6734 C C . ASN B 1 47 ? 38.062 -23.141 -13.797 1 73.12 47 ASN B C 1
ATOM 6736 O O . ASN B 1 47 ? 37.781 -22.219 -13.008 1 73.12 47 ASN B O 1
ATOM 6740 N N . THR B 1 48 ? 38.625 -22.797 -14.93 1 85.62 48 THR B N 1
ATOM 6741 C CA . THR B 1 48 ? 38.812 -21.438 -15.445 1 85.62 48 THR B CA 1
ATOM 6742 C C . THR B 1 48 ? 37.562 -20.953 -16.172 1 85.62 48 THR B C 1
ATOM 6744 O O . THR B 1 48 ? 37.5 -19.828 -16.641 1 85.62 48 THR B O 1
ATOM 6747 N N . ASN B 1 49 ? 36.562 -21.781 -16.25 1 92.75 49 ASN B N 1
ATOM 6748 C CA . ASN B 1 49 ? 35.344 -21.344 -16.859 1 92.75 49 ASN B CA 1
ATOM 6749 C C . ASN B 1 49 ? 34.688 -20.188 -16.094 1 92.75 49 ASN B C 1
ATOM 6751 O O . ASN B 1 49 ? 34.906 -20.047 -14.898 1 92.75 49 ASN B O 1
ATOM 6755 N N . PRO B 1 50 ? 34 -19.391 -16.891 1 95.94 50 PRO B N 1
ATOM 6756 C CA . PRO B 1 50 ? 33.281 -18.312 -16.188 1 95.94 50 PRO B CA 1
ATOM 6757 C C . PRO B 1 50 ? 32.156 -18.844 -15.305 1 95.94 50 PRO B C 1
ATOM 6759 O O . PRO B 1 50 ? 31.594 -19.906 -15.578 1 95.94 50 PRO B O 1
ATOM 6762 N N . LYS B 1 51 ? 31.859 -18.125 -14.281 1 97.31 51 LYS B N 1
ATOM 6763 C CA . LYS B 1 51 ? 30.734 -18.438 -13.398 1 97.31 51 LYS B CA 1
ATOM 6764 C C . LYS B 1 51 ? 29.422 -17.984 -14 1 97.31 51 LYS B C 1
ATOM 6766 O O . LYS B 1 51 ? 29.391 -17.203 -14.953 1 97.31 51 LYS B O 1
ATOM 6771 N N . PHE B 1 52 ? 28.328 -18.562 -13.539 1 98 52 PHE B N 1
ATOM 6772 C CA . PHE B 1 52 ? 27 -18.047 -13.836 1 98 52 PHE B CA 1
ATOM 6773 C C . PHE B 1 52 ? 26.734 -16.766 -13.07 1 98 52 PHE B C 1
ATOM 6775 O O . PHE B 1 52 ? 26.516 -16.781 -11.859 1 98 52 PHE B O 1
ATOM 6782 N N . MET B 1 53 ? 26.719 -15.633 -13.812 1 97.69 53 MET B N 1
ATOM 6783 C CA . MET B 1 53 ? 26.719 -14.312 -13.18 1 97.69 53 MET B CA 1
ATOM 6784 C C . MET B 1 53 ? 25.281 -13.812 -12.977 1 97.69 53 MET B C 1
ATOM 6786 O O . MET B 1 53 ? 24.344 -14.375 -13.531 1 97.69 53 MET B O 1
ATOM 6790 N N . PHE B 1 54 ? 25.203 -12.727 -12.234 1 97.56 54 PHE B N 1
ATOM 6791 C CA . PHE B 1 54 ? 23.906 -12.156 -11.898 1 97.56 54 PHE B CA 1
ATOM 6792 C C . PHE B 1 54 ? 23.141 -11.805 -13.164 1 97.56 54 PHE B C 1
ATOM 6794 O O . PHE B 1 54 ? 21.938 -12.094 -13.273 1 97.56 54 PHE B O 1
ATOM 6801 N N . ASP B 1 55 ? 23.75 -11.266 -14.102 1 96.81 55 ASP B N 1
ATOM 6802 C CA . ASP B 1 55 ? 23.094 -10.828 -15.336 1 96.81 55 ASP B CA 1
ATOM 6803 C C . ASP B 1 55 ? 22.578 -12.023 -16.125 1 96.81 55 ASP B C 1
ATOM 6805 O O . ASP B 1 55 ? 21.641 -11.898 -16.922 1 96.81 55 ASP B O 1
ATOM 6809 N N . ASP B 1 56 ? 23.203 -13.188 -15.922 1 97.19 56 ASP B N 1
ATOM 6810 C CA . ASP B 1 56 ? 22.812 -14.391 -16.641 1 97.19 56 ASP B CA 1
ATOM 6811 C C . ASP B 1 56 ? 21.406 -14.836 -16.234 1 97.19 56 ASP B C 1
ATOM 6813 O O . ASP B 1 56 ? 20.703 -15.5 -17.016 1 97.19 56 ASP B O 1
ATOM 6817 N N . LEU B 1 57 ? 20.953 -14.445 -15.047 1 95.56 57 LEU B N 1
ATOM 6818 C CA . LEU B 1 57 ? 19.609 -14.75 -14.547 1 95.56 57 LEU B CA 1
ATOM 6819 C C . LEU B 1 57 ? 18.547 -14.211 -15.492 1 95.56 57 LEU B C 1
ATOM 6821 O O . LEU B 1 57 ? 17.438 -14.758 -15.57 1 95.56 57 LEU B O 1
ATOM 6825 N N . PHE B 1 58 ? 18.906 -13.18 -16.172 1 95.56 58 PHE B N 1
ATOM 6826 C CA . PHE B 1 58 ? 17.906 -12.461 -16.953 1 95.56 58 PHE B CA 1
ATOM 6827 C C . PHE B 1 58 ? 18.188 -12.602 -18.438 1 95.56 58 PHE B C 1
ATOM 6829 O O . PHE B 1 58 ? 17.531 -11.961 -19.266 1 95.56 58 PHE B O 1
ATOM 6836 N N . ASP B 1 59 ? 19.188 -13.375 -18.797 1 95.88 59 ASP B N 1
ATOM 6837 C CA . ASP B 1 59 ? 19.578 -13.641 -20.188 1 95.88 59 ASP B CA 1
ATOM 6838 C C . ASP B 1 59 ? 18.812 -14.852 -20.734 1 95.88 59 ASP B C 1
ATOM 6840 O O . ASP B 1 59 ? 19.016 -15.977 -20.281 1 95.88 59 ASP B O 1
ATOM 6844 N N . ASP B 1 60 ? 18.047 -14.672 -21.75 1 92.94 60 ASP B N 1
ATOM 6845 C CA . ASP B 1 60 ? 17.172 -15.688 -22.312 1 92.94 60 ASP B CA 1
ATOM 6846 C C . ASP B 1 60 ? 17.984 -16.812 -22.938 1 92.94 60 ASP B C 1
ATOM 6848 O O . ASP B 1 60 ? 17.453 -17.891 -23.219 1 92.94 60 ASP B O 1
ATOM 6852 N N . SER B 1 61 ? 19.234 -16.594 -23.156 1 94.69 61 SER B N 1
ATOM 6853 C CA . SER B 1 61 ? 20.078 -17.625 -23.766 1 94.69 61 SER B CA 1
ATOM 6854 C C . SER B 1 61 ? 20.281 -18.797 -22.828 1 94.69 61 SER B C 1
ATOM 6856 O O . SER B 1 61 ? 20.734 -19.875 -23.25 1 94.69 61 SER B O 1
ATOM 6858 N N . TRP B 1 62 ? 19.891 -18.656 -21.594 1 96.94 62 TRP B N 1
ATOM 6859 C CA . TRP B 1 62 ? 20.047 -19.734 -20.625 1 96.94 62 TRP B CA 1
ATOM 6860 C C . TRP B 1 62 ? 18.75 -20.531 -20.484 1 96.94 62 TRP B C 1
ATOM 6862 O O . TRP B 1 62 ? 18.703 -21.547 -19.781 1 96.94 62 TRP B O 1
ATOM 6872 N N . LYS B 1 63 ? 17.75 -20.125 -21.141 1 94.5 63 LYS B N 1
ATOM 6873 C CA . LYS B 1 63 ? 16.484 -20.844 -21.141 1 94.5 63 LYS B CA 1
ATOM 6874 C C . LYS B 1 63 ? 16.484 -21.938 -22.203 1 94.5 63 LYS B C 1
ATOM 6876 O O . LYS B 1 63 ? 16.938 -21.734 -23.328 1 94.5 63 LYS B O 1
ATOM 6881 N N . ALA B 1 64 ? 16.016 -23.062 -21.781 1 94.81 64 ALA B N 1
ATOM 6882 C CA . ALA B 1 64 ? 15.898 -24.156 -22.75 1 94.81 64 ALA B CA 1
ATOM 6883 C C . ALA B 1 64 ? 14.758 -23.906 -23.719 1 94.81 64 ALA B C 1
ATOM 6885 O O . ALA B 1 64 ? 13.688 -23.422 -23.328 1 94.81 64 ALA B O 1
ATOM 6886 N N . GLN B 1 65 ? 15.039 -24.141 -24.906 1 90.31 65 GLN B N 1
ATOM 6887 C CA . GLN B 1 65 ? 13.984 -24.062 -25.922 1 90.31 65 GLN B CA 1
ATOM 6888 C C . GLN B 1 65 ? 13.148 -25.344 -25.938 1 90.31 65 GLN B C 1
ATOM 6890 O O . GLN B 1 65 ? 13.688 -26.453 -25.906 1 90.31 65 GLN B O 1
ATOM 6895 N N . GLY B 1 66 ? 11.883 -25.156 -25.75 1 87.69 66 GLY B N 1
ATOM 6896 C CA . GLY B 1 66 ? 10.961 -26.266 -25.891 1 87.69 66 GLY B CA 1
ATOM 6897 C C . GLY B 1 66 ? 10.25 -26.312 -27.234 1 87.69 66 GLY B C 1
ATOM 6898 O O . GLY B 1 66 ? 10.547 -25.5 -28.109 1 87.69 66 GLY B O 1
ATOM 6899 N N . VAL B 1 67 ? 9.453 -27.359 -27.422 1 88.06 67 VAL B N 1
ATOM 6900 C CA . VAL B 1 67 ? 8.602 -27.5 -28.594 1 88.06 67 VAL B CA 1
ATOM 6901 C C . VAL B 1 67 ? 7.137 -27.609 -28.172 1 88.06 67 VAL B C 1
ATOM 6903 O O . VAL B 1 67 ? 6.703 -28.656 -27.688 1 88.06 67 VAL B O 1
ATOM 6906 N N . SER B 1 68 ? 6.508 -26.516 -28.219 1 87.88 68 SER B N 1
ATOM 6907 C CA . SER B 1 68 ? 5.062 -26.562 -28.016 1 87.88 68 SER B CA 1
ATOM 6908 C C . SER B 1 68 ? 4.34 -26.938 -29.297 1 87.88 68 SER B C 1
ATOM 6910 O O . SER B 1 68 ? 4.359 -26.172 -30.266 1 87.88 68 SER B O 1
ATOM 6912 N N . LEU B 1 69 ? 3.773 -28.094 -29.297 1 92.88 69 LEU B N 1
ATOM 6913 C CA . LEU B 1 69 ? 3.184 -28.562 -30.547 1 92.88 69 LEU B CA 1
ATOM 6914 C C . LEU B 1 69 ? 1.74 -29 -30.344 1 92.88 69 LEU B C 1
ATOM 6916 O O . LEU B 1 69 ? 1.309 -29.203 -29.203 1 92.88 69 LEU B O 1
ATOM 6920 N N . LYS B 1 70 ? 1.013 -29.078 -31.438 1 91.94 70 LYS B N 1
ATOM 6921 C CA . LYS B 1 70 ? -0.348 -29.594 -31.5 1 91.94 70 LYS B CA 1
ATOM 6922 C C . LYS B 1 70 ? -0.471 -30.672 -32.594 1 91.94 70 LYS B C 1
ATOM 6924 O O . LYS B 1 70 ? -0.277 -30.391 -33.781 1 91.94 70 LYS B O 1
ATOM 6929 N N . TRP B 1 71 ? -0.763 -31.906 -32.094 1 94.5 71 TRP B N 1
ATOM 6930 C CA . TRP B 1 71 ? -0.997 -32.969 -33.062 1 94.5 71 TRP B CA 1
ATOM 6931 C C . TRP B 1 71 ? -2.293 -32.75 -33.844 1 94.5 71 TRP B C 1
ATOM 6933 O O . TRP B 1 71 ? -3.342 -32.5 -33.25 1 94.5 71 TRP B O 1
ATOM 6943 N N . ILE B 1 72 ? -2.229 -32.875 -35.156 1 92.25 72 ILE B N 1
ATOM 6944 C CA . ILE B 1 72 ? -3.408 -32.562 -35.969 1 92.25 72 ILE B CA 1
ATOM 6945 C C . ILE B 1 72 ? -3.883 -33.844 -36.656 1 92.25 72 ILE B C 1
ATOM 6947 O O . ILE B 1 72 ? -5.004 -33.906 -37.188 1 92.25 72 ILE B O 1
ATOM 6951 N N . SER B 1 73 ? -3.027 -34.812 -36.75 1 92.62 73 SER B N 1
ATOM 6952 C CA . SER B 1 73 ? -3.391 -36.125 -37.312 1 92.62 73 SER B CA 1
ATOM 6953 C C . SER B 1 73 ? -2.615 -37.25 -36.656 1 92.62 73 SER B C 1
ATOM 6955 O O . SER B 1 73 ? -2.043 -37.062 -35.562 1 92.62 73 SER B O 1
ATOM 6957 N N . GLY B 1 74 ? -2.727 -38.375 -37.281 1 93.56 74 GLY B N 1
ATOM 6958 C CA . GLY B 1 74 ? -2.016 -39.531 -36.75 1 93.56 74 GLY B CA 1
ATOM 6959 C C . GLY B 1 74 ? -0.512 -39.438 -36.906 1 93.56 74 GLY B C 1
ATOM 6960 O O . GLY B 1 74 ? 0.244 -40.125 -36.25 1 93.56 74 GLY B O 1
ATOM 6961 N N . ASP B 1 75 ? -0.087 -38.531 -37.75 1 95 75 ASP B N 1
ATOM 6962 C CA . ASP B 1 75 ? 1.357 -38.5 -37.938 1 95 75 ASP B CA 1
ATOM 6963 C C . ASP B 1 75 ? 1.817 -37.062 -38.219 1 95 75 ASP B C 1
ATOM 6965 O O . ASP B 1 75 ? 2.941 -36.844 -38.656 1 95 75 ASP B O 1
ATOM 6969 N N . GLU B 1 76 ? 0.916 -36.125 -38.031 1 95.5 76 GLU B N 1
ATOM 6970 C CA . GLU B 1 76 ? 1.292 -34.719 -38.281 1 95.5 76 GLU B CA 1
ATOM 6971 C C . GLU B 1 76 ? 1.043 -33.844 -37.031 1 95.5 76 GLU B C 1
ATOM 6973 O O . GLU B 1 76 ? 0.065 -34.062 -36.312 1 95.5 76 GLU B O 1
ATOM 6978 N N . PHE B 1 77 ? 1.92 -32.875 -36.875 1 95.56 77 PHE B N 1
ATOM 6979 C CA . PHE B 1 77 ? 1.714 -31.844 -35.844 1 95.56 77 PHE B CA 1
ATOM 6980 C C . PHE B 1 77 ? 2.188 -30.484 -36.344 1 95.56 77 PHE B C 1
ATOM 6982 O O . PHE B 1 77 ? 2.92 -30.406 -37.344 1 95.56 77 PHE B O 1
ATOM 6989 N N . VAL B 1 78 ? 1.634 -29.453 -35.688 1 94.81 78 VAL B N 1
ATOM 6990 C CA . VAL B 1 78 ? 2.031 -28.078 -35.969 1 94.81 78 VAL B CA 1
ATOM 6991 C C . VAL B 1 78 ? 2.762 -27.5 -34.781 1 94.81 78 VAL B C 1
ATOM 6993 O O . VAL B 1 78 ? 2.422 -27.797 -33.625 1 94.81 78 VAL B O 1
ATOM 6996 N N . TYR B 1 79 ? 3.795 -26.734 -35 1 92.75 79 TYR B N 1
ATOM 6997 C CA . TYR B 1 79 ? 4.52 -26.047 -33.938 1 92.75 79 TYR B CA 1
ATOM 6998 C C . TYR B 1 79 ? 5.23 -24.812 -34.469 1 92.75 79 TYR B C 1
ATOM 7000 O O . TYR B 1 79 ? 5.375 -24.641 -35.656 1 92.75 79 TYR B O 1
ATOM 7008 N N . ARG B 1 80 ? 5.453 -23.938 -33.562 1 89.81 80 ARG B N 1
ATOM 7009 C CA . ARG B 1 80 ? 6.262 -22.766 -33.906 1 89.81 80 ARG B CA 1
ATOM 7010 C C . ARG B 1 80 ? 7.75 -23.062 -33.75 1 89.81 80 ARG B C 1
ATOM 7012 O O . ARG B 1 80 ? 8.195 -23.453 -32.656 1 89.81 80 ARG B O 1
ATOM 7019 N N . ASN B 1 81 ? 8.539 -22.828 -34.75 1 84.69 81 ASN B N 1
ATOM 7020 C CA . ASN B 1 81 ? 9.945 -23.203 -34.719 1 84.69 81 ASN B CA 1
ATOM 7021 C C . ASN B 1 81 ? 10.82 -22.062 -34.219 1 84.69 81 ASN B C 1
ATOM 7023 O O . ASN B 1 81 ? 10.305 -21.031 -33.75 1 84.69 81 ASN B O 1
ATOM 7027 N N . GLY B 1 82 ? 12.094 -22.25 -34.156 1 79.25 82 GLY B N 1
ATOM 7028 C CA . GLY B 1 82 ? 13.031 -21.281 -33.594 1 79.25 82 GLY B CA 1
ATOM 7029 C C . GLY B 1 82 ? 13.047 -19.969 -34.344 1 79.25 82 GLY B C 1
ATOM 7030 O O . GLY B 1 82 ? 13.422 -18.922 -33.812 1 79.25 82 GLY B O 1
ATOM 7031 N N . SER B 1 83 ? 12.625 -20.016 -35.625 1 82 83 SER B N 1
ATOM 7032 C CA . SER B 1 83 ? 12.562 -18.797 -36.406 1 82 83 SER B CA 1
ATOM 7033 C C . SER B 1 83 ? 11.211 -18.109 -36.281 1 82 83 SER B C 1
ATOM 7035 O O . SER B 1 83 ? 10.914 -17.156 -37 1 82 83 SER B O 1
ATOM 7037 N N . ASP B 1 84 ? 10.328 -18.688 -35.469 1 87 84 ASP B N 1
ATOM 7038 C CA . ASP B 1 84 ? 9.023 -18.125 -35.125 1 87 84 ASP B CA 1
ATOM 7039 C C . ASP B 1 84 ? 8 -18.375 -36.219 1 87 84 ASP B C 1
ATOM 7041 O O . ASP B 1 84 ? 6.977 -17.688 -36.312 1 87 84 ASP B O 1
ATOM 7045 N N . ALA B 1 85 ? 8.344 -19.234 -37.125 1 92 85 ALA B N 1
ATOM 7046 C CA . ALA B 1 85 ? 7.367 -19.656 -38.125 1 92 85 ALA B CA 1
ATOM 7047 C C . ALA B 1 85 ? 6.539 -20.828 -37.625 1 92 85 ALA B C 1
ATOM 7049 O O . ALA B 1 85 ? 7.02 -21.641 -36.844 1 92 85 ALA B O 1
ATOM 7050 N N . VAL B 1 86 ? 5.316 -20.875 -38.125 1 94.62 86 VAL B N 1
ATOM 7051 C CA . VAL B 1 86 ? 4.488 -22.047 -37.844 1 94.62 86 VAL B CA 1
ATOM 7052 C C . VAL B 1 86 ? 4.688 -23.109 -38.938 1 94.62 86 VAL B C 1
ATOM 7054 O O . VAL B 1 86 ? 4.484 -22.828 -40.125 1 94.62 86 VAL B O 1
ATOM 7057 N N . VAL B 1 87 ? 5.07 -24.281 -38.5 1 94.5 87 VAL B N 1
ATOM 7058 C CA . VAL B 1 87 ? 5.445 -25.344 -39.438 1 94.5 87 VAL B CA 1
ATOM 7059 C C . VAL B 1 87 ? 4.602 -26.594 -39.156 1 94.5 87 VAL B C 1
ATOM 7061 O O . VAL B 1 87 ? 4.301 -26.906 -38 1 94.5 87 VAL B O 1
ATOM 7064 N N . LYS B 1 88 ? 4.176 -27.172 -40.188 1 95.69 88 LYS B N 1
ATOM 7065 C CA . LYS B 1 88 ? 3.58 -28.5 -40.125 1 95.69 88 LYS B CA 1
ATOM 7066 C C . LYS B 1 88 ? 4.629 -29.578 -40.344 1 95.69 88 LYS B C 1
ATOM 7068 O O . LYS B 1 88 ? 5.375 -29.531 -41.344 1 95.69 88 LYS B O 1
ATOM 7073 N N . PHE B 1 89 ? 4.723 -30.516 -39.5 1 95.88 89 PHE B N 1
ATOM 7074 C CA . PHE B 1 89 ? 5.695 -31.609 -39.562 1 95.88 89 PHE B CA 1
ATOM 7075 C C . PHE B 1 89 ? 4.996 -32.938 -39.719 1 95.88 89 PHE B C 1
ATOM 7077 O O . PHE B 1 89 ? 3.99 -33.219 -39.062 1 95.88 89 PHE B O 1
ATOM 7084 N N . LYS B 1 90 ? 5.469 -33.719 -40.594 1 95.88 90 LYS B N 1
ATOM 7085 C CA . LYS B 1 90 ? 4.965 -35.062 -40.812 1 95.88 90 LYS B CA 1
ATOM 7086 C C . LYS B 1 90 ? 5.945 -36.125 -40.312 1 95.88 90 LYS B C 1
ATOM 7088 O O . LYS B 1 90 ? 7.051 -36.25 -40.844 1 95.88 90 LYS B O 1
ATOM 7093 N N . ALA B 1 91 ? 5.543 -36.938 -39.406 1 94.06 91 ALA B N 1
ATOM 7094 C CA . ALA B 1 91 ? 6.41 -37.844 -38.688 1 94.06 91 ALA B CA 1
ATOM 7095 C C . ALA B 1 91 ? 6.852 -39 -39.562 1 94.06 91 ALA B C 1
ATOM 7097 O O . ALA B 1 91 ? 7.965 -39.531 -39.406 1 94.06 91 ALA B O 1
ATOM 7098 N N . THR B 1 92 ? 6.051 -39.406 -40.469 1 91.69 92 THR B N 1
ATOM 7099 C CA . THR B 1 92 ? 6.301 -40.625 -41.25 1 91.69 92 THR B CA 1
ATOM 7100 C C . THR B 1 92 ? 7.5 -40.406 -42.188 1 91.69 92 THR B C 1
ATOM 7102 O O . THR B 1 92 ? 8.258 -41.344 -42.438 1 91.69 92 THR B O 1
ATOM 7105 N N . ASP B 1 93 ? 7.668 -39.188 -42.656 1 92.06 93 ASP B N 1
ATOM 7106 C CA . ASP B 1 93 ? 8.758 -38.969 -43.594 1 92.06 93 ASP B CA 1
ATOM 7107 C C . ASP B 1 93 ? 9.633 -37.781 -43.156 1 92.06 93 ASP B C 1
ATOM 7109 O O . ASP B 1 93 ? 10.523 -37.375 -43.906 1 92.06 93 ASP B O 1
ATOM 7113 N N . ASN B 1 94 ? 9.367 -37.219 -42.125 1 91.62 94 ASN B N 1
ATOM 7114 C CA . ASN B 1 94 ? 10.156 -36.156 -41.5 1 91.62 94 ASN B CA 1
ATOM 7115 C C . ASN B 1 94 ? 10.125 -34.906 -42.375 1 91.62 94 ASN B C 1
ATOM 7117 O O . ASN B 1 94 ? 11.086 -34.125 -42.375 1 91.62 94 ASN B O 1
ATOM 7121 N N . SER B 1 95 ? 9.078 -34.75 -43.125 1 94.06 95 SER B N 1
ATOM 7122 C CA . SER B 1 95 ? 8.969 -33.531 -43.938 1 94.06 95 SER B CA 1
ATOM 7123 C C . SER B 1 95 ? 8.305 -32.406 -43.156 1 94.06 95 SER B C 1
ATOM 7125 O O . SER B 1 95 ? 7.527 -32.656 -42.219 1 94.06 95 SER B O 1
ATOM 7127 N N . SER B 1 96 ? 8.703 -31.234 -43.5 1 92.88 96 SER B N 1
ATOM 7128 C CA . SER B 1 96 ? 8.156 -30.031 -42.844 1 92.88 96 SER B CA 1
ATOM 7129 C C . SER B 1 96 ? 7.691 -29.016 -43.906 1 92.88 96 SER B C 1
ATOM 7131 O O . SER B 1 96 ? 8.312 -28.875 -44.938 1 92.88 96 SER B O 1
ATOM 7133 N N . THR B 1 97 ? 6.566 -28.391 -43.625 1 93.69 97 THR B N 1
ATOM 7134 C CA . THR B 1 97 ? 6.016 -27.344 -44.469 1 93.69 97 THR B CA 1
ATOM 7135 C C . THR B 1 97 ? 5.652 -26.109 -43.656 1 93.69 97 THR B C 1
ATOM 7137 O O . THR B 1 97 ? 4.977 -26.234 -42.625 1 93.69 97 THR B O 1
ATOM 7140 N N . VAL B 1 98 ? 6.07 -24.922 -44.156 1 93.62 98 VAL B N 1
ATOM 7141 C CA . VAL B 1 98 ? 5.719 -23.688 -43.469 1 93.62 98 VAL B CA 1
ATOM 7142 C C . VAL B 1 98 ? 4.258 -23.328 -43.719 1 93.62 98 VAL B C 1
ATOM 7144 O O . VAL B 1 98 ? 3.838 -23.25 -44.875 1 93.62 98 VAL B O 1
ATOM 7147 N N . ILE B 1 99 ? 3.529 -23.188 -42.625 1 93.44 99 ILE B N 1
ATOM 7148 C CA . ILE B 1 99 ? 2.109 -22.875 -42.75 1 93.44 99 ILE B CA 1
ATOM 7149 C C . ILE B 1 99 ? 1.901 -21.359 -42.562 1 93.44 99 ILE B C 1
ATOM 7151 O O . ILE B 1 99 ? 1.075 -20.766 -43.25 1 93.44 99 ILE B O 1
ATOM 7155 N N . ILE B 1 100 ? 2.559 -20.75 -41.625 1 93.69 100 ILE B N 1
ATOM 7156 C CA . ILE B 1 100 ? 2.537 -19.312 -41.375 1 93.69 100 ILE B CA 1
ATOM 7157 C C . ILE B 1 100 ? 3.967 -18.781 -41.25 1 93.69 100 ILE B C 1
ATOM 7159 O O . ILE B 1 100 ? 4.719 -19.219 -40.375 1 93.69 100 ILE B O 1
ATOM 7163 N N . LYS B 1 101 ? 4.285 -17.828 -41.969 1 93.12 101 LYS B N 1
ATOM 7164 C CA . LYS B 1 101 ? 5.633 -17.266 -41.969 1 93.12 101 LYS B CA 1
ATOM 7165 C C . LYS B 1 101 ? 5.844 -16.359 -40.75 1 93.12 101 LYS B C 1
ATOM 7167 O O . LYS B 1 101 ? 4.887 -15.812 -40.219 1 93.12 101 LYS B O 1
ATOM 7172 N N . ASN B 1 102 ? 7.109 -16.234 -40.406 1 92.19 102 ASN B N 1
ATOM 7173 C CA . ASN B 1 102 ? 7.457 -15.383 -39.281 1 92.19 102 ASN B CA 1
ATOM 7174 C C . ASN B 1 102 ? 7.074 -13.93 -39.5 1 92.19 102 ASN B C 1
ATOM 7176 O O . ASN B 1 102 ? 6.668 -13.227 -38.562 1 92.19 102 ASN B O 1
ATOM 7180 N N . ASP B 1 103 ? 7.133 -13.422 -40.688 1 91.81 103 ASP B N 1
ATOM 7181 C CA . ASP B 1 103 ? 6.828 -12.039 -41.031 1 91.81 103 ASP B CA 1
ATOM 7182 C C . ASP B 1 103 ? 5.355 -11.719 -40.781 1 91.81 103 ASP B C 1
ATOM 7184 O O . ASP B 1 103 ? 5.008 -10.578 -40.469 1 91.81 103 ASP B O 1
ATOM 7188 N N . THR B 1 104 ? 4.547 -12.75 -40.906 1 90.62 104 THR B N 1
ATOM 7189 C CA . THR B 1 104 ? 3.119 -12.578 -40.688 1 90.62 104 THR B CA 1
ATOM 7190 C C . THR B 1 104 ? 2.863 -12.141 -39.219 1 90.62 104 THR B C 1
ATOM 7192 O O . THR B 1 104 ? 1.993 -11.305 -38.969 1 90.62 104 THR B O 1
ATOM 7195 N N . PHE B 1 105 ? 3.578 -12.594 -38.344 1 91.44 105 PHE B N 1
ATOM 7196 C CA . PHE B 1 105 ? 3.434 -12.25 -36.938 1 91.44 105 PHE B CA 1
ATOM 7197 C C . PHE B 1 105 ? 3.957 -10.844 -36.688 1 91.44 105 PHE B C 1
ATOM 7199 O O . PHE B 1 105 ? 3.332 -10.07 -35.938 1 91.44 105 PHE B O 1
ATOM 7206 N N . SER B 1 106 ? 5.078 -10.469 -37.219 1 91.06 106 SER B N 1
ATOM 7207 C CA . SER B 1 106 ? 5.723 -9.18 -36.969 1 91.06 106 SER B CA 1
ATOM 7208 C C . SER B 1 106 ? 4.922 -8.031 -37.594 1 91.06 106 SER B C 1
ATOM 7210 O O . SER B 1 106 ? 4.926 -6.918 -37.062 1 91.06 106 SER B O 1
ATOM 7212 N N . ASP B 1 107 ? 4.262 -8.32 -38.656 1 89.94 107 ASP B N 1
ATOM 7213 C CA . ASP B 1 107 ? 3.516 -7.293 -39.375 1 89.94 107 ASP B CA 1
ATOM 7214 C C . ASP B 1 107 ? 2.443 -6.668 -38.5 1 89.94 107 ASP B C 1
ATOM 7216 O O . ASP B 1 107 ? 2.168 -5.469 -38.594 1 89.94 107 ASP B O 1
ATOM 7220 N N . ILE B 1 108 ? 1.823 -7.438 -37.625 1 90.25 108 ILE B N 1
ATOM 7221 C CA . ILE B 1 108 ? 0.75 -6.887 -36.812 1 90.25 108 ILE B CA 1
ATOM 7222 C C . ILE B 1 108 ? 1.112 -7.016 -35.312 1 90.25 108 ILE B C 1
ATOM 7224 O O . ILE B 1 108 ? 0.253 -6.871 -34.469 1 90.25 108 ILE B O 1
ATOM 7228 N N . ASP B 1 109 ? 2.311 -7.477 -35.062 1 92.5 109 ASP B N 1
ATOM 7229 C CA . ASP B 1 109 ? 2.82 -7.652 -33.719 1 92.5 109 ASP B CA 1
ATOM 7230 C C . ASP B 1 109 ? 2.008 -8.695 -32.938 1 92.5 109 ASP B C 1
ATOM 7232 O O . ASP B 1 109 ? 1.545 -8.445 -31.828 1 92.5 109 ASP B O 1
ATOM 7236 N N . ALA B 1 110 ? 1.717 -9.766 -33.625 1 93.69 110 ALA B N 1
ATOM 7237 C CA . ALA B 1 110 ? 1.012 -10.883 -33 1 93.69 110 ALA B CA 1
ATOM 7238 C C . ALA B 1 110 ? 1.96 -11.719 -32.125 1 93.69 110 ALA B C 1
ATOM 7240 O O . ALA B 1 110 ? 3.047 -12.086 -32.594 1 93.69 110 ALA B O 1
ATOM 7241 N N . SER B 1 111 ? 1.516 -11.93 -30.922 1 92.06 111 SER B N 1
ATOM 7242 C CA . SER B 1 111 ? 2.385 -12.68 -30.031 1 92.06 111 SER B CA 1
ATOM 7243 C C . SER B 1 111 ? 1.95 -14.133 -29.922 1 92.06 111 SER B C 1
ATOM 7245 O O . SER B 1 111 ? 2.73 -14.992 -29.484 1 92.06 111 SER B O 1
ATOM 7247 N N . ARG B 1 112 ? 0.715 -14.484 -30.266 1 93.19 112 ARG B N 1
ATOM 7248 C CA . ARG B 1 112 ? 0.149 -15.828 -30.172 1 93.19 112 ARG B CA 1
ATOM 7249 C C . ARG B 1 112 ? -0.7 -16.156 -31.391 1 93.19 112 ARG B C 1
ATOM 7251 O O . ARG B 1 112 ? -0.96 -15.273 -32.219 1 93.19 112 ARG B O 1
ATOM 7258 N N . TYR B 1 113 ? -1.001 -17.391 -31.516 1 94.12 113 TYR B N 1
ATOM 7259 C CA . TYR B 1 113 ? -1.867 -17.781 -32.625 1 94.12 113 TYR B CA 1
ATOM 7260 C C . TYR B 1 113 ? -2.652 -19.047 -32.25 1 94.12 113 TYR B C 1
ATOM 7262 O O . TYR B 1 113 ? -2.314 -19.75 -31.312 1 94.12 113 TYR B O 1
ATOM 7270 N N . ARG B 1 114 ? -3.74 -19.281 -32.938 1 93.94 114 ARG B N 1
ATOM 7271 C CA . ARG B 1 114 ? -4.5 -20.531 -32.969 1 93.94 114 ARG B CA 1
ATOM 7272 C C . ARG B 1 114 ? -4.781 -20.938 -34.438 1 93.94 114 ARG B C 1
ATOM 7274 O O . ARG B 1 114 ? -4.988 -20.078 -35.281 1 93.94 114 ARG B O 1
ATOM 7281 N N . ILE B 1 115 ? -4.73 -22.203 -34.625 1 93.12 115 ILE B N 1
ATOM 7282 C CA . ILE B 1 115 ? -4.941 -22.672 -35.969 1 93.12 115 ILE B CA 1
ATOM 7283 C C . ILE B 1 115 ? -6.164 -23.578 -36.031 1 93.12 115 ILE B C 1
ATOM 7285 O O . ILE B 1 115 ? -6.422 -24.328 -35.094 1 93.12 115 ILE B O 1
ATOM 7289 N N . SER B 1 116 ? -6.902 -23.438 -37.188 1 93.12 116 SER B N 1
ATOM 7290 C CA . SER B 1 116 ? -8.133 -24.219 -37.344 1 93.12 116 SER B CA 1
ATOM 7291 C C . SER B 1 116 ? -7.824 -25.688 -37.625 1 93.12 116 SER B C 1
ATOM 7293 O O . SER B 1 116 ? -6.715 -26.031 -38.031 1 93.12 116 SER B O 1
ATOM 7295 N N . ALA B 1 117 ? -8.828 -26.516 -37.375 1 90.31 117 ALA B N 1
ATOM 7296 C CA . ALA B 1 117 ? -8.672 -27.969 -37.5 1 90.31 117 ALA B CA 1
ATOM 7297 C C . ALA B 1 117 ? -8.32 -28.359 -38.938 1 90.31 117 ALA B C 1
ATOM 7299 O O . ALA B 1 117 ? -7.566 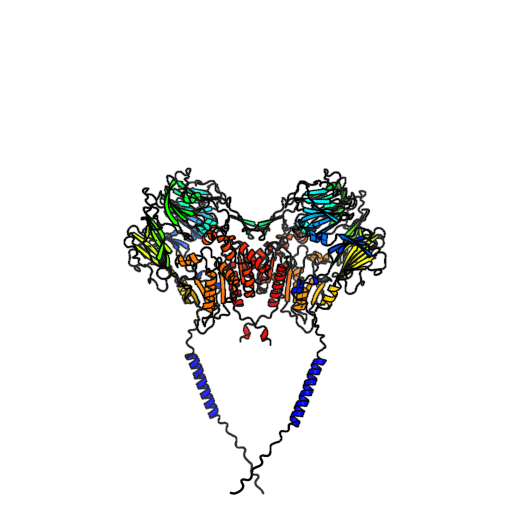-29.297 -39.156 1 90.31 117 ALA B O 1
ATOM 7300 N N . ASP B 1 118 ? -8.805 -27.625 -39.906 1 90.88 118 ASP B N 1
ATOM 7301 C CA . ASP B 1 118 ? -8.562 -27.938 -41.312 1 90.88 118 ASP B CA 1
ATOM 7302 C C . ASP B 1 118 ? -7.328 -27.219 -41.844 1 90.88 118 ASP B C 1
ATOM 7304 O O . ASP B 1 118 ? -7.023 -27.297 -43.031 1 90.88 118 ASP B O 1
ATOM 7308 N N . LEU B 1 119 ? -6.684 -26.422 -41.031 1 92.81 119 LEU B N 1
ATOM 7309 C CA . LEU B 1 119 ? -5.445 -25.719 -41.312 1 92.81 119 LEU B CA 1
ATOM 7310 C C . LEU B 1 119 ? -5.656 -24.656 -42.406 1 92.81 119 LEU B C 1
ATOM 7312 O O . LEU B 1 119 ? -4.707 -24.25 -43.062 1 92.81 119 LEU B O 1
ATOM 7316 N N . GLN B 1 120 ? -6.879 -24.25 -42.531 1 92.19 120 GLN B N 1
ATOM 7317 C CA . GLN B 1 120 ? -7.164 -23.266 -43.562 1 92.19 120 GLN B CA 1
ATOM 7318 C C . GLN B 1 120 ? -7.074 -21.844 -43 1 92.19 120 GLN B C 1
ATOM 7320 O O . GLN B 1 120 ? -6.801 -20.891 -43.75 1 92.19 120 GLN B O 1
ATOM 7325 N N . TYR B 1 121 ? -7.402 -21.766 -41.781 1 92.81 121 TYR B N 1
ATOM 7326 C CA . TYR B 1 121 ? -7.41 -20.438 -41.156 1 92.81 121 TYR B CA 1
ATOM 7327 C C . TYR B 1 121 ? -6.641 -20.438 -39.844 1 92.81 121 TYR B C 1
ATOM 7329 O O . TYR B 1 121 ? -6.445 -21.5 -39.219 1 92.81 121 TYR B O 1
ATOM 7337 N N . ALA B 1 122 ? -6.145 -19.266 -39.469 1 94.31 122 ALA B N 1
ATOM 7338 C CA . ALA B 1 122 ? -5.504 -19.062 -38.188 1 94.31 122 ALA B CA 1
ATOM 7339 C C . ALA B 1 122 ? -5.98 -17.766 -37.531 1 94.31 122 ALA B C 1
ATOM 7341 O O . ALA B 1 122 ? -6.41 -16.844 -38.219 1 94.31 122 ALA B O 1
ATOM 7342 N N . LEU B 1 123 ? -6.09 -17.734 -36.25 1 95.5 123 LEU B N 1
ATOM 7343 C CA . LEU B 1 123 ? -6.297 -16.5 -35.469 1 95.5 123 LEU B CA 1
ATOM 7344 C C . LEU B 1 123 ? -4.969 -15.945 -34.969 1 95.5 123 LEU B C 1
ATOM 7346 O O . LEU B 1 123 ? -4.277 -16.578 -34.188 1 95.5 123 LEU B O 1
ATOM 7350 N N . LEU B 1 124 ? -4.594 -14.797 -35.469 1 95.75 124 LEU B N 1
ATOM 7351 C CA . LEU B 1 124 ? -3.43 -14.086 -34.969 1 95.75 124 LEU B CA 1
ATOM 7352 C C . LEU B 1 124 ? -3.816 -13.188 -33.781 1 95.75 124 LEU B C 1
ATOM 7354 O O . LEU B 1 124 ? -4.68 -12.312 -33.938 1 95.75 124 LEU B O 1
ATOM 7358 N N . ILE B 1 125 ? -3.219 -13.367 -32.688 1 96.62 125 ILE B N 1
ATOM 7359 C CA . ILE B 1 125 ? -3.596 -12.695 -31.453 1 96.62 125 ILE B CA 1
ATOM 7360 C C . ILE B 1 125 ? -2.609 -11.57 -31.156 1 96.62 125 ILE B C 1
ATOM 7362 O O . ILE B 1 125 ? -1.414 -11.812 -30.984 1 96.62 125 ILE B O 1
ATOM 7366 N N . TYR B 1 126 ? -3.094 -10.32 -31.094 1 95.56 126 TYR B N 1
ATOM 7367 C CA . TYR B 1 126 ? -2.246 -9.148 -30.906 1 95.56 126 TYR B CA 1
ATOM 7368 C C . TYR B 1 126 ? -2.9 -8.148 -29.969 1 95.56 126 TYR B C 1
ATOM 7370 O O . TYR B 1 126 ? -4.062 -8.312 -29.578 1 95.56 126 TYR B O 1
ATOM 7378 N N . ASN B 1 127 ? -2.195 -7.152 -29.422 1 95.94 127 ASN B N 1
ATOM 7379 C CA . ASN B 1 127 ? -2.656 -6.191 -28.422 1 95.94 127 ASN B CA 1
ATOM 7380 C C . ASN B 1 127 ? -3.131 -6.891 -27.156 1 95.94 127 ASN B C 1
ATOM 7382 O O . ASN B 1 127 ? -4.242 -6.637 -26.688 1 95.94 127 ASN B O 1
ATOM 7386 N N . VAL B 1 128 ? -2.305 -7.77 -26.672 1 95.69 128 VAL B N 1
ATOM 7387 C CA . VAL B 1 128 ? -2.654 -8.633 -25.547 1 95.69 128 VAL B CA 1
ATOM 7388 C C . VAL B 1 128 ? -2.561 -7.84 -24.25 1 95.69 128 VAL B C 1
ATOM 7390 O O . VAL B 1 128 ? -1.535 -7.215 -23.969 1 95.69 128 VAL B O 1
ATOM 7393 N N . ASN B 1 129 ? -3.639 -7.773 -23.531 1 93.81 129 ASN B N 1
ATOM 7394 C CA . ASN B 1 129 ? -3.693 -7.172 -22.203 1 93.81 129 ASN B CA 1
ATOM 7395 C C . ASN B 1 129 ? -4.047 -8.195 -21.125 1 93.81 129 ASN B C 1
ATOM 7397 O O . ASN B 1 129 ? -5.203 -8.617 -21.031 1 93.81 129 ASN B O 1
ATOM 7401 N N . LYS B 1 130 ? -3.113 -8.484 -20.281 1 91.88 130 LYS B N 1
ATOM 7402 C CA . LYS B 1 130 ? -3.273 -9.516 -19.266 1 91.88 130 LYS B CA 1
ATOM 7403 C C . LYS B 1 130 ? -4.324 -9.109 -18.234 1 91.88 130 LYS B C 1
ATOM 7405 O O . LYS B 1 130 ? -4.398 -7.941 -17.844 1 91.88 130 LYS B O 1
ATOM 7410 N N . ARG B 1 131 ? -5.125 -10.039 -17.734 1 91.19 131 ARG B N 1
ATOM 7411 C CA . ARG B 1 131 ? -6.145 -9.797 -16.719 1 91.19 131 ARG B CA 1
ATOM 7412 C C . ARG B 1 131 ? -5.816 -10.539 -15.43 1 91.19 131 ARG B C 1
ATOM 7414 O O . ARG B 1 131 ? -5.516 -9.914 -14.414 1 91.19 131 ARG B O 1
ATOM 7421 N N . TYR B 1 132 ? -5.965 -11.867 -15.414 1 92.12 132 TYR B N 1
ATOM 7422 C CA . TYR B 1 132 ? -5.578 -12.719 -14.297 1 92.12 132 TYR B CA 1
ATOM 7423 C C . TYR B 1 132 ? -4.371 -13.578 -14.664 1 92.12 132 TYR B C 1
ATOM 7425 O O . TYR B 1 132 ? -3.557 -13.188 -15.508 1 92.12 132 TYR B O 1
ATOM 7433 N N . ARG B 1 133 ? -4.195 -14.688 -13.984 1 91.62 133 ARG B N 1
ATOM 7434 C CA . ARG B 1 133 ? -3.031 -15.539 -14.188 1 91.62 133 ARG B CA 1
ATOM 7435 C C . ARG B 1 133 ? -3.008 -16.109 -15.602 1 91.62 133 ARG B C 1
ATOM 7437 O O . ARG B 1 133 ? -1.961 -16.125 -16.25 1 91.62 133 ARG B O 1
ATOM 7444 N N . HIS B 1 134 ? -4.195 -16.516 -16.141 1 93.75 134 HIS B N 1
ATOM 7445 C CA . HIS B 1 134 ? -4.266 -17.203 -17.422 1 93.75 134 HIS B CA 1
ATOM 7446 C C . HIS B 1 134 ? -4.984 -16.375 -18.469 1 93.75 134 HIS B C 1
ATOM 7448 O O . HIS B 1 134 ? -4.809 -16.578 -19.672 1 93.75 134 HIS B O 1
ATOM 7454 N N . SER B 1 135 ? -5.77 -15.406 -18.047 1 95.25 135 SER B N 1
ATOM 7455 C CA . SER B 1 135 ? -6.66 -14.711 -18.969 1 95.25 135 SER B CA 1
ATOM 7456 C C . SER B 1 135 ? -6.035 -13.414 -19.469 1 95.25 135 SER B C 1
ATOM 7458 O O . SER B 1 135 ? -5.156 -12.852 -18.812 1 95.25 135 SER B O 1
ATOM 7460 N N . PHE B 1 136 ? -6.449 -13.062 -20.625 1 96.06 136 PHE B N 1
ATOM 7461 C CA . PHE B 1 136 ? -6.098 -11.805 -21.281 1 96.06 136 PHE B CA 1
ATOM 7462 C C . PHE B 1 136 ? -7.199 -11.359 -22.234 1 96.06 136 PHE B C 1
ATOM 7464 O O . PHE B 1 136 ? -8.039 -12.164 -22.641 1 96.06 136 PHE B O 1
ATOM 7471 N N . ALA B 1 137 ? -7.25 -10.133 -22.484 1 97.19 137 ALA B N 1
ATOM 7472 C CA . ALA B 1 137 ? -8.031 -9.578 -23.594 1 97.19 137 ALA B CA 1
ATOM 7473 C C . ALA B 1 137 ? -7.133 -9.211 -24.766 1 97.19 137 ALA B C 1
ATOM 7475 O O . ALA B 1 137 ? -5.988 -8.789 -24.578 1 97.19 137 ALA B O 1
ATOM 7476 N N . ALA B 1 138 ? -7.664 -9.484 -25.938 1 97.81 138 ALA B N 1
ATOM 7477 C CA . ALA B 1 138 ? -6.84 -9.242 -27.125 1 97.81 138 ALA B CA 1
ATOM 7478 C C . ALA B 1 138 ? -7.703 -9.016 -28.359 1 97.81 138 ALA B C 1
ATOM 7480 O O . ALA B 1 138 ? -8.922 -9.18 -28.312 1 97.81 138 ALA B O 1
ATOM 7481 N N . LYS B 1 139 ? -7.027 -8.547 -29.359 1 97.06 139 LYS B N 1
ATOM 7482 C CA . LYS B 1 139 ? -7.609 -8.547 -30.703 1 97.06 139 LYS B CA 1
ATOM 7483 C C . LYS B 1 139 ? -7.203 -9.789 -31.484 1 97.06 139 LYS B C 1
ATOM 7485 O O . LYS B 1 139 ? -6.133 -10.352 -31.25 1 97.06 139 LYS B O 1
ATOM 7490 N N . TYR B 1 140 ? -8.109 -10.219 -32.344 1 96.62 140 TYR B N 1
ATOM 7491 C CA . TYR B 1 140 ? -7.895 -11.43 -33.125 1 96.62 140 TYR B CA 1
ATOM 7492 C C . TYR B 1 140 ? -8.07 -11.141 -34.625 1 96.62 140 TYR B C 1
ATOM 7494 O O . TYR B 1 140 ? -9.109 -10.648 -35.031 1 96.62 140 TYR B O 1
ATOM 7502 N N . SER B 1 141 ? -7.047 -11.445 -35.375 1 94.38 141 SER B N 1
ATOM 7503 C CA . SER B 1 141 ? -7.121 -11.328 -36.812 1 94.38 141 SER B CA 1
ATOM 7504 C C . SER B 1 141 ? -7.219 -12.703 -37.469 1 94.38 141 SER B C 1
ATOM 7506 O O . SER B 1 141 ? -6.438 -13.602 -37.156 1 94.38 141 SER B O 1
ATOM 7508 N N . ILE B 1 142 ? -8.156 -12.828 -38.344 1 93.38 142 ILE B N 1
ATOM 7509 C CA . ILE B 1 142 ? -8.305 -14.086 -39.062 1 93.38 142 ILE B CA 1
ATOM 7510 C C . ILE B 1 142 ? -7.336 -14.125 -40.25 1 93.38 142 ILE B C 1
ATOM 7512 O O . ILE B 1 142 ? -7.355 -13.234 -41.125 1 93.38 142 ILE B O 1
ATOM 7516 N N . PHE B 1 143 ? -6.547 -15.086 -40.25 1 93.69 143 PHE B N 1
ATOM 7517 C CA . PHE B 1 143 ? -5.547 -15.289 -41.312 1 93.69 143 PHE B CA 1
ATOM 7518 C C . PHE B 1 143 ? -5.906 -16.484 -42.156 1 93.69 143 PHE B C 1
ATOM 7520 O O . PHE B 1 143 ? -6.18 -17.578 -41.656 1 93.69 143 PHE B O 1
ATOM 7527 N N . ASN B 1 144 ? -5.902 -16.219 -43.438 1 92.06 144 ASN B N 1
ATOM 7528 C CA . ASN B 1 144 ? -6.098 -17.312 -44.406 1 92.06 144 ASN B CA 1
ATOM 7529 C C . ASN B 1 144 ? -4.773 -17.969 -44.781 1 92.06 144 ASN B C 1
ATOM 7531 O O . ASN B 1 144 ? -3.943 -17.344 -45.469 1 92.06 144 ASN B O 1
ATOM 7535 N N . VAL B 1 145 ? -4.648 -19.203 -44.469 1 91.62 145 VAL B N 1
ATOM 7536 C CA . VAL B 1 145 ? -3.385 -19.922 -44.656 1 91.62 145 VAL B CA 1
ATOM 7537 C C . VAL B 1 145 ? -3.094 -20.109 -46.125 1 91.62 145 VAL B C 1
ATOM 7539 O O . VAL B 1 145 ? -1.936 -20.094 -46.562 1 91.62 145 VAL B O 1
ATOM 7542 N N . ASN B 1 146 ? -4.066 -20.25 -46.938 1 88.19 146 ASN B N 1
ATOM 7543 C CA . ASN B 1 146 ? -3.893 -20.5 -48.375 1 88.19 146 ASN B CA 1
ATOM 7544 C C . ASN B 1 146 ? -3.521 -19.234 -49.125 1 88.19 146 ASN B C 1
ATOM 7546 O O . ASN B 1 146 ? -2.588 -19.234 -49.938 1 88.19 146 ASN B O 1
ATOM 7550 N N . THR B 1 147 ? -4.199 -18.219 -48.781 1 86.19 147 THR B N 1
ATOM 7551 C CA . THR B 1 147 ? -3.961 -16.969 -49.5 1 86.19 147 THR B CA 1
ATOM 7552 C C . THR B 1 147 ? -2.867 -16.156 -48.812 1 86.19 147 THR B C 1
ATOM 7554 O O . THR B 1 147 ? -2.338 -15.211 -49.406 1 86.19 147 THR B O 1
ATOM 7557 N N . LYS B 1 148 ? -2.525 -16.531 -47.656 1 83.5 148 LYS B N 1
ATOM 7558 C CA . LYS B 1 148 ? -1.491 -15.883 -46.875 1 83.5 148 LYS B CA 1
ATOM 7559 C C . LYS B 1 148 ? -1.84 -14.422 -46.594 1 83.5 148 LYS B C 1
ATOM 7561 O O . LYS B 1 148 ? -0.975 -13.547 -46.688 1 83.5 148 LYS B O 1
ATOM 7566 N N . ARG B 1 149 ? -3.041 -14.125 -46.469 1 78.75 149 ARG B N 1
ATOM 7567 C CA . ARG B 1 149 ? -3.498 -12.766 -46.188 1 78.75 149 ARG B CA 1
ATOM 7568 C C . ARG B 1 149 ? -4.293 -12.711 -44.875 1 78.75 149 ARG B C 1
ATOM 7570 O O . ARG B 1 149 ? -5.082 -13.609 -44.594 1 78.75 149 ARG B O 1
ATOM 7577 N N . ALA B 1 150 ? -3.719 -11.711 -44.031 1 69.38 150 ALA B N 1
ATOM 7578 C CA . ALA B 1 150 ? -4.484 -11.414 -42.844 1 69.38 150 ALA B CA 1
ATOM 7579 C C . ALA B 1 150 ? -5.57 -10.383 -43.125 1 69.38 150 ALA B C 1
ATOM 7581 O O . ALA B 1 150 ? -5.301 -9.32 -43.688 1 69.38 150 ALA B O 1
ATOM 7582 N N . SER B 1 151 ? -6.91 -10.82 -43.062 1 64.94 151 SER B N 1
ATOM 7583 C CA . SER B 1 151 ? -7.738 -9.781 -43.688 1 64.94 151 SER B CA 1
ATOM 7584 C C . SER B 1 151 ? -8.797 -9.281 -42.688 1 64.94 151 SER B C 1
ATOM 7586 O O . SER B 1 151 ? -9.227 -8.125 -42.781 1 64.94 151 SER B O 1
ATOM 7588 N N . VAL B 1 152 ? -9.133 -10.023 -41.656 1 79.69 152 VAL B N 1
ATOM 7589 C CA . VAL B 1 152 ? -10.336 -9.5 -41.031 1 79.69 152 VAL B CA 1
ATOM 7590 C C . VAL B 1 152 ? -10.242 -9.695 -39.5 1 79.69 152 VAL B C 1
ATOM 7592 O O . VAL B 1 152 ? -9.891 -10.781 -39.031 1 79.69 152 VAL B O 1
ATOM 7595 N N . GLU B 1 153 ? -10.469 -8.586 -38.812 1 89 153 GLU B N 1
ATOM 7596 C CA . GLU B 1 153 ? -10.547 -8.664 -37.344 1 89 153 GLU B CA 1
ATOM 7597 C C . GLU B 1 153 ? -11.828 -9.375 -36.906 1 89 153 GLU B C 1
ATOM 7599 O O . GLU B 1 153 ? -12.898 -9.141 -37.469 1 89 153 GLU B O 1
ATOM 7604 N N . LEU B 1 154 ? -11.656 -10.305 -36 1 93.81 154 LEU B N 1
ATOM 7605 C CA . LEU B 1 154 ? -12.805 -10.992 -35.406 1 93.81 154 LEU B CA 1
ATOM 7606 C C . LEU B 1 154 ? -13.57 -10.062 -34.469 1 93.81 154 LEU B C 1
ATOM 7608 O O . LEU B 1 154 ? -13.008 -9.516 -33.531 1 93.81 154 LEU B O 1
ATOM 7612 N N . LYS B 1 155 ? -14.875 -9.805 -34.781 1 95 155 LYS B N 1
ATOM 7613 C CA . LYS B 1 155 ? -15.742 -8.906 -34.031 1 95 155 LYS B CA 1
ATOM 7614 C C . LYS B 1 155 ? -17.156 -9.477 -33.906 1 95 155 LYS B C 1
ATOM 7616 O O . LYS B 1 155 ? -17.578 -10.266 -34.75 1 95 155 LYS B O 1
ATOM 7621 N N . PRO B 1 156 ? -17.844 -9.094 -32.875 1 94.81 156 PRO B N 1
ATOM 7622 C CA . PRO B 1 156 ? -19.234 -9.562 -32.719 1 94.81 156 PRO B CA 1
ATOM 7623 C C . PRO B 1 156 ? -20.156 -9.016 -33.781 1 94.81 156 PRO B C 1
ATOM 7625 O O . PRO B 1 156 ? -21.172 -9.633 -34.125 1 94.81 156 PRO B O 1
ATOM 7628 N N . ASP B 1 157 ? -19.812 -7.82 -34.188 1 92.12 157 ASP B N 1
ATOM 7629 C CA . ASP B 1 157 ? -20.594 -7.145 -35.219 1 92.12 157 ASP B CA 1
ATOM 7630 C C . ASP B 1 157 ? -19.688 -6.441 -36.219 1 92.12 157 ASP B C 1
ATOM 7632 O O . ASP B 1 157 ? -18.797 -5.68 -35.844 1 92.12 157 ASP B O 1
ATOM 7636 N N . SER B 1 158 ? -19.969 -6.688 -37.531 1 87.44 158 SER B N 1
ATOM 7637 C CA . SER B 1 158 ? -19.125 -6.152 -38.594 1 87.44 158 SER B CA 1
ATOM 7638 C C . SER B 1 158 ? -19.156 -4.629 -38.594 1 87.44 158 SER B C 1
ATOM 7640 O O . SER B 1 158 ? -18.25 -3.99 -39.125 1 87.44 158 SER B O 1
ATOM 7642 N N . SER B 1 159 ? -20.172 -4.051 -38.031 1 90.5 159 SER B N 1
ATOM 7643 C CA . SER B 1 159 ? -20.312 -2.6 -38 1 90.5 159 SER B CA 1
ATOM 7644 C C . SER B 1 159 ? -19.344 -1.968 -37 1 90.5 159 SER B C 1
ATOM 7646 O O . SER B 1 159 ? -19.062 -0.769 -37.062 1 90.5 159 SER B O 1
ATOM 7648 N N . MET B 1 160 ? -18.844 -2.807 -36.156 1 92.69 160 MET B N 1
ATOM 7649 C CA . MET B 1 160 ? -17.906 -2.293 -35.156 1 92.69 160 MET B CA 1
ATOM 7650 C C . MET B 1 160 ? -16.547 -1.989 -35.781 1 92.69 160 MET B C 1
ATOM 7652 O O . MET B 1 160 ? -16.078 -2.729 -36.656 1 92.69 160 MET B O 1
ATOM 7656 N N . ARG B 1 161 ? -15.93 -0.845 -35.344 1 91.5 161 ARG B N 1
ATOM 7657 C CA . ARG B 1 161 ? -14.594 -0.501 -35.844 1 91.5 161 ARG B CA 1
ATOM 7658 C C . ARG B 1 161 ? -13.555 -1.48 -35.312 1 91.5 161 ARG B C 1
ATOM 7660 O O . ARG B 1 161 ? -12.664 -1.901 -36.031 1 91.5 161 ARG B O 1
ATOM 7667 N N . GLU B 1 162 ? -13.617 -1.862 -34.094 1 92.75 162 GLU B N 1
ATOM 7668 C CA . GLU B 1 162 ? -12.695 -2.783 -33.438 1 92.75 162 GLU B CA 1
ATOM 7669 C C . GLU B 1 162 ? -13.352 -3.465 -32.25 1 92.75 162 GLU B C 1
ATOM 7671 O O . GLU B 1 162 ? -14.422 -3.043 -31.781 1 92.75 162 GLU B O 1
ATOM 7676 N N . ALA B 1 163 ? -12.773 -4.535 -31.922 1 95.94 163 ALA B N 1
ATOM 7677 C CA . ALA B 1 163 ? -13.266 -5.234 -30.75 1 95.94 163 ALA B CA 1
ATOM 7678 C C . ALA B 1 163 ? -12.141 -5.977 -30.031 1 95.94 163 ALA B C 1
ATOM 7680 O O . ALA B 1 163 ? -11.336 -6.66 -30.672 1 95.94 163 ALA B O 1
ATOM 7681 N N . THR B 1 164 ? -12 -5.758 -28.734 1 97.12 164 THR B N 1
ATOM 7682 C CA . THR B 1 164 ? -11.109 -6.547 -27.891 1 97.12 164 THR B CA 1
ATOM 7683 C C . THR B 1 164 ? -11.867 -7.707 -27.25 1 97.12 164 THR B C 1
ATOM 7685 O O . THR B 1 164 ? -12.844 -7.5 -26.516 1 97.12 164 THR B O 1
ATOM 7688 N N . LEU B 1 165 ? -11.398 -8.906 -27.562 1 98.19 165 LEU B N 1
ATOM 7689 C CA . LEU B 1 165 ? -12.109 -10.102 -27.125 1 98.19 165 LEU B CA 1
ATOM 7690 C C . LEU B 1 165 ? -11.43 -10.727 -25.906 1 98.19 165 LEU B C 1
ATOM 7692 O O . LEU B 1 165 ? -10.227 -10.547 -25.703 1 98.19 165 LEU B O 1
ATOM 7696 N N . GLN B 1 166 ? -12.234 -11.398 -25.125 1 98.31 166 GLN B N 1
ATOM 7697 C CA . GLN B 1 166 ? -11.719 -12.055 -23.938 1 98.31 166 GLN B CA 1
ATOM 7698 C C . GLN B 1 166 ? -11.258 -13.477 -24.234 1 98.31 166 GLN B C 1
ATOM 7700 O O . GLN B 1 166 ? -10.477 -14.062 -23.484 1 98.31 166 GLN B O 1
ATOM 7705 N N . LEU B 1 167 ? -11.758 -14.07 -25.297 1 98.31 167 LEU B N 1
ATOM 7706 C CA . LEU B 1 167 ? -11.422 -15.43 -25.719 1 98.31 167 LEU B CA 1
ATOM 7707 C C . LEU B 1 167 ? -11.875 -15.68 -27.141 1 98.31 167 LEU B C 1
ATOM 7709 O O . LEU B 1 167 ? -12.93 -15.188 -27.562 1 98.31 167 LEU B O 1
ATOM 7713 N N . ALA B 1 168 ? -11.125 -16.391 -27.906 1 97.81 168 ALA B N 1
ATOM 7714 C CA . ALA B 1 168 ? -11.555 -16.953 -29.188 1 97.81 168 ALA B CA 1
ATOM 7715 C C . ALA B 1 168 ? -10.93 -18.328 -29.406 1 97.81 168 ALA B C 1
ATOM 7717 O O . ALA B 1 168 ? -9.727 -18.516 -29.25 1 97.81 168 ALA B O 1
ATOM 7718 N N . ILE B 1 169 ? -11.789 -19.328 -29.781 1 96.69 169 ILE B N 1
ATOM 7719 C CA . ILE B 1 169 ? -11.289 -20.688 -30.016 1 96.69 169 ILE B CA 1
ATOM 7720 C C . ILE B 1 169 ? -11.891 -21.25 -31.297 1 96.69 169 ILE B C 1
ATOM 7722 O O . ILE B 1 169 ? -12.992 -20.859 -31.703 1 96.69 169 ILE B O 1
ATOM 7726 N N . PHE B 1 170 ? -11.148 -22.125 -31.984 1 95.56 170 PHE B N 1
ATOM 7727 C CA . PHE B 1 170 ? -11.672 -22.859 -33.125 1 95.56 170 PHE B CA 1
ATOM 7728 C C . PHE B 1 170 ? -12.406 -24.125 -32.656 1 95.56 170 PHE B C 1
ATOM 7730 O O . PHE B 1 170 ? -12.031 -24.734 -31.656 1 95.56 170 PHE B O 1
ATOM 7737 N N . GLY B 1 171 ? -13.461 -24.453 -33.406 1 94 171 GLY B N 1
ATOM 7738 C CA . GLY B 1 171 ? -14.094 -25.75 -33.219 1 94 171 GLY B CA 1
ATOM 7739 C C . GLY B 1 171 ? -13.359 -26.859 -33.938 1 94 171 GLY B C 1
ATOM 7740 O O . GLY B 1 171 ? -12.398 -26.625 -34.688 1 94 171 GLY B O 1
ATOM 7741 N N . PRO B 1 172 ? -13.781 -28.109 -33.688 1 92.62 172 PRO B N 1
ATOM 7742 C CA . PRO B 1 172 ? -13.109 -29.266 -34.281 1 92.62 172 PRO B CA 1
ATOM 7743 C C . PRO B 1 172 ? -13.484 -29.5 -35.75 1 92.62 172 PRO B C 1
ATOM 7745 O O . PRO B 1 172 ? -12.836 -30.297 -36.438 1 92.62 172 PRO B O 1
ATOM 7748 N N . ARG B 1 173 ? -14.484 -28.797 -36.188 1 88.81 173 ARG B N 1
ATOM 7749 C CA . ARG B 1 173 ? -14.922 -28.984 -37.562 1 88.81 173 ARG B CA 1
ATOM 7750 C C . ARG B 1 173 ? -14.602 -27.75 -38.406 1 88.81 173 ARG B C 1
ATOM 7752 O O . ARG B 1 173 ? -15.016 -26.641 -38.094 1 88.81 173 ARG B O 1
ATOM 7759 N N . ASP B 1 174 ? -13.898 -28.047 -39.438 1 88.81 174 ASP B N 1
ATOM 7760 C CA . ASP B 1 174 ? -13.562 -26.984 -40.375 1 88.81 174 ASP B CA 1
ATOM 7761 C C . ASP B 1 174 ? -12.93 -25.797 -39.656 1 88.81 174 ASP B C 1
ATOM 7763 O O . ASP B 1 174 ? -11.914 -25.938 -38.969 1 88.81 174 ASP B O 1
ATOM 7767 N N . HIS B 1 175 ? -13.664 -24.672 -39.844 1 90.12 175 HIS B N 1
ATOM 7768 C CA . HIS B 1 175 ? -13.125 -23.469 -39.219 1 90.12 175 HIS B CA 1
ATOM 7769 C C . HIS B 1 175 ? -14.203 -22.688 -38.469 1 90.12 175 HIS B C 1
ATOM 7771 O O . HIS B 1 175 ? -14.297 -21.469 -38.594 1 90.12 175 HIS B O 1
ATOM 7777 N N . GLN B 1 176 ? -15.031 -23.453 -37.75 1 92.94 176 GLN B N 1
ATOM 7778 C CA . GLN B 1 176 ? -15.977 -22.797 -36.844 1 92.94 176 GLN B CA 1
ATOM 7779 C C . GLN B 1 176 ? -15.25 -22.078 -35.719 1 92.94 176 GLN B C 1
ATOM 7781 O O . GLN B 1 176 ? -14.156 -22.484 -35.312 1 92.94 176 GLN B O 1
ATOM 7786 N N . ILE B 1 177 ? -15.82 -20.969 -35.281 1 95.75 177 ILE B N 1
ATOM 7787 C CA . ILE B 1 177 ? -15.195 -20.156 -34.219 1 95.75 177 ILE B CA 1
ATOM 7788 C C . ILE B 1 177 ? -16.219 -19.828 -33.156 1 95.75 177 ILE B C 1
ATOM 7790 O O . ILE B 1 177 ? -17.375 -19.531 -33.469 1 95.75 177 ILE B O 1
ATOM 7794 N N . ALA B 1 178 ? -15.852 -19.938 -31.938 1 97.25 178 ALA B N 1
ATOM 7795 C CA . ALA B 1 178 ? -16.578 -19.375 -30.797 1 97.25 178 ALA B CA 1
ATOM 7796 C C . ALA B 1 178 ? -15.703 -18.359 -30.047 1 97.25 178 ALA B C 1
ATOM 7798 O O . ALA B 1 178 ? -14.5 -18.578 -29.875 1 97.25 178 ALA B O 1
ATOM 7799 N N . PHE B 1 179 ? -16.266 -17.281 -29.656 1 98 179 PHE B N 1
ATOM 7800 C CA . PHE B 1 179 ? -15.484 -16.281 -28.938 1 98 179 PHE B CA 1
ATOM 7801 C C . PHE B 1 179 ? -16.344 -15.555 -27.922 1 98 179 PHE B C 1
ATOM 7803 O O . PHE B 1 179 ? -17.562 -15.719 -27.891 1 98 179 PHE B O 1
ATOM 7810 N N . VAL B 1 180 ? -15.695 -14.844 -27.031 1 98.69 180 VAL B N 1
ATOM 7811 C CA . VAL B 1 180 ? -16.391 -14.156 -25.938 1 98.69 180 VAL B CA 1
ATOM 7812 C C . VAL B 1 180 ? -16.094 -12.656 -26.016 1 98.69 180 VAL B C 1
ATOM 7814 O O . VAL B 1 180 ? -14.938 -12.242 -26.094 1 98.69 180 VAL B O 1
ATOM 7817 N N . TYR B 1 181 ? -17.125 -11.891 -26.016 1 98.31 181 TYR B N 1
ATOM 7818 C CA . TYR B 1 181 ? -17.109 -10.43 -25.969 1 98.31 181 TYR B CA 1
ATOM 7819 C C . TYR B 1 181 ? -18.031 -9.898 -24.891 1 98.31 181 TYR B C 1
ATOM 7821 O O . TYR B 1 181 ? -19.219 -10.219 -24.875 1 98.31 181 TYR B O 1
ATOM 7829 N N . LYS B 1 182 ? -17.484 -9.164 -23.953 1 98 182 LYS B N 1
ATOM 7830 C CA . LYS B 1 182 ? -18.234 -8.578 -22.828 1 98 182 LYS B CA 1
ATOM 7831 C C . LYS B 1 182 ? -19 -9.648 -22.078 1 98 182 LYS B C 1
ATOM 7833 O O . LYS B 1 182 ? -20.203 -9.492 -21.812 1 98 182 LYS B O 1
ATOM 7838 N N . ASN B 1 183 ? -18.391 -10.789 -21.953 1 98.44 183 ASN B N 1
ATOM 7839 C CA . ASN B 1 183 ? -18.828 -11.922 -21.125 1 98.44 183 ASN B CA 1
ATOM 7840 C C . ASN B 1 183 ? -19.969 -12.688 -21.797 1 98.44 183 ASN B C 1
ATOM 7842 O O . ASN B 1 183 ? -20.688 -13.43 -21.141 1 98.44 183 ASN B O 1
ATOM 7846 N N . ASN B 1 184 ? -20.156 -12.469 -23.062 1 98.62 184 ASN B N 1
ATOM 7847 C CA . ASN B 1 184 ? -21.141 -13.25 -23.828 1 98.62 184 ASN B CA 1
ATOM 7848 C C . ASN B 1 184 ? -20.469 -14.062 -24.938 1 98.62 184 ASN B C 1
ATOM 7850 O O . ASN B 1 184 ? -19.5 -13.602 -25.547 1 98.62 184 ASN B O 1
ATOM 7854 N N . ILE B 1 185 ? -21.062 -15.203 -25.219 1 98.31 185 ILE B N 1
ATOM 7855 C CA . ILE B 1 185 ? -20.516 -16.125 -26.203 1 98.31 185 ILE B CA 1
ATOM 7856 C C . ILE B 1 185 ? -21.109 -15.805 -27.578 1 98.31 185 ILE B C 1
ATOM 7858 O O . ILE B 1 185 ? -22.312 -15.578 -27.703 1 98.31 185 ILE B O 1
ATOM 7862 N N . TYR B 1 186 ? -20.266 -15.758 -28.547 1 97.56 186 TYR B N 1
ATOM 7863 C CA . TYR B 1 186 ? -20.625 -15.648 -29.953 1 97.56 186 TYR B CA 1
ATOM 7864 C C . TYR B 1 186 ? -20.109 -16.859 -30.75 1 97.56 186 TYR B C 1
ATOM 7866 O O . TYR B 1 186 ? -19.141 -17.484 -30.344 1 97.56 186 TYR B O 1
ATOM 7874 N N . TYR B 1 187 ? -20.844 -17.156 -31.828 1 96.56 187 TYR B N 1
ATOM 7875 C CA . TYR B 1 187 ? -20.5 -18.312 -32.656 1 96.56 187 TYR B CA 1
ATOM 7876 C C . TYR B 1 187 ? -20.594 -17.984 -34.125 1 96.56 187 TYR B C 1
ATOM 7878 O O . TYR B 1 187 ? -21.484 -17.234 -34.562 1 96.56 187 TYR B O 1
ATOM 7886 N N . LYS B 1 188 ? -19.594 -18.5 -34.812 1 92.5 188 LYS B N 1
ATOM 7887 C CA . LYS B 1 188 ? -19.625 -18.406 -36.281 1 92.5 188 LYS B CA 1
ATOM 7888 C C . LYS B 1 188 ? -19.25 -19.734 -36.906 1 92.5 188 LYS B C 1
ATOM 7890 O O . LYS B 1 188 ? -18.234 -20.344 -36.531 1 92.5 188 LYS B O 1
ATOM 7895 N N . ASN B 1 189 ? -20.016 -20.094 -37.844 1 88.94 189 ASN B N 1
ATOM 7896 C CA . ASN B 1 189 ? -19.797 -21.391 -38.5 1 88.94 189 ASN B CA 1
ATOM 7897 C C . ASN B 1 189 ? -18.688 -21.312 -39.531 1 88.94 189 ASN B C 1
ATOM 7899 O O . ASN B 1 189 ? -18.109 -22.328 -39.906 1 88.94 189 ASN B O 1
ATOM 7903 N N . SER B 1 190 ? -18.531 -20.172 -40.094 1 82.75 190 SER B N 1
ATOM 7904 C CA . SER B 1 190 ? -17.484 -19.984 -41.094 1 82.75 190 SER B CA 1
ATOM 7905 C C . SER B 1 190 ? -17 -18.547 -41.125 1 82.75 190 SER B C 1
ATOM 7907 O O . SER B 1 190 ? -17.641 -17.656 -40.562 1 82.75 190 SER B O 1
ATOM 7909 N N . TYR B 1 191 ? -15.922 -18.438 -41.812 1 78.69 191 TYR B N 1
ATOM 7910 C CA . TYR B 1 191 ? -15.312 -17.125 -41.969 1 78.69 191 TYR B CA 1
ATOM 7911 C C . TYR B 1 191 ? -16.297 -16.141 -42.594 1 78.69 191 TYR B C 1
ATOM 7913 O O . TYR B 1 191 ? -16.359 -14.977 -42.219 1 78.69 191 TYR B O 1
ATOM 7921 N N . ALA B 1 192 ? -17.094 -16.594 -43.438 1 78.12 192 ALA B N 1
ATOM 7922 C CA . ALA B 1 192 ? -17.938 -15.742 -44.25 1 78.12 192 ALA B CA 1
ATOM 7923 C C . ALA B 1 192 ? -19.25 -15.406 -43.562 1 78.12 192 ALA B C 1
ATOM 7925 O O . ALA B 1 192 ? -19.953 -14.484 -43.969 1 78.12 192 ALA B O 1
ATOM 7926 N N . THR B 1 193 ? -19.531 -16.031 -42.5 1 84.19 193 THR B N 1
ATOM 7927 C CA . THR B 1 193 ? -20.812 -15.828 -41.844 1 84.19 193 THR B CA 1
ATOM 7928 C C . THR B 1 193 ? -20.703 -14.82 -40.688 1 84.19 193 THR B C 1
ATOM 7930 O O . THR B 1 193 ? -19.625 -14.641 -40.125 1 84.19 193 THR B O 1
ATOM 7933 N N . GLU B 1 194 ? -21.812 -14.172 -40.438 1 90.44 194 GLU B N 1
ATOM 7934 C CA . GLU B 1 194 ? -21.875 -13.281 -39.281 1 90.44 194 GLU B CA 1
ATOM 7935 C C . GLU B 1 194 ? -22 -14.078 -37.969 1 90.44 194 GLU B C 1
ATOM 7937 O O . GLU B 1 194 ? -22.688 -15.102 -37.938 1 90.44 194 GLU B O 1
ATOM 7942 N N . PRO B 1 195 ? -21.375 -13.523 -37 1 94.44 195 PRO B N 1
ATOM 7943 C CA . PRO B 1 195 ? -21.484 -14.219 -35.719 1 94.44 195 PRO B CA 1
ATOM 7944 C C . PRO B 1 195 ? -22.875 -14.156 -35.125 1 94.44 195 PRO B C 1
ATOM 7946 O O . PRO B 1 195 ? -23.578 -13.141 -35.25 1 94.44 195 PRO B O 1
ATOM 7949 N N . VAL B 1 196 ? -23.25 -15.172 -34.469 1 94.81 196 VAL B N 1
ATOM 7950 C CA . VAL B 1 196 ? -24.5 -15.25 -33.719 1 94.81 196 VAL B CA 1
ATOM 7951 C C . VAL B 1 196 ? -24.219 -15.227 -32.219 1 94.81 196 VAL B C 1
ATOM 7953 O O . VAL B 1 196 ? -23.375 -15.984 -31.734 1 94.81 196 VAL B O 1
ATOM 7956 N N . GLN B 1 197 ? -24.938 -14.352 -31.547 1 96.38 197 GLN B N 1
ATOM 7957 C CA . GLN B 1 197 ? -24.781 -14.305 -30.094 1 96.38 197 GLN B CA 1
ATOM 7958 C C . GLN B 1 197 ? -25.531 -15.461 -29.422 1 96.38 197 GLN B C 1
ATOM 7960 O O . GLN B 1 197 ? -26.703 -15.695 -29.703 1 96.38 197 GLN B O 1
ATOM 7965 N N . LEU B 1 198 ? -24.859 -16.188 -28.547 1 97.06 198 LEU B N 1
ATOM 7966 C CA . LEU B 1 198 ? -25.438 -17.375 -27.938 1 97.06 198 LEU B CA 1
ATOM 7967 C C . LEU B 1 198 ? -25.938 -17.078 -26.516 1 97.06 198 LEU B C 1
ATOM 7969 O O . LEU B 1 198 ? -26.859 -17.719 -26.031 1 97.06 198 LEU B O 1
ATOM 7973 N N . THR B 1 199 ? -25.281 -16.25 -25.75 1 97.31 199 THR B N 1
ATOM 7974 C CA . THR B 1 199 ? -25.672 -15.891 -24.406 1 97.31 199 THR B CA 1
ATOM 7975 C C . THR B 1 199 ? -25.922 -14.383 -24.297 1 97.31 199 THR B C 1
ATOM 7977 O O . THR B 1 199 ? -25.375 -13.609 -25.078 1 97.31 199 THR B O 1
ATOM 7980 N N . PHE B 1 200 ? -26.703 -13.906 -23.203 1 96.69 200 PHE B N 1
ATOM 7981 C CA . PHE B 1 200 ? -27.156 -12.516 -23.188 1 96.69 200 PHE B CA 1
ATOM 7982 C C . PHE B 1 200 ? -27.047 -11.938 -21.781 1 96.69 200 PHE B C 1
ATOM 7984 O O . PHE B 1 200 ? -27.281 -10.742 -21.578 1 96.69 200 PHE B O 1
ATOM 7991 N N . GLU B 1 201 ? -26.719 -12.719 -20.828 1 96.12 201 GLU B N 1
ATOM 7992 C CA . GLU B 1 201 ? -26.75 -12.273 -19.438 1 96.12 201 GLU B CA 1
ATOM 7993 C C . GLU B 1 201 ? -25.359 -11.828 -18.984 1 96.12 201 GLU B C 1
ATOM 7995 O O . GLU B 1 201 ? -25.172 -11.508 -17.812 1 96.12 201 GLU B O 1
ATOM 8000 N N . GLY B 1 202 ? -24.406 -11.852 -19.859 1 98.25 202 GLY B N 1
ATOM 8001 C CA . GLY B 1 202 ? -23.047 -11.484 -19.484 1 98.25 202 GLY B CA 1
ATOM 8002 C C . GLY B 1 202 ? -22.938 -10.086 -18.906 1 98.25 202 GLY B C 1
ATOM 8003 O O . GLY B 1 202 ? -23.594 -9.156 -19.391 1 98.25 202 GLY B O 1
ATOM 8004 N N . GLN B 1 203 ? -22.281 -9.953 -17.781 1 97.88 203 GLN B N 1
ATOM 8005 C CA . GLN B 1 203 ? -21.922 -8.695 -17.141 1 97.88 203 GLN B CA 1
ATOM 8006 C C . GLN B 1 203 ? -20.469 -8.68 -16.719 1 97.88 203 GLN B C 1
ATOM 8008 O O . GLN B 1 203 ? -20.047 -9.484 -15.867 1 97.88 203 GLN B O 1
ATOM 8013 N N . GLU B 1 204 ? -19.688 -7.754 -17.312 1 96 204 GLU B N 1
ATOM 8014 C CA . GLU B 1 204 ? -18.25 -7.727 -17.031 1 96 204 GLU B CA 1
ATOM 8015 C C . GLU B 1 204 ? -17.984 -7.582 -15.531 1 96 204 GLU B C 1
ATOM 8017 O O . GLU B 1 204 ? -18.594 -6.746 -14.859 1 96 204 GLU B O 1
ATOM 8022 N N . GLY B 1 205 ? -17.172 -8.492 -15.039 1 95.56 205 GLY B N 1
ATOM 8023 C CA . GLY B 1 205 ? -16.766 -8.484 -13.641 1 95.56 205 GLY B CA 1
ATOM 8024 C C . GLY B 1 205 ? -17.766 -9.188 -12.734 1 95.56 205 GLY B C 1
ATOM 8025 O O . GLY B 1 205 ? -17.484 -9.391 -11.547 1 95.56 205 GLY B O 1
ATOM 8026 N N . VAL B 1 206 ? -18.938 -9.656 -13.266 1 97.81 206 VAL B N 1
ATOM 8027 C CA . VAL B 1 206 ? -19.969 -10.156 -12.375 1 97.81 206 VAL B CA 1
ATOM 8028 C C . VAL B 1 206 ? -20.469 -11.508 -12.883 1 97.81 206 VAL B C 1
ATOM 8030 O O . VAL B 1 206 ? -20.469 -12.492 -12.133 1 97.81 206 VAL B O 1
ATOM 8033 N N . VAL B 1 207 ? -20.906 -11.562 -14.156 1 98.75 207 VAL B N 1
ATOM 8034 C CA . VAL B 1 207 ? -21.438 -12.797 -14.734 1 98.75 207 VAL B CA 1
ATOM 8035 C C . VAL B 1 207 ? -20.609 -13.188 -15.961 1 98.75 207 VAL B C 1
ATOM 8037 O O . VAL B 1 207 ? -20.531 -12.422 -16.922 1 98.75 207 VAL B O 1
ATOM 8040 N N . PHE B 1 208 ? -20.094 -14.344 -16 1 98.69 208 PHE B N 1
ATOM 8041 C CA . PHE B 1 208 ? -19.188 -14.805 -17.047 1 98.69 208 PHE B CA 1
ATOM 8042 C C . PHE B 1 208 ? -19.781 -16.016 -17.781 1 98.69 208 PHE B C 1
ATOM 8044 O O . PHE B 1 208 ? -20.266 -16.953 -17.156 1 98.69 208 PHE B O 1
ATOM 8051 N N . ASN B 1 209 ? -19.75 -16.016 -19.078 1 98.75 209 ASN B N 1
ATOM 8052 C CA . ASN B 1 209 ? -20.141 -17.141 -19.906 1 98.75 209 ASN B CA 1
ATOM 8053 C C . ASN B 1 209 ? -18.969 -17.625 -20.781 1 98.75 209 ASN B C 1
ATOM 8055 O O . ASN B 1 209 ? -18.422 -16.859 -21.578 1 98.75 209 ASN B O 1
ATOM 8059 N N . GLY B 1 210 ? -18.609 -18.828 -20.625 1 98.69 210 GLY B N 1
ATOM 8060 C CA . GLY B 1 210 ? -17.609 -19.438 -21.484 1 98.69 210 GLY B CA 1
ATOM 8061 C C . GLY B 1 210 ? -16.188 -19.078 -21.078 1 98.69 210 GLY B C 1
ATOM 8062 O O . GLY B 1 210 ? -15.227 -19.578 -21.672 1 98.69 210 GLY B O 1
ATOM 8063 N N . ILE B 1 211 ? -16.016 -18.203 -20.156 1 98.69 211 ILE B N 1
ATOM 8064 C CA . ILE B 1 211 ? -14.75 -17.859 -19.531 1 98.69 211 ILE B CA 1
ATOM 8065 C C . ILE B 1 211 ? -14.914 -17.859 -18.016 1 98.69 211 ILE B C 1
ATOM 8067 O O . ILE B 1 211 ? -15.992 -17.531 -17.5 1 98.69 211 ILE B O 1
ATOM 8071 N N . PRO B 1 212 ? -13.898 -18.203 -17.344 1 98.38 212 PRO B N 1
ATOM 8072 C CA . PRO B 1 212 ? -14.047 -18.312 -15.883 1 98.38 212 PRO B CA 1
ATOM 8073 C C . PRO B 1 212 ? -13.93 -16.969 -15.18 1 98.38 212 PRO B C 1
ATOM 8075 O O . PRO B 1 212 ? -13.391 -16.016 -15.75 1 98.38 212 PRO B O 1
ATOM 8078 N N . ASP B 1 213 ? -14.57 -16.875 -13.977 1 98.12 213 ASP B N 1
ATOM 8079 C CA . ASP B 1 213 ? -14.227 -15.805 -13.047 1 98.12 213 ASP B CA 1
ATOM 8080 C C . ASP B 1 213 ? -12.852 -16.047 -12.422 1 98.12 213 ASP B C 1
ATOM 8082 O O . ASP B 1 213 ? -12.133 -16.953 -12.836 1 98.12 213 ASP B O 1
ATOM 8086 N N . TRP B 1 214 ? -12.453 -15.156 -11.516 1 97.81 214 TRP B N 1
ATOM 8087 C CA . TRP B 1 214 ? -11.094 -15.219 -10.984 1 97.81 214 TRP B CA 1
ATOM 8088 C C . TRP B 1 214 ? -10.859 -16.531 -10.242 1 97.81 214 TRP B C 1
ATOM 8090 O O . TRP B 1 214 ? -9.859 -17.219 -10.484 1 97.81 214 TRP B O 1
ATOM 8100 N N . VAL B 1 215 ? -11.719 -16.938 -9.32 1 98.19 215 VAL B N 1
ATOM 8101 C CA . VAL B 1 215 ? -11.438 -18.047 -8.414 1 98.19 215 VAL B CA 1
ATOM 8102 C C . VAL B 1 215 ? -11.422 -19.359 -9.195 1 98.19 215 VAL B C 1
ATOM 8104 O O . VAL B 1 215 ? -10.625 -20.25 -8.891 1 98.19 215 VAL B O 1
ATOM 8107 N N . TYR B 1 216 ? -12.336 -19.562 -10.203 1 98.31 216 TYR B N 1
ATOM 8108 C CA . TYR B 1 216 ? -12.32 -20.781 -11.008 1 98.31 216 TYR B CA 1
ATOM 8109 C C . TYR B 1 216 ? -11.078 -20.828 -11.891 1 98.31 216 TYR B C 1
ATOM 8111 O O . TYR B 1 216 ? -10.5 -21.906 -12.094 1 98.31 216 TYR B O 1
ATOM 8119 N N . GLU B 1 217 ? -10.734 -19.703 -12.414 1 97.75 217 GLU B N 1
ATOM 8120 C CA . GLU B 1 217 ? -9.508 -19.672 -13.203 1 97.75 217 GLU B CA 1
ATOM 8121 C C . GLU B 1 217 ? -8.297 -20.062 -12.359 1 97.75 217 GLU B C 1
ATOM 8123 O O . GLU B 1 217 ? -7.441 -20.828 -12.805 1 97.75 217 GLU B O 1
ATOM 8128 N N . GLU B 1 218 ? -8.266 -19.562 -11.195 1 96.94 218 GLU B N 1
ATOM 8129 C CA . GLU B 1 218 ? -7.098 -19.703 -10.328 1 96.94 218 GLU B CA 1
ATOM 8130 C C . GLU B 1 218 ? -7.031 -21.094 -9.695 1 96.94 218 GLU B C 1
ATOM 8132 O O . GLU B 1 218 ? -5.969 -21.719 -9.664 1 96.94 218 GLU B O 1
ATOM 8137 N N . GLU B 1 219 ? -8.188 -21.594 -9.281 1 97.75 219 GLU B N 1
ATOM 8138 C CA . GLU B 1 219 ? -8.117 -22.703 -8.344 1 97.75 219 GLU B CA 1
ATOM 8139 C C . GLU B 1 219 ? -8.664 -23.984 -8.961 1 97.75 219 GLU B C 1
ATOM 8141 O O . GLU B 1 219 ? -8.344 -25.094 -8.516 1 97.75 219 GLU B O 1
ATOM 8146 N N . ILE B 1 220 ? -9.492 -23.875 -9.977 1 97.81 220 ILE B N 1
ATOM 8147 C CA . ILE B 1 220 ? -10.211 -25.078 -10.375 1 97.81 220 ILE B CA 1
ATOM 8148 C C . ILE B 1 220 ? -9.844 -25.438 -11.812 1 97.81 220 ILE B C 1
ATOM 8150 O O . ILE B 1 220 ? -9.258 -26.5 -12.062 1 97.81 220 ILE B O 1
ATOM 8154 N N . LEU B 1 221 ? -10.023 -24.469 -12.695 1 97.56 221 LEU B N 1
ATOM 8155 C CA . LEU B 1 221 ? -9.852 -24.797 -14.102 1 97.56 221 LEU B CA 1
ATOM 8156 C C . LEU B 1 221 ? -8.414 -24.562 -14.547 1 97.56 221 LEU B C 1
ATOM 8158 O O . LEU B 1 221 ? -7.965 -25.141 -15.539 1 97.56 221 LEU B O 1
ATOM 8162 N N . GLN B 1 222 ? -7.754 -23.641 -13.852 1 96.5 222 GLN B N 1
ATOM 8163 C CA . GLN B 1 222 ? -6.402 -23.234 -14.25 1 96.5 222 GLN B CA 1
ATOM 8164 C C . GLN B 1 222 ? -6.332 -22.953 -15.742 1 96.5 222 GLN B C 1
ATOM 8166 O O . GLN B 1 222 ? -5.406 -23.406 -16.422 1 96.5 222 GLN B O 1
ATOM 8171 N N . SER B 1 223 ? -7.316 -22.312 -16.219 1 96.75 223 SER B N 1
ATOM 8172 C CA . SER B 1 223 ? -7.484 -21.984 -17.625 1 96.75 223 SER B CA 1
ATOM 8173 C C . SER B 1 223 ? -8.359 -20.734 -17.797 1 96.75 223 SER B C 1
ATOM 8175 O O . SER B 1 223 ? -9.156 -20.406 -16.922 1 96.75 223 SER B O 1
ATOM 8177 N N . HIS B 1 224 ? -8.156 -20.078 -18.891 1 97.5 224 HIS B N 1
ATOM 8178 C CA . HIS B 1 224 ? -9.023 -18.938 -19.188 1 97.5 224 HIS B CA 1
ATOM 8179 C C . HIS B 1 224 ? -10.203 -19.359 -20.062 1 97.5 224 HIS B C 1
ATOM 8181 O O . HIS B 1 224 ? -10.953 -18.516 -20.547 1 97.5 224 HIS B O 1
ATOM 8187 N N . GLU B 1 225 ? -10.336 -20.672 -20.281 1 98.25 225 GLU B N 1
ATOM 8188 C CA . GLU B 1 225 ? -11.43 -21.219 -21.078 1 98.25 225 GLU B CA 1
ATOM 8189 C C . GLU B 1 225 ? -12.422 -21.984 -20.219 1 98.25 225 GLU B C 1
ATOM 8191 O O . GLU B 1 225 ? -12.031 -22.75 -19.344 1 98.25 225 GLU B O 1
ATOM 8196 N N . ALA B 1 226 ? -13.672 -21.703 -20.484 1 98.69 226 ALA B N 1
ATOM 8197 C CA . ALA B 1 226 ? -14.75 -22.438 -19.828 1 98.69 226 ALA B CA 1
ATOM 8198 C C . ALA B 1 226 ? -15.867 -22.766 -20.812 1 98.69 226 ALA B C 1
ATOM 8200 O O . ALA B 1 226 ? -17.047 -22.641 -20.469 1 98.69 226 ALA B O 1
ATOM 8201 N N . MET B 1 227 ? -15.539 -23.062 -22.016 1 98.44 227 MET B N 1
ATOM 8202 C CA . MET B 1 227 ? -16.438 -23.594 -23.047 1 98.44 227 MET B CA 1
ATOM 8203 C C . MET B 1 227 ? -15.742 -24.688 -23.859 1 98.44 227 MET B C 1
ATOM 8205 O O . MET B 1 227 ? -14.531 -24.625 -24.094 1 98.44 227 MET B O 1
ATOM 8209 N N . TRP B 1 228 ? -16.531 -25.688 -24.281 1 98.31 228 TRP B N 1
ATOM 8210 C CA . TRP B 1 228 ? -15.984 -26.891 -24.891 1 98.31 228 TRP B CA 1
ATOM 8211 C C . TRP B 1 228 ? -16.875 -27.375 -26.031 1 98.31 228 TRP B C 1
ATOM 8213 O O . TRP B 1 228 ? -18.031 -27.703 -25.828 1 98.31 228 TRP B O 1
ATOM 8223 N N . PHE B 1 229 ? -16.281 -27.453 -27.219 1 97.69 229 PHE B N 1
ATOM 8224 C CA . PHE B 1 229 ? -17 -28 -28.375 1 97.69 229 PHE B CA 1
ATOM 8225 C C . PHE B 1 229 ? -17.125 -29.516 -28.266 1 97.69 229 PHE B C 1
ATOM 8227 O O . PHE B 1 229 ? -16.219 -30.188 -27.781 1 97.69 229 PHE B O 1
ATOM 8234 N N . SER B 1 230 ? -18.312 -30.016 -28.719 1 97.25 230 SER B N 1
ATOM 8235 C CA . SER B 1 230 ? -18.391 -31.453 -28.906 1 97.25 230 SER B CA 1
ATOM 8236 C C . SER B 1 230 ? -17.406 -31.922 -29.984 1 97.25 230 SER B C 1
ATOM 8238 O O . SER B 1 230 ? -16.984 -31.125 -30.828 1 97.25 230 SER B O 1
ATOM 8240 N N . PRO B 1 231 ? -17.016 -33.219 -29.953 1 95.06 231 PRO B N 1
ATOM 8241 C CA . PRO B 1 231 ? -16 -33.688 -30.906 1 95.06 231 PRO B CA 1
ATOM 8242 C C . PRO B 1 231 ? -16.391 -33.438 -32.344 1 95.06 231 PRO B C 1
ATOM 8244 O O . PRO B 1 231 ? -15.516 -33.219 -33.188 1 95.06 231 PRO B O 1
ATOM 8247 N N . ASN B 1 232 ? -17.656 -33.438 -32.688 1 94.31 232 ASN B N 1
ATOM 8248 C CA . ASN B 1 232 ? -18.078 -33.219 -34.062 1 94.31 232 ASN B CA 1
ATOM 8249 C C . ASN B 1 232 ? -18.438 -31.766 -34.312 1 94.31 232 ASN B C 1
ATOM 8251 O O . ASN B 1 232 ? -18.906 -31.406 -35.406 1 94.31 232 ASN B O 1
ATOM 8255 N N . GLY B 1 233 ? -18.391 -30.906 -33.312 1 95.31 233 GLY B N 1
ATOM 8256 C CA . GLY B 1 233 ? -18.578 -29.484 -33.438 1 95.31 233 GLY B CA 1
ATOM 8257 C C . GLY B 1 233 ? -20.047 -29.062 -33.469 1 95.31 233 GLY B C 1
ATOM 8258 O O . GLY B 1 233 ? -20.359 -27.906 -33.719 1 95.31 233 GLY B O 1
ATOM 8259 N N . THR B 1 234 ? -20.906 -29.922 -33.094 1 95.38 234 THR B N 1
ATOM 8260 C CA . THR B 1 234 ? -22.328 -29.625 -33.25 1 95.38 234 THR B CA 1
ATOM 8261 C C . THR B 1 234 ? -22.875 -29.031 -31.953 1 95.38 234 THR B C 1
ATOM 8263 O O . THR B 1 234 ? -23.969 -28.453 -31.938 1 95.38 234 THR B O 1
ATOM 8266 N N . HIS B 1 235 ? -22.203 -29.219 -30.859 1 96.94 235 HIS B N 1
ATOM 8267 C CA . HIS B 1 235 ? -22.625 -28.672 -29.578 1 96.94 235 HIS B CA 1
ATOM 8268 C C . HIS B 1 235 ? -21.5 -27.891 -28.906 1 96.94 235 HIS B C 1
ATOM 8270 O O . HIS B 1 235 ? -20.328 -28.188 -29.125 1 96.94 235 HIS B O 1
ATOM 8276 N N . ILE B 1 236 ? -21.859 -26.891 -28.141 1 97.81 236 ILE B N 1
ATOM 8277 C CA . ILE B 1 236 ? -20.953 -26.188 -27.25 1 97.81 236 ILE B CA 1
ATOM 8278 C C . ILE B 1 236 ? -21.453 -26.328 -25.812 1 97.81 236 ILE B C 1
ATOM 8280 O O . ILE B 1 236 ? -22.578 -25.922 -25.5 1 97.81 236 ILE B O 1
ATOM 8284 N N . CYS B 1 237 ? -20.688 -26.953 -24.984 1 98.62 237 CYS B N 1
ATOM 8285 C CA . CYS B 1 237 ? -20.906 -26.938 -23.547 1 98.62 237 CYS B CA 1
ATOM 8286 C C . CYS B 1 237 ? -20.125 -25.797 -22.891 1 98.62 237 CYS B C 1
ATOM 8288 O O . CYS B 1 237 ? -18.969 -25.547 -23.234 1 98.62 237 CYS B O 1
ATOM 8290 N N . PHE B 1 238 ? -20.781 -25.047 -22.047 1 98.69 238 PHE B N 1
ATOM 8291 C CA . PHE B 1 238 ? -20.062 -23.938 -21.406 1 98.69 238 PHE B CA 1
ATOM 8292 C C . PHE B 1 238 ? -20.547 -23.75 -19.984 1 98.69 238 PHE B C 1
ATOM 8294 O O . PHE B 1 238 ? -21.641 -24.203 -19.609 1 98.69 238 PHE B O 1
ATOM 8301 N N . ALA B 1 239 ? -19.719 -23.125 -19.219 1 98.81 239 ALA B N 1
ATOM 8302 C CA . ALA B 1 239 ? -20.062 -22.797 -17.844 1 98.81 239 ALA B CA 1
ATOM 8303 C C . ALA B 1 239 ? -20.438 -21.312 -17.719 1 98.81 239 ALA B C 1
ATOM 8305 O O . ALA B 1 239 ? -19.922 -20.469 -18.453 1 98.81 239 ALA B O 1
ATOM 8306 N N . THR B 1 240 ? -21.344 -21.016 -16.844 1 98.69 240 THR B N 1
ATOM 8307 C CA . THR B 1 240 ? -21.703 -19.672 -16.422 1 98.69 240 THR B CA 1
ATOM 8308 C C . THR B 1 240 ? -21.375 -19.453 -14.945 1 98.69 240 THR B C 1
ATOM 8310 O O . THR B 1 240 ? -21.766 -20.25 -14.094 1 98.69 240 THR B O 1
ATOM 8313 N N . PHE B 1 241 ? -20.656 -18.438 -14.68 1 98.69 241 PHE B N 1
ATOM 8314 C CA . PHE B 1 241 ? -20.297 -18.062 -13.32 1 98.69 241 PHE B CA 1
ATOM 8315 C C . PHE B 1 241 ? -20.984 -16.781 -12.906 1 98.69 241 PHE B C 1
ATOM 8317 O O . PHE B 1 241 ? -20.906 -15.766 -13.609 1 98.69 241 PHE B O 1
ATOM 8324 N N . ASN B 1 242 ? -21.672 -16.766 -11.852 1 98.69 242 ASN B N 1
ATOM 8325 C CA . ASN B 1 242 ? -22.344 -15.586 -11.32 1 98.69 242 ASN B CA 1
ATOM 8326 C C . ASN B 1 242 ? -21.75 -15.148 -9.992 1 98.69 242 ASN B C 1
ATOM 8328 O O . ASN B 1 242 ? -21.953 -15.789 -8.961 1 98.69 242 ASN B O 1
ATOM 8332 N N . ASP B 1 243 ? -21.078 -14 -10.016 1 98.56 243 ASP B N 1
ATOM 8333 C CA . ASP B 1 243 ? -20.375 -13.484 -8.844 1 98.56 243 ASP B CA 1
ATOM 8334 C C . ASP B 1 243 ? -21.156 -12.352 -8.188 1 98.56 243 ASP B C 1
ATOM 8336 O O . ASP B 1 243 ? -20.609 -11.602 -7.371 1 98.56 243 ASP B O 1
ATOM 8340 N N . SER B 1 244 ? -22.375 -12.125 -8.469 1 98.25 244 SER B N 1
ATOM 8341 C CA . SER B 1 244 ? -23.156 -10.984 -8 1 98.25 244 SER B CA 1
ATOM 8342 C C . SER B 1 244 ? -23.188 -10.922 -6.48 1 98.25 244 SER B C 1
ATOM 8344 O O . SER B 1 244 ? -23.266 -9.836 -5.898 1 98.25 244 SER B O 1
ATOM 8346 N N . ALA B 1 245 ? -23.125 -12.094 -5.816 1 98.06 245 ALA B N 1
ATOM 8347 C CA . ALA B 1 245 ? -23.219 -12.133 -4.359 1 98.06 245 ALA B CA 1
ATOM 8348 C C . ALA B 1 245 ? -21.828 -12.25 -3.725 1 98.06 245 ALA B C 1
ATOM 8350 O O . ALA B 1 245 ? -21.719 -12.344 -2.5 1 98.06 245 ALA B O 1
ATOM 8351 N N . VAL B 1 246 ? -20.766 -12.344 -4.52 1 98.38 246 VAL B N 1
ATOM 8352 C CA . VAL B 1 246 ? -19.406 -12.461 -4.02 1 98.38 246 VAL B CA 1
ATOM 8353 C C . VAL B 1 246 ? -18.875 -11.07 -3.662 1 98.38 246 VAL B C 1
ATOM 8355 O O . VAL B 1 246 ? -19.062 -10.117 -4.418 1 98.38 246 VAL B O 1
ATOM 8358 N N . GLN B 1 247 ? -18.234 -10.938 -2.535 1 97.31 247 GLN B N 1
ATOM 8359 C CA . GLN B 1 247 ? -17.719 -9.656 -2.084 1 97.31 247 GLN B CA 1
ATOM 8360 C C . GLN B 1 247 ? -16.469 -9.266 -2.871 1 97.31 247 GLN B C 1
ATOM 8362 O O . GLN B 1 247 ? -15.672 -10.125 -3.258 1 97.31 247 GLN B O 1
ATOM 8367 N N . ASP B 1 248 ? -16.266 -7.945 -3.043 1 95.75 248 ASP B N 1
ATOM 8368 C CA . ASP B 1 248 ? -15.125 -7.41 -3.783 1 95.75 248 ASP B CA 1
ATOM 8369 C C . ASP B 1 248 ? -13.93 -7.195 -2.863 1 95.75 248 ASP B C 1
ATOM 8371 O O . ASP B 1 248 ? -14.094 -6.957 -1.666 1 95.75 248 ASP B O 1
ATOM 8375 N N . VAL B 1 249 ? -12.805 -7.406 -3.414 1 96.5 249 VAL B N 1
ATOM 8376 C CA . VAL B 1 249 ? -11.578 -6.805 -2.891 1 96.5 249 VAL B CA 1
ATOM 8377 C C . VAL B 1 249 ? -11.148 -5.645 -3.785 1 96.5 249 VAL B C 1
ATOM 8379 O O . VAL B 1 249 ? -11.352 -5.684 -5 1 96.5 249 VAL B O 1
ATOM 8382 N N . ALA B 1 250 ? -10.664 -4.582 -3.205 1 95.25 250 ALA B N 1
ATOM 8383 C CA . ALA B 1 250 ? -10.289 -3.375 -3.939 1 95.25 250 ALA B CA 1
ATOM 8384 C C . ALA B 1 250 ? -8.773 -3.186 -3.941 1 95.25 250 ALA B C 1
ATOM 8386 O O . ALA B 1 250 ? -8.156 -3.055 -2.883 1 95.25 250 ALA B O 1
ATOM 8387 N N . ILE B 1 251 ? -8.141 -3.152 -5.102 1 96.25 251 ILE B N 1
ATOM 8388 C CA . ILE B 1 251 ? -6.691 -3.041 -5.25 1 96.25 251 ILE B CA 1
ATOM 8389 C C . ILE B 1 251 ? -6.34 -1.702 -5.895 1 96.25 251 ILE B C 1
ATOM 8391 O O . ILE B 1 251 ? -6.805 -1.394 -6.992 1 96.25 251 ILE B O 1
ATOM 8395 N N . PRO B 1 252 ? -5.523 -0.895 -5.258 1 95.38 252 PRO B N 1
ATOM 8396 C CA . PRO B 1 252 ? -5.105 0.353 -5.902 1 95.38 252 PRO B CA 1
ATOM 8397 C C . PRO B 1 252 ? -4.281 0.119 -7.164 1 95.38 252 PRO B C 1
ATOM 8399 O O . PRO B 1 252 ? -3.451 -0.794 -7.203 1 95.38 252 PRO B O 1
ATOM 8402 N N . ASP B 1 253 ? -4.562 0.875 -8.203 1 96.12 253 ASP B N 1
ATOM 8403 C CA . ASP B 1 253 ? -3.834 0.88 -9.469 1 96.12 253 ASP B CA 1
ATOM 8404 C C . ASP B 1 253 ? -3.188 2.24 -9.727 1 96.12 253 ASP B C 1
ATOM 8406 O O . ASP B 1 253 ? -3.865 3.189 -10.125 1 96.12 253 ASP B O 1
ATOM 8410 N N . TYR B 1 254 ? -1.868 2.34 -9.547 1 96.5 254 TYR B N 1
ATOM 8411 C CA . TYR B 1 254 ? -1.144 3.6 -9.672 1 96.5 254 TYR B CA 1
ATOM 8412 C C . TYR B 1 254 ? -0.629 3.799 -11.094 1 96.5 254 TYR B C 1
ATOM 8414 O O . TYR B 1 254 ? 0.078 4.77 -11.375 1 96.5 254 TYR B O 1
ATOM 8422 N N . SER B 1 255 ? -0.933 2.93 -11.961 1 92.12 255 SER B N 1
ATOM 8423 C CA . SER B 1 255 ? -0.377 2.959 -13.305 1 92.12 255 SER B CA 1
ATOM 8424 C C . SER B 1 255 ? -1.217 3.834 -14.234 1 92.12 255 SER B C 1
ATOM 8426 O O . SER B 1 255 ? -0.801 4.141 -15.352 1 92.12 255 SER B O 1
ATOM 8428 N N . VAL B 1 256 ? -2.354 4.242 -13.734 1 86.62 256 VAL B N 1
ATOM 8429 C CA . VAL B 1 256 ? -3.248 5.02 -14.586 1 86.62 256 VAL B CA 1
ATOM 8430 C C . VAL B 1 256 ? -2.689 6.426 -14.781 1 86.62 256 VAL B C 1
ATOM 8432 O O . VAL B 1 256 ? -2.006 6.953 -13.898 1 86.62 256 VAL B O 1
ATOM 8435 N N . GLU B 1 257 ? -3.029 6.988 -15.883 1 87.69 257 GLU B N 1
ATOM 8436 C CA . GLU B 1 257 ? -2.59 8.352 -16.172 1 87.69 257 GLU B CA 1
ATOM 8437 C C . GLU B 1 257 ? -3.387 9.375 -15.367 1 87.69 257 GLU B C 1
ATOM 8439 O O . GLU B 1 257 ? -4.551 9.141 -15.039 1 87.69 257 GLU B O 1
ATOM 8444 N N . GLY B 1 258 ? -2.74 10.414 -15.086 1 90.75 258 GLY B N 1
ATOM 8445 C CA . GLY B 1 258 ? -3.404 11.484 -14.344 1 90.75 258 GLY B CA 1
ATOM 8446 C C . GLY B 1 258 ? -2.955 11.578 -12.898 1 90.75 258 GLY B C 1
ATOM 8447 O O . GLY B 1 258 ? -2.068 10.836 -12.469 1 90.75 258 GLY B O 1
ATOM 8448 N N . SER B 1 259 ? -3.607 12.445 -12.195 1 95.56 259 SER B N 1
ATOM 8449 C CA . SER B 1 259 ? -3.164 12.727 -10.828 1 95.56 259 SER B CA 1
ATOM 8450 C C . SER B 1 259 ? -3.846 11.805 -9.828 1 95.56 259 SER B C 1
ATOM 8452 O O . SER B 1 259 ? -3.369 11.641 -8.703 1 95.56 259 SER B O 1
ATOM 8454 N N . TYR B 1 260 ? -5.023 11.219 -10.18 1 96.94 260 TYR B N 1
ATOM 8455 C CA . TYR B 1 260 ? -5.723 10.297 -9.297 1 96.94 260 TYR B CA 1
ATOM 8456 C C . TYR B 1 260 ? -5.41 8.852 -9.656 1 96.94 260 TYR B C 1
ATOM 8458 O O . TYR B 1 260 ? -5.266 8.516 -10.836 1 96.94 260 TYR B O 1
ATOM 8466 N N . TYR B 1 261 ? -5.168 7.98 -8.734 1 95.69 261 TYR B N 1
ATOM 8467 C CA . TYR B 1 261 ? -5.039 6.555 -9.023 1 95.69 261 TYR B CA 1
ATOM 8468 C C . TYR B 1 261 ? -6.406 5.883 -9.062 1 95.69 261 TYR B C 1
ATOM 8470 O O . TYR B 1 261 ? -7.398 6.449 -8.594 1 95.69 261 TYR B O 1
ATOM 8478 N N . ALA B 1 262 ? -6.484 4.766 -9.664 1 95.25 262 ALA B N 1
ATOM 8479 C CA . ALA B 1 262 ? -7.734 4.023 -9.805 1 95.25 262 ALA B CA 1
ATOM 8480 C C . ALA B 1 262 ? -7.805 2.875 -8.797 1 95.25 262 ALA B C 1
ATOM 8482 O O . ALA B 1 262 ? -6.801 2.533 -8.164 1 95.25 262 ALA B O 1
ATOM 8483 N N . ILE B 1 263 ? -8.992 2.34 -8.539 1 95.38 263 ILE B N 1
ATOM 8484 C CA . ILE B 1 263 ? -9.219 1.154 -7.723 1 95.38 263 ILE B CA 1
ATOM 8485 C C . ILE B 1 263 ? -9.75 0.019 -8.594 1 95.38 263 ILE B C 1
ATOM 8487 O O . ILE B 1 263 ? -10.789 0.157 -9.234 1 95.38 263 ILE B O 1
ATOM 8491 N N . ARG B 1 264 ? -8.992 -1.032 -8.656 1 94.12 264 ARG B N 1
ATOM 8492 C CA . ARG B 1 264 ? -9.438 -2.23 -9.352 1 94.12 264 ARG B CA 1
ATOM 8493 C C . ARG B 1 264 ? -10.18 -3.172 -8.406 1 94.12 264 ARG B C 1
ATOM 8495 O O . ARG B 1 264 ? -9.617 -3.611 -7.402 1 94.12 264 ARG B O 1
ATOM 8502 N N . LYS B 1 265 ? -11.414 -3.484 -8.781 1 94.75 265 LYS B N 1
ATOM 8503 C CA . LYS B 1 265 ? -12.219 -4.387 -7.957 1 94.75 265 LYS B CA 1
ATOM 8504 C C . LYS B 1 265 ? -12.219 -5.797 -8.531 1 94.75 265 LYS B C 1
ATOM 8506 O O . LYS B 1 265 ? -12.344 -5.98 -9.742 1 94.75 265 LYS B O 1
ATOM 8511 N N . ILE B 1 266 ? -12.039 -6.766 -7.715 1 95.81 266 ILE B N 1
ATOM 8512 C CA . ILE B 1 266 ? -12.078 -8.172 -8.086 1 95.81 266 ILE B CA 1
ATOM 8513 C C . ILE B 1 266 ? -12.992 -8.93 -7.121 1 95.81 266 ILE B C 1
ATOM 8515 O O . ILE B 1 266 ? -12.883 -8.781 -5.902 1 95.81 266 ILE B O 1
ATOM 8519 N N . LYS B 1 267 ? -13.992 -9.656 -7.727 1 98 267 LYS B N 1
ATOM 8520 C CA . LYS B 1 267 ? -14.773 -10.57 -6.887 1 98 267 LYS B CA 1
ATOM 8521 C C . LYS B 1 267 ? -13.898 -11.688 -6.336 1 98 267 LYS B C 1
ATOM 8523 O O . LYS B 1 267 ? -13.289 -12.438 -7.102 1 98 267 LYS B O 1
ATOM 8528 N N . TYR B 1 268 ? -13.758 -11.75 -5.051 1 98.19 268 TYR B N 1
ATOM 8529 C CA . TYR B 1 268 ? -12.812 -12.656 -4.402 1 98.19 268 TYR B CA 1
ATOM 8530 C C . TYR B 1 268 ? -13.445 -13.32 -3.182 1 98.19 268 TYR B C 1
ATOM 8532 O O . TYR B 1 268 ? -13.43 -12.75 -2.084 1 98.19 268 TYR B O 1
ATOM 8540 N N . PRO B 1 269 ? -13.984 -14.523 -3.305 1 98.56 269 PRO B N 1
ATOM 8541 C CA . PRO B 1 269 ? -14.555 -15.195 -2.137 1 98.56 269 PRO B CA 1
ATOM 8542 C C . PRO B 1 269 ? -13.5 -15.633 -1.127 1 98.56 269 PRO B C 1
ATOM 8544 O O . PRO B 1 269 ? -12.516 -16.266 -1.5 1 98.56 269 PRO B O 1
ATOM 8547 N N . LYS B 1 270 ? -13.648 -15.258 0.109 1 98.56 270 LYS B N 1
ATOM 8548 C CA . LYS B 1 270 ? -12.781 -15.688 1.199 1 98.56 270 LYS B CA 1
ATOM 8549 C C . LYS B 1 270 ? -13.438 -16.781 2.033 1 98.56 270 LYS B C 1
ATOM 8551 O O . LYS B 1 270 ? -14.648 -17.016 1.913 1 98.56 270 LYS B O 1
ATOM 8556 N N . PRO B 1 271 ? -12.664 -17.531 2.807 1 98.38 271 PRO B N 1
ATOM 8557 C CA . PRO B 1 271 ? -13.234 -18.672 3.541 1 98.38 271 PRO B CA 1
ATOM 8558 C C . PRO B 1 271 ? -14.445 -18.281 4.383 1 98.38 271 PRO B C 1
ATOM 8560 O O . PRO B 1 271 ? -14.414 -17.266 5.094 1 98.38 271 PRO B O 1
ATOM 8563 N N . GLY B 1 272 ? -15.461 -19.062 4.27 1 97.44 272 GLY B N 1
ATOM 8564 C CA . GLY B 1 272 ? -16.672 -18.812 5.039 1 97.44 272 GLY B CA 1
ATOM 8565 C C . GLY B 1 272 ? -17.625 -17.844 4.363 1 97.44 272 GLY B C 1
ATOM 8566 O O . GLY B 1 272 ? -18.781 -17.719 4.77 1 97.44 272 GLY B O 1
ATOM 8567 N N . SER B 1 273 ? -17.219 -17.141 3.311 1 97.62 273 SER B N 1
ATOM 8568 C CA . SER B 1 273 ? -18.062 -16.172 2.605 1 97.62 273 SER B CA 1
ATOM 8569 C C . SER B 1 273 ? -18.719 -16.812 1.392 1 97.62 273 SER B C 1
ATOM 8571 O O . SER B 1 273 ? -18.547 -18 1.136 1 97.62 273 SER B O 1
ATOM 8573 N N . THR B 1 274 ? -19.516 -16.062 0.644 1 97.75 274 THR B N 1
ATOM 8574 C CA . THR B 1 274 ? -20.297 -16.578 -0.477 1 97.75 274 THR B CA 1
ATOM 8575 C C . THR B 1 274 ? -19.406 -16.844 -1.686 1 97.75 274 THR B C 1
ATOM 8577 O O . THR B 1 274 ? -18.594 -15.992 -2.057 1 97.75 274 THR B O 1
ATOM 8580 N N . ASN B 1 275 ? -19.5 -18.031 -2.258 1 98.25 275 ASN B N 1
ATOM 8581 C CA . ASN B 1 275 ? -18.844 -18.391 -3.506 1 98.25 275 ASN B CA 1
ATOM 8582 C C . ASN B 1 275 ? -19.703 -18.031 -4.719 1 98.25 275 ASN B C 1
ATOM 8584 O O . ASN B 1 275 ? -20.891 -17.781 -4.586 1 98.25 275 ASN B O 1
ATOM 8588 N N . PRO B 1 276 ? -19.078 -17.984 -5.895 1 98.06 276 PRO B N 1
ATOM 8589 C CA . PRO B 1 276 ? -19.906 -17.844 -7.098 1 98.06 276 PRO B CA 1
ATOM 8590 C C . PRO B 1 276 ? -20.828 -19.031 -7.32 1 98.06 276 PRO B C 1
ATOM 8592 O O . PRO B 1 276 ? -20.484 -20.156 -6.961 1 98.06 276 PRO B O 1
ATOM 8595 N N . THR B 1 277 ? -21.984 -18.766 -7.922 1 97.81 277 THR B N 1
ATOM 8596 C CA . THR B 1 277 ? -22.828 -19.859 -8.398 1 97.81 277 THR B CA 1
ATOM 8597 C C . THR B 1 277 ? -22.453 -20.25 -9.82 1 97.81 277 THR B C 1
ATOM 8599 O O . THR B 1 277 ? -22.047 -19.406 -10.617 1 97.81 277 THR B O 1
ATOM 8602 N N . VAL B 1 278 ? -22.625 -21.562 -10.141 1 97.75 278 VAL B N 1
ATOM 8603 C CA . VAL B 1 278 ? -22.172 -22.031 -11.445 1 97.75 278 VAL B CA 1
ATOM 8604 C C . VAL B 1 278 ? -23.281 -22.844 -12.117 1 97.75 278 VAL B C 1
ATOM 8606 O O . VAL B 1 278 ? -24.047 -23.516 -11.438 1 97.75 278 VAL B O 1
ATOM 8609 N N . LYS B 1 279 ? -23.375 -22.672 -13.359 1 97.56 279 LYS B N 1
ATOM 8610 C CA . LYS B 1 279 ? -24.266 -23.453 -14.219 1 97.56 279 LYS B CA 1
ATOM 8611 C C . LYS B 1 279 ? -23.516 -24.016 -15.422 1 97.56 279 LYS B C 1
ATOM 8613 O O . LYS B 1 279 ? -22.656 -23.328 -16 1 97.56 279 LYS B O 1
ATOM 8618 N N . ILE B 1 280 ? -23.812 -25.266 -15.703 1 98.69 280 ILE B N 1
ATOM 8619 C CA . ILE B 1 280 ? -23.297 -25.859 -16.922 1 98.69 280 ILE B CA 1
ATOM 8620 C C . ILE B 1 280 ? -24.422 -26 -17.953 1 98.69 280 ILE B C 1
ATOM 8622 O O . ILE B 1 280 ? -25.484 -26.547 -17.641 1 98.69 280 ILE B O 1
ATOM 8626 N N . SER B 1 281 ? -24.156 -25.484 -19.172 1 98.5 281 SER B N 1
ATOM 8627 C CA . SER B 1 281 ? -25.172 -25.484 -20.219 1 98.5 281 SER B CA 1
ATOM 8628 C C . SER B 1 281 ? -24.625 -26.062 -21.516 1 98.5 281 SER B C 1
ATOM 8630 O O . SER B 1 281 ? -23.406 -26.109 -21.703 1 98.5 281 SER B O 1
ATOM 8632 N N . VAL B 1 282 ? -25.547 -26.516 -22.344 1 98.25 282 VAL B N 1
ATOM 8633 C CA . VAL B 1 282 ? -25.188 -27 -23.672 1 98.25 282 VAL B CA 1
ATOM 8634 C C . VAL B 1 282 ? -26.094 -26.375 -24.719 1 98.25 282 VAL B C 1
ATOM 8636 O O . VAL B 1 282 ? -27.297 -26.219 -24.5 1 98.25 282 VAL B O 1
ATOM 8639 N N . ILE B 1 283 ? -25.484 -26 -25.828 1 97.12 283 ILE B N 1
ATOM 8640 C CA . ILE B 1 283 ? -26.219 -25.438 -26.953 1 97.12 283 ILE B CA 1
ATOM 8641 C C . ILE B 1 283 ? -25.906 -26.234 -28.219 1 97.12 283 ILE B C 1
ATOM 8643 O O . ILE B 1 283 ? -24.75 -26.625 -28.438 1 97.12 283 ILE B O 1
ATOM 8647 N N . ASN B 1 284 ? -26.906 -26.453 -28.938 1 95.44 284 ASN B N 1
ATOM 8648 C CA . ASN B 1 284 ? -26.734 -26.938 -30.297 1 95.44 284 ASN B CA 1
ATOM 8649 C C . ASN B 1 284 ? -26.422 -25.797 -31.266 1 95.44 284 ASN B C 1
ATOM 8651 O O . ASN B 1 284 ? -27.234 -24.875 -31.406 1 95.44 284 ASN B O 1
ATOM 8655 N N . THR B 1 285 ? -25.328 -25.875 -31.969 1 90.81 285 THR B N 1
ATOM 8656 C CA . THR B 1 285 ? -24.859 -24.75 -32.781 1 90.81 285 THR B CA 1
ATOM 8657 C C . THR B 1 285 ? -25.797 -24.516 -33.969 1 90.81 285 THR B C 1
ATOM 8659 O O . THR B 1 285 ? -25.828 -23.422 -34.562 1 90.81 285 THR B O 1
ATOM 8662 N N . ASN B 1 286 ? -26.578 -25.453 -34.312 1 88.75 286 ASN B N 1
ATOM 8663 C CA . ASN B 1 286 ? -27.547 -25.328 -35.375 1 88.75 286 ASN B CA 1
ATOM 8664 C C . ASN B 1 286 ? -28.875 -24.734 -34.875 1 88.75 286 ASN B C 1
ATOM 8666 O O . ASN B 1 286 ? -29.688 -24.281 -35.688 1 88.75 286 ASN B O 1
ATOM 8670 N N . ASN B 1 287 ? -29.109 -24.797 -33.656 1 89 287 ASN B N 1
ATOM 8671 C CA . ASN B 1 287 ? -30.281 -24.234 -33.031 1 89 287 ASN B CA 1
ATOM 8672 C C . ASN B 1 287 ? -29.906 -23.469 -31.75 1 89 287 ASN B C 1
ATOM 8674 O O . ASN B 1 287 ? -30.266 -23.875 -30.641 1 89 287 ASN B O 1
ATOM 8678 N N . PRO B 1 288 ? -29.406 -22.359 -31.922 1 88.44 288 PRO B N 1
ATOM 8679 C CA . PRO B 1 288 ? -28.812 -21.672 -30.781 1 88.44 288 PRO B CA 1
ATOM 8680 C C . PRO B 1 288 ? -29.859 -21.125 -29.812 1 88.44 288 PRO B C 1
ATOM 8682 O O . PRO B 1 288 ? -29.516 -20.703 -28.703 1 88.44 288 PRO B O 1
ATOM 8685 N N . SER B 1 289 ? -31.078 -21.125 -30.078 1 87.5 289 SER B N 1
ATOM 8686 C CA . SER B 1 289 ? -32.125 -20.562 -29.219 1 87.5 289 SER B CA 1
ATOM 8687 C C . SER B 1 289 ? -32.438 -21.516 -28.078 1 87.5 289 SER B C 1
ATOM 8689 O O . SER B 1 289 ? -33 -21.109 -27.062 1 87.5 289 SER B O 1
ATOM 8691 N N . ARG B 1 290 ? -32.094 -22.719 -28.25 1 90.25 290 ARG B N 1
ATOM 8692 C CA . ARG B 1 290 ? -32.375 -23.703 -27.219 1 90.25 290 ARG B CA 1
ATOM 8693 C C . ARG B 1 290 ? -31.156 -23.969 -26.344 1 90.25 290 ARG B C 1
ATOM 8695 O O . ARG B 1 290 ? -30.188 -24.609 -26.797 1 90.25 290 ARG B O 1
ATOM 8702 N N . VAL B 1 291 ? -31.219 -23.547 -25.172 1 94.06 291 VAL B N 1
ATOM 8703 C CA . VAL B 1 291 ? -30.141 -23.766 -24.219 1 94.06 291 VAL B CA 1
ATOM 8704 C C . VAL B 1 291 ? -30.578 -24.812 -23.188 1 94.06 291 VAL B C 1
ATOM 8706 O O . VAL B 1 291 ? -31.625 -24.672 -22.547 1 94.06 291 VAL B O 1
ATOM 8709 N N . LEU B 1 292 ? -29.844 -25.875 -23 1 96.62 292 LEU B N 1
ATOM 8710 C CA . LEU B 1 292 ? -30.109 -26.922 -22 1 96.62 292 LEU B CA 1
ATOM 8711 C C . LEU B 1 292 ? -29.172 -26.766 -20.812 1 96.62 292 LEU B C 1
ATOM 8713 O O . LEU B 1 292 ? -27.969 -26.547 -20.984 1 96.62 292 LEU B O 1
ATOM 8717 N N . ASN B 1 293 ? -29.766 -26.875 -19.656 1 96.75 293 ASN B N 1
ATOM 8718 C CA . ASN B 1 293 ? -28.969 -26.859 -18.438 1 96.75 293 ASN B CA 1
ATOM 8719 C C . ASN B 1 293 ? -28.672 -28.266 -17.922 1 96.75 293 ASN B C 1
ATOM 8721 O O . ASN B 1 293 ? -29.578 -29.094 -17.844 1 96.75 293 ASN B O 1
ATOM 8725 N N . LEU B 1 294 ? -27.438 -28.547 -17.688 1 98.06 294 LEU B N 1
ATOM 8726 C CA . LEU B 1 294 ? -27.047 -29.812 -17.078 1 98.06 294 LEU B CA 1
ATOM 8727 C C . LEU B 1 294 ? -27.047 -29.703 -15.555 1 98.06 294 LEU B C 1
ATOM 8729 O O . LEU B 1 294 ? -26.203 -29.016 -14.969 1 98.06 294 LEU B O 1
ATOM 8733 N N . GLU B 1 295 ? -27.891 -30.469 -14.906 1 96.5 295 GLU B N 1
ATOM 8734 C CA . GLU B 1 295 ? -28.109 -30.312 -13.469 1 96.5 295 GLU B CA 1
ATOM 8735 C C . GLU B 1 295 ? -27.156 -31.219 -12.672 1 96.5 295 GLU B C 1
ATOM 8737 O O . GLU B 1 295 ? -26.891 -32.344 -13.078 1 96.5 295 GLU B O 1
ATOM 8742 N N . PRO B 1 296 ? -26.656 -30.719 -11.578 1 97.19 296 PRO B N 1
ATOM 8743 C CA . PRO B 1 296 ? -25.906 -31.594 -10.68 1 97.19 296 PRO B CA 1
ATOM 8744 C C . PRO B 1 296 ? -26.781 -32.688 -10.062 1 97.19 296 PRO B C 1
ATOM 8746 O O . PRO B 1 296 ? -28.016 -32.562 -10.062 1 97.19 296 PRO B O 1
ATOM 8749 N N . PRO B 1 297 ? -26.141 -33.719 -9.602 1 95.94 297 PRO B N 1
ATOM 8750 C CA . PRO B 1 297 ? -26.938 -34.75 -8.914 1 95.94 297 PRO B CA 1
ATOM 8751 C C . PRO B 1 297 ? -27.547 -34.219 -7.605 1 95.94 297 PRO B C 1
ATOM 8753 O O . PRO B 1 297 ? -27.031 -33.25 -7.035 1 95.94 297 PRO B O 1
ATOM 8756 N N . ALA B 1 298 ? -28.562 -34.875 -7.09 1 94.06 298 ALA B N 1
ATOM 8757 C CA . ALA B 1 298 ? -29.391 -34.406 -5.973 1 94.06 298 ALA B CA 1
ATOM 8758 C C . ALA B 1 298 ? -28.531 -34.156 -4.73 1 94.06 298 ALA B C 1
ATOM 8760 O O . ALA B 1 298 ? -28.734 -33.188 -4.012 1 94.06 298 ALA B O 1
ATOM 8761 N N . ASP B 1 299 ? -27.578 -35 -4.492 1 92.56 299 ASP B N 1
ATOM 8762 C CA . ASP B 1 299 ? -26.75 -34.938 -3.293 1 92.56 299 ASP B CA 1
ATOM 8763 C C . ASP B 1 299 ? -25.891 -33.656 -3.305 1 92.56 299 ASP B C 1
ATOM 8765 O O . ASP B 1 299 ? -25.609 -33.094 -2.252 1 92.56 299 ASP B O 1
ATOM 8769 N N . ILE B 1 300 ? -25.5 -33.281 -4.496 1 95.5 300 ILE B N 1
ATOM 8770 C CA . ILE B 1 300 ? -24.688 -32.094 -4.645 1 95.5 300 ILE B CA 1
ATOM 8771 C C . ILE B 1 300 ? -25.578 -30.844 -4.625 1 95.5 300 ILE B C 1
ATOM 8773 O O . ILE B 1 300 ? -25.281 -29.859 -3.934 1 95.5 300 ILE B O 1
ATOM 8777 N N . LYS B 1 301 ? -26.609 -30.891 -5.324 1 93.44 301 LYS B N 1
ATOM 8778 C CA . LYS B 1 301 ? -27.531 -29.766 -5.461 1 93.44 301 LYS B CA 1
ATOM 8779 C C . LYS B 1 301 ? -28.109 -29.375 -4.109 1 93.44 301 LYS B C 1
ATOM 8781 O O . LYS B 1 301 ? -28.328 -28.188 -3.842 1 93.44 301 LYS B O 1
ATOM 8786 N N . ALA B 1 302 ? -28.328 -30.375 -3.293 1 92.38 302 ALA B N 1
ATOM 8787 C CA . ALA B 1 302 ? -28.922 -30.141 -1.98 1 92.38 302 ALA B CA 1
ATOM 8788 C C . ALA B 1 302 ? -28.016 -29.281 -1.105 1 92.38 302 ALA B C 1
ATOM 8790 O O . ALA B 1 302 ? -28.469 -28.609 -0.178 1 92.38 302 ALA B O 1
ATOM 8791 N N . GLN B 1 303 ? -26.781 -29.266 -1.359 1 91.38 303 GLN B N 1
ATOM 8792 C CA . GLN B 1 303 ? -25.812 -28.516 -0.57 1 91.38 303 GLN B CA 1
ATOM 8793 C C . GLN B 1 303 ? -25.844 -27.031 -0.95 1 91.38 303 GLN B C 1
ATOM 8795 O O . GLN B 1 303 ? -25.312 -26.188 -0.218 1 91.38 303 GLN B O 1
ATOM 8800 N N . ARG B 1 304 ? -26.406 -26.641 -1.987 1 87.88 304 ARG B N 1
ATOM 8801 C CA . ARG B 1 304 ? -26.609 -25.281 -2.486 1 87.88 304 ARG B CA 1
ATOM 8802 C C . ARG B 1 304 ? -25.281 -24.656 -2.924 1 87.88 304 ARG B C 1
ATOM 8804 O O . ARG B 1 304 ? -25.219 -24 -3.959 1 87.88 304 ARG B O 1
ATOM 8811 N N . ASP B 1 305 ? -24.234 -24.891 -2.113 1 94.5 305 ASP B N 1
ATOM 8812 C CA . ASP B 1 305 ? -22.906 -24.391 -2.469 1 94.5 305 ASP B CA 1
ATOM 8813 C C . ASP B 1 305 ? -22.016 -25.531 -2.977 1 94.5 305 ASP B C 1
ATOM 8815 O O . ASP B 1 305 ? -21.672 -26.438 -2.221 1 94.5 305 ASP B O 1
ATOM 8819 N N . TYR B 1 306 ? -21.75 -25.547 -4.289 1 97.69 306 TYR B N 1
ATOM 8820 C CA . TYR B 1 306 ? -20.969 -26.609 -4.918 1 97.69 306 TYR B CA 1
ATOM 8821 C C . TYR B 1 306 ? -20.141 -26.078 -6.07 1 97.69 306 TYR B C 1
ATOM 8823 O O . TYR B 1 306 ? -20.25 -24.906 -6.43 1 97.69 306 TYR B O 1
ATOM 8831 N N . TYR B 1 307 ? -19.219 -26.891 -6.535 1 98.19 307 TYR B N 1
ATOM 8832 C CA . TYR B 1 307 ? -18.359 -26.578 -7.672 1 98.19 307 TYR B CA 1
ATOM 8833 C C . TYR B 1 307 ? -18.547 -27.609 -8.789 1 98.19 307 TYR B C 1
ATOM 8835 O O . TYR B 1 307 ? -19.25 -28.609 -8.609 1 98.19 307 TYR B O 1
ATOM 8843 N N . PHE B 1 308 ? -18.031 -27.328 -9.93 1 98 308 PHE B N 1
ATOM 8844 C CA . PHE B 1 308 ? -17.641 -28.328 -10.906 1 98 308 PHE B CA 1
ATOM 8845 C C . PHE B 1 308 ? -16.141 -28.281 -11.172 1 98 308 PHE B C 1
ATOM 8847 O O . PHE B 1 308 ? -15.531 -27.219 -11.055 1 98 308 PHE B O 1
ATOM 8854 N N . SER B 1 309 ? -15.578 -29.391 -11.445 1 97 309 SER B N 1
ATOM 8855 C CA . SER B 1 309 ? -14.125 -29.406 -11.586 1 97 309 SER B CA 1
ATOM 8856 C C . SER B 1 309 ? -13.703 -29.719 -13.016 1 97 309 SER B C 1
ATOM 8858 O O . SER B 1 309 ? -12.602 -29.359 -13.438 1 97 309 SER B O 1
ATOM 8860 N N . SER B 1 310 ? -14.602 -30.375 -13.797 1 97.5 310 SER B N 1
ATOM 8861 C CA . SER B 1 310 ? -14.203 -30.672 -15.164 1 97.5 310 SER B CA 1
ATOM 8862 C C . SER B 1 310 ? -15.422 -30.922 -16.047 1 97.5 310 SER B C 1
ATOM 8864 O O . SER B 1 310 ? -16.484 -31.312 -15.555 1 97.5 310 SER B O 1
ATOM 8866 N N . VAL B 1 311 ? -15.289 -30.609 -17.266 1 98.31 311 VAL B N 1
ATOM 8867 C CA . VAL B 1 311 ? -16.203 -30.953 -18.344 1 98.31 311 VAL B CA 1
ATOM 8868 C C . VAL B 1 311 ? -15.422 -31.641 -19.469 1 98.31 311 VAL B C 1
ATOM 8870 O O . VAL B 1 311 ? -14.477 -31.062 -20.016 1 98.31 311 VAL B O 1
ATOM 8873 N N . VAL B 1 312 ? -15.828 -32.906 -19.781 1 97.94 312 VAL B N 1
ATOM 8874 C CA . VAL B 1 312 ? -15.133 -33.688 -20.812 1 97.94 312 VAL B CA 1
ATOM 8875 C C . VAL B 1 312 ? -16.156 -34.406 -21.688 1 97.94 312 VAL B C 1
ATOM 8877 O O . VAL B 1 312 ? -17.016 -35.125 -21.188 1 97.94 312 VAL B O 1
ATOM 8880 N N . TRP B 1 313 ? -16.062 -34.219 -23 1 97.5 313 TRP B N 1
ATOM 8881 C CA . TRP B 1 313 ? -16.953 -34.938 -23.906 1 97.5 313 TRP B CA 1
ATOM 8882 C C . TRP B 1 313 ? -16.578 -36.406 -24.031 1 97.5 313 TRP B C 1
ATOM 8884 O O . TRP B 1 313 ? -15.422 -36.719 -24.281 1 97.5 313 TRP B O 1
ATOM 8894 N N . ALA B 1 314 ? -17.547 -37.281 -23.812 1 95.69 314 ALA B N 1
ATOM 8895 C CA . ALA B 1 314 ? -17.359 -38.719 -24.016 1 95.69 314 ALA B CA 1
ATOM 8896 C C . ALA B 1 314 ? -17.578 -39.094 -25.484 1 95.69 314 ALA B C 1
ATOM 8898 O O . ALA B 1 314 ? -16.859 -39.938 -26.016 1 95.69 314 ALA B O 1
ATOM 8899 N N . THR B 1 315 ? -18.594 -38.562 -26.016 1 95.38 315 THR B N 1
ATOM 8900 C CA . THR B 1 315 ? -18.938 -38.719 -27.422 1 95.38 315 THR B CA 1
ATOM 8901 C C . THR B 1 315 ? -19.5 -37.406 -27.984 1 95.38 315 THR B C 1
ATOM 8903 O O . THR B 1 315 ? -19.406 -36.344 -27.328 1 95.38 315 THR B O 1
ATOM 8906 N N . ASP B 1 316 ? -20.062 -37.5 -29.172 1 94.88 316 ASP B N 1
ATOM 8907 C CA . ASP B 1 316 ? -20.625 -36.312 -29.828 1 94.88 316 ASP B CA 1
ATOM 8908 C C . ASP B 1 316 ? -21.844 -35.812 -29.078 1 94.88 316 ASP B C 1
ATOM 8910 O O . ASP B 1 316 ? -22.156 -34.594 -29.125 1 94.88 316 ASP B O 1
ATOM 8914 N N . ASN B 1 317 ? -22.469 -36.719 -28.359 1 94.69 317 ASN B N 1
ATOM 8915 C CA . ASN B 1 317 ? -23.719 -36.312 -27.734 1 94.69 317 ASN B CA 1
ATOM 8916 C C . ASN B 1 317 ? -23.719 -36.562 -26.234 1 94.69 317 ASN B C 1
ATOM 8918 O O . ASN B 1 317 ? -24.719 -36.375 -25.562 1 94.69 317 ASN B O 1
ATOM 8922 N N . LYS B 1 318 ? -22.625 -37.062 -25.734 1 95.56 318 LYS B N 1
ATOM 8923 C CA . LYS B 1 318 ? -22.5 -37.281 -24.297 1 95.56 318 LYS B CA 1
ATOM 8924 C C . LYS B 1 318 ? -21.344 -36.5 -23.703 1 95.56 318 LYS B C 1
ATOM 8926 O O . LYS B 1 318 ? -20.234 -36.5 -24.25 1 95.56 318 LYS B O 1
ATOM 8931 N N . VAL B 1 319 ? -21.625 -35.875 -22.609 1 97.38 319 VAL B N 1
ATOM 8932 C CA . VAL B 1 319 ? -20.625 -35.031 -21.953 1 97.38 319 VAL B CA 1
ATOM 8933 C C . VAL B 1 319 ? -20.594 -35.344 -20.453 1 97.38 319 VAL B C 1
ATOM 8935 O O . VAL B 1 319 ? -21.641 -35.531 -19.844 1 97.38 319 VAL B O 1
ATOM 8938 N N . ALA B 1 320 ? -19.422 -35.531 -19.922 1 97.31 320 ALA B N 1
ATOM 8939 C CA . ALA B 1 320 ? -19.234 -35.781 -18.5 1 97.31 320 ALA B CA 1
ATOM 8940 C C . ALA B 1 320 ? -18.953 -34.5 -17.734 1 97.31 320 ALA B C 1
ATOM 8942 O O . ALA B 1 320 ? -18.109 -33.719 -18.141 1 97.31 320 ALA B O 1
ATOM 8943 N N . VAL B 1 321 ? -19.672 -34.312 -16.641 1 98.12 321 VAL B N 1
ATOM 8944 C CA . VAL B 1 321 ? -19.438 -33.219 -15.711 1 98.12 321 VAL B CA 1
ATOM 8945 C C . VAL B 1 321 ? -19.047 -33.781 -14.344 1 98.12 321 VAL B C 1
ATOM 8947 O O . VAL B 1 321 ? -19.75 -34.625 -13.797 1 98.12 321 VAL B O 1
ATOM 8950 N N . THR B 1 322 ? -17.922 -33.375 -13.844 1 97.81 322 THR B N 1
ATOM 8951 C CA . THR B 1 322 ? -17.531 -33.719 -12.484 1 97.81 322 THR B CA 1
ATOM 8952 C C . THR B 1 322 ? -17.922 -32.625 -11.5 1 97.81 322 THR B C 1
ATOM 8954 O O . THR B 1 322 ? -17.406 -31.516 -11.547 1 97.81 322 THR B O 1
ATOM 8957 N N . TRP B 1 323 ? -18.812 -32.969 -10.617 1 98 323 TRP B N 1
ATOM 8958 C CA . TRP B 1 323 ? -19.281 -32.062 -9.586 1 98 323 TRP B CA 1
ATOM 8959 C C . TRP B 1 323 ? -18.531 -32.25 -8.281 1 98 323 TRP B C 1
ATOM 8961 O O . TRP B 1 323 ? -18.031 -33.344 -8 1 98 323 TRP B O 1
ATOM 8971 N N . LEU B 1 324 ? -18.375 -31.203 -7.547 1 97.44 324 LEU B N 1
ATOM 8972 C CA . LEU B 1 324 ? -17.641 -31.188 -6.285 1 97.44 324 LEU B CA 1
ATOM 8973 C C . LEU B 1 324 ? -18.406 -30.422 -5.215 1 97.44 324 LEU B C 1
ATOM 8975 O O . LEU B 1 324 ? -18.969 -29.359 -5.492 1 97.44 324 LEU B O 1
ATOM 8979 N N . ASN B 1 325 ? -18.516 -30.984 -4.016 1 96.88 325 ASN B N 1
ATOM 8980 C CA . ASN B 1 325 ? -19.078 -30.188 -2.928 1 96.88 325 ASN B CA 1
ATOM 8981 C C . ASN B 1 325 ? -18.125 -29.078 -2.492 1 96.88 325 ASN B C 1
ATOM 8983 O O . ASN B 1 325 ? -16.969 -29.031 -2.914 1 96.88 325 ASN B O 1
ATOM 8987 N N . ARG B 1 326 ? -18.531 -28.188 -1.741 1 97 326 ARG B N 1
ATOM 8988 C CA . ARG B 1 326 ? -17.734 -27.031 -1.348 1 97 326 ARG B CA 1
ATOM 8989 C C . ARG B 1 326 ? -16.484 -27.453 -0.578 1 97 326 ARG B C 1
ATOM 8991 O O . ARG B 1 326 ? -15.398 -26.922 -0.804 1 97 326 ARG B O 1
ATOM 8998 N N . ARG B 1 327 ? -16.641 -28.469 0.339 1 96.44 327 ARG B N 1
ATOM 8999 C CA . ARG B 1 327 ? -15.531 -28.953 1.156 1 96.44 327 ARG B CA 1
ATOM 9000 C C . ARG B 1 327 ? -14.5 -29.688 0.299 1 96.44 327 ARG B C 1
ATOM 9002 O O . ARG B 1 327 ? -13.359 -29.875 0.721 1 96.44 327 ARG B O 1
ATOM 9009 N N . GLN B 1 328 ? -14.906 -30.141 -0.887 1 97.5 328 GLN B N 1
ATOM 9010 C CA . GLN B 1 328 ? -14.078 -30.797 -1.887 1 97.5 328 GLN B CA 1
ATOM 9011 C C . GLN B 1 328 ? -13.609 -32.156 -1.396 1 97.5 328 GLN B C 1
ATOM 9013 O O . GLN B 1 328 ? -12.445 -32.531 -1.576 1 97.5 328 GLN B O 1
ATOM 9018 N N . ASN B 1 329 ? -14.43 -32.812 -0.657 1 97.06 329 ASN B N 1
ATOM 9019 C CA . ASN B 1 329 ? -14.148 -34.188 -0.227 1 97.06 329 ASN B CA 1
ATOM 9020 C C . ASN B 1 329 ? -15.18 -35.188 -0.777 1 97.06 329 ASN B C 1
ATOM 9022 O O . ASN B 1 329 ? -15.203 -36.344 -0.382 1 97.06 329 ASN B O 1
ATOM 9026 N N . LEU B 1 330 ? -16.078 -34.688 -1.621 1 96.69 330 LEU B N 1
ATOM 9027 C CA . LEU B 1 330 ? -17.031 -35.469 -2.387 1 96.69 330 LEU B CA 1
ATOM 9028 C C . LEU B 1 330 ? -17.078 -35.031 -3.842 1 96.69 330 LEU B C 1
ATOM 9030 O O . LEU B 1 330 ? -17.281 -33.844 -4.121 1 96.69 330 LEU B O 1
ATOM 9034 N N . SER B 1 331 ? -16.859 -35.938 -4.738 1 96.44 331 SER B N 1
ATOM 9035 C CA . SER B 1 331 ? -16.984 -35.688 -6.168 1 96.44 331 SER B CA 1
ATOM 9036 C C . SER B 1 331 ? -17.875 -36.688 -6.855 1 96.44 331 SER B C 1
ATOM 9038 O O . SER B 1 331 ? -17.875 -37.875 -6.492 1 96.44 331 SER B O 1
ATOM 9040 N N . ILE B 1 332 ? -18.688 -36.25 -7.77 1 95.88 332 ILE B N 1
ATOM 9041 C CA . ILE B 1 332 ? -19.562 -37.125 -8.539 1 95.88 332 ILE B CA 1
ATOM 9042 C C . ILE B 1 332 ? -19.391 -36.844 -10.031 1 95.88 332 ILE B C 1
ATOM 9044 O O . ILE B 1 332 ? -19.578 -35.688 -10.469 1 95.88 332 ILE B O 1
ATOM 9048 N N . ILE B 1 333 ? -19.062 -37.844 -10.805 1 95.88 333 ILE B N 1
ATOM 9049 C CA . ILE B 1 333 ? -19.016 -37.719 -12.258 1 95.88 333 ILE B CA 1
ATOM 9050 C C . ILE B 1 333 ? -20.375 -38.094 -12.836 1 95.88 333 ILE B C 1
ATOM 9052 O O . ILE B 1 333 ? -20.875 -39.219 -12.609 1 95.88 333 ILE B O 1
ATOM 9056 N N . CYS B 1 334 ? -20.969 -37.188 -13.547 1 95.81 334 CYS B N 1
ATOM 9057 C CA . CYS B 1 334 ? -22.219 -37.406 -14.25 1 95.81 334 CYS B CA 1
ATOM 9058 C C . CYS B 1 334 ? -22.016 -37.438 -15.758 1 95.81 334 CYS B C 1
ATOM 9060 O O . CYS B 1 334 ? -21.25 -36.625 -16.297 1 95.81 334 CYS B O 1
ATOM 9062 N N . ILE B 1 335 ? -22.641 -38.344 -16.406 1 95.69 335 ILE B N 1
ATOM 9063 C CA . ILE B 1 335 ? -22.672 -38.344 -17.859 1 95.69 335 ILE B CA 1
ATOM 9064 C C . ILE B 1 335 ? -24 -37.812 -18.359 1 95.69 335 ILE B C 1
ATOM 9066 O O . ILE B 1 335 ? -25.062 -38.344 -17.984 1 95.69 335 ILE B O 1
ATOM 9070 N N . CYS B 1 336 ? -23.953 -36.844 -19.172 1 96.56 336 CYS B N 1
ATOM 9071 C CA . CYS B 1 336 ? -25.141 -36.125 -19.609 1 96.56 336 CYS B CA 1
ATOM 9072 C C . CYS B 1 336 ? -25.344 -36.25 -21.109 1 96.56 336 CYS B C 1
ATOM 9074 O O . CYS B 1 336 ? -24.375 -36.312 -21.875 1 96.56 336 CYS B O 1
ATOM 9076 N N . ASN B 1 337 ? -26.609 -36.344 -21.453 1 95.75 337 ASN B N 1
ATOM 9077 C CA . ASN B 1 337 ? -26.984 -36.312 -22.859 1 95.75 337 ASN B CA 1
ATOM 9078 C C . ASN B 1 337 ? -27.141 -34.906 -23.375 1 95.75 337 ASN B C 1
ATOM 9080 O O . ASN B 1 337 ? -28.031 -34.156 -22.922 1 95.75 337 ASN B O 1
ATOM 9084 N N . ALA B 1 338 ? -26.422 -34.531 -24.359 1 95.94 338 ALA B N 1
ATOM 9085 C CA . ALA B 1 338 ? -26.375 -33.156 -24.844 1 95.94 338 ALA B CA 1
ATOM 9086 C C . ALA B 1 338 ? -27.641 -32.781 -25.609 1 95.94 338 ALA B C 1
ATOM 9088 O O . ALA B 1 338 ? -27.938 -31.609 -25.812 1 95.94 338 ALA B O 1
ATOM 9089 N N . VAL B 1 339 ? -28.359 -33.75 -26.047 1 94.69 339 VAL B N 1
ATOM 9090 C CA . VAL B 1 339 ? -29.578 -33.5 -26.828 1 94.69 339 VAL B CA 1
ATOM 9091 C C . VAL B 1 339 ? -30.766 -33.312 -25.906 1 94.69 339 VAL B C 1
ATOM 9093 O O . VAL B 1 339 ? -31.625 -32.469 -26.156 1 94.69 339 VAL B O 1
ATOM 9096 N N . THR B 1 340 ? -30.812 -34.062 -24.797 1 94.88 340 THR B N 1
ATOM 9097 C CA . THR B 1 340 ? -31.984 -34.031 -23.922 1 94.88 340 THR B CA 1
ATOM 9098 C C . THR B 1 340 ? -31.688 -33.219 -22.672 1 94.88 340 THR B C 1
ATOM 9100 O O . THR B 1 340 ? -32.625 -32.75 -22 1 94.88 340 THR B O 1
ATOM 9103 N N . GLY B 1 341 ? -30.484 -33.219 -22.344 1 95.12 341 GLY B N 1
ATOM 9104 C CA . GLY B 1 341 ? -30.109 -32.531 -21.125 1 95.12 341 GLY B CA 1
ATOM 9105 C C . GLY B 1 341 ? -30.125 -33.406 -19.891 1 95.12 341 GLY B C 1
ATOM 9106 O O . GLY B 1 341 ? -29.734 -32.969 -18.812 1 95.12 341 GLY B O 1
ATOM 9107 N N . SER B 1 342 ? -30.469 -34.656 -20.047 1 95.12 342 SER B N 1
ATOM 9108 C CA . SER B 1 342 ? -30.547 -35.594 -18.906 1 95.12 342 SER B CA 1
ATOM 9109 C C . SER B 1 342 ? -29.156 -36.031 -18.469 1 95.12 342 SER B C 1
ATOM 9111 O O . SER B 1 342 ? -28.281 -36.312 -19.297 1 95.12 342 SER B O 1
ATOM 9113 N N . CYS B 1 343 ? -28.953 -36.031 -17.203 1 95.56 343 CYS B N 1
ATOM 9114 C CA . CYS B 1 343 ? -27.672 -36.438 -16.609 1 95.56 343 CYS B CA 1
ATOM 9115 C C . CYS B 1 343 ? -27.859 -37.625 -15.648 1 95.56 343 CYS B C 1
ATOM 9117 O O . CYS B 1 343 ? -28.859 -37.688 -14.922 1 95.56 343 CYS B O 1
ATOM 9119 N N . SER B 1 344 ? -26.922 -38.5 -15.617 1 92.38 344 SER B N 1
ATOM 9120 C CA . SER B 1 344 ? -26.922 -39.625 -14.695 1 92.38 344 SER B CA 1
ATOM 9121 C C . SER B 1 344 ? -25.578 -39.75 -13.984 1 92.38 344 SER B C 1
ATOM 9123 O O . SER B 1 344 ? -24.531 -39.594 -14.594 1 92.38 344 SER B O 1
ATOM 9125 N N . GLU B 1 345 ? -25.656 -40.094 -12.719 1 93.12 345 GLU B N 1
ATOM 9126 C CA . GLU B 1 345 ? -24.438 -40.344 -11.961 1 93.12 345 GLU B CA 1
ATOM 9127 C C . GLU B 1 345 ? -23.703 -41.594 -12.477 1 93.12 345 GLU B C 1
ATOM 9129 O O . GLU B 1 345 ? -24.344 -42.594 -12.766 1 93.12 345 GLU B O 1
ATOM 9134 N N . ASN B 1 346 ? -22.422 -41.438 -12.633 1 92.31 346 ASN B N 1
ATOM 9135 C CA . ASN B 1 346 ? -21.625 -42.562 -13.102 1 92.31 346 ASN B CA 1
ATOM 9136 C C . ASN B 1 346 ? -20.656 -43.031 -12.031 1 92.31 346 ASN B C 1
ATOM 9138 O O . ASN B 1 346 ? -20.516 -44.25 -11.82 1 92.31 346 ASN B O 1
ATOM 9142 N N . TYR B 1 347 ? -20 -42.125 -11.367 1 91.69 347 TYR B N 1
ATOM 9143 C CA . TYR B 1 347 ? -19 -42.469 -10.367 1 91.69 347 TYR B CA 1
ATOM 9144 C C . TYR B 1 347 ? -18.953 -41.438 -9.25 1 91.69 347 TYR B C 1
ATOM 9146 O O . TYR B 1 347 ? -19.062 -40.25 -9.5 1 91.69 347 TYR B O 1
ATOM 9154 N N . ARG B 1 348 ? -18.797 -41.969 -8.047 1 93.06 348 ARG B N 1
ATOM 9155 C CA . ARG B 1 348 ? -18.703 -41.125 -6.867 1 93.06 348 ARG B CA 1
ATOM 9156 C C . ARG B 1 348 ? -17.438 -41.438 -6.07 1 93.06 348 ARG B C 1
ATOM 9158 O O . ARG B 1 348 ? -17.062 -42.594 -5.902 1 93.06 348 ARG B O 1
ATOM 9165 N N . GLN B 1 349 ? -16.703 -40.375 -5.66 1 92.44 349 GLN B N 1
ATOM 9166 C CA . GLN B 1 349 ? -15.508 -40.5 -4.836 1 92.44 349 GLN B CA 1
ATOM 9167 C C . GLN B 1 349 ? -15.625 -39.625 -3.58 1 92.44 349 GLN B C 1
ATOM 9169 O O . GLN B 1 349 ? -16.109 -38.5 -3.637 1 92.44 349 GLN B O 1
ATOM 9174 N N . THR B 1 350 ? -15.203 -40.156 -2.449 1 94.81 350 THR B N 1
ATOM 9175 C CA . THR B 1 350 ? -15.156 -39.406 -1.188 1 94.81 350 THR B CA 1
ATOM 9176 C C . THR B 1 350 ? -13.766 -39.5 -0.569 1 94.81 350 THR B C 1
ATOM 9178 O O . THR B 1 350 ? -12.969 -40.375 -0.912 1 94.81 350 THR B O 1
ATOM 9181 N N . SER B 1 351 ? -13.438 -38.562 0.193 1 94.94 351 SER B N 1
ATOM 9182 C CA . SER B 1 351 ? -12.188 -38.531 0.945 1 94.94 351 SER B CA 1
ATOM 9183 C C . SER B 1 351 ? -12.422 -38.062 2.381 1 94.94 351 SER B C 1
ATOM 9185 O O . SER B 1 351 ? -13.344 -37.312 2.65 1 94.94 351 SER B O 1
ATOM 9187 N N . THR B 1 352 ? -11.586 -38.625 3.293 1 92.12 352 THR B N 1
ATOM 9188 C CA . THR B 1 352 ? -11.648 -38.156 4.676 1 92.12 352 THR B CA 1
ATOM 9189 C C . THR B 1 352 ? -10.938 -36.812 4.84 1 92.12 352 THR B C 1
ATOM 9191 O O . THR B 1 352 ? -11.109 -36.125 5.852 1 92.12 352 THR B O 1
ATOM 9194 N N . ALA B 1 353 ? -10.18 -36.469 3.932 1 96.69 353 ALA B N 1
ATOM 9195 C CA . ALA B 1 353 ? -9.508 -35.156 3.889 1 96.69 353 ALA B CA 1
ATOM 9196 C C . ALA B 1 353 ? -10 -34.312 2.713 1 96.69 353 ALA B C 1
ATOM 9198 O O . ALA B 1 353 ? -11.117 -33.812 2.738 1 96.69 353 ALA B O 1
ATOM 9199 N N . TRP B 1 354 ? -9.258 -34.281 1.64 1 97.5 354 TRP B N 1
ATOM 9200 C CA . TRP B 1 354 ? -9.68 -33.625 0.415 1 97.5 354 TRP B CA 1
ATOM 9201 C C . TRP B 1 354 ? -9.438 -34.5 -0.802 1 97.5 354 TRP B C 1
ATOM 9203 O O . TRP B 1 354 ? -8.711 -35.5 -0.72 1 97.5 354 TRP B O 1
ATOM 9213 N N . LEU B 1 355 ? -10.148 -34.188 -1.835 1 96.62 355 LEU B N 1
ATOM 9214 C CA . LEU B 1 355 ? -9.898 -34.844 -3.113 1 96.62 355 LEU B CA 1
ATOM 9215 C C . LEU B 1 355 ? -8.789 -34.125 -3.881 1 96.62 355 LEU B C 1
ATOM 9217 O O . LEU B 1 355 ? -8.703 -32.906 -3.854 1 96.62 355 LEU B O 1
ATOM 9221 N N . ARG B 1 356 ? -7.949 -34.938 -4.582 1 93.06 356 ARG B N 1
ATOM 9222 C CA . ARG B 1 356 ? -6.895 -34.344 -5.391 1 93.06 356 ARG B CA 1
ATOM 9223 C C . ARG B 1 356 ? -7.48 -33.438 -6.461 1 93.06 356 ARG B C 1
ATOM 9225 O O . ARG B 1 356 ? -8.406 -33.812 -7.18 1 93.06 356 ARG B O 1
ATOM 9232 N N . PRO B 1 357 ? -6.91 -32.25 -6.543 1 92.12 357 PRO B N 1
ATOM 9233 C CA . PRO B 1 357 ? -7.445 -31.281 -7.5 1 92.12 357 PRO B CA 1
ATOM 9234 C C . PRO B 1 357 ? -6.996 -31.562 -8.93 1 92.12 357 PRO B C 1
ATOM 9236 O O . PRO B 1 357 ? -5.977 -32.219 -9.148 1 92.12 357 PRO B O 1
ATOM 9239 N N . HIS B 1 358 ? -7.781 -31.156 -9.891 1 91.62 358 HIS B N 1
ATOM 9240 C CA . HIS B 1 358 ? -7.453 -31.062 -11.305 1 91.62 358 HIS B CA 1
ATOM 9241 C C . HIS B 1 358 ? -7.375 -32.469 -11.938 1 91.62 358 HIS B C 1
ATOM 9243 O O . HIS B 1 358 ? -6.535 -32.688 -12.812 1 91.62 358 HIS B O 1
ATOM 9249 N N . ILE B 1 359 ? -8.062 -33.406 -11.43 1 92.88 359 ILE B N 1
ATOM 9250 C CA . ILE B 1 359 ? -8.172 -34.719 -12.023 1 92.88 359 ILE B CA 1
ATOM 9251 C C . ILE B 1 359 ? -9.383 -34.781 -12.953 1 92.88 359 ILE B C 1
ATOM 9253 O O . ILE B 1 359 ? -10.477 -34.375 -12.578 1 92.88 359 ILE B O 1
ATOM 9257 N N . LYS B 1 360 ? -9.141 -35.219 -14.188 1 95 360 LYS B N 1
ATOM 9258 C CA . LYS B 1 360 ? -10.219 -35.344 -15.164 1 95 360 LYS B CA 1
ATOM 9259 C C . LYS B 1 360 ? -10.203 -36.719 -15.836 1 95 360 LYS B C 1
ATOM 9261 O O . LYS B 1 360 ? -9.133 -37.312 -16.016 1 95 360 LYS B O 1
ATOM 9266 N N . PRO B 1 361 ? -11.352 -37.219 -16.203 1 96.31 361 PRO B N 1
ATOM 9267 C CA . PRO B 1 361 ? -11.391 -38.5 -16.922 1 96.31 361 PRO B CA 1
ATOM 9268 C C . PRO B 1 361 ? -10.898 -38.375 -18.359 1 96.31 361 PRO B C 1
ATOM 9270 O O . PRO B 1 361 ? -11.109 -37.344 -19 1 96.31 361 PRO B O 1
ATOM 9273 N N . MET B 1 362 ? -10.227 -39.438 -18.781 1 96.94 362 MET B N 1
ATOM 9274 C CA . MET B 1 362 ? -9.875 -39.594 -20.203 1 96.94 362 MET B CA 1
ATOM 9275 C C . MET B 1 362 ? -10.703 -40.688 -20.844 1 96.94 362 MET B C 1
ATOM 9277 O O . MET B 1 362 ? -10.492 -41.875 -20.547 1 96.94 362 MET B O 1
ATOM 9281 N N . PHE B 1 363 ? -11.586 -40.375 -21.797 1 95.5 363 PHE B N 1
ATOM 9282 C CA . PHE B 1 363 ? -12.516 -41.312 -22.391 1 95.5 363 PHE B CA 1
ATOM 9283 C C . PHE B 1 363 ? -11.867 -42.062 -23.547 1 95.5 363 PHE B C 1
ATOM 9285 O O . PHE B 1 363 ? -11.055 -41.5 -24.281 1 95.5 363 PHE B O 1
ATOM 9292 N N . ALA B 1 364 ? -12.258 -43.281 -23.625 1 93.25 364 ALA B N 1
ATOM 9293 C CA . ALA B 1 364 ? -11.984 -44.031 -24.859 1 93.25 364 ALA B CA 1
ATOM 9294 C C . ALA B 1 364 ? -12.727 -43.406 -26.047 1 93.25 364 ALA B C 1
ATOM 9296 O O . ALA B 1 364 ? -13.695 -42.656 -25.859 1 93.25 364 ALA B O 1
ATOM 9297 N N . ALA B 1 365 ? -12.258 -43.688 -27.234 1 89.69 365 ALA B N 1
ATOM 9298 C CA . ALA B 1 365 ? -12.789 -43.062 -28.438 1 89.69 365 ALA B CA 1
ATOM 9299 C C . ALA B 1 365 ? -14.289 -43.312 -28.594 1 89.69 365 ALA B C 1
ATOM 9301 O O . ALA B 1 365 ? -15.031 -42.469 -29.078 1 89.69 365 ALA B O 1
ATOM 9302 N N . ASP B 1 366 ? -14.734 -44.469 -28.125 1 88.56 366 ASP B N 1
ATOM 9303 C CA . ASP B 1 366 ? -16.141 -44.844 -28.297 1 88.56 366 ASP B CA 1
ATOM 9304 C C . ASP B 1 366 ? -16.969 -44.406 -27.109 1 88.56 366 ASP B C 1
ATOM 9306 O O . ASP B 1 366 ? -18.188 -44.625 -27.062 1 88.56 366 ASP B O 1
ATOM 9310 N N . GLY B 1 367 ? -16.359 -43.875 -26.109 1 91.5 367 GLY B N 1
ATOM 9311 C CA . GLY B 1 367 ? -17.062 -43.344 -24.953 1 91.5 367 GLY B CA 1
ATOM 9312 C C . GLY B 1 367 ? -17.547 -44.406 -24 1 91.5 367 GLY B C 1
ATOM 9313 O O . GLY B 1 367 ? -18.234 -44.125 -23.031 1 91.5 367 GLY B O 1
ATOM 9314 N N . SER B 1 368 ? -17.172 -45.656 -24.172 1 89.06 368 SER B N 1
ATOM 9315 C CA . SER B 1 368 ? -17.688 -46.781 -23.406 1 89.06 368 SER B CA 1
ATOM 9316 C C . SER B 1 368 ? -17.062 -46.844 -22.016 1 89.06 368 SER B C 1
ATOM 9318 O O . SER B 1 368 ? -17.641 -47.406 -21.094 1 89.06 368 SER B O 1
ATOM 9320 N N . LYS B 1 369 ? -15.914 -46.344 -21.938 1 92.12 369 LYS B N 1
ATOM 9321 C CA . LYS B 1 369 ? -15.164 -46.312 -20.688 1 92.12 369 LYS B CA 1
ATOM 9322 C C . LYS B 1 369 ? -14.25 -45.094 -20.594 1 92.12 369 LYS B C 1
ATOM 9324 O O . LYS B 1 369 ? -14.047 -44.406 -21.594 1 92.12 369 LYS B O 1
ATOM 9329 N N . TYR B 1 370 ? -13.82 -44.844 -19.438 1 95.06 370 TYR B N 1
ATOM 9330 C CA . TYR B 1 370 ? -12.812 -43.812 -19.266 1 95.06 370 TYR B CA 1
ATOM 9331 C C . TYR B 1 370 ? -11.766 -44.219 -18.234 1 95.06 370 TYR B C 1
ATOM 9333 O O . TYR B 1 370 ? -11.977 -45.156 -17.469 1 95.06 370 TYR B O 1
ATOM 9341 N N . PHE B 1 371 ? -10.594 -43.594 -18.344 1 96.12 371 PHE B N 1
ATOM 9342 C CA . PHE B 1 371 ? -9.445 -43.781 -17.453 1 96.12 371 PHE B CA 1
ATOM 9343 C C . PHE B 1 371 ? -9.281 -42.562 -16.547 1 96.12 371 PHE B C 1
ATOM 9345 O O . PHE B 1 371 ? -9.398 -41.438 -17 1 96.12 371 PHE B O 1
ATOM 9352 N N . ILE B 1 372 ? -9.016 -42.844 -15.273 1 96.38 372 ILE B N 1
ATOM 9353 C CA . ILE B 1 372 ? -8.922 -41.75 -14.312 1 96.38 372 ILE B CA 1
ATOM 9354 C C . ILE B 1 372 ? -7.977 -42.125 -13.18 1 96.38 372 ILE B C 1
ATOM 9356 O O . ILE B 1 372 ? -7.781 -43.312 -12.898 1 96.38 372 ILE B O 1
ATOM 9360 N N . GLN B 1 373 ? -7.246 -41.156 -12.656 1 96.5 373 GLN B N 1
ATOM 9361 C CA . GLN B 1 373 ? -6.398 -41.375 -11.492 1 96.5 373 GLN B CA 1
ATOM 9362 C C . GLN B 1 373 ? -7.23 -41.5 -10.219 1 96.5 373 GLN B C 1
ATOM 9364 O O . GLN B 1 373 ? -7.941 -40.562 -9.852 1 96.5 373 GLN B O 1
ATOM 9369 N N . LEU B 1 374 ? -7.176 -42.594 -9.547 1 95.31 374 LEU B N 1
ATOM 9370 C CA . LEU B 1 374 ? -7.863 -42.812 -8.281 1 95.31 374 LEU B CA 1
ATOM 9371 C C . LEU B 1 374 ? -6.914 -43.406 -7.25 1 95.31 374 LEU B C 1
ATOM 9373 O O . LEU B 1 374 ? -5.965 -44.125 -7.605 1 95.31 374 LEU B O 1
ATOM 9377 N N . PRO B 1 375 ? -7.168 -43.094 -6.012 1 95.06 375 PRO B N 1
ATOM 9378 C CA . PRO B 1 375 ? -6.305 -43.656 -4.969 1 95.06 375 PRO B CA 1
ATOM 9379 C C . PRO B 1 375 ? -6.445 -45.188 -4.84 1 95.06 375 PRO B C 1
ATOM 9381 O O . PRO B 1 375 ? -7.562 -45.688 -4.805 1 95.06 375 PRO B O 1
ATOM 9384 N N . TYR B 1 376 ? -5.348 -45.812 -4.828 1 94.75 376 TYR B N 1
ATOM 9385 C CA . TYR B 1 376 ? -5.281 -47.25 -4.613 1 94.75 376 TYR B CA 1
ATOM 9386 C C . TYR B 1 376 ? -4.516 -47.594 -3.336 1 94.75 376 TYR B C 1
ATOM 9388 O O . TYR B 1 376 ? -3.4 -47.094 -3.133 1 94.75 376 TYR B O 1
ATOM 9396 N N . SER B 1 377 ? -5.047 -48.438 -2.514 1 94.38 377 SER B N 1
ATOM 9397 C CA . SER B 1 377 ? -4.461 -48.75 -1.211 1 94.38 377 SER B CA 1
ATOM 9398 C C . SER B 1 377 ? -3.225 -49.625 -1.351 1 94.38 377 SER B C 1
ATOM 9400 O O . SER B 1 377 ? -3.229 -50.594 -2.109 1 94.38 377 SER B O 1
ATOM 9402 N N . GLN B 1 378 ? -2.201 -49.281 -0.719 1 93.69 378 GLN B N 1
ATOM 9403 C CA . GLN B 1 378 ? -0.965 -50.062 -0.629 1 93.69 378 GLN B CA 1
ATOM 9404 C C . GLN B 1 378 ? -0.647 -50.406 0.818 1 93.69 378 GLN B C 1
ATOM 9406 O O . GLN B 1 378 ? 0.474 -50.188 1.285 1 93.69 378 GLN B O 1
ATOM 9411 N N . GLY B 1 379 ? -1.636 -50.781 1.581 1 91.88 379 GLY B N 1
ATOM 9412 C CA . GLY B 1 379 ? -1.473 -51.219 2.963 1 91.88 379 GLY B CA 1
ATOM 9413 C C . GLY B 1 379 ? -1.031 -50.094 3.881 1 91.88 379 GLY B C 1
ATOM 9414 O O . GLY B 1 379 ? -1.635 -49 3.891 1 91.88 379 GLY B O 1
ATOM 9415 N N . ASN B 1 380 ? 0.081 -50.375 4.609 1 88 380 ASN B N 1
ATOM 9416 C CA . ASN B 1 380 ? 0.563 -49.438 5.625 1 88 380 ASN B CA 1
ATOM 9417 C C . ASN B 1 380 ? 1.175 -48.188 4.996 1 88 380 ASN B C 1
ATOM 9419 O O . ASN B 1 380 ? 1.35 -47.188 5.668 1 88 380 ASN B O 1
ATOM 9423 N N . ARG B 1 381 ? 1.359 -48.219 3.758 1 90.19 381 ARG B N 1
ATOM 9424 C CA . ARG B 1 381 ? 2 -47.094 3.084 1 90.19 381 ARG B CA 1
ATOM 9425 C C . ARG B 1 381 ? 0.969 -46.094 2.633 1 90.19 381 ARG B C 1
ATOM 9427 O O . ARG B 1 381 ? 1.327 -44.969 2.207 1 90.19 381 ARG B O 1
ATOM 9434 N N . GLY B 1 382 ? -0.314 -46.469 2.773 1 92.81 382 GLY B N 1
ATOM 9435 C CA . GLY B 1 382 ? -1.372 -45.531 2.389 1 92.81 382 GLY B CA 1
ATOM 9436 C C . GLY B 1 382 ? -1.855 -45.75 0.966 1 92.81 382 GLY B C 1
ATOM 9437 O O . GLY B 1 382 ? -1.78 -46.875 0.436 1 92.81 382 GLY B O 1
ATOM 9438 N N . LYS B 1 383 ? -2.432 -44.719 0.435 1 96.31 383 LYS B N 1
ATOM 9439 C CA . LYS B 1 383 ? -2.971 -44.812 -0.918 1 96.31 383 LYS B CA 1
ATOM 9440 C C . LYS B 1 383 ? -2.154 -43.969 -1.896 1 96.31 383 LYS B C 1
ATOM 9442 O O . LYS B 1 383 ? -1.557 -42.969 -1.507 1 96.31 383 LYS B O 1
ATOM 9447 N N . PHE B 1 384 ? -2.078 -44.406 -3.057 1 96.81 384 PHE B N 1
ATOM 9448 C CA . PHE B 1 384 ? -1.394 -43.719 -4.148 1 96.81 384 PHE B CA 1
ATOM 9449 C C . PHE B 1 384 ? -2.289 -43.656 -5.379 1 96.81 384 PHE B C 1
ATOM 9451 O O . PHE B 1 384 ? -3.045 -44.562 -5.672 1 96.81 384 PHE B O 1
ATOM 9458 N N . PRO B 1 385 ? -2.256 -42.531 -6.117 1 96.81 385 PRO B N 1
ATOM 9459 C CA . PRO B 1 385 ? -3.061 -42.469 -7.34 1 96.81 385 PRO B CA 1
ATOM 9460 C C . PRO B 1 385 ? -2.582 -43.438 -8.422 1 96.81 385 PRO B C 1
ATOM 9462 O O . PRO B 1 385 ? -1.397 -43.438 -8.766 1 96.81 385 PRO B O 1
ATOM 9465 N N . HIS B 1 386 ? -3.469 -44.156 -8.906 1 96.75 386 HIS B N 1
ATOM 9466 C CA . HIS B 1 386 ? -3.217 -45.094 -9.977 1 96.75 386 HIS B CA 1
ATOM 9467 C C . HIS B 1 386 ? -4.316 -45.062 -11.031 1 96.75 386 HIS B C 1
ATOM 9469 O O . HIS B 1 386 ? -5.316 -44.344 -10.859 1 96.75 386 HIS B O 1
ATOM 9475 N N . ILE B 1 387 ? -4.148 -45.75 -12.18 1 97 387 ILE B N 1
ATOM 9476 C CA . ILE B 1 387 ? -5.094 -45.719 -13.289 1 97 387 ILE B CA 1
ATOM 9477 C C . ILE B 1 387 ? -6.262 -46.656 -13.008 1 97 387 ILE B C 1
ATOM 9479 O O . ILE B 1 387 ? -6.082 -47.875 -12.93 1 97 387 ILE B O 1
ATOM 9483 N N . ALA B 1 388 ? -7.383 -46.094 -12.859 1 94.75 388 ALA B N 1
ATOM 9484 C CA . ALA B 1 388 ? -8.625 -46.875 -12.797 1 94.75 388 ALA B CA 1
ATOM 9485 C C . ALA B 1 388 ? -9.391 -46.781 -14.109 1 94.75 388 ALA B C 1
ATOM 9487 O O . ALA B 1 388 ? -9.43 -45.719 -14.75 1 94.75 388 ALA B O 1
ATOM 9488 N N . VAL B 1 389 ? -9.945 -47.875 -14.523 1 93.81 389 VAL B N 1
ATOM 9489 C CA . VAL B 1 389 ? -10.844 -47.938 -15.672 1 93.81 389 VAL B CA 1
ATOM 9490 C C . VAL B 1 389 ? -12.289 -48.062 -15.188 1 93.81 389 VAL B C 1
ATOM 9492 O O . VAL B 1 389 ? -12.633 -48.938 -14.422 1 93.81 389 VAL B O 1
ATOM 9495 N N . ILE B 1 390 ? -13.07 -47.094 -15.648 1 92.38 390 ILE B N 1
ATOM 9496 C CA . ILE B 1 390 ? -14.477 -47.062 -15.273 1 92.38 390 ILE B CA 1
ATOM 9497 C C . ILE B 1 390 ? -15.352 -47.188 -16.516 1 92.38 390 ILE B C 1
ATOM 9499 O O . ILE B 1 390 ? -15.125 -46.5 -17.516 1 92.38 390 ILE B O 1
ATOM 9503 N N . ARG B 1 391 ? -16.312 -48.031 -16.516 1 89.62 391 ARG B N 1
ATOM 9504 C CA . ARG B 1 391 ? -17.25 -48.156 -17.625 1 89.62 391 ARG B CA 1
ATOM 9505 C C . ARG B 1 391 ? -18.266 -47.031 -17.609 1 89.62 391 ARG B C 1
ATOM 9507 O O . ARG B 1 391 ? -18.75 -46.625 -16.547 1 89.62 391 ARG B O 1
ATOM 9514 N N . ALA B 1 392 ? -18.5 -46.469 -18.812 1 84.94 392 ALA B N 1
ATOM 9515 C CA . ALA B 1 392 ? -19.391 -45.312 -18.922 1 84.94 392 ALA B CA 1
ATOM 9516 C C . ALA B 1 392 ? -20.828 -45.781 -19.203 1 84.94 392 ALA B C 1
ATOM 9518 O O . ALA B 1 392 ? -21.781 -45 -18.953 1 84.94 392 ALA B O 1
ATOM 9519 N N . ASP B 1 393 ? -21.203 -46.875 -20.062 1 65.94 393 ASP B N 1
ATOM 9520 C CA . ASP B 1 393 ? -22.5 -47.281 -20.594 1 65.94 393 ASP B CA 1
ATOM 9521 C C . ASP B 1 393 ? -23.406 -47.812 -19.484 1 65.94 393 ASP B C 1
ATOM 9523 O O . ASP B 1 393 ? -23 -48.688 -18.719 1 65.94 393 ASP B O 1
ATOM 9527 N N . TRP B 1 394 ? -24.094 -46.906 -18.766 1 50.94 394 TRP B N 1
ATOM 9528 C CA . TRP B 1 394 ? -25.078 -47.406 -17.781 1 50.94 394 TRP B CA 1
ATOM 9529 C C . TRP B 1 394 ? -26.328 -47.906 -18.484 1 50.94 394 TRP B C 1
ATOM 9531 O O . TRP B 1 394 ? -27.094 -47.125 -19.047 1 50.94 394 TRP B O 1
ATOM 9541 N N . ASN B 1 395 ? -26.312 -48.719 -19.453 1 41.09 395 ASN B N 1
ATOM 9542 C CA . ASN B 1 395 ? -27.719 -49.094 -19.547 1 41.09 395 ASN B CA 1
ATOM 9543 C C . ASN B 1 395 ? -28.359 -49.281 -18.172 1 41.09 395 ASN B C 1
ATOM 9545 O O . ASN B 1 395 ? -28.422 -50.375 -17.656 1 41.09 395 ASN B O 1
ATOM 9549 N N . GLY B 1 396 ? -28.734 -48.156 -17.391 1 41 396 GLY B N 1
ATOM 9550 C CA . GLY B 1 396 ? -29.641 -48 -16.25 1 41 396 GLY B CA 1
ATOM 9551 C C . GLY B 1 396 ? -29.188 -48.781 -15.023 1 41 396 GLY B C 1
ATOM 9552 O O . GLY B 1 396 ? -30 -49.031 -14.125 1 41 396 GLY B O 1
ATOM 9553 N N . TYR B 1 397 ? -28.297 -49.625 -15.062 1 38 397 TYR B N 1
ATOM 9554 C CA . TYR B 1 397 ? -28.125 -50.406 -13.844 1 38 397 TYR B CA 1
ATOM 9555 C C . TYR B 1 397 ? -27.641 -49.5 -12.695 1 38 397 TYR B C 1
ATOM 9557 O O . TYR B 1 397 ? -26.734 -48.688 -12.883 1 38 397 TYR B O 1
ATOM 9565 N N . PRO B 1 398 ? -28.578 -49.344 -11.68 1 40.72 398 PRO B N 1
ATOM 9566 C CA . PRO B 1 398 ? -28.344 -48.531 -10.492 1 40.72 398 PRO B CA 1
ATOM 9567 C C . PRO B 1 398 ? -26.922 -48.688 -9.938 1 40.72 398 PRO B C 1
ATOM 9569 O O . PRO B 1 398 ? -26.281 -49.719 -10.164 1 40.72 398 PRO B O 1
ATOM 9572 N N . PHE B 1 399 ? -26.516 -47.688 -9.32 1 42.66 399 PHE B N 1
ATOM 9573 C CA . PHE B 1 399 ? -25.375 -47.469 -8.445 1 42.66 399 PHE B CA 1
ATOM 9574 C C . PHE B 1 399 ? -25.172 -48.656 -7.516 1 42.66 399 PHE B C 1
ATOM 9576 O O . PHE B 1 399 ? -26.078 -49 -6.746 1 42.66 399 PHE B O 1
ATOM 9583 N N . VAL B 1 400 ? -24.719 -49.75 -7.926 1 36.72 400 VAL B N 1
ATOM 9584 C CA . VAL B 1 400 ? -24.5 -50.656 -6.797 1 36.72 400 VAL B CA 1
ATOM 9585 C C . VAL B 1 400 ? -23.578 -50 -5.773 1 36.72 400 VAL B C 1
ATOM 9587 O O . VAL B 1 400 ? -22.422 -49.688 -6.078 1 36.72 400 VAL B O 1
ATOM 9590 N N . GLN B 1 401 ? -24.172 -49.188 -4.98 1 36.91 401 GLN B N 1
ATOM 9591 C CA . GLN B 1 401 ? -23.438 -48.75 -3.805 1 36.91 401 GLN B CA 1
ATOM 9592 C C . GLN B 1 401 ? -22.75 -49.906 -3.119 1 36.91 401 GLN B C 1
ATOM 9594 O O . GLN B 1 401 ? -23.391 -50.875 -2.736 1 36.91 401 GLN B O 1
ATOM 9599 N N . SER B 1 402 ? -21.578 -50.406 -3.467 1 34.12 402 SER B N 1
ATOM 9600 C CA . SER B 1 402 ? -21.016 -51.375 -2.543 1 34.12 402 SER B CA 1
ATOM 9601 C C . SER B 1 402 ? -21.094 -50.875 -1.102 1 34.12 402 SER B C 1
ATOM 9603 O O . SER B 1 402 ? -20.875 -49.688 -0.833 1 34.12 402 SER B O 1
ATOM 9605 N N . GLU B 1 403 ? -22.016 -51.562 -0.268 1 33.88 403 GLU B N 1
ATOM 9606 C CA . GLU B 1 403 ? -22.078 -51.219 1.154 1 33.88 403 GLU B CA 1
ATOM 9607 C C . GLU B 1 403 ? -20.719 -50.812 1.691 1 33.88 403 GLU B C 1
ATOM 9609 O O . GLU B 1 403 ? -20.625 -49.969 2.586 1 33.88 403 GLU B O 1
ATOM 9614 N N . ALA B 1 404 ? -19.922 -51.969 2.115 1 30.69 404 ALA B N 1
ATOM 9615 C CA . ALA B 1 404 ? -18.672 -51.938 2.877 1 30.69 404 ALA B CA 1
ATOM 9616 C C . ALA B 1 404 ? -17.562 -51.25 2.078 1 30.69 404 ALA B C 1
ATOM 9618 O O . ALA B 1 404 ? -16.969 -51.875 1.184 1 30.69 404 ALA B O 1
ATOM 9619 N N . GLY B 1 405 ? -17.422 -49.969 1.91 1 34.59 405 GLY B N 1
ATOM 9620 C CA . GLY B 1 405 ? -16.469 -49.062 1.244 1 34.59 405 GLY B CA 1
ATOM 9621 C C . GLY B 1 405 ? -16.094 -49.531 -0.148 1 34.59 405 GLY B C 1
ATOM 9622 O O . GLY B 1 405 ? -15.227 -48.938 -0.795 1 34.59 405 GLY B O 1
ATOM 9623 N N . GLY B 1 406 ? -15.938 -50.875 -0.409 1 33 406 GLY B N 1
ATOM 9624 C CA . GLY B 1 406 ? -15.156 -51.406 -1.51 1 33 406 GLY B CA 1
ATOM 9625 C C . GLY B 1 406 ? -15.703 -51.031 -2.873 1 33 406 GLY B C 1
ATOM 9626 O O . GLY B 1 406 ? -16.781 -50.438 -2.971 1 33 406 GLY B O 1
ATOM 9627 N N . VAL B 1 407 ? -15.023 -51.781 -3.994 1 37.22 407 VAL B N 1
ATOM 9628 C CA . VAL B 1 407 ? -14.891 -51.688 -5.441 1 37.22 407 VAL B CA 1
ATOM 9629 C C . VAL B 1 407 ? -16.266 -51.844 -6.098 1 37.22 407 VAL B C 1
ATOM 9631 O O . VAL B 1 407 ? -16.938 -52.844 -5.906 1 37.22 407 VAL B O 1
ATOM 9634 N N . ASN B 1 408 ? -17.047 -51.031 -6.242 1 40.53 408 ASN B N 1
ATOM 9635 C CA . ASN B 1 408 ? -18.047 -51.156 -7.301 1 40.53 408 ASN B CA 1
ATOM 9636 C C . ASN B 1 408 ? -17.484 -51.906 -8.516 1 40.53 408 ASN B C 1
ATOM 9638 O O . ASN B 1 408 ? -16.312 -51.75 -8.852 1 40.53 408 ASN B O 1
ATOM 9642 N N . LYS B 1 409 ? -17.938 -53.062 -8.867 1 48.41 409 LYS B N 1
ATOM 9643 C CA . LYS B 1 409 ? -17.656 -53.969 -9.984 1 48.41 409 LYS B CA 1
ATOM 9644 C C . LYS B 1 409 ? -17.219 -53.188 -11.219 1 48.41 409 LYS B C 1
ATOM 9646 O O . LYS B 1 409 ? -16.719 -53.781 -12.188 1 48.41 409 LYS B O 1
ATOM 9651 N N . VAL B 1 410 ? -17.359 -51.844 -11.188 1 57 410 VAL B N 1
ATOM 9652 C CA . VAL B 1 410 ? -17.25 -51 -12.367 1 57 410 VAL B CA 1
ATOM 9653 C C . VAL B 1 410 ? -15.859 -50.375 -12.445 1 57 410 VAL B C 1
ATOM 9655 O O . VAL B 1 410 ? -15.562 -49.625 -13.367 1 57 410 VAL B O 1
ATOM 9658 N N . GLN B 1 411 ? -14.93 -50.75 -11.555 1 73.88 411 GLN B N 1
ATOM 9659 C CA . GLN B 1 411 ? -13.617 -50.125 -11.602 1 73.88 411 GLN B CA 1
ATOM 9660 C C . GLN B 1 411 ? -12.508 -51.188 -11.602 1 73.88 411 GLN B C 1
ATOM 9662 O O . GLN B 1 411 ? -12.57 -52.156 -10.859 1 73.88 411 GLN B O 1
ATOM 9667 N N . GLU B 1 412 ? -11.703 -51.281 -12.562 1 86 412 GLU B N 1
ATOM 9668 C CA . GLU B 1 412 ? -10.477 -52.062 -12.617 1 86 412 GLU B CA 1
ATOM 9669 C C . GLU B 1 412 ? -9.242 -51.156 -12.617 1 86 412 GLU B C 1
ATOM 9671 O O . GLU B 1 412 ? -9.188 -50.188 -13.367 1 86 412 GLU B O 1
ATOM 9676 N N . PHE B 1 413 ? -8.32 -51.469 -11.633 1 93.19 413 PHE B N 1
ATOM 9677 C CA . PHE B 1 413 ? -7.07 -50.719 -11.641 1 93.19 413 PHE B CA 1
ATOM 9678 C C . PHE B 1 413 ? -6.059 -51.375 -12.578 1 93.19 413 PHE B C 1
ATOM 9680 O O . PHE B 1 413 ? -5.809 -52.562 -12.5 1 93.19 413 PHE B O 1
ATOM 9687 N N . LEU B 1 414 ? -5.492 -50.562 -13.398 1 95.56 414 LEU B N 1
ATOM 9688 C CA . LEU B 1 414 ? -4.504 -51.062 -14.352 1 95.56 414 LEU B CA 1
ATOM 9689 C C . LEU B 1 414 ? -3.111 -51.062 -13.727 1 95.56 414 LEU B C 1
ATOM 9691 O O . LEU B 1 414 ? -2.223 -51.781 -14.211 1 95.56 414 LEU B O 1
ATOM 9695 N N . THR B 1 415 ? -2.875 -50.219 -12.789 1 96.38 415 THR B N 1
ATOM 9696 C CA . THR B 1 415 ? -1.582 -50.125 -12.117 1 96.38 415 THR B CA 1
ATOM 9697 C C . THR B 1 415 ? -1.758 -50.125 -10.602 1 96.38 415 THR B C 1
ATOM 9699 O O . THR B 1 415 ? -2.859 -49.875 -10.102 1 96.38 415 THR B O 1
ATOM 9702 N N . SER B 1 416 ? -0.688 -50.406 -9.891 1 94.44 416 SER B N 1
ATOM 9703 C CA . SER B 1 416 ? -0.632 -50.375 -8.43 1 94.44 416 SER B CA 1
ATOM 9704 C C . SER B 1 416 ? 0.81 -50.344 -7.938 1 94.44 416 SER B C 1
ATOM 9706 O O . SER B 1 416 ? 1.734 -50.656 -8.68 1 94.44 416 SER B O 1
ATOM 9708 N N . GLY B 1 417 ? 1.011 -49.906 -6.707 1 95.12 417 GLY B N 1
ATOM 9709 C CA . GLY B 1 417 ? 2.32 -49.844 -6.082 1 95.12 417 GLY B CA 1
ATOM 9710 C C . GLY B 1 417 ? 2.529 -48.562 -5.285 1 95.12 417 GLY B C 1
ATOM 9711 O O . GLY B 1 417 ? 1.688 -47.656 -5.316 1 95.12 417 GLY B O 1
ATOM 9712 N N . PRO B 1 418 ? 3.633 -48.562 -4.527 1 94.75 418 PRO B N 1
ATOM 9713 C CA . PRO B 1 418 ? 3.938 -47.344 -3.744 1 94.75 418 PRO B CA 1
ATOM 9714 C C . PRO B 1 418 ? 4.609 -46.281 -4.574 1 94.75 418 PRO B C 1
ATOM 9716 O O . PRO B 1 418 ? 5.668 -45.75 -4.195 1 94.75 418 PRO B O 1
ATOM 9719 N N . TRP B 1 419 ? 4.012 -46 -5.621 1 96.25 419 TRP B N 1
ATOM 9720 C CA . TRP B 1 419 ? 4.367 -44.938 -6.555 1 96.25 419 TRP B CA 1
ATOM 9721 C C . TRP B 1 419 ? 3.119 -44.344 -7.188 1 96.25 419 TRP B C 1
ATOM 9723 O O . TRP B 1 419 ? 2.008 -44.812 -6.977 1 96.25 419 TRP B O 1
ATOM 9733 N N . GLU B 1 420 ? 3.273 -43.219 -7.926 1 97.44 420 GLU B N 1
ATOM 9734 C CA . GLU B 1 420 ? 2.096 -42.5 -8.398 1 97.44 420 GLU B CA 1
ATOM 9735 C C . GLU B 1 420 ? 2.074 -42.406 -9.922 1 97.44 420 GLU B C 1
ATOM 9737 O O . GLU B 1 420 ? 3.123 -42.25 -10.555 1 97.44 420 GLU B O 1
ATOM 9742 N N . VAL B 1 421 ? 0.872 -42.531 -10.461 1 98 421 VAL B N 1
ATOM 9743 C CA . VAL B 1 421 ? 0.596 -42.031 -11.805 1 98 421 VAL B CA 1
ATOM 9744 C C . VAL B 1 421 ? 0.349 -40.531 -11.742 1 98 421 VAL B C 1
ATOM 9746 O O . VAL B 1 421 ? -0.616 -40.062 -11.125 1 98 421 VAL B O 1
ATOM 9749 N N . THR B 1 422 ? 1.224 -39.812 -12.383 1 97.38 422 THR B N 1
ATOM 9750 C CA . THR B 1 422 ? 1.125 -38.375 -12.242 1 97.38 422 THR B CA 1
ATOM 9751 C C . THR B 1 422 ? 0.275 -37.781 -13.367 1 97.38 422 THR B C 1
ATOM 9753 O O . THR B 1 422 ? -0.303 -36.688 -13.211 1 97.38 422 THR B O 1
ATOM 9756 N N . LYS B 1 423 ? 0.186 -38.469 -14.484 1 97.56 423 LYS B N 1
ATOM 9757 C CA . LYS B 1 423 ? -0.59 -38 -15.633 1 97.56 423 LYS B CA 1
ATOM 9758 C C . LYS B 1 423 ? -0.947 -39.188 -16.547 1 97.56 423 LYS B C 1
ATOM 9760 O O . LYS B 1 423 ? -0.112 -40.062 -16.812 1 97.56 423 LYS B O 1
ATOM 9765 N N . ILE B 1 424 ? -2.201 -39.281 -16.938 1 98 424 ILE B N 1
ATOM 9766 C CA . ILE B 1 424 ? -2.598 -40.188 -18.016 1 98 424 ILE B CA 1
ATOM 9767 C C . ILE B 1 424 ? -2.525 -39.469 -19.359 1 98 424 ILE B C 1
ATOM 9769 O O . ILE B 1 424 ? -3.176 -38.438 -19.547 1 98 424 ILE B O 1
ATOM 9773 N N . LEU B 1 425 ? -1.781 -40.031 -20.297 1 97.88 425 LEU B N 1
ATOM 9774 C CA . LEU B 1 425 ? -1.425 -39.25 -21.484 1 97.88 425 LEU B CA 1
ATOM 9775 C C . LEU B 1 425 ? -2.283 -39.688 -22.672 1 97.88 425 LEU B C 1
ATOM 9777 O O . LEU B 1 425 ? -2.703 -38.844 -23.469 1 97.88 425 LEU B O 1
ATOM 9781 N N . ALA B 1 426 ? -2.445 -41 -22.797 1 97.31 426 ALA B N 1
ATOM 9782 C CA . ALA B 1 426 ? -3.129 -41.469 -24 1 97.31 426 ALA B CA 1
ATOM 9783 C C . ALA B 1 426 ? -3.607 -42.906 -23.828 1 97.31 426 ALA B C 1
ATOM 9785 O O . ALA B 1 426 ? -3.1 -43.625 -22.984 1 97.31 426 ALA B O 1
ATOM 9786 N N . PHE B 1 427 ? -4.637 -43.312 -24.594 1 96.62 427 PHE B N 1
ATOM 9787 C CA . PHE B 1 427 ? -5.141 -44.688 -24.703 1 96.62 427 PHE B CA 1
ATOM 9788 C C . PHE B 1 427 ? -5.23 -45.094 -26.172 1 96.62 427 PHE B C 1
ATOM 9790 O O . PHE B 1 427 ? -5.961 -44.5 -26.953 1 96.62 427 PHE B O 1
ATOM 9797 N N . ASP B 1 428 ? -4.445 -46.062 -26.484 1 94.56 428 ASP B N 1
ATOM 9798 C CA . ASP B 1 428 ? -4.527 -46.656 -27.797 1 94.56 428 ASP B CA 1
ATOM 9799 C C . ASP B 1 428 ? -5.559 -47.781 -27.828 1 94.56 428 ASP B C 1
ATOM 9801 O O . ASP B 1 428 ? -5.301 -48.875 -27.344 1 94.56 428 ASP B O 1
ATOM 9805 N N . GLN B 1 429 ? -6.594 -47.531 -28.5 1 90.75 429 GLN B N 1
ATOM 9806 C CA . GLN B 1 429 ? -7.703 -48.469 -28.531 1 90.75 429 GLN B CA 1
ATOM 9807 C C . GLN B 1 429 ? -7.328 -49.75 -29.312 1 90.75 429 GLN B C 1
ATOM 9809 O O . GLN B 1 429 ? -7.801 -50.844 -29 1 90.75 429 GLN B O 1
ATOM 9814 N N . MET B 1 430 ? -6.543 -49.625 -30.266 1 89.25 430 MET B N 1
ATOM 9815 C CA . MET B 1 430 ? -6.176 -50.75 -31.109 1 89.25 430 MET B CA 1
ATOM 9816 C C . MET B 1 430 ? -5.348 -51.781 -30.344 1 89.25 430 MET B C 1
ATOM 9818 O O . MET B 1 430 ? -5.562 -53 -30.469 1 89.25 430 MET B O 1
ATOM 9822 N N . THR B 1 431 ? -4.469 -51.281 -29.562 1 90 431 THR B N 1
ATOM 9823 C CA . THR B 1 431 ? -3.586 -52.188 -28.828 1 90 431 THR B CA 1
ATOM 9824 C C . THR B 1 431 ? -4.027 -52.312 -27.375 1 90 431 THR B C 1
ATOM 9826 O O . THR B 1 431 ? -3.438 -53.062 -26.609 1 90 431 THR B O 1
ATOM 9829 N N . ASN B 1 432 ? -5.059 -51.562 -27 1 92.38 432 ASN B N 1
ATOM 9830 C CA . ASN B 1 432 ? -5.551 -51.5 -25.625 1 92.38 432 ASN B CA 1
ATOM 9831 C C . ASN B 1 432 ? -4.449 -51.125 -24.641 1 92.38 432 ASN B C 1
ATOM 9833 O O . ASN B 1 432 ? -4.258 -51.781 -23.609 1 92.38 432 ASN B O 1
ATOM 9837 N N . THR B 1 433 ? -3.756 -50.094 -25.031 1 94.75 433 THR B N 1
ATOM 9838 C CA . THR B 1 433 ? -2.604 -49.656 -24.25 1 94.75 433 THR B CA 1
ATOM 9839 C C . THR B 1 433 ? -2.811 -48.25 -23.719 1 94.75 433 THR B C 1
ATOM 9841 O O . THR B 1 433 ? -3.209 -47.344 -24.469 1 94.75 433 THR B O 1
ATOM 9844 N N . VAL B 1 434 ? -2.557 -48.094 -22.391 1 96.75 434 VAL B N 1
ATOM 9845 C CA . VAL B 1 434 ? -2.607 -46.781 -21.781 1 96.75 434 VAL B CA 1
ATOM 9846 C C . VAL B 1 434 ? -1.19 -46.25 -21.531 1 96.75 434 VAL B C 1
ATOM 9848 O O . VAL B 1 434 ? -0.331 -47 -21.047 1 96.75 434 VAL B O 1
ATOM 9851 N N . TYR B 1 435 ? -0.878 -45.031 -21.969 1 97.5 435 TYR B N 1
ATOM 9852 C CA . TYR B 1 435 ? 0.396 -44.344 -21.734 1 97.5 435 TYR B CA 1
ATOM 9853 C C . TYR B 1 435 ? 0.273 -43.312 -20.609 1 97.5 435 TYR B C 1
ATOM 9855 O O . TYR B 1 435 ? -0.714 -42.594 -20.547 1 97.5 435 TYR B O 1
ATOM 9863 N N . PHE B 1 436 ? 1.237 -43.312 -19.688 1 98.12 436 PHE B N 1
ATOM 9864 C CA . PHE B 1 436 ? 1.125 -42.469 -18.531 1 98.12 436 PHE B CA 1
ATOM 9865 C C . PHE B 1 436 ? 2.504 -42.094 -17.984 1 98.12 436 PHE B C 1
ATOM 9867 O O . PHE B 1 436 ? 3.504 -42.719 -18.359 1 98.12 436 PHE B O 1
ATOM 9874 N N . LEU B 1 437 ? 2.605 -41.062 -17.234 1 98.38 437 LEU B N 1
ATOM 9875 C CA . LEU B 1 437 ? 3.805 -40.688 -16.484 1 98.38 437 LEU B CA 1
ATOM 9876 C C . LEU B 1 437 ? 3.74 -41.188 -15.055 1 98.38 437 LEU B C 1
ATOM 9878 O O . LEU B 1 437 ? 2.668 -41.219 -14.453 1 98.38 437 LEU B O 1
ATOM 9882 N N . SER B 1 438 ? 4.934 -41.531 -14.555 1 97.69 438 SER B N 1
ATOM 9883 C CA . SER B 1 438 ? 4.945 -42.188 -13.25 1 97.69 438 SER B CA 1
ATOM 9884 C C . SER B 1 438 ? 6.176 -41.781 -12.438 1 97.69 438 SER B C 1
ATOM 9886 O O . SER B 1 438 ? 7.199 -41.406 -13.008 1 97.69 438 SER B O 1
ATOM 9888 N N . THR B 1 439 ? 6.043 -41.938 -11.102 1 97.25 439 THR B N 1
ATOM 9889 C CA . THR B 1 439 ? 7.148 -41.75 -10.164 1 97.25 439 THR B CA 1
ATOM 9890 C C . THR B 1 439 ? 7.719 -43.094 -9.711 1 97.25 439 THR B C 1
ATOM 9892 O O . THR B 1 439 ? 8.344 -43.188 -8.648 1 97.25 439 THR B O 1
ATOM 9895 N N . GLU B 1 440 ? 7.496 -44.062 -10.43 1 96.31 440 GLU B N 1
ATOM 9896 C CA . GLU B 1 440 ? 7.836 -45.438 -10 1 96.31 440 GLU B CA 1
ATOM 9897 C C . GLU B 1 440 ? 9.312 -45.531 -9.625 1 96.31 440 GLU B C 1
ATOM 9899 O O . GLU B 1 440 ? 9.664 -46.219 -8.656 1 96.31 440 GLU B O 1
ATOM 9904 N N . VAL B 1 441 ? 10.188 -44.844 -10.344 1 94.94 441 VAL B N 1
ATOM 9905 C CA . VAL B 1 441 ? 11.617 -44.906 -10.055 1 94.94 441 VAL B CA 1
ATOM 9906 C C . VAL B 1 441 ? 11.922 -44.156 -8.766 1 94.94 441 VAL B C 1
ATOM 9908 O O . VAL B 1 441 ? 12.531 -44.688 -7.844 1 94.94 441 VAL B O 1
ATOM 9911 N N . ARG B 1 442 ? 11.57 -42.875 -8.742 1 93.31 442 ARG B N 1
ATOM 9912 C CA . ARG B 1 442 ? 11.711 -42 -7.59 1 93.31 442 ARG B CA 1
ATOM 9913 C C . ARG B 1 442 ? 10.656 -40.906 -7.605 1 93.31 442 ARG B C 1
ATOM 9915 O O . ARG B 1 442 ? 10.211 -40.5 -8.68 1 93.31 442 ARG B O 1
ATOM 9922 N N . ALA B 1 443 ? 10.328 -40.406 -6.387 1 93.69 443 ALA B N 1
ATOM 9923 C CA . ALA B 1 443 ? 9.344 -39.344 -6.277 1 93.69 443 ALA B CA 1
ATOM 9924 C C . ALA B 1 443 ? 9.797 -38.094 -7.035 1 93.69 443 ALA B C 1
ATOM 9926 O O . ALA B 1 443 ? 8.977 -37.344 -7.551 1 93.69 443 ALA B O 1
ATOM 9927 N N . ARG B 1 444 ? 11.102 -37.906 -7.141 1 95.06 444 ARG B N 1
ATOM 9928 C CA . ARG B 1 444 ? 11.656 -36.688 -7.73 1 95.06 444 ARG B CA 1
ATOM 9929 C C . ARG B 1 444 ? 11.844 -36.844 -9.234 1 95.06 444 ARG B C 1
ATOM 9931 O O . ARG B 1 444 ? 12.273 -35.906 -9.914 1 95.06 444 ARG B O 1
ATOM 9938 N N . SER B 1 445 ? 11.562 -37.969 -9.844 1 96.12 445 SER B N 1
ATOM 9939 C CA . SER B 1 445 ? 11.688 -38.25 -11.273 1 96.12 445 SER B CA 1
ATOM 9940 C C . SER B 1 445 ? 10.32 -38.469 -11.922 1 96.12 445 SER B C 1
ATOM 9942 O O . SER B 1 445 ? 9.312 -38.562 -11.219 1 96.12 445 SER B O 1
ATOM 9944 N N . ARG B 1 446 ? 10.258 -38.438 -13.273 1 98.38 446 ARG B N 1
ATOM 9945 C CA . ARG B 1 446 ? 9.086 -38.719 -14.094 1 98.38 446 ARG B CA 1
ATOM 9946 C C . ARG B 1 446 ? 9.469 -39.5 -15.336 1 98.38 446 ARG B C 1
ATOM 9948 O O . ARG B 1 446 ? 10.328 -39.062 -16.109 1 98.38 446 ARG B O 1
ATOM 9955 N N . HIS B 1 447 ? 8.867 -40.656 -15.414 1 98 447 HIS B N 1
ATOM 9956 C CA . HIS B 1 447 ? 9.164 -41.5 -16.578 1 98 447 HIS B CA 1
ATOM 9957 C C . HIS B 1 447 ? 7.883 -41.875 -17.312 1 98 447 HIS B C 1
ATOM 9959 O O . HIS B 1 447 ? 6.809 -41.938 -16.703 1 98 447 HIS B O 1
ATOM 9965 N N . LEU B 1 448 ? 8.047 -42.031 -18.594 1 98.12 448 LEU B N 1
ATOM 9966 C CA . LEU B 1 448 ? 6.945 -42.469 -19.438 1 98.12 448 LEU B CA 1
ATOM 9967 C C . LEU B 1 448 ? 6.773 -44 -19.375 1 98.12 448 LEU B C 1
ATOM 9969 O O . LEU B 1 448 ? 7.734 -44.75 -19.562 1 98.12 448 LEU B O 1
ATOM 9973 N N . TYR B 1 449 ? 5.543 -44.438 -19.109 1 97.62 449 TYR B N 1
ATOM 9974 C CA . TYR B 1 449 ? 5.207 -45.875 -19.031 1 97.62 449 TYR B CA 1
ATOM 9975 C C . TYR B 1 449 ? 4.035 -46.188 -19.938 1 97.62 449 TYR B C 1
ATOM 9977 O O . TYR B 1 449 ? 3.295 -45.312 -20.359 1 97.62 449 TYR B O 1
ATOM 9985 N N . SER B 1 450 ? 3.916 -47.469 -20.281 1 96.25 450 SER B N 1
ATOM 9986 C CA . SER B 1 450 ? 2.725 -48 -20.922 1 96.25 450 SER B CA 1
ATOM 9987 C C . SER B 1 450 ? 2.227 -49.25 -20.172 1 96.25 450 SER B C 1
ATOM 9989 O O . SER B 1 450 ? 3.008 -49.938 -19.531 1 96.25 450 SER B O 1
ATOM 9991 N N . VAL B 1 451 ? 0.953 -49.438 -20.203 1 96.56 451 VAL B N 1
ATOM 9992 C CA . VAL B 1 451 ? 0.337 -50.625 -19.609 1 96.56 451 VAL B CA 1
ATOM 9993 C C . VAL B 1 451 ? -0.833 -51.062 -20.484 1 96.56 451 VAL B C 1
ATOM 9995 O O . VAL B 1 451 ? -1.582 -50.25 -21.016 1 96.56 451 VAL B O 1
ATOM 9998 N N . SER B 1 452 ? -0.895 -52.344 -20.656 1 92.12 452 SER B N 1
ATOM 9999 C CA . SER B 1 452 ? -1.989 -52.906 -21.453 1 92.12 452 SER B CA 1
ATOM 10000 C C . SER B 1 452 ? -3.182 -53.281 -20.562 1 92.12 452 SER B C 1
ATOM 10002 O O . SER B 1 452 ? -3.008 -53.75 -19.438 1 92.12 452 SER B O 1
ATOM 10004 N N . MET B 1 453 ? -4.418 -53.094 -21 1 89.31 453 MET B N 1
ATOM 10005 C CA . MET B 1 453 ? -5.621 -53.469 -20.25 1 89.31 453 MET B CA 1
ATOM 10006 C C . MET B 1 453 ? -5.723 -54.969 -20.078 1 89.31 453 MET B C 1
ATOM 10008 O O . MET B 1 453 ? -6.297 -55.469 -19.094 1 89.31 453 MET B O 1
ATOM 10012 N N . GLY B 1 454 ? -5.199 -55.75 -20.938 1 81.06 454 GLY B N 1
ATOM 10013 C CA . GLY B 1 454 ? -5.238 -57.188 -20.859 1 81.06 454 GLY B CA 1
ATOM 10014 C C . GLY B 1 454 ? -4.223 -57.781 -19.891 1 81.06 454 GLY B C 1
ATOM 10015 O O . GLY B 1 454 ? -4.344 -58.938 -19.469 1 81.06 454 GLY B O 1
ATOM 10016 N N . SER B 1 455 ? -3.264 -57 -19.531 1 80.31 455 SER B N 1
ATOM 10017 C CA . SER B 1 455 ? -2.219 -57.406 -18.609 1 80.31 455 SER B CA 1
ATOM 10018 C C . SER B 1 455 ? -1.997 -56.344 -17.516 1 80.31 455 SER B C 1
ATOM 10020 O O . SER B 1 455 ? -0.928 -55.75 -17.453 1 80.31 455 SER B O 1
ATOM 10022 N N . ALA B 1 456 ? -2.951 -56.344 -16.656 1 77.31 456 ALA B N 1
ATOM 10023 C CA . ALA B 1 456 ? -2.898 -55.344 -15.594 1 77.31 456 ALA B CA 1
ATOM 10024 C C . ALA B 1 456 ? -1.678 -55.531 -14.703 1 77.31 456 ALA B C 1
ATOM 10026 O O . ALA B 1 456 ? -1.252 -56.688 -14.484 1 77.31 456 ALA B O 1
ATOM 10027 N N . GLN B 1 457 ? -1.002 -54.531 -14.406 1 82.88 457 GLN B N 1
ATOM 10028 C CA . GLN B 1 457 ? 0.109 -54.469 -13.461 1 82.88 457 GLN B CA 1
ATOM 10029 C C . GLN B 1 457 ? 1.436 -54.75 -14.156 1 82.88 457 GLN B C 1
ATOM 10031 O O . GLN B 1 457 ? 2.506 -54.531 -13.586 1 82.88 457 GLN B O 1
ATOM 10036 N N . ASP B 1 458 ? 1.277 -55.188 -15.477 1 87.5 458 ASP B N 1
ATOM 10037 C CA . ASP B 1 458 ? 2.498 -55.406 -16.25 1 87.5 458 ASP B CA 1
ATOM 10038 C C . ASP B 1 458 ? 2.83 -54.156 -17.094 1 87.5 458 ASP B C 1
ATOM 10040 O O . ASP B 1 458 ? 2.455 -54.062 -18.266 1 87.5 458 ASP B O 1
ATOM 10044 N N . ARG B 1 459 ? 3.539 -53.219 -16.484 1 92.5 459 ARG B N 1
ATOM 10045 C CA . ARG B 1 459 ? 3.832 -51.969 -17.156 1 92.5 459 ARG B CA 1
ATOM 10046 C C . ARG B 1 459 ? 5.254 -51.938 -17.703 1 92.5 459 ARG B C 1
ATOM 10048 O O . ARG B 1 459 ? 6.117 -52.688 -17.234 1 92.5 459 ARG B O 1
ATOM 10055 N N . THR B 1 460 ? 5.484 -51.219 -18.781 1 94 460 THR B N 1
ATOM 10056 C CA . THR B 1 460 ? 6.781 -51.062 -19.422 1 94 460 THR B CA 1
ATOM 10057 C C . THR B 1 460 ? 7.234 -49.594 -19.359 1 94 460 THR B C 1
ATOM 10059 O O . THR B 1 460 ? 6.477 -48.688 -19.719 1 94 460 THR B O 1
ATOM 10062 N N . CYS B 1 461 ? 8.438 -49.438 -18.859 1 95.62 461 CYS B N 1
ATOM 10063 C CA . CYS B 1 461 ? 9.008 -48.094 -18.859 1 95.62 461 CYS B CA 1
ATOM 10064 C C . CYS B 1 461 ? 9.633 -47.781 -20.219 1 95.62 461 CYS B C 1
ATOM 10066 O O . CYS B 1 461 ? 10.586 -48.438 -20.641 1 95.62 461 CYS B O 1
ATOM 10068 N N . LEU B 1 462 ? 9.141 -46.75 -20.859 1 94.88 462 LEU B N 1
ATOM 10069 C CA . LEU B 1 462 ? 9.562 -46.438 -22.219 1 94.88 462 LEU B CA 1
ATOM 10070 C C . LEU B 1 462 ? 10.734 -45.438 -22.203 1 94.88 462 LEU B C 1
ATOM 10072 O O . LEU B 1 462 ? 11.469 -45.344 -23.188 1 94.88 462 LEU B O 1
ATOM 10076 N N . SER B 1 463 ? 10.898 -44.719 -21.125 1 95.31 463 SER B N 1
ATOM 10077 C CA . SER B 1 463 ? 11.914 -43.688 -21.109 1 95.31 463 SER B CA 1
ATOM 10078 C C . SER B 1 463 ? 13.07 -44.062 -20.188 1 95.31 463 SER B C 1
ATOM 10080 O O . SER B 1 463 ? 14.094 -43.375 -20.156 1 95.31 463 SER B O 1
ATOM 10082 N N . CYS B 1 464 ? 12.961 -45.125 -19.391 1 94.44 464 CYS B N 1
ATOM 10083 C CA . CYS B 1 464 ? 14 -45.5 -18.438 1 94.44 464 CYS B CA 1
ATOM 10084 C C . CYS B 1 464 ? 15.305 -45.844 -19.156 1 94.44 464 CYS B C 1
ATOM 10086 O O . CYS B 1 464 ? 15.312 -46.656 -20.062 1 94.44 464 CYS B O 1
ATOM 10088 N N . GLY B 1 465 ? 16.359 -45.188 -18.75 1 90.5 465 GLY B N 1
ATOM 10089 C CA . GLY B 1 465 ? 17.688 -45.469 -19.266 1 90.5 465 GLY B CA 1
ATOM 10090 C C . GLY B 1 465 ? 17.875 -45.031 -20.703 1 90.5 465 GLY B C 1
ATOM 10091 O O . GLY B 1 465 ? 18.891 -45.344 -21.328 1 90.5 465 GLY B O 1
ATOM 10092 N N . LEU B 1 466 ? 16.922 -44.344 -21.328 1 90.88 466 LEU B N 1
ATOM 10093 C CA . LEU B 1 466 ? 16.953 -43.969 -22.734 1 90.88 466 LEU B CA 1
ATOM 10094 C C . LEU B 1 466 ? 18.078 -42.969 -23 1 90.88 466 LEU B C 1
ATOM 10096 O O . LEU B 1 466 ? 18.812 -43.094 -23.969 1 90.88 466 LEU B O 1
ATOM 10100 N N . TYR B 1 467 ? 18.125 -41.906 -22.203 1 89.5 467 TYR B N 1
ATOM 10101 C CA . TYR B 1 467 ? 19.172 -40.875 -22.312 1 89.5 467 TYR B CA 1
ATOM 10102 C C . TYR B 1 467 ? 19.938 -40.75 -21 1 89.5 467 TYR B C 1
ATOM 10104 O O . TYR B 1 467 ? 19.344 -40.781 -19.922 1 89.5 467 TYR B O 1
ATOM 10112 N N . PRO B 1 468 ? 21.234 -40.594 -21.219 1 89.06 468 PRO B N 1
ATOM 10113 C CA . PRO B 1 468 ? 22 -40.344 -20 1 89.06 468 PRO B CA 1
ATOM 10114 C C . PRO B 1 468 ? 21.656 -39 -19.344 1 89.06 468 PRO B C 1
ATOM 10116 O O . PRO B 1 468 ? 21.406 -38.031 -20.031 1 89.06 468 PRO B O 1
ATOM 10119 N N . ASN B 1 469 ? 21.594 -39 -18.125 1 89.75 469 ASN B N 1
ATOM 10120 C CA . ASN B 1 469 ? 21.391 -37.812 -17.297 1 89.75 469 ASN B CA 1
ATOM 10121 C C . ASN B 1 469 ? 20.016 -37.188 -17.562 1 89.75 469 ASN B C 1
ATOM 10123 O O . ASN B 1 469 ? 19.891 -35.969 -17.625 1 89.75 469 ASN B O 1
ATOM 10127 N N . CYS B 1 470 ? 19.031 -37.906 -17.969 1 94.88 470 CYS B N 1
ATOM 10128 C CA . CYS B 1 470 ? 17.656 -37.469 -18.062 1 94.88 470 CYS B CA 1
ATOM 10129 C C . CYS B 1 470 ? 16.719 -38.375 -17.297 1 94.88 470 CYS B C 1
ATOM 10131 O O . CYS B 1 470 ? 16.641 -39.562 -17.578 1 94.88 470 CYS B O 1
ATOM 10133 N N . THR B 1 471 ? 16.109 -37.844 -16.281 1 97.06 471 THR B N 1
ATOM 10134 C CA . THR B 1 471 ? 15.242 -38.656 -15.43 1 97.06 471 THR B CA 1
ATOM 10135 C C . THR B 1 471 ? 13.883 -38 -15.25 1 97.06 471 THR B C 1
ATOM 10137 O O . THR B 1 471 ? 13.055 -38.469 -14.469 1 97.06 471 THR B O 1
ATOM 10140 N N . PHE B 1 472 ? 13.633 -36.938 -15.883 1 97.88 472 PHE B N 1
ATOM 10141 C CA . PHE B 1 472 ? 12.359 -36.219 -15.82 1 97.88 472 PHE B CA 1
ATOM 10142 C C . PHE B 1 472 ? 11.797 -36 -17.219 1 97.88 472 PHE B C 1
ATOM 10144 O O . PHE B 1 472 ? 12.375 -35.219 -18 1 97.88 472 PHE B O 1
ATOM 10151 N N . TYR B 1 473 ? 10.633 -36.625 -17.469 1 98.06 473 TYR B N 1
ATOM 10152 C CA . TYR B 1 473 ? 10.133 -36.625 -18.844 1 98.06 473 TYR B CA 1
ATOM 10153 C C . TYR B 1 473 ? 8.695 -36.125 -18.906 1 98.06 473 TYR B C 1
ATOM 10155 O O . TYR B 1 473 ? 7.992 -36.125 -17.891 1 98.06 473 TYR B O 1
ATOM 10163 N N . ASP B 1 474 ? 8.281 -35.625 -20 1 97.75 474 ASP B N 1
ATOM 10164 C CA . ASP B 1 474 ? 6.91 -35.438 -20.453 1 97.75 474 ASP B CA 1
ATOM 10165 C C . ASP B 1 474 ? 6.719 -35.938 -21.875 1 97.75 474 ASP B C 1
ATOM 10167 O O . ASP B 1 474 ? 7.691 -36.281 -22.562 1 97.75 474 ASP B O 1
ATOM 10171 N N . ALA B 1 475 ? 5.438 -36.094 -22.297 1 97.69 475 ALA B N 1
ATOM 10172 C CA . ALA B 1 475 ? 5.207 -36.625 -23.625 1 97.69 475 ALA B CA 1
ATOM 10173 C C . ALA B 1 475 ? 3.848 -36.188 -24.172 1 97.69 475 ALA B C 1
ATOM 10175 O O . ALA B 1 475 ? 2.945 -35.844 -23.391 1 97.69 475 ALA B O 1
ATOM 10176 N N . THR B 1 476 ? 3.773 -36.094 -25.484 1 96.94 476 THR B N 1
ATOM 10177 C CA . THR B 1 476 ? 2.516 -35.875 -26.188 1 96.94 476 THR B CA 1
ATOM 10178 C C . THR B 1 476 ? 2.354 -36.906 -27.312 1 96.94 476 THR B C 1
ATOM 10180 O O . THR B 1 476 ? 3.33 -37.281 -27.969 1 96.94 476 THR B O 1
ATOM 10183 N N . PHE B 1 477 ? 1.135 -37.344 -27.562 1 96.94 477 PHE B N 1
ATOM 10184 C CA . PHE B 1 477 ? 0.893 -38.406 -28.516 1 96.94 477 PHE B CA 1
ATOM 10185 C C . PHE B 1 477 ? 0.064 -37.938 -29.703 1 96.94 477 PHE B C 1
ATOM 10187 O O . PHE B 1 477 ? -0.775 -37.031 -29.547 1 96.94 477 PHE B O 1
ATOM 10194 N N . SER B 1 478 ? 0.341 -38.594 -30.828 1 96.38 478 SER B N 1
ATOM 10195 C CA . SER B 1 478 ? -0.452 -38.312 -32.031 1 96.38 478 SER B CA 1
ATOM 10196 C C . SER B 1 478 ? -1.878 -38.844 -31.859 1 96.38 478 SER B C 1
ATOM 10198 O O . SER B 1 478 ? -2.182 -39.562 -30.922 1 96.38 478 SER B O 1
ATOM 10200 N N . LYS B 1 479 ? -2.756 -38.5 -32.781 1 93.06 479 LYS B N 1
ATOM 10201 C CA . LYS B 1 479 ? -4.18 -38.781 -32.656 1 93.06 479 LYS B CA 1
ATOM 10202 C C . LYS B 1 479 ? -4.43 -40.312 -32.656 1 93.06 479 LYS B C 1
ATOM 10204 O O . LYS B 1 479 ? -5.367 -40.781 -32.031 1 93.06 479 LYS B O 1
ATOM 10209 N N . ASN B 1 480 ? -3.553 -41.094 -33.344 1 92.38 480 ASN B N 1
ATOM 10210 C CA . ASN B 1 480 ? -3.73 -42.531 -33.375 1 92.38 480 ASN B CA 1
ATOM 10211 C C . ASN B 1 480 ? -2.701 -43.25 -32.5 1 92.38 480 ASN B C 1
ATOM 10213 O O . ASN B 1 480 ? -2.541 -44.469 -32.594 1 92.38 480 ASN B O 1
ATOM 10217 N N . GLN B 1 481 ? -1.939 -42.469 -31.766 1 94.75 481 GLN B N 1
ATOM 10218 C CA . GLN B 1 481 ? -0.986 -42.906 -30.75 1 94.75 481 GLN B CA 1
ATOM 10219 C C . GLN B 1 481 ? 0.154 -43.719 -31.391 1 94.75 481 GLN B C 1
ATOM 10221 O O . GLN B 1 481 ? 0.868 -44.438 -30.703 1 94.75 481 GLN B O 1
ATOM 10226 N N . LYS B 1 482 ? 0.344 -43.5 -32.688 1 93.94 482 LYS B N 1
ATOM 10227 C CA . LYS B 1 482 ? 1.434 -44.219 -33.344 1 93.94 482 LYS B CA 1
ATOM 10228 C C . LYS B 1 482 ? 2.754 -43.469 -33.188 1 93.94 482 LYS B C 1
ATOM 10230 O O . LYS B 1 482 ? 3.828 -44.031 -33.375 1 93.94 482 LYS B O 1
ATOM 10235 N N . TRP B 1 483 ? 2.594 -42.219 -32.938 1 95.25 483 TRP B N 1
ATOM 10236 C CA . TRP B 1 483 ? 3.766 -41.375 -32.719 1 95.25 483 TRP B CA 1
ATOM 10237 C C . TRP B 1 483 ? 3.635 -40.594 -31.406 1 95.25 483 TRP B C 1
ATOM 10239 O O . TRP B 1 483 ? 2.523 -40.312 -30.938 1 95.25 483 TRP B O 1
ATOM 10249 N N . TYR B 1 484 ? 4.754 -40.281 -30.797 1 96.12 484 TYR B N 1
ATOM 10250 C CA . TYR B 1 484 ? 4.75 -39.375 -29.641 1 96.12 484 TYR B CA 1
ATOM 10251 C C . TYR B 1 484 ? 6.043 -38.594 -29.562 1 96.12 484 TYR B C 1
ATOM 10253 O O . TYR B 1 484 ? 7.086 -39.031 -30.062 1 96.12 484 TYR B O 1
ATOM 10261 N N . THR B 1 485 ? 5.934 -37.375 -29.094 1 95.81 485 THR B N 1
ATOM 10262 C CA . THR B 1 485 ? 7.109 -36.594 -28.734 1 95.81 485 THR B CA 1
ATOM 10263 C C . THR B 1 485 ? 7.5 -36.844 -27.281 1 95.81 485 THR B C 1
ATOM 10265 O O . THR B 1 485 ? 6.637 -36.969 -26.406 1 95.81 485 THR B O 1
ATOM 10268 N N . LEU B 1 486 ? 8.75 -37 -27.047 1 96.38 486 LEU B N 1
ATOM 10269 C CA . LEU B 1 486 ? 9.305 -37.188 -25.719 1 96.38 486 LEU B CA 1
ATOM 10270 C C . LEU B 1 486 ? 10.164 -36 -25.312 1 96.38 486 LEU B C 1
ATOM 10272 O O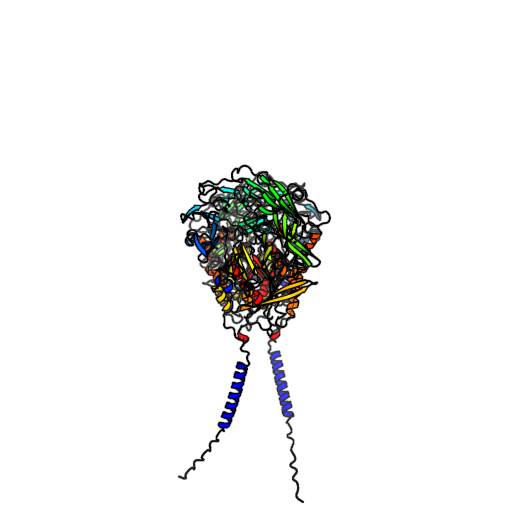 . LEU B 1 486 ? 11.109 -35.656 -26.016 1 96.38 486 LEU B O 1
ATOM 10276 N N . HIS B 1 487 ? 9.773 -35.406 -24.25 1 97.12 487 HIS B N 1
ATOM 10277 C CA . HIS B 1 487 ? 10.469 -34.25 -23.719 1 97.12 487 HIS B CA 1
ATOM 10278 C C . HIS B 1 487 ? 11.32 -34.625 -22.516 1 97.12 487 HIS B C 1
ATOM 10280 O O . HIS B 1 487 ? 10.789 -34.875 -21.422 1 97.12 487 HIS B O 1
ATOM 10286 N N . CYS B 1 488 ? 12.625 -34.75 -22.719 1 97 488 CYS B N 1
ATOM 10287 C CA . CYS B 1 488 ? 13.531 -34.844 -21.594 1 97 488 CYS B CA 1
ATOM 10288 C C . CYS B 1 488 ? 13.742 -33.469 -20.953 1 97 488 CYS B C 1
ATOM 10290 O O . CYS B 1 488 ? 14.32 -32.562 -21.578 1 97 488 CYS B O 1
ATOM 10292 N N . LEU B 1 489 ? 13.344 -33.281 -19.75 1 97.44 489 LEU B N 1
ATOM 10293 C CA . LEU B 1 489 ? 13.305 -31.969 -19.125 1 97.44 489 LEU B CA 1
ATOM 10294 C C . LEU B 1 489 ? 14.445 -31.812 -18.125 1 97.44 489 LEU B C 1
ATOM 10296 O O . LEU B 1 489 ? 14.617 -30.734 -17.547 1 97.44 489 LEU B O 1
ATOM 10300 N N . GLY B 1 490 ? 15.281 -32.875 -17.875 1 95.5 490 GLY B N 1
ATOM 10301 C CA . GLY B 1 490 ? 16.453 -32.75 -17.031 1 95.5 490 GLY B CA 1
ATOM 10302 C C . GLY B 1 490 ? 16.812 -34.031 -16.297 1 95.5 490 GLY B C 1
ATOM 10303 O O . GLY B 1 490 ? 16.234 -35.094 -16.578 1 95.5 490 GLY B O 1
ATOM 10304 N N . PRO B 1 491 ? 17.719 -33.875 -15.414 1 94.88 491 PRO B N 1
ATOM 10305 C CA . PRO B 1 491 ? 18.297 -32.656 -14.812 1 94.88 491 PRO B CA 1
ATOM 10306 C C . PRO B 1 491 ? 19.281 -31.953 -15.734 1 94.88 491 PRO B C 1
ATOM 10308 O O . PRO B 1 491 ? 19.609 -30.781 -15.523 1 94.88 491 PRO B O 1
ATOM 10311 N N . ALA B 1 492 ? 19.875 -32.625 -16.734 1 94.81 492 ALA B N 1
ATOM 10312 C CA . ALA B 1 492 ? 20.734 -31.969 -17.734 1 94.81 492 ALA B CA 1
ATOM 10313 C C . ALA B 1 492 ? 19.906 -31.141 -18.703 1 94.81 492 ALA B C 1
ATOM 10315 O O . ALA B 1 492 ? 18.688 -31.031 -18.578 1 94.81 492 ALA B O 1
ATOM 10316 N N . VAL B 1 493 ? 20.641 -30.5 -19.656 1 96.69 493 VAL B N 1
ATOM 10317 C CA . VAL B 1 493 ? 20 -29.625 -20.625 1 96.69 493 VAL B CA 1
ATOM 10318 C C . VAL B 1 493 ? 18.906 -30.406 -21.375 1 96.69 493 VAL B C 1
ATOM 10320 O O . VAL B 1 493 ? 19.156 -31.516 -21.859 1 96.69 493 VAL B O 1
ATOM 10323 N N . PRO B 1 494 ? 17.688 -29.891 -21.531 1 96.81 494 PRO B N 1
ATOM 10324 C CA . PRO B 1 494 ? 16.531 -30.578 -22.125 1 96.81 494 PRO B CA 1
ATOM 10325 C C . PRO B 1 494 ? 16.734 -30.906 -23.594 1 96.81 494 PRO B C 1
ATOM 10327 O O . PRO B 1 494 ? 17.578 -30.281 -24.266 1 96.81 494 PRO B O 1
ATOM 10330 N N . ARG B 1 495 ? 15.984 -31.859 -24.078 1 95.56 495 ARG B N 1
ATOM 10331 C CA . ARG B 1 495 ? 15.898 -32.219 -25.484 1 95.56 495 ARG B CA 1
ATOM 10332 C C . ARG B 1 495 ? 14.508 -32.75 -25.828 1 95.56 495 ARG B C 1
ATOM 10334 O O . ARG B 1 495 ? 13.805 -33.281 -24.953 1 95.56 495 ARG B O 1
ATOM 10341 N N . VAL B 1 496 ? 14.078 -32.562 -27 1 95.31 496 VAL B N 1
ATOM 10342 C CA . VAL B 1 496 ? 12.805 -33.094 -27.484 1 95.31 496 VAL B CA 1
ATOM 10343 C C . VAL B 1 496 ? 13.031 -34 -28.672 1 95.31 496 VAL B C 1
ATOM 10345 O O . VAL B 1 496 ? 13.719 -33.656 -29.641 1 95.31 496 VAL B O 1
ATOM 10348 N N . THR B 1 497 ? 12.508 -35.219 -28.562 1 94.94 497 THR B N 1
ATOM 10349 C CA . THR B 1 497 ? 12.672 -36.188 -29.625 1 94.94 497 THR B CA 1
ATOM 10350 C C . THR B 1 497 ? 11.32 -36.75 -30.047 1 94.94 497 THR B C 1
ATOM 10352 O O . THR B 1 497 ? 10.344 -36.656 -29.312 1 94.94 497 THR B O 1
ATOM 10355 N N . LEU B 1 498 ? 11.266 -37.219 -31.281 1 95.31 498 LEU B N 1
ATOM 10356 C CA . LEU B 1 498 ? 10.086 -37.875 -31.859 1 95.31 498 LEU B CA 1
ATOM 10357 C C . LEU B 1 498 ? 10.273 -39.375 -31.938 1 95.31 498 LEU B C 1
ATOM 10359 O O . LEU B 1 498 ? 11.312 -39.844 -32.406 1 95.31 498 LEU B O 1
ATOM 10363 N N . HIS B 1 499 ? 9.32 -40.125 -31.453 1 95.12 499 HIS B N 1
ATOM 10364 C CA . HIS B 1 499 ? 9.375 -41.594 -31.391 1 95.12 499 HIS B CA 1
ATOM 10365 C C . HIS B 1 499 ? 8.133 -42.219 -32 1 95.12 499 HIS B C 1
ATOM 10367 O O . HIS B 1 499 ? 7.078 -41.594 -32.062 1 95.12 499 HIS B O 1
ATOM 10373 N N . SER B 1 500 ? 8.328 -43.438 -32.469 1 93.19 500 SER B N 1
ATOM 10374 C CA . SER B 1 500 ? 7.203 -44.281 -32.875 1 93.19 500 SER B CA 1
ATOM 10375 C C . SER B 1 500 ? 6.848 -45.281 -31.766 1 93.19 500 SER B C 1
ATOM 10377 O O . SER B 1 500 ? 7.73 -45.844 -31.094 1 93.19 500 SER B O 1
ATOM 10379 N N . THR B 1 501 ? 5.535 -45.625 -31.625 1 92.25 501 THR B N 1
ATOM 10380 C CA . THR B 1 501 ? 5.117 -46.594 -30.625 1 92.25 501 THR B CA 1
ATOM 10381 C C . THR B 1 501 ? 5.293 -48.031 -31.156 1 92.25 501 THR B C 1
ATOM 10383 O O . THR B 1 501 ? 5.246 -49 -30.391 1 92.25 501 THR B O 1
ATOM 10386 N N . THR B 1 502 ? 5.457 -48.156 -32.375 1 87 502 THR B N 1
ATOM 10387 C CA . THR B 1 502 ? 5.523 -49.469 -33 1 87 502 THR B CA 1
ATOM 10388 C C . THR B 1 502 ? 6.973 -49.906 -33.156 1 87 502 THR B C 1
ATOM 10390 O O . THR B 1 502 ? 7.25 -51.125 -33.312 1 87 502 THR B O 1
ATOM 10393 N N . ASP B 1 503 ? 7.781 -49 -33.219 1 81.25 503 ASP B N 1
ATOM 10394 C CA . ASP B 1 503 ? 9.195 -49.344 -33.375 1 81.25 503 ASP B CA 1
ATOM 10395 C C . ASP B 1 503 ? 9.828 -49.625 -32 1 81.25 503 ASP B C 1
ATOM 10397 O O . ASP B 1 503 ? 9.281 -49.25 -30.969 1 81.25 503 ASP B O 1
ATOM 10401 N N . GLU B 1 504 ? 10.867 -50.375 -32.188 1 76.62 504 GLU B N 1
ATOM 10402 C CA . GLU B 1 504 ? 11.648 -50.531 -30.969 1 76.62 504 GLU B CA 1
ATOM 10403 C C . GLU B 1 504 ? 12.117 -49.188 -30.422 1 76.62 504 GLU B C 1
ATOM 10405 O O . GLU B 1 504 ? 12.477 -48.281 -31.172 1 76.62 504 GLU B O 1
ATOM 10410 N N . ILE B 1 505 ? 12 -49.219 -29.141 1 71.62 505 ILE B N 1
ATOM 10411 C CA . ILE B 1 505 ? 12.367 -47.969 -28.453 1 71.62 505 ILE B CA 1
ATOM 10412 C C . ILE B 1 505 ? 13.773 -47.562 -28.859 1 71.62 505 ILE B C 1
ATOM 10414 O O . ILE B 1 505 ? 14.695 -48.375 -28.891 1 71.62 505 ILE B O 1
ATOM 10418 N N . GLY B 1 506 ? 13.914 -46.344 -29.234 1 69.38 506 GLY B N 1
ATOM 10419 C CA . GLY B 1 506 ? 15.219 -45.812 -29.578 1 69.38 506 GLY B CA 1
ATOM 10420 C C . GLY B 1 506 ? 15.555 -45.938 -31.047 1 69.38 506 GLY B C 1
ATOM 10421 O O . GLY B 1 506 ? 16.516 -45.312 -31.516 1 69.38 506 GLY B O 1
ATOM 10422 N N . ARG B 1 507 ? 14.781 -46.719 -31.672 1 72.31 507 ARG B N 1
ATOM 10423 C CA . ARG B 1 507 ? 15.031 -46.875 -33.094 1 72.31 507 ARG B CA 1
ATOM 10424 C C . ARG B 1 507 ? 14.375 -45.75 -33.906 1 72.31 507 ARG B C 1
ATOM 10426 O O . ARG B 1 507 ? 13.219 -45.406 -33.656 1 72.31 507 ARG B O 1
ATOM 10433 N N . LYS B 1 508 ? 15.055 -45.125 -34.812 1 74.25 508 LYS B N 1
ATOM 10434 C CA . LYS B 1 508 ? 14.578 -44.094 -35.75 1 74.25 508 LYS B CA 1
ATOM 10435 C C . LYS B 1 508 ? 14.062 -42.875 -35 1 74.25 508 LYS B C 1
ATOM 10437 O O . LYS B 1 508 ? 12.914 -42.469 -35.188 1 74.25 508 LYS B O 1
ATOM 10442 N N . VAL B 1 509 ? 14.828 -42.406 -34.156 1 86.56 509 VAL B N 1
ATOM 10443 C CA . VAL B 1 509 ? 14.477 -41.25 -33.344 1 86.56 509 VAL B CA 1
ATOM 10444 C C . VAL B 1 509 ? 14.867 -39.969 -34.094 1 86.56 509 VAL B C 1
ATOM 10446 O O . VAL B 1 509 ? 15.977 -39.875 -34.625 1 86.56 509 VAL B O 1
ATOM 10449 N N . VAL B 1 510 ? 13.938 -39.062 -34.219 1 91 510 VAL B N 1
ATOM 10450 C CA . VAL B 1 510 ? 14.203 -37.719 -34.781 1 91 510 VAL B CA 1
ATOM 10451 C C . VAL B 1 510 ? 14.32 -36.719 -33.656 1 91 510 VAL B C 1
ATOM 10453 O O . VAL B 1 510 ? 13.445 -36.625 -32.781 1 91 510 VAL B O 1
ATOM 10456 N N . THR B 1 511 ? 15.43 -36 -33.656 1 92.06 511 THR B N 1
ATOM 10457 C CA . THR B 1 511 ? 15.594 -34.938 -32.688 1 92.06 511 THR B CA 1
ATOM 10458 C C . THR B 1 511 ? 14.945 -33.656 -33.188 1 92.06 511 THR B C 1
ATOM 10460 O O . THR B 1 511 ? 15.367 -33.094 -34.188 1 92.06 511 THR B O 1
ATOM 10463 N N . LEU B 1 512 ? 13.914 -33.25 -32.438 1 91.5 512 LEU B N 1
ATOM 10464 C CA . LEU B 1 512 ? 13.227 -32 -32.812 1 91.5 512 LEU B CA 1
ATOM 10465 C C . LEU B 1 512 ? 13.953 -30.781 -32.25 1 91.5 512 LEU B C 1
ATOM 10467 O O . LEU B 1 512 ? 14.016 -29.734 -32.906 1 91.5 512 LEU B O 1
ATOM 10471 N N . GLU B 1 513 ? 14.453 -30.828 -31.078 1 92.56 513 GLU B N 1
ATOM 10472 C CA . GLU B 1 513 ? 15.219 -29.781 -30.406 1 92.56 513 GLU B CA 1
ATOM 10473 C C . GLU B 1 513 ? 16.297 -30.391 -29.5 1 92.56 513 GLU B C 1
ATOM 10475 O O . GLU B 1 513 ? 15.984 -31.078 -28.531 1 92.56 513 GLU B O 1
ATOM 10480 N N . SER B 1 514 ? 17.562 -30.094 -29.75 1 92.75 514 SER B N 1
ATOM 10481 C CA . SER B 1 514 ? 18.672 -30.656 -28.984 1 92.75 514 SER B CA 1
ATOM 10482 C C . SER B 1 514 ? 19.172 -29.672 -27.938 1 92.75 514 SER B C 1
ATOM 10484 O O . SER B 1 514 ? 19.859 -30.078 -26.984 1 92.75 514 SER B O 1
ATOM 10486 N N . ASN B 1 515 ? 18.906 -28.438 -28.094 1 95.12 515 ASN B N 1
ATOM 10487 C CA . ASN B 1 515 ? 19.484 -27.359 -27.281 1 95.12 515 ASN B CA 1
ATOM 10488 C C . ASN B 1 515 ? 21 -27.422 -27.266 1 95.12 515 ASN B C 1
ATOM 10490 O O . ASN B 1 515 ? 21.625 -27.297 -26.203 1 95.12 515 ASN B O 1
ATOM 10494 N N . GLY B 1 516 ? 21.531 -27.609 -28.469 1 95.38 516 GLY B N 1
ATOM 10495 C CA . GLY B 1 516 ? 22.969 -27.781 -28.578 1 95.38 516 GLY B CA 1
ATOM 10496 C C . GLY B 1 516 ? 23.75 -26.562 -28.125 1 95.38 516 GLY B C 1
ATOM 10497 O O . GLY B 1 516 ? 24.781 -26.688 -27.469 1 95.38 516 GLY B O 1
ATOM 10498 N N . VAL B 1 517 ? 23.266 -25.422 -28.5 1 95.44 517 VAL B N 1
ATOM 10499 C CA . VAL B 1 517 ? 23.938 -24.188 -28.125 1 95.44 517 VAL B CA 1
ATOM 10500 C C . VAL B 1 517 ? 23.922 -24.031 -26.594 1 95.44 517 VAL B C 1
ATOM 10502 O O . VAL B 1 517 ? 24.938 -23.672 -26 1 95.44 517 VAL B O 1
ATOM 10505 N N . LEU B 1 518 ? 22.781 -24.25 -26.016 1 96.75 518 LEU B N 1
ATOM 10506 C CA . LEU B 1 518 ? 22.656 -24.172 -24.562 1 96.75 518 LEU B CA 1
ATOM 10507 C C . LEU B 1 518 ? 23.547 -25.188 -23.875 1 96.75 518 LEU B C 1
ATOM 10509 O O . LEU B 1 518 ? 24.156 -24.891 -22.844 1 96.75 518 LEU B O 1
ATOM 10513 N N . ARG B 1 519 ? 23.656 -26.391 -24.391 1 96.25 519 ARG B N 1
ATOM 10514 C CA . ARG B 1 519 ? 24.469 -27.453 -23.828 1 96.25 519 ARG B CA 1
ATOM 10515 C C . ARG B 1 519 ? 25.938 -27.062 -23.797 1 96.25 519 ARG B C 1
ATOM 10517 O O . ARG B 1 519 ? 26.641 -27.297 -22.797 1 96.25 519 ARG B O 1
ATOM 10524 N N . LYS B 1 520 ? 26.375 -26.5 -24.875 1 96.88 520 LYS B N 1
ATOM 10525 C CA . LYS B 1 520 ? 27.766 -26.031 -24.938 1 96.88 520 LYS B CA 1
ATOM 10526 C C . LYS B 1 520 ? 28.016 -24.906 -23.938 1 96.88 520 LYS B C 1
ATOM 10528 O O . LYS B 1 520 ? 29.062 -24.875 -23.297 1 96.88 520 LYS B O 1
ATOM 10533 N N . ARG B 1 521 ? 27.047 -24.062 -23.828 1 96.81 521 ARG B N 1
ATOM 10534 C CA . ARG B 1 521 ? 27.172 -22.953 -22.906 1 96.81 521 ARG B CA 1
ATOM 10535 C C . ARG B 1 521 ? 27.266 -23.438 -21.469 1 96.81 521 ARG B C 1
ATOM 10537 O O . ARG B 1 521 ? 28.094 -22.969 -20.688 1 96.81 521 ARG B O 1
ATOM 10544 N N . VAL B 1 522 ? 26.406 -24.328 -21.109 1 96.94 522 VAL B N 1
ATOM 10545 C CA . VAL B 1 522 ? 26.391 -24.891 -19.766 1 96.94 522 VAL B CA 1
ATOM 10546 C C . VAL B 1 522 ? 27.719 -25.594 -19.469 1 96.94 522 VAL B C 1
ATOM 10548 O O . VAL B 1 522 ? 28.281 -25.438 -18.391 1 96.94 522 VAL B O 1
ATOM 10551 N N . SER B 1 523 ? 28.266 -26.359 -20.453 1 95.12 523 SER B N 1
ATOM 10552 C CA . SER B 1 523 ? 29.516 -27.094 -20.281 1 95.12 523 SER B CA 1
ATOM 10553 C C . SER B 1 523 ? 30.703 -26.156 -20.125 1 95.12 523 SER B C 1
ATOM 10555 O O . SER B 1 523 ? 31.719 -26.516 -19.516 1 95.12 523 SER B O 1
ATOM 10557 N N . ALA B 1 524 ? 30.516 -24.969 -20.594 1 96.56 524 ALA B N 1
ATOM 10558 C CA . ALA B 1 524 ? 31.594 -23.984 -20.547 1 96.56 524 ALA B CA 1
ATOM 10559 C C . ALA B 1 524 ? 31.438 -23.031 -19.375 1 96.56 524 ALA B C 1
ATOM 10561 O O . ALA B 1 524 ? 32.062 -21.969 -19.328 1 96.56 524 ALA B O 1
ATOM 10562 N N . THR B 1 525 ? 30.594 -23.312 -18.516 1 97 525 THR B N 1
ATOM 10563 C CA . THR B 1 525 ? 30.312 -22.469 -17.359 1 97 525 THR B CA 1
ATOM 10564 C C . THR B 1 525 ? 30.516 -23.25 -16.062 1 97 525 THR B C 1
ATOM 10566 O O . THR B 1 525 ? 30.312 -24.469 -16.031 1 97 525 THR B O 1
ATOM 10569 N N . GLN B 1 526 ? 31.031 -22.562 -15.016 1 96.81 526 GLN B N 1
ATOM 10570 C CA . GLN B 1 526 ? 31.094 -23.188 -13.695 1 96.81 526 GLN B CA 1
ATOM 10571 C C . GLN B 1 526 ? 29.688 -23.453 -13.148 1 96.81 526 GLN B C 1
ATOM 10573 O O . GLN B 1 526 ? 29.188 -22.688 -12.328 1 96.81 526 GLN B O 1
ATOM 10578 N N . TRP B 1 527 ? 29.203 -24.562 -13.609 1 96.38 527 TRP B N 1
ATOM 10579 C CA . TRP B 1 527 ? 27.844 -24.938 -13.273 1 96.38 527 TRP B CA 1
ATOM 10580 C C . TRP B 1 527 ? 27.797 -25.672 -11.938 1 96.38 527 TRP B C 1
ATOM 10582 O O . TRP B 1 527 ? 28.688 -26.453 -11.617 1 96.38 527 TRP B O 1
ATOM 10592 N N . PRO B 1 528 ? 26.75 -25.469 -11.102 1 96.56 528 PRO B N 1
ATOM 10593 C CA . PRO B 1 528 ? 26.625 -26.172 -9.828 1 96.56 528 PRO B CA 1
ATOM 10594 C C . PRO B 1 528 ? 26.391 -27.672 -10.016 1 96.56 528 PRO B C 1
ATOM 10596 O O . PRO B 1 528 ? 26 -28.109 -11.102 1 96.56 528 PRO B O 1
ATOM 10599 N N . THR B 1 529 ? 26.672 -28.375 -8.93 1 95.06 529 THR B N 1
ATOM 10600 C CA . THR B 1 529 ? 26.344 -29.797 -8.898 1 95.06 529 THR B CA 1
ATOM 10601 C C . THR B 1 529 ? 25.188 -30.062 -7.941 1 95.06 529 THR B C 1
ATOM 10603 O O . THR B 1 529 ? 24.984 -29.312 -6.988 1 95.06 529 THR B O 1
ATOM 10606 N N . TYR B 1 530 ? 24.438 -31.125 -8.234 1 95.25 530 TYR B N 1
ATOM 10607 C CA . TYR B 1 530 ? 23.281 -31.484 -7.43 1 95.25 530 TYR B CA 1
ATOM 10608 C C . TYR B 1 530 ? 23.547 -32.75 -6.609 1 95.25 530 TYR B C 1
ATOM 10610 O O . TYR B 1 530 ? 24.094 -33.719 -7.113 1 95.25 530 TYR B O 1
ATOM 10618 N N . ARG B 1 531 ? 23.266 -32.594 -5.34 1 96.06 531 ARG B N 1
ATOM 10619 C CA . ARG B 1 531 ? 23.344 -33.719 -4.426 1 96.06 531 ARG B CA 1
ATOM 10620 C C . ARG B 1 531 ? 22.016 -33.938 -3.719 1 96.06 531 ARG B C 1
ATOM 10622 O O . ARG B 1 531 ? 21.328 -32.969 -3.365 1 96.06 531 ARG B O 1
ATOM 10629 N N . TYR B 1 532 ? 21.656 -35.219 -3.568 1 95.25 532 TYR B N 1
ATOM 10630 C CA . TYR B 1 532 ? 20.406 -35.562 -2.9 1 95.25 532 TYR B CA 1
ATOM 10631 C C . TYR B 1 532 ? 20.656 -36.312 -1.599 1 95.25 532 TYR B C 1
ATOM 10633 O O . TYR B 1 532 ? 21.594 -37.094 -1.507 1 95.25 532 TYR B O 1
ATOM 10641 N N . ARG B 1 533 ? 19.859 -35.938 -0.629 1 94.44 533 ARG B N 1
ATOM 10642 C CA . ARG B 1 533 ? 19.922 -36.594 0.672 1 94.44 533 ARG B CA 1
ATOM 10643 C C . ARG B 1 533 ? 18.531 -37 1.155 1 94.44 533 ARG B C 1
ATOM 10645 O O . ARG B 1 533 ? 17.531 -36.375 0.773 1 94.44 533 ARG B O 1
ATOM 10652 N N . ASP B 1 534 ? 18.531 -38.062 1.901 1 92.38 534 ASP B N 1
ATOM 10653 C CA . ASP B 1 534 ? 17.25 -38.5 2.465 1 92.38 534 ASP B CA 1
ATOM 10654 C C . ASP B 1 534 ? 17.25 -38.375 3.986 1 92.38 534 ASP B C 1
ATOM 10656 O O . ASP B 1 534 ? 18.297 -38.531 4.625 1 92.38 534 ASP B O 1
ATOM 10660 N N . TYR B 1 535 ? 16.172 -38 4.488 1 94.69 535 TYR B N 1
ATOM 10661 C CA . TYR B 1 535 ? 15.945 -37.938 5.926 1 94.69 535 TYR B CA 1
ATOM 10662 C C . TYR B 1 535 ? 14.695 -38.688 6.328 1 94.69 535 TYR B C 1
ATOM 10664 O O . TYR B 1 535 ? 13.703 -38.688 5.598 1 94.69 535 TYR B O 1
ATOM 10672 N N . THR B 1 536 ? 14.797 -39.344 7.492 1 91.19 536 THR B N 1
ATOM 10673 C CA . THR B 1 536 ? 13.656 -40.125 7.977 1 91.19 536 THR B CA 1
ATOM 10674 C C . THR B 1 536 ? 12.977 -39.375 9.133 1 91.19 536 THR B C 1
ATOM 10676 O O . THR B 1 536 ? 13.633 -39.031 10.109 1 91.19 536 THR B O 1
ATOM 10679 N N . ILE B 1 537 ? 11.734 -39.125 8.953 1 89.94 537 ILE B N 1
ATOM 10680 C CA . ILE B 1 537 ? 10.891 -38.531 9.984 1 89.94 537 ILE B CA 1
ATOM 10681 C C . ILE B 1 537 ? 9.703 -39.469 10.266 1 89.94 537 ILE B C 1
ATOM 10683 O O . ILE B 1 537 ? 8.906 -39.75 9.367 1 89.94 537 ILE B O 1
ATOM 10687 N N . ASP B 1 538 ? 9.516 -39.938 11.477 1 83.06 538 ASP B N 1
ATOM 10688 C CA . ASP B 1 538 ? 8.414 -40.812 11.914 1 83.06 538 ASP B CA 1
ATOM 10689 C C . ASP B 1 538 ? 8.242 -42 10.984 1 83.06 538 ASP B C 1
ATOM 10691 O O . ASP B 1 538 ? 7.133 -42.281 10.523 1 83.06 538 ASP B O 1
ATOM 10695 N N . GLY B 1 539 ? 9.281 -42.562 10.508 1 81.5 539 GLY B N 1
ATOM 10696 C CA . GLY B 1 539 ? 9.258 -43.812 9.758 1 81.5 539 GLY B CA 1
ATOM 10697 C C . GLY B 1 539 ? 9.148 -43.594 8.258 1 81.5 539 GLY B C 1
ATOM 10698 O O . GLY B 1 539 ? 9.234 -44.562 7.488 1 81.5 539 GLY B O 1
ATOM 10699 N N . ASN B 1 540 ? 9.008 -42.375 7.789 1 86.94 540 ASN B N 1
ATOM 10700 C CA . ASN B 1 540 ? 8.938 -42.094 6.363 1 86.94 540 ASN B CA 1
ATOM 10701 C C . ASN B 1 540 ? 10.18 -41.344 5.883 1 86.94 540 ASN B C 1
ATOM 10703 O O . ASN B 1 540 ? 10.742 -40.531 6.613 1 86.94 540 ASN B O 1
ATOM 10707 N N . THR B 1 541 ? 10.57 -41.719 4.703 1 89.19 541 THR B N 1
ATOM 10708 C CA . THR B 1 541 ? 11.766 -41.094 4.129 1 89.19 541 THR B CA 1
ATOM 10709 C C . THR B 1 541 ? 11.391 -39.938 3.219 1 89.19 541 THR B C 1
ATOM 10711 O O . THR B 1 541 ? 10.492 -40.062 2.383 1 89.19 541 THR B O 1
ATOM 10714 N N . TYR B 1 542 ? 12.078 -38.812 3.436 1 94.12 542 TYR B N 1
ATOM 10715 C CA . TYR B 1 542 ? 11.891 -37.594 2.646 1 94.12 542 TYR B CA 1
ATOM 10716 C C . TYR B 1 542 ? 13.203 -37.188 1.993 1 94.12 542 TYR B C 1
ATOM 10718 O O . TYR B 1 542 ? 14.273 -37.656 2.363 1 94.12 542 TYR B O 1
ATOM 10726 N N . TRP B 1 543 ? 13.086 -36.312 1.007 1 91.69 543 TRP B N 1
ATOM 10727 C CA . TRP B 1 543 ? 14.258 -36.031 0.184 1 91.69 543 TRP B CA 1
ATOM 10728 C C . TRP B 1 543 ? 14.625 -34.531 0.255 1 91.69 543 TRP B C 1
ATOM 10730 O O . TRP B 1 543 ? 13.742 -33.688 0.272 1 91.69 543 TRP B O 1
ATOM 10740 N N . ALA B 1 544 ? 15.906 -34.344 0.289 1 97 544 ALA B N 1
ATOM 10741 C CA . ALA B 1 544 ? 16.469 -33 0.163 1 97 544 ALA B CA 1
ATOM 10742 C C . ALA B 1 544 ? 17.359 -32.875 -1.078 1 97 544 ALA B C 1
ATOM 10744 O O . ALA B 1 544 ? 18.031 -33.844 -1.452 1 97 544 ALA B O 1
ATOM 10745 N N . GLU B 1 545 ? 17.234 -31.797 -1.74 1 97.94 545 GLU B N 1
ATOM 10746 C CA . GLU B 1 545 ? 18.141 -31.453 -2.826 1 97.94 545 GLU B CA 1
ATOM 10747 C C . GLU B 1 545 ? 19.109 -30.344 -2.404 1 97.94 545 GLU B C 1
ATOM 10749 O O . GLU B 1 545 ? 18.688 -29.328 -1.855 1 97.94 545 GLU B O 1
ATOM 10754 N N . MET B 1 546 ? 20.391 -30.578 -2.609 1 98.25 546 MET B N 1
ATOM 10755 C CA . MET B 1 546 ? 21.422 -29.578 -2.34 1 98.25 546 MET B CA 1
ATOM 10756 C C . MET B 1 546 ? 22.109 -29.156 -3.631 1 98.25 546 MET B C 1
ATOM 10758 O O . MET B 1 546 ? 22.625 -30 -4.375 1 98.25 546 MET B O 1
ATOM 10762 N N . ILE B 1 547 ? 22.109 -27.938 -3.896 1 98.38 547 ILE B N 1
ATOM 10763 C CA . ILE B 1 547 ? 22.844 -27.344 -5.004 1 98.38 547 ILE B CA 1
ATOM 10764 C C . ILE B 1 547 ? 24.188 -26.812 -4.496 1 98.38 547 ILE B C 1
ATOM 10766 O O . ILE B 1 547 ? 24.219 -25.859 -3.721 1 98.38 547 ILE B O 1
ATOM 10770 N N . LEU B 1 548 ? 25.266 -27.406 -4.969 1 98.19 548 LEU B N 1
ATOM 10771 C CA . LEU B 1 548 ? 26.594 -27.156 -4.418 1 98.19 548 LEU B CA 1
ATOM 10772 C C . LEU B 1 548 ? 27.391 -26.25 -5.344 1 98.19 548 LEU B C 1
ATOM 10774 O O . LEU B 1 548 ? 27.266 -26.344 -6.566 1 98.19 548 LEU B O 1
ATOM 10778 N N . PRO B 1 549 ? 28.219 -25.438 -4.75 1 97.56 549 PRO B N 1
ATOM 10779 C CA . PRO B 1 549 ? 29.125 -24.641 -5.578 1 97.56 549 PRO B CA 1
ATOM 10780 C C . PRO B 1 549 ? 30.031 -25.5 -6.469 1 97.56 549 PRO B C 1
ATOM 10782 O O . PRO B 1 549 ? 30.359 -26.641 -6.109 1 97.56 549 PRO B O 1
ATOM 10785 N N . PRO B 1 550 ? 30.422 -24.953 -7.656 1 95.62 550 PRO B N 1
ATOM 10786 C CA . PRO B 1 550 ? 31.25 -25.734 -8.594 1 95.62 550 PRO B CA 1
ATOM 10787 C C . PRO B 1 550 ? 32.594 -26.156 -7.988 1 95.62 550 PRO B C 1
ATOM 10789 O O . PRO B 1 550 ? 33.094 -27.219 -8.328 1 95.62 550 PRO B O 1
ATOM 10792 N N . ASP B 1 551 ? 33.156 -25.406 -7.105 1 91.94 551 ASP B N 1
ATOM 10793 C CA . ASP B 1 551 ? 34.438 -25.734 -6.477 1 91.94 551 ASP B CA 1
ATOM 10794 C C . ASP B 1 551 ? 34.219 -26.297 -5.074 1 91.94 551 ASP B C 1
ATOM 10796 O O . ASP B 1 551 ? 35.062 -26.109 -4.195 1 91.94 551 ASP B O 1
ATOM 10800 N N . PHE B 1 552 ? 33.156 -27 -4.965 1 95.94 552 PHE B N 1
ATOM 10801 C CA . PHE B 1 552 ? 32.812 -27.531 -3.662 1 95.94 552 PHE B CA 1
ATOM 10802 C C . PHE B 1 552 ? 33.906 -28.438 -3.111 1 95.94 552 PHE B C 1
ATOM 10804 O O . PHE B 1 552 ? 34.5 -29.203 -3.854 1 95.94 552 PHE B O 1
ATOM 10811 N N . SER B 1 553 ? 34.156 -28.266 -1.812 1 95.25 553 SER B N 1
ATOM 10812 C CA . SER B 1 553 ? 35.062 -29.078 -1.048 1 95.25 553 SER B CA 1
ATOM 10813 C C . SER B 1 553 ? 34.5 -29.422 0.325 1 95.25 553 SER B C 1
ATOM 10815 O O . SER B 1 553 ? 33.969 -28.562 1.009 1 95.25 553 SER B O 1
ATOM 10817 N N . GLU B 1 554 ? 34.688 -30.672 0.712 1 95.19 554 GLU B N 1
ATOM 10818 C CA . GLU B 1 554 ? 34.219 -31.094 2.021 1 95.19 554 GLU B CA 1
ATOM 10819 C C . GLU B 1 554 ? 35.031 -30.438 3.145 1 95.19 554 GLU B C 1
ATOM 10821 O O . GLU B 1 554 ? 34.594 -30.422 4.297 1 95.19 554 GLU B O 1
ATOM 10826 N N . ASP B 1 555 ? 36.125 -29.844 2.783 1 94 555 ASP B N 1
ATOM 10827 C CA . ASP B 1 555 ? 37.031 -29.266 3.779 1 94 555 ASP B CA 1
ATOM 10828 C C . ASP B 1 555 ? 36.719 -27.781 3.998 1 94 555 ASP B C 1
ATOM 10830 O O . ASP B 1 555 ? 37.312 -27.156 4.875 1 94 555 ASP B O 1
ATOM 10834 N N . SER B 1 556 ? 35.812 -27.312 3.258 1 94.81 556 SER B N 1
ATOM 10835 C CA . SER B 1 556 ? 35.438 -25.922 3.391 1 94.81 556 SER B CA 1
ATOM 10836 C C . SER B 1 556 ? 34.125 -25.781 4.184 1 94.81 556 SER B C 1
ATOM 10838 O O . SER B 1 556 ? 33.469 -26.766 4.496 1 94.81 556 SER B O 1
ATOM 10840 N N . LYS B 1 557 ? 33.844 -24.5 4.621 1 96.06 557 LYS B N 1
ATOM 10841 C CA . LYS B 1 557 ? 32.594 -24.188 5.289 1 96.06 557 LYS B CA 1
ATOM 10842 C C . LYS B 1 557 ? 31.75 -23.25 4.43 1 96.06 557 LYS B C 1
ATOM 10844 O O . LYS B 1 557 ? 32.219 -22.219 3.967 1 96.06 557 LYS B O 1
ATOM 10849 N N . TYR B 1 558 ? 30.531 -23.656 4.25 1 97.81 558 TYR B N 1
ATOM 10850 C CA . TYR B 1 558 ? 29.656 -22.906 3.348 1 97.81 558 TYR B CA 1
ATOM 10851 C C . TYR B 1 558 ? 28.422 -22.406 4.078 1 97.81 558 TYR B C 1
ATOM 10853 O O . TYR B 1 558 ? 27.906 -23.062 4.98 1 97.81 558 TYR B O 1
ATOM 10861 N N . PRO B 1 559 ? 27.953 -21.125 3.729 1 98.06 559 PRO B N 1
ATOM 10862 C CA . PRO B 1 559 ? 26.594 -20.766 4.121 1 98.06 559 PRO B CA 1
ATOM 10863 C C . PRO B 1 559 ? 25.531 -21.594 3.414 1 98.06 559 PRO B C 1
ATOM 10865 O O . PRO B 1 559 ? 25.781 -22.156 2.34 1 98.06 559 PRO B O 1
ATOM 10868 N N . VAL B 1 560 ? 24.359 -21.703 4.035 1 98.62 560 VAL B N 1
ATOM 10869 C CA . VAL B 1 560 ? 23.266 -22.5 3.48 1 98.62 560 VAL B CA 1
ATOM 10870 C C . VAL B 1 560 ? 22 -21.656 3.422 1 98.62 560 VAL B C 1
ATOM 10872 O O . VAL B 1 560 ? 21.688 -20.922 4.363 1 98.62 560 VAL B O 1
ATOM 10875 N N . LEU B 1 561 ? 21.375 -21.656 2.318 1 98.81 561 LEU B N 1
ATOM 10876 C CA . LEU B 1 561 ? 20.062 -21.047 2.17 1 98.81 561 LEU B CA 1
ATOM 10877 C C . LEU B 1 561 ? 19 -22.109 1.868 1 98.81 561 LEU B C 1
ATOM 10879 O O . LEU B 1 561 ? 19.094 -22.812 0.858 1 98.81 561 LEU B O 1
ATOM 10883 N N . LEU B 1 562 ? 18.047 -22.234 2.766 1 98.81 562 LEU B N 1
ATOM 10884 C CA . LEU B 1 562 ? 16.906 -23.094 2.484 1 98.81 562 LEU B CA 1
ATOM 10885 C C . LEU B 1 562 ? 15.906 -22.391 1.571 1 98.81 562 LEU B C 1
ATOM 10887 O O . LEU B 1 562 ? 15.5 -21.266 1.845 1 98.81 562 LEU B O 1
ATOM 10891 N N . ASP B 1 563 ? 15.633 -23 0.441 1 98.62 563 ASP B N 1
ATOM 10892 C CA . ASP B 1 563 ? 14.586 -22.578 -0.492 1 98.62 563 ASP B CA 1
ATOM 10893 C C . ASP B 1 563 ? 13.32 -23.422 -0.305 1 98.62 563 ASP B C 1
ATOM 10895 O O . ASP B 1 563 ? 13.258 -24.562 -0.768 1 98.62 563 ASP B O 1
ATOM 10899 N N . VAL B 1 564 ? 12.211 -22.766 0.272 1 98.25 564 VAL B N 1
ATOM 10900 C CA . VAL B 1 564 ? 11.094 -23.578 0.742 1 98.25 564 VAL B CA 1
ATOM 10901 C C . VAL B 1 564 ? 9.82 -23.188 -0.004 1 98.25 564 VAL B C 1
ATOM 10903 O O . VAL B 1 564 ? 9.633 -22.016 -0.357 1 98.25 564 VAL B O 1
ATOM 10906 N N . TYR B 1 565 ? 9 -24.094 -0.335 1 96.81 565 TYR B N 1
ATOM 10907 C CA . TYR B 1 565 ? 7.586 -23.875 -0.64 1 96.81 565 TYR B CA 1
ATOM 10908 C C . TYR B 1 565 ? 6.691 -24.516 0.414 1 96.81 565 TYR B C 1
ATOM 10910 O O . TYR B 1 565 ? 6.371 -23.891 1.429 1 96.81 565 TYR B O 1
ATOM 10918 N N . GLY B 1 566 ? 6.547 -25.844 0.449 1 95.06 566 GLY B N 1
ATOM 10919 C CA . GLY B 1 566 ? 5.949 -26.547 1.575 1 95.06 566 GLY B CA 1
ATOM 10920 C C . GLY B 1 566 ? 4.441 -26.641 1.48 1 95.06 566 GLY B C 1
ATOM 10921 O O . GLY B 1 566 ? 3.793 -27.203 2.371 1 95.06 566 GLY B O 1
ATOM 10922 N N . GLY B 1 567 ? 3.756 -26.156 0.398 1 97.19 567 GLY B N 1
ATOM 10923 C CA . GLY B 1 567 ? 2.312 -26.25 0.248 1 97.19 567 GLY B CA 1
ATOM 10924 C C . GLY B 1 567 ? 1.841 -27.672 -0.058 1 97.19 567 GLY B C 1
ATOM 10925 O O . GLY B 1 567 ? 2.629 -28.516 -0.485 1 97.19 567 GLY B O 1
ATOM 10926 N N . PRO B 1 568 ? 0.577 -27.938 0.18 1 97.44 568 PRO B N 1
ATOM 10927 C CA . PRO B 1 568 ? 0.052 -29.297 -0.036 1 97.44 568 PRO B CA 1
ATOM 10928 C C . PRO B 1 568 ? 0.217 -29.766 -1.479 1 97.44 568 PRO B C 1
ATOM 10930 O O . PRO B 1 568 ? -0.243 -29.094 -2.408 1 97.44 568 PRO B O 1
ATOM 10933 N N . GLY B 1 569 ? 0.868 -30.859 -1.645 1 96.31 569 GLY B N 1
ATOM 10934 C CA . GLY B 1 569 ? 0.977 -31.516 -2.938 1 96.31 569 GLY B CA 1
ATOM 10935 C C . GLY B 1 569 ? 2.043 -30.906 -3.828 1 96.31 569 GLY B C 1
ATOM 10936 O O . GLY B 1 569 ? 2.207 -31.328 -4.98 1 96.31 569 GLY B O 1
ATOM 10937 N N . THR B 1 570 ? 2.768 -29.953 -3.301 1 96.19 570 THR B N 1
ATOM 10938 C CA . THR B 1 570 ? 3.793 -29.297 -4.102 1 96.19 570 THR B CA 1
ATOM 10939 C C . THR B 1 570 ? 5.133 -30.016 -3.967 1 96.19 570 THR B C 1
ATOM 10941 O O . THR B 1 570 ? 5.305 -30.859 -3.076 1 96.19 570 THR B O 1
ATOM 10944 N N . GLN B 1 571 ? 6.027 -29.766 -4.875 1 96.12 571 GLN B N 1
ATOM 10945 C CA . GLN B 1 571 ? 7.348 -30.375 -4.91 1 96.12 571 GLN B CA 1
ATOM 10946 C C . GLN B 1 571 ? 8.406 -29.375 -5.352 1 96.12 571 GLN B C 1
ATOM 10948 O O . GLN B 1 571 ? 8.219 -28.656 -6.328 1 96.12 571 GLN B O 1
ATOM 10953 N N . LYS B 1 572 ? 9.453 -29.281 -4.578 1 96.25 572 LYS B N 1
ATOM 10954 C CA . LYS B 1 572 ? 10.609 -28.469 -4.961 1 96.25 572 LYS B CA 1
ATOM 10955 C C . LYS B 1 572 ? 11.766 -29.359 -5.426 1 96.25 572 LYS B C 1
ATOM 10957 O O . LYS B 1 572 ? 12.547 -28.953 -6.289 1 96.25 572 LYS B O 1
ATOM 10962 N N . VAL B 1 573 ? 11.844 -30.531 -4.855 1 96.81 573 VAL B N 1
ATOM 10963 C CA . VAL B 1 573 ? 12.906 -31.469 -5.207 1 96.81 573 VAL B CA 1
ATOM 10964 C C . VAL B 1 573 ? 12.539 -32.219 -6.488 1 96.81 573 VAL B C 1
ATOM 10966 O O . VAL B 1 573 ? 11.922 -33.281 -6.438 1 96.81 573 VAL B O 1
ATOM 10969 N N . GLN B 1 574 ? 12.859 -31.688 -7.609 1 94.12 574 GLN B N 1
ATOM 10970 C CA . GLN B 1 574 ? 12.57 -32.281 -8.914 1 94.12 574 GLN B CA 1
ATOM 10971 C C . GLN B 1 574 ? 13.82 -32.312 -9.789 1 94.12 574 GLN B C 1
ATOM 10973 O O . GLN B 1 574 ? 14.625 -31.375 -9.758 1 94.12 574 GLN B O 1
ATOM 10978 N N . GLU B 1 575 ? 14 -33.312 -10.547 1 95.44 575 GLU B N 1
ATOM 10979 C CA . GLU B 1 575 ? 15.18 -33.5 -11.391 1 95.44 575 GLU B CA 1
ATOM 10980 C C . GLU B 1 575 ? 14.992 -32.844 -12.758 1 95.44 575 GLU B C 1
ATOM 10982 O O . GLU B 1 575 ? 14.984 -33.531 -13.781 1 95.44 575 GLU B O 1
ATOM 10987 N N . THR B 1 576 ? 14.859 -31.531 -12.789 1 96.31 576 THR B N 1
ATOM 10988 C CA . THR B 1 576 ? 14.703 -30.766 -14.016 1 96.31 576 THR B CA 1
ATOM 10989 C C . THR B 1 576 ? 15.859 -29.781 -14.195 1 96.31 576 THR B C 1
ATOM 10991 O O . THR B 1 576 ? 16.562 -29.469 -13.234 1 96.31 576 THR B O 1
ATOM 10994 N N . TYR B 1 577 ? 16.062 -29.375 -15.453 1 96.75 577 TYR B N 1
ATOM 10995 C CA . TYR B 1 577 ? 17.016 -28.312 -15.75 1 96.75 577 TYR B CA 1
ATOM 10996 C C . TYR B 1 577 ? 16.516 -26.969 -15.219 1 96.75 577 TYR B C 1
ATOM 10998 O O . TYR B 1 577 ? 15.344 -26.625 -15.367 1 96.75 577 TYR B O 1
ATOM 11006 N N . ARG B 1 578 ? 17.453 -26.297 -14.516 1 95 578 ARG B N 1
ATOM 11007 C CA . ARG B 1 578 ? 17.109 -24.984 -13.984 1 95 578 ARG B CA 1
ATOM 11008 C C . ARG B 1 578 ? 18.297 -24.031 -14.102 1 95 578 ARG B C 1
ATOM 11010 O O . ARG B 1 578 ? 19.438 -24.406 -13.812 1 95 578 ARG B O 1
ATOM 11017 N N . ALA B 1 579 ? 18.078 -22.859 -14.594 1 96.88 579 ALA B N 1
ATOM 11018 C CA . ALA B 1 579 ? 18.984 -21.703 -14.531 1 96.88 579 ALA B CA 1
ATOM 11019 C C . ALA B 1 579 ? 18.312 -20.531 -13.82 1 96.88 579 ALA B C 1
ATOM 11021 O O . ALA B 1 579 ? 17.688 -19.688 -14.469 1 96.88 579 ALA B O 1
ATOM 11022 N N . ASN B 1 580 ? 18.391 -20.516 -12.555 1 96.56 580 ASN B N 1
ATOM 11023 C CA . ASN B 1 580 ? 17.656 -19.547 -11.75 1 96.56 580 ASN B CA 1
ATOM 11024 C C . ASN B 1 580 ? 18.516 -18.938 -10.656 1 96.56 580 ASN B C 1
ATOM 11026 O O . ASN B 1 580 ? 19.75 -18.984 -10.734 1 96.56 580 ASN B O 1
ATOM 11030 N N . TRP B 1 581 ? 17.906 -18.234 -9.703 1 98.31 581 TRP B N 1
ATOM 11031 C CA . TRP B 1 581 ? 18.609 -17.516 -8.656 1 98.31 581 TRP B CA 1
ATOM 11032 C C . TRP B 1 581 ? 19.469 -18.453 -7.824 1 98.31 581 TRP B C 1
ATOM 11034 O O . TRP B 1 581 ? 20.578 -18.094 -7.406 1 98.31 581 TRP B O 1
ATOM 11044 N N . ALA B 1 582 ? 19 -19.703 -7.527 1 98.25 582 ALA B N 1
ATOM 11045 C CA . ALA B 1 582 ? 19.781 -20.688 -6.797 1 98.25 582 ALA B CA 1
ATOM 11046 C C . ALA B 1 582 ? 21.078 -21.016 -7.543 1 98.25 582 ALA B C 1
ATOM 11048 O O . ALA B 1 582 ? 22.125 -21.219 -6.922 1 98.25 582 ALA B O 1
ATOM 11049 N N . THR B 1 583 ? 21 -21.094 -8.914 1 98.12 583 THR B N 1
ATOM 11050 C CA . THR B 1 583 ? 22.172 -21.344 -9.734 1 98.12 583 THR B CA 1
ATOM 11051 C C . THR B 1 583 ? 23.219 -20.25 -9.539 1 98.12 583 THR B C 1
ATOM 11053 O O . THR B 1 583 ? 24.406 -20.531 -9.383 1 98.12 583 THR B O 1
ATOM 11056 N N . TYR B 1 584 ? 22.75 -19.047 -9.547 1 98.44 584 TYR B N 1
ATOM 11057 C CA . TYR B 1 584 ? 23.625 -17.891 -9.336 1 98.44 584 TYR B CA 1
ATOM 11058 C C . TYR B 1 584 ? 24.25 -17.938 -7.953 1 98.44 584 TYR B C 1
ATOM 11060 O O . TYR B 1 584 ? 25.469 -17.734 -7.805 1 98.44 584 TYR B O 1
ATOM 11068 N N . LEU B 1 585 ? 23.484 -18.203 -6.902 1 98.5 585 LEU B N 1
ATOM 11069 C CA . LEU B 1 585 ? 23.969 -18.234 -5.531 1 98.5 585 LEU B CA 1
ATOM 11070 C C . LEU B 1 585 ? 25.062 -19.297 -5.371 1 98.5 585 LEU B C 1
ATOM 11072 O O . LEU B 1 585 ? 26.094 -19.031 -4.738 1 98.5 585 LEU B O 1
ATOM 11076 N N . ALA B 1 586 ? 24.844 -20.453 -5.957 1 98.25 586 ALA B N 1
ATOM 11077 C CA . ALA B 1 586 ? 25.812 -21.531 -5.848 1 98.25 586 ALA B CA 1
ATOM 11078 C C . ALA B 1 586 ? 27.062 -21.219 -6.684 1 98.25 586 ALA B C 1
ATOM 11080 O O . ALA B 1 586 ? 28.188 -21.359 -6.199 1 98.25 586 ALA B O 1
ATOM 11081 N N . SER B 1 587 ? 26.875 -20.797 -7.891 1 97.94 587 SER B N 1
ATOM 11082 C CA . SER B 1 587 ? 27.969 -20.625 -8.844 1 97.94 587 SER B CA 1
ATOM 11083 C C . SER B 1 587 ? 28.844 -19.438 -8.461 1 97.94 587 SER B C 1
ATOM 11085 O O . SER B 1 587 ? 30.078 -19.516 -8.523 1 97.94 587 SER B O 1
ATOM 11087 N N . THR B 1 588 ? 28.203 -18.359 -8.07 1 97.44 588 THR B N 1
ATOM 11088 C CA . THR B 1 588 ? 28.938 -17.109 -7.914 1 97.44 588 THR B CA 1
ATOM 11089 C C . THR B 1 588 ? 29.094 -16.75 -6.438 1 97.44 588 THR B C 1
ATOM 11091 O O . THR B 1 588 ? 30.156 -16.328 -6.008 1 97.44 588 THR B O 1
ATOM 11094 N N . GLU B 1 589 ? 28.109 -16.953 -5.602 1 97.12 589 GLU B N 1
ATOM 11095 C CA . GLU B 1 589 ? 28.125 -16.469 -4.223 1 97.12 589 GLU B CA 1
ATOM 11096 C C . GLU B 1 589 ? 28.672 -17.531 -3.277 1 97.12 589 GLU B C 1
ATOM 11098 O O . GLU B 1 589 ? 28.938 -17.266 -2.105 1 97.12 589 GLU B O 1
ATOM 11103 N N . GLY B 1 590 ? 28.812 -18.781 -3.744 1 97.06 590 GLY B N 1
ATOM 11104 C CA . GLY B 1 590 ? 29.359 -19.859 -2.926 1 97.06 590 GLY B CA 1
ATOM 11105 C C . GLY B 1 590 ? 28.406 -20.312 -1.835 1 97.06 590 GLY B C 1
ATOM 11106 O O . GLY B 1 590 ? 28.844 -20.75 -0.765 1 97.06 590 GLY B O 1
ATOM 11107 N N . VAL B 1 591 ? 27.125 -20.141 -2.064 1 98.25 591 VAL B N 1
ATOM 11108 C CA . VAL B 1 591 ? 26.094 -20.531 -1.11 1 98.25 591 VAL B CA 1
ATOM 11109 C C . VAL B 1 591 ? 25.516 -21.891 -1.505 1 98.25 591 VAL B C 1
ATOM 11111 O O . VAL B 1 591 ? 25.234 -22.141 -2.682 1 98.25 591 VAL B O 1
ATOM 11114 N N . ILE B 1 592 ? 25.406 -22.812 -0.57 1 98.62 592 ILE B N 1
ATOM 11115 C CA . ILE B 1 592 ? 24.672 -24.062 -0.807 1 98.62 592 ILE B CA 1
ATOM 11116 C C . ILE B 1 592 ? 23.172 -23.812 -0.674 1 98.62 592 ILE B C 1
ATOM 11118 O O . ILE B 1 592 ? 22.703 -23.297 0.35 1 98.62 592 ILE B O 1
ATOM 11122 N N . VAL B 1 593 ? 22.406 -24.109 -1.709 1 98.75 593 VAL B N 1
ATOM 11123 C CA . VAL B 1 593 ? 20.953 -23.953 -1.656 1 98.75 593 VAL B CA 1
ATOM 11124 C C . VAL B 1 593 ? 20.297 -25.312 -1.456 1 98.75 593 VAL B C 1
ATOM 11126 O O . VAL B 1 593 ? 20.578 -26.266 -2.189 1 98.75 593 VAL B O 1
ATOM 11129 N N . VAL B 1 594 ? 19.406 -25.375 -0.444 1 98.75 594 VAL B N 1
ATOM 11130 C CA . VAL B 1 594 ? 18.797 -26.656 -0.102 1 98.75 594 VAL B CA 1
ATOM 11131 C C . VAL B 1 594 ? 17.281 -26.531 -0.179 1 98.75 594 VAL B C 1
ATOM 11133 O O . VAL B 1 594 ? 16.703 -25.547 0.273 1 98.75 594 VAL B O 1
ATOM 11136 N N . SER B 1 595 ? 16.672 -27.484 -0.828 1 98.5 595 SER B N 1
ATOM 11137 C CA . SER B 1 595 ? 15.219 -27.672 -0.781 1 98.5 595 SER B CA 1
ATOM 11138 C C . SER B 1 595 ? 14.859 -29.016 -0.167 1 98.5 595 SER B C 1
ATOM 11140 O O . SER B 1 595 ? 15.57 -30.016 -0.363 1 98.5 595 SER B O 1
ATOM 11142 N N . PHE B 1 596 ? 13.773 -29.047 0.613 1 98.19 596 PHE B N 1
ATOM 11143 C CA . PHE B 1 596 ? 13.375 -30.25 1.318 1 98.19 596 PHE B CA 1
ATOM 11144 C C . PHE B 1 596 ? 11.875 -30.484 1.174 1 98.19 596 PHE B C 1
ATOM 11146 O O . PHE B 1 596 ? 11.062 -29.641 1.567 1 98.19 596 PHE B O 1
ATOM 11153 N N . ASP B 1 597 ? 11.5 -31.625 0.602 1 97.25 597 ASP B N 1
ATOM 11154 C CA . ASP B 1 597 ? 10.102 -32.031 0.486 1 97.25 597 ASP B CA 1
ATOM 11155 C C . ASP B 1 597 ? 9.703 -32.969 1.624 1 97.25 597 ASP B C 1
ATOM 11157 O O . ASP B 1 597 ? 9.82 -34.188 1.501 1 97.25 597 ASP B O 1
ATOM 11161 N N . GLY B 1 598 ? 9.195 -32.344 2.676 1 96.5 598 GLY B N 1
ATOM 11162 C CA . GLY B 1 598 ? 8.773 -33.094 3.852 1 96.5 598 GLY B CA 1
ATOM 11163 C C . GLY B 1 598 ? 7.301 -33.438 3.828 1 96.5 598 GLY B C 1
ATOM 11164 O O . GLY B 1 598 ? 6.746 -33.75 2.771 1 96.5 598 GLY B O 1
ATOM 11165 N N . ARG B 1 599 ? 6.73 -33.625 5.004 1 95.62 599 ARG B N 1
ATOM 11166 C CA . ARG B 1 599 ? 5.312 -33.969 5.145 1 95.62 599 ARG B CA 1
ATOM 11167 C C . ARG B 1 599 ? 4.441 -32.938 4.426 1 95.62 599 ARG B C 1
ATOM 11169 O O . ARG B 1 599 ? 4.699 -31.734 4.508 1 95.62 599 ARG B O 1
ATOM 11176 N N . GLY B 1 600 ? 3.445 -33.375 3.674 1 96.19 600 GLY B N 1
ATOM 11177 C CA . GLY B 1 600 ? 2.533 -32.531 2.912 1 96.19 600 GLY B CA 1
ATOM 11178 C C . GLY B 1 600 ? 2.936 -32.375 1.457 1 96.19 600 GLY B C 1
ATOM 11179 O O . GLY B 1 600 ? 2.141 -31.922 0.631 1 96.19 600 GLY B O 1
ATOM 11180 N N . SER B 1 601 ? 4.129 -32.719 1.104 1 95.31 601 SER B N 1
ATOM 11181 C CA . SER B 1 601 ? 4.617 -32.562 -0.263 1 95.31 601 SER B CA 1
ATOM 11182 C C . SER B 1 601 ? 3.965 -33.594 -1.198 1 95.31 601 SER B C 1
ATOM 11184 O O . SER B 1 601 ? 3.287 -34.5 -0.744 1 95.31 601 SER B O 1
ATOM 11186 N N . GLY B 1 602 ? 4.176 -33.406 -2.467 1 94.88 602 GLY B N 1
ATOM 11187 C CA . GLY B 1 602 ? 3.518 -34.25 -3.469 1 94.88 602 GLY B CA 1
ATOM 11188 C C . GLY B 1 602 ? 4.332 -35.438 -3.873 1 94.88 602 GLY B C 1
ATOM 11189 O O . GLY B 1 602 ? 5.516 -35.562 -3.539 1 94.88 602 GLY B O 1
ATOM 11190 N N . TYR B 1 603 ? 3.635 -36.438 -4.426 1 95.5 603 TYR B N 1
ATOM 11191 C CA . TYR B 1 603 ? 4.18 -37.594 -5.117 1 95.5 603 TYR B CA 1
ATOM 11192 C C . TYR B 1 603 ? 4.758 -38.594 -4.129 1 95.5 603 TYR B C 1
ATOM 11194 O O . TYR B 1 603 ? 5.727 -39.281 -4.438 1 95.5 603 TYR B O 1
ATOM 11202 N N . GLN B 1 604 ? 4.191 -38.594 -2.926 1 92.94 604 GLN B N 1
ATOM 11203 C CA . GLN B 1 604 ? 4.645 -39.5 -1.891 1 92.94 604 GLN B CA 1
ATOM 11204 C C . GLN B 1 604 ? 3.467 -40.219 -1.222 1 92.94 604 GLN B C 1
ATOM 11206 O O . GLN B 1 604 ? 3.596 -40.719 -0.11 1 92.94 604 GLN B O 1
ATOM 11211 N N . GLY B 1 605 ? 2.312 -40.094 -1.845 1 93.94 605 GLY B N 1
ATOM 11212 C CA . GLY B 1 605 ? 1.138 -40.781 -1.346 1 93.94 605 GLY B CA 1
ATOM 11213 C C . GLY B 1 605 ? 0.26 -39.938 -0.463 1 93.94 605 GLY B C 1
ATOM 11214 O O . GLY B 1 605 ? 0.681 -38.844 -0.019 1 93.94 605 GLY B O 1
ATOM 11215 N N . ASP B 1 606 ? -0.94 -40.438 -0.161 1 94.94 606 ASP B N 1
ATOM 11216 C CA . ASP B 1 606 ? -1.962 -39.688 0.554 1 94.94 606 ASP B CA 1
ATOM 11217 C C . ASP B 1 606 ? -1.609 -39.531 2.033 1 94.94 606 ASP B C 1
ATOM 11219 O O . ASP B 1 606 ? -1.962 -38.562 2.67 1 94.94 606 ASP B O 1
ATOM 11223 N N . LYS B 1 607 ? -0.963 -40.594 2.525 1 93.81 607 LYS B N 1
ATOM 11224 C CA . LYS B 1 607 ? -0.583 -40.531 3.934 1 93.81 607 LYS B CA 1
ATOM 11225 C C . LYS B 1 607 ? 0.306 -39.312 4.211 1 93.81 607 LYS B C 1
ATOM 11227 O O . LYS B 1 607 ? 0.102 -38.594 5.195 1 93.81 607 LYS B O 1
ATOM 11232 N N . VAL B 1 608 ? 1.308 -39.094 3.357 1 93.94 608 VAL B N 1
ATOM 11233 C CA . VAL B 1 608 ? 2.207 -37.938 3.48 1 93.94 608 VAL B CA 1
ATOM 11234 C C . VAL B 1 608 ? 1.443 -36.656 3.195 1 93.94 608 VAL B C 1
ATOM 11236 O O . VAL B 1 608 ? 1.57 -35.688 3.932 1 93.94 608 VAL B O 1
ATOM 11239 N N . LEU B 1 609 ? 0.607 -36.688 2.209 1 95.75 609 LEU B N 1
ATOM 11240 C CA . LEU B 1 609 ? -0.12 -35.5 1.753 1 95.75 609 LEU B CA 1
ATOM 11241 C C . LEU B 1 609 ? -1.072 -35 2.834 1 95.75 609 LEU B C 1
ATOM 11243 O O . LEU B 1 609 ? -1.137 -33.812 3.102 1 95.75 609 LEU B O 1
ATOM 11247 N N . TYR B 1 610 ? -1.784 -35.875 3.541 1 96.38 610 TYR B N 1
ATOM 11248 C CA . TYR B 1 610 ? -2.879 -35.5 4.438 1 96.38 610 TYR B CA 1
ATOM 11249 C C . TYR B 1 610 ? -2.355 -35.125 5.82 1 96.38 610 TYR B C 1
ATOM 11251 O O . TYR B 1 610 ? -3.129 -34.75 6.703 1 96.38 610 TYR B O 1
ATOM 11259 N N . GLU B 1 611 ? -1.013 -35.188 5.93 1 95.62 611 GLU B N 1
ATOM 11260 C CA . GLU B 1 611 ? -0.437 -34.688 7.176 1 95.62 611 GLU B CA 1
ATOM 11261 C C . GLU B 1 611 ? -0.761 -33.188 7.379 1 95.62 611 GLU B C 1
ATOM 11263 O O . GLU B 1 611 ? -0.729 -32.688 8.508 1 95.62 611 GLU B O 1
ATOM 11268 N N . LEU B 1 612 ? -1.131 -32.531 6.305 1 97.38 612 LEU B N 1
ATOM 11269 C CA . LEU B 1 612 ? -1.422 -31.094 6.363 1 97.38 612 LEU B CA 1
ATOM 11270 C C . LEU B 1 612 ? -2.916 -30.859 6.555 1 97.38 612 LEU B C 1
ATOM 11272 O O . LEU B 1 612 ? -3.354 -29.703 6.664 1 97.38 612 LEU B O 1
ATOM 11276 N N . HIS B 1 613 ? -3.771 -31.953 6.602 1 98 613 HIS B N 1
ATOM 11277 C CA . HIS B 1 613 ? -5.219 -31.797 6.703 1 98 613 HIS B CA 1
ATOM 11278 C C . HIS B 1 613 ? -5.605 -31.047 7.973 1 98 613 HIS B C 1
ATOM 11280 O O . HIS B 1 613 ? -5.422 -31.547 9.078 1 98 613 HIS B O 1
ATOM 11286 N N . GLU B 1 614 ? -6.117 -29.766 7.781 1 98.12 614 GLU B N 1
ATOM 11287 C CA . GLU B 1 614 ? -6.547 -28.891 8.867 1 98.12 614 GLU B CA 1
ATOM 11288 C C . GLU B 1 614 ? -5.391 -28.578 9.812 1 98.12 614 GLU B C 1
ATOM 11290 O O . GLU B 1 614 ? -5.586 -28.438 11.023 1 98.12 614 GLU B O 1
ATOM 11295 N N . LYS B 1 615 ? -4.141 -28.562 9.234 1 97.69 615 LYS B N 1
ATOM 11296 C CA . LYS B 1 615 ? -2.963 -28.422 10.086 1 97.69 615 LYS B CA 1
ATOM 11297 C C . LYS B 1 615 ? -1.894 -27.578 9.391 1 97.69 615 LYS B C 1
ATOM 11299 O O . LYS B 1 615 ? -0.701 -27.875 9.492 1 97.69 615 LYS B O 1
ATOM 11304 N N . PHE B 1 616 ? -2.332 -26.625 8.633 1 98.12 616 PHE B N 1
ATOM 11305 C CA . PHE B 1 616 ? -1.334 -25.75 8.016 1 98.12 616 PHE B CA 1
ATOM 11306 C C . PHE B 1 616 ? -0.445 -25.109 9.07 1 98.12 616 PHE B C 1
ATOM 11308 O O . PHE B 1 616 ? -0.898 -24.828 10.188 1 98.12 616 PHE B O 1
ATOM 11315 N N . GLY B 1 617 ? 0.844 -24.906 8.75 1 97.25 617 GLY B N 1
ATOM 11316 C CA . GLY B 1 617 ? 1.77 -24.172 9.602 1 97.25 617 GLY B CA 1
ATOM 11317 C C . GLY B 1 617 ? 2.316 -25 10.742 1 97.25 617 GLY B C 1
ATOM 11318 O O . GLY B 1 617 ? 2.824 -24.453 11.727 1 97.25 617 GLY B O 1
ATOM 11319 N N . THR B 1 618 ? 2.213 -26.312 10.68 1 96.38 618 THR B N 1
ATOM 11320 C CA . THR B 1 618 ? 2.656 -27.156 11.789 1 96.38 618 THR B CA 1
ATOM 11321 C C . THR B 1 618 ? 3.787 -28.078 11.352 1 96.38 618 THR B C 1
ATOM 11323 O O . THR B 1 618 ? 4.961 -27.703 11.414 1 96.38 618 THR B O 1
ATOM 11326 N N . VAL B 1 619 ? 3.381 -29.109 10.594 1 96.69 619 VAL B N 1
ATOM 11327 C CA . VAL B 1 619 ? 4.344 -30.188 10.344 1 96.69 619 VAL B CA 1
ATOM 11328 C C . VAL B 1 619 ? 5.34 -29.734 9.273 1 96.69 619 VAL B C 1
ATOM 11330 O O . VAL B 1 619 ? 6.512 -30.109 9.312 1 96.69 619 VAL B O 1
ATOM 11333 N N . GLU B 1 620 ? 4.852 -29.078 8.219 1 97.06 620 GLU B N 1
ATOM 11334 C CA . GLU B 1 620 ? 5.758 -28.641 7.16 1 97.06 620 GLU B CA 1
ATOM 11335 C C . GLU B 1 620 ? 6.754 -27.609 7.684 1 97.06 620 GLU B C 1
ATOM 11337 O O . GLU B 1 620 ? 7.887 -27.531 7.199 1 97.06 620 GLU B O 1
ATOM 11342 N N . VAL B 1 621 ? 6.363 -26.797 8.68 1 97.88 621 VAL B N 1
ATOM 11343 C CA . VAL B 1 621 ? 7.25 -25.828 9.305 1 97.88 621 VAL B CA 1
ATOM 11344 C C . VAL B 1 621 ? 8.297 -26.562 10.148 1 97.88 621 VAL B C 1
ATOM 11346 O O . VAL B 1 621 ? 9.492 -26.281 1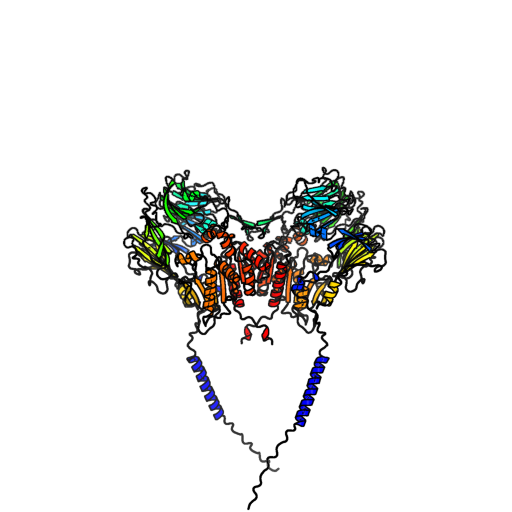0.031 1 97.88 621 VAL B O 1
ATOM 11349 N N . ARG B 1 622 ? 7.883 -27.516 10.961 1 97.19 622 ARG B N 1
ATOM 11350 C CA . ARG B 1 622 ? 8.781 -28.297 11.797 1 97.19 622 ARG B CA 1
ATOM 11351 C C . ARG B 1 622 ? 9.789 -29.078 10.953 1 97.19 622 ARG B C 1
ATOM 11353 O O . ARG B 1 622 ? 10.945 -29.25 11.359 1 97.19 622 ARG B O 1
ATOM 11360 N N . ASP B 1 623 ? 9.328 -29.547 9.82 1 97.31 623 ASP B N 1
ATOM 11361 C CA . ASP B 1 623 ? 10.211 -30.312 8.938 1 97.31 623 ASP B CA 1
ATOM 11362 C C . ASP B 1 623 ? 11.352 -29.453 8.414 1 97.31 623 ASP B C 1
ATOM 11364 O O . ASP B 1 623 ? 12.484 -29.922 8.273 1 97.31 623 ASP B O 1
ATOM 11368 N N . GLN B 1 624 ? 11.062 -28.172 8.039 1 97.94 624 GLN B N 1
ATOM 11369 C CA . GLN B 1 624 ? 12.117 -27.281 7.562 1 97.94 624 GLN B CA 1
ATOM 11370 C C . GLN B 1 624 ? 13.117 -26.984 8.672 1 97.94 624 GLN B C 1
ATOM 11372 O O . GLN B 1 624 ? 14.328 -26.922 8.422 1 97.94 624 GLN B O 1
ATOM 11377 N N . ILE B 1 625 ? 12.641 -26.75 9.875 1 97.94 625 ILE B N 1
ATOM 11378 C CA . ILE B 1 625 ? 13.516 -26.516 11.016 1 97.94 625 ILE B CA 1
ATOM 11379 C C . ILE B 1 625 ? 14.367 -27.75 11.281 1 97.94 625 ILE B C 1
ATOM 11381 O O . ILE B 1 625 ? 15.57 -27.656 11.516 1 97.94 625 ILE B O 1
ATOM 11385 N N . PHE B 1 626 ? 13.758 -28.922 11.234 1 97.25 626 PHE B N 1
ATOM 11386 C CA . PHE B 1 626 ? 14.445 -30.203 11.445 1 97.25 626 PHE B CA 1
ATOM 11387 C C . PHE B 1 626 ? 15.602 -30.359 10.477 1 97.25 626 PHE B C 1
ATOM 11389 O O . PHE B 1 626 ? 16.719 -30.656 10.883 1 97.25 626 PHE B O 1
ATOM 11396 N N . VAL B 1 627 ? 15.305 -30.156 9.18 1 97.5 627 VAL B N 1
ATOM 11397 C CA . VAL B 1 627 ? 16.344 -30.375 8.18 1 97.5 627 VAL B CA 1
ATOM 11398 C C . VAL B 1 627 ? 17.469 -29.359 8.359 1 97.5 627 VAL B C 1
ATOM 11400 O O . VAL B 1 627 ? 18.641 -29.672 8.172 1 97.5 627 VAL B O 1
ATOM 11403 N N . ALA B 1 628 ? 17.125 -28.125 8.688 1 98.06 628 ALA B N 1
ATOM 11404 C CA . ALA B 1 628 ? 18.141 -27.109 8.938 1 98.06 628 ALA B CA 1
ATOM 11405 C C . ALA B 1 628 ? 19.062 -27.531 10.078 1 98.06 628 ALA B C 1
ATOM 11407 O O . ALA B 1 628 ? 20.281 -27.359 10 1 98.06 628 ALA B O 1
ATOM 11408 N N . LYS B 1 629 ? 18.516 -28.094 11.125 1 97.62 629 LYS B N 1
ATOM 11409 C CA . LYS B 1 629 ? 19.312 -28.562 12.25 1 97.62 629 LYS B CA 1
ATOM 11410 C C . LYS B 1 629 ? 20.203 -29.75 11.852 1 97.62 629 LYS B C 1
ATOM 11412 O O . LYS B 1 629 ? 21.344 -29.844 12.289 1 97.62 629 LYS B O 1
ATOM 11417 N N . GLU B 1 630 ? 19.641 -30.609 11.078 1 97.31 630 GLU B N 1
ATOM 11418 C CA . GLU B 1 630 ? 20.438 -31.75 10.594 1 97.31 630 GLU B CA 1
ATOM 11419 C C . GLU B 1 630 ? 21.594 -31.266 9.711 1 97.31 630 GLU B C 1
ATOM 11421 O O . GLU B 1 630 ? 22.703 -31.797 9.805 1 97.31 630 GLU B O 1
ATOM 11426 N N . LEU B 1 631 ? 21.281 -30.297 8.875 1 97.25 631 LEU B N 1
ATOM 11427 C CA . LEU B 1 631 ? 22.312 -29.734 8.008 1 97.25 631 LEU B CA 1
ATOM 11428 C C . LEU B 1 631 ? 23.406 -29.062 8.82 1 97.25 631 LEU B C 1
ATOM 11430 O O . LEU B 1 631 ? 24.594 -29.156 8.477 1 97.25 631 LEU B O 1
ATOM 11434 N N . ALA B 1 632 ? 23.094 -28.438 9.867 1 97.31 632 ALA B N 1
ATOM 11435 C CA . ALA B 1 632 ? 24.031 -27.719 10.711 1 97.31 632 ALA B CA 1
ATOM 11436 C C . ALA B 1 632 ? 25.078 -28.656 11.297 1 97.31 632 ALA B C 1
ATOM 11438 O O . ALA B 1 632 ? 26.172 -28.219 11.688 1 97.31 632 ALA B O 1
ATOM 11439 N N . LYS B 1 633 ? 24.812 -29.953 11.281 1 96.94 633 LYS B N 1
ATOM 11440 C CA . LYS B 1 633 ? 25.719 -30.953 11.852 1 96.94 633 LYS B CA 1
ATOM 11441 C C . LYS B 1 633 ? 26.781 -31.375 10.844 1 96.94 633 LYS B C 1
ATOM 11443 O O . LYS B 1 633 ? 27.781 -31.969 11.203 1 96.94 633 LYS B O 1
ATOM 11448 N N . ILE B 1 634 ? 26.531 -31.016 9.617 1 97.06 634 ILE B N 1
ATOM 11449 C CA . ILE B 1 634 ? 27.469 -31.406 8.57 1 97.06 634 ILE B CA 1
ATOM 11450 C C . ILE B 1 634 ? 28.719 -30.547 8.648 1 97.06 634 ILE B C 1
ATOM 11452 O O . ILE B 1 634 ? 28.625 -29.312 8.773 1 97.06 634 ILE B O 1
ATOM 11456 N N . ASP B 1 635 ? 29.875 -31.062 8.453 1 96.88 635 ASP B N 1
ATOM 11457 C CA . ASP B 1 635 ? 31.156 -30.391 8.68 1 96.88 635 ASP B CA 1
ATOM 11458 C C . ASP B 1 635 ? 31.344 -29.234 7.703 1 96.88 635 ASP B C 1
ATOM 11460 O O . ASP B 1 635 ? 31.906 -28.188 8.062 1 96.88 635 ASP B O 1
ATOM 11464 N N . TYR B 1 636 ? 30.891 -29.375 6.488 1 97.38 636 TYR B N 1
ATOM 11465 C CA . TYR B 1 636 ? 31.156 -28.344 5.488 1 97.38 636 TYR B CA 1
ATOM 11466 C C . TYR B 1 636 ? 30.062 -27.266 5.508 1 97.38 636 TYR B C 1
ATOM 11468 O O . TYR B 1 636 ? 30.047 -26.391 4.641 1 97.38 636 TYR B O 1
ATOM 11476 N N . ILE B 1 637 ? 29.219 -27.344 6.461 1 97.75 637 ILE B N 1
ATOM 11477 C CA . ILE B 1 637 ? 28.188 -26.328 6.613 1 97.75 637 ILE B CA 1
ATOM 11478 C C . ILE B 1 637 ? 28.5 -25.438 7.812 1 97.75 637 ILE B C 1
ATOM 11480 O O . ILE B 1 637 ? 28.859 -25.938 8.883 1 97.75 637 ILE B O 1
ATOM 11484 N N . ASP B 1 638 ? 28.484 -24.156 7.609 1 96.69 638 ASP B N 1
ATOM 11485 C CA . ASP B 1 638 ? 28.625 -23.203 8.703 1 96.69 638 ASP B CA 1
ATOM 11486 C C . ASP B 1 638 ? 27.297 -22.984 9.422 1 96.69 638 ASP B C 1
ATOM 11488 O O . ASP B 1 638 ? 26.406 -22.312 8.898 1 96.69 638 ASP B O 1
ATOM 11492 N N . GLU B 1 639 ? 27.188 -23.406 10.586 1 95.62 639 GLU B N 1
ATOM 11493 C CA . GLU B 1 639 ? 25.922 -23.391 11.336 1 95.62 639 GLU B CA 1
ATOM 11494 C C . GLU B 1 639 ? 25.5 -21.969 11.672 1 95.62 639 GLU B C 1
ATOM 11496 O O . GLU B 1 639 ? 24.344 -21.719 11.992 1 95.62 639 GLU B O 1
ATOM 11501 N N . THR B 1 640 ? 26.375 -20.984 11.609 1 95.38 640 THR B N 1
ATOM 11502 C CA . THR B 1 640 ? 26.062 -19.609 11.953 1 95.38 640 THR B CA 1
ATOM 11503 C C . THR B 1 640 ? 25.594 -18.828 10.719 1 95.38 640 THR B C 1
ATOM 11505 O O . THR B 1 640 ? 25.203 -17.672 10.82 1 95.38 640 THR B O 1
ATOM 11508 N N . ARG B 1 641 ? 25.609 -19.484 9.562 1 97.44 641 ARG B N 1
ATOM 11509 C CA . ARG B 1 641 ? 25.234 -18.828 8.312 1 97.44 641 ARG B CA 1
ATOM 11510 C C . ARG B 1 641 ? 24.141 -19.625 7.586 1 97.44 641 ARG B C 1
ATOM 11512 O O . ARG B 1 641 ? 24.281 -19.922 6.398 1 97.44 641 ARG B O 1
ATOM 11519 N N . ILE B 1 642 ? 23.047 -19.891 8.227 1 98.25 642 ILE B N 1
ATOM 11520 C CA . ILE B 1 642 ? 21.906 -20.578 7.652 1 98.25 642 ILE B CA 1
ATOM 11521 C C . ILE B 1 642 ? 20.719 -19.625 7.527 1 98.25 642 ILE B C 1
ATOM 11523 O O . ILE B 1 642 ? 20.344 -18.969 8.492 1 98.25 642 ILE B O 1
ATOM 11527 N N . GLY B 1 643 ? 20.234 -19.469 6.336 1 98.56 643 GLY B N 1
ATOM 11528 C CA . GLY B 1 643 ? 19.062 -18.656 6.07 1 98.56 643 GLY B CA 1
ATOM 11529 C C . GLY B 1 643 ? 17.922 -19.438 5.438 1 98.56 643 GLY B C 1
ATOM 11530 O O . GLY B 1 643 ? 18.094 -20.609 5.082 1 98.56 643 GLY B O 1
ATOM 11531 N N . ILE B 1 644 ? 16.781 -18.828 5.328 1 98.81 644 ILE B N 1
ATOM 11532 C CA . ILE B 1 644 ? 15.602 -19.438 4.715 1 98.81 644 ILE B CA 1
ATOM 11533 C C . ILE B 1 644 ? 14.836 -18.406 3.908 1 98.81 644 ILE B C 1
ATOM 11535 O O . ILE B 1 644 ? 14.766 -17.234 4.297 1 98.81 644 ILE B O 1
ATOM 11539 N N . TRP B 1 645 ? 14.312 -18.781 2.771 1 98.81 645 TRP B N 1
ATOM 11540 C CA . TRP B 1 645 ? 13.445 -17.891 2.008 1 98.81 645 TRP B CA 1
ATOM 11541 C C . TRP B 1 645 ? 12.359 -18.688 1.281 1 98.81 645 TRP B C 1
ATOM 11543 O O . TRP B 1 645 ? 12.492 -19.906 1.099 1 98.81 645 TRP B O 1
ATOM 11553 N N . GLY B 1 646 ? 11.336 -18.062 0.959 1 98.69 646 GLY B N 1
ATOM 11554 C CA . GLY B 1 646 ? 10.273 -18.688 0.191 1 98.69 646 GLY B CA 1
ATOM 11555 C C . GLY B 1 646 ? 9.289 -17.672 -0.385 1 98.69 646 GLY B C 1
ATOM 11556 O O . GLY B 1 646 ? 9.273 -16.516 0.023 1 98.69 646 GLY B O 1
ATOM 11557 N N . TRP B 1 647 ? 8.523 -18.094 -1.362 1 98.5 647 TRP B N 1
ATOM 11558 C CA . TRP B 1 647 ? 7.555 -17.281 -2.105 1 98.5 647 TRP B CA 1
ATOM 11559 C C . TRP B 1 647 ? 6.152 -17.875 -1.97 1 98.5 647 TRP B C 1
ATOM 11561 O O . TRP B 1 647 ? 5.977 -19.094 -1.971 1 98.5 647 TRP B O 1
ATOM 11571 N N . SER B 1 648 ? 5.098 -17.031 -1.802 1 98.38 648 SER B N 1
ATOM 11572 C CA . SER B 1 648 ? 3.717 -17.484 -1.668 1 98.38 648 SER B CA 1
ATOM 11573 C C . SER B 1 648 ? 3.553 -18.406 -0.465 1 98.38 648 SER B C 1
ATOM 11575 O O . SER B 1 648 ? 3.92 -18.047 0.655 1 98.38 648 SER B O 1
ATOM 11577 N N . TYR B 1 649 ? 3.16 -19.688 -0.64 1 98.56 649 TYR B N 1
ATOM 11578 C CA . TYR B 1 649 ? 3.111 -20.625 0.478 1 98.56 649 TYR B CA 1
ATOM 11579 C C . TYR B 1 649 ? 4.484 -20.781 1.119 1 98.56 649 TYR B C 1
ATOM 11581 O O . TYR B 1 649 ? 4.594 -20.938 2.338 1 98.56 649 TYR B O 1
ATOM 11589 N N . GLY B 1 650 ? 5.562 -20.734 0.309 1 98.62 650 GLY B N 1
ATOM 11590 C CA . GLY B 1 650 ? 6.906 -20.719 0.869 1 98.62 650 GLY B CA 1
ATOM 11591 C C . GLY B 1 650 ? 7.18 -19.516 1.753 1 98.62 650 GLY B C 1
ATOM 11592 O O . GLY B 1 650 ? 7.902 -19.625 2.746 1 98.62 650 GLY B O 1
ATOM 11593 N N . GLY B 1 651 ? 6.598 -18.359 1.322 1 98.81 651 GLY B N 1
ATOM 11594 C CA . GLY B 1 651 ? 6.652 -17.188 2.188 1 98.81 651 GLY B CA 1
ATOM 11595 C C . GLY B 1 651 ? 5.945 -17.391 3.514 1 98.81 651 GLY B C 1
ATOM 11596 O O . GLY B 1 651 ? 6.422 -16.938 4.555 1 98.81 651 GLY B O 1
ATOM 11597 N N . TYR B 1 652 ? 4.805 -18.094 3.467 1 98.75 652 TYR B N 1
ATOM 11598 C CA . TYR B 1 652 ? 4.062 -18.438 4.676 1 98.75 652 TYR B CA 1
ATOM 11599 C C . TYR B 1 652 ? 4.91 -19.297 5.605 1 98.75 652 TYR B C 1
ATOM 11601 O O . TYR B 1 652 ? 5.055 -18.984 6.789 1 98.75 652 TYR B O 1
ATOM 11609 N N . VAL B 1 653 ? 5.543 -20.328 5.02 1 98.75 653 VAL B N 1
ATOM 11610 C CA . VAL B 1 653 ? 6.359 -21.234 5.832 1 98.75 653 VAL B CA 1
ATOM 11611 C C . VAL B 1 653 ? 7.547 -20.469 6.414 1 98.75 653 VAL B C 1
ATOM 11613 O O . VAL B 1 653 ? 7.879 -20.625 7.59 1 98.75 653 VAL B O 1
ATOM 11616 N N . THR B 1 654 ? 8.164 -19.625 5.617 1 98.75 654 THR B N 1
ATOM 11617 C CA . THR B 1 654 ? 9.281 -18.812 6.066 1 98.75 654 THR B CA 1
ATOM 11618 C C . THR B 1 654 ? 8.867 -17.906 7.227 1 98.75 654 THR B C 1
ATOM 11620 O O . THR B 1 654 ? 9.586 -17.781 8.219 1 98.75 654 THR B O 1
ATOM 11623 N N . THR B 1 655 ? 7.668 -17.281 7.113 1 98.75 655 THR B N 1
ATOM 11624 C CA . THR B 1 655 ? 7.141 -16.422 8.164 1 98.75 655 THR B CA 1
ATOM 11625 C C . THR B 1 655 ? 6.852 -17.219 9.43 1 98.75 655 THR B C 1
ATOM 11627 O O . THR B 1 655 ? 7.148 -16.766 10.539 1 98.75 655 THR B O 1
ATOM 11630 N N . MET B 1 656 ? 6.293 -18.438 9.25 1 98.44 656 MET B N 1
ATOM 11631 C CA . MET B 1 656 ? 6.004 -19.312 10.391 1 98.44 656 MET B CA 1
ATOM 11632 C C . MET B 1 656 ? 7.289 -19.734 11.086 1 98.44 656 MET B C 1
ATOM 11634 O O . MET B 1 656 ? 7.336 -19.812 12.32 1 98.44 656 MET B O 1
ATOM 11638 N N . VAL B 1 657 ? 8.328 -20.031 10.297 1 98 657 VAL B N 1
ATOM 11639 C CA . VAL B 1 657 ? 9.617 -20.422 10.852 1 98 657 VAL B CA 1
ATOM 11640 C C . VAL B 1 657 ? 10.188 -19.266 11.68 1 98 657 VAL B C 1
ATOM 11642 O O . VAL B 1 657 ? 10.711 -19.5 12.773 1 98 657 VAL B O 1
ATOM 11645 N N . ALA B 1 658 ? 10.07 -18.047 11.188 1 97.38 658 ALA B N 1
ATOM 11646 C CA . ALA B 1 658 ? 10.508 -16.875 11.938 1 97.38 658 ALA B CA 1
ATOM 11647 C C . ALA B 1 658 ? 9.75 -16.766 13.258 1 97.38 658 ALA B C 1
ATOM 11649 O O . ALA B 1 658 ? 10.336 -16.391 14.281 1 97.38 658 ALA B O 1
ATOM 11650 N N . GLY B 1 659 ? 8.477 -17.156 13.258 1 96.69 659 GLY B N 1
ATOM 11651 C CA . GLY B 1 659 ? 7.625 -17.062 14.43 1 96.69 659 GLY B CA 1
ATOM 11652 C C . GLY B 1 659 ? 7.859 -18.188 15.422 1 96.69 659 GLY B C 1
ATOM 11653 O O . GLY B 1 659 ? 7.426 -18.109 16.578 1 96.69 659 GLY B O 1
ATOM 11654 N N . GLU B 1 660 ? 8.469 -19.234 14.953 1 95.12 660 GLU B N 1
ATOM 11655 C CA . GLU B 1 660 ? 8.805 -20.328 15.867 1 95.12 660 GLU B CA 1
ATOM 11656 C C . GLU B 1 660 ? 9.984 -19.953 16.766 1 95.12 660 GLU B C 1
ATOM 11658 O O . GLU B 1 660 ? 10.078 -20.406 17.906 1 95.12 660 GLU B O 1
ATOM 11663 N N . GLY B 1 661 ? 10.891 -19.156 16.281 1 90.56 661 GLY B N 1
ATOM 11664 C CA . GLY B 1 661 ? 12.008 -18.656 17.062 1 90.56 661 GLY B CA 1
ATOM 11665 C C . GLY B 1 661 ? 12.938 -19.75 17.531 1 90.56 661 GLY B C 1
ATOM 11666 O O . GLY B 1 661 ? 13.445 -19.703 18.656 1 90.56 661 GLY B O 1
ATOM 11667 N N . ASP B 1 662 ? 13.094 -20.766 16.75 1 88.62 662 ASP B N 1
ATOM 11668 C CA . ASP B 1 662 ? 13.906 -21.906 17.141 1 88.62 662 ASP B CA 1
ATOM 11669 C C . ASP B 1 662 ? 15.391 -21.547 17.188 1 88.62 662 ASP B C 1
ATOM 11671 O O . ASP B 1 662 ? 16.172 -22.234 17.828 1 88.62 662 ASP B O 1
ATOM 11675 N N . GLY B 1 663 ? 15.836 -20.516 16.422 1 92.31 663 GLY B N 1
ATOM 11676 C CA . GLY B 1 663 ? 17.188 -19.984 16.531 1 92.31 663 GLY B CA 1
ATOM 11677 C C . GLY B 1 663 ? 18.141 -20.578 15.531 1 92.31 663 GLY B C 1
ATOM 11678 O O . GLY B 1 663 ? 19.312 -20.172 15.453 1 92.31 663 GLY B O 1
ATOM 11679 N N . VAL B 1 664 ? 17.703 -21.531 14.719 1 95.94 664 VAL B N 1
ATOM 11680 C CA . VAL B 1 664 ? 18.594 -22.203 13.781 1 95.94 664 VAL B CA 1
ATOM 11681 C C . VAL B 1 664 ? 18.859 -21.297 12.586 1 95.94 664 VAL B C 1
ATOM 11683 O O . VAL B 1 664 ? 19.922 -21.359 11.977 1 95.94 664 VAL B O 1
ATOM 11686 N N . PHE B 1 665 ? 17.984 -20.422 12.273 1 97.75 665 PHE B N 1
ATOM 11687 C CA . PHE B 1 665 ? 18.141 -19.547 11.117 1 97.75 665 PHE B CA 1
ATOM 11688 C C . PHE B 1 665 ? 18.609 -18.156 11.547 1 97.75 665 PHE B C 1
ATOM 11690 O O . PHE B 1 665 ? 18.078 -17.578 12.492 1 97.75 665 PHE B O 1
ATOM 11697 N N . LYS B 1 666 ? 19.594 -17.672 10.812 1 96.38 666 LYS B N 1
ATOM 11698 C CA . LYS B 1 666 ? 20.125 -16.328 11.07 1 96.38 666 LYS B CA 1
ATOM 11699 C C . LYS B 1 666 ? 19.266 -15.258 10.406 1 96.38 666 LYS B C 1
ATOM 11701 O O . LYS B 1 666 ? 19.172 -14.141 10.914 1 96.38 666 LYS B O 1
ATOM 11706 N N . CYS B 1 667 ? 18.766 -15.57 9.25 1 96.75 667 CYS B N 1
ATOM 11707 C CA . CYS B 1 667 ? 17.953 -14.609 8.523 1 96.75 667 CYS B CA 1
ATOM 11708 C C . CYS B 1 667 ? 16.875 -15.305 7.711 1 96.75 667 CYS B C 1
ATOM 11710 O O . CYS B 1 667 ? 17 -16.484 7.387 1 96.75 667 CYS B O 1
ATOM 11712 N N . ALA B 1 668 ? 15.773 -14.625 7.465 1 98.69 668 ALA B N 1
ATOM 11713 C CA . ALA B 1 668 ? 14.617 -15.133 6.734 1 98.69 668 ALA B CA 1
ATOM 11714 C C . ALA B 1 668 ? 14.055 -14.078 5.785 1 98.69 668 ALA B C 1
ATOM 11716 O O . ALA B 1 668 ? 14.016 -12.891 6.117 1 98.69 668 ALA B O 1
ATOM 11717 N N . ALA B 1 669 ? 13.68 -14.477 4.562 1 98.88 669 ALA B N 1
ATOM 11718 C CA . ALA B 1 669 ? 13.031 -13.594 3.594 1 98.88 669 ALA B CA 1
ATOM 11719 C C . ALA B 1 669 ? 11.75 -14.227 3.049 1 98.88 669 ALA B C 1
ATOM 11721 O O . ALA B 1 669 ? 11.781 -15.336 2.518 1 98.88 669 ALA B O 1
ATOM 11722 N N . ALA B 1 670 ? 10.633 -13.586 3.203 1 98.88 670 ALA B N 1
ATOM 11723 C CA . ALA B 1 670 ? 9.336 -14.062 2.732 1 98.88 670 ALA B CA 1
ATOM 11724 C C . ALA B 1 670 ? 8.797 -13.18 1.613 1 98.88 670 ALA B C 1
ATOM 11726 O O . ALA B 1 670 ? 8.641 -11.969 1.791 1 98.88 670 ALA B O 1
ATOM 11727 N N . VAL B 1 671 ? 8.5 -13.766 0.458 1 98.81 671 VAL B N 1
ATOM 11728 C CA . VAL B 1 671 ? 7.938 -13.023 -0.67 1 98.81 671 VAL B CA 1
ATOM 11729 C C . VAL B 1 671 ? 6.461 -13.375 -0.838 1 98.81 671 VAL B C 1
ATOM 11731 O O . VAL B 1 671 ? 6.109 -14.547 -0.995 1 98.81 671 VAL B O 1
ATOM 11734 N N . ALA B 1 672 ? 5.559 -12.406 -0.756 1 98.62 672 ALA B N 1
ATOM 11735 C CA . ALA B 1 672 ? 4.113 -12.5 -0.948 1 98.62 672 ALA B CA 1
ATOM 11736 C C . ALA B 1 672 ? 3.51 -13.586 -0.062 1 98.62 672 ALA B C 1
ATOM 11738 O O . ALA B 1 672 ? 2.773 -14.453 -0.542 1 98.62 672 ALA B O 1
ATOM 11739 N N . PRO B 1 673 ? 3.779 -13.555 1.244 1 98.75 673 PRO B N 1
ATOM 11740 C CA . PRO B 1 673 ? 3.295 -14.609 2.137 1 98.75 673 PRO B CA 1
ATOM 11741 C C . PRO B 1 673 ? 1.807 -14.484 2.453 1 98.75 673 PRO B C 1
ATOM 11743 O O . PRO B 1 673 ? 1.299 -13.367 2.596 1 98.75 673 PRO B O 1
ATOM 11746 N N . VAL B 1 674 ? 1.132 -15.602 2.541 1 98.69 674 VAL B N 1
ATOM 11747 C CA . VAL B 1 674 ? -0.121 -15.641 3.289 1 98.69 674 VAL B CA 1
ATOM 11748 C C . VAL B 1 674 ? 0.171 -15.625 4.789 1 98.69 674 VAL B C 1
ATOM 11750 O O . VAL B 1 674 ? 1.045 -16.344 5.266 1 98.69 674 VAL B O 1
ATOM 11753 N N . VAL B 1 675 ? -0.463 -14.789 5.547 1 98.31 675 VAL B N 1
ATOM 11754 C CA . VAL B 1 675 ? -0.13 -14.727 6.965 1 98.31 675 VAL B CA 1
ATOM 11755 C C . VAL B 1 675 ? -1.329 -15.18 7.797 1 98.31 675 VAL B C 1
ATOM 11757 O O . VAL B 1 675 ? -1.188 -15.492 8.984 1 98.31 675 VAL B O 1
ATOM 11760 N N . ASP B 1 676 ? -2.523 -15.172 7.188 1 98.12 676 ASP B N 1
ATOM 11761 C CA . ASP B 1 676 ? -3.777 -15.688 7.723 1 98.12 676 ASP B CA 1
ATOM 11762 C C . ASP B 1 676 ? -4.633 -16.312 6.621 1 98.12 676 ASP B C 1
ATOM 11764 O O . ASP B 1 676 ? -5.051 -15.617 5.688 1 98.12 676 ASP B O 1
ATOM 11768 N N . TRP B 1 677 ? -4.918 -17.578 6.797 1 98.56 677 TRP B N 1
ATOM 11769 C CA . TRP B 1 677 ? -5.586 -18.297 5.723 1 98.56 677 TRP B CA 1
ATOM 11770 C C . TRP B 1 677 ? -7.035 -17.844 5.578 1 98.56 677 TRP B C 1
ATOM 11772 O O . TRP B 1 677 ? -7.684 -18.125 4.57 1 98.56 677 TRP B O 1
ATOM 11782 N N . ARG B 1 678 ? -7.602 -17.094 6.516 1 98.25 678 ARG B N 1
ATOM 11783 C CA . ARG B 1 678 ? -8.922 -16.484 6.383 1 98.25 678 ARG B CA 1
ATOM 11784 C C . ARG B 1 678 ? -8.914 -15.383 5.336 1 98.25 678 ARG B C 1
ATOM 11786 O O . ARG B 1 678 ? -9.977 -14.953 4.867 1 98.25 678 ARG B O 1
ATOM 11793 N N . LEU B 1 679 ? -7.684 -14.906 4.996 1 98.31 679 LEU B N 1
ATOM 11794 C CA . LEU B 1 679 ? -7.551 -13.812 4.039 1 98.31 679 LEU B CA 1
ATOM 11795 C C . LEU B 1 679 ? -7.395 -14.344 2.619 1 98.31 679 LEU B C 1
ATOM 11797 O O . LEU B 1 679 ? -7.41 -13.578 1.657 1 98.31 679 LEU B O 1
ATOM 11801 N N . TYR B 1 680 ? -7.191 -15.633 2.412 1 98.5 680 TYR B N 1
ATOM 11802 C CA . TYR B 1 680 ? -7.004 -16.25 1.106 1 98.5 680 TYR B CA 1
ATOM 11803 C C . TYR B 1 680 ? -8.336 -16.656 0.501 1 98.5 680 TYR B C 1
ATOM 11805 O O . TYR B 1 680 ? -9.398 -16.391 1.075 1 98.5 680 TYR B O 1
ATOM 11813 N N . ASP B 1 681 ? -8.352 -17.203 -0.687 1 98.38 681 ASP B N 1
ATOM 11814 C CA . ASP B 1 681 ? -9.617 -17.531 -1.336 1 98.38 681 ASP B CA 1
ATOM 11815 C C . ASP B 1 681 ? -10.258 -18.75 -0.693 1 98.38 681 ASP B C 1
ATOM 11817 O O . ASP B 1 681 ? -9.562 -19.609 -0.149 1 98.38 681 ASP B O 1
ATOM 11821 N N . SER B 1 682 ? -11.531 -18.844 -0.781 1 98.5 682 SER B N 1
ATOM 11822 C CA . SER B 1 682 ? -12.328 -19.875 -0.126 1 98.5 682 SER B CA 1
ATOM 11823 C C . SER B 1 682 ? -12.031 -21.266 -0.705 1 98.5 682 SER B C 1
ATOM 11825 O O . SER B 1 682 ? -11.953 -22.25 0.033 1 98.5 682 SER B O 1
ATOM 11827 N N . VAL B 1 683 ? -11.828 -21.375 -2.045 1 98.38 683 VAL B N 1
ATOM 11828 C CA . VAL B 1 683 ? -11.688 -22.656 -2.711 1 98.38 683 VAL B CA 1
ATOM 11829 C C . VAL B 1 683 ? -10.445 -23.375 -2.193 1 98.38 683 VAL B C 1
ATOM 11831 O O . VAL B 1 683 ? -10.5 -24.547 -1.826 1 98.38 683 VAL B O 1
ATOM 11834 N N . TYR B 1 684 ? -9.383 -22.688 -2.068 1 98.5 684 TYR B N 1
ATOM 11835 C CA . TYR B 1 684 ? -8.117 -23.266 -1.624 1 98.5 684 TYR B CA 1
ATOM 11836 C C . TYR B 1 684 ? -8.125 -23.5 -0.118 1 98.5 684 TYR B C 1
ATOM 11838 O O . TYR B 1 684 ? -7.852 -24.609 0.344 1 98.5 684 TYR B O 1
ATOM 11846 N N . ALA B 1 685 ? -8.398 -22.5 0.664 1 98.62 685 ALA B N 1
ATOM 11847 C CA . ALA B 1 685 ? -8.289 -22.578 2.117 1 98.62 685 ALA B CA 1
ATOM 11848 C C . ALA B 1 685 ? -9.242 -23.625 2.689 1 98.62 685 ALA B C 1
ATOM 11850 O O . ALA B 1 685 ? -8.859 -24.406 3.562 1 98.62 685 ALA B O 1
ATOM 11851 N N . GLU B 1 686 ? -10.492 -23.672 2.186 1 98.44 686 GLU B N 1
ATOM 11852 C CA . GLU B 1 686 ? -11.477 -24.609 2.736 1 98.44 686 GLU B CA 1
ATOM 11853 C C . GLU B 1 686 ? -11.188 -26.047 2.314 1 98.44 686 GLU B C 1
ATOM 11855 O O . GLU B 1 686 ? -11.516 -26.984 3.033 1 98.44 686 GLU B O 1
ATOM 11860 N N . ARG B 1 687 ? -10.539 -26.172 1.156 1 98.12 687 ARG B N 1
ATOM 11861 C CA . ARG B 1 687 ? -10.125 -27.516 0.729 1 98.12 687 ARG B CA 1
ATOM 11862 C C . ARG B 1 687 ? -9.242 -28.172 1.779 1 98.12 687 ARG B C 1
ATOM 11864 O O . ARG B 1 687 ? -9.438 -29.344 2.117 1 98.12 687 ARG B O 1
ATOM 11871 N N . TYR B 1 688 ? -8.359 -27.391 2.346 1 98.5 688 TYR B N 1
ATOM 11872 C CA . TYR B 1 688 ? -7.332 -28 3.191 1 98.5 688 TYR B CA 1
ATOM 11873 C C . TYR B 1 688 ? -7.633 -27.75 4.668 1 98.5 688 TYR B C 1
ATOM 11875 O O . TYR B 1 688 ? -7.262 -28.562 5.52 1 98.5 688 TYR B O 1
ATOM 11883 N N . MET B 1 689 ? -8.328 -26.641 4.957 1 98.38 689 MET B N 1
ATOM 11884 C CA . MET B 1 689 ? -8.461 -26.219 6.352 1 98.38 689 MET B CA 1
ATOM 11885 C C . MET B 1 689 ? -9.914 -26.297 6.805 1 98.38 689 MET B C 1
ATOM 11887 O O . MET B 1 689 ? -10.211 -26.188 7.996 1 98.38 689 MET B O 1
ATOM 11891 N N . GLY B 1 690 ? -10.836 -26.484 5.914 1 97.81 690 GLY B N 1
ATOM 11892 C CA . GLY B 1 690 ? -12.25 -26.609 6.25 1 97.81 690 GLY B CA 1
ATOM 11893 C C . GLY B 1 690 ? -12.93 -25.266 6.441 1 97.81 690 GLY B C 1
ATOM 11894 O O . GLY B 1 690 ? -12.406 -24.234 6.016 1 97.81 690 GLY B O 1
ATOM 11895 N N . ASP B 1 691 ? -14.125 -25.281 6.984 1 97.25 691 ASP B N 1
ATOM 11896 C CA . ASP B 1 691 ? -14.969 -24.109 7.215 1 97.25 691 ASP B CA 1
ATOM 11897 C C . ASP B 1 691 ? -14.508 -23.344 8.453 1 97.25 691 ASP B C 1
ATOM 11899 O O . ASP B 1 691 ? -14.602 -23.844 9.57 1 97.25 691 ASP B O 1
ATOM 11903 N N . PRO B 1 692 ? -14.109 -22.062 8.25 1 97.5 692 PRO B N 1
ATOM 11904 C CA . PRO B 1 692 ? -13.586 -21.312 9.398 1 97.5 692 PRO B CA 1
ATOM 11905 C C . PRO B 1 692 ? -14.633 -21.078 10.484 1 97.5 692 PRO B C 1
ATOM 11907 O O . PRO B 1 692 ? -14.289 -20.734 11.617 1 97.5 692 PRO B O 1
ATOM 11910 N N . HIS B 1 693 ? -15.969 -21.203 10.156 1 96.25 693 HIS B N 1
ATOM 11911 C CA . HIS B 1 693 ? -17.047 -20.984 11.117 1 96.25 693 HIS B CA 1
ATOM 11912 C C . HIS B 1 693 ? -17.25 -22.203 12.008 1 96.25 693 HIS B C 1
ATOM 11914 O O . HIS B 1 693 ? -17.906 -22.109 13.047 1 96.25 693 HIS B O 1
ATOM 11920 N N . HIS B 1 694 ? -16.766 -23.375 11.539 1 96.06 694 HIS B N 1
ATOM 11921 C CA . HIS B 1 694 ? -16.781 -24.547 12.398 1 96.06 694 HIS B CA 1
ATOM 11922 C C . HIS B 1 694 ? -15.773 -24.422 13.531 1 96.06 694 HIS B C 1
ATOM 11924 O O . HIS B 1 694 ? -14.617 -24.062 13.297 1 96.06 694 HIS B O 1
ATOM 11930 N N . PRO B 1 695 ? -16.094 -24.719 14.758 1 95.81 695 PRO B N 1
ATOM 11931 C CA . PRO B 1 695 ? -15.203 -24.484 15.898 1 95.81 695 PRO B CA 1
ATOM 11932 C C . PRO B 1 695 ? -13.859 -25.203 15.758 1 95.81 695 PRO B C 1
ATOM 11934 O O . PRO B 1 695 ? -12.812 -24.625 16.047 1 95.81 695 PRO B O 1
ATOM 11937 N N . LYS B 1 696 ? -13.93 -26.469 15.312 1 94.69 696 LYS B N 1
ATOM 11938 C CA . LYS B 1 696 ? -12.68 -27.203 15.141 1 94.69 696 LYS B CA 1
ATOM 11939 C C . LYS B 1 696 ? -11.789 -26.547 14.094 1 94.69 696 LYS B C 1
ATOM 11941 O O . LYS B 1 696 ? -10.586 -26.391 14.305 1 94.69 696 LYS B O 1
ATOM 11946 N N . ASN B 1 697 ? -12.352 -26.203 12.961 1 97.31 697 ASN B N 1
ATOM 11947 C CA . ASN B 1 697 ? -11.586 -25.562 11.898 1 97.31 697 ASN B CA 1
ATOM 11948 C C . ASN B 1 697 ? -11.125 -24.156 12.312 1 97.31 697 ASN B C 1
ATOM 11950 O O . ASN B 1 697 ? -10.031 -23.734 11.938 1 97.31 697 ASN B O 1
ATOM 11954 N N . SER B 1 698 ? -11.977 -23.469 13.062 1 97.19 698 SER B N 1
ATOM 11955 C CA . SER B 1 698 ? -11.617 -22.141 13.531 1 97.19 698 SER B CA 1
ATOM 11956 C C . SER B 1 698 ? -10.32 -22.172 14.344 1 97.19 698 SER B C 1
ATOM 11958 O O . SER B 1 698 ? -9.461 -21.312 14.18 1 97.19 698 SER B O 1
ATOM 11960 N N . ARG B 1 699 ? -10.156 -23.141 15.188 1 96.94 699 ARG B N 1
ATOM 11961 C CA . ARG B 1 699 ? -8.938 -23.297 15.984 1 96.94 699 ARG B CA 1
ATOM 11962 C C . ARG B 1 699 ? -7.738 -23.594 15.094 1 96.94 699 ARG B C 1
ATOM 11964 O O . ARG B 1 699 ? -6.629 -23.141 15.367 1 96.94 699 ARG B O 1
ATOM 11971 N N . ALA B 1 700 ? -7.965 -24.438 14.062 1 97.56 700 ALA B N 1
ATOM 11972 C CA . ALA B 1 700 ? -6.891 -24.734 13.117 1 97.56 700 ALA B CA 1
ATOM 11973 C C . ALA B 1 700 ? -6.438 -23.469 12.391 1 97.56 700 ALA B C 1
ATOM 11975 O O . ALA B 1 700 ? -5.238 -23.266 12.18 1 97.56 700 ALA B O 1
ATOM 11976 N N . TYR B 1 701 ? -7.457 -22.625 12.039 1 97.75 701 TYR B N 1
ATOM 11977 C CA . TYR B 1 701 ? -7.137 -21.359 11.398 1 97.75 701 TYR B CA 1
ATOM 11978 C C . TYR B 1 701 ? -6.336 -20.469 12.336 1 97.75 701 TYR B C 1
ATOM 11980 O O . TYR B 1 701 ? -5.395 -19.797 11.914 1 97.75 701 TYR B O 1
ATOM 11988 N N . ASP B 1 702 ? -6.656 -20.438 13.633 1 96.69 702 ASP B N 1
ATOM 11989 C CA . ASP B 1 702 ? -5.914 -19.672 14.625 1 96.69 702 ASP B CA 1
ATOM 11990 C C . ASP B 1 702 ? -4.477 -20.172 14.742 1 96.69 702 ASP B C 1
ATOM 11992 O O . ASP B 1 702 ? -3.539 -19.375 14.797 1 96.69 702 ASP B O 1
ATOM 11996 N N . ALA B 1 703 ? -4.41 -21.469 14.75 1 96.06 703 ALA B N 1
ATOM 11997 C CA . ALA B 1 703 ? -3.092 -22.078 14.906 1 96.06 703 ALA B CA 1
ATOM 11998 C C . ALA B 1 703 ? -2.217 -21.812 13.68 1 96.06 703 ALA B C 1
ATOM 12000 O O . ALA B 1 703 ? -0.989 -21.766 13.789 1 96.06 703 ALA B O 1
ATOM 12001 N N . ALA B 1 704 ? -2.844 -21.578 12.547 1 97.88 704 ALA B N 1
ATOM 12002 C CA . ALA B 1 704 ? -2.129 -21.391 11.289 1 97.88 704 ALA B CA 1
ATOM 12003 C C . ALA B 1 704 ? -1.835 -19.906 11.055 1 97.88 704 ALA B C 1
ATOM 12005 O O . ALA B 1 704 ? -1.224 -19.547 10.047 1 97.88 704 ALA B O 1
ATOM 12006 N N . ASN B 1 705 ? -2.246 -19.047 11.953 1 97.38 705 ASN B N 1
ATOM 12007 C CA . ASN B 1 705 ? -2.035 -17.609 11.828 1 97.38 705 ASN B CA 1
ATOM 12008 C C . ASN B 1 705 ? -0.583 -17.234 12.109 1 97.38 705 ASN B C 1
ATOM 12010 O O . ASN B 1 705 ? -0.069 -17.484 13.203 1 97.38 705 ASN B O 1
ATOM 12014 N N . ALA B 1 706 ? 0.055 -16.562 11.148 1 97 706 ALA B N 1
ATOM 12015 C CA . ALA B 1 706 ? 1.495 -16.328 11.195 1 97 706 ALA B CA 1
ATOM 12016 C C . ALA B 1 706 ? 1.82 -15.102 12.047 1 97 706 ALA B C 1
ATOM 12018 O O . ALA B 1 706 ? 2.979 -14.883 12.414 1 97 706 ALA B O 1
ATOM 12019 N N . TYR B 1 707 ? 0.891 -14.258 12.375 1 93.5 707 TYR B N 1
ATOM 12020 C CA . TYR B 1 707 ? 1.191 -13.07 13.164 1 93.5 707 TYR B CA 1
ATOM 12021 C C . TYR B 1 707 ? 0.379 -13.055 14.453 1 93.5 707 TYR B C 1
ATOM 12023 O O . TYR B 1 707 ? -0.03 -11.984 14.922 1 93.5 707 TYR B O 1
ATOM 12031 N N . SER B 1 708 ? 0.059 -14.242 14.93 1 90.5 708 SER B N 1
ATOM 12032 C CA . SER B 1 708 ? -0.564 -14.344 16.25 1 90.5 708 SER B CA 1
ATOM 12033 C C . SER B 1 708 ? 0.343 -13.773 17.328 1 90.5 708 SER B C 1
ATOM 12035 O O . SER B 1 708 ? 1.551 -13.641 17.125 1 90.5 708 SER B O 1
ATOM 12037 N N . GLY B 1 709 ? -0.183 -13.398 18.422 1 84.44 709 GLY B N 1
ATOM 12038 C CA . GLY B 1 709 ? 0.532 -12.695 19.469 1 84.44 709 GLY B CA 1
ATOM 12039 C C . GLY B 1 709 ? 1.748 -13.445 19.984 1 84.44 709 GLY B C 1
ATOM 12040 O O . GLY B 1 709 ? 2.822 -12.867 20.141 1 84.44 709 GLY B O 1
ATOM 12041 N N . HIS B 1 710 ? 1.621 -14.695 20.141 1 88.56 710 HIS B N 1
ATOM 12042 C CA . HIS B 1 710 ? 2.746 -15.453 20.688 1 88.56 710 HIS B CA 1
ATOM 12043 C C . HIS B 1 710 ? 3.844 -15.625 19.641 1 88.56 710 HIS B C 1
ATOM 12045 O O . HIS B 1 710 ? 5.031 -15.648 19.969 1 88.56 710 HIS B O 1
ATOM 12051 N N . ARG B 1 711 ? 3.51 -15.688 18.391 1 93.69 711 ARG B N 1
ATOM 12052 C CA . ARG B 1 711 ? 4.484 -15.906 17.328 1 93.69 711 ARG B CA 1
ATOM 12053 C C . ARG B 1 711 ? 5.23 -14.625 17 1 93.69 711 ARG B C 1
ATOM 12055 O O . ARG B 1 711 ? 6.438 -14.648 16.75 1 93.69 711 ARG B O 1
ATOM 12062 N N . ILE B 1 712 ? 4.531 -13.531 17.062 1 96.06 712 ILE B N 1
ATOM 12063 C CA . ILE B 1 712 ? 5.082 -12.273 16.578 1 96.06 712 ILE B CA 1
ATOM 12064 C C . ILE B 1 712 ? 6.27 -11.867 17.453 1 96.06 712 ILE B C 1
ATOM 12066 O O . ILE B 1 712 ? 7.258 -11.32 16.953 1 96.06 712 ILE B O 1
ATOM 12070 N N . LYS B 1 713 ? 6.242 -12.156 18.703 1 95.06 713 LYS B N 1
ATOM 12071 C CA . LYS B 1 713 ? 7.312 -11.781 19.625 1 95.06 713 LYS B CA 1
ATOM 12072 C C . LYS B 1 713 ? 8.594 -12.562 19.312 1 95.06 713 LYS B C 1
ATOM 12074 O O . LYS B 1 713 ? 9.695 -12.07 19.562 1 95.06 713 LYS B O 1
ATOM 12079 N N . GLU B 1 714 ? 8.453 -13.742 18.75 1 96 714 GLU B N 1
ATOM 12080 C CA . GLU B 1 714 ? 9.594 -14.609 18.469 1 96 714 GLU B CA 1
ATOM 12081 C C . GLU B 1 714 ? 10.43 -14.078 17.312 1 96 714 GLU B C 1
ATOM 12083 O O . GLU B 1 714 ? 11.594 -14.445 17.172 1 96 714 GLU B O 1
ATOM 12088 N N . PHE B 1 715 ? 9.875 -13.18 16.547 1 96.81 715 PHE B N 1
ATOM 12089 C CA . PHE B 1 715 ? 10.617 -12.57 15.453 1 96.81 715 PHE B CA 1
ATOM 12090 C C . PHE B 1 715 ? 11.82 -11.797 15.969 1 96.81 715 PHE B C 1
ATOM 12092 O O . PHE B 1 715 ? 12.766 -11.531 15.227 1 96.81 715 PHE B O 1
ATOM 12099 N N . SER B 1 716 ? 11.758 -11.344 17.234 1 94.62 716 SER B N 1
ATOM 12100 C CA . SER B 1 716 ? 12.844 -10.562 17.812 1 94.62 716 SER B CA 1
ATOM 12101 C C . SER B 1 716 ? 14.141 -11.359 17.844 1 94.62 716 SER B C 1
ATOM 12103 O O . SER B 1 716 ? 15.234 -10.789 17.828 1 94.62 716 SER B O 1
ATOM 12105 N N . LYS B 1 717 ? 14.047 -12.68 17.812 1 94.81 717 LYS B N 1
ATOM 12106 C CA . LYS B 1 717 ? 15.211 -13.555 17.875 1 94.81 717 LYS B CA 1
ATOM 12107 C C . LYS B 1 717 ? 16.031 -13.477 16.578 1 94.81 717 LYS B C 1
ATOM 12109 O O . LYS B 1 717 ? 17.203 -13.852 16.562 1 94.81 717 LYS B O 1
ATOM 12114 N N . LEU B 1 718 ? 15.406 -12.977 15.516 1 95.56 718 LEU B N 1
ATOM 12115 C CA . LEU B 1 718 ? 16.125 -12.805 14.258 1 95.56 718 LEU B CA 1
ATOM 12116 C C . LEU B 1 718 ? 16.891 -11.484 14.25 1 95.56 718 LEU B C 1
ATOM 12118 O O . LEU B 1 718 ? 17.609 -11.188 13.297 1 95.56 718 LEU B O 1
ATOM 12122 N N . GLU B 1 719 ? 16.734 -10.68 15.289 1 92.94 719 GLU B N 1
ATOM 12123 C CA . GLU B 1 719 ? 17.469 -9.438 15.477 1 92.94 719 GLU B CA 1
ATOM 12124 C C . GLU B 1 719 ? 17.375 -8.547 14.242 1 92.94 719 GLU B C 1
ATOM 12126 O O . GLU B 1 719 ? 18.406 -8.07 13.734 1 92.94 719 GLU B O 1
ATOM 12131 N N . GLY B 1 720 ? 16.203 -8.531 13.711 1 93.81 720 GLY B N 1
ATOM 12132 C CA . GLY B 1 720 ? 15.945 -7.625 12.609 1 93.81 720 GLY B CA 1
ATOM 12133 C C . GLY B 1 720 ? 16.172 -8.258 11.25 1 93.81 720 GLY B C 1
ATOM 12134 O O . GLY B 1 720 ? 15.906 -7.641 10.219 1 93.81 720 GLY B O 1
ATOM 12135 N N . ASN B 1 721 ? 16.609 -9.5 11.203 1 96.5 721 ASN B N 1
ATOM 12136 C CA . ASN B 1 721 ? 16.938 -10.164 9.945 1 96.5 721 ASN B CA 1
ATOM 12137 C C . ASN B 1 721 ? 15.75 -10.93 9.383 1 96.5 721 ASN B C 1
ATOM 12139 O O . ASN B 1 721 ? 15.859 -12.109 9.047 1 96.5 721 ASN B O 1
ATOM 12143 N N . PHE B 1 722 ? 14.633 -10.266 9.305 1 98.31 722 PHE B N 1
ATOM 12144 C CA . PHE B 1 722 ? 13.43 -10.719 8.609 1 98.31 722 PHE B CA 1
ATOM 12145 C C . PHE B 1 722 ? 13.031 -9.734 7.52 1 98.31 722 PHE B C 1
ATOM 12147 O O . PHE B 1 722 ? 12.805 -8.555 7.793 1 98.31 722 PHE B O 1
ATOM 12154 N N . LEU B 1 723 ? 13.055 -10.172 6.297 1 98.75 723 LEU B N 1
ATOM 12155 C CA . LEU B 1 723 ? 12.68 -9.367 5.141 1 98.75 723 LEU B CA 1
ATOM 12156 C C . LEU B 1 723 ? 11.367 -9.852 4.539 1 98.75 723 LEU B C 1
ATOM 12158 O O . LEU B 1 723 ? 11.227 -11.031 4.203 1 98.75 723 LEU B O 1
ATOM 12162 N N . VAL B 1 724 ? 10.367 -9.023 4.453 1 98.81 724 VAL B N 1
ATOM 12163 C CA . VAL B 1 724 ? 9.109 -9.367 3.805 1 98.81 724 VAL B CA 1
ATOM 12164 C C . VAL B 1 724 ? 8.914 -8.5 2.564 1 98.81 724 VAL B C 1
ATOM 12166 O O . VAL B 1 724 ? 9.164 -7.293 2.6 1 98.81 724 VAL B O 1
ATOM 12169 N N . ILE B 1 725 ? 8.578 -9.094 1.431 1 98.81 725 ILE B N 1
ATOM 12170 C CA . ILE B 1 725 ? 8.438 -8.445 0.131 1 98.81 725 ILE B CA 1
ATOM 12171 C C . ILE B 1 725 ? 7.051 -8.711 -0.439 1 98.81 725 ILE B C 1
ATOM 12173 O O . ILE B 1 725 ? 6.531 -9.828 -0.33 1 98.81 725 ILE B O 1
ATOM 12177 N N . HIS B 1 726 ? 6.402 -7.734 -1.054 1 98.81 726 HIS B N 1
ATOM 12178 C CA . HIS B 1 726 ? 5.055 -7.941 -1.578 1 98.81 726 HIS B CA 1
ATOM 12179 C C . HIS B 1 726 ? 4.77 -7 -2.744 1 98.81 726 HIS B C 1
ATOM 12181 O O . HIS B 1 726 ? 5.332 -5.902 -2.816 1 98.81 726 HIS B O 1
ATOM 12187 N N . GLY B 1 727 ? 3.982 -7.414 -3.713 1 98.44 727 GLY B N 1
ATOM 12188 C CA . GLY B 1 727 ? 3.449 -6.531 -4.738 1 98.44 727 GLY B CA 1
ATOM 12189 C C . GLY B 1 727 ? 2.156 -5.855 -4.324 1 98.44 727 GLY B C 1
ATOM 12190 O O . GLY B 1 727 ? 1.274 -6.488 -3.744 1 98.44 727 GLY B O 1
ATOM 12191 N N . THR B 1 728 ? 1.988 -4.586 -4.664 1 98 728 THR B N 1
ATOM 12192 C CA . THR B 1 728 ? 0.811 -3.852 -4.211 1 98 728 THR B CA 1
ATOM 12193 C C . THR B 1 728 ? -0.425 -4.273 -5 1 98 728 THR B C 1
ATOM 12195 O O . THR B 1 728 ? -1.556 -4.035 -4.57 1 98 728 THR B O 1
ATOM 12198 N N . ALA B 1 729 ? -0.237 -4.871 -6.18 1 97.12 729 ALA B N 1
ATOM 12199 C CA . ALA B 1 729 ? -1.358 -5.25 -7.035 1 97.12 729 ALA B CA 1
ATOM 12200 C C . ALA B 1 729 ? -1.543 -6.766 -7.055 1 97.12 729 ALA B C 1
ATOM 12202 O O . ALA B 1 729 ? -2.084 -7.32 -8.016 1 97.12 729 ALA B O 1
ATOM 12203 N N . ASP B 1 730 ? -1.028 -7.461 -6.059 1 97.69 730 ASP B N 1
ATOM 12204 C CA . ASP B 1 730 ? -1.174 -8.906 -5.953 1 97.69 730 ASP B CA 1
ATOM 12205 C C . ASP B 1 730 ? -2.646 -9.312 -5.887 1 97.69 730 ASP B C 1
ATOM 12207 O O . ASP B 1 730 ? -3.336 -9 -4.914 1 97.69 730 ASP B O 1
ATOM 12211 N N . ASP B 1 731 ? -3.121 -10 -6.848 1 96.62 731 ASP B N 1
ATOM 12212 C CA . ASP B 1 731 ? -4.531 -10.375 -6.902 1 96.62 731 ASP B CA 1
ATOM 12213 C C . ASP B 1 731 ? -4.746 -11.797 -6.402 1 96.62 731 ASP B C 1
ATOM 12215 O O . ASP B 1 731 ? -5.859 -12.32 -6.457 1 96.62 731 ASP B O 1
ATOM 12219 N N . ASN B 1 732 ? -3.637 -12.438 -6.031 1 97.75 732 ASN B N 1
ATOM 12220 C CA . ASN B 1 732 ? -3.709 -13.781 -5.469 1 97.75 732 ASN B CA 1
ATOM 12221 C C . ASN B 1 732 ? -3.602 -13.758 -3.945 1 97.75 732 ASN B C 1
ATOM 12223 O O . ASN B 1 732 ? -4.59 -14 -3.246 1 97.75 732 ASN B O 1
ATOM 12227 N N . VAL B 1 733 ? -2.461 -13.438 -3.459 1 98.44 733 VAL B N 1
ATOM 12228 C CA . VAL B 1 733 ? -2.27 -13.109 -2.049 1 98.44 733 VAL B CA 1
ATOM 12229 C C . VAL B 1 733 ? -2.244 -11.594 -1.868 1 98.44 733 VAL B C 1
ATOM 12231 O O . VAL B 1 733 ? -1.218 -10.953 -2.105 1 98.44 733 VAL B O 1
ATOM 12234 N N . HIS B 1 734 ? -3.312 -11.07 -1.378 1 98.25 734 HIS B N 1
ATOM 12235 C CA . HIS B 1 734 ? -3.492 -9.625 -1.402 1 98.25 734 HIS B CA 1
ATOM 12236 C C . HIS B 1 734 ? -2.521 -8.93 -0.452 1 98.25 734 HIS B C 1
ATOM 12238 O O . HIS B 1 734 ? -2.123 -9.508 0.564 1 98.25 734 HIS B O 1
ATOM 12244 N N . PHE B 1 735 ? -2.174 -7.691 -0.743 1 98.31 735 PHE B N 1
ATOM 12245 C CA . PHE B 1 735 ? -1.258 -6.852 0.018 1 98.31 735 PHE B CA 1
ATOM 12246 C C . PHE B 1 735 ? -1.684 -6.77 1.479 1 98.31 735 PHE B C 1
ATOM 12248 O O . PHE B 1 735 ? -0.854 -6.535 2.359 1 98.31 735 PHE B O 1
ATOM 12255 N N . GLN B 1 736 ? -2.955 -6.992 1.783 1 98.12 736 GLN B N 1
ATOM 12256 C CA . GLN B 1 736 ? -3.518 -7.012 3.129 1 98.12 736 GLN B CA 1
ATOM 12257 C C . GLN B 1 736 ? -2.711 -7.926 4.047 1 98.12 736 GLN B C 1
ATOM 12259 O O . GLN B 1 736 ? -2.559 -7.641 5.238 1 98.12 736 GLN B O 1
ATOM 12264 N N . ASN B 1 737 ? -2.217 -9.031 3.482 1 98.5 737 ASN B N 1
ATOM 12265 C CA . ASN B 1 737 ? -1.44 -9.977 4.273 1 98.5 737 ASN B CA 1
ATOM 12266 C C . ASN B 1 737 ? -0.183 -9.328 4.852 1 98.5 737 ASN B C 1
ATOM 12268 O O . ASN B 1 737 ? 0.004 -9.305 6.066 1 98.5 737 ASN B O 1
ATOM 12272 N N . THR B 1 738 ? 0.612 -8.703 4.043 1 98.62 738 THR B N 1
ATOM 12273 C CA . THR B 1 738 ? 1.84 -8.055 4.488 1 98.62 738 THR B CA 1
ATOM 12274 C C . THR B 1 738 ? 1.525 -6.816 5.328 1 98.62 738 THR B C 1
ATOM 12276 O O . THR B 1 738 ? 2.23 -6.52 6.293 1 98.62 738 THR B O 1
ATOM 12279 N N . ALA B 1 739 ? 0.456 -6.09 4.969 1 98.38 739 ALA B N 1
ATOM 12280 C CA . ALA B 1 739 ? 0.059 -4.922 5.75 1 98.38 739 ALA B CA 1
ATOM 12281 C C . ALA B 1 739 ? -0.23 -5.301 7.199 1 98.38 739 ALA B C 1
ATOM 12283 O O . ALA B 1 739 ? 0.227 -4.629 8.125 1 98.38 739 ALA B O 1
ATOM 12284 N N . LEU B 1 740 ? -0.966 -6.387 7.414 1 97.81 740 LEU B N 1
ATOM 12285 C CA . LEU B 1 740 ? -1.336 -6.805 8.758 1 97.81 740 LEU B CA 1
ATOM 12286 C C . LEU B 1 740 ? -0.131 -7.375 9.5 1 97.81 740 LEU B C 1
ATOM 12288 O O . LEU B 1 740 ? 0.022 -7.152 10.703 1 97.81 740 LEU B O 1
ATOM 12292 N N . LEU B 1 741 ? 0.713 -8.148 8.766 1 98.25 741 LEU B N 1
ATOM 12293 C CA . LEU B 1 741 ? 1.948 -8.625 9.375 1 98.25 741 LEU B CA 1
ATOM 12294 C C . LEU B 1 741 ? 2.814 -7.465 9.844 1 98.25 741 LEU B C 1
ATOM 12296 O O . LEU B 1 741 ? 3.314 -7.473 10.969 1 98.25 741 LEU B O 1
ATOM 12300 N N . ASN B 1 742 ? 3 -6.473 9.008 1 97.5 742 ASN B N 1
ATOM 12301 C CA . ASN B 1 742 ? 3.768 -5.273 9.328 1 97.5 742 ASN B CA 1
ATOM 12302 C C . ASN B 1 742 ? 3.211 -4.562 10.562 1 97.5 742 ASN B C 1
ATOM 12304 O O . ASN B 1 742 ? 3.971 -4.137 11.43 1 97.5 742 ASN B O 1
ATOM 12308 N N . LYS B 1 743 ? 1.908 -4.375 10.57 1 96.88 743 LYS B N 1
ATOM 12309 C CA . LYS B 1 743 ? 1.247 -3.73 11.703 1 96.88 743 LYS B CA 1
ATOM 12310 C C . LYS B 1 743 ? 1.539 -4.469 13 1 96.88 743 LYS B C 1
ATOM 12312 O O . LYS B 1 743 ? 1.851 -3.842 14.016 1 96.88 743 LYS B O 1
ATOM 12317 N N . ALA B 1 744 ? 1.479 -5.793 12.984 1 97.19 744 ALA B N 1
ATOM 12318 C CA . ALA B 1 744 ? 1.73 -6.609 14.172 1 97.19 744 ALA B CA 1
ATOM 12319 C C . ALA B 1 744 ? 3.184 -6.484 14.625 1 97.19 744 ALA B C 1
ATOM 12321 O O . ALA B 1 744 ? 3.459 -6.383 15.82 1 97.19 744 ALA B O 1
ATOM 12322 N N . LEU B 1 745 ? 4.137 -6.543 13.688 1 97.94 745 LEU B N 1
ATOM 12323 C CA . LEU B 1 745 ? 5.551 -6.418 14.008 1 97.94 745 LEU B CA 1
ATOM 12324 C C . LEU B 1 745 ? 5.84 -5.07 14.664 1 97.94 745 LEU B C 1
ATOM 12326 O O . LEU B 1 745 ? 6.523 -5.008 15.695 1 97.94 745 LEU B O 1
ATOM 12330 N N . VAL B 1 746 ? 5.258 -3.959 14.156 1 97.44 746 VAL B N 1
ATOM 12331 C CA . VAL B 1 746 ? 5.469 -2.609 14.672 1 97.44 746 VAL B CA 1
ATOM 12332 C C . VAL B 1 746 ? 4.859 -2.486 16.062 1 97.44 746 VAL B C 1
ATOM 12334 O O . VAL B 1 746 ? 5.492 -1.95 16.984 1 97.44 746 VAL B O 1
ATOM 12337 N N . GLU B 1 747 ? 3.65 -3.037 16.219 1 95.56 747 GLU B N 1
ATOM 12338 C CA . GLU B 1 747 ? 2.941 -2.939 17.484 1 95.56 747 GLU B CA 1
ATOM 12339 C C . GLU B 1 747 ? 3.654 -3.73 18.578 1 95.56 747 GLU B C 1
ATOM 12341 O O . GLU B 1 747 ? 3.434 -3.496 19.766 1 95.56 747 GLU B O 1
ATOM 12346 N N . ASN B 1 748 ? 4.504 -4.656 18.172 1 95.44 748 ASN B N 1
ATOM 12347 C CA . ASN B 1 748 ? 5.254 -5.441 19.156 1 95.44 748 ASN B CA 1
ATOM 12348 C C . ASN B 1 748 ? 6.723 -5.031 19.188 1 95.44 748 ASN B C 1
ATOM 12350 O O . ASN B 1 748 ? 7.559 -5.75 19.734 1 95.44 748 ASN B O 1
ATOM 12354 N N . ASP B 1 749 ? 7.035 -3.93 18.547 1 93.94 749 ASP B N 1
ATOM 12355 C CA . ASP B 1 749 ? 8.344 -3.289 18.594 1 93.94 749 ASP B CA 1
ATOM 12356 C C . ASP B 1 749 ? 9.43 -4.223 18.062 1 93.94 749 ASP B C 1
ATOM 12358 O O . ASP B 1 749 ? 10.477 -4.395 18.688 1 93.94 749 ASP B O 1
ATOM 12362 N N . ILE B 1 750 ? 9.109 -4.926 16.969 1 96.62 750 ILE B N 1
ATOM 12363 C CA . ILE B 1 750 ? 10.031 -5.852 16.328 1 96.62 750 ILE B CA 1
ATOM 12364 C C . ILE B 1 750 ? 10.68 -5.172 15.117 1 96.62 750 ILE B C 1
ATOM 12366 O O . ILE B 1 750 ? 9.992 -4.602 14.273 1 96.62 750 ILE B O 1
ATOM 12370 N N . ASP B 1 751 ? 12.039 -5.238 15.047 1 95.75 751 ASP B N 1
ATOM 12371 C CA . ASP B 1 751 ? 12.758 -4.73 13.883 1 95.75 751 ASP B CA 1
ATOM 12372 C C . ASP B 1 751 ? 12.68 -5.719 12.719 1 95.75 751 ASP B C 1
ATOM 12374 O O . ASP B 1 751 ? 12.773 -6.93 12.922 1 95.75 751 ASP B O 1
ATOM 12378 N N . TYR B 1 752 ? 12.43 -5.238 11.594 1 97.44 752 TYR B N 1
ATOM 12379 C CA . TYR B 1 752 ? 12.336 -6.012 10.367 1 97.44 752 TYR B CA 1
ATOM 12380 C C . TYR B 1 752 ? 12.602 -5.137 9.148 1 97.44 752 TYR B C 1
ATOM 12382 O O . TYR B 1 752 ? 12.906 -3.951 9.281 1 97.44 752 TYR B O 1
ATOM 12390 N N . ARG B 1 753 ? 12.648 -5.73 7.969 1 97.75 753 ARG B N 1
ATOM 12391 C CA . ARG B 1 753 ? 12.758 -5.02 6.699 1 97.75 753 ARG B CA 1
ATOM 12392 C C . ARG B 1 753 ? 11.586 -5.359 5.785 1 97.75 753 ARG B C 1
ATOM 12394 O O . ARG B 1 753 ? 11.109 -6.496 5.77 1 97.75 753 ARG B O 1
ATOM 12401 N N . VAL B 1 754 ? 11.125 -4.348 5.082 1 98.44 754 VAL B N 1
ATOM 12402 C CA . VAL B 1 754 ? 10.016 -4.578 4.156 1 98.44 754 VAL B CA 1
ATOM 12403 C C . VAL B 1 754 ? 10.359 -3.984 2.789 1 98.44 754 VAL B C 1
ATOM 12405 O O . VAL B 1 754 ? 11.172 -3.062 2.691 1 98.44 754 VAL B O 1
ATOM 12408 N N . GLN B 1 755 ? 9.906 -4.566 1.728 1 98.56 755 GLN B N 1
ATOM 12409 C CA . GLN B 1 755 ? 9.945 -4.062 0.358 1 98.56 755 GLN B CA 1
ATOM 12410 C C . GLN B 1 755 ? 8.617 -4.297 -0.355 1 98.56 755 GLN B C 1
ATOM 12412 O O . GLN B 1 755 ? 8.008 -5.355 -0.212 1 98.56 755 GLN B O 1
ATOM 12417 N N . PHE B 1 756 ? 8.07 -3.275 -0.994 1 98.38 756 PHE B N 1
ATOM 12418 C CA . PHE B 1 756 ? 6.918 -3.518 -1.859 1 98.38 756 PHE B CA 1
ATOM 12419 C C . PHE B 1 756 ? 7.211 -3.062 -3.285 1 98.38 756 PHE B C 1
ATOM 12421 O O . PHE B 1 756 ? 8.031 -2.172 -3.502 1 98.38 756 PHE B O 1
ATOM 12428 N N . TYR B 1 757 ? 6.672 -3.68 -4.238 1 98.56 757 TYR B N 1
ATOM 12429 C CA . TYR B 1 757 ? 6.766 -3.34 -5.652 1 98.56 757 TYR B CA 1
ATOM 12430 C C . TYR B 1 757 ? 5.426 -2.844 -6.188 1 98.56 757 TYR B C 1
ATOM 12432 O O . TYR B 1 757 ? 4.449 -3.596 -6.227 1 98.56 757 TYR B O 1
ATOM 12440 N N . THR B 1 758 ? 5.402 -1.617 -6.609 1 98.06 758 THR B N 1
ATOM 12441 C CA . THR B 1 758 ? 4.184 -0.914 -6.996 1 98.06 758 THR B CA 1
ATOM 12442 C C . THR B 1 758 ? 3.607 -1.497 -8.281 1 98.06 758 THR B C 1
ATOM 12444 O O . THR B 1 758 ? 4.324 -1.669 -9.266 1 98.06 758 THR B O 1
ATOM 12447 N N . ASP B 1 759 ? 2.34 -1.837 -8.281 1 96.88 759 ASP B N 1
ATOM 12448 C CA . ASP B 1 759 ? 1.542 -2.27 -9.43 1 96.88 759 ASP B CA 1
ATOM 12449 C C . ASP B 1 759 ? 2.002 -3.635 -9.938 1 96.88 759 ASP B C 1
ATOM 12451 O O . ASP B 1 759 ? 1.854 -3.945 -11.117 1 96.88 759 ASP B O 1
ATOM 12455 N N . ARG B 1 760 ? 2.68 -4.387 -9.031 1 97.31 760 ARG B N 1
ATOM 12456 C CA . ARG B 1 760 ? 3.09 -5.734 -9.406 1 97.31 760 ARG B CA 1
ATOM 12457 C C . ARG B 1 760 ? 2.203 -6.781 -8.742 1 97.31 760 ARG B C 1
ATOM 12459 O O . ARG B 1 760 ? 1.827 -6.641 -7.578 1 97.31 760 ARG B O 1
ATOM 12466 N N . ALA B 1 761 ? 1.886 -7.781 -9.508 1 96.31 761 ALA B N 1
ATOM 12467 C CA . ALA B 1 761 ? 1.029 -8.867 -9.047 1 96.31 761 ALA B CA 1
ATOM 12468 C C . ALA B 1 761 ? 1.833 -9.906 -8.266 1 96.31 761 ALA B C 1
ATOM 12470 O O . ALA B 1 761 ? 2.91 -9.602 -7.746 1 96.31 761 ALA B O 1
ATOM 12471 N N . HIS B 1 762 ? 1.315 -11.078 -8.094 1 96.81 762 HIS B N 1
ATOM 12472 C CA . HIS B 1 762 ? 1.809 -12.117 -7.199 1 96.81 762 HIS B CA 1
ATOM 12473 C C . HIS B 1 762 ? 3.197 -12.586 -7.613 1 96.81 762 HIS B C 1
ATOM 12475 O O . HIS B 1 762 ? 4.035 -12.898 -6.758 1 96.81 762 HIS B O 1
ATOM 12481 N N . ASN B 1 763 ? 3.488 -12.617 -8.922 1 95.25 763 ASN B N 1
ATOM 12482 C CA . ASN B 1 763 ? 4.75 -13.156 -9.422 1 95.25 763 ASN B CA 1
ATOM 12483 C C . ASN B 1 763 ? 5.793 -12.055 -9.602 1 95.25 763 ASN B C 1
ATOM 12485 O O . ASN B 1 763 ? 6.922 -12.328 -10.016 1 95.25 763 ASN B O 1
ATOM 12489 N N . LEU B 1 764 ? 5.383 -10.812 -9.328 1 96.19 764 LEU B N 1
ATOM 12490 C CA . LEU B 1 764 ? 6.273 -9.672 -9.461 1 96.19 764 LEU B CA 1
ATOM 12491 C C . LEU B 1 764 ? 6.922 -9.648 -10.844 1 96.19 764 LEU B C 1
ATOM 12493 O O . LEU B 1 764 ? 8.148 -9.539 -10.961 1 96.19 764 LEU B O 1
ATOM 12497 N N . GLN B 1 765 ? 6.109 -9.711 -11.812 1 89.75 765 GLN B N 1
ATOM 12498 C CA . GLN B 1 765 ? 6.582 -9.828 -13.188 1 89.75 765 GLN B CA 1
ATOM 12499 C C . GLN B 1 765 ? 7.219 -8.523 -13.664 1 89.75 765 GLN B C 1
ATOM 12501 O O . GLN B 1 765 ? 6.816 -7.441 -13.234 1 89.75 765 GLN B O 1
ATOM 12506 N N . GLY B 1 766 ? 8.18 -8.586 -14.578 1 88.62 766 GLY B N 1
ATOM 12507 C CA . GLY B 1 766 ? 8.945 -7.484 -15.148 1 88.62 766 GLY B CA 1
ATOM 12508 C C . GLY B 1 766 ? 10.438 -7.629 -14.938 1 88.62 766 GLY B C 1
ATOM 12509 O O . GLY B 1 766 ? 10.891 -7.938 -13.836 1 88.62 766 GLY B O 1
ATOM 12510 N N . GLN B 1 767 ? 11.094 -7.441 -16.047 1 84.94 767 GLN B N 1
ATOM 12511 C CA . GLN B 1 767 ? 12.531 -7.672 -15.984 1 84.94 767 GLN B CA 1
ATOM 12512 C C . GLN B 1 767 ? 13.195 -6.742 -14.969 1 84.94 767 GLN B C 1
ATOM 12514 O O . GLN B 1 767 ? 14.023 -7.176 -14.172 1 84.94 767 GLN B O 1
ATOM 12519 N N . LYS B 1 768 ? 12.852 -5.523 -14.977 1 93.69 768 LYS B N 1
ATOM 12520 C CA . LYS B 1 768 ? 13.469 -4.562 -14.07 1 93.69 768 LYS B CA 1
ATOM 12521 C C . LYS B 1 768 ? 13.109 -4.875 -12.617 1 93.69 768 LYS B C 1
ATOM 12523 O O . LYS B 1 768 ? 13.961 -4.781 -11.727 1 93.69 768 LYS B O 1
ATOM 12528 N N . THR B 1 769 ? 11.859 -5.234 -12.406 1 96.75 769 THR B N 1
ATOM 12529 C CA . THR B 1 769 ? 11.406 -5.586 -11.062 1 96.75 769 THR B CA 1
ATOM 12530 C C . THR B 1 769 ? 12.133 -6.828 -10.555 1 96.75 769 THR B C 1
ATOM 12532 O O . THR B 1 769 ? 12.617 -6.852 -9.422 1 96.75 769 THR B O 1
ATOM 12535 N N . LYS B 1 770 ? 12.266 -7.832 -11.398 1 96.94 770 LYS B N 1
ATOM 12536 C CA . LYS B 1 770 ? 12.938 -9.07 -10.992 1 96.94 770 LYS B CA 1
ATOM 12537 C C . LYS B 1 770 ? 14.414 -8.828 -10.719 1 96.94 770 LYS B C 1
ATOM 12539 O O . LYS B 1 770 ? 14.984 -9.406 -9.789 1 96.94 770 LYS B O 1
ATOM 12544 N N . ARG B 1 771 ? 15.023 -8.047 -11.578 1 96.81 771 ARG B N 1
ATOM 12545 C CA . ARG B 1 771 ? 16.422 -7.707 -11.367 1 96.81 771 ARG B CA 1
ATOM 12546 C C . ARG B 1 771 ? 16.625 -7.043 -10.008 1 96.81 771 ARG B C 1
ATOM 12548 O O . ARG B 1 771 ? 17.531 -7.43 -9.25 1 96.81 771 ARG B O 1
ATOM 12555 N N . HIS B 1 772 ? 15.797 -6.039 -9.734 1 97.62 772 HIS B N 1
ATOM 12556 C CA . HIS B 1 772 ? 15.883 -5.359 -8.453 1 97.62 772 HIS B CA 1
ATOM 12557 C C . HIS B 1 772 ? 15.633 -6.324 -7.297 1 97.62 772 HIS B C 1
ATOM 12559 O O . HIS B 1 772 ? 16.344 -6.301 -6.293 1 97.62 772 HIS B O 1
ATOM 12565 N N . LEU B 1 773 ? 14.625 -7.168 -7.434 1 98.19 773 LEU B N 1
ATOM 12566 C CA . LEU B 1 773 ? 14.234 -8.125 -6.402 1 98.19 773 LEU B CA 1
ATOM 12567 C C . LEU B 1 773 ? 15.391 -9.055 -6.051 1 98.19 773 LEU B C 1
ATOM 12569 O O . LEU B 1 773 ? 15.75 -9.188 -4.879 1 98.19 773 LEU B O 1
ATOM 12573 N N . TYR B 1 774 ? 16.016 -9.664 -7.012 1 98.06 774 TYR B N 1
ATOM 12574 C CA . TYR B 1 774 ? 17.031 -10.664 -6.738 1 98.06 774 TYR B CA 1
ATOM 12575 C C . TYR B 1 774 ? 18.328 -10.008 -6.285 1 98.06 774 TYR B C 1
ATOM 12577 O O . TYR B 1 774 ? 19.109 -10.594 -5.531 1 98.06 774 TYR B O 1
ATOM 12585 N N . ARG B 1 775 ? 18.547 -8.805 -6.734 1 97.38 775 ARG B N 1
ATOM 12586 C CA . ARG B 1 775 ? 19.672 -8.078 -6.172 1 97.38 775 ARG B CA 1
ATOM 12587 C C . ARG B 1 775 ? 19.469 -7.785 -4.691 1 97.38 775 ARG B C 1
ATOM 12589 O O . ARG B 1 775 ? 20.375 -7.945 -3.883 1 97.38 775 ARG B O 1
ATOM 12596 N N . LEU B 1 776 ? 18.266 -7.324 -4.375 1 97.75 776 LEU B N 1
ATOM 12597 C CA . LEU B 1 776 ? 17.922 -7.074 -2.979 1 97.75 776 LEU B CA 1
ATOM 12598 C C . LEU B 1 776 ? 18.094 -8.336 -2.141 1 97.75 776 LEU B C 1
ATOM 12600 O O . LEU B 1 776 ? 18.734 -8.312 -1.087 1 97.75 776 LEU B O 1
ATOM 12604 N N . LEU B 1 777 ? 17.562 -9.43 -2.621 1 98.5 777 LEU B N 1
ATOM 12605 C CA . LEU B 1 777 ? 17.641 -10.688 -1.893 1 98.5 777 LEU B CA 1
ATOM 12606 C C . LEU B 1 777 ? 19.094 -11.133 -1.739 1 98.5 777 LEU B C 1
ATOM 12608 O O . LEU B 1 777 ? 19.484 -11.594 -0.668 1 98.5 777 LEU B O 1
ATOM 12612 N N . SER B 1 778 ? 19.891 -10.992 -2.824 1 98.12 778 SER B N 1
ATOM 12613 C CA . SER B 1 778 ? 21.297 -11.383 -2.773 1 98.12 778 SER B CA 1
ATOM 12614 C C . SER B 1 778 ? 22.078 -10.547 -1.762 1 98.12 778 SER B C 1
ATOM 12616 O O . SER B 1 778 ? 22.828 -11.078 -0.956 1 98.12 778 SER B O 1
ATOM 12618 N N . SER B 1 779 ? 21.828 -9.234 -1.813 1 96.38 779 SER B N 1
ATOM 12619 C CA . SER B 1 779 ? 22.5 -8.344 -0.882 1 96.38 779 SER B CA 1
ATOM 12620 C C . SER B 1 779 ? 22.062 -8.602 0.555 1 96.38 779 SER B C 1
ATOM 12622 O O . SER B 1 779 ? 22.891 -8.57 1.475 1 96.38 779 SER B O 1
ATOM 12624 N N . TYR B 1 780 ? 20.859 -8.852 0.767 1 97.56 780 TYR B N 1
ATOM 12625 C CA . TYR B 1 780 ? 20.312 -9.117 2.09 1 97.56 780 TYR B CA 1
ATOM 12626 C C . TYR B 1 780 ? 20.969 -10.336 2.723 1 97.56 780 TYR B C 1
ATOM 12628 O O . TYR B 1 780 ? 21.406 -10.289 3.871 1 97.56 780 TYR B O 1
ATOM 12636 N N . PHE B 1 781 ? 21.016 -11.43 1.956 1 98.06 781 PHE B N 1
ATOM 12637 C CA . PHE B 1 781 ? 21.578 -12.656 2.508 1 98.06 781 PHE B CA 1
ATOM 12638 C C . PHE B 1 781 ? 23.094 -12.562 2.619 1 98.06 781 PHE B C 1
ATOM 12640 O O . PHE B 1 781 ? 23.703 -13.125 3.533 1 98.06 781 PHE B O 1
ATOM 12647 N N . ARG B 1 782 ? 23.766 -11.828 1.735 1 96.38 782 ARG B N 1
ATOM 12648 C CA . ARG B 1 782 ? 25.203 -11.594 1.86 1 96.38 782 ARG B CA 1
ATOM 12649 C C . ARG B 1 782 ? 25.531 -10.922 3.188 1 96.38 782 ARG B C 1
ATOM 12651 O O . ARG B 1 782 ? 26.438 -11.352 3.898 1 96.38 782 ARG B O 1
ATOM 12658 N N . VAL B 1 783 ? 24.719 -9.898 3.488 1 93.19 783 VAL B N 1
ATOM 12659 C CA . VAL B 1 783 ? 24.938 -9.156 4.727 1 93.19 783 VAL B CA 1
ATOM 12660 C C . VAL B 1 783 ? 24.609 -10.039 5.926 1 93.19 783 VAL B C 1
ATOM 12662 O O . VAL B 1 783 ? 25.328 -10.047 6.922 1 93.19 783 VAL B O 1
ATOM 12665 N N . CYS B 1 784 ? 23.547 -10.75 5.789 1 93.94 784 CYS B N 1
ATOM 12666 C CA . CYS B 1 784 ? 23.109 -11.648 6.855 1 93.94 784 CYS B CA 1
ATOM 12667 C C . CYS B 1 784 ? 24.188 -12.68 7.176 1 93.94 784 CYS B C 1
ATOM 12669 O O . CYS B 1 784 ? 24.406 -13.008 8.344 1 93.94 784 CYS B O 1
ATOM 12671 N N . PHE B 1 785 ? 24.906 -13.203 6.168 1 94.81 785 PHE B N 1
ATOM 12672 C CA . PHE B 1 785 ? 25.859 -14.289 6.328 1 94.81 785 PHE B CA 1
ATOM 12673 C C . PHE B 1 785 ? 27.234 -13.75 6.703 1 94.81 785 PHE B C 1
ATOM 12675 O O . PHE B 1 785 ? 28.156 -14.516 6.988 1 94.81 785 PHE B O 1
ATOM 12682 N N . GLU B 1 786 ? 27.297 -12.461 6.766 1 85.25 786 GLU B N 1
ATOM 12683 C CA . GLU B 1 786 ? 28.562 -11.875 7.184 1 85.25 786 GLU B CA 1
ATOM 12684 C C . GLU B 1 786 ? 28.719 -11.906 8.703 1 85.25 786 GLU B C 1
ATOM 12686 O O . GLU B 1 786 ? 27.719 -11.867 9.43 1 85.25 786 GLU B O 1
ATOM 12691 N N . GLU B 1 787 ? 29.875 -12.406 9.172 1 62.94 787 GLU B N 1
ATOM 12692 C CA . GLU B 1 787 ? 30.172 -12.484 10.594 1 62.94 787 GLU B CA 1
ATOM 12693 C C . GLU B 1 787 ? 29.953 -11.133 11.273 1 62.94 787 GLU B C 1
ATOM 12695 O O . GLU B 1 787 ? 30.328 -10.094 10.734 1 62.94 787 GLU B O 1
ATOM 12700 N N . PRO B 1 788 ? 29.047 -11.07 12.328 1 54.84 788 PRO B N 1
ATOM 12701 C CA . PRO B 1 788 ? 28.891 -9.82 13.078 1 54.84 788 PRO B CA 1
ATOM 12702 C C . PRO B 1 788 ? 30.234 -9.18 13.445 1 54.84 788 PRO B C 1
ATOM 12704 O O . PRO B 1 788 ? 31.188 -9.883 13.797 1 54.84 788 PRO B O 1
ATOM 12707 N N . LYS B 1 789 ? 30.5 -8.117 13.039 1 45.31 789 LYS B N 1
ATOM 12708 C CA . LYS B 1 789 ? 31.672 -7.422 13.578 1 45.31 789 LYS B CA 1
ATOM 12709 C C . LYS B 1 789 ? 31.609 -7.352 15.102 1 45.31 789 LYS B C 1
ATOM 12711 O O . LYS B 1 789 ? 30.594 -6.961 15.672 1 45.31 789 LYS B O 1
ATOM 12716 N N . LYS B 1 790 ? 32.375 -8.055 15.938 1 39.56 790 LYS B N 1
ATOM 12717 C CA . LYS B 1 790 ? 32.469 -7.875 17.391 1 39.56 790 LYS B CA 1
ATOM 12718 C C . LYS B 1 790 ? 32.688 -6.41 17.75 1 39.56 790 LYS B C 1
ATOM 12720 O O . LYS B 1 790 ? 33.562 -5.754 17.188 1 39.56 790 LYS B O 1
ATOM 12725 N N . GLU B 1 791 ? 31.781 -5.75 18.359 1 37.91 791 GLU B N 1
ATOM 12726 C CA . GLU B 1 791 ? 32.094 -4.484 19.016 1 37.91 791 GLU B CA 1
ATOM 12727 C C . GLU B 1 791 ? 33.5 -4.492 19.594 1 37.91 791 GLU B C 1
ATOM 12729 O O . GLU B 1 791 ? 34.125 -3.436 19.75 1 37.91 791 GLU B O 1
ATOM 12734 N N . GLY B 1 792 ? 33.875 -5.676 20.203 1 34.75 792 GLY B N 1
ATOM 12735 C CA . GLY B 1 792 ? 35.031 -5.621 21.094 1 34.75 792 GLY B CA 1
ATOM 12736 C C . GLY B 1 792 ? 36.344 -5.457 20.375 1 34.75 792 GLY B C 1
ATOM 12737 O O . GLY B 1 792 ? 37.406 -5.434 20.984 1 34.75 792 GLY B O 1
ATOM 12738 N N . ASP B 1 793 ? 36.375 -5.629 19.219 1 32 793 ASP B N 1
ATOM 12739 C CA . ASP B 1 793 ? 37.781 -5.738 18.859 1 32 793 ASP B CA 1
ATOM 12740 C C . ASP B 1 793 ? 38.438 -4.363 18.812 1 32 793 ASP B C 1
ATOM 12742 O O . ASP B 1 793 ? 39.531 -4.219 18.281 1 32 793 ASP B O 1
ATOM 12746 N N . ASP B 1 794 ? 37.656 -3.332 18.922 1 28.61 794 ASP B N 1
ATOM 12747 C CA . ASP B 1 794 ? 38.5 -2.164 19.203 1 28.61 794 ASP B CA 1
ATOM 12748 C C . ASP B 1 794 ? 38.969 -2.164 20.656 1 28.61 794 ASP B C 1
ATOM 12750 O O . ASP B 1 794 ? 39.406 -1.135 21.172 1 28.61 794 ASP B O 1
ATOM 12754 N N . GLU B 1 795 ? 38.938 -3.258 21.469 1 23.53 795 GLU B N 1
ATOM 12755 C CA . GLU B 1 795 ? 39.969 -3.08 22.484 1 23.53 795 GLU B CA 1
ATOM 12756 C C . GLU B 1 795 ? 41.375 -3.25 21.891 1 23.53 795 GLU B C 1
ATOM 12758 O O . GLU B 1 795 ? 41.594 -4.164 21.094 1 23.53 795 GLU B O 1
#

InterPro domains:
  IPR001375 Peptidase S9, prolyl oligopeptidase, catalytic domain [PF00326] (580-786)
  IPR002469 Dipeptidylpeptidase IV, N-terminal domain [PF00930] (116-494)
  IPR02905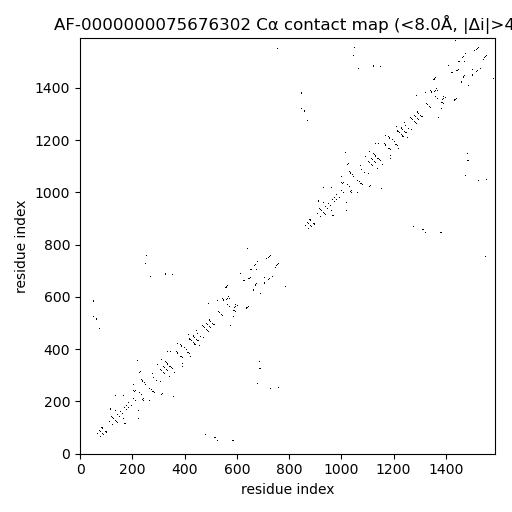8 Alpha/Beta hydrolase fold [G3DSA:3.40.50.1820] (522-787)
  IPR029058 Alpha/Beta hydrolase fold [SSF53474] (536-782)
  IPR050278 Serine protease S9B/DPPIV [PTHR11731] (3-784)

Foldseek 3Di:
DDDPDDPPPDDDPDPVVVVVVVVVVVVVVVVVVVVCCVVVVPCLVPQPFAFCALVNQQPCLLPFDDWDWAFLFQFWIWTQDPQRFIWIAGRVVGDIDTQADNVLCVVQVFDDKAAASVSQKMWGWDPWADDAPAWTKTWTWIAGSVVRDGDDIDDLDPPDPGFIWGDKDAANPDGKIWTHGLQWIWTDPDPPDHIDTQDDPRHPQFKHKQADAHCCCPPFAVHRGFWDAFNHRFKIKGKMWGLNQADWDWFWAPPDDDDDTDIDIHRFAFFQGDGIDMWIWMAGPVGSVDIATQDDDPVQVVLVAWDWRDWAHLHNFKIWIWIAHLLQQKIWIWIAGRVPNDIDTFDIGGDPFHDDGDWDWAHDHNSQKTWTWDWDQPPPLATETFIKIFGDDPPPDDDPPVPPPDDDPGIDTQADDQKYFPAWADAQPVQQKTWTWICVPHLQFIFIKMTHPVRGHDIDTLCPPLDPQFGHWDKHAHPNRQKMWIWRFGLARIWIWIDGPPDDRPPPIHTPGDSVVSNVVCVSHLWWDKDKDWDDDPRDIWMKIKTAASSDDLQAEAFEEEEEQLAAAADDNHGGHDDHLCRNCRHPVRYIYMYIQFQRYHGRHDVSNLVLALAALPPSLVVVVVVLVVVCPRRRYPQQQYEYEYAESSLLSQLSNLLVLPLSHLAYEHELYQQFSSQFGNSPSCNRQNRCPPPSSVVSRVVSHSLPPSSLLSNCSSVARYEYEYESRAPGRHCVRVVVSVVSNVVNVHHYHYYYDYSAYRVQDDPVSVSVVSVVVVVSSVVSRDDPDPPPPVD/DDDPPPPDPPDDPPPVVVVVVVVVVVVVVVVVVVVCCVVVVPCLVPQPFAFCALVNQQPCLLPFDDWDWAFLFQFWIWTQDPQRFIWIAGRVVGDIDTQADNVLCVVQVFDDKAAASVSQKMWGWDPWADDAPAWTKTWTWIAGSVVRDGDDIDDLDPPDPGAIFGDKDAANPDGKIWTHGLQWIWTDPDPPDHIDTQDDPRHPQFKHKQADAHCCCPPFAVHRGFWDAFNHRFKIKGKMWGLNQADWDWFWAPPDDDDDTDIDIHRFAFFQGDGIDMWIWMAGPVGSVDIATQDDDPVQVVLVAWDWRDWAHLHNFKIWIWIAHLLQQKIWIWIAGRVPNDIDTFDIGGDPFHDDGDWDWAHDHNSQKTWTWDWDQPPPLATETFIKIFGDDPPPDDDPPPPPPDDDPGIDTQADDQKYFPAWADAQPVQQKTWTWICVPHLQFIFIKITHPVRRHDIDTLCPPLDPQFGHWDKHAHPNRQKMKIWRFGLARIWIWIDGPPDDRPPPIHTPGDSVVSNVVCVSHQWWDKDKDWDDDPRDIWMKIKTAASSDDLQAEAFEEEEEQLAAAADDNHGGHDDHLCRNCRHPVRYIYMYIQFQRYHGRHDVSNLVLALAALPPSLVVVVVVLVVQCPRRRYPQQQYEYEYAESSLLSQLSNLLVLPLSHLAYEHELYQQFSSQFGNSPSSNRQNRCPDPSSVVSRVVSHSLPPSSLLSNCSSVARYEYEYESRAPGRHCVRVVVSVVSNVVNPHHYHYYYDYSAYRVQDDPVSVSVVSVVVVVSSVVSRDDPDPPPPVD

pLDDT: mean 90.41, std 15.33, range [20.3, 98.88]

Nearest PDB structures (foldseek):
  3qbj-assembly1_B  TM=9.418E-01  e=4.718E-80  Homo sapiens
  1u8e-assembly1_B  TM=9.400E-01  e=7.512E-80  Homo sapiens
  5vta-assembly2_B  TM=9.495E-01  e=9.399E-77  Rattus norvegicus
  1pfq-assembly1_B  TM=9.372E-01  e=5.903E-77  Homo sapiens
  6y0f-assembly1_B  TM=9.386E-01  e=2.930E-76  Homo sapiens

Sequence (1590 aa):
MAQQELVGNNPSQRNWKGIIIALLVILIVCSLIVTAVILLTPDSHINTNPKFMFDDLFDDSWKAQGVSLKWISGDEFVYRNGSDAVVKFKATDNSSTVIIKNDTFSDIDASRYRISADLQYALLIYNVNKRYRHSFAAKYSIFNVNTKRASVELKPDSSMREATLQLAIFGPRDHQIAFVYKNNIYYKNSYATEPVQLTFEGQEGVVFNGIPDWVYEEEILQSHEAMWFSPNGTHICFATFNDSAVQDVAIPDYSVEGSYYAIRKIKYPKPGSTNPTVKISVINTNNPSRVLNLEPPADIKAQRDYYFSSVVWATDNKVAVTWLNRRQNLSIICICNAVTGSCSENYRQTSTAWLRPHIKPMFAADGSKYFIQLPYSQGNRGKFPHIAVIRADWNGYPFVQSEAGGVNKVQEFLTSGPWEVTKILAFDQMTNTVYFLSTEVRARSRHLYSVSMGSAQDRTCLSCGLYPNCTFYDATFSKNQKWYTLHCLGPAVPRVTLHSTTDEIGRKVVTLESNGVLRKRVSATQWPTYRYRDYTIDGNTYWAEMILPPDFSEDSKYPVLLDVYGGPGTQKVQETYRANWATYLASTEGVIVVSFDGRGSGYQGDKVLYELHEKFGTVEVRDQIFVAKELAKIDYIDETRIGIWGWSYGGYVTTMVAGEGDGVFKCAAAVAPVVDWRLYDSVYAERYMGDPHHPKNSRAYDAANAYSGHRIKEFSKLEGNFLVIHGTADDNVHFQNTALLNKALVENDIDYRVQFYTDRAHNLQGQKTKRHLYRLLSSYFRVCFEEPKKEGDDEMAQQELVGNNPSQRNWKGIIIALLVILIVCSLIVTAVILLTPDSHINTNPKFMFDDLFDDSWKAQGVSLKWISGDEFVYRNGSDAVVKFKATDNSSTVIIKNDTFSDIDASRYRISADLQYALLIYNVNKRYRHSFAAKYSIFNVNTKRASVELKPDSSMREATLQLAIFGPRDHQIAFVYKNNIYYKNSYATEPVQLTFEGQEGVVFNGIPDWVYEEEILQSHEAMWFSPNGTHICFATFNDSAVQDVAIPDYSVEGSYYAIRKIKYPKPGSTNPTVKISVINTNNPSRVLNLEPPADIKAQRDYYFSSVVWATDNKVAVTWLNRRQNLSIICICNAVTGSCSENYRQTSTAWLRPHIKPMFAADGSKYFIQLPYSQGNRGKFPHIAVIRADWNGYPFVQSEAGGVNKVQEFLTSGPWEVTKILAFDQMTNTVYFLSTEVRARSRHLYSVSMGSAQDRTCLSCGLYPNCTFYDATFSKNQKWYTLHCLGPAVPRVTLHSTTDEIGRKVVTLESNGVLRKRVSATQWPTYRYRDYTIDGNTYWAEMILPPDFSEDSKYPVLLDVYGGPGTQKVQETYRANWATYLASTEGVIVVSFDGRGSGYQGDKVLYELHEKFGTVEVRDQIFVAKELAKIDYIDETRIGIWGWSYGGYVTTMVAGEGDGVFKCAAAVAPVVDWRLYDSVYAERYMGDPHHPKNSRAYDAANAYSGHRIKEFSKLEGNFLVIHGTADDNVHFQNTALLNKALVENDIDYRVQFYTDRAHNLQGQKTKRHLYRLLSSYFRVCFEEPKKEGDDE